Protein 9FVT (pdb70)

Secondary structure (DSSP, 8-state):
--SPEEEEEEESS--S----SSS-TT-----GGGT-TT---HHHHHHHHTSEEETTEE-SS-SHHHHHHHHHHSS-GGG---HHHHHHS-TTS---BSS-----TTS--HHHHHHHTT-EEEEEEE-SSS-HHHHHHHHHT-TTS----TT--TTSHHHHHHHHHHHHHHHHHHGGGS-SEEEEEESS-GGGG--STT-S--HHHHHHHHHHHHHTS-TTS-EEEEEE--TTSSSPTT--BTTB-TTTTTS-TTEETTEE-----TTS--HHHHHHHHHHTT--GGGTHHHHHHHHHHHHHHHHHHTT-GGGEEEEEEES---GGG-TTSSSHHHHB--EEEE-TTTS-TTEEE-S-EEGGGHHHHHHHHTT----SS---S---HHHHTT---S-S-S-EEEEEBTEEEEE-SSEEEEEE---HHHHHHHHHTPPBP-GGG--BSS--SSS-HHHHHHHHHT-TTTT-SEEEEETTT-TT-----TTT-HHHHHHHHHHHHHHHTTSTT--BTTTB--/--SPEEEEEEESS--S----SS--TT-----GGGT-TT---HHHHHHHHTSEEETTEE-SS-SHHHHHHHHHHSS-GGG---HHHHHHS-TTS---BSS-----TTS--HHHHHHHTT-EEEEEEE-SSS-HHHHHHHHHT-TTS----TT--TTSHHHHHHHHHHHHHHHHHHHTTT-SEEEEEESS-GGGG--STT-S--HHHHHHHHHHHHHHS-TTS-EEEEEE--TTSSSPTT--BTTB-TTTTTS-TTEETTEE-----TTS--HHHHHHHHHHTT--GGGTHHHHHHHHHHHHHHHHHHHT-GGGEEEEEEES---GGG-TTSSSHHHHB--EEEE-TTTS-TTEEE-S-EEGGGHHHHHHHHTT----SS---S---HHHHTT---S-S-S-EEEEEBTEEEEE-SSEEEEEE---HHHHHHHHHTPPBP-GGG--BSS--SSS-HHHHHHHHHT-TTTT-SEEEEETTT-TT-----TTT-HHHHHHHHHHHHHHHTTSTT--BTTTB--/--SPEEEEEEESS--S----SS--TT-----GGGT-TT---HHHHHHHHTSEEETTEE-SS-SHHHHHHHHHHSS-GGG---HHHHHHS-TTS---BSTT----TTS--HHHHHHHTT-EEEEEEE-SSS-HHHHHHHHHT-TTSPP--TT--TTSHHHHHHHHHHHHHHHHHHHTTT-SEEEEEESS-GGGG--GGG-S--HHHHHHHHHHHHHHS-TTS-EEEEEE--TTSSSPTT--BTTB-TTTTTS-TTEETTEE-----TTS--HHHHHHHHHHTT--GGGTHHHHHHHHHHHHHHHHHHHT-GGGEEEEEEES---GGG-TTSSSHHHHB--EEEE-TTTS-TTEEE-S-EEGGGHHHHHHHHTT----SS---S---HHHHTTS--S-S-S-EEEEEBTEEEEE-SSEEEEEE---HHHHHHHHHTPPBP-GGG--BSS--SSS-HHHHHHHHHT-TTTT-SEEEEETTT-TT-----TTT-HHHHHHHHHHHHHHHTTSTT--BTTTB--/--S-EEEEEEESS--S----SSS-TT-----GGGT-TT---HHHHHHHHTSEEETTEE-SS-SHHHHHHHHHHSS-GGG---HHHHHHS-TTS---BSS-----TTS--HHHHHHHTT-EEEEEEE-SSS-HHHHHHHHHT-TTS----TT--TTSHHHHHHHHHHHHHHHHHHGGGS-SEEEEEESS-GGGG--STT-S--HHHHHHHHHHHHHT--TTS-EEEEEE--TTSSSPTT--BTTB-TTTTTS-TTEETTEE-----TTS--HHHHHHHHHHTT--GGGTHHHHHHHHHHHHHHHHHHTT-STTEEEEEEES---GGG-TTSSSHHHHB--EEEE-TTTS-TTEEE-S-EEGGGHHHHHHHHTT----SS---S---HHHHTT---S-S-S-EEEEEBTEEEEE-SSEEEEEE---HHHHHHHHHTPPB--GGG--BSS--SSS-HHHHHHHHHT-TTTT-SEEEEETTT-TT-----TTTSHHHHHHHHHHHHHHHTTSTT--BTTTB--

Foldseek 3Di:
DQFFAEEEAAEAAAFLDAQPDQDNPPFHHADVCSPHPFDDQVLVNVLQQQFEWENFEWAQFLAPQQLLQLLFALDGQQQAPDPQQCVVAPFQFAGFDHLRAADDLPFDTLLQLLVVLFAAEEEAEEDSHFDVVVLVCLLVQHPVAHDDAQADALVPVVNLVRLLVSQVVVQVRVVSRRHPGYHLYDDHALVSNSHDLLQAFALQRRLVSVLVVLVPDDLPTHYYYHRYGNPCPPVGQLDDDPNDRCRYLPHDNQRGSSGGDDDDSVQFDRSVVLLVVSVVVVHRSSNSNSVVNSRSVVVVLVSCVVSVNNQRYKYKYKYSFHCPQLCRLHPASRGIHMTIGIGHNNQAGGSHYAHAHAYSSQNSVQSCVSSVNDDGDDDRDHDHCSCVRNVNDRDHPDQWRWHHHAQKIWIDGPWKIKIAGDDGPVQVVCLVVQHWDQADPRPTHNHDQSHPPRVSRCSNPVPQVCRRPRMFMDTCVVCVNRNDGCCVVCVVVSVVRLVVRLVVQVVRRSHAHPPSRDD/DLFFAEEEAAEAAAFLDADADQDNPPFHHDDVCSPHPQDDQVLVNVLQQQFEWANFEWAQFQAPQQLVQLLFALDHQQQAPDPQQCVVAPFQFAGFDHLRGADDLPFDTLLQLLVVLFAAEEEAEEDSHFPVVVLVCLLVQHPVAHDDAQADALVPVVNLVRLLSSQVVVQVRVVSRRHPGYANYDDHALVSNSHPQLLAFALQRRLVSQLVSVVVDQLVGHYYYHRYGNPCPPVGQLDADPNDRCRYLPHDNQHGSSTGDDDDRVQFDRSVVLLVVSVVVVHRSSNSRSVVNSRSVVVVLVSCVVSVNNQRYKYKYKYSFHCPQLCRLHPASRGIHMTIGIGHNVQAGGSHYAHAHAYSSQNSVQSCVSSVHDDGDDDRPHDHCRCVRNVNDRDHPDQWRWHDHAQKIWIDGPFKIKIAGFDGPVQVVQLVVQHWDQADVRPTHNHDASHPPRVSRCSNPVPQVCRRPRMFMDGCVVCVVRNDGCCVVCVPVVVVRLVVRLVVVVVRRSHAHPPSRDD/DLFFAEEEAAEAAAFLDADPDADNPPFHHDDVCSPHPQDDQVLVNQLQQQFEWANFEWAQALAPQQLLQLLFALDHQQQAPDPQQCVVPPFQFAGFDHLRGADDLPFDTLLQLLVVLQAAEEEFEEDSHFDVVVLVCLLVQHPPAHDDAQADALVPVVNLVRLLVSQVVVQVRVVSRRHPGYDLYDDHALVSNSHDQQLAFALLRRLVSQLVSVVVDQLPGYYYYHRYGNPCPPVGQLDADPNDRCRYLPHDNQHGSSGGDDDDSVQFDRSVVLLVVSVVVVHRSSNSSSVVNSRSVVVVLVSCVVSVSNQRYKYKYKYSFHCPQLCRLHPASRRIHMTIGIGHNNQAGRSHYAHAHAYSSQNSVQSCVSSVHDDGDDDRNHHHCSCVRNVNDRDHPDQWDWHHHAQKIWIDGPFKIKIAGFDGPVQVVCLVVQHWDQADPRPTHNHDASHPPRVSRCSNPVPPVCRPPRMFMDGCVVCVVRNDGCCVPCVPVNVVRLVVRLVVQVVRRSHAHPPSRHD/DLFFAEEEAAEAAAFLDAQADQDNPPFHHDDVCSPHPQDDQVLVNVLQQQFAWANFEWAQFLAPLQLVQLLFALDHQQQAPDPQQCVVPPFQFAGFDHLRGADDLPFDTLLQLLVVLQAAEEEFEEDSHFPVVVLVCLLVQHPVAHDDAQADALVPVVNLVRLLVVQVVVQVRVVSRRHPGYALYDDHALVSNSHPLQSAFALQRRLVSQLVVLVPDDLVTHYYYYRYGNPCPPVGQLDDDPNDRCRYLPRDNQHGSSGGDDDDSVQADRSVVLLVVSVVVVHRSSNSRSVVNSRSVVVVLVSCVVNVNNQSYKYKYKYSFHCPQLQRLHPASRGIHMTIGIGHNNQAGGSHYAHANAYSSQNSVQSCVSSVHPDGDDDRDHHHCSCVRNVNDRDHPDQWRWHHHAQKIWIDGPWKIKIAGFDGPVQVVCLVVQHWDQADPRDTHNHDFSHPPRVSRCSNPVPQPCRRPRIFMDTCVVCVNRNDGCCVVCVVVSVVRLVVRLVVQVVRRSHAHPPSRDD

Solvent-accessible surface area: 79825 Å² total; per-residue (Å²): 160,200,72,6,10,0,0,2,0,0,0,0,10,0,7,23,39,44,8,113,56,10,21,4,35,39,17,12,0,0,0,20,31,32,23,6,133,29,12,39,2,62,64,0,42,96,4,1,127,56,0,7,36,4,70,44,4,3,1,0,0,0,0,0,0,0,0,0,0,0,2,2,4,0,9,6,0,4,58,3,131,3,64,26,0,63,148,80,4,67,155,33,92,24,7,24,2,16,49,9,0,10,5,11,91,132,24,24,3,1,1,58,17,0,62,182,22,47,6,48,0,0,2,0,0,0,0,12,1,4,25,13,66,19,15,101,79,5,50,130,29,79,107,70,10,99,77,25,97,117,174,16,85,1,105,65,97,138,22,27,132,5,0,50,58,3,10,118,33,4,16,150,50,0,63,70,5,7,9,72,35,10,49,0,4,5,12,1,16,4,138,19,19,51,4,72,37,0,42,13,1,0,0,7,10,0,0,77,5,0,13,46,1,0,79,110,6,95,138,151,53,18,1,0,0,1,0,0,0,2,0,3,24,41,26,10,3,41,55,38,121,61,36,111,6,43,39,0,8,44,12,56,55,13,30,1,3,30,0,52,27,112,68,106,24,96,90,16,22,65,19,90,119,2,34,110,30,2,110,170,68,56,61,17,16,29,3,0,4,0,1,8,0,2,75,0,0,14,14,0,12,127,41,0,114,112,38,52,14,35,106,40,0,0,2,0,4,1,2,0,0,0,46,54,48,56,17,20,4,1,2,5,21,0,0,0,35,6,0,1,4,0,6,26,51,100,24,3,140,68,101,21,94,8,89,6,4,1,4,2,1,0,7,0,17,0,0,6,90,35,1,52,27,138,173,58,178,26,88,48,35,9,67,41,0,17,93,2,4,55,28,164,48,162,161,57,47,36,122,22,2,1,1,4,0,1,0,0,10,0,0,3,24,124,68,21,2,0,1,0,4,19,31,27,70,68,5,65,179,67,41,111,65,66,144,95,24,164,5,59,141,36,72,49,29,132,65,6,14,3,3,98,60,27,86,22,1,36,56,1,16,93,86,23,127,34,2,61,49,79,29,0,0,0,5,62,94,32,13,87,131,21,99,55,18,6,45,34,5,6,18,122,52,1,80,66,2,46,154,58,0,67,106,51,8,92,66,17,108,74,29,10,3,36,102,31,41,117,174,94,203,76,6,4,0,0,2,1,0,0,0,10,0,7,23,39,44,12,98,106,78,138,5,81,57,31,12,0,0,0,20,32,30,40,5,135,54,11,36,2,59,52,0,42,105,10,1,129,58,0,7,36,4,77,44,5,2,1,0,0,0,0,1,0,0,0,0,0,0,2,3,3,0,8,6,0,4,55,3,122,2,65,23,0,48,141,73,4,67,141,36,84,10,6,25,2,15,49,9,0,9,7,10,120,134,23,26,3,1,1,50,10,0,60,117,17,46,5,38,0,0,2,0,0,0,1,12,2,4,24,15,70,18,14,95,78,4,46,122,28,80,108,67,11,102,79,26,88,107,172,19,62,0,102,39,93,115,22,26,123,5,1,54,58,3,8,52,36,5,0,89,48,0,20,78,3,4,6,15,2,0,3,0,3,6,12,1,17,2,140,18,19,52,3,73,36,0,41,13,0,0,0,6,8,0,0,62,4,0,13,14,0,0,52,29,6,81,116,140,48,16,0,1,0,1,0,0,0,2,0,3,24,41,28,10,3,41,47,131,136,84,36,90,7,45,39,0,10,49,12,58,54,9,29,0,2,17,0,37,29,78,61,69,24,80,91,15,40,45,18,69,130,2,24,43,33,2,103,166,64,139,66,17,42,39,3,2,3,0,1,8,0,2,73,0,0,14,14,0,12,127,42,0,117,114,35,51,13,42,111,36,0,0,2,0,3,1,2,0,0,0,51,51,52,99,17,19,3,1,2,5,19,0,0,0,34,7,0,2,3,1,7,28,52,95,24,4,142,75,104,22,101,9,97,1,4,1,3,3,1,0,7,1,17,0,1,5,90,31,2,56,22,136,148,57,185,30,88,50,31,9,70,42,1,19,80,3,3,50,26,161,51,157,158,58,45,33,119,21,2,1,1,4,0,1,0,0,10,0,0,2,25,120,64,36,2,0,0,0,4,21,35,23,84,53,7,66,147,45,39,106,67,66,108,86,32,174,16,67,163,65,94,62,29,137,45,5,14,3,3,101,61,26,86,25,1,45,62,1,15,87,90,24,127,33,3,62,50,80,31,0,0,0,28,53,102,105,16,82,133,22,98,111,32,28,36,136,117,47,78,157,46,4,89,66,0,49,157,54,0,68,104,47,7,92,66,17,106,86,30,8,3,33,102,30,45,121,126,94,51,78,4,4,0,0,2,1,0,0,0,9,0,7,24,39,42,11,123,106,78,143,6,80,56,34,12,0,1,0,19,32,30,24,4,143,62,11,36,2,61,54,0,41,102,10,1,128,57,0,7,37,4,70,44,5,2,1,0,0,0,0,1,0,0,0,0,0,0,3,2,3,0,9,6,0,3,56,2,95,3,57,40,0,52,175,82,4,68,111,36,92,26,6,26,3,16,51,9,0,11,5,8,123,87,16,17,3,1,0,41,18,0,62,129,15,47,7,43,0,0,2,0,0,0,0,12,1,3,25,13,76,20,14,99,80,5,48,129,27,78,107,69,11,99,77,26,95,114,168,15,81,0,104,68,101,118,20,23,122,4,1,49,50,3,10,71,34,4,0,87,50,0,20,77,2,6,5,28,1,0,3,0,3,5,12,2,18,4,139,17,20,54,4,69,37,0,39,14,0,0,0,7,8,0,0,62,4,0,14,25,0,0,51,26,4,82,111,85,59,17,1,1,0,1,0,0,0,3,0,3,26,41,27,10,2,41,49,147,138,83,36,115,9,46,40,0,9,45,10,60,55,11,29,0,2,15,0,64,27,127,55,93,24,98,91,16,42,62,17,86,128,2,36,95,35,2,109,176,62,129,65,19,38,46,3,1,3,0,1,8,0,2,76,0,0,14,13,0,13,128,43,0,115,115,37,52,14,40,60,31,0,0,2,0,4,0,2,0,0,0,50,53,52,96,17,21,3,1,1,4,19,0,0,0,33,6,0,1,4,0,7,8,27,50,10,3,47,59,103,24,94,8,91,5,4,1,4,3,1,0,7,1,16,0,1,7,44,11,1,42,28,140,94,47,116,27,93,46,34,10,67,41,1,2,60,3,1,22,19,70,52,134,156,55,48,36,119,21,2,1,1,3,0,0,0,0,9,1,0,2,25,119,66,39,3,0,1,0,4,23,32,25,75,63,5,65,183,63,40,110,63,64,143,98,27,180,14,62,165,63,92,65,28,149,51,5,14,2,3,100,63,26,85,24,1,48,55,0,15,94,87,23,127,34,2,63,49,80,29,0,0,0,27,56,105,107,15,85,135,24,97,108,32,30,39,137,115,48,78,159,47,2,79,63,2,46,149,58,0,66,109,49,8,91,65,16,102,76,29,15,2,34,99,33,44,124,178,78,168,40,5,8,0,0,2,0,0,0,0,11,0,6,23,43,57,12,117,99,92,113,3,63,54,32,12,0,0,0,20,32,31,43,6,133,53,11,36,2,62,67,0,42,100,12,0,113,55,0,6,38,4,69,42,5,2,1,0,0,0,0,0,0,0,0,0,0,0,2,2,3,0,8,5,0,4,56,2,123,2,68,40,0,48,180,82,4,65,148,36,95,24,6,25,3,16,48,9,0,10,6,10,120,109,14,22,3,1,1,52,18,0,62,179,17,44,6,47,0,0,2,0,0,0,0,14,1,3,24,14,76,18,15,98,80,4,46,129,28,75,107,68,11,67,77,27,93,110,164,17,81,0,99,68,110,117,19,26,130,4,1,49,67,3,10,118,35,5,17,148,48,0,64,77,2,8,9,72,47,10,46,0,4,4,12,1,18,4,138,17,20,51,4,70,37,0,40,12,1,0,0,7,8,0,0,54,4,0,15,65,2,0,49,128,10,74,129,137,60,12,0,0,0,1,0,0,0,2,0,3,24,43,26,10,3,45,44,123,160,83,38,115,7,48,63,0,11,46,12,57,58,13,29,0,3,30,0,52,27,113,58,96,24,99,95,16,41,66,16,94,119,2,36,72,28,2,146,159,72,133,64,16,43,27,3,1,3,0,1,5,0,1,74,0,0,14,13,0,13,151,31,0,117,116,61,40,10,34,95,33,0,0,2,0,4,1,2,0,0,0,44,54,50,111,19,21,2,1,2,5,19,0,0,0,34,7,0,2,2,0,8,30,50,96,22,4,150,73,97,23,93,9,89,5,4,1,4,3,1,0,8,1,16,0,1,7,95,32,1,56,29,140,165,60,156,23,92,46,33,9,69,40,1,21,79,2,4,64,27,158,48,164,105,60,44,32,119,24,2,0,1,4,0,1,0,0,10,0,0,3,23,126,65,23,2,0,1,0,4,22,34,27,70,52,4,68,158,64,38,108,60,65,146,96,26,186,14,65,160,65,91,65,27,131,42,4,14,2,3,99,61,26,83,21,1,45,55,2,16,114,91,23,127,34,2,60,47,81,29,0,0,1,5,59,91,41,14,88,132,22,98,57,37,8,47,34,12,5,10,124,44,1,66,78,2,47,127,53,0,66,106,48,8,90,67,16,106,91,29,16,3,36,100,30,44,116,183

Sequence (2076 aa):
NKKPNIVFILTDDQSSIPINKPHSAGESRPFGFNGDKYVHTPIIDELAKNGMIFSNATVSTPVCSASRYSILTGRYAGRSKGSVFMKLHPKGKMTRVENNVELEEDQDNLAKLLQKAGYKTGFVGKSHIIDHNLLHKQEKQLPPFKSYDKKANPKDPEVNKAIHHNHEIWCKRIQDFGFDYANGVYAANLRELFNDSINVHNVEWKNKAALDFIDQVDKEEPFFLYYSETIPHGPAPWIRRGGKYPYGLDSNPSFNGEGYDNNDYSYLPSRDKIKEEVKRLNKDVDHAWLTWFDYAVGAVVKKLKEKGVYENTLIVITSDHGNFDYEKATLYEGGLEVPLAMHWPNGIKPNSTYDGMVQNIDFTPTFLELAGVTKVKDSIDGLSLTNVLAGKEKKEIRDYLFFEIGLARGVRTKDWKYIAVRYDEASQRIVDSGKMFKGYKGHDHKLPHYVRNGHLGYYGAKDHPLYFDKNQLFNRVTDPEETKNLYNINSKKADEMKKKLLEKLVTFPDRPFGEFINKNKKPNIVFILTDDQSSIPINKPHSAGESRPFGFNGDKYVHTPIIDELAKNGMIFSNATVSTPVCSASRYSILTGRYAGRSKGSVFMKLHPKGKMTRVENNVELEEDQDNLAKLLQKAGYKTGFVGKSHIIDHNLLHKQEKQLPPFKSYDKKANPKDPEVNKAIHHNHEIWCKRIQDFGFDYANGVYAANLRELFNDSINVHNVEWKNKAALDFIDQVDKEEPFFLYYSETIPHGPAPWIRRGGKYPYGLDSNPSFNGEGYDNNDYSYLPSRDKIKEEVKRLNKDVDHAWLTWFDYAVGAVVKKLKEKGVYENTLIVITSDHGNFDYEKATLYEGGLEVPLAMHWPNGIKPNSTYDGMVQNIDFTPTFLELAGVTKVKDSIDGLSLTNVLAGKEKKEIRDYLFFEIGLARGVRTKDWKYIAVRYDEASQRIVDSGKMFKGYKGHDHKLPHYVRNGHLGYYGAKDHPLYFDKNQLFNRVTDPEETKNLYNINSKKADEMKKKLLEKLVTFPDRPFGEFINKNKKPNIVFILTDDQSSIPINKPHSAGESRPFGFNGDKYVHTPIIDELAKNGMIFSNATVSTPVCSASRYSILTGRYAGRSKGSVFMKLHPKGKMTRVENNVELEEDQDNLAKLLQKAGYKTGFVGKSHIIDHNLLHKQEKQLPPFKSYDKKANPKDPEVNKAIHHNHEIWCKRIQDFGFDYANGVYAANLRELFNDSINVHNVEWKNKAALDFIDQVDKEEPFFLYYSETIPHGPAPWIRRGGKYPYGLDSNPSFNGEGYDNNDYSYLPSRDKIKEEVKRLNKDVDHAWLTWFDYAVGAVVKKLKEKGVYENTLIVITSDHGNFDYEKATLYEGGLEVPLAMHWPNGIKPNSTYDGMVQNIDFTPTFLELAGVTKVKDSIDGLSLTNVLAGKEKKEIRDYLFFEIGLARGVRTKDWKYIAVRYDEASQRIVDSGKMFKGYKGHDHKLPHYVRNGHLGYYGAKDHPLYFDKNQLFNRVTDPEETKNLYNINSKKADEMKKKLLEKLVTFPDRPFGEFINKNKKPNIVFILTDDQSSIPINKPHSAGESRPFGFNGDKYVHTPIIDELAKNGMIFSNATVSTPVCSASRYSILTGRYAGRSKGSVFMKLHPKGKMTRVENNVELEEDQDNLAKLLQKAGYKTGFVGKSHIIDHNLLHKQEKQLPPFKSYDKKANPKDPEVNKAIHHNHEIWCKRIQDFGFDYANGVYAANLRELFNDSINVHNVEWKNKAALDFIDQVDKEEPFFLYYSETIPHGPAPWIRRGGKYPYGLDSNPSFNGEGYDNNDYSYLPSRDKIKEEVKRLNKDVDHAWLTWFDYAVGAVVKKLKEKGVYENTLIVITSDHGNFDYEKATLYEGGLEVPLAMHWPNGIKPNSTYDGMVQNIDFTPTFLELAGVTKVKDSIDGLSLTNVLAGKEKKEIRDYLFFEIGLARGVRTKDWKYIAVRYDEASQRIVDSGKMFKGYKGHDHKLPHYVRNGHLGYYGAKDHPLYFDKNQLFNRVTDPEETKNLYNINSKKADEMKKKLLEKLVTFPDRPFGEFINK

Nearest PDB structures (foldseek):
  9fvt-assembly1_D  TM=1.001E+00  e=0.000E+00  Ochrovirga pacifica
  6psm-assembly3_D  TM=7.420E-01  e=3.297E-29  Pseudoalteromonas fuliginea
  7stt-assembly1_A  TM=7.288E-01  e=2.153E-28  Pedobacter yulinensis
  6psm-assembly2_E  TM=7.320E-01  e=2.159E-29  Pseudoalteromonas fuliginea
  6prm-assembly1_B  TM=7.274E-01  e=9.226E-29  Pseudoalteromonas fuliginea

B-factor: mean 23.72, std 10.66, range [8.79, 94.72]

Radius of gyration: 42.55 Å; Cα contacts (8 Å, |Δi|>4): 4707; chains: 4; bounding box: 120×120×98 Å

Structure (mmCIF, N/CA/C/O backbone):
data_9FVT
#
_entry.id   9FVT
#
_cell.length_a   115.268
_cell.length_b   115.268
_cell.length_c   169.831
_cell.angle_alpha   90.00
_cell.angle_beta   90.00
_cell.angle_gamma   90.00
#
_symmetry.space_group_name_H-M   'P 43'
#
loop_
_entity.id
_entity.type
_entity.pdbx_description
1 polymer Sulfatase
2 non-polymer 'MAGNESIUM ION'
3 water water
#
loop_
_atom_site.group_PDB
_atom_site.id
_atom_site.type_symbol
_atom_site.label_atom_id
_atom_site.label_alt_id
_atom_site.label_comp_id
_atom_site.label_asym_id
_atom_site.label_entity_id
_atom_site.label_seq_id
_atom_site.pdbx_PDB_ins_code
_atom_site.Cartn_x
_atom_site.Cartn_y
_atom_site.Cartn_z
_atom_site.occupancy
_atom_site.B_iso_or_equiv
_atom_site.auth_seq_id
_atom_site.auth_comp_id
_atom_site.auth_asym_id
_atom_site.auth_atom_id
_atom_site.pdbx_PDB_model_num
ATOM 1 N N . ASN A 1 1 ? 78.271 4.680 60.732 1.00 62.61 16 ASN A N 1
ATOM 2 C CA . ASN A 1 1 ? 77.848 3.408 61.390 1.00 57.67 16 ASN A CA 1
ATOM 3 C C . ASN A 1 1 ? 76.508 3.642 62.105 1.00 45.01 16 ASN A C 1
ATOM 4 O O . ASN A 1 1 ? 75.531 2.970 61.784 1.00 48.78 16 ASN A O 1
ATOM 15 N N . LYS A 1 2 ? 76.441 4.621 63.031 1.00 32.34 17 LYS A N 1
ATOM 16 C CA . LYS A 1 2 ? 75.211 4.946 63.739 1.00 28.31 17 LYS A CA 1
ATOM 17 C C . LYS A 1 2 ? 74.218 5.811 62.963 1.00 30.88 17 LYS A C 1
ATOM 18 O O . LYS A 1 2 ? 73.006 5.683 63.149 1.00 40.88 17 LYS A O 1
ATOM 37 N N . LYS A 1 3 ? 74.732 6.713 62.134 1.00 22.52 18 LYS A N 1
ATOM 38 C CA . LYS A 1 3 ? 73.898 7.644 61.389 1.00 25.08 18 LYS A CA 1
ATOM 39 C C . LYS A 1 3 ? 73.830 7.125 59.943 1.00 21.97 18 LYS A C 1
ATOM 40 O O . LYS A 1 3 ? 74.853 6.864 59.332 1.00 24.42 18 LYS A O 1
ATOM 59 N N . PRO A 1 4 ? 72.626 6.982 59.365 1.00 19.72 19 PRO A N 1
ATOM 60 C CA . PRO A 1 4 ? 72.501 6.501 57.981 1.00 17.85 19 PRO A CA 1
ATOM 61 C C . PRO A 1 4 ? 72.884 7.571 56.969 1.00 16.57 19 PRO A C 1
ATOM 62 O O . PRO A 1 4 ? 72.713 8.769 57.189 1.00 17.25 19 PRO A O 1
ATOM 73 N N . ASN A 1 5 ? 73.433 7.130 55.837 1.00 15.09 20 ASN A N 1
ATOM 74 C CA . ASN A 1 5 ? 73.699 8.042 54.733 1.00 14.80 20 ASN A CA 1
ATOM 75 C C . ASN A 1 5 ? 72.360 8.350 54.048 1.00 14.13 20 ASN A C 1
ATOM 76 O O . ASN A 1 5 ? 71.413 7.573 54.143 1.00 15.40 20 ASN A O 1
ATOM 87 N N . ILE A 1 6 ? 72.308 9.499 53.356 1.00 14.30 21 ILE A N 1
ATOM 88 C CA . ILE A 1 6 ? 71.109 9.917 52.637 1.00 13.48 21 ILE A CA 1
ATOM 89 C C . ILE A 1 6 ? 71.514 10.351 51.230 1.00 13.80 21 ILE A C 1
ATOM 90 O O . ILE A 1 6 ? 72.355 11.227 51.064 1.00 15.32 21 ILE A O 1
ATOM 106 N N . VAL A 1 7 ? 70.883 9.706 50.217 1.00 13.20 22 VAL A N 1
ATOM 107 C CA . VAL A 1 7 ? 71.039 10.077 48.830 1.00 14.27 22 VAL A CA 1
ATOM 108 C C . VAL A 1 7 ? 69.656 10.465 48.316 1.00 12.82 22 VAL A C 1
ATOM 109 O O . VAL A 1 7 ? 68.802 9.603 48.207 1.00 14.26 22 VAL A O 1
ATOM 122 N N . PHE A 1 8 ? 69.528 11.758 48.006 1.00 12.54 23 PHE A N 1
ATOM 123 C CA . PHE A 1 8 ? 68.253 12.345 47.610 1.00 11.54 23 PHE A CA 1
ATOM 124 C C . PHE A 1 8 ? 68.340 12.628 46.134 1.00 11.84 23 PHE A C 1
ATOM 125 O O . PHE A 1 8 ? 69.059 13.524 45.725 1.00 13.40 23 PHE A O 1
ATOM 142 N N . ILE A 1 9 ? 67.552 11.885 45.331 1.00 12.38 24 ILE A N 1
ATOM 143 C CA . ILE A 1 9 ? 67.631 11.981 43.877 1.00 12.31 24 ILE A CA 1
ATOM 144 C C . ILE A 1 9 ? 66.320 12.554 43.358 1.00 12.55 24 ILE A C 1
ATOM 145 O O . ILE A 1 9 ? 65.218 12.024 43.653 1.00 14.68 24 ILE A O 1
ATOM 161 N N . LEU A 1 10 ? 66.416 13.711 42.706 1.00 12.88 25 LEU A N 1
ATOM 162 C CA . LEU A 1 10 ? 65.258 14.533 42.355 1.00 13.05 25 LEU A CA 1
ATOM 163 C C . LEU A 1 10 ? 65.254 14.765 40.850 1.00 13.77 25 LEU A C 1
ATOM 164 O O . LEU A 1 10 ? 66.224 15.350 40.315 1.00 14.09 25 LEU A O 1
ATOM 180 N N . THR A 1 11 ? 64.163 14.410 40.179 1.00 12.41 26 THR A N 1
ATOM 181 C CA . THR A 1 11 ? 63.906 14.852 38.814 1.00 13.41 26 THR A CA 1
ATOM 182 C C . THR A 1 11 ? 63.160 16.193 38.785 1.00 12.50 26 THR A C 1
ATOM 183 O O . THR A 1 11 ? 62.820 16.710 39.822 1.00 12.86 26 THR A O 1
ATOM 194 N N . ASP A 1 12 ? 62.934 16.735 37.573 1.00 13.13 27 ASP A N 1
ATOM 195 C CA . ASP A 1 12 ? 62.502 18.116 37.362 1.00 13.45 27 ASP A CA 1
ATOM 196 C C . ASP A 1 12 ? 61.273 18.129 36.451 1.00 14.42 27 ASP A C 1
ATOM 197 O O . ASP A 1 12 ? 61.374 17.785 35.285 1.00 14.15 27 ASP A O 1
ATOM 206 N N . ASP A 1 13 ? 60.107 18.478 36.997 1.00 12.15 28 ASP A N 1
ATOM 207 C CA . ASP A 1 13 ? 58.873 18.595 36.210 1.00 12.11 28 ASP A CA 1
ATOM 208 C C . ASP A 1 13 ? 58.322 17.224 35.794 1.00 13.58 28 ASP A C 1
ATOM 209 O O . ASP A 1 13 ? 57.732 17.116 34.707 1.00 15.29 28 ASP A O 1
ATOM 218 N N . GLN A 1 14 ? 58.367 16.244 36.688 1.00 12.05 29 GLN A N 1
ATOM 219 C CA . GLN A 1 14 ? 57.910 14.890 36.416 1.00 11.94 29 GLN A CA 1
ATOM 220 C C . GLN A 1 14 ? 56.754 14.538 37.352 1.00 12.89 29 GLN A C 1
ATOM 221 O O . GLN A 1 14 ? 56.925 14.181 38.511 1.00 13.12 29 GLN A O 1
ATOM 235 N N . SER A 1 15 ? 55.533 14.579 36.804 1.00 12.75 30 SER A N 1
ATOM 236 C CA . SER A 1 15 ? 54.337 14.083 37.486 1.00 12.77 30 SER A CA 1
ATOM 237 C C . SER A 1 15 ? 54.410 12.588 37.790 1.00 12.57 30 SER A C 1
ATOM 238 O O . SER A 1 15 ? 55.069 11.847 37.095 1.00 12.73 30 SER A O 1
ATOM 246 N N . SER A 1 16 ? 53.656 12.122 38.806 1.00 12.60 31 SER A N 1
ATOM 247 C CA . SER A 1 16 ? 53.411 10.706 39.057 1.00 13.28 31 SER A CA 1
ATOM 248 C C . SER A 1 16 ? 52.295 10.129 38.148 1.00 14.81 31 SER A C 1
ATOM 249 O O . SER A 1 16 ? 52.116 8.917 38.182 1.00 16.56 31 SER A O 1
ATOM 257 N N . ILE A 1 17 ? 51.604 10.948 37.368 1.00 15.07 32 ILE A N 1
ATOM 258 C CA . ILE A 1 17 ? 50.409 10.498 36.619 1.00 15.45 32 ILE A CA 1
ATOM 259 C C . ILE A 1 17 ? 50.823 9.680 35.399 1.00 16.07 32 ILE A C 1
ATOM 260 O O . ILE A 1 17 ? 51.532 10.174 34.524 1.00 17.32 32 ILE A O 1
ATOM 276 N N . PRO A 1 18 ? 50.445 8.389 35.319 1.00 15.90 33 PRO A N 1
ATOM 277 C CA . PRO A 1 18 ? 50.845 7.569 34.182 1.00 17.01 33 PRO A CA 1
ATOM 278 C C . PRO A 1 18 ? 50.029 7.923 32.951 1.00 15.96 33 PRO A C 1
ATOM 279 O O . PRO A 1 18 ? 48.962 8.537 33.035 1.00 18.61 33 PRO A O 1
ATOM 290 N N . ILE A 1 19 ? 50.653 7.677 31.781 1.00 17.97 34 ILE A N 1
ATOM 291 C CA . ILE A 1 19 ? 50.042 8.014 30.488 1.00 18.95 34 ILE A CA 1
ATOM 292 C C . ILE A 1 19 ? 49.603 6.702 29.868 1.00 18.88 34 ILE A C 1
ATOM 293 O O . ILE A 1 19 ? 50.426 5.876 29.515 1.00 19.39 34 ILE A O 1
ATOM 309 N N . ASN A 1 20 ? 48.286 6.476 29.806 1.00 18.84 35 ASN A N 1
ATOM 310 C CA . ASN A 1 20 ? 47.798 5.130 29.506 1.00 19.44 35 ASN A CA 1
ATOM 311 C C . ASN A 1 20 ? 47.537 4.952 27.999 1.00 21.27 35 ASN A C 1
ATOM 312 O O . ASN A 1 20 ? 46.428 4.647 27.563 1.00 23.91 35 ASN A O 1
ATOM 323 N N . LYS A 1 21 ? 48.548 5.233 27.190 1.00 20.80 36 LYS A N 1
ATOM 324 C CA . LYS A 1 21 ? 48.464 5.095 25.740 1.00 21.57 36 LYS A CA 1
ATOM 325 C C . LYS A 1 21 ? 49.895 5.056 25.228 1.00 20.34 36 LYS A C 1
ATOM 326 O O . LYS A 1 21 ? 50.829 5.526 25.872 1.00 18.07 36 LYS A O 1
ATOM 345 N N . PRO A 1 22 ? 50.187 4.463 24.053 1.00 18.68 37 PRO A N 1
ATOM 346 C CA . PRO A 1 22 ? 51.567 4.336 23.593 1.00 17.62 37 PRO A CA 1
ATOM 347 C C . PRO A 1 22 ? 52.254 5.612 23.138 1.00 18.00 37 PRO A C 1
ATOM 348 O O . PRO A 1 22 ? 53.476 5.599 23.044 1.00 21.49 37 PRO A O 1
ATOM 359 N N . HIS A 1 23 ? 51.487 6.627 22.694 1.00 18.17 38 HIS A N 1
ATOM 360 C CA . HIS A 1 23 ? 52.046 7.918 22.304 1.00 17.77 38 HIS A CA 1
ATOM 361 C C . HIS A 1 23 ? 51.699 8.899 23.420 1.00 16.51 38 HIS A C 1
ATOM 362 O O . HIS A 1 23 ? 50.534 9.189 23.660 1.00 19.30 38 HIS A O 1
ATOM 377 N N . SER A 1 24 ? 52.724 9.448 24.074 1.00 18.49 39 SER A N 1
ATOM 378 C CA . SER A 1 24 ? 52.448 10.246 25.265 1.00 17.05 39 SER A CA 1
ATOM 379 C C . SER A 1 24 ? 51.941 11.647 24.956 1.00 18.04 39 SER A C 1
ATOM 380 O O . SER A 1 24 ? 51.504 12.365 25.851 1.00 19.08 39 SER A O 1
ATOM 388 N N . ALA A 1 25 ? 51.988 12.067 23.676 1.00 17.07 40 ALA A N 1
ATOM 389 C CA . ALA A 1 25 ? 51.389 13.294 23.198 1.00 17.27 40 ALA A CA 1
ATOM 390 C C . ALA A 1 25 ? 51.851 14.507 24.015 1.00 17.12 40 ALA A C 1
ATOM 391 O O . ALA A 1 25 ? 51.044 15.317 24.458 1.00 18.36 40 ALA A O 1
ATOM 398 N N . GLY A 1 26 ? 53.171 14.588 24.175 1.00 17.46 41 GLY A N 1
ATOM 399 C CA . GLY A 1 26 ? 53.810 15.790 24.686 1.00 18.44 41 GLY A CA 1
ATOM 400 C C . GLY A 1 26 ? 53.881 15.845 26.216 1.00 18.42 41 GLY A C 1
ATOM 401 O O . GLY A 1 26 ? 54.105 16.918 26.750 1.00 21.58 41 GLY A O 1
ATOM 405 N N . GLU A 1 27 ? 53.607 14.724 26.864 1.00 15.74 42 GLU A N 1
ATOM 406 C CA . GLU A 1 27 ? 53.668 14.596 28.320 1.00 16.21 42 GLU A CA 1
ATOM 407 C C . GLU A 1 27 ? 54.863 13.748 28.747 1.00 15.93 42 GLU A C 1
ATOM 408 O O . GLU A 1 27 ? 55.298 12.808 28.075 1.00 16.23 42 GLU A O 1
ATOM 420 N N . SER A 1 28 ? 55.408 14.099 29.929 1.00 14.67 43 SER A N 1
ATOM 421 C CA . SER A 1 28 ? 56.329 13.257 30.670 1.00 14.15 43 SER A CA 1
ATOM 422 C C . SER A 1 28 ? 55.664 11.941 31.009 1.00 14.69 43 SER A C 1
ATOM 423 O O . SER A 1 28 ? 54.428 11.866 31.087 1.00 15.89 43 SER A O 1
ATOM 431 N N . ARG A 1 29 ? 56.468 10.921 31.271 1.00 15.43 44 ARG A N 1
ATOM 432 C CA . ARG A 1 29 ? 55.996 9.689 31.857 1.00 14.41 44 ARG A CA 1
ATOM 433 C C . ARG A 1 29 ? 56.652 9.520 33.232 1.00 13.69 44 ARG A C 1
ATOM 434 O O . ARG A 1 29 ? 57.820 9.917 33.410 1.00 14.89 44 ARG A O 1
ATOM 455 N N . PRO A 1 30 ? 55.953 8.865 34.189 1.00 14.36 45 PRO A N 1
ATOM 456 C CA . PRO A 1 30 ? 56.541 8.579 35.504 1.00 14.61 45 PRO A CA 1
ATOM 457 C C . PRO A 1 30 ? 57.323 7.282 35.463 1.00 15.75 45 PRO A C 1
ATOM 458 O O . PRO A 1 30 ? 57.527 6.710 34.391 1.00 17.57 45 PRO A O 1
ATOM 469 N N . PHE A 1 31 ? 57.806 6.809 36.594 1.00 15.37 46 PHE A N 1
ATOM 470 C CA . PHE A 1 31 ? 58.543 5.556 36.630 1.00 16.99 46 PHE A CA 1
ATOM 471 C C . PHE A 1 31 ? 57.597 4.360 36.534 1.00 15.90 46 PHE A C 1
ATOM 472 O O . PHE A 1 31 ? 56.362 4.425 36.720 1.00 16.68 46 PHE A O 1
ATOM 489 N N . GLY A 1 32 ? 58.214 3.197 36.331 1.00 17.06 47 GLY A N 1
ATOM 490 C CA . GLY A 1 32 ? 57.441 1.971 36.257 1.00 19.69 47 GLY A CA 1
ATOM 491 C C . GLY A 1 32 ? 56.670 1.699 37.542 1.00 19.05 47 GLY A C 1
ATOM 492 O O . GLY A 1 32 ? 55.495 1.297 37.495 1.00 20.47 47 GLY A O 1
ATOM 496 N N . PHE A 1 33 ? 57.274 2.049 38.679 1.00 17.82 48 PHE A N 1
ATOM 497 C CA . PHE A 1 33 ? 56.616 1.797 39.953 1.00 17.22 48 PHE A CA 1
ATOM 498 C C . PHE A 1 33 ? 55.404 2.694 40.212 1.00 18.27 48 PHE A C 1
ATOM 499 O O . PHE A 1 33 ? 54.601 2.391 41.116 1.00 18.46 48 PHE A O 1
ATOM 516 N N . ASN A 1 34 ? 55.223 3.748 39.405 1.00 16.40 49 ASN A N 1
ATOM 517 C CA . ASN A 1 34 ? 54.068 4.610 39.443 1.00 16.10 49 ASN A CA 1
ATOM 518 C C . ASN A 1 34 ? 52.919 4.113 38.571 1.00 17.54 49 ASN A C 1
ATOM 519 O O . ASN A 1 34 ? 51.871 4.743 38.545 1.00 19.27 49 ASN A O 1
ATOM 530 N N . GLY A 1 35 ? 53.167 3.012 37.835 1.00 17.21 50 GLY A N 1
ATOM 531 C CA . GLY A 1 35 ? 52.106 2.384 37.058 1.00 18.62 50 GLY A CA 1
ATOM 532 C C . GLY A 1 35 ? 52.174 2.701 35.575 1.00 21.23 50 GLY A C 1
ATOM 533 O O . GLY A 1 35 ? 51.194 2.379 34.871 1.00 21.45 50 GLY A O 1
ATOM 537 N N . ASP A 1 36 ? 53.272 3.296 35.094 1.00 21.02 51 ASP A N 1
ATOM 538 C CA . ASP A 1 36 ? 53.390 3.497 33.648 1.00 20.12 51 ASP A CA 1
ATOM 539 C C . ASP A 1 36 ? 53.901 2.213 33.022 1.00 21.54 51 ASP A C 1
ATOM 540 O O . ASP A 1 36 ? 54.997 1.766 33.304 1.00 22.09 51 ASP A O 1
ATOM 549 N N . LYS A 1 37 ? 53.105 1.675 32.077 1.00 21.18 52 LYS A N 1
ATOM 550 C CA . LYS A 1 37 ? 53.411 0.401 31.442 1.00 22.15 52 LYS A CA 1
ATOM 551 C C . LYS A 1 37 ? 54.336 0.567 30.226 1.00 23.66 52 LYS A C 1
ATOM 552 O O . LYS A 1 37 ? 54.671 -0.422 29.557 1.00 26.73 52 LYS A O 1
ATOM 571 N N . TYR A 1 38 ? 54.756 1.786 29.896 1.00 17.61 53 TYR A N 1
ATOM 572 C CA . TYR A 1 38 ? 55.468 2.017 28.643 1.00 18.08 53 TYR A CA 1
ATOM 573 C C . TYR A 1 38 ? 56.940 2.361 28.873 1.00 18.18 53 TYR A C 1
ATOM 574 O O . TYR A 1 38 ? 57.659 2.704 27.944 1.00 19.36 53 TYR A O 1
ATOM 592 N N . VAL A 1 39 ? 57.418 2.243 30.110 1.00 18.96 54 VAL A N 1
ATOM 593 C CA . VAL A 1 39 ? 58.768 2.659 30.437 1.00 18.29 54 VAL A CA 1
ATOM 594 C C . VAL A 1 39 ? 59.579 1.464 30.903 1.00 18.89 54 VAL A C 1
ATOM 595 O O . VAL A 1 39 ? 59.052 0.423 31.301 1.00 19.46 54 VAL A O 1
ATOM 608 N N . HIS A 1 40 ? 60.899 1.641 30.869 1.00 17.35 55 HIS A N 1
ATOM 609 C CA . HIS A 1 40 ? 61.829 0.640 31.344 1.00 19.16 55 HIS A CA 1
ATOM 610 C C . HIS A 1 40 ? 62.781 1.263 32.371 1.00 16.18 55 HIS A C 1
ATOM 611 O O . HIS A 1 40 ? 63.797 1.842 32.052 1.00 17.20 55 HIS A O 1
ATOM 626 N N . THR A 1 41 ? 62.404 1.090 33.661 1.00 17.78 56 THR A N 1
ATOM 627 C CA . THR A 1 41 ? 63.149 1.653 34.777 1.00 16.55 56 THR A CA 1
ATOM 628 C C . THR A 1 41 ? 63.362 0.555 35.801 1.00 17.65 56 THR A C 1
ATOM 629 O O . THR A 1 41 ? 62.945 0.648 36.960 1.00 15.85 56 THR A O 1
ATOM 640 N N . PRO A 1 42 ? 64.089 -0.532 35.446 1.00 18.50 57 PRO A N 1
ATOM 641 C CA . PRO A 1 42 ? 64.193 -1.650 36.360 1.00 18.62 57 PRO A CA 1
ATOM 642 C C . PRO A 1 42 ? 64.936 -1.422 37.675 1.00 18.25 57 PRO A C 1
ATOM 643 O O . PRO A 1 42 ? 64.528 -1.992 38.693 1.00 18.24 57 PRO A O 1
ATOM 654 N N . ILE A 1 43 ? 66.043 -0.662 37.662 1.00 17.42 58 ILE A N 1
ATOM 655 C CA . ILE A 1 43 ? 66.776 -0.418 38.891 1.00 18.63 58 ILE A CA 1
ATOM 656 C C . ILE A 1 43 ? 65.883 0.369 39.852 1.00 18.11 58 ILE A C 1
ATOM 657 O O . ILE A 1 43 ? 65.718 0.029 41.031 1.00 17.39 58 ILE A O 1
ATOM 673 N N . ILE A 1 44 ? 65.285 1.416 39.322 1.00 17.25 59 ILE A N 1
ATOM 674 C CA . ILE A 1 44 ? 64.487 2.289 40.181 1.00 16.06 59 ILE A CA 1
ATOM 675 C C . ILE A 1 44 ? 63.248 1.536 40.653 1.00 16.43 59 ILE A C 1
ATOM 676 O O . ILE A 1 44 ? 62.837 1.602 41.818 1.00 15.84 59 ILE A O 1
ATOM 692 N N . ASP A 1 45 ? 62.640 0.721 39.799 1.00 16.14 60 ASP A N 1
ATOM 693 C CA . ASP A 1 45 ? 61.490 -0.061 40.216 1.00 17.57 60 A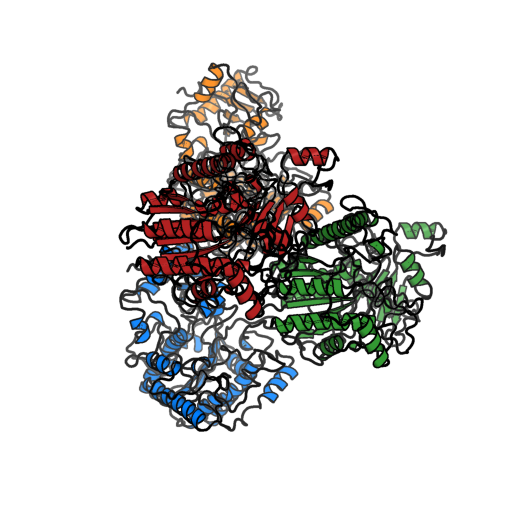SP A CA 1
ATOM 694 C C . ASP A 1 45 ? 61.817 -1.069 41.317 1.00 16.88 60 ASP A C 1
ATOM 695 O O . ASP A 1 45 ? 61.012 -1.303 42.227 1.00 17.92 60 ASP A O 1
ATOM 704 N N . GLU A 1 46 ? 62.993 -1.677 41.220 1.00 16.76 61 GLU A N 1
ATOM 705 C CA . GLU A 1 46 ? 63.405 -2.656 42.221 1.00 19.50 61 GLU A CA 1
ATOM 706 C C . GLU A 1 46 ? 63.702 -1.956 43.562 1.00 19.89 61 GLU A C 1
ATOM 707 O O . GLU A 1 46 ? 63.339 -2.466 44.652 1.00 17.98 61 GLU A O 1
ATOM 719 N N . LEU A 1 47 ? 64.303 -0.746 43.511 1.00 17.34 62 LEU A N 1
ATOM 720 C CA . LEU A 1 47 ? 64.542 0.004 44.743 1.00 16.74 62 LEU A CA 1
ATOM 721 C C . LEU A 1 47 ? 63.183 0.293 45.388 1.00 16.39 62 LEU A C 1
ATOM 722 O O . LEU A 1 47 ? 63.025 0.181 46.607 1.00 15.79 62 LEU A O 1
ATOM 738 N N . ALA A 1 48 ? 62.203 0.689 44.576 1.00 14.42 63 ALA A N 1
ATOM 739 C CA . ALA A 1 48 ? 60.903 1.024 45.106 1.00 14.77 63 ALA A CA 1
ATOM 740 C C . ALA A 1 48 ? 60.220 -0.206 45.704 1.00 15.64 63 ALA A C 1
ATOM 741 O O . ALA A 1 48 ? 59.633 -0.157 46.785 1.00 16.41 63 ALA A O 1
ATOM 748 N N . LYS A 1 49 ? 60.196 -1.296 44.948 1.00 17.03 64 LYS A N 1
ATOM 749 C CA . LYS A 1 49 ? 59.567 -2.519 45.394 1.00 18.18 64 LYS A CA 1
ATOM 750 C C . LYS A 1 49 ? 60.206 -3.045 46.678 1.00 18.76 64 LYS A C 1
ATOM 751 O O . LYS A 1 49 ? 59.496 -3.595 47.516 1.00 18.87 64 LYS A O 1
ATOM 770 N N . ASN A 1 50 ? 61.515 -2.863 46.844 1.00 16.16 65 ASN A N 1
ATOM 771 C CA . ASN A 1 50 ? 62.234 -3.322 48.038 1.00 18.18 65 ASN A CA 1
ATOM 772 C C . ASN A 1 50 ? 62.337 -2.240 49.124 1.00 16.73 65 ASN A C 1
ATOM 773 O O . ASN A 1 50 ? 63.176 -2.309 50.025 1.00 17.05 65 ASN A O 1
ATOM 784 N N . GLY A 1 51 ? 61.423 -1.276 49.024 1.00 15.14 66 GLY A N 1
ATOM 785 C CA . GLY A 1 51 ? 61.327 -0.189 50.005 1.00 14.82 66 GLY A CA 1
ATOM 786 C C . GLY A 1 51 ? 59.895 0.266 50.150 1.00 15.62 66 GLY A C 1
ATOM 787 O O . GLY A 1 51 ? 59.030 -0.568 50.104 1.00 16.19 66 GLY A O 1
ATOM 791 N N . MET A 1 52 ? 59.677 1.569 50.245 1.00 13.86 67 MET A N 1
ATOM 792 C CA . MET A 1 52 ? 58.339 2.132 50.495 1.00 14.66 67 MET A CA 1
ATOM 793 C C . MET A 1 52 ? 57.909 3.055 49.349 1.00 14.85 67 MET A C 1
ATOM 794 O O . MET A 1 52 ? 58.605 3.992 49.064 1.00 16.08 67 MET A O 1
ATOM 808 N N . ILE A 1 53 ? 56.750 2.793 48.772 1.00 14.01 68 ILE A N 1
ATOM 809 C CA . ILE A 1 53 ? 56.184 3.678 47.722 1.00 14.27 68 ILE A CA 1
ATOM 810 C C . ILE A 1 53 ? 55.105 4.549 48.365 1.00 14.67 68 ILE A C 1
ATOM 811 O O . ILE A 1 53 ? 54.241 4.006 49.000 1.00 14.78 68 ILE A O 1
ATOM 827 N N . PHE A 1 54 ? 55.210 5.857 48.203 1.00 13.58 69 PHE A N 1
ATOM 828 C CA . PHE A 1 54 ? 54.217 6.785 48.673 1.00 14.44 69 PHE A CA 1
ATOM 829 C C . PHE A 1 54 ? 53.297 7.176 47.544 1.00 14.95 69 PHE A C 1
ATOM 830 O O . PHE A 1 54 ? 53.767 7.811 46.599 1.00 14.95 69 PHE A O 1
ATOM 847 N N . SER A 1 55 ? 52.005 6.852 47.655 1.00 14.96 70 SER A N 1
ATOM 848 C CA . SER A 1 55 ? 51.072 7.084 46.563 1.00 15.88 70 SER A CA 1
ATOM 849 C C . SER A 1 55 ? 50.372 8.438 46.580 1.00 15.89 70 SER A C 1
ATOM 850 O O . SER A 1 55 ? 49.630 8.776 45.639 1.00 15.54 70 SER A O 1
ATOM 858 N N . ASN A 1 56 ? 50.540 9.233 47.663 1.00 14.07 71 ASN A N 1
ATOM 859 C CA . ASN A 1 56 ? 49.918 10.538 47.772 1.00 14.35 71 ASN A CA 1
ATOM 860 C C . ASN A 1 56 ? 50.957 11.558 48.275 1.00 13.40 71 ASN A C 1
ATOM 861 O O . ASN A 1 56 ? 50.720 12.313 49.229 1.00 14.52 71 ASN A O 1
ATOM 872 N N . ALA A 1 57 ? 52.090 11.625 47.566 1.00 12.52 72 ALA A N 1
ATOM 873 C CA . ALA A 1 57 ? 53.117 12.634 47.768 1.00 12.08 72 ALA A CA 1
ATOM 874 C C . ALA A 1 57 ? 52.803 13.869 46.941 1.00 12.84 72 ALA A C 1
ATOM 875 O O . ALA A 1 57 ? 52.533 13.785 45.730 1.00 13.54 72 ALA A O 1
ATOM 882 N N . THR A 1 58 ? 52.897 15.012 47.610 1.00 12.44 73 THR A N 1
ATOM 883 C CA . THR A 1 58 ? 52.598 16.309 47.021 1.00 12.59 73 THR A CA 1
ATOM 884 C C . THR A 1 58 ? 53.715 17.302 47.338 1.00 12.83 73 THR A C 1
ATOM 885 O O . THR A 1 58 ? 54.606 17.027 48.147 1.00 11.87 73 THR A O 1
ATOM 896 N N . VAL A 1 59 ? 53.597 18.490 46.741 1.00 12.82 74 VAL A N 1
ATOM 897 C CA . VAL A 1 59 ? 54.478 19.602 47.041 1.00 13.07 74 VAL A CA 1
ATOM 898 C C . VAL A 1 59 ? 53.635 20.778 47.479 1.00 14.18 74 VAL A C 1
ATOM 899 O O . VAL A 1 59 ? 52.555 21.006 46.926 1.00 14.98 74 VAL A O 1
ATOM 912 N N . SER A 1 60 ? 54.181 21.626 48.328 1.00 13.34 75 SER A N 1
ATOM 913 C CA . SER A 1 60 ? 53.421 22.794 48.769 1.00 12.19 75 SER A CA 1
ATOM 914 C C . SER A 1 60 ? 53.347 23.886 47.720 1.00 12.32 75 SER A C 1
ATOM 915 O O . SER A 1 60 ? 52.367 24.620 47.698 1.00 14.67 75 SER A O 1
ATOM 923 N N . THR A 1 61 ? 54.367 24.040 46.872 1.00 11.99 76 THR A N 1
ATOM 924 C CA . THR A 1 61 ? 54.341 24.991 45.781 1.00 11.60 76 THR A CA 1
ATOM 925 C C . THR A 1 61 ? 54.842 24.307 44.535 1.00 13.21 76 THR A C 1
ATOM 926 O O . THR A 1 61 ? 56.031 23.905 44.478 1.00 13.53 76 THR A O 1
ATOM 937 N N . PRO A 1 62 ? 53.997 24.141 43.499 1.00 11.55 77 PRO A N 1
ATOM 938 C CA . PRO A 1 62 ? 54.380 23.387 42.292 1.00 13.09 77 PRO A CA 1
ATOM 939 C C . PRO A 1 62 ? 55.138 24.179 41.251 1.00 12.37 77 PRO A C 1
ATOM 940 O O . PRO A 1 62 ? 54.763 24.257 40.076 1.00 13.05 77 PRO A O 1
ATOM 951 N N . VAL A 1 63 ? 56.260 24.745 41.683 1.00 11.74 78 VAL A N 1
ATOM 952 C CA . VAL A 1 63 ? 57.160 25.419 40.723 1.00 12.67 78 VAL A CA 1
ATOM 953 C C . VAL A 1 63 ? 58.562 25.244 41.297 1.00 12.07 78 VAL A C 1
ATOM 954 O O . VAL A 1 63 ? 58.721 25.314 42.471 1.00 13.26 78 VAL A O 1
ATOM 967 N N . CYS A 1 64 ? 59.506 25.044 40.425 1.00 12.91 79 CYS A N 1
ATOM 968 C CA . CYS A 1 64 ? 60.878 24.696 40.798 1.00 13.02 79 CYS A CA 1
ATOM 969 C C . CYS A 1 64 ? 61.538 25.370 42.018 1.00 13.67 79 CYS A C 1
ATOM 970 O O . CYS A 1 64 ? 61.832 24.641 42.926 1.00 13.09 79 CYS A O 1
ATOM 978 N N . SER A 1 65 ? 61.811 26.670 42.016 1.00 13.65 80 SER A N 1
ATOM 979 C CA . SER A 1 65 ? 62.577 27.271 43.144 1.00 12.82 80 SER A CA 1
ATOM 980 C C . SER A 1 65 ? 61.836 27.023 44.459 1.00 11.46 80 SER A C 1
ATOM 981 O O . SER A 1 65 ? 62.476 26.789 45.434 1.00 12.93 80 SER A O 1
ATOM 989 N N . ALA A 1 66 ? 60.525 27.180 44.455 1.00 12.37 81 ALA A N 1
ATOM 990 C CA . ALA A 1 66 ? 59.743 27.080 45.680 1.00 11.86 81 ALA A CA 1
ATOM 991 C C . ALA A 1 66 ? 59.689 25.652 46.220 1.00 11.11 81 ALA A C 1
ATOM 992 O O . ALA A 1 66 ? 59.753 25.443 47.425 1.00 13.06 81 ALA A O 1
ATOM 999 N N . SER A 1 67 ? 59.549 24.681 45.333 1.00 11.54 82 SER A N 1
ATOM 1000 C CA . SER A 1 67 ? 59.570 23.292 45.764 1.00 11.10 82 SER A CA 1
ATOM 1001 C C . SER A 1 67 ? 60.928 22.917 46.372 1.00 11.20 82 SER A C 1
ATOM 1002 O O . SER A 1 67 ? 60.987 22.309 47.427 1.00 10.80 82 SER A O 1
ATOM 1010 N N . ARG A 1 68 ? 61.984 23.284 45.676 1.00 12.04 83 ARG A N 1
ATOM 1011 C CA . ARG A 1 68 ? 63.354 22.997 46.109 1.00 11.63 83 ARG A CA 1
ATOM 1012 C C . ARG A 1 68 ? 63.663 23.665 47.433 1.00 11.44 83 ARG A C 1
ATOM 1013 O O . ARG A 1 68 ? 64.297 23.052 48.296 1.00 12.84 83 ARG A O 1
ATOM 1034 N N . TYR A 1 69 ? 63.207 24.892 47.568 1.00 11.11 84 TYR A N 1
ATOM 1035 C CA . TYR A 1 69 ? 63.367 25.592 48.843 1.00 12.28 84 TYR A CA 1
ATOM 1036 C C . TYR A 1 69 ? 62.766 24.778 49.990 1.00 11.78 84 TYR A C 1
ATOM 1037 O O . TYR A 1 69 ? 63.357 24.519 51.025 1.00 12.43 84 TYR A O 1
ATOM 1055 N N . SER A 1 70 ? 61.514 24.348 49.816 1.00 11.41 85 SER A N 1
ATOM 1056 C CA . SER A 1 70 ? 60.838 23.586 50.846 1.00 12.07 85 SER A CA 1
ATOM 1057 C C . SER A 1 70 ? 61.525 22.249 51.108 1.00 10.93 85 SER A C 1
ATOM 1058 O O . SER A 1 70 ? 61.646 21.804 52.247 1.00 11.38 85 SER A O 1
ATOM 1066 N N . ILE A 1 71 ? 61.944 21.586 50.044 1.00 11.19 86 ILE A N 1
ATOM 1067 C CA . ILE A 1 71 ? 62.637 20.300 50.214 1.00 11.32 86 ILE A CA 1
ATOM 1068 C C . ILE A 1 71 ? 63.827 20.469 51.174 1.00 11.92 86 ILE A C 1
ATOM 1069 O O . ILE A 1 71 ? 63.984 19.677 52.079 1.00 11.99 86 ILE A O 1
ATOM 1085 N N . LEU A 1 72 ? 64.618 21.508 50.936 1.00 12.10 87 LEU A N 1
ATOM 1086 C CA . LEU A 1 72 ? 65.904 21.648 51.643 1.00 12.38 87 LEU A CA 1
ATOM 1087 C C . LEU A 1 72 ? 65.754 22.439 52.937 1.00 13.14 87 LEU A C 1
ATOM 1088 O O . LEU A 1 72 ? 66.733 22.676 53.630 1.00 13.74 87 LEU A O 1
ATOM 1104 N N . THR A 1 73 ? 64.539 22.796 53.358 1.00 11.95 88 THR A N 1
ATOM 1105 C CA . THR A 1 73 ? 64.353 23.511 54.615 1.00 12.21 88 THR A CA 1
ATOM 1106 C C . THR A 1 73 ? 63.293 22.966 55.547 1.00 13.60 88 THR A C 1
ATOM 1107 O O . THR A 1 73 ? 63.368 23.216 56.765 1.00 14.61 88 THR A O 1
ATOM 1118 N N . GLY A 1 74 ? 62.251 22.284 55.038 1.00 11.60 89 GLY A N 1
ATOM 1119 C CA . GLY A 1 74 ? 61.138 21.878 55.865 1.00 12.10 89 GLY A CA 1
ATOM 1120 C C . GLY A 1 74 ? 60.133 22.987 56.079 1.00 12.89 89 GLY A C 1
ATOM 1121 O O . GLY A 1 74 ? 59.214 22.779 56.898 1.00 13.76 89 GLY A O 1
ATOM 1125 N N . ARG A 1 75 ? 60.326 24.100 55.388 1.00 13.16 90 ARG A N 1
ATOM 1126 C CA . ARG A 1 75 ? 59.397 25.198 55.565 1.00 14.67 90 ARG A CA 1
ATOM 1127 C C . ARG A 1 75 ? 58.684 25.542 54.258 1.00 12.64 90 ARG A C 1
ATOM 1128 O O . ARG A 1 75 ? 59.199 25.413 53.175 1.00 13.17 90 ARG A O 1
ATOM 1149 N N . TYR A 1 76 ? 57.456 26.045 54.386 1.00 13.32 91 TYR A N 1
ATOM 1150 C CA . TYR A 1 76 ? 56.733 26.597 53.256 1.00 12.95 91 TYR A CA 1
ATOM 1151 C C . TYR A 1 76 ? 57.522 27.723 52.590 1.00 13.27 91 TYR A C 1
ATOM 1152 O O . TYR A 1 76 ? 58.143 28.566 53.248 1.00 14.32 91 TYR A O 1
ATOM 1170 N N . ALA A 1 77 ? 57.532 27.724 51.270 1.00 12.04 92 ALA A N 1
ATOM 1171 C CA . ALA A 1 77 ? 58.236 28.690 50.452 1.00 12.85 92 ALA A CA 1
ATOM 1172 C C . ALA A 1 77 ? 57.788 30.120 50.749 1.00 14.64 92 ALA A C 1
ATOM 1173 O O . ALA A 1 77 ? 58.587 31.043 50.649 1.00 15.68 92 ALA A O 1
ATOM 1180 N N . GLY A 1 78 ? 56.538 30.300 51.166 1.00 14.33 93 GLY A N 1
ATOM 1181 C CA . GLY A 1 78 ? 56.020 31.613 51.514 1.00 15.65 93 GLY A CA 1
ATOM 1182 C C . GLY A 1 78 ? 56.673 32.225 52.741 1.00 17.25 93 GLY A C 1
ATOM 1183 O O . GLY A 1 78 ? 56.333 33.372 53.058 1.00 17.65 93 GLY A O 1
ATOM 1187 N N . ARG A 1 79 ? 57.521 31.465 53.453 1.00 15.00 94 ARG A N 1
ATOM 1188 C CA . ARG A 1 79 ? 58.287 31.984 54.584 1.00 14.92 94 ARG A CA 1
ATOM 1189 C C . ARG A 1 79 ? 59.664 32.517 54.190 1.00 16.48 94 ARG A C 1
ATOM 1190 O O . ARG A 1 79 ? 60.401 33.015 55.079 1.00 16.86 94 ARG A O 1
ATOM 1211 N N . SER A 1 80 ? 60.048 32.410 52.926 1.00 15.12 95 SER A N 1
ATOM 1212 C CA . SER A 1 80 ? 61.403 32.787 52.531 1.00 16.26 95 SER A CA 1
ATOM 1213 C C . SER A 1 80 ? 61.678 34.237 52.926 1.00 16.16 95 SER A C 1
ATOM 1214 O O . SER A 1 80 ? 60.823 35.094 52.784 1.00 17.09 95 SER A O 1
ATOM 1222 N N . LYS A 1 81 ? 62.916 34.467 53.377 1.00 16.60 96 LYS A N 1
ATOM 1223 C CA . LYS A 1 81 ? 63.428 35.824 53.581 1.00 18.46 96 LYS A CA 1
ATOM 1224 C C . LYS A 1 81 ? 64.552 36.099 52.590 1.00 18.53 96 LYS A C 1
ATOM 1225 O O . LYS A 1 81 ? 65.455 36.930 52.831 1.00 20.99 96 LYS A O 1
ATOM 1244 N N . GLY A 1 82 ? 64.538 35.420 51.449 1.00 17.71 97 GLY A N 1
ATOM 1245 C CA . GLY A 1 82 ? 65.509 35.665 50.400 1.00 17.66 97 GLY A CA 1
ATOM 1246 C C . GLY A 1 82 ? 65.532 37.111 49.921 1.00 17.66 97 GLY A C 1
ATOM 1247 O O . GLY A 1 82 ? 64.515 37.802 49.966 1.00 18.70 97 GLY A O 1
ATOM 1251 N N . SER A 1 83 ? 66.716 37.566 49.455 1.00 20.14 98 SER A N 1
ATOM 1252 C CA . SER A 1 83 ? 66.889 38.962 49.097 1.00 22.61 98 SER A CA 1
ATOM 1253 C C . SER A 1 83 ? 65.902 39.399 48.014 1.00 21.03 98 SER A C 1
ATOM 1254 O O . SER A 1 83 ? 65.246 40.432 48.115 1.00 21.17 98 SER A O 1
ATOM 1262 N N . VAL A 1 84 ? 65.790 38.615 46.941 1.00 19.06 99 VAL A N 1
ATOM 1263 C CA . VAL A 1 84 ? 64.903 38.973 45.850 1.00 19.29 99 VAL A CA 1
ATOM 1264 C C . VAL A 1 84 ? 63.456 38.939 46.317 1.00 20.41 99 VAL A C 1
ATOM 1265 O O . VAL A 1 84 ? 62.632 39.791 45.967 1.00 21.78 99 VAL A O 1
ATOM 1278 N N . PHE A 1 85 ? 63.119 37.894 47.055 1.00 18.87 100 PHE A N 1
ATOM 1279 C CA . PHE A 1 85 ? 61.762 37.690 47.526 1.00 17.80 100 PHE A CA 1
ATOM 1280 C C . PHE A 1 85 ? 61.293 38.855 48.406 1.00 20.04 100 PHE A C 1
ATOM 1281 O O . PHE A 1 85 ? 60.149 39.270 48.330 1.00 19.07 100 PHE A O 1
ATOM 1298 N N . MET A 1 86 ? 62.166 39.355 49.276 1.00 19.81 101 MET A N 1
ATOM 1299 C CA . MET A 1 86 ? 61.768 40.411 50.201 1.00 19.18 101 MET A CA 1
ATOM 1300 C C . MET A 1 86 ? 61.675 41.738 49.453 1.00 21.62 101 MET A C 1
ATOM 1301 O O . MET A 1 86 ? 60.889 42.591 49.852 1.00 24.65 101 MET A O 1
ATOM 1315 N N . LYS A 1 87 ? 62.461 41.904 48.389 1.00 22.33 102 LYS A N 1
ATOM 1316 C CA . LYS A 1 87 ? 62.348 43.106 47.575 1.00 23.87 102 LYS A CA 1
ATOM 1317 C C . LYS A 1 87 ? 61.018 43.112 46.832 1.00 26.65 102 LYS A C 1
ATOM 1318 O O . LYS A 1 87 ? 60.343 44.153 46.751 1.00 26.67 102 LYS A O 1
ATOM 1337 N N . LEU A 1 88 ? 60.592 41.937 46.337 1.00 21.84 103 LEU A N 1
ATOM 1338 C CA . LEU A 1 88 ? 59.278 41.839 45.701 1.00 22.03 103 LEU A CA 1
ATOM 1339 C C . LEU A 1 88 ? 58.120 41.943 46.686 1.00 20.26 103 LEU A C 1
ATOM 1340 O O . LEU A 1 88 ? 57.039 42.347 46.285 1.00 23.68 103 LEU A O 1
ATOM 1356 N N . HIS A 1 89 ? 58.300 41.492 47.936 1.00 21.42 104 HIS A N 1
ATOM 1357 C CA . HIS A 1 89 ? 57.228 41.331 48.901 1.00 20.70 104 HIS A CA 1
ATOM 1358 C C . HIS A 1 89 ? 57.662 41.889 50.262 1.00 20.91 104 HIS A C 1
ATOM 1359 O O . HIS A 1 89 ? 57.960 41.203 51.227 1.00 19.27 104 HIS A O 1
ATOM 1374 N N . PRO A 1 90 ? 57.693 43.235 50.398 1.00 22.08 105 PRO A N 1
ATOM 1375 C CA . PRO A 1 90 ? 57.972 43.858 51.693 1.00 23.80 105 PRO A CA 1
ATOM 1376 C C . PRO A 1 90 ? 56.965 43.430 52.746 1.00 24.88 105 PRO A C 1
ATOM 1377 O O . PRO A 1 90 ? 55.848 43.040 52.423 1.00 22.30 105 PRO A O 1
ATOM 1388 N N . LYS A 1 91 ? 57.362 43.493 54.013 1.00 25.00 106 LYS A N 1
ATOM 1389 C CA . LYS A 1 91 ? 56.470 43.154 55.101 1.00 28.69 106 LYS A CA 1
ATOM 1390 C C . LYS A 1 91 ? 55.169 43.931 54.934 1.00 30.49 106 LYS A C 1
ATOM 1391 O O . LYS A 1 91 ? 55.175 45.115 54.591 1.00 27.60 106 LYS A O 1
ATOM 1410 N N . GLY A 1 92 ? 54.056 43.232 55.133 1.00 24.04 107 GLY A N 1
ATOM 1411 C CA . GLY A 1 92 ? 52.728 43.814 55.093 1.00 25.66 107 GLY A CA 1
ATOM 1412 C C . GLY A 1 92 ? 52.060 43.622 53.734 1.00 23.81 107 GLY A C 1
ATOM 1413 O O . GLY A 1 92 ? 50.878 43.919 53.615 1.00 23.20 107 GLY A O 1
ATOM 1417 N N . LYS A 1 93 ? 52.789 43.092 52.735 1.00 22.51 108 LYS A N 1
ATOM 1418 C CA . LYS A 1 93 ? 52.185 42.856 51.418 1.00 24.44 108 LYS A CA 1
ATOM 1419 C C . LYS A 1 93 ? 52.031 41.351 51.185 1.00 22.08 108 LYS A C 1
ATOM 1420 O O . LYS A 1 93 ? 52.803 40.567 51.750 1.00 18.98 108 LYS A O 1
ATOM 1439 N N . MET A 1 94 ? 51.018 40.953 50.399 1.00 20.22 109 MET A N 1
ATOM 1440 C CA . MET A 1 94 ? 50.796 39.525 50.146 1.00 19.02 109 MET A CA 1
ATOM 1441 C C . MET A 1 94 ? 51.994 38.979 49.345 1.00 17.23 109 MET A C 1
ATOM 1442 O O . MET A 1 94 ? 52.630 39.672 48.554 1.00 19.42 109 MET A O 1
ATOM 1456 N N . THR A 1 95 ? 52.245 37.680 49.523 1.00 17.01 110 THR A N 1
ATOM 1457 C CA . THR A 1 95 ? 53.295 37.026 48.746 1.00 17.27 110 THR A CA 1
ATOM 1458 C C . THR A 1 95 ? 52.740 36.442 47.446 1.00 17.35 110 THR A C 1
ATOM 1459 O O . THR A 1 95 ? 51.580 36.031 47.383 1.00 17.55 110 THR A O 1
ATOM 1470 N N . ARG A 1 96 ? 53.598 36.408 46.435 1.00 16.05 111 ARG A N 1
ATOM 1471 C CA . ARG A 1 96 ? 53.338 35.811 45.131 1.00 16.20 111 ARG A CA 1
ATOM 1472 C C . ARG A 1 96 ? 54.521 34.905 44.784 1.00 14.44 111 ARG A C 1
ATOM 1473 O O . ARG A 1 96 ? 55.449 35.303 44.086 1.00 15.87 111 ARG A O 1
ATOM 1494 N N . VAL A 1 97 ? 54.516 33.683 45.376 1.00 15.19 112 VAL A N 1
ATOM 1495 C CA . VAL A 1 97 ? 55.651 32.765 45.282 1.00 15.62 112 VAL A CA 1
ATOM 1496 C C . VAL A 1 97 ? 55.722 32.139 43.904 1.00 14.39 112 VAL A C 1
ATOM 1497 O O . VAL A 1 97 ? 54.715 31.647 43.371 1.00 15.86 112 VAL A O 1
ATOM 1510 N N . GLU A 1 98 ? 56.898 32.184 43.286 1.00 14.30 113 GLU A N 1
ATOM 1511 C CA . GLU A 1 98 ? 57.159 31.490 42.053 1.00 15.19 113 GLU A CA 1
ATOM 1512 C C . GLU A 1 98 ? 58.633 31.107 42.062 1.00 14.38 113 GLU A C 1
ATOM 1513 O O . GLU A 1 98 ? 59.105 30.631 43.080 1.00 14.73 113 GLU A O 1
ATOM 1525 N N . ASN A 1 99 ? 59.335 31.342 40.957 1.00 14.83 114 ASN A N 1
ATOM 1526 C CA . ASN A 1 99 ? 60.767 31.018 40.943 1.00 13.97 114 ASN A CA 1
ATOM 1527 C C . ASN A 1 99 ? 61.557 32.197 41.515 1.00 16.39 114 ASN A C 1
ATOM 1528 O O . ASN A 1 99 ? 62.410 32.751 40.838 1.00 19.24 114 ASN A O 1
ATOM 1539 N N . ASN A 1 100 ? 61.303 32.529 42.768 1.00 16.22 115 ASN A N 1
ATOM 1540 C CA . ASN A 1 100 ? 61.805 33.788 43.283 1.00 16.35 115 ASN A CA 1
ATOM 1541 C C . ASN A 1 100 ? 62.188 33.652 44.747 1.00 17.76 115 ASN A C 1
ATOM 1542 O O . ASN A 1 100 ? 62.324 34.669 45.440 1.00 16.70 115 ASN A O 1
ATOM 1553 N N . VAL A 1 101 ? 62.273 32.392 45.227 1.00 15.88 116 VAL A N 1
ATOM 1554 C CA . VAL A 1 101 ? 62.698 32.113 46.587 1.00 14.47 116 VAL A CA 1
ATOM 1555 C C . VAL A 1 101 ? 64.067 31.458 46.551 1.00 14.93 116 VAL A C 1
ATOM 1556 O O . VAL A 1 101 ? 64.495 30.891 45.540 1.00 15.88 116 VAL A O 1
ATOM 1569 N N . GLU A 1 102 ? 64.796 31.668 47.647 1.00 15.89 117 GLU A N 1
ATOM 1570 C CA . GLU A 1 102 ? 66.161 31.138 47.752 1.00 16.76 117 GLU A CA 1
ATOM 1571 C C . GLU A 1 102 ? 66.484 30.842 49.207 1.00 16.15 117 GLU A C 1
ATOM 1572 O O . GLU A 1 102 ? 65.929 31.453 50.096 1.00 16.32 117 GLU A O 1
ATOM 1584 N N . LEU A 1 103 ? 67.489 29.999 49.409 1.00 15.76 118 LEU A N 1
ATOM 1585 C CA . LEU A 1 103 ? 68.044 29.690 50.712 1.00 16.29 118 LEU A CA 1
ATOM 1586 C C . LEU A 1 103 ? 68.692 30.955 51.253 1.00 18.70 118 LEU A C 1
ATOM 1587 O O . LEU A 1 103 ? 69.369 31.642 50.525 1.00 19.07 118 LEU A O 1
ATOM 1603 N N . GLU A 1 104 ? 68.493 31.188 52.541 1.00 17.76 119 GLU A N 1
ATOM 1604 C CA . GLU A 1 104 ? 68.998 32.389 53.185 1.00 19.24 119 GLU A CA 1
ATOM 1605 C C . GLU A 1 104 ? 70.344 32.039 53.828 1.00 20.30 119 GLU A C 1
ATOM 1606 O O . GLU A 1 104 ? 70.506 30.986 54.485 1.00 20.13 119 GLU A O 1
ATOM 1618 N N . GLU A 1 105 ? 71.306 32.954 53.670 1.00 22.14 120 GLU A N 1
ATOM 1619 C CA . GLU A 1 105 ? 72.666 32.587 54.059 1.00 23.34 120 GLU A CA 1
ATOM 1620 C C . GLU A 1 105 ? 72.823 32.497 55.580 1.00 23.59 120 GLU A C 1
ATOM 1621 O O . GLU A 1 105 ? 73.658 31.725 56.039 1.00 26.18 120 GLU A O 1
ATOM 1633 N N . ASP A 1 106 ? 71.960 33.161 56.354 1.00 21.89 121 ASP A N 1
ATOM 1634 C CA . ASP A 1 106 ? 72.064 33.076 57.808 1.00 23.70 121 ASP A CA 1
ATOM 1635 C C . ASP A 1 106 ? 70.922 32.326 58.472 1.00 23.30 121 ASP A C 1
ATOM 1636 O O . ASP A 1 106 ? 70.635 32.584 59.650 1.00 24.98 121 ASP A O 1
ATOM 1645 N N . GLN A 1 107 ? 70.200 31.461 57.721 1.00 19.44 122 GLN A N 1
ATOM 1646 C CA . GLN A 1 107 ? 69.153 30.640 58.309 1.00 19.86 122 GLN A CA 1
ATOM 1647 C C . GLN A 1 107 ? 69.463 29.170 58.076 1.00 17.74 122 GLN A C 1
ATOM 1648 O O . GLN A 1 107 ? 70.311 28.832 57.253 1.00 18.87 122 GLN A O 1
ATOM 1662 N N . ASP A 1 108 ? 68.798 28.344 58.879 1.00 18.02 123 ASP A N 1
ATOM 1663 C CA . ASP A 1 108 ? 68.947 26.898 58.779 1.00 16.80 123 ASP A CA 1
ATOM 1664 C C . ASP A 1 108 ? 68.580 26.433 57.375 1.00 15.70 123 ASP A C 1
ATOM 1665 O O . ASP A 1 108 ? 67.695 26.993 56.708 1.00 16.70 123 ASP A O 1
ATOM 1674 N N . ASN A 1 109 ? 69.255 25.365 56.949 1.00 15.65 124 ASN A N 1
ATOM 1675 C CA . ASN A 1 109 ? 68.707 24.481 55.910 1.00 13.32 124 ASN A CA 1
ATOM 1676 C C . ASN A 1 109 ? 69.180 23.066 56.248 1.00 15.04 124 ASN A C 1
ATOM 1677 O O . ASN A 1 109 ? 70.021 22.861 57.122 1.00 13.95 124 ASN A O 1
ATOM 1688 N N . LEU A 1 110 ? 68.657 22.036 55.552 1.00 13.51 125 LEU A N 1
ATOM 1689 C CA . LEU A 1 110 ? 69.005 20.658 55.834 1.00 14.94 125 LEU A CA 1
ATOM 1690 C C . LEU A 1 110 ? 70.509 20.389 55.764 1.00 14.89 125 LEU A C 1
ATOM 1691 O O . LEU A 1 110 ? 71.004 19.639 56.612 1.00 15.44 125 LEU A O 1
ATOM 1707 N N . ALA A 1 111 ? 71.164 20.938 54.752 1.00 13.85 126 ALA A N 1
ATOM 1708 C CA . ALA A 1 111 ? 72.595 20.685 54.580 1.00 14.01 126 ALA A CA 1
ATOM 1709 C C . ALA A 1 111 ? 73.414 21.267 55.733 1.00 14.94 126 ALA A C 1
ATOM 1710 O O . ALA A 1 111 ? 74.237 20.561 56.321 1.00 15.30 126 ALA A O 1
ATOM 1717 N N . LYS A 1 112 ? 73.124 22.502 56.098 1.00 15.09 127 LYS A N 1
ATOM 1718 C CA . LYS A 1 112 ? 73.823 23.108 57.231 1.00 15.59 127 LYS A CA 1
ATOM 1719 C C . LYS A 1 112 ? 73.613 22.301 58.495 1.00 15.94 127 LYS A C 1
ATOM 1720 O O . LYS A 1 112 ? 74.534 22.113 59.315 1.00 16.53 127 LYS A O 1
ATOM 1739 N N . LEU A 1 113 ? 72.383 21.872 58.734 1.00 14.74 128 LEU A N 1
ATOM 1740 C CA . LEU A 1 113 ? 72.079 21.110 59.944 1.00 14.50 128 LEU A CA 1
ATOM 1741 C C . LEU A 1 113 ? 72.744 19.741 59.951 1.00 17.04 128 LEU A C 1
ATOM 1742 O O . LEU A 1 113 ? 73.207 19.284 61.005 1.00 17.17 128 LEU A O 1
ATOM 1758 N N . LEU A 1 114 ? 72.778 19.084 58.804 1.00 14.80 129 LEU A N 1
ATOM 1759 C CA . LEU A 1 114 ? 73.411 17.787 58.744 1.00 14.76 129 LEU A CA 1
ATOM 1760 C C . LEU A 1 114 ? 74.926 17.951 58.934 1.00 15.86 129 LEU A C 1
ATOM 1761 O O . LEU A 1 114 ? 75.511 17.083 59.570 1.00 18.25 129 LEU A O 1
ATOM 1777 N N . GLN A 1 115 ? 75.537 19.022 58.454 1.00 16.26 130 GLN A N 1
ATOM 1778 C CA . GLN A 1 115 ? 76.976 19.257 58.667 1.00 18.45 130 GLN A CA 1
ATOM 1779 C C . GLN A 1 115 ? 77.259 19.379 60.149 1.00 20.68 130 GLN A C 1
ATOM 1780 O O . GLN A 1 115 ? 78.235 18.789 60.634 1.00 20.59 130 GLN A O 1
ATOM 1794 N N . LYS A 1 116 ? 76.385 20.078 60.873 1.00 20.07 131 LYS A N 1
ATOM 1795 C CA . LYS A 1 116 ? 76.560 20.214 62.319 1.00 23.32 131 LYS A CA 1
ATOM 1796 C C . LYS A 1 116 ? 76.397 18.882 63.037 1.00 24.62 131 LYS A C 1
ATOM 1797 O O . LYS A 1 116 ? 76.963 18.653 64.108 1.00 24.43 131 LYS A O 1
ATOM 1816 N N . ALA A 1 117 ? 75.654 17.953 62.449 1.00 21.24 132 ALA A N 1
ATOM 1817 C CA . ALA A 1 117 ? 75.495 16.618 62.997 1.00 21.36 132 ALA A CA 1
ATOM 1818 C C . ALA A 1 117 ? 76.643 15.685 62.594 1.00 22.85 132 ALA A C 1
ATOM 1819 O O . ALA A 1 117 ? 76.551 14.499 62.880 1.00 25.53 132 ALA A O 1
ATOM 1826 N N . GLY A 1 118 ? 77.621 16.159 61.816 1.00 21.44 133 GLY A N 1
ATOM 1827 C CA . GLY A 1 118 ? 78.772 15.353 61.437 1.00 22.22 133 GLY A CA 1
ATOM 1828 C C . GLY A 1 118 ? 78.715 14.736 60.042 1.00 20.88 133 GLY A C 1
ATOM 1829 O O . GLY A 1 118 ? 79.569 13.929 59.681 1.00 21.77 133 GLY A O 1
ATOM 1833 N N . TYR A 1 119 ? 77.733 15.130 59.219 1.00 16.99 134 TYR A N 1
ATOM 1834 C CA . TYR A 1 119 ? 77.672 14.624 57.868 1.00 15.55 134 TYR A CA 1
ATOM 1835 C C . TYR A 1 119 ? 78.554 15.405 56.918 1.00 16.37 134 TYR A C 1
ATOM 1836 O O . TYR A 1 119 ? 78.600 16.621 56.945 1.00 19.11 134 TYR A O 1
ATOM 1854 N N . LYS A 1 120 ? 79.167 14.669 55.980 1.00 15.89 135 LYS A N 1
ATOM 1855 C CA . LYS A 1 120 ? 79.739 15.290 54.810 1.00 16.82 135 LYS A CA 1
ATOM 1856 C C . LYS A 1 120 ? 78.615 15.520 53.792 1.00 16.28 135 LYS A C 1
ATOM 1857 O O . LYS A 1 120 ? 77.870 14.588 53.523 1.00 18.05 135 LYS A O 1
ATOM 1876 N N . THR A 1 121 ? 78.518 16.723 53.287 1.00 15.78 136 THR A N 1
ATOM 1877 C CA . THR A 1 121 ? 77.400 17.073 52.410 1.00 15.57 136 THR A CA 1
ATOM 1878 C C . THR A 1 121 ? 77.888 17.391 50.991 1.00 16.91 136 THR A C 1
ATOM 1879 O O . THR A 1 121 ? 78.855 18.148 50.788 1.00 16.57 136 THR A O 1
ATOM 1890 N N . GLY A 1 122 ? 77.141 16.905 49.983 1.00 14.64 137 GLY A N 1
ATOM 1891 C CA . GLY A 1 122 ? 77.453 17.070 48.573 1.00 14.76 137 GLY A CA 1
ATOM 1892 C C . GLY A 1 122 ? 76.228 17.489 47.759 1.00 14.29 137 GLY A C 1
ATOM 1893 O O . GLY A 1 122 ? 75.129 17.012 48.049 1.00 15.15 137 GLY A O 1
ATOM 1897 N N . PHE A 1 123 ? 76.499 18.306 46.761 1.00 15.39 138 PHE A N 1
ATOM 1898 C CA . PHE A 1 123 ? 75.498 18.909 45.875 1.00 14.21 138 PHE A CA 1
ATOM 1899 C C . PHE A 1 123 ? 75.895 18.605 44.442 1.00 15.36 138 PHE A C 1
ATOM 1900 O O . PHE A 1 123 ? 77.030 18.884 44.022 1.00 16.92 138 PHE A O 1
ATOM 1917 N N . VAL A 1 124 ? 75.011 18.022 43.651 1.00 15.18 139 VAL A N 1
ATOM 1918 C CA . VAL A 1 124 ? 75.229 17.872 42.226 1.00 13.81 139 VAL A CA 1
ATOM 1919 C C . VAL A 1 124 ? 73.960 18.333 41.503 1.00 15.53 139 VAL A C 1
ATOM 1920 O O . VAL A 1 124 ? 72.848 18.036 41.977 1.00 15.01 139 VAL A O 1
ATOM 1933 N N . GLY A 1 125 ? 74.122 19.042 40.377 1.00 15.07 140 GLY A N 1
ATOM 1934 C CA . GLY A 1 125 ? 73.009 19.261 39.443 1.00 14.94 140 GLY A CA 1
ATOM 1935 C C . GLY A 1 125 ? 72.368 20.643 39.571 1.00 13.98 140 GLY A C 1
ATOM 1936 O O . GLY A 1 125 ? 72.965 21.669 39.908 1.00 15.88 140 GLY A O 1
ATOM 1940 N N . LYS A 1 126 ? 71.028 20.656 39.341 1.00 13.92 141 LYS A N 1
ATOM 1941 C CA . LYS A 1 126 ? 70.320 21.910 39.262 1.00 14.36 141 LYS A CA 1
ATOM 1942 C C . LYS A 1 126 ? 70.067 22.515 40.635 1.00 13.36 141 LYS A C 1
ATOM 1943 O O . LYS A 1 126 ? 69.614 21.846 41.576 1.00 13.76 141 LYS A O 1
ATOM 1962 N N . SER A 1 127 ? 70.378 23.807 40.771 1.00 13.79 142 SER A N 1
ATOM 1963 C CA . SER A 1 127 ? 70.133 24.579 41.993 1.00 14.53 142 SER A CA 1
ATOM 1964 C C . SER A 1 127 ? 68.792 25.321 41.977 1.00 15.17 142 SER A C 1
ATOM 1965 O O . SER A 1 127 ? 67.805 24.851 42.538 1.00 15.78 142 SER A O 1
ATOM 1973 N N . HIS A 1 128 ? 68.740 26.476 41.333 1.00 14.76 143 HIS A N 1
ATOM 1974 C CA . HIS A 1 128 ? 67.572 27.354 41.265 1.00 14.33 143 HIS A CA 1
ATOM 1975 C C . HIS A 1 128 ? 67.179 27.985 42.600 1.00 16.56 143 HIS A C 1
ATOM 1976 O O . HIS A 1 128 ? 66.160 28.666 42.682 1.00 16.25 143 HIS A O 1
ATOM 1991 N N . ILE A 1 129 ? 67.960 27.766 43.681 1.00 14.58 144 ILE A N 1
ATOM 1992 C CA . ILE A 1 129 ? 67.602 28.216 45.010 1.00 15.58 144 ILE A CA 1
ATOM 1993 C C . ILE A 1 129 ? 68.767 28.928 45.699 1.00 16.86 144 ILE A C 1
ATOM 1994 O O . ILE A 1 129 ? 68.677 29.161 46.903 1.00 16.02 144 ILE A O 1
ATOM 2010 N N . ILE A 1 130 ? 69.838 29.233 44.945 1.00 15.46 145 ILE A N 1
ATOM 2011 C CA . ILE A 1 130 ? 70.979 29.911 45.553 1.00 17.53 145 ILE A CA 1
ATOM 2012 C C . ILE A 1 130 ? 71.224 31.226 44.836 1.00 16.82 145 ILE A C 1
ATOM 2013 O O . ILE A 1 130 ? 71.384 31.231 43.618 1.00 17.03 145 ILE A O 1
ATOM 2029 N N . ASP A 1 131 ? 71.262 32.297 45.635 1.00 16.98 146 ASP A N 1
ATOM 2030 C CA . ASP A 1 131 ? 71.740 33.631 45.236 1.00 17.93 146 ASP A CA 1
ATOM 2031 C C . ASP A 1 131 ? 71.114 34.146 43.944 1.00 17.90 146 ASP A C 1
ATOM 2032 O O . ASP A 1 131 ? 71.712 34.211 42.895 1.00 18.14 146 ASP A O 1
ATOM 2041 N N . HIS A 1 132 ? 69.822 34.477 44.032 1.00 17.17 147 HIS A N 1
ATOM 2042 C CA . HIS A 1 132 ? 69.089 34.970 42.891 1.00 17.69 147 HIS A CA 1
ATOM 2043 C C . HIS A 1 132 ? 69.633 36.295 42.362 1.00 19.25 147 HIS A C 1
ATOM 2044 O O . HIS A 1 132 ? 69.526 36.508 41.161 1.00 20.25 147 HIS A O 1
ATOM 2059 N N . ASN A 1 133 ? 70.256 37.121 43.228 1.00 20.18 148 ASN A N 1
ATOM 2060 C CA . ASN A 1 133 ? 70.918 38.312 42.693 1.00 22.92 148 ASN A CA 1
ATOM 2061 C C . ASN A 1 133 ? 72.069 37.919 41.755 1.00 21.65 148 ASN A C 1
ATOM 2062 O O . ASN A 1 133 ? 72.208 38.484 40.673 1.00 22.88 148 ASN A O 1
ATOM 2073 N N . LEU A 1 134 ? 72.838 36.881 42.127 1.00 18.65 149 LEU A N 1
ATOM 2074 C CA . LEU A 1 134 ? 73.918 36.372 41.306 1.00 17.66 149 LEU A CA 1
ATOM 2075 C C . LEU A 1 134 ? 73.379 35.682 40.052 1.00 19.41 149 LEU A C 1
ATOM 2076 O O . LEU A 1 134 ? 73.982 35.743 39.003 1.00 19.96 149 LEU A O 1
ATOM 2092 N N . LEU A 1 135 ? 72.229 35.008 40.173 1.00 17.84 150 LEU A N 1
ATOM 2093 C CA . LEU A 1 135 ? 71.562 34.445 39.004 1.00 17.45 150 LEU A CA 1
ATOM 2094 C C . LEU A 1 135 ? 71.278 35.506 37.927 1.00 18.56 150 LEU A C 1
ATOM 2095 O O . LEU A 1 135 ? 71.461 35.229 36.765 1.00 19.09 150 LEU A O 1
ATOM 2111 N N . HIS A 1 136 ? 70.799 36.683 38.347 1.00 19.60 151 HIS A N 1
ATOM 2112 C CA . HIS A 1 136 ? 70.560 37.798 37.423 1.00 22.37 151 HIS A CA 1
ATOM 2113 C C . HIS A 1 136 ? 71.856 38.156 36.687 1.00 23.58 151 HIS A C 1
ATOM 2114 O O . HIS A 1 136 ? 71.880 38.227 35.463 1.00 23.45 151 HIS A O 1
ATOM 2129 N N . LYS A 1 137 ? 72.961 38.205 37.419 1.00 21.20 152 LYS A N 1
ATOM 2130 C CA . LYS A 1 137 ? 74.257 38.492 36.791 1.00 23.23 152 LYS A CA 1
ATOM 2131 C C . LYS A 1 137 ? 74.666 37.359 35.847 1.00 21.93 152 LYS A C 1
ATOM 2132 O O . LYS A 1 137 ? 75.241 37.586 34.782 1.00 25.30 152 LYS A O 1
ATOM 2151 N N . GLN A 1 138 ? 74.352 36.087 36.189 1.00 19.59 153 GLN A N 1
ATOM 2152 C CA . GLN A 1 138 ? 74.598 34.994 35.250 1.00 18.15 153 GLN A CA 1
ATOM 2153 C C . GLN A 1 138 ? 73.809 35.190 33.954 1.00 21.74 153 GLN A C 1
ATOM 2154 O O . GLN A 1 138 ? 74.317 34.950 32.861 1.00 21.05 153 GLN A O 1
ATOM 2168 N N . GLU A 1 139 ? 72.505 35.500 34.068 1.00 20.96 154 GLU A N 1
ATOM 2169 C CA . GLU A 1 139 ? 71.638 35.574 32.907 1.00 23.00 154 GLU A CA 1
ATOM 2170 C C . GLU A 1 139 ? 72.131 36.660 31.958 1.00 24.54 154 GLU A C 1
ATOM 2171 O O . GLU A 1 139 ? 72.069 36.478 30.740 1.00 24.95 154 GLU A O 1
ATOM 2183 N N . LYS A 1 140 ? 72.575 37.769 32.555 1.00 23.83 155 LYS A N 1
ATOM 2184 C CA . LYS A 1 140 ? 73.069 38.927 31.814 1.00 26.96 155 LYS A CA 1
ATOM 2185 C C . LYS A 1 140 ? 74.574 38.847 31.527 1.00 28.18 155 LYS A C 1
ATOM 2186 O O . LYS A 1 140 ? 75.125 39.733 30.865 1.00 28.30 155 LYS A O 1
ATOM 2205 N N . GLN A 1 141 ? 75.246 37.795 32.002 1.00 23.76 156 GLN A N 1
ATOM 2206 C CA . GLN A 1 141 ? 76.675 37.569 31.821 1.00 24.21 156 GLN A CA 1
ATOM 2207 C C . GLN A 1 141 ? 77.448 38.823 32.228 1.00 26.85 156 GLN A C 1
ATOM 2208 O O . GLN A 1 141 ? 78.326 39.278 31.483 1.00 28.91 156 GLN A O 1
ATOM 2222 N N . LEU A 1 142 ? 77.133 39.314 33.435 1.00 26.87 157 LEU A N 1
ATOM 2223 C CA . LEU A 1 142 ? 77.792 40.461 34.044 1.00 25.01 157 LEU A CA 1
ATOM 2224 C C . LEU A 1 142 ? 78.848 39.954 35.010 1.00 27.07 157 LEU A C 1
ATOM 2225 O O . LEU A 1 142 ? 78.770 38.839 35.539 1.00 22.12 157 LEU A O 1
ATOM 2241 N N . PRO A 1 143 ? 79.905 40.744 35.294 1.00 27.79 158 PRO A N 1
ATOM 2242 C CA . PRO A 1 143 ? 80.867 40.333 36.314 1.00 27.59 158 PRO A CA 1
ATOM 2243 C C . PRO A 1 143 ? 80.139 39.853 37.575 1.00 27.18 158 PRO A C 1
ATOM 2244 O O . PRO A 1 143 ? 79.171 40.490 38.007 1.00 28.28 158 PRO A O 1
ATOM 2255 N N . PRO A 1 144 ? 80.593 38.781 38.253 1.00 25.56 159 PRO A N 1
ATOM 2256 C CA . PRO A 1 144 ? 81.871 38.134 37.980 1.00 25.75 159 PRO A CA 1
ATOM 2257 C C . PRO A 1 144 ? 81.957 37.135 36.831 1.00 24.61 159 PRO A C 1
ATOM 2258 O O . PRO A 1 144 ? 82.999 36.527 36.626 1.00 24.86 159 PRO A O 1
ATOM 2269 N N . PHE A 1 145 ? 80.852 36.965 36.098 1.00 24.49 160 PHE A N 1
ATOM 2270 C CA . PHE A 1 145 ? 80.770 35.993 35.017 1.00 21.66 160 PHE A CA 1
ATOM 2271 C C . PHE A 1 145 ? 81.469 36.519 33.772 1.00 24.95 160 PHE A C 1
ATOM 2272 O O . PHE A 1 145 ? 81.654 37.732 33.695 1.00 26.63 160 PHE A O 1
ATOM 2289 N N . LYS A 1 146 ? 81.849 35.593 32.880 1.00 24.19 161 LYS A N 1
ATOM 2290 C CA . LYS A 1 146 ? 82.367 35.867 31.551 1.00 26.03 161 LYS A CA 1
ATOM 2291 C C . LYS A 1 146 ? 81.292 35.580 30.505 1.00 27.59 161 LYS A C 1
ATOM 2292 O O . LYS A 1 146 ? 80.501 34.638 30.644 1.00 27.15 161 LYS A O 1
ATOM 2311 N N . SER A 1 147 ? 81.308 36.354 29.424 1.00 25.29 162 SER A N 1
ATOM 2312 C CA . SER A 1 147 ? 80.266 36.329 28.412 1.00 27.69 162 SER A CA 1
ATOM 2313 C C . SER A 1 147 ? 80.697 35.539 27.173 1.00 25.43 162 SER A C 1
ATOM 2314 O O . SER A 1 147 ? 81.878 35.316 26.923 1.00 28.19 162 SER A O 1
ATOM 2322 N N . TYR A 1 148 ? 79.711 35.086 26.402 1.00 23.40 163 TYR A N 1
ATOM 2323 C CA . TYR A 1 148 ? 79.855 34.398 25.124 1.00 24.08 163 TYR A CA 1
ATOM 2324 C C . TYR A 1 148 ? 78.549 34.556 24.355 1.00 26.72 163 TYR A C 1
ATOM 2325 O O . TYR A 1 148 ? 77.479 34.817 24.924 1.00 23.84 163 TYR A O 1
ATOM 2343 N N . ASP A 1 149 ? 78.639 34.412 23.028 1.00 27.04 164 ASP A N 1
ATOM 2344 C CA . ASP A 1 149 ? 77.469 34.514 22.181 1.00 27.11 164 ASP A CA 1
ATOM 2345 C C . ASP A 1 149 ? 76.589 33.266 22.347 1.00 23.56 164 ASP A C 1
ATOM 2346 O O . ASP A 1 149 ? 77.115 32.172 22.552 1.00 24.63 164 ASP A O 1
ATOM 2355 N N . LYS A 1 150 ? 75.275 33.433 22.175 1.00 24.70 165 LYS A N 1
ATOM 2356 C CA . LYS A 1 150 ? 74.322 32.337 22.239 1.00 25.66 165 LYS A CA 1
ATOM 2357 C C . LYS A 1 150 ? 74.634 31.287 21.182 1.00 25.39 165 LYS A C 1
ATOM 2358 O O . LYS A 1 150 ? 74.428 30.095 21.409 1.00 24.36 165 LYS A O 1
ATOM 2377 N N . LYS A 1 151 ? 75.191 31.689 20.018 1.00 26.14 166 LYS A N 1
ATOM 2378 C CA . LYS A 1 151 ? 75.510 30.712 18.979 1.00 27.29 166 LYS A CA 1
ATOM 2379 C C . LYS A 1 151 ? 76.978 30.280 19.027 1.00 25.69 166 LYS A C 1
ATOM 2380 O O . LYS A 1 151 ? 77.431 29.554 18.149 1.00 29.93 166 LYS A O 1
ATOM 2399 N N . ALA A 1 152 ? 77.705 30.685 20.074 1.00 24.68 167 ALA A N 1
ATOM 2400 C CA . ALA A 1 152 ? 79.124 30.360 20.213 1.00 27.38 167 ALA A CA 1
ATOM 2401 C C . ALA A 1 152 ? 79.324 28.843 20.264 1.00 30.97 167 ALA A C 1
ATOM 2402 O O . ALA A 1 152 ? 78.519 28.046 20.791 1.00 27.83 167 ALA A O 1
ATOM 2409 N N . ASN A 1 153 ? 80.463 28.424 19.738 1.00 31.74 168 ASN A N 1
ATOM 2410 C CA . ASN A 1 153 ? 80.843 27.027 19.762 1.00 26.51 168 ASN A CA 1
ATOM 2411 C C . ASN A 1 153 ? 81.636 26.780 21.039 1.00 29.23 168 ASN A C 1
ATOM 2412 O O . ASN A 1 153 ? 82.670 27.411 21.254 1.00 28.62 168 ASN A O 1
ATOM 2423 N N . PRO A 1 154 ? 81.168 25.898 21.961 1.00 26.17 169 PRO A N 1
ATOM 2424 C CA . PRO A 1 154 ? 81.877 25.640 23.212 1.00 26.14 169 PRO A CA 1
ATOM 2425 C C . PRO A 1 154 ? 83.209 24.912 23.101 1.00 26.86 169 PRO A C 1
ATOM 2426 O O . PRO A 1 154 ? 83.980 24.931 24.056 1.00 27.84 169 PRO A O 1
ATOM 2437 N N . LYS A 1 155 ? 83.535 24.340 21.937 1.00 25.06 170 LYS A N 1
ATOM 2438 C CA . LYS A 1 155 ? 84.883 23.828 21.724 1.00 28.82 170 LYS A CA 1
ATOM 2439 C C . LYS A 1 155 ? 85.907 24.949 21.546 1.00 28.28 170 LYS A C 1
ATOM 2440 O O . LYS A 1 155 ? 87.077 24.713 21.784 1.00 30.69 170 LYS A O 1
ATOM 2459 N N . ASP A 1 156 ? 85.476 26.144 21.143 1.00 27.86 171 ASP A N 1
ATOM 2460 C CA . ASP A 1 156 ? 86.349 27.303 20.994 1.00 31.27 171 ASP A CA 1
ATOM 2461 C C . ASP A 1 156 ? 87.031 27.587 22.323 1.00 33.96 171 ASP A C 1
ATOM 2462 O O . ASP A 1 156 ? 86.352 27.760 23.345 1.00 27.91 171 ASP A O 1
ATOM 2471 N N . PRO A 1 157 ? 88.385 27.599 22.390 1.00 30.25 172 PRO A N 1
ATOM 2472 C CA . PRO A 1 157 ? 89.063 27.692 23.677 1.00 29.32 172 PRO A CA 1
ATOM 2473 C C . PRO A 1 157 ? 88.609 28.832 24.577 1.00 30.66 172 PRO A C 1
ATOM 2474 O O . PRO A 1 157 ? 88.488 28.623 25.793 1.00 27.77 172 PRO A O 1
ATOM 2485 N N . GLU A 1 158 ? 88.376 30.027 24.014 1.00 27.64 173 GLU A N 1
ATOM 2486 C CA . GLU A 1 158 ? 88.045 31.169 24.843 1.00 33.21 173 GLU A CA 1
ATOM 2487 C C . GLU A 1 158 ? 86.597 31.031 25.345 1.00 31.47 173 GLU A C 1
ATOM 2488 O O . GLU A 1 158 ? 86.280 31.460 26.464 1.00 29.73 173 GLU A O 1
ATOM 2500 N N . VAL A 1 159 ? 85.738 30.415 24.521 1.00 30.54 174 VAL A N 1
ATOM 2501 C CA . VAL A 1 159 ? 84.347 30.187 24.914 1.00 26.06 174 VAL A CA 1
ATOM 2502 C C . VAL A 1 159 ? 84.312 29.105 25.994 1.00 25.01 174 VAL A C 1
ATOM 2503 O O . VAL A 1 159 ? 83.678 29.305 27.027 1.00 21.30 174 VAL A O 1
ATOM 2516 N N . ASN A 1 160 ? 84.989 27.976 25.777 1.00 22.60 175 ASN A N 1
ATOM 2517 C CA . ASN A 1 160 ? 85.056 26.910 26.770 1.00 22.27 175 ASN A CA 1
ATOM 2518 C C . ASN A 1 160 ? 85.537 27.439 28.121 1.00 27.29 175 ASN A C 1
ATOM 2519 O O . ASN A 1 160 ? 85.015 27.072 29.177 1.00 23.48 175 ASN A O 1
ATOM 2530 N N . LYS A 1 161 ? 86.575 28.288 28.123 1.00 24.74 176 LYS A N 1
ATOM 2531 C CA . LYS A 1 161 ? 87.052 28.892 29.362 1.00 27.68 176 LYS A CA 1
ATOM 2532 C C . LYS A 1 161 ? 85.993 29.719 30.088 1.00 23.85 176 LYS A C 1
ATOM 2533 O O . LYS A 1 161 ? 85.935 29.682 31.330 1.00 25.08 176 LYS A O 1
ATOM 2552 N N . ALA A 1 162 ? 85.220 30.513 29.335 1.00 22.63 177 ALA A N 1
ATOM 2553 C CA . ALA A 1 162 ? 84.189 31.368 29.905 1.00 22.86 177 ALA A CA 1
ATOM 2554 C C . ALA A 1 162 ? 83.116 30.500 30.585 1.00 20.87 177 ALA A C 1
ATOM 2555 O O . ALA A 1 162 ? 82.713 30.794 31.720 1.00 20.30 177 ALA A O 1
ATOM 2562 N N . ILE A 1 163 ? 82.714 29.446 29.898 1.00 22.06 178 ILE A N 1
ATOM 2563 C CA . ILE A 1 163 ? 81.592 28.653 30.425 1.00 20.63 178 ILE A CA 1
ATOM 2564 C C . ILE A 1 163 ? 82.096 27.883 31.648 1.00 22.79 178 ILE A C 1
ATOM 2565 O O . ILE A 1 163 ? 81.386 27.766 32.647 1.00 21.50 178 ILE A O 1
ATOM 2581 N N . HIS A 1 164 ? 83.327 27.351 31.594 1.00 20.90 179 HIS A N 1
ATOM 2582 C CA . HIS A 1 164 ? 83.911 26.661 32.744 1.00 21.23 179 HIS A CA 1
ATOM 2583 C C . HIS A 1 164 ? 84.031 27.610 33.943 1.00 22.64 179 HIS A C 1
ATOM 2584 O O . HIS A 1 164 ? 83.759 27.236 35.086 1.00 20.68 179 HIS A O 1
ATOM 2599 N N . HIS A 1 165 ? 84.532 28.833 33.699 1.00 21.33 180 HIS A N 1
ATOM 2600 C CA . HIS A 1 165 ? 84.712 29.834 34.732 1.00 22.14 180 HIS A CA 1
ATOM 2601 C C . HIS A 1 165 ? 83.370 30.066 35.441 1.00 19.02 180 HIS A C 1
ATOM 2602 O O . HIS A 1 165 ? 83.302 30.125 36.674 1.00 20.18 180 HIS A O 1
ATOM 2617 N N . ASN A 1 166 ? 82.294 30.211 34.645 1.00 20.42 181 ASN A N 1
ATOM 2618 C CA . ASN A 1 166 ? 80.938 30.534 35.196 1.00 21.71 181 ASN A CA 1
ATOM 2619 C C . ASN A 1 166 ? 80.443 29.364 36.044 1.00 17.07 181 ASN A C 1
ATOM 2620 O O . ASN A 1 166 ? 79.863 29.614 37.084 1.00 18.35 181 ASN A O 1
ATOM 2631 N N . HIS A 1 167 ? 80.666 28.149 35.584 1.00 18.10 182 HIS A N 1
ATOM 2632 C CA . HIS A 1 167 ? 80.325 26.925 36.348 1.00 17.58 182 HIS A CA 1
ATOM 2633 C C . HIS A 1 167 ? 81.083 26.856 37.677 1.00 19.46 182 HIS A C 1
ATOM 2634 O O . HIS A 1 167 ? 80.444 26.470 38.645 1.00 19.78 182 HIS A O 1
ATOM 2649 N N . GLU A 1 168 ? 82.376 27.210 37.714 1.00 19.89 183 GLU A N 1
ATOM 2650 C CA . GLU A 1 168 ? 83.190 27.183 38.965 1.00 20.23 183 GLU A CA 1
ATOM 2651 C C . GLU A 1 168 ? 82.651 28.222 39.985 1.00 18.60 183 GLU A C 1
ATOM 2652 O O . GLU A 1 168 ? 82.740 27.946 41.162 1.00 18.62 183 GLU A O 1
ATOM 2664 N N . ILE A 1 169 ? 82.180 29.384 39.550 1.00 18.35 184 ILE A N 1
ATOM 2665 C CA . ILE A 1 169 ? 81.598 30.372 40.435 1.00 19.37 184 ILE A CA 1
ATOM 2666 C C . ILE A 1 169 ? 80.398 29.772 41.206 1.00 17.18 184 ILE A C 1
ATOM 2667 O O . ILE A 1 169 ? 80.254 30.014 42.404 1.00 18.27 184 ILE A O 1
ATOM 2683 N N . TRP A 1 170 ? 79.534 29.045 40.472 1.00 17.90 185 TRP A N 1
ATOM 2684 C CA . TRP A 1 170 ? 78.379 28.442 41.134 1.00 16.84 185 TRP A CA 1
ATOM 2685 C C . TRP A 1 170 ? 78.760 27.315 42.063 1.00 16.93 185 TRP A C 1
ATOM 2686 O O . TRP A 1 170 ? 78.239 27.261 43.162 1.00 16.92 185 TRP A O 1
ATOM 2707 N N . CYS A 1 171 ? 79.741 26.496 41.685 1.00 16.33 186 CYS A N 1
ATOM 2708 C CA . CYS A 1 171 ? 80.205 25.461 42.588 1.00 16.42 186 CYS A CA 1
ATOM 2709 C C . CYS A 1 171 ? 80.617 26.085 43.920 1.00 18.06 186 CYS A C 1
ATOM 2710 O O . CYS A 1 171 ? 80.306 25.574 45.017 1.00 18.18 186 CYS A O 1
ATOM 2718 N N . LYS A 1 172 ? 81.336 27.196 43.838 1.00 17.84 187 LYS A N 1
ATOM 2719 C CA . LYS A 1 172 ? 81.862 27.847 45.057 1.00 19.64 187 LYS A CA 1
ATOM 2720 C C . LYS A 1 172 ? 80.712 28.477 45.848 1.00 16.59 187 LYS A C 1
ATOM 2721 O O . LYS A 1 172 ? 80.702 28.362 47.064 1.00 18.62 187 LYS A O 1
ATOM 2740 N N . ARG A 1 173 ? 79.785 29.113 45.149 1.00 17.51 188 ARG A N 1
ATOM 2741 C CA . ARG A 1 173 ? 78.718 29.804 45.840 1.00 16.37 188 ARG A CA 1
ATOM 2742 C C . ARG A 1 173 ? 77.753 28.820 46.533 1.00 15.65 188 ARG A C 1
ATOM 2743 O O . ARG A 1 173 ? 77.326 29.077 47.651 1.00 16.86 188 ARG A O 1
ATOM 2764 N N . ILE A 1 174 ? 77.470 27.683 45.876 1.00 15.84 189 ILE A N 1
ATOM 2765 C CA . ILE A 1 174 ? 76.579 26.710 46.485 1.00 16.45 189 ILE A CA 1
ATOM 2766 C C . ILE A 1 174 ? 77.153 26.219 47.811 1.00 15.20 189 ILE A C 1
ATOM 2767 O O . ILE A 1 174 ? 76.451 25.975 48.766 1.00 16.14 189 ILE A O 1
ATOM 2783 N N . GLN A 1 175 ? 78.497 26.102 47.907 1.00 15.50 190 GLN A N 1
ATOM 2784 C CA . GLN A 1 175 ? 79.116 25.615 49.128 1.00 17.94 190 GLN A CA 1
ATOM 2785 C C . GLN A 1 175 ? 79.165 26.646 50.258 1.00 17.97 190 GLN A C 1
ATOM 2786 O O . GLN A 1 175 ? 79.542 26.290 51.381 1.00 21.79 190 GLN A O 1
ATOM 2800 N N . ASP A 1 176 ? 78.694 27.871 50.048 1.00 16.96 191 ASP A N 1
ATOM 2801 C CA . ASP A 1 176 ? 78.455 28.832 51.109 1.00 17.97 191 ASP A CA 1
ATOM 2802 C C . ASP A 1 176 ? 77.155 28.559 51.902 1.00 16.51 191 ASP A C 1
ATOM 2803 O O . ASP A 1 176 ? 76.917 29.174 52.939 1.00 18.84 191 ASP A O 1
ATOM 2812 N N . PHE A 1 177 ? 76.393 27.515 51.456 1.00 15.64 192 PHE A N 1
ATOM 2813 C CA . PHE A 1 177 ? 75.079 27.254 52.039 1.00 17.16 192 PHE A CA 1
ATOM 2814 C C . PHE A 1 177 ? 75.005 25.849 52.633 1.00 19.48 192 PHE A C 1
ATOM 2815 O O . PHE A 1 177 ? 73.916 25.286 52.769 1.00 18.84 192 PHE A O 1
ATOM 2832 N N . GLY A 1 178 ? 76.144 25.275 53.077 1.00 16.18 193 GLY A N 1
ATOM 2833 C CA . GLY A 1 178 ? 76.126 24.050 53.843 1.00 16.00 193 GLY A CA 1
ATOM 2834 C C . GLY A 1 178 ? 76.627 22.820 53.113 1.00 14.85 193 GLY A C 1
ATOM 2835 O O . GLY A 1 178 ? 76.376 21.727 53.608 1.00 15.91 193 GLY A O 1
ATOM 2839 N N . PHE A 1 179 ? 77.362 22.962 52.000 1.00 15.52 194 PHE A N 1
ATOM 2840 C CA . PHE A 1 179 ? 77.864 21.837 51.232 1.00 16.10 194 PHE A CA 1
ATOM 2841 C C . PHE A 1 179 ? 79.399 21.833 51.293 1.00 15.96 194 PHE A C 1
ATOM 2842 O O . PHE A 1 179 ? 79.992 22.909 51.236 1.00 18.22 194 PHE A O 1
ATOM 2859 N N . ASP A 1 180 ? 79.921 20.621 51.426 1.00 16.46 195 ASP A N 1
ATOM 2860 C CA . ASP A 1 180 ? 81.365 20.378 51.394 1.00 15.62 195 ASP A CA 1
ATOM 2861 C C . ASP A 1 180 ? 81.889 20.148 49.986 1.00 19.24 195 ASP A C 1
ATOM 2862 O O . ASP A 1 180 ? 83.110 20.096 49.771 1.00 17.19 195 ASP A O 1
ATOM 2871 N N . TYR A 1 181 ? 80.999 19.927 49.004 1.00 15.60 196 TYR A N 1
ATOM 2872 C CA . TYR A 1 181 ? 81.337 19.578 47.642 1.00 16.04 196 TYR A CA 1
ATOM 2873 C C . TYR A 1 181 ? 80.208 20.065 46.744 1.00 15.86 196 TYR A C 1
ATOM 2874 O O . TYR A 1 181 ? 79.049 19.860 47.125 1.00 15.86 196 TYR A O 1
ATOM 2892 N N . ALA A 1 182 ? 80.537 20.565 45.576 1.00 15.86 197 ALA A N 1
ATOM 2893 C CA . ALA A 1 182 ? 79.493 20.888 44.576 1.00 15.98 197 ALA A CA 1
ATOM 2894 C C . ALA A 1 182 ? 80.117 20.755 43.203 1.00 16.78 197 ALA A C 1
ATOM 2895 O O . ALA A 1 182 ? 81.221 21.264 42.946 1.00 16.04 197 ALA A O 1
ATOM 2902 N N . ASN A 1 183 ? 79.456 20.054 42.297 1.00 16.87 198 ASN A N 1
ATOM 2903 C CA . ASN A 1 183 ? 80.002 19.841 40.934 1.00 16.37 198 ASN A CA 1
ATOM 2904 C C . ASN A 1 183 ? 78.846 19.391 40.042 1.00 17.74 198 ASN A C 1
ATOM 2905 O O . ASN A 1 183 ? 77.832 18.969 40.591 1.00 16.50 198 ASN A O 1
ATOM 2916 N N . GLY A 1 184 ? 78.997 19.498 38.718 1.00 16.39 199 GLY A N 1
ATOM 2917 C CA . GLY A 1 184 ? 77.913 19.175 37.781 1.00 16.06 199 GLY A CA 1
ATOM 2918 C C . GLY A 1 184 ? 76.731 20.088 38.043 1.00 15.51 199 GLY A C 1
ATOM 2919 O O . GLY A 1 184 ? 75.603 19.611 37.928 1.00 15.83 199 GLY A O 1
ATOM 2923 N N . VAL A 1 185 ? 76.968 21.350 38.371 1.00 13.94 200 VAL A N 1
ATOM 2924 C CA . VAL A 1 185 ? 75.895 22.290 38.777 1.00 14.91 200 VAL A CA 1
ATOM 2925 C C . VAL A 1 185 ? 75.235 23.074 37.632 1.00 16.34 200 VAL A C 1
ATOM 2926 O O . VAL A 1 185 ? 75.861 23.245 36.585 1.00 15.40 200 VAL A O 1
ATOM 2939 N N . TYR A 1 186 ? 73.989 23.476 37.835 1.00 15.00 201 TYR A N 1
ATOM 2940 C CA . TYR A 1 186 ? 73.261 24.384 36.921 1.00 15.29 201 TYR A CA 1
ATOM 2941 C C . TYR A 1 186 ? 72.683 25.444 37.862 1.00 16.45 201 TYR A C 1
ATOM 2942 O O . TYR A 1 186 ? 72.097 25.122 38.827 1.00 15.69 201 TYR A O 1
ATOM 2960 N N . ALA A 1 187 ? 72.970 26.700 37.631 1.00 16.36 202 ALA A N 1
ATOM 2961 C CA . ALA A 1 187 ? 72.457 27.806 38.423 1.00 17.08 202 ALA A CA 1
ATOM 2962 C C . ALA A 1 187 ? 70.916 27.752 38.497 1.00 13.43 202 ALA A C 1
ATOM 2963 O O . ALA A 1 187 ? 70.326 28.045 39.562 1.00 14.74 202 ALA A O 1
ATOM 2970 N N . ALA A 1 188 ? 70.341 27.446 37.336 1.00 15.88 203 ALA A N 1
ATOM 2971 C CA . ALA A 1 188 ? 68.893 27.331 37.174 1.00 16.38 203 ALA A CA 1
ATOM 2972 C C . ALA A 1 188 ? 68.593 26.231 36.170 1.00 15.44 203 ALA A C 1
ATOM 2973 O O . ALA A 1 188 ? 68.863 25.061 36.466 1.00 17.14 203 ALA A O 1
ATOM 2980 N N . ASN A 1 189 ? 68.049 26.579 35.003 1.00 16.20 204 ASN A N 1
ATOM 2981 C CA . ASN A 1 189 ? 67.709 25.639 33.960 1.00 15.57 204 ASN A CA 1
ATOM 2982 C C . ASN A 1 189 ? 68.730 25.713 32.817 1.00 18.41 204 ASN A C 1
ATOM 2983 O O . ASN A 1 189 ? 69.615 26.576 32.821 1.00 18.00 204 ASN A O 1
ATOM 2994 N N . LEU A 1 190 ? 68.567 24.858 31.826 1.00 16.39 205 LEU A N 1
ATOM 2995 C CA . LEU A 1 190 ? 69.444 24.951 30.662 1.00 16.76 205 LEU A CA 1
ATOM 2996 C C . LEU A 1 190 ? 69.320 26.298 29.965 1.00 17.64 205 LEU A C 1
ATOM 2997 O O . LEU A 1 190 ? 70.311 26.833 29.440 1.00 18.40 205 LEU A O 1
ATOM 3013 N N . ARG A 1 191 ? 68.127 26.888 29.972 1.00 18.02 206 ARG A N 1
ATOM 3014 C CA . ARG A 1 191 ? 67.909 28.195 29.375 1.00 17.36 206 ARG A CA 1
ATOM 3015 C C . ARG A 1 191 ? 68.951 29.227 29.794 1.00 19.15 206 ARG A C 1
ATOM 3016 O O . ARG A 1 191 ? 69.427 29.996 28.935 1.00 20.09 206 ARG A O 1
ATOM 3037 N N . GLU A 1 192 ? 69.285 29.294 31.083 1.00 17.29 207 GLU A N 1
ATOM 3038 C CA . GLU A 1 192 ? 70.041 30.388 31.653 1.00 16.80 207 GLU A CA 1
ATOM 3039 C C . GLU A 1 192 ? 71.531 30.323 31.278 1.00 18.86 207 GLU A C 1
ATOM 3040 O O . GLU A 1 192 ? 72.257 31.283 31.610 1.00 20.75 207 GLU A O 1
ATOM 3052 N N . LEU A 1 193 ? 71.952 29.272 30.594 1.00 16.67 208 LEU A N 1
ATOM 3053 C CA . LEU A 1 193 ? 73.304 29.230 30.018 1.00 17.09 208 LEU A CA 1
ATOM 3054 C C . LEU A 1 193 ? 73.353 30.091 28.755 1.00 22.25 208 LEU A C 1
ATOM 3055 O O . LEU A 1 193 ? 74.442 30.432 28.300 1.00 21.60 208 LEU A O 1
ATOM 3071 N N . PHE A 1 194 ? 72.204 30.395 28.147 1.00 19.46 209 PHE A N 1
ATOM 3072 C CA . PHE A 1 194 ? 72.133 31.121 26.866 1.00 19.84 209 PHE A CA 1
ATOM 3073 C C . PHE A 1 194 ? 73.183 30.642 25.858 1.00 21.65 209 PHE A C 1
ATOM 3074 O O . PHE A 1 194 ? 73.927 31.463 25.288 1.00 21.81 209 PHE A O 1
ATOM 3091 N N . ASN A 1 195 ? 73.208 29.346 25.571 1.00 19.87 210 ASN A N 1
ATOM 3092 C CA . ASN A 1 195 ? 74.082 28.797 24.545 1.00 20.16 210 ASN A CA 1
ATOM 3093 C C . ASN A 1 195 ? 73.418 27.590 23.912 1.00 22.79 210 ASN A C 1
ATOM 3094 O O . ASN A 1 195 ? 73.082 26.620 24.583 1.00 20.91 210 ASN A O 1
ATOM 3105 N N . ASP A 1 196 ? 73.245 27.620 22.592 1.00 22.94 211 ASP A N 1
ATOM 3106 C CA . ASP A 1 196 ? 72.467 26.631 21.878 1.00 23.62 211 ASP A CA 1
ATOM 3107 C C . ASP A 1 196 ? 73.104 25.256 21.972 1.00 23.18 211 ASP A C 1
ATOM 3108 O O . ASP A 1 196 ? 72.406 24.271 22.183 1.00 24.37 211 ASP A O 1
ATOM 3117 N N . SER A 1 197 ? 74.440 25.165 21.842 1.00 22.86 212 SER A N 1
ATOM 3118 C CA . SER A 1 197 ? 75.103 23.870 21.808 1.00 21.46 212 SER A CA 1
ATOM 3119 C C . SER A 1 197 ? 74.964 23.139 23.152 1.00 19.08 212 SER A C 1
ATOM 3120 O O . SER A 1 197 ? 74.862 21.922 23.198 1.00 21.64 212 SER A O 1
ATOM 3128 N N . ILE A 1 198 ? 74.984 23.890 24.253 1.00 18.65 213 ILE A N 1
ATOM 3129 C CA . ILE A 1 198 ? 74.947 23.241 25.563 1.00 18.36 213 ILE A CA 1
ATOM 3130 C C . ILE A 1 198 ? 73.527 23.247 26.151 1.00 19.52 213 ILE A C 1
ATOM 3131 O O . ILE A 1 198 ? 73.339 22.949 27.342 1.00 19.45 213 ILE A O 1
ATOM 3147 N N . ASN A 1 199 ? 72.544 23.543 25.326 1.00 18.89 214 ASN A N 1
ATOM 3148 C CA . ASN A 1 199 ? 71.130 23.527 25.711 1.00 18.50 214 ASN A CA 1
ATOM 3149 C C . ASN A 1 199 ? 70.604 22.108 25.538 1.00 16.83 214 ASN A C 1
ATOM 3150 O O . ASN A 1 199 ? 69.695 21.870 24.741 1.00 20.32 214 ASN A O 1
ATOM 3161 N N . VAL A 1 200 ? 71.224 21.143 26.239 1.00 17.18 215 VAL A N 1
ATOM 3162 C CA . VAL A 1 200 ? 70.982 19.726 26.117 1.00 16.25 215 VAL A CA 1
ATOM 3163 C C . VAL A 1 200 ? 71.129 19.134 27.522 1.00 17.20 215 VAL A C 1
ATOM 3164 O O . VAL A 1 200 ? 71.932 19.607 28.318 1.00 17.31 215 VAL A O 1
ATOM 3177 N N . HIS A 1 201 ? 70.362 18.076 27.808 1.00 16.35 216 HIS A N 1
ATOM 3178 C CA . HIS A 1 201 ? 70.499 17.389 29.098 1.00 14.59 216 HIS A CA 1
ATOM 3179 C C . HIS A 1 201 ? 71.724 16.470 29.033 1.00 16.80 216 HIS A C 1
ATOM 3180 O O . HIS A 1 201 ? 72.019 15.889 27.992 1.00 17.27 216 HIS A O 1
ATOM 3195 N N . ASN A 1 202 ? 72.394 16.283 30.181 1.00 15.92 217 ASN A N 1
ATOM 3196 C CA . ASN A 1 202 ? 73.534 15.381 30.244 1.00 16.97 217 ASN A CA 1
ATOM 3197 C C . ASN A 1 202 ? 73.519 14.590 31.549 1.00 14.69 217 ASN A C 1
ATOM 3198 O O . ASN A 1 202 ? 73.934 15.091 32.593 1.00 16.50 217 ASN A O 1
ATOM 3209 N N . VAL A 1 203 ? 72.941 13.394 31.512 1.00 15.60 218 VAL A N 1
ATOM 3210 C CA . VAL A 1 203 ? 72.810 12.539 32.682 1.00 15.07 218 VAL A CA 1
ATOM 3211 C C . VAL A 1 203 ? 74.179 12.129 33.222 1.00 15.81 218 VAL A C 1
ATOM 3212 O O . VAL A 1 203 ? 74.414 12.163 34.424 1.00 16.08 218 VAL A O 1
ATOM 3225 N N . GLU A 1 204 ? 75.053 11.745 32.297 1.00 16.25 219 GLU A N 1
ATOM 3226 C CA . GLU A 1 204 ? 76.356 11.172 32.618 1.00 16.63 219 GLU A CA 1
ATOM 3227 C C . GLU A 1 204 ? 77.199 12.184 33.361 1.00 15.88 219 GLU A C 1
ATOM 3228 O O . GLU A 1 204 ? 77.893 11.823 34.319 1.00 15.98 219 GLU A O 1
ATOM 3240 N N . TRP A 1 205 ? 77.199 13.433 32.925 1.00 16.39 220 TRP A N 1
ATOM 3241 C CA . TRP A 1 205 ? 78.068 14.431 33.532 1.00 15.85 220 TRP A CA 1
ATOM 3242 C C . TRP A 1 205 ? 77.799 14.601 35.020 1.00 16.98 220 TRP A C 1
ATOM 3243 O O . TRP A 1 205 ? 78.692 14.640 35.846 1.00 17.34 220 TRP A O 1
ATOM 3264 N N . LYS A 1 206 ? 76.504 14.691 35.378 1.00 15.87 221 LYS A N 1
ATOM 3265 C CA . LYS A 1 206 ? 76.152 14.853 36.763 1.00 15.54 221 LYS A CA 1
ATOM 3266 C C . LYS A 1 206 ? 76.340 13.562 37.511 1.00 14.39 221 LYS A C 1
ATOM 3267 O O . LYS A 1 206 ? 76.676 13.606 38.687 1.00 16.09 221 LYS A O 1
ATOM 3286 N N . ASN A 1 207 ? 76.109 12.422 36.879 1.00 14.32 222 ASN A N 1
ATOM 3287 C CA . ASN A 1 207 ? 76.272 11.142 37.565 1.00 14.14 222 ASN A CA 1
ATOM 3288 C C . ASN A 1 207 ? 77.738 10.928 37.988 1.00 15.14 222 ASN A C 1
ATOM 3289 O O . ASN A 1 207 ? 77.989 10.475 39.107 1.00 16.15 222 ASN A O 1
ATOM 3300 N N . LYS A 1 208 ? 78.662 11.321 37.109 1.00 16.95 223 LYS A N 1
ATOM 3301 C CA . LYS A 1 208 ? 80.084 11.153 37.424 1.00 17.81 223 LYS A CA 1
ATOM 3302 C C . LYS A 1 208 ? 80.439 12.086 38.581 1.00 18.11 223 LYS A C 1
ATOM 3303 O O . LYS A 1 208 ? 81.158 11.628 39.463 1.00 18.95 223 LYS A O 1
ATOM 3322 N N . ALA A 1 209 ? 79.859 13.290 38.630 1.00 16.35 224 ALA A N 1
ATOM 3323 C CA . ALA A 1 209 ? 80.043 14.204 39.729 1.00 16.71 224 ALA A CA 1
ATOM 3324 C C . ALA A 1 209 ? 79.544 13.605 41.046 1.00 16.52 224 ALA A C 1
ATOM 3325 O O . ALA A 1 209 ? 80.220 13.713 42.085 1.00 18.06 224 ALA A O 1
ATOM 3332 N N . ALA A 1 210 ? 78.412 12.891 40.999 1.00 14.95 225 ALA A N 1
ATOM 3333 C CA . ALA A 1 210 ? 77.848 12.217 42.173 1.00 15.52 225 ALA A CA 1
ATOM 3334 C C . ALA A 1 210 ? 78.771 11.101 42.646 1.00 17.18 225 ALA A C 1
ATOM 3335 O O . ALA A 1 210 ? 78.999 10.923 43.839 1.00 16.37 225 ALA A O 1
ATOM 3342 N N . LEU A 1 211 ? 79.257 10.288 41.697 1.00 17.64 226 LEU A N 1
ATOM 3343 C CA . LEU A 1 211 ? 80.087 9.142 42.061 1.00 17.73 226 LEU A CA 1
ATOM 3344 C C . LEU A 1 211 ? 81.422 9.611 42.653 1.00 17.42 226 LEU A C 1
ATOM 3345 O O . LEU A 1 211 ? 81.902 8.980 43.603 1.00 18.78 226 LEU A O 1
ATOM 3361 N N . ASP A 1 212 ? 81.953 10.699 42.108 1.00 16.97 227 ASP A N 1
ATOM 3362 C CA . ASP A 1 212 ? 83.184 11.287 42.630 1.00 18.73 227 ASP A CA 1
ATOM 3363 C C . ASP A 1 212 ? 82.988 11.767 44.068 1.00 21.58 227 ASP A C 1
ATOM 3364 O O . ASP A 1 212 ? 83.883 11.623 44.890 1.00 20.94 227 ASP A O 1
ATOM 3373 N N . PHE A 1 213 ? 81.807 12.341 44.403 1.00 18.24 228 PHE A N 1
ATOM 3374 C CA . PHE A 1 213 ? 81.539 12.681 45.790 1.00 17.59 228 PHE A CA 1
ATOM 3375 C C . PHE A 1 213 ? 81.578 11.462 46.690 1.00 16.18 228 PHE A C 1
ATOM 3376 O O . PHE A 1 213 ? 82.221 11.467 47.743 1.00 19.19 228 PHE A O 1
ATOM 3393 N N . ILE A 1 214 ? 80.856 10.418 46.334 1.00 17.81 229 ILE A N 1
ATOM 3394 C CA . ILE A 1 214 ? 80.765 9.225 47.133 1.00 18.67 229 ILE A CA 1
ATOM 3395 C C . ILE A 1 214 ? 82.158 8.610 47.338 1.00 21.14 229 ILE A C 1
ATOM 3396 O O . ILE A 1 214 ? 82.457 8.211 48.461 1.00 21.67 229 ILE A O 1
ATOM 3412 N N . ASP A 1 215 ? 82.988 8.652 46.292 1.00 21.89 230 ASP A N 1
ATOM 3413 C CA . ASP A 1 215 ? 84.341 8.103 46.385 1.00 23.06 230 ASP A CA 1
ATOM 3414 C C . ASP A 1 215 ? 85.159 8.812 47.467 1.00 24.96 230 ASP A C 1
ATOM 3415 O O . ASP A 1 215 ? 86.100 8.215 48.001 1.00 26.54 230 ASP A O 1
ATOM 3424 N N . GLN A 1 216 ? 84.923 10.093 47.679 1.00 23.16 231 GLN A N 1
ATOM 3425 C CA . GLN A 1 216 ? 85.792 10.884 48.578 1.00 25.15 231 GLN A CA 1
ATOM 3426 C C . GLN A 1 216 ? 85.256 10.912 50.003 1.00 23.76 231 GLN A C 1
ATOM 3427 O O . GLN A 1 216 ? 85.844 11.614 50.827 1.00 28.30 231 GLN A O 1
ATOM 3441 N N . VAL A 1 217 ? 84.193 10.183 50.270 1.00 23.43 232 VAL A N 1
ATOM 3442 C CA . VAL A 1 217 ? 83.702 10.089 51.635 1.00 26.89 232 VAL A CA 1
ATOM 3443 C C . VAL A 1 217 ? 84.531 9.022 52.346 1.00 27.62 232 VAL A C 1
ATOM 3444 O O . VAL A 1 217 ? 84.652 7.909 51.856 1.00 28.20 232 VAL A O 1
ATOM 3457 N N . ASP A 1 218 ? 84.962 9.308 53.576 1.00 30.76 233 ASP A N 1
ATOM 3458 C CA . ASP A 1 218 ? 85.593 8.274 54.403 1.00 34.67 233 ASP A CA 1
ATOM 3459 C C . ASP A 1 218 ? 84.548 7.237 54.825 1.00 38.27 233 ASP A C 1
ATOM 3460 O O . ASP A 1 218 ? 83.446 7.590 55.198 1.00 38.79 233 ASP A O 1
ATOM 3469 N N . LYS A 1 219 ? 84.907 5.948 54.878 1.00 49.25 234 LYS A N 1
ATOM 3470 C CA . LYS A 1 219 ? 83.888 4.906 54.965 1.00 53.20 234 LYS A CA 1
ATOM 3471 C C . LYS A 1 219 ? 83.103 4.999 56.282 1.00 52.30 234 LYS A C 1
ATOM 3472 O O . LYS A 1 219 ? 81.942 4.570 56.338 1.00 49.59 234 LYS A O 1
ATOM 3491 N N . GLU A 1 220 ? 83.713 5.559 57.339 1.00 37.15 235 GLU A N 1
ATOM 3492 C CA . GLU A 1 220 ? 83.013 5.622 58.612 1.00 40.08 235 GLU A CA 1
ATOM 3493 C C . GLU A 1 220 ? 82.317 6.972 58.804 1.00 35.78 235 GLU A C 1
ATOM 3494 O O . GLU A 1 220 ? 81.819 7.234 59.893 1.00 37.89 235 GLU A O 1
ATOM 3506 N N . GLU A 1 221 ? 82.327 7.860 57.804 1.00 31.42 236 GLU A N 1
ATOM 3507 C CA . GLU A 1 221 ? 81.648 9.125 58.008 1.00 30.49 236 GLU A CA 1
ATOM 3508 C C . GLU A 1 221 ? 80.323 9.104 57.242 1.00 24.73 236 GLU A C 1
ATOM 3509 O O . GLU A 1 221 ? 80.215 8.613 56.113 1.00 24.89 236 GLU A O 1
ATOM 3521 N N . PRO A 1 222 ? 79.271 9.614 57.894 1.00 21.51 237 PRO A N 1
ATOM 3522 C CA . PRO A 1 222 ? 77.966 9.696 57.245 1.00 18.96 237 PRO A CA 1
ATOM 3523 C C . PRO A 1 222 ? 78.018 10.790 56.183 1.00 17.92 237 PRO A C 1
ATOM 3524 O O . PRO A 1 222 ? 78.682 11.807 56.317 1.00 18.54 237 PRO A O 1
ATOM 3535 N N . PHE A 1 223 ? 77.173 10.620 55.139 1.00 15.17 238 PHE A N 1
ATOM 3536 C CA . PHE A 1 223 ? 77.101 11.621 54.102 1.00 15.16 238 PHE A CA 1
ATOM 3537 C C . PHE A 1 223 ? 75.643 11.821 53.641 1.00 13.48 238 PHE A C 1
ATOM 3538 O O . PHE A 1 223 ? 74.809 10.937 53.774 1.00 14.16 238 PHE A O 1
ATOM 3555 N N . PHE A 1 224 ? 75.465 13.015 53.088 1.00 15.05 239 PHE A N 1
ATOM 3556 C CA . PHE A 1 224 ? 74.229 13.417 52.435 1.00 13.16 239 PHE A CA 1
ATOM 3557 C C . PHE A 1 224 ? 74.594 13.918 51.046 1.00 14.08 239 PHE A C 1
ATOM 3558 O O . PHE A 1 224 ? 75.424 14.801 50.921 1.00 15.12 239 PHE A O 1
ATOM 3575 N N . LEU A 1 225 ? 73.944 13.366 50.021 1.00 13.52 240 LEU A N 1
ATOM 3576 C CA . LEU A 1 225 ? 74.113 13.798 48.652 1.00 14.74 240 LEU A CA 1
ATOM 3577 C C . LEU A 1 225 ? 72.755 14.255 48.123 1.00 13.21 240 LEU A C 1
ATOM 3578 O O . LEU A 1 225 ? 71.832 13.441 48.094 1.00 14.54 240 LEU A O 1
ATOM 3594 N N . TYR A 1 226 ? 72.743 15.493 47.669 1.00 12.64 241 TYR A N 1
ATOM 3595 C CA . TYR A 1 226 ? 71.596 16.081 46.965 1.00 12.47 241 TYR A CA 1
ATOM 3596 C C . TYR A 1 226 ? 71.904 15.990 45.477 1.00 13.24 241 TYR A C 1
ATOM 3597 O O . TYR A 1 226 ? 72.822 16.672 45.008 1.00 14.91 241 TYR A O 1
ATOM 3615 N N . TYR A 1 227 ? 71.202 15.115 44.758 1.00 13.33 242 TYR A N 1
ATOM 3616 C CA . TYR A 1 227 ? 71.493 14.785 43.373 1.00 13.18 242 TYR A CA 1
ATOM 3617 C C . TYR A 1 227 ? 70.304 15.269 42.541 1.00 13.36 242 TYR A C 1
ATOM 3618 O O . TYR A 1 227 ? 69.267 14.592 42.516 1.00 14.59 242 TYR A O 1
ATOM 3636 N N . SER A 1 228 ? 70.451 16.436 41.948 1.00 14.21 243 SER A N 1
ATOM 3637 C CA . SER A 1 228 ? 69.363 17.169 41.300 1.00 12.54 243 SER A CA 1
ATOM 3638 C C . SER A 1 228 ? 69.460 17.131 39.779 1.00 13.09 243 SER A C 1
ATOM 3639 O O . SER A 1 228 ? 70.277 17.838 39.175 1.00 13.88 243 SER A O 1
ATOM 3647 N N . GLU A 1 229 ? 68.593 16.377 39.116 1.00 14.73 244 GLU A N 1
ATOM 3648 C CA . GLU A 1 229 ? 68.582 16.289 37.650 1.00 14.03 244 GLU A CA 1
ATOM 3649 C C . GLU A 1 229 ? 67.994 17.536 37.003 1.00 15.28 244 GLU A C 1
ATOM 3650 O O . GLU A 1 229 ? 67.273 18.330 37.620 1.00 15.25 244 GLU A O 1
ATOM 3662 N N . THR A 1 230 ? 68.316 17.716 35.715 1.00 14.28 245 THR A N 1
ATOM 3663 C CA . THR A 1 230 ? 67.587 18.644 34.847 1.00 15.24 245 THR A CA 1
ATOM 3664 C C . THR A 1 230 ? 66.443 17.908 34.143 1.00 14.07 245 THR A C 1
ATOM 3665 O O . THR A 1 230 ? 65.480 18.561 33.720 1.00 15.18 245 THR A O 1
ATOM 3676 N N . ILE A 1 231 ? 66.544 16.600 33.951 1.00 13.49 246 ILE A N 1
ATOM 3677 C CA . ILE A 1 231 ? 65.545 15.867 33.174 1.00 15.28 246 ILE A CA 1
ATOM 3678 C C . ILE A 1 231 ? 64.268 15.763 33.988 1.00 13.64 246 ILE A C 1
ATOM 3679 O O . ILE A 1 231 ? 64.327 15.595 35.219 1.00 13.57 246 ILE A O 1
ATOM 3695 N N . PRO A 1 232 ? 63.063 15.720 33.363 1.00 12.86 247 PRO A N 1
ATOM 3696 C CA . PRO A 1 232 ? 62.802 15.993 31.934 1.00 13.67 247 PRO A CA 1
ATOM 3697 C C . PRO A 1 232 ? 62.343 17.416 31.629 1.00 14.45 247 PRO A C 1
ATOM 3698 O O . PRO A 1 232 ? 61.500 17.659 30.744 1.00 16.17 247 PRO A O 1
ATOM 3709 N N . HIS A 1 233 ? 62.861 18.401 32.337 1.00 14.43 248 HIS A N 1
ATOM 3710 C CA . HIS A 1 233 ? 62.498 19.800 32.138 1.00 14.51 248 HIS A CA 1
ATOM 3711 C C . HIS A 1 233 ? 62.786 20.251 30.714 1.00 15.51 248 HIS A C 1
ATOM 3712 O O . HIS A 1 233 ? 63.710 19.762 30.059 1.00 16.09 248 HIS A O 1
ATOM 3727 N N . GLY A 1 234 ? 62.042 21.281 30.302 1.00 15.46 249 GLY A N 1
ATOM 3728 C CA . GLY A 1 234 ? 62.282 21.889 28.994 1.00 16.90 249 GLY A CA 1
ATOM 3729 C C . GLY A 1 234 ? 63.734 22.306 28.832 1.00 18.64 249 GLY A C 1
ATOM 3730 O O . GLY A 1 234 ? 64.319 22.860 29.761 1.00 18.40 249 GLY A O 1
ATOM 3734 N N . PRO A 1 235 ? 64.377 22.103 27.666 1.00 19.31 250 PRO A N 1
ATOM 3735 C CA . PRO A 1 235 ? 63.794 21.432 26.520 1.00 17.89 250 PRO A CA 1
ATOM 3736 C C . PRO A 1 235 ? 63.689 19.941 26.719 1.00 15.23 250 PRO A C 1
ATOM 3737 O O . PRO A 1 235 ? 64.654 19.262 27.063 1.00 16.56 250 PRO A O 1
ATOM 3748 N N . ALA A 1 236 ? 62.476 19.401 26.614 1.00 14.27 251 ALA A N 1
ATOM 3749 C CA . ALA A 1 236 ? 62.235 18.075 27.143 1.00 14.68 251 ALA A CA 1
ATOM 3750 C C . ALA A 1 236 ? 63.017 17.026 26.374 1.00 15.48 251 ALA A C 1
ATOM 3751 O O . ALA A 1 236 ? 63.116 17.065 25.147 1.00 15.58 251 ALA A O 1
ATOM 3758 N N . PRO A 1 237 ? 63.597 16.030 27.049 1.00 15.43 252 PRO A N 1
ATOM 3759 C CA . PRO A 1 237 ? 64.461 15.063 26.363 1.00 15.81 252 PRO A CA 1
ATOM 3760 C C . PRO A 1 237 ? 63.694 14.160 25.396 1.00 17.75 252 PRO A C 1
ATOM 3761 O O . PRO A 1 237 ? 64.288 13.530 24.518 1.00 19.15 252 PRO A O 1
ATOM 3772 N N . TRP A 1 238 ? 62.367 14.077 25.562 1.00 15.92 253 TRP A N 1
ATOM 3773 C CA . TRP A 1 238 ? 61.560 13.172 24.742 1.00 17.45 253 TRP A CA 1
ATOM 3774 C C . TRP A 1 238 ? 61.235 13.789 23.385 1.00 17.60 253 TRP A C 1
ATOM 3775 O O . TRP A 1 238 ? 60.575 13.132 22.580 1.00 19.32 253 TRP A O 1
ATOM 3796 N N . ILE A 1 239 ? 61.602 15.027 23.123 1.00 17.59 254 ILE A N 1
ATOM 3797 C CA . ILE A 1 239 ? 61.219 15.677 21.869 1.00 17.69 254 ILE A CA 1
ATOM 3798 C C . ILE A 1 239 ? 61.921 15.010 20.690 1.00 18.21 254 ILE A C 1
ATOM 3799 O O . ILE A 1 239 ? 63.141 14.936 20.645 1.00 17.69 254 ILE A O 1
ATOM 3815 N N . ARG A 1 240 ? 61.137 14.479 19.752 1.00 20.40 255 ARG A N 1
ATOM 3816 C CA . ARG A 1 240 ? 61.666 13.851 18.560 1.00 19.94 255 ARG A CA 1
ATOM 3817 C C . ARG A 1 240 ? 61.641 14.864 17.422 1.00 21.41 255 ARG A C 1
ATOM 3818 O O . ARG A 1 240 ? 60.636 15.499 17.156 1.00 22.74 255 ARG A O 1
ATOM 3839 N N . ARG A 1 241 ? 62.789 14.995 16.763 1.00 21.25 256 ARG A N 1
ATOM 3840 C CA . ARG A 1 241 ? 62.972 15.939 15.670 1.00 24.35 256 ARG A CA 1
ATOM 3841 C C . ARG A 1 241 ? 63.890 15.282 14.651 1.00 23.88 256 ARG A C 1
ATOM 3842 O O . ARG A 1 241 ? 65.000 14.881 14.957 1.00 22.39 256 ARG A O 1
ATOM 3863 N N . GLY A 1 242 ? 63.397 15.098 13.405 1.00 25.58 257 GLY A N 1
ATOM 3864 C CA . GLY A 1 242 ? 64.200 14.451 12.374 1.00 25.65 257 GLY A CA 1
ATOM 3865 C C . GLY A 1 242 ? 64.712 13.057 12.746 1.00 25.11 257 GLY A C 1
ATOM 3866 O O . GLY A 1 242 ? 65.854 12.694 12.432 1.00 27.72 257 GLY A O 1
ATOM 3870 N N . GLY A 1 243 ? 63.883 12.266 13.450 1.00 22.61 258 GLY A N 1
ATOM 3871 C CA . GLY A 1 243 ? 64.156 10.892 13.797 1.00 24.19 258 GLY A CA 1
ATOM 3872 C C . GLY A 1 243 ? 65.105 10.766 14.986 1.00 23.47 258 GLY A C 1
ATOM 3873 O O . GLY A 1 243 ? 65.490 9.646 15.329 1.00 25.28 258 GLY A O 1
ATOM 3877 N N . LYS A 1 244 ? 65.396 11.900 15.651 1.00 22.80 259 LYS A N 1
ATOM 3878 C CA . LYS A 1 244 ? 66.385 11.954 16.718 1.00 23.50 259 LYS A CA 1
ATOM 3879 C C . LYS A 1 244 ? 65.805 12.715 17.926 1.00 20.57 259 LYS A C 1
ATOM 3880 O O . LYS A 1 244 ? 64.786 13.389 17.823 1.00 20.30 259 LYS A O 1
ATOM 3899 N N . TYR A 1 245 ? 66.537 12.641 19.039 1.00 18.23 260 TYR A N 1
ATOM 3900 C CA . TYR A 1 245 ? 66.164 13.258 20.293 1.00 18.45 260 TYR A CA 1
ATOM 3901 C C . TYR A 1 245 ? 67.253 14.247 20.680 1.00 18.63 260 TYR A C 1
ATOM 3902 O O . TYR A 1 245 ? 68.131 13.973 21.511 1.00 18.87 260 TYR A O 1
ATOM 3920 N N . PRO A 1 246 ? 67.264 15.440 20.072 1.00 18.35 261 PRO A N 1
ATOM 3921 C CA . PRO A 1 246 ? 68.430 16.309 20.151 1.00 20.77 261 PRO A CA 1
ATOM 3922 C C . PRO A 1 246 ? 68.691 16.912 21.519 1.00 22.22 261 PRO A C 1
ATOM 3923 O O . PRO A 1 246 ? 69.750 17.469 21.764 1.00 20.38 261 PRO A O 1
ATOM 3934 N N . TYR A 1 247 ? 67.692 16.882 22.417 1.00 17.98 262 TYR A N 1
ATOM 3935 C CA . TYR A 1 247 ? 67.834 17.488 23.768 1.00 17.38 262 TYR A CA 1
ATOM 3936 C C . TYR A 1 247 ? 68.202 16.430 24.800 1.00 18.06 262 TYR A C 1
ATOM 3937 O O . TYR A 1 247 ? 68.381 16.763 25.948 1.00 18.06 262 TYR A O 1
ATOM 3955 N N . GLY A 1 248 ? 68.317 15.183 24.382 1.00 17.08 263 GLY A N 1
ATOM 3956 C CA . GLY A 1 248 ? 68.565 14.065 25.266 1.00 18.93 263 GLY A CA 1
ATOM 3957 C C . GLY A 1 248 ? 69.535 13.083 24.630 1.00 20.03 263 GLY A C 1
ATOM 3958 O O . GLY A 1 248 ? 70.695 13.415 24.454 1.00 19.82 263 GLY A O 1
ATOM 3962 N N . LEU A 1 249 ? 69.035 11.885 24.363 1.00 18.08 264 LEU A N 1
ATOM 3963 C CA . LEU A 1 249 ? 69.881 10.768 23.995 1.00 19.45 264 LEU A CA 1
ATOM 3964 C C . LEU A 1 249 ? 70.690 11.014 22.724 1.00 20.60 264 LEU A C 1
ATOM 3965 O O . LEU A 1 249 ? 71.783 10.467 22.640 1.00 21.36 264 LEU A O 1
ATOM 3981 N N . ASP A 1 250 ? 70.233 11.851 21.794 1.00 19.58 265 ASP A N 1
ATOM 3982 C CA . ASP A 1 250 ? 71.041 12.075 20.585 1.00 20.38 265 ASP A CA 1
ATOM 3983 C C . ASP A 1 250 ? 71.896 13.344 20.670 1.00 21.21 265 ASP A C 1
ATOM 3984 O O . ASP A 1 250 ? 72.527 13.735 19.677 1.00 22.49 265 ASP A O 1
ATOM 3993 N N . SER A 1 251 ? 71.985 13.995 21.833 1.00 18.84 266 SER A N 1
ATOM 3994 C CA . SER A 1 251 ? 72.879 15.118 22.015 1.00 18.94 266 SER A CA 1
ATOM 3995 C C . SER A 1 251 ? 74.300 14.576 22.181 1.00 19.43 266 SER A C 1
ATOM 3996 O O . SER A 1 251 ? 74.485 13.389 22.469 1.00 19.10 266 SER A O 1
ATOM 4004 N N . ASN A 1 252 ? 75.255 15.492 22.073 1.00 21.73 267 ASN A N 1
ATOM 4005 C CA . ASN A 1 252 ? 76.672 15.189 22.224 1.00 22.42 267 ASN A CA 1
ATOM 4006 C C . ASN A 1 252 ? 76.973 15.092 23.718 1.00 18.80 267 ASN A C 1
ATOM 4007 O O . ASN A 1 252 ? 76.794 16.086 24.417 1.00 21.29 267 ASN A O 1
ATOM 4018 N N . PRO A 1 253 ? 77.443 13.921 24.208 1.00 21.25 268 PRO A N 1
ATOM 4019 C CA . PRO A 1 253 ? 77.824 13.775 25.615 1.00 20.56 268 PRO A CA 1
ATOM 4020 C C . PRO A 1 253 ? 78.985 14.633 26.096 1.00 19.57 268 PRO A C 1
ATOM 4021 O O . PRO A 1 253 ? 79.171 14.755 27.291 1.00 21.78 268 PRO A O 1
ATOM 4032 N N . SER A 1 254 ? 79.719 15.278 25.160 1.00 20.81 269 SER A N 1
ATOM 4033 C CA . SER A 1 254 ? 80.752 16.245 25.465 1.00 21.60 269 SER A CA 1
ATOM 4034 C C . SER A 1 254 ? 80.246 17.608 25.847 1.00 21.39 269 SER A C 1
ATOM 4035 O O . SER A 1 254 ? 81.012 18.369 26.387 1.00 23.32 269 SER A O 1
ATOM 4043 N N . PHE A 1 255 ? 78.956 17.917 25.581 1.00 18.52 270 PHE A N 1
ATOM 4044 C CA . PHE A 1 255 ? 78.378 19.185 25.965 1.00 19.19 270 PHE A CA 1
ATOM 4045 C C . PHE A 1 255 ? 77.683 19.015 27.321 1.00 19.12 270 PHE A C 1
ATOM 4046 O O . PHE A 1 255 ? 76.910 18.075 27.507 1.00 19.74 270 PHE A O 1
ATOM 4063 N N . ASN A 1 256 ? 77.935 19.971 28.189 1.00 18.85 271 ASN A N 1
ATOM 4064 C CA . ASN A 1 256 ? 77.429 19.923 29.571 1.00 17.46 271 ASN A CA 1
ATOM 4065 C C . ASN A 1 256 ? 77.378 21.325 30.143 1.00 18.53 271 ASN A C 1
ATOM 4066 O O . ASN A 1 256 ? 77.609 22.333 29.472 1.00 18.22 271 ASN A O 1
ATOM 4077 N N . GLY A 1 257 ? 76.983 21.453 31.424 1.00 16.27 272 GLY A N 1
ATOM 4078 C CA . GLY A 1 257 ? 76.794 22.754 32.010 1.00 16.47 272 GLY A CA 1
ATOM 4079 C C . GLY A 1 257 ? 78.070 23.554 32.251 1.00 17.10 272 GLY A C 1
ATOM 4080 O O . GLY A 1 257 ? 77.986 24.677 32.726 1.00 17.77 272 GLY A O 1
ATOM 4084 N N . GLU A 1 258 ? 79.232 22.906 32.051 1.00 19.38 273 GLU A N 1
ATOM 4085 C CA . GLU A 1 258 ? 80.500 23.618 32.192 1.00 19.65 273 GLU A CA 1
ATOM 4086 C C . GLU A 1 258 ? 81.183 23.859 30.844 1.00 24.77 273 GLU A C 1
ATOM 4087 O O . GLU A 1 258 ? 82.253 24.478 30.813 1.00 23.74 273 GLU A O 1
ATOM 4099 N N . GLY A 1 259 ? 80.536 23.438 29.755 1.00 20.35 274 GLY A N 1
ATOM 4100 C CA . GLY A 1 259 ? 80.987 23.709 28.399 1.00 21.24 274 GLY A CA 1
ATOM 4101 C C . GLY A 1 259 ? 81.199 22.415 27.629 1.00 23.32 274 GLY A C 1
ATOM 4102 O O . GLY A 1 259 ? 80.273 21.633 27.360 1.00 21.66 274 GLY A O 1
ATOM 4106 N N . TYR A 1 260 ? 82.460 22.203 27.242 1.00 21.19 275 TYR A N 1
ATOM 4107 C CA . TYR A 1 260 ? 82.835 21.032 26.427 1.00 21.19 275 TYR A CA 1
ATOM 4108 C C . TYR A 1 260 ? 83.925 20.219 27.097 1.00 24.50 275 TYR A C 1
ATOM 4109 O O . TYR A 1 260 ? 84.906 20.782 27.555 1.00 26.36 275 TYR A O 1
ATOM 4127 N N . ASP A 1 261 ? 83.735 18.913 27.191 1.00 26.30 276 ASP A N 1
ATOM 4128 C CA . ASP A 1 261 ? 84.817 18.031 27.693 1.00 31.59 276 ASP A CA 1
ATOM 4129 C C . ASP A 1 261 ? 84.542 16.581 27.311 1.00 39.95 276 ASP A C 1
ATOM 4130 O O . ASP A 1 261 ? 83.424 16.106 27.574 1.00 39.65 276 ASP A O 1
ATOM 4139 N N . ASN A 1 262 ? 85.553 15.895 26.785 1.00 38.78 277 ASN A N 1
ATOM 4140 C CA . ASN A 1 262 ? 85.440 14.459 26.438 1.00 43.73 277 ASN A CA 1
ATOM 4141 C C . ASN A 1 262 ? 85.750 13.665 27.701 1.00 43.48 277 ASN A C 1
ATOM 4142 O O . ASN A 1 262 ? 86.915 13.334 27.917 1.00 54.47 277 ASN A O 1
ATOM 4153 N N . ASN A 1 263 ? 84.743 13.424 28.521 1.00 37.08 278 ASN A N 1
ATOM 4154 C CA . ASN A 1 263 ? 84.914 12.659 29.769 1.00 32.67 278 ASN A CA 1
ATOM 4155 C C . ASN A 1 263 ? 84.614 11.205 29.431 1.00 32.59 278 ASN A C 1
ATOM 4156 O O . ASN A 1 263 ? 83.939 10.962 28.431 1.00 32.27 278 ASN A O 1
ATOM 4167 N N . ASP A 1 264 ? 85.149 10.286 30.218 1.00 33.21 279 ASP A N 1
ATOM 4168 C CA . ASP A 1 264 ? 84.922 8.842 29.993 1.00 33.24 279 ASP A CA 1
ATOM 4169 C C . ASP A 1 264 ? 83.661 8.425 30.734 1.00 29.78 279 ASP A C 1
ATOM 4170 O O . ASP A 1 264 ? 83.696 8.425 31.967 1.00 29.82 279 ASP A O 1
ATOM 4179 N N . TYR A 1 265 ? 82.587 8.134 30.000 1.00 27.02 280 TYR A N 1
ATOM 4180 C CA . TYR A 1 265 ? 81.405 7.588 30.657 1.00 25.77 280 TYR A CA 1
ATOM 4181 C C . TYR A 1 265 ? 81.162 6.119 30.301 1.00 24.27 280 TYR A C 1
ATOM 4182 O O . TYR A 1 265 ? 80.014 5.646 30.280 1.00 22.59 280 TYR A O 1
ATOM 4200 N N . SER A 1 266 ? 82.249 5.335 30.081 1.00 26.69 281 SER A N 1
ATOM 4201 C CA . SER A 1 266 ? 82.100 3.981 29.566 1.00 25.08 281 SER A CA 1
ATOM 4202 C C . SER A 1 266 ? 81.549 2.999 30.606 1.00 21.26 281 SER A C 1
ATOM 4203 O O . SER A 1 266 ? 81.166 1.868 30.275 1.00 25.09 281 SER A O 1
ATOM 4211 N N . TYR A 1 267 ? 81.404 3.442 31.871 1.00 21.74 282 TYR A N 1
ATOM 4212 C CA . TYR A 1 267 ? 80.781 2.626 32.903 1.00 20.71 282 TYR A CA 1
ATOM 4213 C C . TYR A 1 267 ? 79.251 2.641 32.832 1.00 21.44 282 TYR A C 1
ATOM 4214 O O . TYR A 1 267 ? 78.643 1.842 33.525 1.00 23.01 282 TYR A O 1
ATOM 4232 N N . LEU A 1 268 ? 78.702 3.493 31.953 1.00 20.76 283 LEU A N 1
ATOM 4233 C CA . LEU A 1 268 ? 77.304 3.475 31.579 1.00 21.92 283 LEU A CA 1
ATOM 4234 C C . LEU A 1 268 ? 77.171 2.988 30.129 1.00 21.21 283 LEU A C 1
ATOM 4235 O O . LEU A 1 268 ? 78.085 3.191 29.305 1.00 22.31 283 LEU A O 1
ATOM 4251 N N . PRO A 1 269 ? 76.006 2.427 29.728 1.00 22.58 284 PRO A N 1
ATOM 4252 C CA . PRO A 1 269 ? 75.775 2.115 28.313 1.00 21.53 284 PRO A CA 1
ATOM 4253 C C . PRO A 1 269 ? 75.959 3.367 27.475 1.00 20.64 284 PRO A C 1
ATOM 4254 O O . PRO A 1 269 ? 75.742 4.508 27.888 1.00 20.30 284 PRO A O 1
ATOM 4265 N N . SER A 1 270 ? 76.323 3.187 26.196 1.00 20.73 285 SER A N 1
ATOM 4266 C CA . SER A 1 270 ? 76.248 4.291 25.271 1.00 20.29 285 SER A CA 1
ATOM 4267 C C . SER A 1 270 ? 74.792 4.747 25.119 1.00 18.52 285 SER A C 1
ATOM 4268 O O . SER A 1 270 ? 73.867 3.980 25.320 1.00 20.19 285 SER A O 1
ATOM 4276 N N . ARG A 1 271 ? 74.629 5.980 24.683 1.00 17.69 286 ARG A N 1
ATOM 4277 C CA . ARG A 1 271 ? 73.311 6.525 24.410 1.00 17.52 286 ARG A CA 1
ATOM 4278 C C . ARG A 1 271 ? 72.576 5.721 23.353 1.00 19.78 286 ARG A C 1
ATOM 4279 O O . ARG A 1 271 ? 71.375 5.468 23.484 1.00 19.33 286 ARG A O 1
ATOM 4300 N N . ASP A 1 272 ? 73.282 5.270 22.288 1.00 20.75 287 ASP A N 1
ATOM 4301 C CA . ASP A 1 272 ? 72.667 4.409 21.295 1.00 23.08 287 ASP A CA 1
ATOM 4302 C C . ASP A 1 272 ? 72.178 3.108 21.881 1.00 20.77 287 ASP A C 1
ATOM 4303 O O . ASP A 1 272 ? 71.101 2.678 21.521 1.00 22.07 287 ASP A O 1
ATOM 4312 N N . LYS A 1 273 ? 72.954 2.458 22.751 1.00 21.36 288 LYS A N 1
ATOM 4313 C CA . LYS A 1 273 ? 72.562 1.202 23.376 1.00 22.00 288 LYS A CA 1
ATOM 4314 C C . LYS A 1 273 ? 71.316 1.378 24.249 1.00 20.09 288 LYS A C 1
ATOM 4315 O O . LYS A 1 273 ? 70.531 0.464 24.395 1.00 22.45 288 LYS A O 1
ATOM 4334 N N . ILE A 1 274 ? 71.198 2.527 24.911 1.00 22.18 289 ILE A N 1
ATOM 4335 C CA . ILE A 1 274 ? 70.010 2.799 25.726 1.00 20.84 289 ILE A CA 1
ATOM 4336 C C . ILE A 1 274 ? 68.775 2.755 24.817 1.00 20.40 289 ILE A C 1
ATOM 4337 O O . ILE A 1 274 ? 67.824 2.014 25.089 1.00 20.15 289 ILE A O 1
ATOM 4353 N N . LYS A 1 275 ? 68.799 3.526 23.725 1.00 21.75 290 LYS A N 1
ATOM 4354 C CA . LYS A 1 275 ? 67.687 3.561 22.783 1.00 20.26 290 LYS A CA 1
ATOM 4355 C C . LYS A 1 275 ? 67.413 2.161 22.218 1.00 20.58 290 LYS A C 1
ATOM 4356 O O . LYS A 1 275 ? 66.264 1.742 22.075 1.00 21.46 290 LYS A O 1
ATOM 4375 N N . GLU A 1 276 ? 68.483 1.407 21.933 1.00 23.41 291 GLU A N 1
ATOM 4376 C CA . GLU A 1 276 ? 68.336 0.082 21.337 1.00 23.62 291 GLU A CA 1
ATOM 4377 C C . GLU A 1 276 ? 67.632 -0.870 22.290 1.00 23.93 291 GLU A C 1
ATOM 4378 O O . GLU A 1 276 ? 66.780 -1.661 21.873 1.00 23.09 291 GLU A O 1
ATOM 4390 N N . GLU A 1 277 ? 67.990 -0.793 23.580 1.00 22.07 292 GLU A N 1
ATOM 4391 C CA . GLU A 1 277 ? 67.377 -1.632 24.580 1.00 21.71 292 GLU A CA 1
ATOM 4392 C C . GLU A 1 277 ? 65.889 -1.324 24.725 1.00 20.77 292 GLU A C 1
ATOM 4393 O O . GLU A 1 277 ? 65.062 -2.231 24.772 1.00 22.48 292 GLU A O 1
ATOM 4405 N N . VAL A 1 278 ? 65.517 -0.042 24.777 1.00 19.88 293 VAL A N 1
ATOM 4406 C CA . VAL A 1 278 ? 64.107 0.287 24.939 1.00 19.93 293 VAL A CA 1
ATOM 4407 C C . VAL A 1 278 ? 63.294 -0.230 23.738 1.00 20.64 293 VAL A C 1
ATOM 4408 O O . VAL A 1 278 ? 62.178 -0.736 23.915 1.00 22.34 293 VAL A O 1
ATOM 4421 N N . LYS A 1 279 ? 63.836 -0.098 22.535 1.00 23.66 294 LYS A N 1
ATOM 4422 C CA . LYS A 1 279 ? 63.132 -0.538 21.302 1.00 24.70 294 LYS A CA 1
ATOM 4423 C C . LYS A 1 279 ? 63.008 -2.066 21.296 1.00 24.38 294 LYS A C 1
ATOM 4424 O O . LYS A 1 279 ? 61.966 -2.558 20.875 1.00 26.92 294 LYS A O 1
ATOM 4443 N N . ARG A 1 280 ? 64.036 -2.769 21.751 1.00 22.74 295 ARG A N 1
ATOM 4444 C CA . ARG A 1 280 ? 64.021 -4.254 21.814 1.00 28.46 295 ARG A CA 1
ATOM 4445 C C . ARG A 1 280 ? 62.927 -4.736 22.775 1.00 31.97 295 ARG A C 1
ATOM 4446 O O . ARG A 1 280 ? 62.298 -5.746 22.458 1.00 26.08 295 ARG A O 1
ATOM 4467 N N . LEU A 1 281 ? 62.711 -4.027 23.889 1.00 23.78 296 LEU A N 1
ATOM 4468 C CA . LEU A 1 281 ? 61.699 -4.407 24.904 1.00 23.50 296 LEU A CA 1
ATOM 4469 C C . LEU A 1 281 ? 60.298 -3.894 24.515 1.00 23.55 296 LEU A C 1
ATOM 4470 O O . LEU A 1 281 ? 59.388 -4.020 25.320 1.00 27.57 296 LEU A O 1
ATOM 4486 N N . ASN A 1 282 ? 60.147 -3.322 23.330 1.00 23.00 297 ASN A N 1
ATOM 4487 C CA . ASN A 1 282 ? 58.858 -2.821 22.881 1.00 23.81 297 ASN A CA 1
ATOM 4488 C C . ASN A 1 282 ? 58.308 -1.819 23.887 1.00 24.20 297 ASN A C 1
ATOM 4489 O O . ASN A 1 282 ? 57.100 -1.757 24.109 1.00 28.07 297 ASN A O 1
ATOM 4500 N N . LYS A 1 283 ? 59.204 -0.956 24.385 1.00 21.63 298 LYS A N 1
ATOM 4501 C CA . LYS A 1 283 ? 58.805 0.166 25.224 1.00 20.45 298 LYS A CA 1
ATOM 4502 C C . LYS A 1 283 ? 58.890 1.449 24.423 1.00 21.22 298 LYS A C 1
ATOM 4503 O O . LYS A 1 283 ? 59.298 1.458 23.259 1.00 22.22 298 LYS A O 1
ATOM 4522 N N . ASP A 1 284 ? 58.462 2.562 25.036 1.00 18.75 299 ASP A N 1
ATOM 4523 C CA . ASP A 1 284 ? 58.269 3.790 24.318 1.00 18.48 299 ASP A CA 1
ATOM 4524 C C . ASP A 1 284 ? 59.607 4.455 24.056 1.00 18.96 299 ASP A C 1
ATOM 4525 O O . ASP A 1 284 ? 60.208 5.055 24.955 1.00 18.37 299 ASP A O 1
ATOM 4534 N N . VAL A 1 285 ? 60.048 4.494 22.787 1.00 21.67 300 VAL A N 1
ATOM 4535 C CA . VAL A 1 285 ? 61.338 5.099 22.515 1.00 21.47 300 VAL A CA 1
ATOM 4536 C C . VAL A 1 285 ? 61.413 6.602 22.842 1.00 18.23 300 VAL A C 1
ATOM 4537 O O . VAL A 1 285 ? 62.497 7.091 23.168 1.00 19.28 300 VAL A O 1
ATOM 4550 N N . ASP A 1 286 ? 60.290 7.352 22.819 1.00 16.57 301 ASP A N 1
ATOM 4551 C CA . ASP A 1 286 ? 60.299 8.759 23.176 1.00 16.38 301 ASP A CA 1
ATOM 4552 C C . ASP A 1 286 ? 60.795 8.920 24.613 1.00 15.71 301 ASP A C 1
ATOM 4553 O O . ASP A 1 286 ? 61.418 9.940 24.894 1.00 17.24 301 ASP A O 1
ATOM 4562 N N . HIS A 1 287 ? 60.564 7.892 25.455 1.00 15.94 302 HIS A N 1
ATOM 4563 C CA . HIS A 1 287 ? 60.879 8.051 26.871 1.00 15.19 302 HIS A CA 1
ATOM 4564 C C . HIS A 1 287 ? 62.039 7.157 27.292 1.00 16.86 302 HIS A C 1
ATOM 4565 O O . HIS A 1 287 ? 62.185 6.830 28.475 1.00 15.65 302 HIS A O 1
ATOM 4580 N N . ALA A 1 288 ? 62.948 6.858 26.348 1.00 16.65 303 ALA A N 1
ATOM 4581 C CA . ALA A 1 288 ? 64.163 6.140 26.647 1.00 16.79 303 ALA A CA 1
ATOM 4582 C C . ALA A 1 288 ? 65.048 6.942 27.615 1.00 16.78 303 ALA A C 1
ATOM 4583 O O . ALA A 1 288 ? 65.913 6.350 28.274 1.00 17.66 303 ALA A O 1
ATOM 4590 N N . TRP A 1 289 ? 64.833 8.276 27.728 1.00 16.68 304 TRP A N 1
ATOM 4591 C CA . TRP A 1 289 ? 65.563 9.095 28.695 1.00 15.75 304 TRP A CA 1
ATOM 4592 C C . TRP A 1 289 ? 65.374 8.534 30.110 1.00 15.76 304 TRP A C 1
ATOM 4593 O O . TRP A 1 289 ? 66.238 8.733 30.958 1.00 15.94 304 TRP A O 1
ATOM 4614 N N . LEU A 1 290 ? 64.262 7.847 30.401 1.00 15.27 305 LEU A N 1
ATOM 4615 C CA . LEU A 1 290 ? 64.065 7.240 31.713 1.00 14.61 305 LEU A CA 1
ATOM 4616 C C . LEU A 1 290 ? 64.973 6.048 31.970 1.00 15.76 305 LEU A C 1
ATOM 4617 O O . LEU A 1 290 ? 65.460 5.860 33.086 1.00 16.57 305 LEU A O 1
ATOM 4633 N N . THR A 1 291 ? 65.258 5.271 30.908 1.00 15.03 306 THR A N 1
ATOM 4634 C CA . THR A 1 291 ? 66.206 4.183 31.026 1.00 16.53 306 THR A CA 1
ATOM 4635 C C . THR A 1 291 ? 67.641 4.719 31.153 1.00 16.03 306 THR A C 1
ATOM 4636 O O . THR A 1 291 ? 68.446 4.160 31.913 1.00 16.05 306 THR A O 1
ATOM 4647 N N . TRP A 1 292 ? 67.971 5.806 30.421 1.00 16.74 307 TRP A N 1
ATOM 4648 C CA . TRP A 1 292 ? 69.228 6.545 30.550 1.00 15.85 307 TRP A CA 1
ATOM 4649 C C . TRP A 1 292 ? 69.480 6.911 32.022 1.00 16.93 307 TRP A C 1
ATOM 4650 O O . TRP A 1 292 ? 70.532 6.647 32.607 1.00 17.87 307 TRP A O 1
ATOM 4671 N N . PHE A 1 293 ? 68.456 7.473 32.650 1.00 15.20 308 PHE A N 1
ATOM 4672 C CA . PHE A 1 293 ? 68.513 7.797 34.062 1.00 15.83 308 PHE A CA 1
ATOM 4673 C C . PHE A 1 293 ? 68.604 6.553 34.947 1.00 15.30 308 PHE A C 1
ATOM 4674 O O . PHE A 1 293 ? 69.302 6.557 35.976 1.00 15.98 308 PHE A O 1
ATOM 4691 N N . ASP A 1 294 ? 67.822 5.510 34.659 1.00 15.86 309 ASP A N 1
ATOM 4692 C CA . ASP A 1 294 ? 67.818 4.281 35.442 1.00 14.75 309 ASP A CA 1
ATOM 4693 C C . ASP A 1 294 ? 69.250 3.742 35.593 1.00 15.02 309 ASP A C 1
ATOM 4694 O O . ASP A 1 294 ? 69.646 3.306 36.680 1.00 16.16 309 ASP A O 1
ATOM 4703 N N . TYR A 1 295 ? 70.000 3.757 34.484 1.00 16.76 310 TYR A N 1
ATOM 4704 C CA . TYR A 1 295 ? 71.362 3.231 34.523 1.00 16.77 310 TYR A CA 1
ATOM 4705 C C . TYR A 1 295 ? 72.259 4.078 35.407 1.00 16.79 310 TYR A C 1
ATOM 4706 O O . TYR A 1 295 ? 73.143 3.540 36.113 1.00 18.43 310 TYR A O 1
ATOM 4724 N N . ALA A 1 296 ? 72.035 5.397 35.411 1.00 15.64 311 ALA A N 1
ATOM 4725 C CA . ALA A 1 296 ? 72.785 6.301 36.251 1.00 15.39 311 ALA A CA 1
ATOM 4726 C C . ALA A 1 296 ? 72.485 5.986 37.713 1.00 15.79 311 ALA A C 1
ATOM 4727 O O . ALA A 1 296 ? 73.383 5.952 38.552 1.00 16.46 311 ALA A O 1
ATOM 4734 N N . VAL A 1 297 ? 71.212 5.760 38.065 1.00 15.42 312 VAL A N 1
ATOM 4735 C CA . VAL A 1 297 ? 70.895 5.371 39.441 1.00 15.30 312 VAL A CA 1
ATOM 4736 C C . VAL A 1 297 ? 71.555 4.023 39.771 1.00 15.89 312 VAL A C 1
ATOM 4737 O O . VAL A 1 297 ? 72.036 3.806 40.889 1.00 16.29 312 VAL A O 1
ATOM 4750 N N . GLY A 1 298 ? 71.551 3.084 38.808 1.00 16.39 313 GLY A N 1
ATOM 4751 C CA . GLY A 1 298 ? 72.212 1.802 38.978 1.00 16.98 313 GLY A CA 1
ATOM 4752 C C . GLY A 1 298 ? 73.699 1.961 39.314 1.00 16.93 313 GLY A C 1
ATOM 4753 O O . GLY A 1 298 ? 74.189 1.225 40.175 1.00 15.72 313 GLY A O 1
ATOM 4757 N N . ALA A 1 299 ? 74.372 2.946 38.733 1.00 16.20 314 ALA A N 1
ATOM 4758 C CA . ALA A 1 299 ? 75.789 3.137 39.016 1.00 16.45 314 ALA A CA 1
ATOM 4759 C C . ALA A 1 299 ? 76.002 3.644 40.444 1.00 18.95 314 ALA A C 1
ATOM 4760 O O . ALA A 1 299 ? 77.048 3.364 41.077 1.00 18.81 314 ALA A O 1
ATOM 4767 N N . VAL A 1 300 ? 75.052 4.483 40.932 1.00 16.96 315 VAL A N 1
ATOM 4768 C CA . VAL A 1 300 ? 75.099 4.954 42.300 1.00 17.16 315 VAL A CA 1
ATOM 4769 C C . VAL A 1 300 ? 74.985 3.745 43.226 1.00 16.10 315 VAL A C 1
ATOM 4770 O O . VAL A 1 300 ? 75.777 3.656 44.176 1.00 17.58 315 VAL A O 1
ATOM 4783 N N . VAL A 1 301 ? 74.007 2.882 43.000 1.00 16.43 316 VAL A N 1
ATOM 4784 C CA . VAL A 1 301 ? 73.777 1.713 43.884 1.00 16.02 316 VAL A CA 1
ATOM 4785 C C . VAL A 1 301 ? 75.023 0.814 43.846 1.00 18.14 316 VAL A C 1
ATOM 4786 O O . VAL A 1 301 ? 75.396 0.318 44.881 1.00 18.74 316 VAL A O 1
ATOM 4799 N N . LYS A 1 302 ? 75.625 0.650 42.683 1.00 18.47 317 LYS A N 1
ATOM 4800 C CA . LYS A 1 302 ? 76.830 -0.201 42.530 1.00 19.32 317 LYS A CA 1
ATOM 4801 C C . LYS A 1 302 ? 77.952 0.381 43.388 1.00 20.00 317 LYS A C 1
ATOM 4802 O O . LYS A 1 302 ? 78.602 -0.393 44.060 1.00 21.82 317 LYS A O 1
ATOM 4821 N N . LYS A 1 303 ? 78.146 1.688 43.339 1.00 18.02 318 LYS A N 1
ATOM 4822 C CA . LYS A 1 303 ? 79.203 2.368 44.122 1.00 18.05 318 LYS A CA 1
ATOM 4823 C C . LYS A 1 303 ? 78.933 2.231 45.626 1.00 20.51 318 LYS A C 1
ATOM 4824 O O . LYS A 1 303 ? 79.875 2.011 46.359 1.00 21.84 318 LYS A O 1
ATOM 4843 N N . LEU A 1 304 ? 77.685 2.395 46.052 1.00 18.38 319 LEU A N 1
ATOM 4844 C CA . LEU A 1 304 ? 77.325 2.277 47.485 1.00 18.75 319 LEU A CA 1
ATOM 4845 C C . LEU A 1 304 ? 77.661 0.850 47.950 1.00 19.78 319 LEU A C 1
ATOM 4846 O O . LEU A 1 304 ? 78.163 0.701 49.042 1.00 22.00 319 LEU A O 1
ATOM 4862 N N . LYS A 1 305 ? 77.388 -0.138 47.117 1.00 20.69 320 LYS A N 1
ATOM 4863 C CA . LYS A 1 305 ? 77.656 -1.523 47.483 1.00 21.92 320 LYS A CA 1
ATOM 4864 C C . LYS A 1 305 ? 79.152 -1.761 47.606 1.00 25.41 320 LYS A C 1
ATOM 4865 O O . LYS A 1 305 ? 79.572 -2.459 48.544 1.00 24.45 320 LYS A O 1
ATOM 4884 N N . GLU A 1 306 ? 79.908 -1.189 46.676 1.00 22.56 321 GLU A N 1
ATOM 4885 C CA . GLU A 1 306 ? 81.353 -1.411 46.614 1.00 28.56 321 GLU A CA 1
ATOM 4886 C C . GLU A 1 306 ? 82.018 -0.803 47.833 1.00 30.02 321 GLU A C 1
ATOM 4887 O O . GLU A 1 306 ? 82.990 -1.344 48.341 1.00 29.56 321 GLU A O 1
ATOM 4899 N N . LYS A 1 307 ? 81.477 0.314 48.309 1.00 24.93 322 LYS A N 1
ATOM 4900 C CA . LYS A 1 307 ? 81.991 1.002 49.469 1.00 27.73 322 LYS A CA 1
ATOM 4901 C C . LYS A 1 307 ? 81.520 0.365 50.774 1.00 24.32 322 LYS A C 1
ATOM 4902 O O . LYS A 1 307 ? 82.006 0.780 51.814 1.00 26.81 322 LYS A O 1
ATOM 4921 N N . GLY A 1 308 ? 80.581 -0.594 50.746 1.00 22.14 323 GLY A N 1
ATOM 4922 C CA . GLY A 1 308 ? 80.049 -1.274 51.919 1.00 24.55 323 GLY A CA 1
ATOM 4923 C C . GLY A 1 308 ? 79.113 -0.396 52.753 1.00 25.19 323 GLY A C 1
ATOM 4924 O O . GLY A 1 308 ? 78.955 -0.673 53.938 1.00 26.48 323 GLY A O 1
ATOM 4928 N N . VAL A 1 309 ? 78.429 0.580 52.107 1.00 21.61 324 VAL A N 1
ATOM 4929 C CA . VAL A 1 309 ? 77.546 1.492 52.834 1.00 21.17 324 VAL A CA 1
ATOM 4930 C C . VAL A 1 309 ? 76.097 1.394 52.353 1.00 19.60 324 VAL A C 1
ATOM 4931 O O . VAL A 1 309 ? 75.208 2.026 52.953 1.00 20.97 324 VAL A O 1
ATOM 4944 N N . TYR A 1 310 ? 75.798 0.536 51.360 1.00 20.14 325 TYR A N 1
ATOM 4945 C CA . TYR A 1 310 ? 74.477 0.459 50.741 1.00 19.68 325 TYR A CA 1
ATOM 4946 C C . TYR A 1 310 ? 73.375 0.120 51.732 1.00 18.53 325 TYR A C 1
ATOM 4947 O O . TYR A 1 310 ? 72.312 0.751 51.736 1.00 19.32 325 TYR A O 1
ATOM 4965 N N . GLU A 1 311 ? 73.610 -0.819 52.659 1.00 17.48 326 GLU A N 1
ATOM 4966 C CA . GLU A 1 311 ? 72.548 -1.264 53.535 1.00 17.40 326 GLU A CA 1
ATOM 4967 C C . GLU A 1 311 ? 72.164 -0.162 54.530 1.00 15.71 326 GLU A C 1
ATOM 4968 O O . GLU A 1 311 ? 71.005 -0.136 54.972 1.00 18.15 326 GLU A O 1
ATOM 4980 N N . ASN A 1 312 ? 73.128 0.700 54.853 1.00 16.48 327 ASN A N 1
ATOM 4981 C CA . ASN A 1 312 ? 72.844 1.796 55.754 1.00 18.93 327 ASN A CA 1
ATOM 4982 C C . ASN A 1 312 ? 72.713 3.136 55.037 1.00 17.97 327 ASN A C 1
ATOM 4983 O O . ASN A 1 312 ? 72.994 4.167 55.640 1.00 19.32 327 ASN A O 1
ATOM 4994 N N . THR A 1 313 ? 72.197 3.104 53.799 1.00 16.65 328 THR A N 1
ATOM 4995 C CA . THR A 1 313 ? 71.909 4.333 53.055 1.00 15.98 328 THR A CA 1
ATOM 4996 C C . THR A 1 313 ? 70.411 4.383 52.740 1.00 14.55 328 THR A C 1
ATOM 4997 O O . THR A 1 313 ? 69.805 3.424 52.286 1.00 15.48 328 THR A O 1
ATOM 5008 N N . LEU A 1 314 ? 69.843 5.562 53.015 1.00 14.61 329 LEU A N 1
ATOM 5009 C CA . LEU A 1 314 ? 68.469 5.868 52.597 1.00 14.18 329 LEU A CA 1
ATOM 5010 C C . LEU A 1 314 ? 68.518 6.598 51.248 1.00 12.79 329 LEU A C 1
ATOM 5011 O O . LEU A 1 314 ? 69.087 7.704 51.130 1.00 14.70 329 LEU A O 1
ATOM 5027 N N . ILE A 1 315 ? 67.978 5.951 50.211 1.00 13.66 330 ILE A N 1
ATOM 5028 C CA . ILE A 1 315 ? 67.862 6.513 48.861 1.00 12.86 330 ILE A CA 1
ATOM 5029 C C . ILE A 1 315 ? 66.418 6.960 48.691 1.00 13.40 330 ILE A C 1
ATOM 5030 O O . ILE A 1 315 ? 65.513 6.165 48.888 1.00 14.91 330 ILE A O 1
ATOM 5046 N N . VAL A 1 316 ? 66.275 8.214 48.281 1.00 13.20 331 VAL A N 1
ATOM 5047 C CA . VAL A 1 316 ? 64.974 8.801 48.000 1.00 13.47 331 VAL A CA 1
ATOM 5048 C C . VAL A 1 316 ? 64.951 9.105 46.509 1.00 13.15 331 VAL A C 1
ATOM 5049 O O . VAL A 1 316 ? 65.861 9.741 46.014 1.00 14.07 331 VAL A O 1
ATOM 5062 N N . ILE A 1 317 ? 63.842 8.753 45.809 1.00 12.79 332 ILE A N 1
ATOM 5063 C CA . ILE A 1 317 ? 63.612 9.134 44.415 1.00 13.38 332 ILE A CA 1
ATOM 5064 C C . ILE A 1 317 ? 62.296 9.866 44.299 1.00 11.99 332 ILE A C 1
ATOM 5065 O O . ILE A 1 317 ? 61.248 9.314 44.725 1.00 12.79 332 ILE A O 1
ATOM 5081 N N . THR A 1 318 ? 62.387 11.103 43.799 1.00 11.80 333 THR A N 1
ATOM 5082 C CA . THR A 1 318 ? 61.206 11.957 43.720 1.00 12.04 333 THR A CA 1
ATOM 5083 C C . THR A 1 318 ? 61.384 13.002 42.629 1.00 13.13 333 THR A C 1
ATOM 5084 O O . THR A 1 318 ? 62.366 12.941 41.895 1.00 13.10 333 THR A O 1
ATOM 5095 N N . SER A 1 319 ? 60.377 13.875 42.456 1.00 11.92 334 SER A N 1
ATOM 5096 C CA . SER A 1 319 ? 60.465 15.004 41.528 1.00 12.07 334 SER A CA 1
ATOM 5097 C C . SER A 1 319 ? 60.089 16.278 42.266 1.00 11.63 334 SER A C 1
ATOM 5098 O O . SER A 1 319 ? 59.416 16.225 43.307 1.00 12.29 334 SER A O 1
ATOM 5106 N N . ASP A 1 320 ? 60.454 17.451 41.727 1.00 11.16 335 ASP A N 1
ATOM 5107 C CA . ASP A 1 320 ? 60.185 18.699 42.407 1.00 11.88 335 ASP A CA 1
ATOM 5108 C C . ASP A 1 320 ? 58.704 19.076 42.314 1.00 11.35 335 ASP A C 1
ATOM 5109 O O . ASP A 1 320 ? 58.180 19.690 43.236 1.00 12.93 335 ASP A O 1
ATOM 5118 N N . HIS A 1 321 ? 58.010 18.715 41.223 1.00 10.85 336 HIS A N 1
ATOM 5119 C CA . HIS A 1 321 ? 56.575 18.953 41.050 1.00 11.22 336 HIS A CA 1
ATOM 5120 C C . HIS A 1 321 ? 56.206 18.359 39.695 1.00 11.64 336 HIS A C 1
ATOM 5121 O O . HIS A 1 321 ? 57.050 17.994 38.888 1.00 12.45 336 HIS A O 1
ATOM 5136 N N . GLY A 1 322 ? 54.909 18.275 39.448 1.00 11.19 337 GLY A N 1
ATOM 5137 C CA . GLY A 1 322 ? 54.421 17.807 38.171 1.00 12.33 337 GLY A CA 1
ATOM 5138 C C . GLY A 1 322 ? 54.307 18.897 37.120 1.00 12.16 337 GLY A C 1
ATOM 5139 O O . GLY A 1 322 ? 54.320 20.100 37.365 1.00 12.16 337 GLY A O 1
ATOM 5143 N N . ASN A 1 323 ? 54.185 18.413 35.882 1.00 12.25 338 ASN A N 1
ATOM 5144 C CA . ASN A 1 323 ? 53.801 19.249 34.760 1.00 13.67 338 ASN A CA 1
ATOM 5145 C C . ASN A 1 323 ? 52.930 18.426 33.807 1.00 14.11 338 ASN A C 1
ATOM 5146 O O . ASN A 1 323 ? 53.144 18.420 32.607 1.00 16.09 338 ASN A O 1
ATOM 5157 N N . PHE A 1 324 ? 51.901 17.795 34.335 1.00 14.07 339 PHE A N 1
ATOM 5158 C CA . PHE A 1 324 ? 50.955 17.064 33.498 1.00 14.88 339 PHE A CA 1
ATOM 5159 C C . PHE A 1 324 ? 49.848 18.027 33.080 1.00 14.42 339 PHE A C 1
ATOM 5160 O O . PHE A 1 324 ? 49.364 18.843 33.858 1.00 14.06 339 PHE A O 1
ATOM 5177 N N . ASP A 1 325 ? 49.532 18.034 31.775 1.00 16.57 340 ASP A N 1
ATOM 5178 C CA . ASP A 1 325 ? 48.479 18.886 31.213 1.00 17.58 340 ASP A CA 1
ATOM 5179 C C . ASP A 1 325 ? 48.749 20.365 31.470 1.00 15.44 340 ASP A C 1
ATOM 5180 O O . ASP A 1 325 ? 47.864 21.156 31.796 1.00 17.90 340 ASP A O 1
ATOM 5189 N N . TYR A 1 326 ? 50.041 20.739 31.453 1.00 15.69 341 TYR A N 1
ATOM 5190 C CA . TYR A 1 326 ? 50.479 22.111 31.686 1.00 17.39 341 TYR A CA 1
ATOM 5191 C C . TYR A 1 326 ? 50.059 22.615 33.076 1.00 16.48 341 TYR A C 1
ATOM 5192 O O . TYR A 1 326 ? 49.908 23.807 33.261 1.00 18.18 341 TYR A O 1
ATOM 5210 N N . GLU A 1 327 ? 49.932 21.734 34.067 1.00 14.24 342 GLU A N 1
ATOM 5211 C CA . GLU A 1 327 ? 49.484 22.125 35.390 1.00 14.22 342 GLU A CA 1
ATOM 5212 C C . GLU A 1 327 ? 50.606 22.518 36.350 1.00 13.60 342 GLU A C 1
ATOM 5213 O O . GLU A 1 327 ? 50.322 22.823 37.506 1.00 12.36 342 GLU A O 1
ATOM 5225 N N . LYS A 1 328 ? 51.842 22.575 35.848 1.00 14.29 343 LYS A N 1
ATOM 5226 C CA . LYS A 1 328 ? 52.874 23.267 36.582 1.00 14.08 343 LYS A CA 1
ATOM 5227 C C . LYS A 1 328 ? 52.417 24.687 36.958 1.00 12.91 343 LYS A C 1
ATOM 5228 O O . LYS A 1 328 ? 51.756 25.366 36.175 1.00 14.42 343 LYS A O 1
ATOM 5247 N N . ALA A 1 329 ? 52.757 25.127 38.172 1.00 12.50 344 ALA A N 1
ATOM 5248 C CA . ALA A 1 329 ? 52.407 26.459 38.680 1.00 13.20 344 ALA A CA 1
ATOM 5249 C C . ALA A 1 329 ? 50.892 26.681 38.725 1.00 14.60 344 ALA A C 1
ATOM 5250 O O . ALA A 1 329 ? 50.408 27.802 38.685 1.00 14.82 344 ALA A O 1
ATOM 5257 N N . THR A 1 330 ? 50.170 25.586 38.923 1.00 14.37 345 THR A N 1
ATOM 5258 C CA . THR A 1 330 ? 48.764 25.645 39.293 1.00 13.11 345 THR A CA 1
ATOM 5259 C C . THR A 1 330 ? 48.557 24.782 40.511 1.00 15.13 345 THR A C 1
ATOM 5260 O O . THR A 1 330 ? 49.392 23.934 40.846 1.00 14.78 345 THR A O 1
ATOM 5271 N N . LEU A 1 331 ? 47.342 24.838 41.075 1.00 14.01 346 LEU A N 1
ATOM 5272 C CA . LEU A 1 331 ? 47.036 23.991 42.218 1.00 13.78 346 LEU A CA 1
ATOM 5273 C C . LEU A 1 331 ? 46.188 22.785 41.785 1.00 13.48 346 LEU A C 1
ATOM 5274 O O . LEU A 1 331 ? 45.535 22.115 42.599 1.00 14.84 346 LEU A O 1
ATOM 5290 N N . TYR A 1 332 ? 46.272 22.446 40.515 1.00 13.04 347 TYR A N 1
ATOM 5291 C CA . TYR A 1 332 ? 45.642 21.237 40.016 1.00 13.55 347 TYR A CA 1
ATOM 5292 C C . TYR A 1 332 ? 46.559 20.037 40.193 1.00 14.83 347 TYR A C 1
ATOM 5293 O O . TYR A 1 332 ? 47.773 20.197 40.434 1.00 13.01 347 TYR A O 1
ATOM 5311 N N . GLU A 1 333 ? 46.041 18.829 40.044 1.00 13.53 348 GLU A N 1
ATOM 5312 C CA . GLU A 1 333 ? 46.757 17.619 40.406 1.00 14.66 348 GLU A CA 1
ATOM 5313 C C . GLU A 1 333 ? 47.990 17.356 39.538 1.00 13.49 348 GLU A C 1
ATOM 5314 O O . GLU A 1 333 ? 48.963 16.764 40.047 1.00 14.41 348 GLU A O 1
ATOM 5326 N N . GLY A 1 334 ? 48.014 17.866 38.314 1.00 13.22 349 GLY A N 1
ATOM 5327 C CA . GLY A 1 334 ? 49.125 17.704 37.408 1.00 13.81 349 GLY A CA 1
ATOM 5328 C C . GLY A 1 334 ? 50.313 18.570 37.758 1.00 14.12 349 GLY A C 1
ATOM 5329 O O . GLY A 1 334 ? 51.360 18.440 37.118 1.00 13.92 349 GLY A O 1
ATOM 5333 N N . GLY A 1 335 ? 50.126 19.464 38.741 1.00 12.52 350 GLY A N 1
ATOM 5334 C CA . GLY A 1 335 ? 51.245 20.176 39.342 1.00 12.97 350 GLY A CA 1
ATOM 5335 C C . GLY A 1 335 ? 51.624 19.617 40.703 1.00 12.58 350 GLY A C 1
ATOM 5336 O O . GLY A 1 335 ? 52.817 19.496 41.047 1.00 12.21 350 GLY A O 1
ATOM 5340 N N . LEU A 1 336 ? 50.667 19.264 41.530 1.00 12.89 351 LEU A N 1
ATOM 5341 C CA . LEU A 1 336 ? 50.903 18.939 42.931 1.00 12.99 351 LEU A CA 1
ATOM 5342 C C . LEU A 1 336 ? 51.507 17.556 43.123 1.00 13.38 351 LEU A C 1
ATOM 5343 O O . LEU A 1 336 ? 52.209 17.373 44.134 1.00 15.00 351 LEU A O 1
ATOM 5359 N N . GLU A 1 337 ? 51.111 16.557 42.337 1.00 12.53 352 GLU A N 1
ATOM 5360 C CA . GLU A 1 337 ? 51.410 15.158 42.626 1.00 13.09 352 GLU A CA 1
ATOM 5361 C C . GLU A 1 337 ? 52.738 14.703 42.060 1.00 12.50 352 GLU A C 1
ATOM 5362 O O . GLU A 1 337 ? 53.036 14.936 40.885 1.00 14.46 352 GLU A O 1
ATOM 5374 N N . VAL A 1 338 ? 53.600 14.083 42.910 1.00 12.28 353 VAL A N 1
ATOM 5375 C CA . VAL A 1 338 ? 54.926 13.650 42.467 1.00 12.54 353 VAL A CA 1
ATOM 5376 C C . VAL A 1 338 ? 55.186 12.203 42.841 1.00 11.74 353 VAL A C 1
ATOM 5377 O O . VAL A 1 338 ? 54.628 11.662 43.803 1.00 12.73 353 VAL A O 1
ATOM 5390 N N . PRO A 1 339 ? 56.073 11.530 42.094 1.00 12.60 354 PRO A N 1
ATOM 5391 C CA . PRO A 1 339 ? 56.521 10.188 42.446 1.00 11.89 354 PRO A CA 1
ATOM 5392 C C . PRO A 1 339 ? 57.278 10.313 43.757 1.00 13.39 354 PRO A C 1
ATOM 5393 O O . PRO A 1 339 ? 57.965 11.332 43.944 1.00 13.62 354 PRO A O 1
ATOM 5404 N N . LEU A 1 340 ? 57.225 9.280 44.597 1.00 12.81 355 LEU A N 1
ATOM 5405 C CA . LEU A 1 340 ? 58.068 9.225 45.782 1.00 11.43 355 LEU A CA 1
ATOM 5406 C C . LEU A 1 340 ? 58.273 7.770 46.190 1.00 11.65 355 LEU A C 1
ATOM 5407 O O . LEU A 1 340 ? 57.296 7.083 46.518 1.00 12.69 355 LEU A O 1
ATOM 5423 N N . ALA A 1 341 ? 59.535 7.339 46.182 1.00 12.11 356 ALA A N 1
ATOM 5424 C CA . ALA A 1 341 ? 59.901 6.087 46.810 1.00 12.20 356 ALA A CA 1
ATOM 5425 C C . ALA A 1 341 ? 61.127 6.265 47.699 1.00 12.21 356 ALA A C 1
ATOM 5426 O O . ALA A 1 341 ? 61.965 7.094 47.386 1.00 12.44 356 ALA A O 1
ATOM 5433 N N . MET A 1 342 ? 61.196 5.441 48.752 1.00 13.15 357 MET A N 1
ATOM 5434 C CA . MET A 1 342 ? 62.330 5.469 49.666 1.00 13.81 357 MET A CA 1
ATOM 5435 C C . MET A 1 342 ? 62.824 4.037 49.876 1.00 14.02 357 MET A C 1
ATOM 5436 O O . MET A 1 342 ? 62.021 3.126 50.065 1.00 17.18 357 MET A O 1
ATOM 5450 N N . HIS A 1 343 ? 64.137 3.884 49.815 1.00 12.88 358 HIS A N 1
ATOM 5451 C CA . HIS A 1 343 ? 64.773 2.569 49.915 1.00 13.77 358 HIS A CA 1
ATOM 5452 C C . HIS A 1 343 ? 65.905 2.627 50.940 1.00 13.15 358 HIS A C 1
ATOM 5453 O O . HIS A 1 343 ? 66.769 3.503 50.866 1.00 15.11 358 HIS A O 1
ATOM 5468 N N . TRP A 1 344 ? 65.900 1.712 51.922 1.00 14.80 359 TRP A N 1
ATOM 5469 C CA . TRP A 1 344 ? 66.884 1.765 53.004 1.00 14.52 359 TRP A CA 1
ATOM 5470 C C . TRP A 1 344 ? 66.890 0.390 53.689 1.00 15.24 359 TRP A C 1
ATOM 5471 O O . TRP A 1 344 ? 65.977 0.092 54.449 1.00 15.92 359 TRP A O 1
ATOM 5492 N N . PRO A 1 345 ? 67.787 -0.530 53.277 1.00 16.65 360 PRO A N 1
ATOM 5493 C CA . PRO A 1 345 ? 67.614 -1.924 53.706 1.00 17.69 360 PRO A CA 1
ATOM 5494 C C . PRO A 1 345 ? 67.534 -2.103 55.216 1.00 17.28 360 PRO A C 1
ATOM 5495 O O . PRO A 1 345 ? 66.752 -2.907 55.690 1.00 19.03 360 PRO A O 1
ATOM 5506 N N . ASN A 1 346 ? 68.278 -1.291 55.963 1.00 17.55 361 ASN A N 1
ATOM 5507 C CA . ASN A 1 346 ? 68.299 -1.444 57.411 1.00 16.49 361 ASN A CA 1
ATOM 5508 C C . ASN A 1 346 ? 67.267 -0.572 58.143 1.00 18.89 361 ASN A C 1
ATOM 5509 O O . ASN A 1 346 ? 67.264 -0.554 59.376 1.00 20.73 361 ASN A O 1
ATOM 5520 N N . GLY A 1 347 ? 66.411 0.144 57.423 1.00 16.76 362 GLY A N 1
ATOM 5521 C CA . GLY A 1 347 ? 65.395 0.928 58.087 1.00 14.89 362 GLY A CA 1
ATOM 5522 C C . GLY A 1 347 ? 63.974 0.875 57.534 1.00 15.11 362 GLY A C 1
ATOM 5523 O O . GLY A 1 347 ? 63.040 1.334 58.214 1.00 16.84 362 GLY A O 1
ATOM 5527 N N . ILE A 1 348 ? 63.763 0.362 56.302 1.00 14.99 363 ILE A N 1
ATOM 5528 C CA . ILE A 1 348 ? 62.457 0.261 55.662 1.00 13.88 363 ILE A CA 1
ATOM 5529 C C . ILE A 1 348 ? 62.266 -1.192 55.200 1.00 15.88 363 ILE A C 1
ATOM 5530 O O . ILE A 1 348 ? 63.100 -1.669 54.394 1.00 16.84 363 ILE A O 1
ATOM 5546 N N . LYS A 1 349 ? 61.162 -1.817 55.624 1.00 16.31 364 LYS A N 1
ATOM 5547 C CA . LYS A 1 349 ? 60.849 -3.160 55.155 1.00 19.52 364 LYS A CA 1
ATOM 5548 C C . LYS A 1 349 ? 60.462 -3.120 53.677 1.00 18.51 364 LYS A C 1
ATOM 5549 O O . LYS A 1 349 ? 59.813 -2.179 53.192 1.00 18.37 364 LYS A O 1
ATOM 5568 N N . PRO A 1 350 ? 60.800 -4.175 52.903 1.00 18.98 365 PRO A N 1
ATOM 5569 C CA . PRO A 1 350 ? 60.418 -4.192 51.495 1.00 17.40 365 PRO A CA 1
ATOM 5570 C C . PRO A 1 350 ? 58.938 -4.418 51.264 1.00 16.08 365 PRO A C 1
ATOM 5571 O O . PRO A 1 350 ? 58.202 -4.771 52.184 1.00 18.13 365 PRO A O 1
ATOM 5582 N N . ASN A 1 351 ? 58.492 -4.114 50.032 1.00 16.91 366 ASN A N 1
ATOM 5583 C CA . ASN A 1 351 ? 57.128 -4.320 49.585 1.00 17.77 366 ASN A CA 1
ATOM 5584 C C . ASN A 1 351 ? 56.162 -3.453 50.394 1.00 17.81 366 ASN A C 1
ATOM 5585 O O . ASN A 1 351 ? 54.972 -3.799 50.617 1.00 20.44 366 ASN A O 1
ATOM 5596 N N . SER A 1 352 ? 56.666 -2.275 50.840 1.00 15.93 367 SER A N 1
ATOM 5597 C CA . SER A 1 352 ? 55.840 -1.393 51.677 1.00 17.04 367 SER A CA 1
ATOM 5598 C C . SER A 1 352 ? 55.177 -0.278 50.865 1.00 15.03 367 SER A C 1
ATOM 5599 O O . SER A 1 352 ? 55.740 0.167 49.847 1.00 15.20 367 SER A O 1
ATOM 5607 N N . THR A 1 353 ? 54.011 0.156 51.342 1.00 16.29 368 THR A N 1
ATOM 5608 C CA . THR A 1 353 ? 53.323 1.261 50.717 1.00 15.08 368 THR A CA 1
ATOM 5609 C C . THR A 1 353 ? 52.701 2.155 51.786 1.00 17.16 368 THR A C 1
ATOM 5610 O O . THR A 1 353 ? 52.405 1.708 52.883 1.00 18.86 368 THR A O 1
ATOM 5621 N N . TYR A 1 354 ? 52.540 3.428 51.460 1.00 15.51 369 TYR A N 1
ATOM 5622 C CA . TYR A 1 354 ? 51.853 4.365 52.333 1.00 15.49 369 TYR A CA 1
ATOM 5623 C C . TYR A 1 354 ? 51.026 5.292 51.454 1.00 16.22 369 TYR A C 1
ATOM 5624 O O . TYR A 1 354 ? 51.544 5.934 50.520 1.00 15.67 369 TYR A O 1
ATOM 5642 N N . ASP A 1 355 ? 49.727 5.358 51.748 1.00 15.80 370 ASP A N 1
ATOM 5643 C CA . ASP A 1 355 ? 48.783 6.161 50.930 1.00 18.10 370 ASP A CA 1
ATOM 5644 C C . ASP A 1 355 ? 48.317 7.429 51.646 1.00 16.16 370 ASP A C 1
ATOM 5645 O O . ASP A 1 355 ? 47.471 8.101 51.127 1.00 17.01 370 ASP A O 1
ATOM 5654 N N . GLY A 1 356 ? 48.847 7.741 52.816 1.00 15.50 371 GLY A N 1
ATOM 5655 C CA . GLY A 1 356 ? 48.487 8.988 53.440 1.00 15.13 371 GLY A CA 1
ATOM 5656 C C . GLY A 1 356 ? 49.110 10.190 52.744 1.00 13.94 371 GLY A C 1
ATOM 5657 O O . GLY A 1 356 ? 50.089 10.036 52.031 1.00 15.13 371 GLY A O 1
ATOM 5661 N N . MET A 1 357 ? 48.591 11.349 53.026 1.00 12.75 372 MET A N 1
ATOM 5662 C CA . MET A 1 357 ? 49.049 12.615 52.472 1.00 13.31 372 MET A CA 1
ATOM 5663 C C . MET A 1 357 ? 50.414 12.941 53.059 1.00 12.58 372 MET A C 1
ATOM 5664 O O . MET A 1 357 ? 50.578 13.091 54.270 1.00 13.39 372 MET A O 1
ATOM 5678 N N . VAL A 1 358 ? 51.398 13.049 52.175 1.00 11.61 373 VAL A N 1
ATOM 5679 C CA . VAL A 1 358 ? 52.737 13.488 52.551 1.00 12.96 373 VAL A CA 1
ATOM 5680 C C . VAL A 1 358 ? 53.109 14.643 51.642 1.00 12.19 373 VAL A C 1
ATOM 5681 O O . VAL A 1 358 ? 52.499 14.870 50.582 1.00 12.32 373 VAL A O 1
ATOM 5694 N N . GLN A 1 359 ? 54.129 15.408 52.034 1.00 12.63 374 GLN A N 1
ATOM 5695 C CA . GLN A 1 359 ? 54.473 16.642 51.329 1.00 11.53 374 GLN A CA 1
ATOM 5696 C C . GLN A 1 359 ? 55.989 16.867 51.365 1.00 10.73 374 GLN A C 1
ATOM 5697 O O . GLN A 1 359 ? 56.658 16.396 52.272 1.00 12.06 374 GLN A O 1
ATOM 5711 N N . ASN A 1 360 ? 56.469 17.699 50.449 1.00 12.06 375 ASN A N 1
ATOM 5712 C CA . ASN A 1 360 ? 57.901 17.918 50.332 1.00 11.76 375 ASN A CA 1
ATOM 5713 C C . ASN A 1 360 ? 58.472 18.538 51.615 1.00 12.84 375 ASN A C 1
ATOM 5714 O O . ASN A 1 360 ? 59.659 18.375 51.870 1.00 12.88 375 ASN A O 1
ATOM 5725 N N . ILE A 1 361 ? 57.681 19.319 52.357 1.00 11.02 376 ILE A N 1
ATOM 5726 C CA . ILE A 1 361 ? 58.095 19.857 53.642 1.00 11.10 376 ILE A CA 1
ATOM 5727 C C . ILE A 1 361 ? 58.477 18.781 54.650 1.00 11.56 376 ILE A C 1
ATOM 5728 O O . ILE A 1 361 ? 59.104 19.099 55.681 1.00 13.03 376 ILE A O 1
ATOM 5744 N N . ASP A 1 362 ? 58.114 17.522 54.435 1.00 11.03 377 ASP A N 1
ATOM 5745 C CA . ASP A 1 362 ? 58.358 16.429 55.361 1.00 12.04 377 ASP A CA 1
ATOM 5746 C C . ASP A 1 362 ? 59.770 15.858 55.256 1.00 12.78 377 ASP A C 1
ATOM 5747 O O . ASP A 1 362 ? 60.224 15.139 56.173 1.00 12.52 377 ASP A O 1
ATOM 5756 N N . PHE A 1 363 ? 60.495 16.119 54.163 1.00 12.03 378 PHE A N 1
ATOM 5757 C CA . PHE A 1 363 ? 61.781 15.465 53.984 1.00 13.05 378 PHE A CA 1
ATOM 5758 C C . PHE A 1 363 ? 62.798 15.903 55.035 1.00 12.57 378 PHE A C 1
ATOM 5759 O O . PHE A 1 363 ? 63.380 15.048 55.699 1.00 12.90 378 PHE A O 1
ATOM 5776 N N . THR A 1 364 ? 62.894 17.184 55.320 1.00 12.44 379 THR A N 1
ATOM 5777 C CA . THR A 1 364 ? 63.896 17.727 56.261 1.00 12.19 379 THR A CA 1
ATOM 5778 C C . THR A 1 364 ? 63.641 17.219 57.665 1.00 11.90 379 THR A C 1
ATOM 5779 O O . THR A 1 364 ? 64.565 16.710 58.183 1.00 12.64 379 THR A O 1
ATOM 5790 N N . PRO A 1 365 ? 62.462 17.337 58.316 1.00 11.40 380 PRO A N 1
ATOM 5791 C CA . PRO A 1 365 ? 62.294 16.774 59.648 1.00 12.25 380 PRO A CA 1
ATOM 5792 C C . PRO A 1 365 ? 62.547 15.265 59.711 1.00 14.16 380 PRO A C 1
ATOM 5793 O O . PRO A 1 365 ? 63.033 14.801 60.728 1.00 14.73 380 PRO A O 1
ATOM 5804 N N . THR A 1 366 ? 62.281 14.529 58.640 1.00 12.62 381 THR A N 1
ATOM 5805 C CA . THR A 1 366 ? 62.541 13.084 58.604 1.00 12.54 381 THR A CA 1
ATOM 5806 C C . THR A 1 366 ? 64.044 12.863 58.690 1.00 12.29 381 THR A C 1
ATOM 5807 O O . THR A 1 366 ? 64.477 12.131 59.554 1.00 12.94 381 THR A O 1
ATOM 5818 N N . PHE A 1 367 ? 64.811 13.488 57.823 1.00 12.87 382 PHE A N 1
ATOM 5819 C CA . PHE A 1 367 ? 66.269 13.250 57.757 1.00 12.82 382 PHE A CA 1
ATOM 5820 C C . PHE A 1 367 ? 66.929 13.766 59.015 1.00 14.07 382 PHE A C 1
ATOM 5821 O O . PHE A 1 367 ? 67.933 13.204 59.425 1.00 14.49 382 PHE A O 1
ATOM 5838 N N . LEU A 1 368 ? 66.422 14.884 59.533 1.00 13.43 383 LEU A N 1
ATOM 5839 C CA . LEU A 1 368 ? 66.997 15.399 60.780 1.00 14.07 383 LEU A CA 1
ATOM 5840 C C . LEU A 1 368 ? 66.853 14.376 61.906 1.00 14.32 383 LEU A C 1
ATOM 5841 O O . LEU A 1 368 ? 67.791 14.138 62.664 1.00 15.91 383 LEU A O 1
ATOM 5857 N N . GLU A 1 369 ? 65.696 13.741 62.017 1.00 14.04 384 GLU A N 1
ATOM 5858 C CA . GLU A 1 369 ? 65.486 12.731 63.027 1.00 15.33 384 GLU A CA 1
ATOM 5859 C C . GLU A 1 369 ? 66.436 11.562 62.843 1.00 16.01 384 GLU A C 1
ATOM 5860 O O . GLU A 1 369 ? 67.046 11.110 63.811 1.00 16.59 384 GLU A O 1
ATOM 5872 N N . LEU A 1 370 ? 66.598 11.095 61.599 1.00 14.47 385 LEU A N 1
ATOM 5873 C CA . LEU A 1 370 ? 67.472 9.968 61.332 1.00 15.21 385 LEU A CA 1
ATOM 5874 C C . LEU A 1 370 ? 68.921 10.335 61.642 1.00 14.86 385 LEU A C 1
ATOM 5875 O O . LEU A 1 370 ? 69.677 9.437 62.024 1.00 17.62 385 LEU A O 1
ATOM 5891 N N . ALA A 1 371 ? 69.297 11.614 61.541 1.00 14.90 386 ALA A N 1
ATOM 5892 C CA . ALA A 1 371 ? 70.650 12.067 61.810 1.00 16.79 386 ALA A CA 1
ATOM 5893 C C . ALA A 1 371 ? 70.861 12.403 63.286 1.00 18.15 386 ALA A C 1
ATOM 5894 O O . ALA A 1 371 ? 71.956 12.874 63.616 1.00 20.51 386 ALA A O 1
ATOM 5901 N N . GLY A 1 372 ? 69.825 12.293 64.108 1.00 17.13 387 GLY A N 1
ATOM 5902 C CA . GLY A 1 372 ? 69.874 12.580 65.536 1.00 18.41 387 GLY A CA 1
ATOM 5903 C C . GLY A 1 372 ? 69.920 14.060 65.884 1.00 20.54 387 GLY A C 1
ATOM 5904 O O . GLY A 1 372 ? 70.322 14.426 67.008 1.00 23.84 387 GLY A O 1
ATOM 5908 N N . VAL A 1 373 ? 69.447 14.925 64.976 1.00 18.96 388 VAL A N 1
ATOM 5909 C CA . VAL A 1 373 ? 69.373 16.340 65.239 1.00 18.59 388 VAL A CA 1
ATOM 5910 C C . VAL A 1 373 ? 68.114 16.651 66.026 1.00 22.63 388 VAL A C 1
ATOM 5911 O O . VAL A 1 373 ? 67.013 16.315 65.594 1.00 23.86 388 VAL A O 1
ATOM 5924 N N . THR A 1 374 ? 68.249 17.339 67.166 1.00 21.52 389 THR A N 1
ATOM 5925 C CA . THR A 1 374 ? 67.076 17.619 67.983 1.00 27.33 389 THR A CA 1
ATOM 5926 C C . THR A 1 374 ? 66.947 19.121 68.202 1.00 27.95 389 THR A C 1
ATOM 5927 O O . THR A 1 374 ? 65.978 19.551 68.813 1.00 37.06 389 THR A O 1
ATOM 5938 N N . LYS A 1 375 ? 67.918 19.907 67.771 1.00 28.56 390 LYS A N 1
ATOM 5939 C CA . LYS A 1 375 ? 67.891 21.340 68.027 1.00 32.92 390 LYS A CA 1
ATOM 5940 C C . LYS A 1 375 ? 67.953 22.068 66.694 1.00 28.18 390 LYS A C 1
ATOM 5941 O O . LYS A 1 375 ? 68.928 21.902 65.964 1.00 28.70 390 LYS A O 1
ATOM 5960 N N . VAL A 1 376 ? 66.932 22.870 66.402 1.00 26.11 391 VAL A N 1
ATOM 5961 C CA . VAL A 1 376 ? 66.926 23.704 65.206 1.00 24.64 391 VAL A CA 1
ATOM 5962 C C . VAL A 1 376 ? 66.536 25.119 65.606 1.00 23.31 391 VAL A C 1
ATOM 5963 O O . VAL A 1 376 ? 65.876 25.302 66.615 1.00 26.97 391 VAL A O 1
ATOM 5976 N N . LYS A 1 377 ? 66.948 26.093 64.798 1.00 21.27 392 LYS A N 1
ATOM 5977 C CA . LYS A 1 377 ? 66.601 27.479 64.989 1.00 24.20 392 LYS A CA 1
ATOM 5978 C C . LYS A 1 377 ? 65.277 27.770 64.295 1.00 24.35 392 LYS A C 1
ATOM 5979 O O . LYS A 1 377 ? 64.315 28.193 64.948 1.00 25.27 392 LYS A O 1
ATOM 5998 N N . ASP A 1 378 ? 65.225 27.548 62.978 1.00 21.31 393 ASP A N 1
ATOM 5999 C CA . ASP A 1 378 ? 64.073 27.950 62.173 1.00 20.92 393 ASP A CA 1
ATOM 6000 C C . ASP A 1 378 ? 62.972 26.900 62.346 1.00 23.22 393 ASP A C 1
ATOM 6001 O O . ASP A 1 378 ? 63.240 25.712 62.220 1.00 22.04 393 ASP A O 1
ATOM 6010 N N . SER A 1 379 ? 61.732 27.331 62.588 1.00 18.69 394 SER A N 1
ATOM 6011 C CA . SER A 1 379 ? 60.646 26.387 62.748 1.00 21.57 394 SER A CA 1
ATOM 6012 C C . SER A 1 379 ? 60.423 25.583 61.454 1.00 18.88 394 SER A C 1
ATOM 6013 O O . SER A 1 379 ? 60.676 26.060 60.368 1.00 19.02 394 SER A O 1
ATOM 6021 N N . ILE A 1 380 ? 60.047 24.338 61.639 1.00 16.41 395 ILE A N 1
ATOM 6022 C CA . ILE A 1 380 ? 59.794 23.412 60.534 1.00 15.51 395 ILE A CA 1
ATOM 6023 C C . ILE A 1 380 ? 58.273 23.198 60.443 1.00 15.60 395 ILE A C 1
ATOM 6024 O O . ILE A 1 380 ? 57.602 22.956 61.452 1.00 16.53 395 ILE A O 1
ATOM 6040 N N . ASP A 1 381 ? 57.775 23.238 59.205 1.00 14.38 396 ASP A N 1
ATOM 6041 C CA . ASP A 1 381 ? 56.359 23.044 58.923 1.00 14.20 396 ASP A CA 1
ATOM 6042 C C . ASP A 1 381 ? 56.024 21.575 58.703 1.00 14.62 396 ASP A C 1
ATOM 6043 O O . ASP A 1 381 ? 54.927 21.155 58.986 1.00 15.35 396 ASP A O 1
ATOM 6052 N N . GLY A 1 382 ? 56.953 20.813 58.152 1.00 13.71 397 GLY A N 1
ATOM 6053 C CA . GLY A 1 382 ? 56.699 19.422 57.859 1.00 13.49 397 GLY A CA 1
ATOM 6054 C C . GLY A 1 382 ? 56.735 18.509 59.076 1.00 13.58 397 GLY A C 1
ATOM 6055 O O . GLY A 1 382 ? 57.013 18.923 60.214 1.00 14.98 397 GLY A O 1
ATOM 6059 N N . LEU A 1 383 ? 56.456 17.247 58.823 1.00 13.78 398 LEU A N 1
ATOM 6060 C CA . LEU A 1 383 ? 56.331 16.205 59.821 1.00 13.78 398 LEU A CA 1
ATOM 6061 C C . LEU A 1 383 ? 57.354 15.126 59.528 1.00 16.00 398 LEU A C 1
ATOM 6062 O O . LEU A 1 383 ? 57.578 14.755 58.380 1.00 15.56 398 LEU A O 1
ATOM 6078 N N . SER A 1 384 ? 57.961 14.550 60.566 1.00 14.82 399 SER A N 1
ATOM 6079 C CA . SER A 1 384 ? 58.833 13.418 60.371 1.00 16.16 399 SER A CA 1
ATOM 6080 C C . SER A 1 384 ? 58.029 12.215 59.908 1.00 15.34 399 SER A C 1
ATOM 6081 O O . SER A 1 384 ? 57.028 11.866 60.522 1.00 16.64 399 SER A O 1
ATOM 6089 N N . LEU A 1 385 ? 58.502 11.558 58.870 1.00 13.54 400 LEU A N 1
ATOM 6090 C CA . LEU A 1 385 ? 57.923 10.356 58.328 1.00 13.69 400 LEU A CA 1
ATOM 6091 C C . LEU A 1 385 ? 58.504 9.082 58.936 1.00 13.98 400 LEU A C 1
ATOM 6092 O O . LEU A 1 385 ? 58.219 7.975 58.438 1.00 14.49 400 LEU A O 1
ATOM 6108 N N . THR A 1 386 ? 59.358 9.189 59.970 1.00 14.57 401 THR A N 1
ATOM 6109 C CA . THR A 1 386 ? 60.025 7.956 60.417 1.00 15.65 401 THR A CA 1
ATOM 6110 C C . THR A 1 386 ? 59.067 6.875 60.950 1.00 14.95 401 THR A C 1
ATOM 6111 O O . THR A 1 386 ? 59.359 5.705 60.736 1.00 15.28 401 THR A O 1
ATOM 6122 N N . ASN A 1 387 ? 57.935 7.212 61.581 1.00 16.36 402 ASN A N 1
ATOM 6123 C CA . ASN A 1 387 ? 56.994 6.192 62.046 1.00 16.68 402 ASN A CA 1
ATOM 6124 C C . ASN A 1 387 ? 56.323 5.533 60.847 1.00 16.74 402 ASN A C 1
ATOM 6125 O O . ASN A 1 387 ? 56.121 4.316 60.856 1.00 17.89 402 ASN A O 1
ATOM 6136 N N . VAL A 1 388 ? 56.097 6.293 59.758 1.00 16.04 403 VAL A N 1
ATOM 6137 C CA . VAL A 1 388 ? 55.593 5.693 58.539 1.00 16.50 403 VAL A CA 1
ATOM 6138 C C . VAL A 1 388 ? 56.631 4.754 57.928 1.00 15.92 403 VAL A C 1
ATOM 6139 O O . VAL A 1 388 ? 56.347 3.593 57.609 1.00 16.41 403 VAL A O 1
ATOM 6152 N N . LEU A 1 389 ? 57.888 5.182 57.849 1.00 15.76 404 LEU A N 1
ATOM 6153 C CA . LEU A 1 389 ? 58.966 4.415 57.250 1.00 16.64 404 LEU A CA 1
ATOM 6154 C C . LEU A 1 389 ? 59.224 3.082 57.974 1.00 18.95 404 LEU A C 1
ATOM 6155 O O . LEU A 1 389 ? 59.551 2.069 57.361 1.00 20.93 404 LEU A O 1
ATOM 6171 N N . ALA A 1 390 ? 59.063 3.091 59.281 1.00 16.83 405 ALA A N 1
ATOM 6172 C CA . ALA A 1 390 ? 59.273 1.917 60.126 1.00 19.64 405 ALA A CA 1
ATOM 6173 C C . ALA A 1 390 ? 58.065 1.000 60.123 1.00 20.82 405 ALA A C 1
ATOM 6174 O O . ALA A 1 390 ? 58.106 -0.046 60.790 1.00 23.25 405 ALA A O 1
ATOM 6181 N N . GLY A 1 391 ? 56.963 1.409 59.471 1.00 19.15 406 GLY A N 1
ATOM 6182 C CA . GLY A 1 391 ? 55.773 0.580 59.421 1.00 23.00 406 GLY A CA 1
ATOM 6183 C C . GLY A 1 391 ? 54.936 0.615 60.699 1.00 24.11 406 GLY A C 1
ATOM 6184 O O . GLY A 1 391 ? 54.093 -0.270 60.890 1.00 28.37 406 GLY A O 1
ATOM 6188 N N . LYS A 1 392 ? 55.114 1.619 61.541 1.00 23.14 407 LYS A N 1
ATOM 6189 C CA . LYS A 1 392 ? 54.359 1.749 62.768 1.00 25.59 407 LYS A CA 1
ATOM 6190 C C . LYS A 1 392 ? 53.083 2.513 62.484 1.00 27.79 407 LYS A C 1
ATOM 6191 O O . LYS A 1 392 ? 52.039 2.217 63.039 1.00 32.94 407 LYS A O 1
ATOM 6210 N N . GLU A 1 393 ? 53.162 3.498 61.606 1.00 25.10 408 GLU A N 1
ATOM 6211 C CA . GLU A 1 393 ? 52.024 4.371 61.344 1.00 28.18 408 GLU A CA 1
ATOM 6212 C C . GLU A 1 393 ? 51.417 4.061 59.984 1.00 27.62 408 GLU A C 1
ATOM 6213 O O . GLU A 1 393 ? 52.075 4.183 58.958 1.00 28.77 408 GLU A O 1
ATOM 6225 N N . LYS A 1 394 ? 50.153 3.651 59.970 1.00 27.43 409 LYS A N 1
ATOM 6226 C CA . LYS A 1 394 ? 49.462 3.390 58.731 1.00 30.67 409 LYS A CA 1
ATOM 6227 C C . LYS A 1 394 ? 48.296 4.347 58.535 1.00 27.76 409 LYS A C 1
ATOM 6228 O O . LYS A 1 394 ? 47.667 4.270 57.485 1.00 31.91 409 LYS A O 1
ATOM 6247 N N . LYS A 1 395 ? 47.985 5.210 59.522 1.00 25.05 410 LYS A N 1
ATOM 6248 C CA . LYS A 1 395 ? 46.967 6.240 59.400 1.00 24.07 410 LYS A CA 1
ATOM 6249 C C . LYS A 1 395 ? 47.537 7.519 58.776 1.00 18.65 410 LYS A C 1
ATOM 6250 O O . LYS A 1 395 ? 48.757 7.645 58.687 1.00 19.14 410 LYS A O 1
ATOM 6269 N N . GLU A 1 396 ? 46.648 8.458 58.508 1.00 18.81 411 GLU A N 1
ATOM 6270 C CA . GLU A 1 396 ? 47.049 9.806 58.071 1.00 18.93 411 GLU A CA 1
ATOM 6271 C C . GLU A 1 396 ? 47.800 10.490 59.220 1.00 19.50 411 GLU A C 1
ATOM 6272 O O . GLU A 1 396 ? 47.438 10.262 60.368 1.00 20.08 411 GLU A O 1
ATOM 6284 N N . ILE A 1 397 ? 48.791 11.318 58.894 1.00 18.60 412 ILE A N 1
ATOM 6285 C CA . ILE A 1 397 ? 49.594 12.083 59.896 1.00 16.97 412 ILE A CA 1
ATOM 6286 C C . ILE A 1 397 ? 49.144 13.557 59.890 1.00 16.10 412 ILE A C 1
ATOM 6287 O O . ILE A 1 397 ? 49.605 14.302 60.738 1.00 17.09 412 ILE A O 1
ATOM 6303 N N . ARG A 1 398 ? 48.264 13.946 58.969 1.00 16.06 413 ARG A N 1
ATOM 6304 C CA . ARG A 1 398 ? 47.696 15.314 58.965 1.00 16.06 413 ARG A CA 1
ATOM 6305 C C . ARG A 1 398 ? 46.233 15.265 58.503 1.00 16.69 413 ARG A C 1
ATOM 6306 O O . ARG A 1 398 ? 45.867 14.309 57.837 1.00 19.15 413 ARG A O 1
ATOM 6327 N N . ASP A 1 399 ? 45.484 16.308 58.828 1.00 18.43 414 ASP A N 1
ATOM 6328 C CA . ASP A 1 399 ? 44.051 16.387 58.452 1.00 20.28 414 ASP A CA 1
ATOM 6329 C C . ASP A 1 399 ? 43.930 16.986 57.055 1.00 19.05 414 ASP A C 1
ATOM 6330 O O . ASP A 1 399 ? 42.986 16.671 56.345 1.00 19.73 414 ASP A O 1
ATOM 6339 N N . TYR A 1 400 ? 44.896 17.812 56.688 1.00 16.17 415 TYR A N 1
ATOM 6340 C CA . TYR A 1 400 ? 44.857 18.479 55.376 1.00 15.02 415 TYR A CA 1
ATOM 6341 C C . TYR A 1 400 ? 46.234 19.017 54.984 1.00 14.21 415 TYR A C 1
ATOM 6342 O O . TYR A 1 400 ? 47.082 19.206 55.837 1.00 16.23 415 TYR A O 1
ATOM 6360 N N . LEU A 1 401 ? 46.391 19.249 53.696 1.00 14.50 416 LEU A N 1
ATOM 6361 C CA . LEU A 1 401 ? 47.596 19.815 53.090 1.00 13.88 416 LEU A CA 1
ATOM 6362 C C . LEU A 1 401 ? 47.322 21.255 52.712 1.00 14.04 416 LEU A C 1
ATOM 6363 O O . LEU A 1 401 ? 46.216 21.629 52.276 1.00 14.77 416 LEU A O 1
ATOM 6379 N N . PHE A 1 402 ? 48.340 22.099 52.816 1.00 12.94 417 PHE A N 1
ATOM 6380 C CA . PHE A 1 402 ? 48.337 23.460 52.367 1.00 12.62 417 PHE A CA 1
ATOM 6381 C C . PHE A 1 402 ? 49.204 23.639 51.138 1.00 12.57 417 PHE A C 1
ATOM 6382 O O . PHE A 1 402 ? 50.294 23.018 51.033 1.00 12.35 417 PHE A O 1
ATOM 6399 N N . PHE A 1 403 ? 48.794 24.557 50.278 1.00 12.92 418 PHE A N 1
ATOM 6400 C CA . PHE A 1 403 ? 49.451 24.868 49.022 1.00 12.62 418 PHE A CA 1
ATOM 6401 C C . PHE A 1 403 ? 49.453 26.356 48.760 1.00 14.79 418 PHE A C 1
ATOM 6402 O O . PHE A 1 403 ? 48.522 27.067 49.166 1.00 14.13 418 PHE A O 1
ATOM 6419 N N . GLU A 1 404 ? 50.451 26.820 47.998 1.00 13.16 419 GLU A N 1
ATOM 6420 C CA . GLU A 1 404 ? 50.537 28.231 47.628 1.00 13.65 419 GLU A CA 1
ATOM 6421 C C . GLU A 1 404 ? 51.264 28.317 46.287 1.00 13.43 419 GLU A C 1
ATOM 6422 O O . GLU A 1 404 ? 52.298 27.655 46.107 1.00 14.85 419 GLU A O 1
ATOM 6434 N N . ILE A 1 405 ? 50.784 29.147 45.360 1.00 13.32 420 ILE A N 1
ATOM 6435 C CA . ILE A 1 405 ? 51.477 29.432 44.113 1.00 13.18 420 ILE A CA 1
ATOM 6436 C C . ILE A 1 405 ? 51.016 30.789 43.643 1.00 14.58 420 ILE A C 1
ATOM 6437 O O . ILE A 1 405 ? 49.827 30.988 43.424 1.00 14.34 420 ILE A O 1
ATOM 6453 N N . GLY A 1 406 ? 51.944 31.725 43.560 1.00 13.67 421 GLY A N 1
ATOM 6454 C CA . GLY A 1 406 ? 51.555 33.048 43.128 1.00 14.22 421 GLY A CA 1
ATOM 6455 C C . GLY A 1 406 ? 50.363 33.589 43.892 1.00 14.36 421 GLY A C 1
ATOM 6456 O O . GLY A 1 406 ? 50.371 33.630 45.113 1.00 15.28 421 GLY A O 1
ATOM 6460 N N . LEU A 1 407 ? 49.339 34.067 43.140 1.00 15.24 422 LEU A N 1
ATOM 6461 C CA . LEU A 1 407 ? 48.172 34.683 43.764 1.00 16.69 422 LEU A CA 1
ATOM 6462 C C . LEU A 1 407 ? 47.209 33.677 44.364 1.00 16.40 422 LEU A C 1
ATOM 6463 O O . LEU A 1 407 ? 46.219 34.090 44.978 1.00 16.61 422 LEU A O 1
ATOM 6479 N N . ALA A 1 408 ? 47.491 32.375 44.215 1.00 14.92 423 ALA A N 1
ATOM 6480 C CA . ALA A 1 408 ? 46.624 31.291 44.662 1.00 15.32 423 ALA A CA 1
ATOM 6481 C C . ALA A 1 408 ? 47.089 30.672 45.989 1.00 15.13 423 ALA A C 1
ATOM 6482 O O . ALA A 1 408 ? 48.301 30.594 46.260 1.00 14.58 423 ALA A O 1
ATOM 6489 N N . ARG A 1 409 ? 46.142 30.285 46.841 1.00 13.56 424 ARG A N 1
ATOM 6490 C CA . ARG A 1 409 ? 46.354 29.510 48.050 1.00 14.22 424 ARG A CA 1
ATOM 6491 C C . ARG A 1 409 ? 45.390 28.334 47.993 1.00 15.66 424 ARG A C 1
ATOM 6492 O O . ARG A 1 409 ? 44.307 28.453 47.384 1.00 16.39 424 ARG A O 1
ATOM 6513 N N . GLY A 1 410 ? 45.682 27.236 48.653 1.00 14.70 425 GLY A N 1
ATOM 6514 C CA . GLY A 1 410 ? 44.739 26.133 48.608 1.00 14.65 425 GLY A CA 1
ATOM 6515 C C . GLY A 1 410 ? 44.917 25.188 49.777 1.00 16.11 425 GLY A C 1
ATOM 6516 O O . GLY A 1 410 ? 45.964 25.197 50.443 1.00 13.78 425 GLY A O 1
ATOM 6520 N N . VAL A 1 411 ? 43.916 24.362 50.041 1.00 14.51 426 VAL A N 1
ATOM 6521 C CA . VAL A 1 411 ? 44.016 23.272 50.997 1.00 13.64 426 VAL A CA 1
ATOM 6522 C C . VAL A 1 411 ? 43.346 22.064 50.387 1.00 14.64 426 VAL A C 1
ATOM 6523 O O . VAL A 1 411 ? 42.399 22.214 49.602 1.00 14.87 426 VAL A O 1
ATOM 6536 N N . ARG A 1 412 ? 43.805 20.891 50.774 1.00 15.01 427 ARG A N 1
ATOM 6537 C CA . ARG A 1 412 ? 43.042 19.701 50.429 1.00 15.39 427 ARG A CA 1
ATOM 6538 C C . ARG A 1 412 ? 43.034 18.714 51.585 1.00 16.10 427 ARG A C 1
ATOM 6539 O O . ARG A 1 412 ? 44.016 18.536 52.328 1.00 14.78 427 ARG A O 1
ATOM 6560 N N . THR A 1 413 ? 41.878 18.034 51.679 1.00 16.49 428 THR A N 1
ATOM 6561 C CA . THR A 1 413 ? 41.712 16.828 52.455 1.00 17.46 428 THR A CA 1
ATOM 6562 C C . THR A 1 413 ? 41.771 15.619 51.539 1.00 17.97 428 THR A C 1
ATOM 6563 O O . THR A 1 413 ? 42.002 15.738 50.355 1.00 18.80 428 THR A O 1
ATOM 6574 N N . LYS A 1 414 ? 41.458 14.437 52.075 1.00 19.87 429 LYS A N 1
ATOM 6575 C CA . LYS A 1 414 ? 41.322 13.246 51.253 1.00 22.29 429 LYS A CA 1
ATOM 6576 C C . LYS A 1 414 ? 40.265 13.456 50.176 1.00 20.41 429 LYS A C 1
ATOM 6577 O O . LYS A 1 414 ? 40.488 13.061 49.049 1.00 25.39 429 LYS A O 1
ATOM 6596 N N . ASP A 1 415 ? 39.147 14.115 50.533 1.00 21.53 430 ASP A N 1
ATOM 6597 C CA . ASP A 1 415 ? 37.986 14.141 49.646 1.00 21.29 430 ASP A CA 1
ATOM 6598 C C . ASP A 1 415 ? 37.665 15.488 49.014 1.00 19.94 430 ASP A C 1
ATOM 6599 O O . ASP A 1 415 ? 36.826 15.529 48.111 1.00 20.45 430 ASP A O 1
ATOM 6608 N N . TRP A 1 416 ? 38.290 16.600 49.468 1.00 17.18 431 TRP A N 1
ATOM 6609 C CA . TRP A 1 416 ? 37.969 17.904 48.930 1.00 16.64 431 TRP A CA 1
ATOM 6610 C C . TRP A 1 416 ? 39.221 18.729 48.697 1.00 16.25 431 TRP A C 1
ATOM 6611 O O . TRP A 1 416 ? 40.142 18.582 49.499 1.00 18.62 431 TRP A O 1
ATOM 6632 N N . LYS A 1 417 ? 39.144 19.630 47.702 1.00 14.84 432 LYS A N 1
ATOM 6633 C CA . LYS A 1 417 ? 40.177 20.624 47.443 1.00 15.33 432 LYS A CA 1
ATOM 6634 C C . LYS A 1 417 ? 39.493 21.970 47.345 1.00 14.91 432 LYS A C 1
ATOM 6635 O O . LYS A 1 417 ? 38.506 22.114 46.613 1.00 15.13 432 LYS A O 1
ATOM 6654 N N . TYR A 1 418 ? 40.084 22.979 47.969 1.00 14.29 433 TYR A N 1
ATOM 6655 C CA . TYR A 1 418 ? 39.660 24.355 47.866 1.00 13.46 433 TYR A CA 1
ATOM 6656 C C . TYR A 1 418 ? 40.840 25.240 47.461 1.00 16.91 433 TYR A C 1
ATOM 6657 O O . TYR A 1 418 ? 41.896 25.159 48.080 1.00 15.29 433 TYR A O 1
ATOM 6675 N N . ILE A 1 419 ? 40.595 26.101 46.491 1.00 15.03 434 ILE A N 1
ATOM 6676 C CA . ILE A 1 419 ? 41.541 27.056 45.967 1.00 15.64 434 ILE A CA 1
ATOM 6677 C C . ILE A 1 419 ? 40.944 28.446 46.069 1.00 16.82 434 ILE A C 1
ATOM 6678 O O . ILE A 1 419 ? 39.824 28.672 45.557 1.00 16.54 434 ILE A O 1
ATOM 6694 N N . ALA A 1 420 ? 41.725 29.419 46.546 1.00 15.37 435 ALA A N 1
ATOM 6695 C CA . ALA A 1 420 ? 41.365 30.827 46.568 1.00 16.67 435 ALA A CA 1
ATOM 6696 C C . ALA A 1 420 ? 42.443 31.593 45.822 1.00 17.32 435 ALA A C 1
ATOM 6697 O O . ALA A 1 420 ? 43.634 31.360 46.042 1.00 16.86 435 ALA A O 1
ATOM 6704 N N . VAL A 1 421 ? 42.036 32.465 44.925 1.00 15.15 436 VAL A N 1
ATOM 6705 C CA . VAL A 1 421 ? 42.902 33.374 44.216 1.00 16.38 436 VAL A CA 1
ATOM 6706 C C . VAL A 1 421 ? 42.564 34.807 44.615 1.00 17.87 436 VAL A C 1
ATOM 6707 O O . VAL A 1 421 ? 41.400 35.207 44.479 1.00 18.95 436 VAL A O 1
ATOM 6720 N N . ARG A 1 422 ? 43.542 35.607 45.041 1.00 18.03 437 ARG A N 1
ATOM 6721 C CA . ARG A 1 422 ? 43.292 37.010 45.407 1.00 17.30 437 ARG A CA 1
ATOM 6722 C C . ARG A 1 422 ? 44.400 37.857 44.851 1.00 21.21 437 ARG A C 1
ATOM 6723 O O . ARG A 1 422 ? 45.559 37.428 44.773 1.00 20.30 437 ARG A O 1
ATOM 6744 N N . TYR A 1 423 ? 44.046 39.073 44.405 1.00 20.32 438 TYR A N 1
ATOM 6745 C CA . TYR A 1 423 ? 44.951 39.818 43.549 1.00 22.66 438 TYR A CA 1
ATOM 6746 C C . TYR A 1 423 ? 45.830 40.767 44.358 1.00 21.06 438 TYR A C 1
ATOM 6747 O O . TYR A 1 423 ? 45.425 41.314 45.378 1.00 23.12 438 TYR A O 1
ATOM 6765 N N . ASP A 1 424 ? 47.075 40.907 43.906 1.00 22.17 439 ASP A N 1
ATOM 6766 C CA . ASP A 1 424 ? 47.995 41.911 44.378 1.00 22.66 439 ASP A CA 1
ATOM 6767 C C . ASP A 1 424 ? 47.504 43.290 43.914 1.00 24.72 439 ASP A C 1
ATOM 6768 O O . ASP A 1 424 ? 46.776 43.414 42.942 1.00 25.58 439 ASP A O 1
ATOM 6777 N N . GLU A 1 425 ? 48.050 44.339 44.531 1.00 30.41 440 GLU A N 1
ATOM 6778 C CA . GLU A 1 425 ? 47.655 45.709 44.189 1.00 31.29 440 GLU A CA 1
ATOM 6779 C C . GLU A 1 425 ? 47.945 46.062 42.729 1.00 28.97 440 GLU A C 1
ATOM 6780 O O . GLU A 1 425 ? 47.097 46.666 42.081 1.00 32.33 440 GLU A O 1
ATOM 6792 N N . ALA A 1 426 ? 49.081 45.634 42.163 1.00 31.62 441 ALA A N 1
ATOM 6793 C CA . ALA A 1 426 ? 49.392 46.026 40.792 1.00 30.75 441 ALA A CA 1
ATOM 6794 C C . ALA A 1 426 ? 48.407 45.382 39.815 1.00 31.65 441 ALA A C 1
ATOM 6795 O O . ALA A 1 426 ? 47.856 46.077 38.969 1.00 33.02 441 ALA A O 1
ATOM 6802 N N . SER A 1 427 ? 48.134 44.085 39.970 1.00 28.13 442 SER A N 1
ATOM 6803 C CA . SER A 1 427 ? 47.179 43.364 39.094 1.00 27.69 442 SER A CA 1
ATOM 6804 C C . SER A 1 427 ? 45.791 43.995 39.205 1.00 27.98 442 SER A C 1
ATOM 6805 O O . SER A 1 427 ? 45.123 44.124 38.180 1.00 28.78 442 SER A O 1
ATOM 6813 N N . GLN A 1 428 ? 45.409 44.338 40.429 1.00 26.25 443 GLN A N 1
ATOM 6814 C CA . GLN A 1 428 ? 44.047 44.836 40.692 1.00 30.00 443 GLN A CA 1
ATOM 6815 C C . GLN A 1 428 ? 43.880 46.182 39.983 1.00 33.06 443 GLN A C 1
ATOM 6816 O O . GLN A 1 428 ? 42.794 46.429 39.510 1.00 33.76 443 GLN A O 1
ATOM 6830 N N . ARG A 1 429 ? 44.903 47.009 39.975 1.00 34.11 444 ARG A N 1
ATOM 6831 C CA . ARG A 1 429 ? 44.857 48.322 39.291 1.00 39.27 444 ARG A CA 1
ATOM 6832 C C . ARG A 1 429 ? 44.690 48.141 37.764 1.00 39.48 444 ARG A C 1
ATOM 6833 O O . ARG A 1 429 ? 43.985 48.966 37.162 1.00 38.61 444 ARG A O 1
ATOM 6854 N N . ILE A 1 430 ? 45.372 47.170 37.163 1.00 35.18 445 ILE A N 1
ATOM 6855 C CA . ILE A 1 430 ? 45.288 46.921 35.701 1.00 37.30 445 ILE A CA 1
ATOM 6856 C C . ILE A 1 430 ? 43.876 46.406 35.424 1.00 39.17 445 ILE A C 1
ATOM 6857 O O . ILE A 1 430 ? 43.302 46.793 34.388 1.00 39.16 445 ILE A O 1
ATOM 6873 N N . VAL A 1 431 ? 43.343 45.571 36.323 1.00 37.45 446 VAL A N 1
ATOM 6874 C CA . VAL A 1 431 ? 41.961 45.049 36.172 1.00 34.27 446 VAL A CA 1
ATOM 6875 C C . VAL A 1 431 ? 41.006 46.250 36.238 1.00 40.36 446 VAL A C 1
ATOM 6876 O O . VAL A 1 431 ? 40.073 46.280 35.441 1.00 41.03 446 VAL A O 1
ATOM 6889 N N . ASP A 1 432 ? 41.222 47.174 37.167 1.00 40.43 447 ASP A N 1
ATOM 6890 C CA . ASP A 1 432 ? 40.316 48.337 37.371 1.00 43.82 447 ASP A CA 1
ATOM 6891 C C . ASP A 1 432 ? 40.383 49.235 36.138 1.00 44.51 447 ASP A C 1
ATOM 6892 O O . ASP A 1 432 ? 39.366 49.862 35.821 1.00 49.83 447 ASP A O 1
ATOM 6901 N N . SER A 1 433 ? 41.519 49.258 35.455 1.00 46.64 448 SER A N 1
ATOM 6902 C CA . SER A 1 433 ? 41.726 50.129 34.313 1.00 44.97 448 SER A CA 1
ATOM 6903 C C . SER A 1 433 ? 40.952 49.638 33.092 1.00 47.49 448 SER A C 1
ATOM 6904 O O . SER A 1 433 ? 40.795 50.385 32.133 1.00 42.53 448 SER A O 1
ATOM 6912 N N . GLY A 1 434 ? 40.540 48.365 33.078 1.00 46.72 449 GLY A N 1
ATOM 6913 C CA . GLY A 1 434 ? 39.886 47.795 31.911 1.00 41.78 449 GLY A CA 1
ATOM 6914 C C . GLY A 1 434 ? 40.863 47.443 30.787 1.00 43.32 449 GLY A C 1
ATOM 6915 O O . GLY A 1 434 ? 40.460 46.866 29.786 1.00 49.87 449 GLY A O 1
ATOM 6919 N N . LYS A 1 435 ? 42.150 47.773 30.939 1.00 42.48 450 LYS A N 1
ATOM 6920 C CA . LYS A 1 435 ? 43.169 47.358 29.991 1.00 43.30 450 LYS A CA 1
ATOM 6921 C C . LYS A 1 435 ? 43.478 45.867 30.193 1.00 45.44 450 LYS A C 1
ATOM 6922 O O . LYS A 1 435 ? 43.401 45.367 31.316 1.00 42.28 450 LYS A O 1
ATOM 6941 N N . MET A 1 436 ? 43.835 45.174 29.104 1.00 43.12 451 MET A N 1
ATOM 6942 C CA . MET A 1 436 ? 44.247 43.778 29.187 1.00 43.39 451 MET A CA 1
ATOM 6943 C C . MET A 1 436 ? 45.703 43.683 29.625 1.00 39.97 451 MET A C 1
ATOM 6944 O O . MET A 1 436 ? 46.456 44.634 29.495 1.00 36.21 451 MET A O 1
ATOM 6958 N N . PHE A 1 437 ? 46.079 42.528 30.193 1.00 35.22 452 PHE A N 1
ATOM 6959 C CA . PHE A 1 437 ? 47.464 42.223 30.495 1.00 32.59 452 PHE A CA 1
ATOM 6960 C C . PHE A 1 437 ? 48.208 41.882 29.206 1.00 28.79 452 PHE A C 1
ATOM 6961 O O . PHE A 1 437 ? 47.724 41.101 28.381 1.00 29.73 452 PHE A O 1
ATOM 6978 N N . LYS A 1 438 ? 49.391 42.467 29.023 1.00 34.12 453 LYS A N 1
ATOM 6979 C CA . LYS A 1 438 ? 50.282 42.080 27.936 1.00 39.86 453 LYS A CA 1
ATOM 6980 C C . LYS A 1 438 ? 50.716 40.625 28.147 1.00 38.75 453 LYS A C 1
ATOM 6981 O O . LYS A 1 438 ? 51.316 40.318 29.163 1.00 39.89 453 LYS A O 1
ATOM 7000 N N . GLY A 1 439 ? 50.360 39.736 27.210 1.00 37.40 454 GLY A N 1
ATOM 7001 C CA . GLY A 1 439 ? 50.582 38.307 27.358 1.00 36.37 454 GLY A CA 1
ATOM 7002 C C . GLY A 1 439 ? 51.720 37.769 26.499 1.00 38.80 454 GLY A C 1
ATOM 7003 O O . GLY A 1 439 ? 52.269 38.465 25.638 1.00 39.98 454 GLY A O 1
ATOM 7007 N N . TYR A 1 440 ? 52.046 36.493 26.752 1.00 34.91 455 TYR A N 1
ATOM 7008 C CA . TYR A 1 440 ? 53.052 35.730 26.034 1.00 34.89 455 TYR A CA 1
ATOM 7009 C C . TYR A 1 440 ? 52.649 35.598 24.572 1.00 34.63 455 TYR A C 1
ATOM 7010 O O . TYR A 1 440 ? 51.503 35.282 24.288 1.00 37.21 455 TYR A O 1
ATOM 7028 N N . LYS A 1 441 ? 53.612 35.865 23.677 1.00 41.39 456 LYS A N 1
ATOM 7029 C CA . LYS A 1 441 ? 53.419 35.838 22.236 1.00 43.65 456 LYS A CA 1
ATOM 7030 C C . LYS A 1 441 ? 52.116 36.523 21.847 1.00 40.32 456 LYS A C 1
ATOM 7031 O O . LYS A 1 441 ? 51.367 36.004 21.025 1.00 42.22 456 LYS A O 1
ATOM 7050 N N . GLY A 1 442 ? 51.820 37.660 22.479 1.00 37.60 457 GLY A N 1
ATOM 7051 C CA . GLY A 1 442 ? 50.658 38.445 22.097 1.00 41.31 457 GLY A CA 1
ATOM 7052 C C . GLY A 1 442 ? 49.318 37.894 22.594 1.00 42.14 457 GLY A C 1
ATOM 7053 O O . GLY A 1 442 ? 48.279 38.450 22.262 1.00 40.54 457 GLY A O 1
ATOM 7057 N N . HIS A 1 443 ? 49.306 36.842 23.431 1.00 39.33 458 HIS A N 1
ATOM 7058 C CA . HIS A 1 443 ? 48.063 36.353 24.014 1.00 36.37 458 HIS A CA 1
ATOM 7059 C C . HIS A 1 443 ? 47.662 37.172 25.246 1.00 38.88 458 HIS A C 1
ATOM 7060 O O . HIS A 1 443 ? 47.776 36.730 26.392 1.00 32.42 458 HIS A O 1
ATOM 7075 N N . ASP A 1 444 ? 47.147 38.373 24.998 1.00 36.00 459 ASP A N 1
ATOM 7076 C CA . ASP A 1 444 ? 46.700 39.267 26.043 1.00 34.77 459 ASP A CA 1
ATOM 7077 C C . ASP A 1 444 ? 45.542 38.631 26.780 1.00 31.76 459 ASP A C 1
ATOM 7078 O O . ASP A 1 444 ? 44.842 37.811 26.221 1.00 35.05 459 ASP A O 1
ATOM 7087 N N . HIS A 1 445 ? 45.365 39.023 28.051 1.00 29.96 460 HIS A N 1
ATOM 7088 C CA . HIS A 1 445 ? 44.355 38.415 28.899 1.00 29.03 460 HIS A CA 1
ATOM 7089 C C . HIS A 1 445 ? 43.783 39.445 29.867 1.00 27.56 460 HIS A C 1
ATOM 7090 O O . HIS A 1 445 ? 44.480 40.377 30.273 1.00 30.43 460 HIS A O 1
ATOM 7105 N N . LYS A 1 446 ? 42.513 39.249 30.252 1.00 30.29 461 LYS A N 1
ATOM 7106 C CA . LYS A 1 446 ? 41.764 40.215 31.041 1.00 34.47 461 LYS A CA 1
ATOM 7107 C C . LYS A 1 446 ? 42.162 40.150 32.509 1.00 30.27 461 LYS A C 1
ATOM 7108 O O . LYS A 1 446 ? 42.250 41.157 33.192 1.00 28.78 461 LYS A O 1
ATOM 7127 N N . LEU A 1 447 ? 42.366 38.921 33.010 1.00 26.31 462 LEU A N 1
ATOM 7128 C CA . LEU A 1 447 ? 42.596 38.726 34.429 1.00 22.90 462 LEU A CA 1
ATOM 7129 C C . LEU A 1 447 ? 43.994 38.152 34.653 1.00 21.95 462 LEU A C 1
ATOM 7130 O O . LEU A 1 447 ? 44.546 37.582 33.739 1.00 22.55 462 LEU A O 1
ATOM 7146 N N . PRO A 1 448 ? 44.625 38.386 35.826 1.00 22.40 463 PRO A N 1
ATOM 7147 C CA . PRO A 1 448 ? 46.017 37.979 36.040 1.00 21.49 463 PRO A CA 1
ATOM 7148 C C . PRO A 1 448 ? 46.137 36.460 36.134 1.00 20.52 463 PRO A C 1
ATOM 7149 O O . PRO A 1 448 ? 45.191 35.788 36.550 1.00 20.07 463 PRO A O 1
ATOM 7160 N N . HIS A 1 449 ? 47.310 35.982 35.736 1.00 18.95 464 HIS A N 1
ATOM 7161 C CA . HIS A 1 449 ? 47.693 34.603 36.025 1.00 18.28 464 HIS A CA 1
ATOM 7162 C C . HIS A 1 449 ? 48.140 34.540 37.473 1.00 17.82 464 HIS A C 1
ATOM 7163 O O . HIS A 1 449 ? 48.392 35.551 38.145 1.00 19.73 464 HIS A O 1
ATOM 7178 N N . TYR A 1 450 ? 48.281 33.314 37.990 1.00 17.20 465 TYR A N 1
ATOM 7179 C CA . TYR A 1 450 ? 48.715 33.196 39.378 1.00 15.95 465 TYR A CA 1
ATOM 7180 C C . TYR A 1 450 ? 50.125 33.761 39.498 1.00 15.74 465 TYR A C 1
ATOM 7181 O O . TYR A 1 450 ? 50.467 34.360 40.520 1.00 16.09 465 TYR A O 1
ATOM 7199 N N . VAL A 1 451 ? 50.927 33.499 38.463 1.00 17.36 466 VAL A N 1
ATOM 7200 C CA . VAL A 1 451 ? 52.338 33.862 38.471 1.00 18.10 466 VAL A CA 1
ATOM 7201 C C . VAL A 1 451 ? 52.602 34.988 37.471 1.00 19.22 466 VAL A C 1
ATOM 7202 O O . VAL A 1 451 ? 51.899 35.166 36.461 1.00 19.71 466 VAL A O 1
ATOM 7215 N N . ARG A 1 452 ? 53.685 35.702 37.730 1.00 19.93 467 ARG A N 1
ATOM 7216 C CA . ARG A 1 452 ? 54.123 36.740 36.804 1.00 22.54 467 ARG A CA 1
ATOM 7217 C C . ARG A 1 452 ? 54.628 36.177 35.481 1.00 22.74 467 ARG A C 1
ATOM 7218 O O . ARG A 1 452 ? 54.573 36.866 34.466 1.00 25.10 467 ARG A O 1
ATOM 7239 N N . ASN A 1 453 ? 55.213 34.972 35.502 1.00 21.75 468 ASN A N 1
ATOM 7240 C CA . ASN A 1 453 ? 55.741 34.333 34.310 1.00 22.11 468 ASN A CA 1
ATOM 7241 C C . ASN A 1 453 ? 54.624 34.083 33.302 1.00 25.30 468 ASN A C 1
ATOM 7242 O O . ASN A 1 453 ? 53.747 33.219 33.482 1.00 22.42 468 ASN A O 1
ATOM 7253 N N . GLY A 1 454 ? 54.670 34.845 32.199 1.00 25.69 469 GLY A N 1
ATOM 7254 C CA . GLY A 1 454 ? 53.598 34.794 31.223 1.00 27.05 469 GLY A CA 1
ATOM 7255 C C . GLY A 1 454 ? 53.566 33.499 30.408 1.00 25.22 469 GLY A C 1
ATOM 7256 O O . GLY A 1 454 ? 52.507 33.151 29.896 1.00 25.08 469 GLY A O 1
ATOM 7260 N N . HIS A 1 455 ? 54.729 32.887 30.184 1.00 25.33 470 HIS A N 1
ATOM 7261 C CA . HIS A 1 455 ? 54.817 31.586 29.520 1.00 26.07 470 HIS A CA 1
ATOM 7262 C C . HIS A 1 455 ? 54.075 30.529 30.351 1.00 24.60 470 HIS A C 1
ATOM 7263 O O . HIS A 1 455 ? 53.197 29.830 29.844 1.00 24.77 470 HIS A O 1
ATOM 7278 N N . LEU A 1 456 ? 54.382 30.433 31.639 1.00 22.09 471 LEU A N 1
ATOM 7279 C CA . LEU A 1 456 ? 53.697 29.453 32.477 1.00 23.38 471 LEU A CA 1
ATOM 7280 C C . LEU A 1 456 ? 52.196 29.740 32.577 1.00 23.80 471 LEU A C 1
ATOM 7281 O O . LEU A 1 456 ? 51.376 28.829 32.528 1.00 23.22 471 LEU A O 1
ATOM 7297 N N . GLY A 1 457 ? 51.816 31.013 32.786 1.00 21.23 472 GLY A N 1
ATOM 7298 C CA . GLY A 1 457 ? 50.423 31.381 32.884 1.00 20.71 472 GLY A CA 1
ATOM 7299 C C . GLY A 1 457 ? 49.637 31.059 31.621 1.00 21.20 472 GLY A C 1
ATOM 7300 O O . GLY A 1 457 ? 48.545 30.509 31.667 1.00 22.04 472 GLY A O 1
ATOM 7304 N N . TYR A 1 458 ? 50.202 31.389 30.450 1.00 22.42 473 TYR A N 1
ATOM 7305 C CA . TYR A 1 458 ? 49.552 31.105 29.190 1.00 23.30 473 TYR A CA 1
ATOM 7306 C C . TYR A 1 458 ? 49.252 29.618 29.088 1.00 21.57 473 TYR A C 1
ATOM 7307 O O . TYR A 1 458 ? 48.149 29.227 28.708 1.00 23.40 473 TYR A O 1
ATOM 7325 N N . TYR A 1 459 ? 50.252 28.784 29.348 1.00 23.14 474 TYR A N 1
ATOM 7326 C CA . TYR A 1 459 ? 50.072 27.359 29.118 1.00 24.83 474 TYR A CA 1
ATOM 7327 C C . TYR A 1 459 ? 49.161 26.767 30.180 1.00 25.38 474 TYR A C 1
ATOM 7328 O O . TYR A 1 459 ? 48.422 25.861 29.868 1.00 24.02 474 TYR A O 1
ATOM 7346 N N . GLY A 1 460 ? 49.241 27.277 31.411 1.00 22.25 475 GLY A N 1
ATOM 7347 C CA . GLY A 1 460 ? 48.398 26.744 32.464 1.00 21.24 475 GLY A CA 1
ATOM 7348 C C . GLY A 1 460 ? 46.922 27.080 32.280 1.00 22.82 475 GLY A C 1
ATOM 7349 O O . GLY A 1 460 ? 46.071 26.296 32.684 1.00 21.61 475 GLY A O 1
ATOM 7353 N N . ALA A 1 461 ? 46.612 28.252 31.691 1.00 21.73 476 ALA A N 1
ATOM 7354 C CA . ALA A 1 461 ? 45.235 28.681 31.518 1.00 21.66 476 ALA A CA 1
ATOM 7355 C C . ALA A 1 461 ? 44.617 28.157 30.211 1.00 23.57 476 ALA A C 1
ATOM 7356 O O . ALA A 1 461 ? 43.409 28.012 30.145 1.00 27.64 476 ALA A O 1
ATOM 7363 N N . LYS A 1 462 ? 45.427 27.788 29.221 1.00 24.88 477 LYS A N 1
ATOM 7364 C CA . LYS A 1 462 ? 44.952 27.629 27.844 1.00 30.52 477 LYS A CA 1
ATOM 7365 C C . LYS A 1 462 ? 43.796 26.628 27.735 1.00 33.44 477 LYS A C 1
ATOM 7366 O O . LYS A 1 462 ? 42.803 26.879 27.043 1.00 32.28 477 LYS A O 1
ATOM 7385 N N . ASP A 1 463 ? 43.922 25.473 28.397 1.00 31.02 478 ASP A N 1
ATOM 7386 C CA . ASP A 1 463 ? 42.897 24.440 28.304 1.00 29.50 478 ASP A CA 1
ATOM 7387 C C . ASP A 1 463 ? 42.295 24.166 29.689 1.00 24.54 478 ASP A C 1
ATOM 7388 O O . ASP A 1 463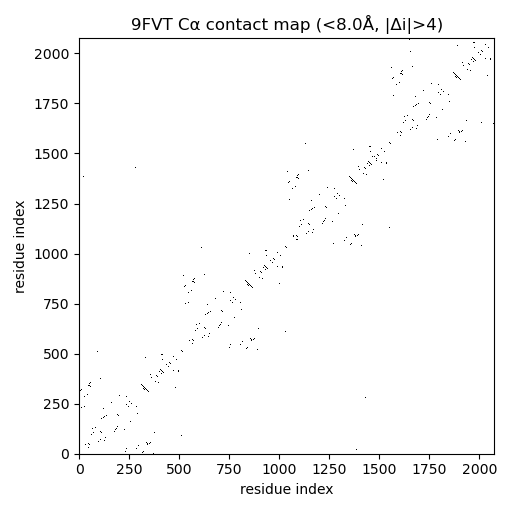 ? 41.888 23.049 29.970 1.00 27.86 478 ASP A O 1
ATOM 7397 N N . HIS A 1 464 ? 42.250 25.183 30.539 1.00 22.38 479 HIS A N 1
ATOM 7398 C CA . HIS A 1 464 ? 41.674 25.059 31.867 1.00 22.34 479 HIS A CA 1
ATOM 7399 C C . HIS A 1 464 ? 40.620 26.128 32.063 1.00 22.20 479 HIS A C 1
ATOM 7400 O O . HIS A 1 464 ? 40.902 27.215 32.538 1.00 20.57 479 HIS A O 1
ATOM 7415 N N . PRO A 1 465 ? 39.367 25.844 31.687 1.00 23.53 480 PRO A N 1
ATOM 7416 C CA . PRO A 1 465 ? 38.307 26.834 31.812 1.00 26.76 480 PRO A CA 1
ATOM 7417 C C . PRO A 1 465 ? 38.091 27.417 33.203 1.00 25.19 480 PRO A C 1
ATOM 7418 O O . PRO A 1 465 ? 37.549 28.512 33.299 1.00 25.87 480 PRO A O 1
ATOM 7429 N N . LEU A 1 466 ? 38.534 26.714 34.280 1.00 20.74 481 LEU A N 1
ATOM 7430 C CA . LEU A 1 466 ? 38.303 27.170 35.639 1.00 20.07 481 LEU A CA 1
ATOM 7431 C C . LEU A 1 466 ? 39.509 27.938 36.210 1.00 18.23 481 LEU A C 1
ATOM 7432 O O . LEU A 1 466 ? 39.445 28.403 37.332 1.00 18.74 481 LEU A O 1
ATOM 7448 N N . TYR A 1 467 ? 40.575 28.053 35.414 1.00 19.51 482 TYR A N 1
ATOM 7449 C CA . TYR A 1 467 ? 41.833 28.607 35.915 1.00 17.91 482 TYR A CA 1
ATOM 7450 C C . TYR A 1 467 ? 41.606 29.903 36.682 1.00 17.81 482 TYR A C 1
ATOM 7451 O O . TYR A 1 467 ? 42.190 30.123 37.734 1.00 18.00 482 TYR A O 1
ATOM 7469 N N . PHE A 1 468 ? 40.821 30.852 36.103 1.00 18.19 483 PHE A N 1
ATOM 7470 C CA . PHE A 1 468 ? 40.706 32.189 36.663 1.00 20.23 483 PHE A CA 1
ATOM 7471 C C . PHE A 1 468 ? 39.609 32.322 37.724 1.00 18.86 483 PHE A C 1
ATOM 7472 O O . PHE A 1 468 ? 39.468 33.372 38.332 1.00 20.25 483 PHE A O 1
ATOM 7489 N N . ASP A 1 469 ? 38.898 31.251 38.025 1.00 19.46 484 ASP A N 1
ATOM 7490 C CA . ASP A 1 469 ? 37.874 31.299 39.048 1.00 19.06 484 ASP A CA 1
ATOM 7491 C C . ASP A 1 469 ? 38.530 31.626 40.391 1.00 20.11 484 ASP A C 1
ATOM 7492 O O . ASP A 1 469 ? 39.483 30.940 40.822 1.00 20.30 484 ASP A O 1
ATOM 7501 N N . LYS A 1 470 ? 38.057 32.671 41.063 1.00 19.58 485 LYS A N 1
ATOM 7502 C CA . LYS A 1 470 ? 38.687 33.133 42.288 1.00 17.38 485 LYS A CA 1
ATOM 7503 C C . LYS A 1 470 ? 38.455 32.215 43.474 1.00 18.29 485 LYS A C 1
ATOM 7504 O O . LYS A 1 470 ? 39.176 32.337 44.471 1.00 17.42 485 LYS A O 1
ATOM 7523 N N . ASN A 1 471 ? 37.410 31.377 43.438 1.00 17.43 486 ASN A N 1
ATOM 7524 C CA . ASN A 1 471 ? 37.128 30.421 44.476 1.00 17.21 486 ASN A CA 1
ATOM 7525 C C . ASN A 1 471 ? 36.734 29.134 43.782 1.00 18.97 486 ASN A C 1
ATOM 7526 O O . ASN A 1 471 ? 35.796 29.134 42.964 1.00 18.41 486 ASN A O 1
ATOM 7537 N N . GLN A 1 472 ? 37.479 28.040 44.072 1.00 16.33 487 GLN A N 1
ATOM 7538 C CA . GLN A 1 472 ? 37.296 26.771 43.430 1.00 16.04 487 GLN A CA 1
ATOM 7539 C C . GLN A 1 472 ? 37.189 25.692 44.494 1.00 15.82 487 GLN A C 1
ATOM 7540 O O . GLN A 1 472 ? 37.999 25.603 45.426 1.00 16.56 487 GLN A O 1
ATOM 7554 N N . LEU A 1 473 ? 36.145 24.825 44.370 1.00 15.28 488 LEU A N 1
ATOM 7555 C CA . LEU A 1 473 ? 35.942 23.761 45.286 1.00 15.49 488 LEU A CA 1
ATOM 7556 C C . LEU A 1 473 ? 35.710 22.504 44.460 1.00 17.15 488 LEU A C 1
ATOM 7557 O O . LEU A 1 473 ? 34.818 22.485 43.632 1.00 16.75 488 LEU A O 1
ATOM 7573 N N . PHE A 1 474 ? 36.463 21.450 44.708 1.00 14.33 489 PHE A N 1
ATOM 7574 C CA . PHE A 1 474 ? 36.370 20.201 43.994 1.00 15.17 489 PHE A CA 1
ATOM 7575 C C . PHE A 1 474 ? 36.164 19.069 44.968 1.00 16.78 489 PHE A C 1
ATOM 7576 O O . PHE A 1 474 ? 36.786 18.949 46.027 1.00 17.21 489 PHE A O 1
ATOM 7593 N N . ASN A 1 475 ? 35.227 18.189 44.597 1.00 17.35 490 ASN A N 1
ATOM 7594 C CA . ASN A 1 475 ? 35.051 16.924 45.274 1.00 19.20 490 ASN A CA 1
ATOM 7595 C C . ASN A 1 475 ? 35.879 15.866 44.571 1.00 19.94 490 ASN A C 1
ATOM 7596 O O . ASN A 1 475 ? 35.690 15.632 43.378 1.00 18.88 490 ASN A O 1
ATOM 7607 N N . ARG A 1 476 ? 36.842 15.274 45.309 1.00 19.78 491 ARG A N 1
ATOM 7608 C CA . ARG A 1 476 ? 37.865 14.430 44.720 1.00 20.70 491 ARG A CA 1
ATOM 7609 C C . ARG A 1 476 ? 37.340 13.017 44.450 1.00 23.84 491 ARG A C 1
ATOM 7610 O O . ARG A 1 476 ? 38.025 12.266 43.778 1.00 27.78 491 ARG A O 1
ATOM 7631 N N . VAL A 1 477 ? 36.129 12.700 44.935 1.00 22.10 492 VAL A N 1
ATOM 7632 C CA . VAL A 1 477 ? 35.498 11.404 44.681 1.00 25.08 492 VAL A CA 1
ATOM 7633 C C . VAL A 1 477 ? 34.593 11.461 43.447 1.00 22.98 492 VAL A C 1
ATOM 7634 O O . VAL A 1 477 ? 34.699 10.589 42.589 1.00 29.24 492 VAL A O 1
ATOM 7647 N N . THR A 1 478 ? 33.787 12.517 43.294 1.00 22.01 493 THR A N 1
ATOM 7648 C CA . THR A 1 478 ? 32.883 12.643 42.161 1.00 23.25 493 THR A CA 1
ATOM 7649 C C . THR A 1 478 ? 33.556 13.330 40.964 1.00 25.70 493 THR A C 1
ATOM 7650 O O . THR A 1 478 ? 33.030 13.268 39.855 1.00 31.50 493 THR A O 1
ATOM 7661 N N . ASP A 1 479 ? 34.740 13.949 41.161 1.00 21.97 494 ASP A N 1
ATOM 7662 C CA . ASP A 1 479 ? 35.344 14.744 40.119 1.00 20.81 494 ASP A CA 1
ATOM 7663 C C . ASP A 1 479 ? 36.866 14.685 40.227 1.00 20.90 494 ASP A C 1
ATOM 7664 O O . ASP A 1 479 ? 37.494 15.732 40.423 1.00 20.27 494 ASP A O 1
ATOM 7673 N N . PRO A 1 480 ? 37.491 13.518 40.021 1.00 23.92 495 PRO A N 1
ATOM 7674 C CA . PRO A 1 480 ? 38.941 13.417 40.069 1.00 22.98 495 PRO A CA 1
ATOM 7675 C C . PRO A 1 480 ? 39.701 14.294 39.076 1.00 21.97 495 PRO A C 1
ATOM 7676 O O . PRO A 1 480 ? 40.829 14.664 39.385 1.00 22.52 495 PRO A O 1
ATOM 7687 N N . GLU A 1 481 ? 39.074 14.671 37.965 1.00 22.12 496 GLU A N 1
ATOM 7688 C CA . GLU A 1 481 ? 39.727 15.502 36.919 1.00 22.87 496 GLU A CA 1
ATOM 7689 C C . GLU A 1 481 ? 39.555 17.002 37.216 1.00 19.19 496 GLU A C 1
ATOM 7690 O O . GLU A 1 481 ? 40.066 17.795 36.445 1.00 20.30 496 GLU A O 1
ATOM 7702 N N . GLU A 1 482 ? 38.834 17.357 38.276 1.00 18.09 497 GLU A N 1
ATOM 7703 C CA . GLU A 1 482 ? 38.669 18.773 38.700 1.00 18.26 497 GLU A CA 1
ATOM 7704 C C . GLU A 1 482 ? 38.107 19.616 37.549 1.00 21.58 497 GLU A C 1
ATOM 7705 O O . GLU A 1 482 ? 38.708 20.629 37.207 1.00 22.15 497 GLU A O 1
ATOM 7717 N N . THR A 1 483 ? 36.939 19.237 37.038 1.00 20.02 498 THR A N 1
ATOM 7718 C CA . THR A 1 483 ? 36.281 19.945 35.936 1.00 20.55 498 THR A CA 1
ATOM 7719 C C . THR A 1 483 ? 35.012 20.627 36.397 1.00 20.35 498 THR A C 1
ATOM 7720 O O . THR A 1 483 ? 34.458 21.373 35.598 1.00 23.84 498 THR A O 1
ATOM 7731 N N . LYS A 1 484 ? 34.597 20.412 37.641 1.00 18.75 499 LYS A N 1
ATOM 7732 C CA . LYS A 1 484 ? 33.315 20.953 38.160 1.00 19.61 499 LYS A CA 1
ATOM 7733 C C . LYS A 1 484 ? 33.523 21.773 39.439 1.00 16.23 499 LYS A C 1
ATOM 7734 O O . LYS A 1 484 ? 33.728 21.191 40.485 1.00 17.48 499 LYS A O 1
ATOM 7753 N N . ASN A 1 485 ? 33.380 23.088 39.319 1.00 17.50 500 ASN A N 1
ATOM 7754 C CA . ASN A 1 485 ? 33.530 24.015 40.462 1.00 16.49 500 ASN A CA 1
ATOM 7755 C C . ASN A 1 485 ? 32.256 23.918 41.308 1.00 20.20 500 ASN A C 1
ATOM 7756 O O . ASN A 1 485 ? 31.193 24.282 40.819 1.00 20.41 500 ASN A O 1
ATOM 7767 N N . LEU A 1 486 ? 32.400 23.455 42.531 1.00 17.37 501 LEU A N 1
ATOM 7768 C CA . LEU A 1 486 ? 31.273 23.298 43.458 1.00 16.54 501 LEU A CA 1
ATOM 7769 C C . LEU A 1 486 ? 31.203 24.441 44.475 1.00 18.21 501 LEU A C 1
ATOM 7770 O O . LEU A 1 486 ? 30.460 24.376 45.442 1.00 17.39 501 LEU A O 1
ATOM 7786 N N . TYR A 1 487 ? 31.975 25.509 44.296 1.00 16.78 502 TYR A N 1
ATOM 7787 C CA . TYR A 1 487 ? 32.023 26.594 45.263 1.00 17.15 502 TYR A CA 1
ATOM 7788 C C . TYR A 1 487 ? 30.612 27.162 45.555 1.00 17.92 502 TYR A C 1
ATOM 7789 O O . TYR A 1 487 ? 30.284 27.395 46.704 1.00 19.90 502 TYR A O 1
ATOM 7807 N N . ASN A 1 488 ? 29.826 27.350 44.516 1.00 17.98 503 ASN A N 1
ATOM 7808 C CA . ASN A 1 488 ? 28.481 27.904 44.707 1.00 21.44 503 ASN A CA 1
ATOM 7809 C C . ASN A 1 488 ? 27.435 26.834 44.980 1.00 20.59 503 ASN A C 1
ATOM 7810 O O . ASN A 1 488 ? 26.294 27.204 45.309 1.00 21.59 503 ASN A O 1
ATOM 7821 N N . ILE A 1 489 ? 27.772 25.561 44.841 1.00 18.22 504 ILE A N 1
ATOM 7822 C CA . ILE A 1 489 ? 26.826 24.420 45.000 1.00 17.92 504 ILE A CA 1
ATOM 7823 C C . ILE A 1 489 ? 26.927 23.839 46.416 1.00 18.76 504 ILE A C 1
ATOM 7824 O O . ILE A 1 489 ? 25.964 23.269 46.885 1.00 19.05 504 ILE A O 1
ATOM 7840 N N . ASN A 1 490 ? 28.056 24.016 47.085 1.00 17.91 505 ASN A N 1
ATOM 7841 C CA . ASN A 1 490 ? 28.338 23.395 48.406 1.00 17.42 505 ASN A CA 1
ATOM 7842 C C . ASN A 1 490 ? 28.902 24.483 49.313 1.00 21.79 505 ASN A C 1
ATOM 7843 O O . ASN A 1 490 ? 30.054 24.394 49.645 1.00 18.80 505 ASN A O 1
ATOM 7854 N N . SER A 1 491 ? 28.147 25.538 49.586 1.00 20.75 506 SER A N 1
ATOM 7855 C CA . SER A 1 491 ? 28.655 26.705 50.350 1.00 23.11 506 SER A CA 1
ATOM 7856 C C . SER A 1 491 ? 29.104 26.343 51.776 1.00 19.41 506 SER A C 1
ATOM 7857 O O . SER A 1 491 ? 30.048 26.934 52.217 1.00 21.11 506 SER A O 1
ATOM 7865 N N . LYS A 1 492 ? 28.423 25.443 52.466 1.00 20.00 507 LYS A N 1
ATOM 7866 C CA . LYS A 1 492 ? 28.801 25.030 53.837 1.00 19.65 507 LYS A CA 1
ATOM 7867 C C . LYS A 1 492 ? 30.181 24.364 53.780 1.00 21.43 507 LYS A C 1
ATOM 7868 O O . LYS A 1 492 ? 30.997 24.617 54.654 1.00 20.97 507 LYS A O 1
ATOM 7887 N N . LYS A 1 493 ? 30.386 23.517 52.786 1.00 19.08 508 LYS A N 1
ATOM 7888 C CA . LYS A 1 493 ? 31.664 22.820 52.693 1.00 21.35 508 LYS A CA 1
ATOM 7889 C C . LYS A 1 493 ? 32.756 23.830 52.348 1.00 19.50 508 LYS A C 1
ATOM 7890 O O . LYS A 1 493 ? 33.887 23.742 52.895 1.00 18.53 508 LYS A O 1
ATOM 7909 N N . ALA A 1 494 ? 32.464 24.755 51.430 1.00 18.59 509 ALA A N 1
ATOM 7910 C CA . ALA A 1 494 ? 33.433 25.804 51.109 1.00 18.79 509 ALA A CA 1
ATOM 7911 C C . ALA A 1 494 ? 33.872 26.561 52.368 1.00 20.57 509 ALA A C 1
ATOM 7912 O O . ALA A 1 494 ? 35.077 26.827 52.587 1.00 17.79 509 ALA A O 1
ATOM 7919 N N . ASP A 1 495 ? 32.894 26.910 53.216 1.00 17.83 510 ASP A N 1
ATOM 7920 C CA . ASP A 1 495 ? 33.204 27.599 54.470 1.00 21.44 510 ASP A CA 1
ATOM 7921 C C . ASP A 1 495 ? 34.105 26.783 55.407 1.00 19.19 510 ASP A C 1
ATOM 7922 O O . ASP A 1 495 ? 34.972 27.359 56.069 1.00 20.45 510 ASP A O 1
ATOM 7931 N N . GLU A 1 496 ? 33.898 25.466 55.467 1.00 17.79 511 GLU A N 1
ATOM 7932 C CA . GLU A 1 496 ? 34.704 24.546 56.268 1.00 17.60 511 GLU A CA 1
ATOM 7933 C C . GLU A 1 496 ? 36.144 24.544 55.736 1.00 17.50 511 GLU A C 1
ATOM 7934 O O . GLU A 1 496 ? 37.082 24.586 56.522 1.00 18.62 511 GLU A O 1
ATOM 7946 N N . MET A 1 497 ? 36.286 24.515 54.414 1.00 16.92 512 MET A N 1
ATOM 7947 C CA . MET A 1 497 ? 37.614 24.508 53.809 1.00 16.85 512 MET A CA 1
ATOM 7948 C C . MET A 1 497 ? 38.305 25.849 54.009 1.00 17.58 512 MET A C 1
ATOM 7949 O O . MET A 1 497 ? 39.530 25.889 54.259 1.00 17.73 512 MET A O 1
ATOM 7963 N N . LYS A 1 498 ? 37.563 26.961 53.934 1.00 17.45 513 LYS A N 1
ATOM 7964 C CA . LYS A 1 498 ? 38.139 28.259 54.203 1.00 18.71 513 LYS A CA 1
ATOM 7965 C C . LYS A 1 498 ? 38.711 28.347 55.611 1.00 18.21 513 LYS A C 1
ATOM 7966 O O . LYS A 1 498 ? 39.729 29.008 55.801 1.00 18.71 513 LYS A O 1
ATOM 7985 N N . LYS A 1 499 ? 38.076 27.718 56.620 1.00 17.82 514 LYS A N 1
ATOM 7986 C CA . LYS A 1 499 ? 38.607 27.656 57.972 1.00 21.36 514 LYS A CA 1
ATOM 7987 C C . LYS A 1 499 ? 39.996 26.989 58.009 1.00 18.91 514 LYS A C 1
ATOM 7988 O O . LYS A 1 499 ? 40.863 27.442 58.762 1.00 19.34 514 LYS A O 1
ATOM 8007 N N . LYS A 1 500 ? 40.169 25.919 57.237 1.00 17.15 515 LYS A N 1
ATOM 8008 C CA . LYS A 1 500 ? 41.431 25.199 57.221 1.00 17.52 515 LYS A CA 1
ATOM 8009 C C . LYS A 1 500 ? 42.473 26.094 56.567 1.00 18.76 515 LYS A C 1
ATOM 8010 O O . LYS A 1 500 ? 43.611 26.201 57.058 1.00 16.35 515 LYS A O 1
ATOM 8029 N N . LEU A 1 501 ? 42.094 26.750 55.473 1.00 15.49 516 LEU A N 1
ATOM 8030 C CA . LEU A 1 501 ? 43.021 27.655 54.817 1.00 16.39 516 LEU A CA 1
ATOM 8031 C C . LEU A 1 501 ? 43.468 28.778 55.770 1.00 18.09 516 LEU A C 1
ATOM 8032 O O . LEU A 1 501 ? 44.652 29.087 55.844 1.00 16.48 516 LEU A O 1
ATOM 8048 N N . LEU A 1 502 ? 42.511 29.422 56.455 1.00 17.46 517 LEU A N 1
ATOM 8049 C CA . LEU A 1 502 ? 42.803 30.499 57.389 1.00 17.21 517 LEU A CA 1
ATOM 8050 C C . LEU A 1 502 ? 43.761 30.013 58.472 1.00 17.23 517 LEU A C 1
ATOM 8051 O O . LEU A 1 502 ? 44.670 30.739 58.813 1.00 17.95 517 LEU A O 1
ATOM 8067 N N . GLU A 1 503 ? 43.588 28.822 58.996 1.00 17.51 518 GLU A N 1
ATOM 8068 C CA . GLU A 1 503 ? 44.474 28.327 60.041 1.00 18.03 518 GLU A CA 1
ATOM 8069 C C . GLU A 1 503 ? 45.930 28.317 59.578 1.00 19.15 518 GLU A C 1
ATOM 8070 O O . GLU A 1 503 ? 46.815 28.679 60.360 1.00 20.53 518 GLU A O 1
ATOM 8082 N N . LYS A 1 504 ? 46.161 28.059 58.292 1.00 16.32 519 LYS A N 1
ATOM 8083 C CA . LYS A 1 504 ? 47.536 28.095 57.739 1.00 16.47 519 LYS A CA 1
ATOM 8084 C C . LYS A 1 504 ? 47.952 29.543 57.425 1.00 16.69 519 LYS A C 1
ATOM 8085 O O . LYS A 1 504 ? 49.036 29.878 57.658 1.00 17.25 519 LYS A O 1
ATOM 8104 N N . LEU A 1 505 ? 47.092 30.352 56.848 1.00 15.64 520 LEU A N 1
ATOM 8105 C CA . LEU A 1 505 ? 47.448 31.697 56.479 1.00 17.26 520 LEU A CA 1
ATOM 8106 C C . LEU A 1 505 ? 47.875 32.520 57.696 1.00 17.07 520 LEU A C 1
ATOM 8107 O O . LEU A 1 505 ? 48.806 33.319 57.572 1.00 18.97 520 LEU A O 1
ATOM 8123 N N . VAL A 1 506 ? 47.240 32.297 58.853 1.00 18.35 521 VAL A N 1
ATOM 8124 C CA . VAL A 1 506 ? 47.516 33.156 60.008 1.00 18.68 521 VAL A CA 1
ATOM 8125 C C . VAL A 1 506 ? 48.877 32.831 60.610 1.00 22.11 521 VAL A C 1
ATOM 8126 O O . VAL A 1 506 ? 49.338 33.577 61.484 1.00 23.78 521 VAL A O 1
ATOM 8139 N N . THR A 1 507 ? 49.553 31.762 60.147 1.00 18.91 522 THR A N 1
ATOM 8140 C CA . THR A 1 507 ? 50.881 31.423 60.653 1.00 18.66 522 THR A CA 1
ATOM 8141 C C . THR A 1 507 ? 52.005 32.144 59.916 1.00 18.85 522 THR A C 1
ATOM 8142 O O . THR A 1 507 ? 53.159 31.909 60.298 1.00 19.56 522 THR A O 1
ATOM 8153 N N . PHE A 1 508 ? 51.703 32.953 58.878 1.00 18.78 523 PHE A N 1
ATOM 8154 C CA . PHE A 1 508 ? 52.655 33.781 58.162 1.00 18.25 523 PHE A CA 1
ATOM 8155 C C . PHE A 1 508 ? 52.540 35.218 58.660 1.00 21.36 523 PHE A C 1
ATOM 8156 O O . PHE A 1 508 ? 51.700 35.986 58.195 1.00 21.70 523 PHE A O 1
ATOM 8173 N N . PRO A 1 509 ? 53.396 35.623 59.616 1.00 22.55 524 PRO A N 1
ATOM 8174 C CA . PRO A 1 509 ? 53.333 37.009 60.101 1.00 23.91 524 PRO A CA 1
ATOM 8175 C C . PRO A 1 509 ? 53.458 38.044 58.992 1.00 22.31 524 PRO A C 1
ATOM 8176 O O . PRO A 1 509 ? 54.282 37.914 58.100 1.00 22.36 524 PRO A O 1
ATOM 8187 N N . ASP A 1 510 ? 52.631 39.103 59.062 1.00 24.38 525 ASP A N 1
ATOM 8188 C CA . ASP A 1 510 ? 52.725 40.284 58.225 1.00 25.70 525 ASP A CA 1
ATOM 8189 C C . ASP A 1 510 ? 52.476 39.972 56.755 1.00 22.29 525 ASP A C 1
ATOM 8190 O O . ASP A 1 510 ? 52.918 40.706 55.867 1.00 22.65 525 ASP A O 1
ATOM 8199 N N . ARG A 1 511 ? 51.633 38.952 56.522 1.00 20.03 526 ARG A N 1
ATOM 8200 C CA . ARG A 1 511 ? 51.308 38.503 55.189 1.00 19.22 526 ARG A CA 1
ATOM 8201 C C . ARG A 1 511 ? 49.782 38.456 55.061 1.00 19.32 526 ARG A C 1
ATOM 8202 O O . ARG A 1 511 ? 49.127 37.488 55.412 1.00 18.95 526 ARG A O 1
ATOM 8223 N N . PRO A 1 512 ? 49.159 39.508 54.503 1.00 20.20 527 PRO A N 1
ATOM 8224 C CA . PRO A 1 512 ? 47.710 39.454 54.288 1.00 20.94 527 PRO A CA 1
ATOM 8225 C C . PRO A 1 512 ? 47.357 38.609 53.071 1.00 21.45 527 PRO A C 1
ATOM 8226 O O . PRO A 1 512 ? 48.224 38.288 52.243 1.00 20.25 527 PRO A O 1
ATOM 8237 N N . PHE A 1 513 ? 46.071 38.280 52.969 1.00 19.68 528 PHE A N 1
ATOM 8238 C CA . PHE A 1 513 ? 45.547 37.559 51.827 1.00 19.74 528 PHE A CA 1
ATOM 8239 C C . PHE A 1 513 ? 44.031 37.823 51.729 1.00 19.21 528 PHE A C 1
ATOM 8240 O O . PHE A 1 513 ? 43.291 37.262 52.533 1.00 21.59 528 PHE A O 1
ATOM 8257 N N . GLY A 1 514 ? 43.663 38.580 50.689 1.00 20.79 529 GLY A N 1
ATOM 8258 C CA . GLY A 1 514 ? 42.281 38.998 50.452 1.00 22.13 529 GLY A CA 1
ATOM 8259 C C . GLY A 1 514 ? 41.565 39.371 51.749 1.00 21.43 529 GLY A C 1
ATOM 8260 O O . GLY A 1 514 ? 42.098 40.122 52.554 1.00 24.43 529 GLY A O 1
ATOM 8264 N N . GLU A 1 515 ? 40.343 38.858 51.902 1.00 22.17 530 GLU A N 1
ATOM 8265 C CA . GLU A 1 515 ? 39.492 39.084 53.064 1.00 25.05 530 GLU A CA 1
ATOM 8266 C C . GLU A 1 515 ? 39.802 38.084 54.188 1.00 25.72 530 GLU A C 1
ATOM 8267 O O . GLU A 1 515 ? 39.274 38.189 55.279 1.00 24.79 530 GLU A O 1
ATOM 8279 N N . PHE A 1 516 ? 40.666 37.066 53.952 1.00 21.70 531 PHE A N 1
ATOM 8280 C CA . PHE A 1 516 ? 41.022 36.131 55.011 1.00 20.43 531 PHE A CA 1
ATOM 8281 C C . PHE A 1 516 ? 41.808 36.826 56.119 1.00 20.13 531 PHE A C 1
ATOM 8282 O O . PHE A 1 516 ? 41.595 36.594 57.303 1.00 23.38 531 PHE A O 1
ATOM 8299 N N . ILE A 1 517 ? 42.790 37.609 55.674 1.00 22.97 532 ILE A N 1
ATOM 8300 C CA . ILE A 1 517 ? 43.668 38.409 56.523 1.00 24.45 532 ILE A CA 1
ATOM 8301 C C . ILE A 1 517 ? 43.799 39.772 55.865 1.00 25.48 532 ILE A C 1
ATOM 8302 O O . ILE A 1 517 ? 44.407 39.890 54.821 1.00 22.84 532 ILE A O 1
ATOM 8318 N N . ASN A 1 518 ? 43.191 40.829 56.461 1.00 27.08 533 ASN A N 1
ATOM 8319 C CA . ASN A 1 518 ? 43.186 42.135 55.805 1.00 31.39 533 ASN A CA 1
ATOM 8320 C C . ASN A 1 518 ? 44.569 42.789 55.894 1.00 31.63 533 ASN A C 1
ATOM 8321 O O . ASN A 1 518 ? 45.253 42.621 56.886 1.00 33.94 533 ASN A O 1
ATOM 8332 N N . LYS A 1 519 ? 44.956 43.533 54.851 1.00 33.52 534 LYS A N 1
ATOM 8333 C CA . LYS A 1 519 ? 46.151 44.377 54.841 1.00 39.89 534 LYS A CA 1
ATOM 8334 C C . LYS A 1 519 ? 46.244 45.288 56.085 1.00 47.73 534 LYS A C 1
ATOM 8335 O O . LYS A 1 519 ? 45.204 45.879 56.430 1.00 55.97 534 LYS A O 1
ATOM 8354 N N . ASN B 1 1 ? 21.167 3.438 60.788 1.00 46.11 16 ASN B N 1
ATOM 8355 C CA . ASN B 1 1 ? 20.942 4.710 61.534 1.00 42.77 16 ASN B CA 1
ATOM 8356 C C . ASN B 1 1 ? 19.508 4.734 62.061 1.00 41.83 16 ASN B C 1
ATOM 8357 O O . ASN B 1 1 ? 18.594 4.200 61.428 1.00 42.12 16 ASN B O 1
ATOM 8368 N N . LYS B 1 2 ? 19.324 5.405 63.206 1.00 30.70 17 LYS B N 1
ATOM 8369 C CA . LYS B 1 2 ? 18.011 5.642 63.768 1.00 27.57 17 LYS B CA 1
ATOM 8370 C C . LYS B 1 2 ? 17.176 6.601 62.906 1.00 26.88 17 LYS B C 1
ATOM 8371 O O . LYS B 1 2 ? 15.957 6.569 62.977 1.00 31.11 17 LYS B O 1
ATOM 8390 N N . LYS B 1 3 ? 17.813 7.521 62.184 1.00 23.62 18 LYS B N 1
ATOM 8391 C CA . LYS B 1 3 ? 17.075 8.500 61.390 1.00 23.41 18 LYS B CA 1
ATOM 8392 C C . LYS B 1 3 ? 17.040 7.959 59.948 1.00 27.25 18 LYS B C 1
ATOM 8393 O O . LYS B 1 3 ? 18.098 7.786 59.349 1.00 24.38 18 LYS B O 1
ATOM 8412 N N . PRO B 1 4 ? 15.869 7.632 59.355 1.00 20.19 19 PRO B N 1
ATOM 8413 C CA . PRO B 1 4 ? 15.834 7.160 57.964 1.00 19.46 19 PRO B CA 1
ATOM 8414 C C . PRO B 1 4 ? 16.147 8.260 56.961 1.00 18.48 19 PRO B C 1
ATOM 8415 O O . PRO B 1 4 ? 15.822 9.412 57.180 1.00 17.53 19 PRO B O 1
ATOM 8426 N N . ASN B 1 5 ? 16.714 7.856 55.801 1.00 16.55 20 ASN B N 1
ATOM 8427 C CA . ASN B 1 5 ? 16.943 8.811 54.721 1.00 15.16 20 ASN B CA 1
ATOM 8428 C C . ASN B 1 5 ? 15.610 9.065 54.008 1.00 13.33 20 ASN B C 1
ATOM 8429 O O . ASN B 1 5 ? 14.726 8.215 54.059 1.00 15.32 20 ASN B O 1
ATOM 8440 N N . ILE B 1 6 ? 15.483 10.255 53.412 1.00 13.60 21 ILE B N 1
ATOM 8441 C CA . ILE B 1 6 ? 14.298 10.593 52.630 1.00 15.04 21 ILE B CA 1
ATOM 8442 C C . ILE B 1 6 ? 14.715 11.123 51.263 1.00 14.57 21 ILE B C 1
ATOM 8443 O O . ILE B 1 6 ? 15.450 12.093 51.149 1.00 14.31 21 ILE B O 1
ATOM 8459 N N . VAL B 1 7 ? 14.228 10.450 50.211 1.00 14.88 22 VAL B N 1
ATOM 8460 C CA . VAL B 1 7 ? 14.393 10.901 48.842 1.00 14.08 22 VAL B CA 1
ATOM 8461 C C . VAL B 1 7 ? 12.997 11.201 48.283 1.00 13.94 22 VAL B C 1
ATOM 8462 O O . VAL B 1 7 ? 12.198 10.268 48.126 1.00 14.56 22 VAL B O 1
ATOM 8475 N N . PHE B 1 8 ? 12.765 12.484 48.016 1.00 12.52 23 PHE B N 1
ATOM 8476 C CA . PHE B 1 8 ? 11.472 12.961 47.539 1.00 12.65 23 PHE B CA 1
ATOM 8477 C C . PHE B 1 8 ? 11.589 13.346 46.070 1.00 11.89 23 PHE B C 1
ATOM 8478 O O . PHE B 1 8 ? 12.241 14.333 45.727 1.00 13.10 23 PHE B O 1
ATOM 8495 N N . ILE B 1 9 ? 10.911 12.565 45.223 1.00 12.48 24 ILE B N 1
ATOM 8496 C CA . ILE B 1 9 ? 10.995 12.669 43.770 1.00 12.64 24 ILE B CA 1
ATOM 8497 C C . ILE B 1 9 ? 9.664 13.211 43.256 1.00 13.88 24 ILE B C 1
ATOM 8498 O O . ILE B 1 9 ? 8.623 12.598 43.460 1.00 14.72 24 ILE B O 1
ATOM 8514 N N . LEU B 1 10 ? 9.736 14.411 42.642 1.00 12.74 25 LEU B N 1
ATOM 8515 C CA . LEU B 1 10 ? 8.556 15.187 42.252 1.00 13.53 25 LEU B CA 1
ATOM 8516 C C . LEU B 1 10 ? 8.597 15.490 40.771 1.00 13.20 25 LEU B C 1
ATOM 8517 O O . LEU B 1 10 ? 9.513 16.141 40.304 1.00 14.96 25 LEU B O 1
ATOM 8533 N N . THR B 1 11 ? 7.551 15.058 40.059 1.00 12.41 26 THR B N 1
ATOM 8534 C CA . THR B 1 11 ? 7.332 15.524 38.681 1.00 13.84 26 THR B CA 1
ATOM 8535 C C . THR B 1 11 ? 6.479 16.789 38.665 1.00 12.60 26 THR B C 1
ATOM 8536 O O . THR B 1 11 ? 5.989 17.230 39.709 1.00 14.06 26 THR B O 1
ATOM 8547 N N . ASP B 1 12 ? 6.246 17.336 37.464 1.00 13.65 27 ASP B N 1
ATOM 8548 C CA . ASP B 1 12 ? 5.704 18.666 37.270 1.00 12.80 27 ASP B CA 1
ATOM 8549 C C . ASP B 1 12 ? 4.501 18.594 36.327 1.00 14.50 27 ASP B C 1
ATOM 8550 O O . ASP B 1 12 ? 4.696 18.332 35.142 1.00 15.97 27 ASP B O 1
ATOM 8559 N N . ASP B 1 13 ? 3.285 18.863 36.817 1.00 13.16 28 ASP B N 1
ATOM 8560 C CA . ASP B 1 13 ? 2.077 18.951 35.977 1.00 14.41 28 ASP B CA 1
ATOM 8561 C C . ASP B 1 13 ? 1.606 17.568 35.529 1.00 14.94 28 ASP B C 1
ATOM 8562 O O . ASP B 1 13 ? 1.082 17.402 34.404 1.00 15.79 28 ASP B O 1
ATOM 8571 N N . GLN B 1 14 ? 1.793 16.550 36.356 1.00 13.83 29 GLN B N 1
ATOM 8572 C CA . GLN B 1 14 ? 1.437 15.175 36.011 1.00 12.80 29 GLN B CA 1
ATOM 8573 C C . GLN B 1 14 ? 0.285 14.671 36.877 1.00 15.03 29 GLN B C 1
ATOM 8574 O O . GLN B 1 14 ? 0.443 14.326 38.057 1.00 14.65 29 GLN B O 1
ATOM 8588 N N . SER B 1 15 ? -0.925 14.661 36.324 1.00 13.62 30 SER B N 1
ATOM 8589 C CA . SER B 1 15 ? -2.097 14.070 36.932 1.00 12.42 30 SER B CA 1
ATOM 8590 C C . SER B 1 15 ? -1.951 12.562 37.162 1.00 13.41 30 SER B C 1
ATOM 8591 O O . SER B 1 15 ? -1.192 11.872 36.487 1.00 14.49 30 SER B O 1
ATOM 8599 N N . SER B 1 16 ? -2.706 12.056 38.167 1.00 13.90 31 SER B N 1
ATOM 8600 C CA . SER B 1 16 ? -2.827 10.604 38.329 1.00 13.27 31 SER B CA 1
ATOM 8601 C C . SER B 1 16 ? -3.855 9.946 37.393 1.00 14.38 31 SER B C 1
ATOM 8602 O O . SER B 1 16 ? -3.919 8.704 37.344 1.00 16.09 31 SER B O 1
ATOM 8610 N N . ILE B 1 17 ? -4.572 10.737 36.611 1.00 14.82 32 ILE B N 1
ATOM 8611 C CA . ILE B 1 17 ? -5.688 10.195 35.814 1.00 16.03 32 ILE B CA 1
ATOM 8612 C C . ILE B 1 17 ? -5.166 9.458 34.589 1.00 16.10 32 ILE B C 1
ATOM 8613 O O . ILE B 1 17 ? -4.486 10.023 33.753 1.00 16.30 32 ILE B O 1
ATOM 8629 N N . PRO B 1 18 ? -5.456 8.153 34.452 1.00 17.75 33 PRO B N 1
ATOM 8630 C CA . PRO B 1 18 ? -4.929 7.378 33.344 1.00 17.23 33 PRO B CA 1
ATOM 8631 C C . PRO B 1 18 ? -5.737 7.703 32.094 1.00 16.66 33 PRO B C 1
ATOM 8632 O O . PRO B 1 18 ? -6.853 8.170 32.140 1.00 18.87 33 PRO B O 1
ATOM 8643 N N . ILE B 1 19 ? -5.068 7.493 30.976 1.00 18.25 34 ILE B N 1
ATOM 8644 C CA . ILE B 1 19 ? -5.680 7.716 29.672 1.00 18.86 34 ILE B CA 1
ATOM 8645 C C . ILE B 1 19 ? -5.908 6.325 29.050 1.00 18.57 34 ILE B C 1
ATOM 8646 O O . ILE B 1 19 ? -4.962 5.612 28.712 1.00 17.88 34 ILE B O 1
ATOM 8662 N N . ASN B 1 20 ? -7.180 5.916 28.954 1.00 18.88 35 ASN B N 1
ATOM 8663 C CA . ASN B 1 20 ? -7.492 4.521 28.663 1.00 20.37 35 ASN B CA 1
ATOM 8664 C C . ASN B 1 20 ? -7.719 4.332 27.156 1.00 22.47 35 ASN B C 1
ATOM 8665 O O . ASN B 1 20 ? -8.771 3.854 26.720 1.00 23.95 35 ASN B O 1
ATOM 8676 N N . LYS B 1 21 ? -6.716 4.726 26.391 1.00 18.50 36 LYS B N 1
ATOM 8677 C CA . LYS B 1 21 ? -6.770 4.629 24.938 1.00 19.27 36 LYS B CA 1
ATOM 8678 C C . LYS B 1 21 ? -5.386 4.936 24.423 1.00 19.88 36 LYS B C 1
ATOM 8679 O O . LYS B 1 21 ? -4.553 5.508 25.129 1.00 16.62 36 LYS B O 1
ATOM 8698 N N . PRO B 1 22 ? -5.016 4.513 23.191 1.00 16.37 37 PRO B N 1
ATOM 8699 C CA . PRO B 1 22 ? -3.632 4.531 22.759 1.00 16.06 37 PRO B CA 1
ATOM 8700 C C . PRO B 1 22 ? -3.064 5.891 22.386 1.00 17.07 37 PRO B C 1
ATOM 8701 O O . PRO B 1 22 ? -1.849 6.045 22.329 1.00 20.41 37 PRO B O 1
ATOM 8712 N N . HIS B 1 23 ? -3.926 6.799 21.939 1.00 17.54 38 HIS B N 1
ATOM 8713 C CA . HIS B 1 23 ? -3.571 8.146 21.579 1.00 17.91 38 HIS B CA 1
ATOM 8714 C C . HIS B 1 23 ? -4.011 9.083 22.716 1.00 15.99 38 HIS B C 1
ATOM 8715 O O . HIS B 1 23 ? -5.203 9.253 23.032 1.00 17.16 38 HIS B O 1
ATOM 8730 N N . SER B 1 24 ? -2.992 9.672 23.375 1.00 18.13 39 SER B N 1
ATOM 8731 C CA . SER B 1 24 ? -3.273 10.445 24.571 1.00 18.14 39 SER B CA 1
ATOM 8732 C C . SER B 1 24 ? -3.868 11.807 24.275 1.00 18.57 39 SER B C 1
ATOM 8733 O O . SER B 1 24 ? -4.365 12.461 25.178 1.00 17.58 39 SER B O 1
ATOM 8741 N N . ALA B 1 25 ? -3.879 12.214 22.996 1.00 17.29 40 ALA B N 1
ATOM 8742 C CA . ALA B 1 25 ? -4.561 13.450 22.627 1.00 18.82 40 ALA B CA 1
ATOM 8743 C C . ALA B 1 25 ? -4.091 14.654 23.469 1.00 17.63 40 ALA B C 1
ATOM 8744 O O . ALA B 1 25 ? -4.929 15.387 23.972 1.00 19.46 40 ALA B O 1
ATOM 8751 N N . GLY B 1 26 ? -2.771 14.832 23.536 1.00 16.51 41 GLY B N 1
ATOM 8752 C CA . GLY B 1 26 ? -2.190 16.043 24.097 1.00 16.44 41 GLY B CA 1
ATOM 8753 C C . GLY B 1 26 ? -2.132 16.059 25.634 1.00 17.29 41 GLY B C 1
ATOM 8754 O O . GLY B 1 26 ? -1.945 17.140 26.186 1.00 21.67 41 GLY B O 1
ATOM 8758 N N . GLU B 1 27 ? -2.373 14.925 26.269 1.00 15.72 42 GLU B N 1
ATOM 8759 C CA . GLU B 1 27 ? -2.384 14.837 27.737 1.00 15.98 42 GLU B CA 1
ATOM 8760 C C . GLU B 1 27 ? -1.152 14.068 28.207 1.00 16.86 42 GLU B C 1
ATOM 8761 O O . GLU B 1 27 ? -0.653 13.142 27.558 1.00 16.90 42 GLU B O 1
ATOM 8773 N N . SER B 1 28 ? -0.676 14.385 29.423 1.00 15.58 43 SER B N 1
ATOM 8774 C CA . SER B 1 28 ? 0.246 13.545 30.171 1.00 15.36 43 SER B CA 1
ATOM 8775 C C . SER B 1 28 ? -0.337 12.175 30.461 1.00 15.23 43 SER B C 1
ATOM 8776 O O . SER B 1 28 ? -1.561 12.035 30.491 1.00 15.67 43 SER B O 1
ATOM 8784 N N . ARG B 1 29 ? 0.523 11.184 30.678 1.00 14.19 44 ARG B N 1
ATOM 8785 C CA . ARG B 1 29 ? 0.150 9.906 31.238 1.00 13.74 44 ARG B CA 1
ATOM 8786 C C . ARG B 1 29 ? 0.764 9.785 32.643 1.00 13.97 44 ARG B C 1
ATOM 8787 O O . ARG B 1 29 ? 1.875 10.277 32.873 1.00 16.02 44 ARG B O 1
ATOM 8808 N N . PRO B 1 30 ? 0.056 9.114 33.548 1.00 14.98 45 PRO B N 1
ATOM 8809 C CA . PRO B 1 30 ? 0.663 8.792 34.853 1.00 15.89 45 PRO B CA 1
ATOM 8810 C C . PRO B 1 30 ? 1.528 7.552 34.786 1.00 17.75 45 PRO B C 1
ATOM 8811 O O . PRO B 1 30 ? 1.796 7.013 33.737 1.00 18.72 45 PRO B O 1
ATOM 8822 N N . PHE B 1 31 ? 1.988 7.063 35.931 1.00 15.69 46 PHE B N 1
ATOM 8823 C CA . PHE B 1 31 ? 2.842 5.892 35.961 1.00 16.49 46 PHE B CA 1
ATOM 8824 C C . PHE B 1 31 ? 2.008 4.633 35.810 1.00 14.74 46 PHE B C 1
ATOM 8825 O O . PHE B 1 31 ? 0.785 4.609 35.953 1.00 17.06 46 PHE B O 1
ATOM 8842 N N . GLY B 1 32 ? 2.696 3.536 35.532 1.00 15.56 47 GLY B N 1
ATOM 8843 C CA . GLY B 1 32 ? 2.008 2.267 35.392 1.00 18.53 47 GLY B CA 1
ATOM 8844 C C . GLY B 1 32 ? 1.179 1.887 36.620 1.00 18.56 47 GLY B C 1
ATOM 8845 O O . GLY B 1 32 ? 0.061 1.352 36.563 1.00 20.38 47 GLY B O 1
ATOM 8849 N N . PHE B 1 33 ? 1.708 2.227 37.806 1.00 18.22 48 PHE B N 1
ATOM 8850 C CA . PHE B 1 33 ? 1.061 1.856 39.059 1.00 16.20 48 PHE B CA 1
ATOM 8851 C C . PHE B 1 33 ? -0.224 2.632 39.301 1.00 17.94 48 PHE B C 1
ATOM 8852 O O . PHE B 1 33 ? -1.046 2.261 40.133 1.00 18.77 48 PHE B O 1
ATOM 8869 N N . ASN B 1 34 ? -0.418 3.744 38.568 1.00 16.89 49 ASN B N 1
ATOM 8870 C CA . ASN B 1 34 ? -1.648 4.509 38.552 1.00 17.48 49 ASN B CA 1
ATOM 8871 C C . ASN B 1 34 ? -2.725 3.925 37.629 1.00 17.70 49 ASN B C 1
ATOM 8872 O O . ASN B 1 34 ? -3.815 4.487 37.569 1.00 19.24 49 ASN B O 1
ATOM 8883 N N . GLY B 1 35 ? -2.369 2.877 36.873 1.00 19.39 50 GLY B N 1
ATOM 8884 C CA . GLY B 1 35 ? -3.352 2.191 36.041 1.00 21.34 50 GLY B CA 1
ATOM 8885 C C . GLY B 1 35 ? -3.248 2.560 34.567 1.00 21.36 50 GLY B C 1
ATOM 8886 O O . GLY B 1 35 ? -4.126 2.175 33.808 1.00 24.02 50 GLY B O 1
ATOM 8890 N N . ASP B 1 36 ? -2.190 3.235 34.130 1.00 20.29 51 ASP B N 1
ATOM 8891 C CA . ASP B 1 36 ? -2.031 3.502 32.706 1.00 19.70 51 ASP B CA 1
ATOM 8892 C C . ASP B 1 36 ? -1.312 2.311 32.076 1.00 19.86 51 ASP B C 1
ATOM 8893 O O . ASP B 1 36 ? -0.170 2.009 32.383 1.00 21.21 51 ASP B O 1
ATOM 8902 N N . LYS B 1 37 ? -1.946 1.737 31.041 1.00 22.32 52 LYS B N 1
ATOM 8903 C CA . LYS B 1 37 ? -1.462 0.519 30.412 1.00 23.93 52 LYS B CA 1
ATOM 8904 C C . LYS B 1 37 ? -0.540 0.795 29.235 1.00 23.14 52 LYS B C 1
ATOM 8905 O O . LYS B 1 37 ? -0.079 -0.150 28.575 1.00 24.49 52 LYS B O 1
ATOM 8924 N N . TYR B 1 38 ? -0.259 2.069 28.931 1.00 18.48 53 TYR B N 1
ATOM 8925 C CA . TYR B 1 38 ? 0.484 2.424 27.734 1.00 18.76 53 TYR B CA 1
ATOM 8926 C C . TYR B 1 38 ? 1.905 2.910 28.005 1.00 18.66 53 TYR B C 1
ATOM 8927 O O . TYR B 1 38 ? 2.593 3.406 27.129 1.00 19.39 53 TYR B O 1
ATOM 8945 N N . VAL B 1 39 ? 2.304 2.817 29.273 1.00 18.67 54 VAL B N 1
ATOM 8946 C CA . VAL B 1 39 ? 3.595 3.309 29.685 1.00 18.92 54 VAL B CA 1
ATOM 8947 C C . VAL B 1 39 ? 4.467 2.155 30.156 1.00 18.52 54 VAL B C 1
ATOM 8948 O O . VAL B 1 39 ? 4.006 1.065 30.499 1.00 20.43 54 VAL B O 1
ATOM 8961 N N . HIS B 1 40 ? 5.777 2.467 30.226 1.00 17.90 55 HIS B N 1
ATOM 8962 C CA . HIS B 1 40 ? 6.766 1.522 30.701 1.00 19.53 55 HIS B CA 1
ATOM 8963 C C . HIS B 1 40 ? 7.622 2.176 31.788 1.00 18.39 55 HIS B C 1
ATOM 8964 O O . HIS B 1 40 ? 8.606 2.872 31.500 1.00 17.84 55 HIS B O 1
ATOM 8979 N N . THR B 1 41 ? 7.238 1.905 33.037 1.00 18.67 56 THR B N 1
ATOM 8980 C CA . THR B 1 41 ? 7.910 2.495 34.182 1.00 17.27 56 THR B CA 1
ATOM 8981 C C . THR B 1 41 ? 8.211 1.408 35.201 1.00 16.24 56 THR B C 1
ATOM 8982 O O . THR B 1 41 ? 7.647 1.414 36.300 1.00 16.67 56 THR B O 1
ATOM 8993 N N . PRO B 1 42 ? 9.027 0.400 34.850 1.00 18.14 57 PRO B N 1
ATOM 8994 C CA . PRO B 1 42 ? 9.193 -0.753 35.713 1.00 19.16 57 PRO B CA 1
ATOM 8995 C C . PRO B 1 42 ? 9.789 -0.482 37.089 1.00 17.50 57 PRO B C 1
ATOM 8996 O O . PRO B 1 42 ? 9.324 -1.112 38.022 1.00 19.36 57 PRO B O 1
ATOM 9007 N N . ILE B 1 43 ? 10.841 0.342 37.165 1.00 17.71 58 ILE B N 1
ATOM 9008 C CA . ILE B 1 43 ? 11.492 0.608 38.452 1.00 16.76 58 ILE B CA 1
ATOM 9009 C C . ILE B 1 43 ? 10.476 1.266 39.383 1.00 16.66 58 ILE B C 1
ATOM 9010 O O . ILE B 1 43 ? 10.309 0.900 40.546 1.00 16.70 58 ILE B O 1
ATOM 9026 N N . ILE B 1 44 ? 9.807 2.301 38.875 1.00 16.14 59 ILE B N 1
ATOM 9027 C CA . ILE B 1 44 ? 8.852 3.058 39.678 1.00 16.00 59 ILE B CA 1
ATOM 9028 C C . ILE B 1 44 ? 7.704 2.141 40.091 1.00 15.67 59 ILE B C 1
ATOM 9029 O O . ILE B 1 44 ? 7.266 2.157 41.248 1.00 16.29 59 ILE B O 1
ATOM 9045 N N . ASP B 1 45 ? 7.219 1.328 39.172 1.00 16.63 60 ASP B N 1
ATOM 9046 C CA . ASP B 1 45 ? 6.070 0.456 39.481 1.00 16.15 60 ASP B CA 1
ATOM 9047 C C . ASP B 1 45 ? 6.488 -0.573 40.528 1.00 15.74 60 ASP B C 1
ATOM 9048 O O . ASP B 1 45 ? 5.644 -0.969 41.257 1.00 15.93 60 ASP B O 1
ATOM 9057 N N . GLU B 1 46 ? 7.743 -0.998 40.503 1.00 17.36 61 GLU B N 1
ATOM 9058 C CA . GLU B 1 46 ? 8.251 -2.005 41.465 1.00 19.21 61 GLU B CA 1
ATOM 9059 C C . GLU B 1 46 ? 8.392 -1.352 42.855 1.00 17.06 61 GLU B C 1
ATOM 9060 O O . GLU B 1 46 ? 8.087 -2.009 43.822 1.00 19.00 61 GLU B O 1
ATOM 9072 N N . LEU B 1 47 ? 8.830 -0.102 42.919 1.00 15.89 62 LEU B N 1
ATOM 9073 C CA . LEU B 1 47 ? 8.910 0.621 44.210 1.00 15.34 62 LEU B CA 1
ATOM 9074 C C . LEU B 1 47 ? 7.498 0.728 44.793 1.00 15.79 62 LEU B C 1
ATOM 9075 O O . LEU B 1 47 ? 7.322 0.521 45.984 1.00 17.34 62 LEU B O 1
ATOM 9091 N N . ALA B 1 48 ? 6.531 1.061 43.945 1.00 15.35 63 ALA B N 1
ATOM 9092 C CA . ALA B 1 48 ? 5.162 1.229 44.395 1.00 14.49 63 ALA B CA 1
ATOM 9093 C C . ALA B 1 48 ? 4.578 -0.105 44.855 1.00 16.65 63 ALA B C 1
ATOM 9094 O O . ALA B 1 48 ? 3.971 -0.183 45.918 1.00 15.97 63 ALA B O 1
ATOM 9101 N N . LYS B 1 49 ? 4.816 -1.149 44.056 1.00 18.08 64 LYS B N 1
ATOM 9102 C CA . LYS B 1 49 ? 4.279 -2.446 44.409 1.00 19.17 64 LYS B CA 1
ATOM 9103 C C . LYS B 1 49 ? 4.851 -2.892 45.743 1.00 17.48 64 LYS B C 1
ATOM 9104 O O . LYS B 1 49 ? 4.136 -3.528 46.509 1.00 17.61 64 LYS B O 1
ATOM 9123 N N . ASN B 1 50 ? 6.124 -2.571 45.989 1.00 16.17 65 ASN B N 1
ATOM 9124 C CA . ASN B 1 50 ? 6.841 -3.025 47.199 1.00 16.82 65 ASN B CA 1
ATOM 9125 C C . ASN B 1 50 ? 6.768 -1.999 48.320 1.00 17.92 65 ASN B C 1
ATOM 9126 O O . ASN B 1 50 ? 7.423 -2.137 49.365 1.00 20.53 65 ASN B O 1
ATOM 9137 N N . GLY B 1 51 ? 5.836 -1.053 48.184 1.00 16.02 66 GLY B N 1
ATOM 9138 C CA . GLY B 1 51 ? 5.567 -0.058 49.198 1.00 14.27 66 GLY B CA 1
ATOM 9139 C C . GLY B 1 51 ? 4.067 0.188 49.286 1.00 15.35 66 GLY B C 1
ATOM 9140 O O . GLY B 1 51 ? 3.276 -0.755 49.256 1.00 15.91 66 GLY B O 1
ATOM 9144 N N . MET B 1 52 ? 3.700 1.459 49.438 1.00 14.72 67 MET B N 1
ATOM 9145 C CA . MET B 1 52 ? 2.321 1.882 49.632 1.00 15.30 67 MET B CA 1
ATOM 9146 C C . MET B 1 52 ? 1.890 2.859 48.530 1.00 15.23 67 MET B C 1
ATOM 9147 O O . MET B 1 52 ? 2.523 3.894 48.316 1.00 15.18 67 MET B O 1
ATOM 9161 N N . ILE B 1 53 ? 0.746 2.552 47.888 1.00 14.55 68 ILE B N 1
ATOM 9162 C CA . ILE B 1 53 ? 0.162 3.403 46.858 1.00 14.66 68 ILE B CA 1
ATOM 9163 C C . ILE B 1 53 ? -1.003 4.150 47.472 1.00 15.95 68 ILE B C 1
ATOM 9164 O O . ILE B 1 53 ? -1.866 3.529 48.097 1.00 16.22 68 ILE B O 1
ATOM 9180 N N . PHE B 1 54 ? -1.018 5.464 47.342 1.00 14.50 69 PHE B N 1
ATOM 9181 C CA . PHE B 1 54 ? -2.103 6.322 47.811 1.00 14.18 69 PHE B CA 1
ATOM 9182 C C . PHE B 1 54 ? -3.013 6.663 46.624 1.00 15.75 69 PHE B C 1
ATOM 9183 O O . PHE B 1 54 ? -2.548 7.387 45.732 1.00 15.40 69 PHE B O 1
ATOM 9200 N N . SER B 1 55 ? -4.284 6.241 46.668 1.00 14.49 70 SER B N 1
ATOM 9201 C CA . SER B 1 55 ? -5.158 6.398 45.503 1.00 15.70 70 SER B CA 1
ATOM 9202 C C . SER B 1 55 ? -5.969 7.691 45.578 1.00 15.24 70 SER B C 1
ATOM 9203 O O . SER B 1 55 ? -6.644 8.029 44.577 1.00 16.12 70 SER B O 1
ATOM 9211 N N . ASN B 1 56 ? -5.917 8.462 46.688 1.00 14.16 71 ASN B N 1
ATOM 9212 C CA . ASN B 1 56 ? -6.635 9.709 46.813 1.00 14.53 71 ASN B CA 1
ATOM 9213 C C . ASN B 1 56 ? -5.725 10.789 47.402 1.00 14.11 71 ASN B C 1
ATOM 9214 O O . ASN B 1 56 ? -6.082 11.519 48.336 1.00 14.46 71 ASN B O 1
ATOM 9225 N N . ALA B 1 57 ? -4.551 10.923 46.741 1.00 12.76 72 ALA B N 1
ATOM 9226 C CA . ALA B 1 57 ? -3.645 12.006 47.056 1.00 12.37 72 ALA B CA 1
ATOM 9227 C C . ALA B 1 57 ? -3.996 13.270 46.297 1.00 13.71 72 ALA B C 1
ATOM 9228 O O . ALA B 1 57 ? -4.214 13.230 45.083 1.00 13.65 72 ALA B O 1
ATOM 9235 N N . THR B 1 58 ? -3.998 14.394 47.002 1.00 13.09 73 THR B N 1
ATOM 9236 C CA . THR B 1 58 ? -4.408 15.653 46.430 1.00 13.30 73 THR B CA 1
ATOM 9237 C C . THR B 1 58 ? -3.436 16.768 46.788 1.00 13.40 73 THR B C 1
ATOM 9238 O O . THR B 1 58 ? -2.525 16.563 47.607 1.00 12.71 73 THR B O 1
ATOM 9249 N N . VAL B 1 59 ? -3.634 17.942 46.218 1.00 12.84 74 VAL B N 1
ATOM 9250 C CA . VAL B 1 59 ? -2.881 19.113 46.611 1.00 13.31 74 VAL B CA 1
ATOM 9251 C C . VAL B 1 59 ? -3.802 20.256 46.975 1.00 14.52 74 VAL B C 1
ATOM 9252 O O . VAL B 1 59 ? -4.920 20.369 46.437 1.00 15.79 74 VAL B O 1
ATOM 9265 N N . SER B 1 60 ? -3.380 21.094 47.925 1.00 12.75 75 SER B N 1
ATOM 9266 C CA . SER B 1 60 ? -4.245 22.155 48.410 1.00 12.32 75 SER B CA 1
ATOM 9267 C C . SER B 1 60 ? -4.369 23.316 47.430 1.00 13.18 75 SER B C 1
ATOM 9268 O O . SER B 1 60 ? -5.404 23.929 47.323 1.00 13.74 75 SER B O 1
ATOM 9276 N N . THR B 1 61 ? -3.342 23.567 46.598 1.00 12.92 76 THR B N 1
ATOM 9277 C CA . THR B 1 61 ? -3.417 24.548 45.546 1.00 11.90 76 THR B CA 1
ATOM 9278 C C . THR B 1 61 ? -2.819 23.937 44.296 1.00 13.68 76 THR B C 1
ATOM 9279 O O . THR B 1 61 ? -1.605 23.662 44.273 1.00 13.13 76 THR B O 1
ATOM 9290 N N . PRO B 1 62 ? -3.577 23.788 43.193 1.00 12.74 77 PRO B N 1
ATOM 9291 C CA . PRO B 1 62 ? -3.084 23.107 41.982 1.00 13.30 77 PRO B CA 1
ATOM 9292 C C . PRO B 1 62 ? -2.339 24.024 41.020 1.00 13.18 77 PRO B C 1
ATOM 9293 O O . PRO B 1 62 ? -2.660 24.125 39.841 1.00 14.42 77 PRO B O 1
ATOM 9304 N N . VAL B 1 63 ? -1.288 24.651 41.517 1.00 13.35 78 VAL B N 1
ATOM 9305 C CA . VAL B 1 63 ? -0.395 25.394 40.599 1.00 13.69 78 VAL B CA 1
ATOM 9306 C C . VAL B 1 63 ? 0.998 25.314 41.222 1.00 13.03 78 VAL B C 1
ATOM 9307 O O . VAL B 1 63 ? 1.103 25.354 42.414 1.00 14.92 78 VAL B O 1
ATOM 9320 N N . CYS B 1 64 ? 2.000 25.243 40.389 1.00 13.12 79 CYS B N 1
ATOM 9321 C CA . CYS B 1 64 ? 3.390 25.006 40.804 1.00 13.61 79 CYS B CA 1
ATOM 9322 C C . CYS B 1 64 ? 3.903 25.662 42.098 1.00 12.95 79 CYS B C 1
ATOM 9323 O O . CYS B 1 64 ? 4.206 24.922 42.993 1.00 14.18 79 CYS B O 1
ATOM 9331 N N . SER B 1 65 ? 4.075 26.971 42.151 1.00 14.27 80 SER B N 1
ATOM 9332 C CA . SER B 1 65 ? 4.726 27.596 43.336 1.00 13.85 80 SER B CA 1
ATOM 9333 C C . SER B 1 65 ? 3.947 27.266 44.612 1.00 13.70 80 SER B C 1
ATOM 9334 O O . SER B 1 65 ? 4.557 27.024 45.607 1.00 13.32 80 SER B O 1
ATOM 9342 N N . ALA B 1 66 ? 2.626 27.341 44.551 1.00 13.84 81 ALA B N 1
ATOM 9343 C CA . ALA B 1 66 ? 1.804 27.134 45.723 1.00 13.45 81 ALA B CA 1
ATOM 9344 C C . ALA B 1 66 ? 1.875 25.690 46.219 1.00 13.60 81 ALA B C 1
ATOM 9345 O O . ALA B 1 66 ? 1.915 25.436 47.429 1.00 13.63 81 ALA B O 1
ATOM 9352 N N . SER B 1 67 ? 1.864 24.715 45.289 1.00 12.15 82 SER B N 1
ATOM 9353 C CA . SER B 1 67 ? 1.930 23.328 45.706 1.00 11.79 82 SER B CA 1
ATOM 9354 C C . SER B 1 67 ? 3.282 23.015 46.363 1.00 12.35 82 SER B C 1
ATOM 9355 O O . SER B 1 67 ? 3.367 22.369 47.407 1.00 13.13 82 SER B O 1
ATOM 9363 N N . ARG B 1 68 ? 4.361 23.508 45.711 1.00 12.40 83 ARG B N 1
ATOM 9364 C CA . ARG B 1 68 ? 5.699 23.246 46.206 1.00 11.77 83 ARG B CA 1
ATOM 9365 C C . ARG B 1 68 ? 5.906 23.925 47.585 1.00 11.82 83 ARG B C 1
ATOM 9366 O O . ARG B 1 68 ? 6.591 23.373 48.433 1.00 13.16 83 ARG B O 1
ATOM 9387 N N . TYR B 1 69 ? 5.370 25.128 47.779 1.00 12.07 84 TYR B N 1
ATOM 9388 C CA . TYR B 1 69 ? 5.390 25.795 49.090 1.00 12.76 84 TYR B CA 1
ATOM 9389 C C . TYR B 1 69 ? 4.796 24.879 50.140 1.00 13.29 84 TYR B C 1
ATOM 9390 O O . TYR B 1 69 ? 5.390 24.592 51.184 1.00 13.07 84 TYR B O 1
ATOM 9408 N N . SER B 1 70 ? 3.608 24.346 49.864 1.00 12.12 85 SER B N 1
ATOM 9409 C CA . SER B 1 70 ? 2.954 23.485 50.831 1.00 12.74 85 SER B CA 1
ATOM 9410 C C . SER B 1 70 ? 3.737 22.200 51.078 1.00 12.26 85 SER B C 1
ATOM 9411 O O . SER B 1 70 ? 3.876 21.714 52.209 1.00 13.27 85 SER B O 1
ATOM 9419 N N . ILE B 1 71 ? 4.265 21.572 49.993 1.00 12.28 86 ILE B N 1
ATOM 9420 C CA . ILE B 1 71 ? 5.090 20.393 50.179 1.00 11.72 86 ILE B CA 1
ATOM 9421 C C . ILE B 1 71 ? 6.215 20.669 51.193 1.00 12.81 86 ILE B C 1
ATOM 9422 O O . ILE B 1 71 ? 6.458 19.834 52.054 1.00 13.76 86 ILE B O 1
ATOM 9438 N N . LEU B 1 72 ? 6.925 21.778 50.976 1.00 12.75 87 LEU B N 1
ATOM 9439 C CA . LEU B 1 72 ? 8.145 21.993 51.773 1.00 14.99 87 LEU B CA 1
ATOM 9440 C C . LEU B 1 72 ? 7.850 22.648 53.113 1.00 14.92 87 LEU B C 1
ATOM 9441 O O . LEU B 1 72 ? 8.802 22.889 53.862 1.00 14.76 87 LEU B O 1
ATOM 9457 N N . THR B 1 73 ? 6.585 22.951 53.443 1.00 13.61 88 THR B N 1
ATOM 9458 C CA . THR B 1 73 ? 6.302 23.605 54.721 1.00 14.06 88 THR B CA 1
ATOM 9459 C C . THR B 1 73 ? 5.296 22.870 55.587 1.00 14.93 88 THR B C 1
ATOM 9460 O O . THR B 1 73 ? 5.247 23.122 56.807 1.00 14.81 88 THR B O 1
ATOM 9471 N N . GLY B 1 74 ? 4.349 22.144 54.982 1.00 12.83 89 GLY B N 1
ATOM 9472 C CA . GLY B 1 74 ? 3.220 21.603 55.718 1.00 13.39 89 GLY B CA 1
ATOM 9473 C C . GLY B 1 74 ? 2.100 22.626 55.913 1.00 12.90 89 GLY B C 1
ATOM 9474 O O . GLY B 1 74 ? 1.160 22.314 56.668 1.00 14.02 89 GLY B O 1
ATOM 9478 N N . ARG B 1 75 ? 2.207 23.814 55.333 1.00 13.00 90 ARG B N 1
ATOM 9479 C CA . ARG B 1 75 ? 1.227 24.885 55.491 1.00 14.34 90 ARG B CA 1
ATOM 9480 C C . ARG B 1 75 ? 0.510 25.144 54.172 1.00 13.55 90 ARG B C 1
ATOM 9481 O O . ARG B 1 75 ? 1.026 25.038 53.072 1.00 13.39 90 ARG B O 1
ATOM 9502 N N . TYR B 1 76 ? -0.785 25.500 54.284 1.00 12.92 91 TYR B N 1
ATOM 9503 C CA . TYR B 1 76 ? -1.517 25.978 53.131 1.00 13.70 91 TYR B CA 1
ATOM 9504 C C . TYR B 1 76 ? -0.823 27.189 52.516 1.00 12.95 91 TYR B C 1
ATOM 9505 O O . TYR B 1 76 ? -0.308 28.073 53.233 1.00 13.90 91 TYR B O 1
ATOM 9523 N N . ALA B 1 77 ? -0.815 27.270 51.201 1.00 12.10 92 ALA B N 1
ATOM 9524 C CA . ALA B 1 77 ? -0.133 28.346 50.512 1.00 13.04 92 ALA B CA 1
ATOM 9525 C C . ALA B 1 77 ? -0.701 29.727 50.831 1.00 14.71 92 ALA B C 1
ATOM 9526 O O . ALA B 1 77 ? 0.001 30.718 50.752 1.00 15.90 92 ALA B O 1
ATOM 9533 N N . GLY B 1 78 ? -2.006 29.823 51.126 1.00 15.50 93 GLY B N 1
ATOM 9534 C CA . GLY B 1 78 ? -2.592 31.076 51.557 1.00 16.54 93 GLY B CA 1
ATOM 9535 C C . GLY B 1 78 ? -2.035 31.661 52.865 1.00 16.59 93 GLY B C 1
ATOM 9536 O O . GLY B 1 78 ? -2.478 32.778 53.218 1.00 18.50 93 GLY B O 1
ATOM 9540 N N . ARG B 1 79 ? -1.163 30.922 53.552 1.00 15.63 94 ARG B N 1
ATOM 9541 C CA . ARG B 1 79 ? -0.470 31.412 54.739 1.00 15.38 94 ARG B CA 1
ATOM 9542 C C . ARG B 1 79 ? 0.841 32.128 54.382 1.00 17.50 94 ARG B C 1
ATOM 9543 O O . ARG B 1 79 ? 1.505 32.638 55.296 1.00 19.10 94 ARG B O 1
ATOM 9564 N N . SER B 1 80 ? 1.291 32.058 53.129 1.00 17.23 95 SER B N 1
ATOM 9565 C CA . SER B 1 80 ? 2.614 32.561 52.757 1.00 16.34 95 SER B CA 1
ATOM 9566 C C . SER B 1 80 ? 2.731 34.044 53.143 1.00 18.81 95 SER B C 1
ATOM 9567 O O . SER B 1 80 ? 1.775 34.782 53.057 1.00 19.03 95 SER B O 1
ATOM 9575 N N . LYS B 1 81 ? 3.950 34.408 53.598 1.00 22.28 96 LYS B N 1
ATOM 9576 C CA . LYS B 1 81 ? 4.315 35.781 53.951 1.00 23.79 96 LYS B CA 1
ATOM 9577 C C . LYS B 1 81 ? 5.432 36.243 53.025 1.00 24.73 96 LYS B C 1
ATOM 9578 O O . LYS B 1 81 ? 6.178 37.177 53.332 1.00 25.07 96 LYS B O 1
ATOM 9597 N N . GLY B 1 82 ? 5.569 35.568 51.892 1.00 25.32 97 GLY B N 1
ATOM 9598 C CA . GLY B 1 82 ? 6.543 35.937 50.888 1.00 26.25 97 GLY B CA 1
ATOM 9599 C C . GLY B 1 82 ? 6.423 37.408 50.523 1.00 24.80 97 GLY B C 1
ATOM 9600 O O . GLY B 1 82 ? 5.374 38.052 50.558 1.00 24.10 97 GLY B O 1
ATOM 9604 N N . SER B 1 83 ? 7.560 37.958 50.136 1.00 25.38 98 SER B N 1
ATOM 9605 C CA . SER B 1 83 ? 7.643 39.363 49.858 1.00 24.33 98 SER B CA 1
ATOM 9606 C C . SER B 1 83 ? 6.711 39.809 48.732 1.00 27.59 98 SER B C 1
ATOM 9607 O O . SER B 1 83 ? 6.006 40.809 48.855 1.00 27.21 98 SER B O 1
ATOM 9615 N N . VAL B 1 84 ? 6.705 39.050 47.628 1.00 26.36 99 VAL B N 1
ATOM 9616 C CA . VAL B 1 84 ? 5.810 39.340 46.506 1.00 25.72 99 VAL B CA 1
ATOM 9617 C C . VAL B 1 84 ? 4.345 39.148 46.927 1.00 23.40 99 VAL B C 1
ATOM 9618 O O . VAL B 1 84 ? 3.477 39.962 46.623 1.00 23.78 99 VAL B O 1
ATOM 9631 N N . PHE B 1 85 ? 4.086 38.079 47.655 1.00 21.87 100 PHE B N 1
ATOM 9632 C CA . PHE B 1 85 ? 2.708 37.792 48.025 1.00 20.71 100 PHE B CA 1
ATOM 9633 C C . PHE B 1 85 ? 2.102 38.894 48.898 1.00 20.81 100 PHE B C 1
ATOM 9634 O O . PHE B 1 85 ? 0.935 39.252 48.719 1.00 21.93 100 PHE B O 1
ATOM 9651 N N . MET B 1 86 ? 2.892 39.410 49.854 1.00 22.68 101 MET B N 1
ATOM 9652 C CA . MET B 1 86 ? 2.369 40.407 50.790 1.00 24.07 101 MET B CA 1
ATOM 9653 C C . MET B 1 86 ? 2.168 41.745 50.087 1.00 24.79 101 MET B C 1
ATOM 9654 O O . MET B 1 86 ? 1.226 42.474 50.405 1.00 25.87 101 MET B O 1
ATOM 9668 N N . LYS B 1 87 ? 3.001 42.061 49.094 1.00 27.35 102 LYS B N 1
ATOM 9669 C CA . LYS B 1 87 ? 2.797 43.256 48.285 1.00 30.35 102 LYS B CA 1
ATOM 9670 C C . LYS B 1 87 ? 1.486 43.185 47.495 1.00 30.72 102 LYS B C 1
ATOM 9671 O O . LYS B 1 87 ? 0.710 44.128 47.456 1.00 31.02 102 LYS B O 1
ATOM 9690 N N . LEU B 1 88 ? 1.160 41.998 46.946 1.00 25.25 103 LEU B N 1
ATOM 9691 C CA . LEU B 1 88 ? -0.110 41.809 46.268 1.00 24.82 103 LEU B CA 1
ATOM 9692 C C . LEU B 1 88 ? -1.315 41.742 47.201 1.00 23.63 103 LEU B C 1
ATOM 9693 O O . LEU B 1 88 ? -2.414 42.112 46.772 1.00 25.87 103 LEU B O 1
ATOM 9709 N N . HIS B 1 89 ? -1.143 41.195 48.414 1.00 21.22 104 HIS B N 1
ATOM 9710 C CA . HIS B 1 89 ? -2.248 40.920 49.315 1.00 21.79 104 HIS B CA 1
ATOM 9711 C C . HIS B 1 89 ? -1.954 41.449 50.712 1.00 21.91 104 HIS B C 1
ATOM 9712 O O . HIS B 1 89 ? -1.635 40.694 51.620 1.00 21.71 104 HIS B O 1
ATOM 9727 N N . PRO B 1 90 ? -2.046 42.789 50.929 1.00 22.99 105 PRO B N 1
ATOM 9728 C CA . PRO B 1 90 ? -1.845 43.328 52.275 1.00 24.41 105 PRO B CA 1
ATOM 9729 C C . PRO B 1 90 ? -2.853 42.733 53.246 1.00 25.73 105 PRO B C 1
ATOM 9730 O O . PRO B 1 90 ? -3.941 42.298 52.848 1.00 23.96 105 PRO B O 1
ATOM 9741 N N . LYS B 1 91 ? -2.490 42.703 54.530 1.00 23.11 106 LYS B N 1
ATOM 9742 C CA . LYS B 1 91 ? -3.425 42.244 55.538 1.00 23.43 106 LYS B CA 1
ATOM 9743 C C . LYS B 1 91 ? -4.735 43.012 55.371 1.00 23.30 106 LYS B C 1
ATOM 9744 O O . LYS B 1 91 ? -4.765 44.207 55.106 1.00 25.58 106 LYS B O 1
ATOM 9763 N N . GLY B 1 92 ? -5.806 42.243 55.528 1.00 23.92 107 GLY B N 1
ATOM 9764 C CA . GLY B 1 92 ? -7.173 42.719 55.470 1.00 23.14 107 GLY B CA 1
ATOM 9765 C C . GLY B 1 92 ? -7.760 42.523 54.068 1.00 25.00 107 GLY B C 1
ATOM 9766 O O . GLY B 1 92 ? -8.904 42.861 53.847 1.00 23.70 107 GLY B O 1
ATOM 9770 N N . LYS B 1 93 ? -6.954 42.084 53.090 1.00 24.67 108 LYS B N 1
ATOM 9771 C CA . LYS B 1 93 ? -7.475 41.828 51.762 1.00 26.08 108 LYS B CA 1
ATOM 9772 C C . LYS B 1 93 ? -7.489 40.323 51.489 1.00 22.57 108 LYS B C 1
ATOM 9773 O O . LYS B 1 93 ? -6.678 39.587 52.021 1.00 20.79 108 LYS B O 1
ATOM 9792 N N . MET B 1 94 ? -8.434 39.864 50.663 1.00 21.73 109 MET B N 1
ATOM 9793 C CA . MET B 1 94 ? -8.427 38.454 50.283 1.00 19.25 109 MET B CA 1
ATOM 9794 C C . MET B 1 94 ? -7.151 38.106 49.522 1.00 19.46 109 MET B C 1
ATOM 9795 O O . MET B 1 94 ? -6.580 38.898 48.760 1.00 21.00 109 MET B O 1
ATOM 9809 N N . THR B 1 95 ? -6.812 36.814 49.636 1.00 17.12 110 THR B N 1
ATOM 9810 C CA . THR B 1 95 ? -5.703 36.268 48.875 1.00 16.12 110 THR B CA 1
ATOM 9811 C C . THR B 1 95 ? -6.172 35.695 47.535 1.00 16.32 110 THR B C 1
ATOM 9812 O O . THR B 1 95 ? -7.291 35.240 47.345 1.00 18.33 110 THR B O 1
ATOM 9823 N N . ARG B 1 96 ? -5.248 35.755 46.581 1.00 16.30 111 ARG B N 1
ATOM 9824 C CA . ARG B 1 96 ? -5.382 35.235 45.237 1.00 16.37 111 ARG B CA 1
ATOM 9825 C C . ARG B 1 96 ? -4.077 34.506 44.921 1.00 15.08 111 ARG B C 1
ATOM 9826 O O . ARG B 1 96 ? -3.201 35.044 44.261 1.00 16.93 111 ARG B O 1
ATOM 9847 N N . VAL B 1 97 ? -4.011 33.283 45.411 1.00 15.25 112 VAL B N 1
ATOM 9848 C CA . VAL B 1 97 ? -2.814 32.431 45.334 1.00 14.19 112 VAL B CA 1
ATOM 9849 C C . VAL B 1 97 ? -2.629 31.919 43.906 1.00 14.65 112 VAL B C 1
ATOM 9850 O O . VAL B 1 97 ? -3.543 31.323 43.324 1.00 16.55 112 VAL B O 1
ATOM 9863 N N . GLU B 1 98 ? -1.409 32.021 43.393 1.00 14.42 113 GLU B N 1
ATOM 9864 C CA . GLU B 1 98 ? -1.026 31.407 42.133 1.00 15.96 113 GLU B CA 1
ATOM 9865 C C . GLU B 1 98 ? 0.476 31.163 42.196 1.00 15.93 113 GLU B C 1
ATOM 9866 O O . GLU B 1 98 ? 0.909 30.664 43.217 1.00 15.47 113 GLU B O 1
ATOM 9878 N N . ASN B 1 99 ? 1.205 31.481 41.126 1.00 15.37 114 ASN B N 1
ATOM 9879 C CA . ASN B 1 99 ? 2.654 31.264 41.164 1.00 15.12 114 ASN B CA 1
ATOM 9880 C C . ASN B 1 99 ? 3.315 32.495 41.792 1.00 19.24 114 ASN B C 1
ATOM 9881 O O . ASN B 1 99 ? 4.210 33.095 41.196 1.00 20.50 114 ASN B O 1
ATOM 9892 N N . ASN B 1 100 ? 2.902 32.832 43.019 1.00 18.37 115 ASN B N 1
ATOM 9893 C CA . ASN B 1 100 ? 3.275 34.080 43.653 1.00 16.93 115 ASN B CA 1
ATOM 9894 C C . ASN B 1 100 ? 3.628 33.847 45.111 1.00 16.89 115 ASN B C 1
ATOM 9895 O O . ASN B 1 100 ? 3.705 34.801 45.881 1.00 17.57 115 ASN B O 1
ATOM 9906 N N . VAL B 1 101 ? 3.826 32.588 45.521 1.00 15.58 116 VAL B N 1
ATOM 9907 C CA . VAL B 1 101 ? 4.209 32.310 46.888 1.00 17.44 116 VAL B CA 1
ATOM 9908 C C . VAL B 1 101 ? 5.617 31.738 46.885 1.00 17.61 116 VAL B C 1
ATOM 9909 O O . VAL B 1 101 ? 6.086 31.136 45.931 1.00 17.78 116 VAL B O 1
ATOM 9922 N N . GLU B 1 102 ? 6.263 31.933 48.021 1.00 17.41 117 GLU B N 1
ATOM 9923 C CA . GLU B 1 102 ? 7.666 31.654 48.161 1.00 17.40 117 GLU B CA 1
ATOM 9924 C C . GLU B 1 102 ? 7.959 31.332 49.608 1.00 16.46 117 GLU B C 1
ATOM 9925 O O . GLU B 1 102 ? 7.268 31.809 50.518 1.00 17.81 117 GLU B O 1
ATOM 9937 N N . LEU B 1 103 ? 9.037 30.569 49.820 1.00 16.93 118 LEU B N 1
ATOM 9938 C CA . LEU B 1 103 ? 9.523 30.321 51.160 1.00 17.22 118 LEU B CA 1
ATOM 9939 C C . LEU B 1 103 ? 10.023 31.615 51.799 1.00 19.05 118 LEU B C 1
ATOM 9940 O O . LEU B 1 103 ? 10.683 32.411 51.170 1.00 19.46 118 LEU B O 1
ATOM 9956 N N . GLU B 1 104 ? 9.751 31.735 53.084 1.00 21.03 119 GLU B N 1
ATOM 9957 C CA . GLU B 1 104 ? 10.162 32.928 53.850 1.00 23.51 119 GLU B CA 1
ATOM 9958 C C . GLU B 1 104 ? 11.536 32.650 54.467 1.00 23.73 119 GLU B C 1
ATOM 9959 O O . GLU B 1 104 ? 11.784 31.538 54.931 1.00 24.47 119 GLU B O 1
ATOM 9971 N N . GLU B 1 105 ? 12.388 33.656 54.454 1.00 30.68 120 GLU B N 1
ATOM 9972 C CA . GLU B 1 105 ? 13.746 33.545 55.036 1.00 35.47 120 GLU B CA 1
ATOM 9973 C C . GLU B 1 105 ? 13.693 33.338 56.553 1.00 30.77 120 GLU B C 1
ATOM 9974 O O . GLU B 1 105 ? 14.574 32.679 57.076 1.00 33.37 120 GLU B O 1
ATOM 9986 N N . ASP B 1 106 ? 12.655 33.841 57.209 1.00 34.54 121 ASP B N 1
ATOM 9987 C CA . ASP B 1 106 ? 12.577 33.846 58.692 1.00 39.41 121 ASP B CA 1
ATOM 9988 C C . ASP B 1 106 ? 11.548 32.850 59.243 1.00 37.26 121 ASP B C 1
ATOM 9989 O O . ASP B 1 106 ? 11.145 33.021 60.410 1.00 34.88 121 ASP B O 1
ATOM 9998 N N . GLN B 1 107 ? 11.119 31.863 58.449 1.00 28.63 122 GLN B N 1
ATOM 9999 C CA . GLN B 1 107 ? 10.202 30.844 58.944 1.00 23.83 122 GLN B CA 1
ATOM 10000 C C . GLN B 1 107 ? 10.745 29.435 58.671 1.00 21.82 122 GLN B C 1
ATOM 10001 O O . GLN B 1 107 ? 11.608 29.199 57.825 1.00 22.83 122 GLN B O 1
ATOM 10015 N N . ASP B 1 108 ? 10.235 28.481 59.440 1.00 22.35 123 ASP B N 1
ATOM 10016 C CA . ASP B 1 108 ? 10.530 27.075 59.278 1.00 20.17 123 ASP B CA 1
ATOM 10017 C C . ASP B 1 108 ? 10.206 26.630 57.848 1.00 18.86 123 ASP B C 1
ATOM 10018 O O . ASP B 1 108 ? 9.245 27.110 57.226 1.00 19.57 123 ASP B O 1
ATOM 10027 N N . ASN B 1 109 ? 10.956 25.629 57.406 1.00 17.05 124 ASN B N 1
ATOM 10028 C CA . ASN B 1 109 ? 10.535 24.756 56.322 1.00 16.28 124 ASN B CA 1
ATOM 10029 C C . ASN B 1 109 ? 11.123 23.385 56.601 1.00 16.90 124 ASN B C 1
ATOM 10030 O O . ASN B 1 109 ? 11.943 23.238 57.494 1.00 16.23 124 ASN B O 1
ATOM 10041 N N . LEU B 1 110 ? 10.738 22.346 55.860 1.00 14.54 125 LEU B N 1
ATOM 10042 C CA . LEU B 1 110 ? 11.188 20.996 56.088 1.00 15.65 125 LEU B CA 1
ATOM 10043 C C . LEU B 1 110 ? 12.719 20.954 56.085 1.00 15.30 125 LEU B C 1
ATOM 10044 O O . LEU B 1 110 ? 13.228 20.164 56.863 1.00 16.67 125 LEU B O 1
ATOM 10060 N N . ALA B 1 111 ? 13.341 21.554 55.058 1.00 15.12 126 ALA B N 1
ATOM 10061 C CA . ALA B 1 111 ? 14.804 21.452 54.890 1.00 14.10 126 ALA B CA 1
ATOM 10062 C C . ALA B 1 111 ? 15.542 22.026 56.086 1.00 14.60 126 ALA B C 1
ATOM 10063 O O . ALA B 1 111 ? 16.363 21.296 56.685 1.00 15.92 126 ALA B O 1
ATOM 10070 N N . LYS B 1 112 ? 15.116 23.196 56.507 1.00 14.76 127 LYS B N 1
ATOM 10071 C CA . LYS B 1 112 ? 15.744 23.813 57.670 1.00 16.13 127 LYS B CA 1
ATOM 10072 C C . LYS B 1 112 ? 15.567 22.942 58.904 1.00 19.26 127 LYS B C 1
ATOM 10073 O O . LYS B 1 112 ? 16.493 22.783 59.720 1.00 18.36 127 LYS B O 1
ATOM 10092 N N . LEU B 1 113 ? 14.367 22.376 59.124 1.00 16.50 128 LEU B N 1
ATOM 10093 C CA . LEU B 1 113 ? 14.133 21.545 60.270 1.00 15.95 128 LEU B CA 1
ATOM 10094 C C . LEU B 1 113 ? 14.908 20.242 60.250 1.00 18.50 128 LEU B C 1
ATOM 10095 O O . LEU B 1 113 ? 15.373 19.773 61.282 1.00 18.84 128 LEU B O 1
ATOM 10111 N N . LEU B 1 114 ? 15.060 19.625 59.080 1.00 16.97 129 LEU B N 1
ATOM 10112 C CA . LEU B 1 114 ? 15.811 18.407 58.994 1.00 15.57 129 LEU B CA 1
ATOM 10113 C C . LEU B 1 114 ? 17.299 18.711 59.193 1.00 15.81 129 LEU B C 1
ATOM 10114 O O . LEU B 1 114 ? 17.976 17.856 59.785 1.00 17.70 129 LEU B O 1
ATOM 10130 N N . GLN B 1 115 ? 17.749 19.871 58.728 1.00 18.16 130 GLN B N 1
ATOM 10131 C CA . GLN B 1 115 ? 19.164 20.205 58.909 1.00 18.66 130 GLN B CA 1
ATOM 10132 C C . GLN B 1 115 ? 19.440 20.280 60.410 1.00 21.22 130 GLN B C 1
ATOM 10133 O O . GLN B 1 115 ? 20.437 19.740 60.911 1.00 21.98 130 GLN B O 1
ATOM 10147 N N . LYS B 1 116 ? 18.502 20.865 61.164 1.00 20.05 131 LYS B N 1
ATOM 10148 C CA . LYS B 1 116 ? 18.675 20.998 62.618 1.00 21.84 131 LYS B CA 1
ATOM 10149 C C . LYS B 1 116 ? 18.614 19.641 63.309 1.00 21.13 131 LYS B C 1
ATOM 10150 O O . LYS B 1 116 ? 19.297 19.426 64.321 1.00 25.77 131 LYS B O 1
ATOM 10169 N N . ALA B 1 117 ? 17.908 18.660 62.739 1.00 19.46 132 ALA B N 1
ATOM 10170 C CA . ALA B 1 117 ? 17.873 17.294 63.235 1.00 21.06 132 ALA B CA 1
ATOM 10171 C C . ALA B 1 117 ? 19.098 16.484 62.799 1.00 18.71 132 ALA B C 1
ATOM 10172 O O . ALA B 1 117 ? 19.106 15.274 62.958 1.00 24.77 132 ALA B O 1
ATOM 10179 N N . GLY B 1 118 ? 20.040 17.115 62.077 1.00 20.14 133 GLY B N 1
ATOM 10180 C CA . GLY B 1 118 ? 21.307 16.478 61.744 1.00 19.61 133 GLY B CA 1
ATOM 10181 C C . GLY B 1 118 ? 21.363 15.868 60.342 1.00 20.27 133 GLY B C 1
ATOM 10182 O O . GLY B 1 118 ? 22.284 15.134 60.022 1.00 21.37 133 GLY B O 1
ATOM 10186 N N . TYR B 1 119 ? 20.325 16.101 59.517 1.00 17.82 134 TYR B N 1
ATOM 10187 C CA . TYR B 1 119 ? 20.335 15.611 58.145 1.00 17.40 134 TYR B CA 1
ATOM 10188 C C . TYR B 1 119 ? 21.171 16.500 57.249 1.00 15.89 134 TYR B C 1
ATOM 10189 O O . TYR B 1 119 ? 21.156 17.709 57.332 1.00 17.00 134 TYR B O 1
ATOM 10207 N N . LYS B 1 120 ? 21.892 15.862 56.336 1.00 16.23 135 LYS B N 1
ATOM 10208 C CA . LYS B 1 120 ? 22.477 16.544 55.209 1.00 16.92 135 LYS B CA 1
ATOM 10209 C C . LYS B 1 120 ? 21.356 16.705 54.167 1.00 15.44 135 LYS B C 1
ATOM 10210 O O . LYS B 1 120 ? 20.701 15.701 53.849 1.00 17.32 135 LYS B O 1
ATOM 10229 N N . THR B 1 121 ? 21.167 17.940 53.759 1.00 15.96 136 THR B N 1
ATOM 10230 C CA . THR B 1 121 ? 20.054 18.267 52.870 1.00 15.74 136 THR B CA 1
ATOM 10231 C C . THR B 1 121 ? 20.543 18.691 51.503 1.00 16.20 136 THR B C 1
ATOM 10232 O O . THR B 1 121 ? 21.449 19.514 51.339 1.00 15.98 136 THR B O 1
ATOM 10243 N N . GLY B 1 122 ? 19.865 18.173 50.470 1.00 14.81 137 GLY B N 1
ATOM 10244 C CA . GLY B 1 122 ? 20.243 18.426 49.114 1.00 14.60 137 GLY B CA 1
ATOM 10245 C C . GLY B 1 122 ? 19.039 18.754 48.244 1.00 15.44 137 GLY B C 1
ATOM 10246 O O . GLY B 1 122 ? 17.951 18.167 48.419 1.00 16.13 137 GLY B O 1
ATOM 10250 N N . PHE B 1 123 ? 19.256 19.666 47.331 1.00 14.70 138 PHE B N 1
ATOM 10251 C CA . PHE B 1 123 ? 18.227 20.131 46.390 1.00 14.84 138 PHE B CA 1
ATOM 10252 C C . PHE B 1 123 ? 18.732 19.951 44.968 1.00 15.92 138 PHE B C 1
ATOM 10253 O O . PHE B 1 123 ? 19.815 20.462 44.625 1.00 15.89 138 PHE B O 1
ATOM 10270 N N . VAL B 1 124 ? 17.867 19.399 44.097 1.00 14.49 139 VAL B N 1
ATOM 10271 C CA . VAL B 1 124 ? 18.139 19.339 42.674 1.00 14.64 139 VAL B CA 1
ATOM 10272 C C . VAL B 1 124 ? 16.888 19.724 41.911 1.00 15.01 139 VAL B C 1
ATOM 10273 O O . VAL B 1 124 ? 15.792 19.312 42.321 1.00 14.93 139 VAL B O 1
ATOM 10286 N N . GLY B 1 125 ? 17.039 20.470 40.833 1.00 14.84 140 GLY B N 1
ATOM 10287 C CA . GLY B 1 125 ? 15.972 20.670 39.860 1.00 14.54 140 GLY B CA 1
ATOM 10288 C C . GLY B 1 125 ? 15.188 21.950 40.042 1.00 14.41 140 GLY B C 1
ATOM 10289 O O . GLY B 1 125 ? 15.713 23.004 40.409 1.00 15.12 140 GLY B O 1
ATOM 10293 N N . LYS B 1 126 ? 13.857 21.868 39.765 1.00 14.15 141 LYS B N 1
ATOM 10294 C CA . LYS B 1 126 ? 13.031 23.037 39.682 1.00 13.77 141 LYS B CA 1
ATOM 10295 C C . LYS B 1 126 ? 12.680 23.588 41.062 1.00 14.05 141 LYS B C 1
ATOM 10296 O O . LYS B 1 126 ? 12.255 22.831 41.921 1.00 13.97 141 LYS B O 1
ATOM 10315 N N . SER B 1 127 ? 12.905 24.874 41.249 1.00 15.35 142 SER B N 1
ATOM 10316 C CA . SER B 1 127 ? 12.545 25.594 42.464 1.00 16.15 142 SER B CA 1
ATOM 10317 C C . SER B 1 127 ? 11.143 26.216 42.393 1.00 18.10 142 SER B C 1
ATOM 10318 O O . SER B 1 127 ? 10.185 25.622 42.902 1.00 16.53 142 SER B O 1
ATOM 10326 N N . HIS B 1 128 ? 11.038 27.401 41.803 1.00 15.60 143 HIS B N 1
ATOM 10327 C CA . HIS B 1 128 ? 9.790 28.142 41.707 1.00 15.09 143 HIS B CA 1
ATOM 10328 C C . HIS B 1 128 ? 9.284 28.691 43.037 1.00 15.74 143 HIS B C 1
ATOM 10329 O O . HIS B 1 128 ? 8.217 29.305 43.022 1.00 18.09 143 HIS B O 1
ATOM 10344 N N . ILE B 1 129 ? 9.969 28.442 44.149 1.00 14.66 144 ILE B N 1
ATOM 10345 C CA . ILE B 1 129 ? 9.486 28.891 45.487 1.00 15.96 144 ILE B CA 1
ATOM 10346 C C . ILE B 1 129 ? 10.592 29.654 46.232 1.00 16.05 144 ILE B C 1
ATOM 10347 O O . ILE B 1 129 ? 10.476 29.805 47.392 1.00 17.04 144 ILE B O 1
ATOM 10363 N N . ILE B 1 130 ? 11.644 30.079 45.555 1.00 16.63 145 ILE B N 1
ATOM 10364 C CA . ILE B 1 130 ? 12.770 30.776 46.235 1.00 20.13 145 ILE B CA 1
ATOM 10365 C C . ILE B 1 130 ? 12.968 32.167 45.627 1.00 31.25 145 ILE B C 1
ATOM 10366 O O . ILE B 1 130 ? 13.141 32.247 44.417 1.00 55.91 145 ILE B O 1
ATOM 10382 N N . ASP B 1 131 ? 12.919 33.197 46.454 1.00 35.35 146 ASP B N 1
ATOM 10383 C CA . ASP B 1 131 ? 13.246 34.592 46.056 1.00 22.16 146 ASP B CA 1
ATOM 10384 C C . ASP B 1 131 ? 12.581 35.009 44.747 1.00 18.71 146 ASP B C 1
ATOM 10385 O O . ASP B 1 131 ? 13.249 35.054 43.761 1.00 19.56 146 ASP B O 1
ATOM 10394 N N . HIS B 1 132 ? 11.304 35.369 44.809 1.00 18.71 147 HIS B N 1
ATOM 10395 C CA . HIS B 1 132 ? 10.624 35.792 43.591 1.00 19.25 147 HIS B CA 1
ATOM 10396 C C . HIS B 1 132 ? 11.063 37.182 43.132 1.00 18.25 147 HIS B C 1
ATOM 10397 O O . HIS B 1 132 ? 10.922 37.480 41.959 1.00 22.20 147 HIS B O 1
ATOM 10412 N N . ASN B 1 133 ? 11.614 37.985 44.057 1.00 21.07 148 ASN B N 1
ATOM 10413 C CA . ASN B 1 133 ? 12.189 39.266 43.655 1.00 23.34 148 ASN B CA 1
ATOM 10414 C C . ASN B 1 133 ? 13.402 38.979 42.771 1.00 22.55 148 ASN B C 1
ATOM 10415 O O . ASN B 1 133 ? 13.585 39.636 41.748 1.00 25.04 148 ASN B O 1
ATOM 10426 N N . LEU B 1 134 ? 14.222 37.989 43.182 1.00 21.12 149 LEU B N 1
ATOM 10427 C CA . LEU B 1 134 ? 15.363 37.566 42.393 1.00 22.45 149 LEU B CA 1
ATOM 10428 C C . LEU B 1 134 ? 14.919 36.920 41.081 1.00 21.63 149 LEU B C 1
ATOM 10429 O O . LEU B 1 134 ? 15.506 37.169 40.028 1.00 21.59 149 LEU B O 1
ATOM 10445 N N . LEU B 1 135 ? 13.794 36.185 41.105 1.00 19.99 150 LEU B N 1
ATOM 10446 C CA . LEU B 1 135 ? 13.275 35.607 39.872 1.00 21.36 150 LEU B CA 1
ATOM 10447 C C . LEU B 1 135 ? 12.911 36.665 38.821 1.00 20.81 150 LEU B C 1
ATOM 10448 O O . LEU B 1 135 ? 13.141 36.487 37.645 1.00 21.57 150 LEU B O 1
ATOM 10464 N N . HIS B 1 136 ? 12.363 37.798 39.252 1.00 22.14 151 HIS B N 1
ATOM 10465 C CA . HIS B 1 136 ? 12.076 38.889 38.345 1.00 24.59 151 HIS B CA 1
ATOM 10466 C C . HIS B 1 136 ? 13.369 39.382 37.678 1.00 21.54 151 HIS B C 1
ATOM 10467 O O . HIS B 1 136 ? 13.374 39.638 36.478 1.00 24.65 151 HIS B O 1
ATOM 10482 N N . LYS B 1 137 ? 14.449 39.496 38.467 1.00 23.51 152 LYS B N 1
ATOM 10483 C CA . LYS B 1 137 ? 15.741 39.878 37.906 1.00 24.73 152 LYS B CA 1
ATOM 10484 C C . LYS B 1 137 ? 16.241 38.867 36.893 1.00 24.86 152 LYS B C 1
ATOM 10485 O O . LYS B 1 137 ? 16.831 39.228 35.876 1.00 25.49 152 LYS B O 1
ATOM 10504 N N . GLN B 1 138 ? 16.062 37.580 37.177 1.00 23.22 153 GLN B N 1
ATOM 10505 C CA . GLN B 1 138 ? 16.438 36.546 36.232 1.00 20.97 153 GLN B CA 1
ATOM 10506 C C . GLN B 1 138 ? 15.642 36.716 34.938 1.00 23.61 153 GLN B C 1
ATOM 10507 O O . GLN B 1 138 ? 16.216 36.639 33.849 1.00 24.66 153 GLN B O 1
ATOM 10521 N N . GLU B 1 139 ? 14.310 36.866 35.023 1.00 24.31 154 GLU B N 1
ATOM 10522 C CA . GLU B 1 139 ? 13.500 36.932 33.814 1.00 28.80 154 GLU B CA 1
ATOM 10523 C C . GLU B 1 139 ? 13.914 38.130 32.953 1.00 30.52 154 GLU B C 1
ATOM 10524 O O . GLU B 1 139 ? 13.892 38.040 31.728 1.00 29.56 154 GLU B O 1
ATOM 10536 N N . LYS B 1 140 ? 14.299 39.239 33.593 1.00 31.48 155 LYS B N 1
ATOM 10537 C CA . LYS B 1 140 ? 14.588 40.456 32.836 1.00 34.17 155 LYS B CA 1
ATOM 10538 C C . LYS B 1 140 ? 16.086 40.572 32.574 1.00 34.80 155 LYS B C 1
ATOM 10539 O O . LYS B 1 140 ? 16.526 41.565 31.980 1.00 34.56 155 LYS B O 1
ATOM 10558 N N . GLN B 1 141 ? 16.852 39.583 33.066 1.00 30.72 156 GLN B N 1
ATOM 10559 C CA . GLN B 1 141 ? 18.308 39.503 32.959 1.00 30.43 156 GLN B CA 1
ATOM 10560 C C . GLN B 1 141 ? 18.981 40.789 33.437 1.00 31.71 156 GLN B C 1
ATOM 10561 O O . GLN B 1 141 ? 19.853 41.340 32.749 1.00 33.84 156 GLN B O 1
ATOM 10575 N N . LEU B 1 142 ? 18.614 41.197 34.647 1.00 26.47 157 LEU B N 1
ATOM 10576 C CA . LEU B 1 142 ? 19.202 42.349 35.316 1.00 27.40 157 LEU B CA 1
ATOM 10577 C C . LEU B 1 142 ? 20.262 41.880 36.305 1.00 32.16 157 LEU B C 1
ATOM 10578 O O . LEU B 1 142 ? 20.259 40.753 36.824 1.00 29.25 157 LEU B O 1
ATOM 10594 N N . PRO B 1 143 ? 21.216 42.752 36.671 1.00 33.33 158 PRO B N 1
ATOM 10595 C CA . PRO B 1 143 ? 22.136 42.420 37.761 1.00 32.05 158 PRO B CA 1
ATOM 10596 C C . PRO B 1 143 ? 21.423 41.850 38.994 1.00 31.36 158 PRO B C 1
ATOM 10597 O O . PRO B 1 143 ? 20.409 42.402 39.443 1.00 32.09 158 PRO B O 1
ATOM 10608 N N . PRO B 1 144 ? 21.922 40.766 39.642 1.00 28.68 159 PRO B N 1
ATOM 10609 C CA . PRO B 1 144 ? 23.260 40.212 39.396 1.00 27.18 159 PRO B CA 1
ATOM 10610 C C . PRO B 1 144 ? 23.456 39.248 38.217 1.00 26.84 159 PRO B C 1
ATOM 10611 O O . PRO B 1 144 ? 24.542 38.750 38.008 1.00 28.33 159 PRO B O 1
ATOM 10622 N N . PHE B 1 145 ? 22.424 39.037 37.406 1.00 25.00 160 PHE B N 1
ATOM 10623 C CA . PHE B 1 145 ? 22.479 38.098 36.304 1.00 25.19 160 PHE B CA 1
ATOM 10624 C C . PHE B 1 145 ? 23.158 38.757 35.102 1.00 28.62 160 PHE B C 1
ATOM 10625 O O . PHE B 1 145 ? 23.226 39.993 35.033 1.00 29.61 160 PHE B O 1
ATOM 10642 N N . LYS B 1 146 ? 23.575 37.900 34.173 1.00 27.08 161 LYS B N 1
ATOM 10643 C CA . LYS B 1 146 ? 24.152 38.248 32.877 1.00 29.18 161 LYS B CA 1
ATOM 10644 C C . LYS B 1 146 ? 23.165 37.943 31.763 1.00 31.33 161 LYS B C 1
ATOM 10645 O O . LYS B 1 146 ? 22.396 36.975 31.855 1.00 30.38 161 LYS B O 1
ATOM 10664 N N . SER B 1 147 ? 23.198 38.745 30.694 1.00 29.46 162 SER B N 1
ATOM 10665 C CA . SER B 1 147 ? 22.202 38.655 29.631 1.00 29.20 162 SER B CA 1
ATOM 10666 C C . SER B 1 147 ? 22.724 37.903 28.407 1.00 29.48 162 SER B C 1
ATOM 10667 O O . SER B 1 147 ? 23.936 37.720 28.238 1.00 32.38 162 SER B O 1
ATOM 10675 N N . TYR B 1 148 ? 21.768 37.492 27.557 1.00 28.92 163 TYR B N 1
ATOM 10676 C CA . TYR B 1 148 ? 22.030 36.818 26.295 1.00 29.27 163 TYR B CA 1
ATOM 10677 C C . TYR B 1 148 ? 20.759 36.862 25.460 1.00 30.41 163 TYR B C 1
ATOM 10678 O O . TYR B 1 148 ? 19.677 37.108 25.969 1.00 29.42 163 TYR B O 1
ATOM 10696 N N . ASP B 1 149 ? 20.896 36.641 24.152 1.00 32.47 164 ASP B N 1
ATOM 10697 C CA . ASP B 1 149 ? 19.755 36.747 23.263 1.00 36.53 164 ASP B CA 1
ATOM 10698 C C . ASP B 1 149 ? 18.951 35.450 23.341 1.00 29.85 164 ASP B C 1
ATOM 10699 O O . ASP B 1 149 ? 19.519 34.397 23.500 1.00 29.98 164 ASP B O 1
ATOM 10708 N N . LYS B 1 150 ? 17.643 35.522 23.120 1.00 33.52 165 LYS B N 1
ATOM 10709 C CA . LYS B 1 150 ? 16.827 34.323 23.013 1.00 33.31 165 LYS B CA 1
ATOM 10710 C C . LYS B 1 150 ? 17.355 33.354 21.952 1.00 34.82 165 LYS B C 1
ATOM 10711 O O . LYS B 1 150 ? 17.261 32.149 22.105 1.00 30.86 165 LYS B O 1
ATOM 10730 N N . LYS B 1 151 ? 17.952 33.849 20.857 1.00 33.58 166 LYS B N 1
ATOM 10731 C CA . LYS B 1 151 ? 18.385 32.969 19.779 1.00 37.97 166 LYS B CA 1
ATOM 10732 C C . LYS B 1 151 ? 19.844 32.536 19.917 1.00 35.30 166 LYS B C 1
ATOM 10733 O O . LYS B 1 151 ? 20.371 31.780 19.095 1.00 36.58 166 LYS B O 1
ATOM 10752 N N . ALA B 1 152 ? 20.512 33.046 20.946 1.00 34.85 167 ALA B N 1
ATOM 10753 C CA . ALA B 1 152 ? 21.937 32.830 21.114 1.00 32.29 167 ALA B CA 1
ATOM 10754 C C . ALA B 1 152 ? 22.251 31.347 21.245 1.00 36.94 167 ALA B C 1
ATOM 10755 O O . ALA B 1 152 ? 21.519 30.582 21.856 1.00 36.07 167 ALA B O 1
ATOM 10762 N N . ASN B 1 153 ? 23.375 30.953 20.662 1.00 31.45 168 ASN B N 1
ATOM 10763 C CA . ASN B 1 153 ? 23.884 29.608 20.735 1.00 31.89 168 ASN B CA 1
ATOM 10764 C C . ASN B 1 153 ? 24.661 29.432 22.036 1.00 33.77 168 ASN B C 1
ATOM 10765 O O . ASN B 1 153 ? 25.652 30.122 22.266 1.00 31.73 168 ASN B O 1
ATOM 10776 N N . PRO B 1 154 ? 24.213 28.539 22.951 1.00 34.19 169 PRO B N 1
ATOM 10777 C CA . PRO B 1 154 ? 24.879 28.365 24.247 1.00 32.70 169 PRO B CA 1
ATOM 10778 C C . PRO B 1 154 ? 26.295 27.809 24.233 1.00 34.34 169 PRO B C 1
ATOM 10779 O O . PRO B 1 154 ? 26.982 27.917 25.232 1.00 33.39 169 PRO B O 1
ATOM 10790 N N . LYS B 1 155 ? 26.743 27.229 23.105 1.00 35.72 170 LYS B N 1
ATOM 10791 C CA . LYS B 1 155 ? 28.143 26.836 22.952 1.00 39.62 170 LYS B CA 1
ATOM 10792 C C . LYS B 1 155 ? 29.053 28.059 22.793 1.00 34.62 170 LYS B C 1
ATOM 10793 O O . LYS B 1 155 ? 30.209 27.983 23.188 1.00 40.02 170 LYS B O 1
ATOM 10812 N N . ASP B 1 156 ? 28.539 29.190 22.291 1.00 36.91 171 ASP B N 1
ATOM 10813 C CA . ASP B 1 156 ? 29.364 30.393 22.178 1.00 38.90 171 ASP B CA 1
ATOM 10814 C C . ASP B 1 156 ? 29.869 30.755 23.572 1.00 46.98 171 ASP B C 1
ATOM 10815 O O . ASP B 1 156 ? 29.067 30.868 24.500 1.00 41.73 171 ASP B O 1
ATOM 10824 N N . PRO B 1 157 ? 31.196 30.928 23.771 1.00 42.70 172 PRO B N 1
ATOM 10825 C CA . PRO B 1 157 ? 31.769 30.961 25.121 1.00 39.80 172 PRO B CA 1
ATOM 10826 C C . PRO B 1 157 ? 31.267 32.070 26.035 1.00 39.36 172 PRO B C 1
ATOM 10827 O O . PRO B 1 157 ? 31.116 31.830 27.230 1.00 39.29 172 PRO B O 1
ATOM 10838 N N . GLU B 1 158 ? 30.976 33.258 25.493 1.00 35.36 173 GLU B N 1
ATOM 10839 C CA . GLU B 1 158 ? 30.457 34.336 26.315 1.00 40.74 173 GLU B CA 1
ATOM 10840 C C . GLU B 1 158 ? 29.001 34.052 26.703 1.00 37.92 173 GLU B C 1
ATOM 10841 O O . GLU B 1 158 ? 28.528 34.534 27.735 1.00 35.61 173 GLU B O 1
ATOM 10853 N N . VAL B 1 159 ? 28.290 33.319 25.845 1.00 32.46 174 VAL B N 1
ATOM 10854 C CA . VAL B 1 159 ? 26.908 32.966 26.141 1.00 33.34 174 VAL B CA 1
ATOM 10855 C C . VAL B 1 159 ? 26.900 31.897 27.245 1.00 32.24 174 VAL B C 1
ATOM 10856 O O . VAL B 1 159 ? 26.183 32.026 28.258 1.00 27.50 174 VAL B O 1
ATOM 10869 N N . ASN B 1 160 ? 27.728 30.873 27.080 1.00 28.45 175 ASN B N 1
ATOM 10870 C CA . ASN B 1 160 ? 27.792 29.762 28.020 1.00 30.63 175 ASN B CA 1
ATOM 10871 C C . ASN B 1 160 ? 28.197 30.291 29.390 1.00 35.33 175 ASN B C 1
ATOM 10872 O O . ASN B 1 160 ? 27.679 29.863 30.421 1.00 27.77 175 ASN B O 1
ATOM 10883 N N . LYS B 1 161 ? 29.144 31.233 29.408 1.00 31.08 176 LYS B N 1
ATOM 10884 C CA . LYS B 1 161 ? 29.588 31.777 30.671 1.00 30.08 176 LYS B CA 1
ATOM 10885 C C . LYS B 1 161 ? 28.441 32.490 31.390 1.00 27.99 176 LYS B C 1
ATOM 10886 O O . LYS B 1 161 ? 28.378 32.405 32.603 1.00 25.44 176 LYS B O 1
ATOM 10905 N N . ALA B 1 162 ? 27.567 33.182 30.648 1.00 24.65 177 ALA B N 1
ATOM 10906 C CA . ALA B 1 162 ? 26.444 33.928 31.192 1.00 26.16 177 ALA B CA 1
ATOM 10907 C C . ALA B 1 162 ? 25.417 32.955 31.811 1.00 24.72 177 ALA B C 1
ATOM 10908 O O . ALA B 1 162 ? 24.937 33.172 32.923 1.00 24.05 177 ALA B O 1
ATOM 10915 N N . ILE B 1 163 ? 25.116 31.884 31.082 1.00 27.52 178 ILE B N 1
ATOM 10916 C CA . ILE B 1 163 ? 24.098 30.934 31.527 1.00 24.53 178 ILE B CA 1
ATOM 10917 C C . ILE B 1 163 ? 24.605 30.230 32.774 1.00 25.66 178 ILE B C 1
ATOM 10918 O O . ILE B 1 163 ? 23.851 30.045 33.745 1.00 23.13 178 ILE B O 1
ATOM 10934 N N . HIS B 1 164 ? 25.890 29.875 32.800 1.00 23.25 179 HIS B N 1
ATOM 10935 C CA . HIS B 1 164 ? 26.484 29.192 33.936 1.00 24.30 179 HIS B CA 1
ATOM 10936 C C . HIS B 1 164 ? 26.437 30.096 35.162 1.00 24.40 179 HIS B C 1
ATOM 10937 O O . HIS B 1 164 ? 26.172 29.655 36.270 1.00 23.38 179 HIS B O 1
ATOM 10952 N N . HIS B 1 165 ? 26.816 31.379 34.967 1.00 23.13 180 HIS B N 1
ATOM 10953 C CA . HIS B 1 165 ? 26.860 32.378 36.023 1.00 23.57 180 HIS B CA 1
ATOM 10954 C C . HIS B 1 165 ? 25.496 32.479 36.702 1.00 20.33 180 HIS B C 1
ATOM 10955 O O . HIS B 1 165 ? 25.416 32.464 37.920 1.00 22.08 180 HIS B O 1
ATOM 10970 N N . ASN B 1 166 ? 24.465 32.559 35.876 1.00 23.61 181 ASN B N 1
ATOM 10971 C CA . ASN B 1 166 ? 23.114 32.742 36.387 1.00 20.76 181 ASN B CA 1
ATOM 10972 C C . ASN B 1 166 ? 22.681 31.498 37.203 1.00 21.95 181 ASN B C 1
ATOM 10973 O O . ASN B 1 166 ? 22.156 31.640 38.306 1.00 20.21 181 ASN B O 1
ATOM 10984 N N . HIS B 1 167 ? 22.996 30.295 36.712 1.00 20.61 182 HIS B N 1
ATOM 10985 C CA . HIS B 1 167 ? 22.685 29.051 37.428 1.00 20.23 182 HIS B CA 1
ATOM 10986 C C . HIS B 1 167 ? 23.385 28.989 38.785 1.00 21.18 182 HIS B C 1
ATOM 10987 O O . HIS B 1 167 ? 22.777 28.617 39.794 1.00 20.67 182 HIS B O 1
ATOM 11002 N N . GLU B 1 168 ? 24.662 29.414 38.863 1.00 21.56 183 GLU B N 1
ATOM 11003 C CA . GLU B 1 168 ? 25.374 29.446 40.136 1.00 22.28 183 GLU B CA 1
ATOM 11004 C C . GLU B 1 168 ? 24.748 30.392 41.169 1.00 18.33 183 GLU B C 1
ATOM 11005 O O . GLU B 1 168 ? 24.774 30.093 42.362 1.00 19.97 183 GLU B O 1
ATOM 11017 N N . ILE B 1 169 ? 24.176 31.507 40.722 1.00 18.24 184 ILE B N 1
ATOM 11018 C CA . ILE B 1 169 ? 23.487 32.435 41.601 1.00 20.90 184 ILE B CA 1
ATOM 11019 C C . ILE B 1 169 ? 22.318 31.711 42.290 1.00 19.01 184 ILE B C 1
ATOM 11020 O O . ILE B 1 169 ? 22.142 31.850 43.497 1.00 18.59 184 ILE B O 1
ATOM 11036 N N . TRP B 1 170 ? 21.577 30.915 41.513 1.00 19.56 185 TRP B N 1
ATOM 11037 C CA . TRP B 1 170 ? 20.464 30.168 42.080 1.00 18.60 185 TRP B CA 1
ATOM 11038 C C . TRP B 1 170 ? 20.920 29.071 43.015 1.00 18.05 185 TRP B C 1
ATOM 11039 O O . TRP B 1 170 ? 20.284 28.852 44.058 1.00 18.00 185 TRP B O 1
ATOM 11060 N N . CYS B 1 171 ? 21.976 28.306 42.646 1.00 17.89 186 CYS B N 1
ATOM 11061 C CA . CYS B 1 171 ? 22.510 27.297 43.528 1.00 18.19 186 CYS B CA 1
ATOM 11062 C C . CYS B 1 171 ? 22.867 27.882 44.899 1.00 18.32 186 CYS B C 1
ATOM 11063 O O . CYS B 1 171 ? 22.557 27.312 45.961 1.00 18.29 186 CYS B O 1
ATOM 11071 N N . LYS B 1 172 ? 23.508 29.052 44.884 1.00 18.79 187 LYS B N 1
ATOM 11072 C CA . LYS B 1 172 ? 23.881 29.718 46.129 1.00 19.02 187 LYS B CA 1
ATOM 11073 C C . LYS B 1 172 ? 22.655 30.169 46.930 1.00 15.38 187 LYS B C 1
ATOM 11074 O O . LYS B 1 172 ? 22.600 29.966 48.138 1.00 19.09 187 LYS B O 1
ATOM 11093 N N . ARG B 1 173 ? 21.699 30.768 46.226 1.00 18.57 188 ARG B N 1
ATOM 11094 C CA . ARG B 1 173 ? 20.548 31.329 46.942 1.00 18.49 188 ARG B CA 1
ATOM 11095 C C . ARG B 1 173 ? 19.708 30.212 47.554 1.00 18.26 188 ARG B C 1
ATOM 11096 O O . ARG B 1 173 ? 19.158 30.380 48.637 1.00 18.90 188 ARG B O 1
ATOM 11117 N N . ILE B 1 174 ? 19.550 29.096 46.842 1.00 16.46 189 ILE B N 1
ATOM 11118 C CA . ILE B 1 174 ? 18.655 28.070 47.349 1.00 16.61 189 ILE B CA 1
ATOM 11119 C C . ILE B 1 174 ? 19.190 27.516 48.663 1.00 17.17 189 ILE B C 1
ATOM 11120 O O . ILE B 1 174 ? 18.465 27.130 49.582 1.00 17.25 189 ILE B O 1
ATOM 11136 N N . GLN B 1 175 ? 20.509 27.475 48.806 1.00 16.53 190 GLN B N 1
ATOM 11137 C CA . GLN B 1 175 ? 21.122 26.944 50.049 1.00 16.66 190 GLN B CA 1
ATOM 11138 C C . GLN B 1 175 ? 20.777 27.813 51.275 1.00 18.55 190 GLN B C 1
ATOM 11139 O O . GLN B 1 175 ? 20.820 27.274 52.368 1.00 22.49 190 GLN B O 1
ATOM 11153 N N . ASP B 1 176 ? 20.421 29.082 51.094 1.00 18.04 191 ASP B N 1
ATOM 11154 C CA . ASP B 1 176 ? 20.013 29.933 52.215 1.00 18.28 191 ASP B CA 1
ATOM 11155 C C . ASP B 1 176 ? 18.700 29.462 52.853 1.00 19.80 191 ASP B C 1
ATOM 11156 O O . ASP B 1 176 ? 18.377 29.930 53.943 1.00 21.08 191 ASP B O 1
ATOM 11165 N N . PHE B 1 177 ? 17.952 28.579 52.157 1.00 17.93 192 PHE B N 1
ATOM 11166 C CA . PHE B 1 177 ? 16.628 28.131 52.628 1.00 18.05 192 PHE B CA 1
ATOM 11167 C C . PHE B 1 177 ? 16.691 26.752 53.257 1.00 19.52 192 PHE B C 1
ATOM 11168 O O . PHE B 1 177 ? 15.668 26.110 53.434 1.00 19.03 192 PHE B O 1
ATOM 11185 N N . GLY B 1 178 ? 17.888 26.240 53.616 1.00 16.61 193 GLY B N 1
ATOM 11186 C CA . GLY B 1 178 ? 17.996 25.037 54.394 1.00 16.19 193 GLY B CA 1
ATOM 11187 C C . GLY B 1 178 ? 18.648 23.850 53.686 1.00 15.53 193 GLY B C 1
ATOM 11188 O O . GLY B 1 178 ? 18.495 22.728 54.165 1.00 16.87 193 GLY B O 1
ATOM 11192 N N . PHE B 1 179 ? 19.340 24.111 52.564 1.00 16.71 194 PHE B N 1
ATOM 11193 C CA . PHE B 1 179 ? 20.009 23.073 51.799 1.00 16.50 194 PHE B CA 1
ATOM 11194 C C . PHE B 1 179 ? 21.539 23.209 51.934 1.00 16.79 194 PHE B C 1
ATOM 11195 O O . PHE B 1 179 ? 22.056 24.289 51.712 1.00 17.45 194 PHE B O 1
ATOM 11212 N N . ASP B 1 180 ? 22.178 22.087 52.195 1.00 17.22 195 ASP B N 1
ATOM 11213 C CA . ASP B 1 180 ? 23.647 22.004 52.243 1.00 17.81 195 ASP B CA 1
ATOM 11214 C C . ASP B 1 180 ? 24.234 22.009 50.825 1.00 21.38 195 ASP B C 1
ATOM 11215 O O . ASP B 1 180 ? 25.413 22.323 50.580 1.00 21.10 195 ASP B O 1
ATOM 11224 N N . TYR B 1 181 ? 23.417 21.604 49.858 1.00 16.41 196 TYR B N 1
ATOM 11225 C CA . TYR B 1 181 ? 23.832 21.378 48.485 1.00 16.73 196 TYR B CA 1
ATOM 11226 C C . TYR B 1 181 ? 22.678 21.739 47.587 1.00 15.97 196 TYR B C 1
ATOM 11227 O O . TYR B 1 181 ? 21.533 21.324 47.893 1.00 16.17 196 TYR B O 1
ATOM 11245 N N . ALA B 1 182 ? 22.960 22.410 46.495 1.00 14.90 197 ALA B N 1
ATOM 11246 C CA . ALA B 1 182 ? 21.960 22.681 45.468 1.00 16.39 197 ALA B CA 1
ATOM 11247 C C . ALA B 1 182 ? 22.660 22.692 44.115 1.00 16.89 197 ALA B C 1
ATOM 11248 O O . ALA B 1 182 ? 23.661 23.435 43.931 1.00 16.46 197 ALA B O 1
ATOM 11255 N N . ASN B 1 183 ? 22.141 21.874 43.193 1.00 16.96 198 ASN B N 1
ATOM 11256 C CA . ASN B 1 183 ? 22.764 21.753 41.883 1.00 16.96 198 ASN B CA 1
ATOM 11257 C C . ASN B 1 183 ? 21.745 21.231 40.872 1.00 18.51 198 ASN B C 1
ATOM 11258 O O . ASN B 1 183 ? 20.736 20.667 41.265 1.00 17.00 198 ASN B O 1
ATOM 11269 N N . GLY B 1 184 ? 21.984 21.456 39.581 1.00 17.58 199 GLY B N 1
ATOM 11270 C CA . GLY B 1 184 ? 21.045 21.008 38.572 1.00 17.78 199 GLY B CA 1
ATOM 11271 C C . GLY B 1 184 ? 19.698 21.716 38.698 1.00 16.71 199 GLY B C 1
ATOM 11272 O O . GLY B 1 184 ? 18.652 21.080 38.563 1.00 15.48 199 GLY B O 1
ATOM 11276 N N . VAL B 1 185 ? 19.750 23.015 38.902 1.00 16.62 200 VAL B N 1
ATOM 11277 C CA . VAL B 1 185 ? 18.585 23.794 39.305 1.00 16.90 200 VAL B CA 1
ATOM 11278 C C . VAL B 1 185 ? 18.007 24.595 38.153 1.00 16.71 200 VAL B C 1
ATOM 11279 O O . VAL B 1 185 ? 18.642 25.021 37.170 1.00 18.37 200 VAL B O 1
ATOM 11292 N N . TYR B 1 186 ? 16.705 24.867 38.339 1.00 16.43 201 TYR B N 1
ATOM 11293 C CA . TYR B 1 186 ? 15.989 25.859 37.570 1.00 15.27 201 TYR B CA 1
ATOM 11294 C C . TYR B 1 186 ? 15.250 26.798 38.526 1.00 16.45 201 TYR B C 1
ATOM 11295 O O . TYR B 1 186 ? 14.613 26.361 39.504 1.00 16.63 201 TYR B O 1
ATOM 11313 N N . ALA B 1 187 ? 15.375 28.102 38.310 1.00 16.43 202 ALA B N 1
ATOM 11314 C CA . ALA B 1 187 ? 14.714 29.093 39.125 1.00 19.78 202 ALA B CA 1
ATOM 11315 C C . ALA B 1 187 ? 13.202 28.910 39.102 1.00 17.58 202 ALA B C 1
ATOM 11316 O O . ALA B 1 187 ? 12.554 29.118 40.122 1.00 17.62 202 ALA B O 1
ATOM 11323 N N . ALA B 1 188 ? 12.683 28.598 37.916 1.00 15.78 203 ALA B N 1
ATOM 11324 C CA . ALA B 1 188 ? 11.249 28.411 37.686 1.00 16.03 203 ALA B CA 1
ATOM 11325 C C . ALA B 1 188 ? 11.100 27.332 36.620 1.00 15.20 203 ALA B C 1
ATOM 11326 O O . ALA B 1 188 ? 11.432 26.173 36.886 1.00 18.07 203 ALA B O 1
ATOM 11333 N N . ASN B 1 189 ? 10.589 27.675 35.417 1.00 16.50 204 ASN B N 1
ATOM 11334 C CA . ASN B 1 189 ? 10.391 26.721 34.345 1.00 16.94 204 ASN B CA 1
ATOM 11335 C C . ASN B 1 189 ? 11.483 26.903 33.282 1.00 20.40 204 ASN B C 1
ATOM 11336 O O . ASN B 1 189 ? 12.256 27.854 33.359 1.00 20.03 204 ASN B O 1
ATOM 11347 N N . LEU B 1 190 ? 11.431 26.086 32.249 1.00 18.00 205 LEU B N 1
ATOM 11348 C CA . LEU B 1 190 ? 12.296 26.298 31.088 1.00 18.76 205 LEU B CA 1
ATOM 11349 C C . LEU B 1 190 ? 12.098 27.675 30.457 1.00 20.07 205 LEU B C 1
ATOM 11350 O O . LEU B 1 190 ? 13.078 28.301 29.986 1.00 21.00 205 LEU B O 1
ATOM 11366 N N . ARG B 1 191 ? 10.864 28.186 30.472 1.00 19.21 206 ARG B N 1
ATOM 11367 C CA . ARG B 1 191 ? 10.531 29.467 29.876 1.00 20.35 206 ARG B CA 1
ATOM 11368 C C . ARG B 1 191 ? 11.429 30.593 30.393 1.00 23.84 206 ARG B C 1
ATOM 11369 O O . ARG B 1 191 ? 11.833 31.485 29.632 1.00 23.09 206 ARG B O 1
ATOM 11390 N N . GLU B 1 192 ? 11.777 30.561 31.677 1.00 19.00 207 GLU B N 1
ATOM 11391 C CA . GLU B 1 192 ? 12.373 31.725 32.300 1.00 20.86 207 GLU B CA 1
ATOM 11392 C C . GLU B 1 192 ? 13.873 31.820 32.006 1.00 21.53 207 GLU B C 1
ATOM 11393 O O . GLU B 1 192 ? 14.469 32.818 32.384 1.00 26.24 207 GLU B O 1
ATOM 11405 N N . LEU B 1 193 ? 14.441 30.844 31.312 1.00 20.80 208 LEU B N 1
ATOM 11406 C CA . LEU B 1 193 ? 15.801 30.974 30.778 1.00 21.13 208 LEU B CA 1
ATOM 11407 C C . LEU B 1 193 ? 15.813 31.866 29.513 1.00 22.07 208 LEU B C 1
ATOM 11408 O O . LEU B 1 193 ? 16.899 32.321 29.172 1.00 24.67 208 LEU B O 1
ATOM 11424 N N . PHE B 1 194 ? 14.666 32.076 28.835 1.00 22.26 209 PHE B N 1
ATOM 11425 C CA . PHE B 1 194 ? 14.577 32.836 27.581 1.00 21.21 209 PHE B CA 1
ATOM 11426 C C . PHE B 1 194 ? 15.738 32.488 26.652 1.00 25.55 209 PHE B C 1
ATOM 11427 O O . PHE B 1 194 ? 16.469 33.352 26.169 1.00 25.70 209 PHE B O 1
ATOM 11444 N N . ASN B 1 195 ? 15.891 31.219 26.349 1.00 24.62 210 ASN B N 1
ATOM 11445 C CA . ASN B 1 195 ? 16.838 30.797 25.335 1.00 24.85 210 ASN B CA 1
ATOM 11446 C C . ASN B 1 195 ? 16.315 29.553 24.648 1.00 27.28 210 ASN B C 1
ATOM 11447 O O . ASN B 1 195 ? 16.019 28.539 25.285 1.00 27.11 210 ASN B O 1
ATOM 11458 N N . ASP B 1 196 ? 16.202 29.638 23.319 1.00 27.62 211 ASP B N 1
ATOM 11459 C CA . ASP B 1 196 ? 15.530 28.595 22.547 1.00 29.31 211 ASP B CA 1
ATOM 11460 C C . ASP B 1 196 ? 16.287 27.276 22.652 1.00 30.24 211 ASP B C 1
ATOM 11461 O O . ASP B 1 196 ? 15.672 26.228 22.794 1.00 28.67 211 ASP B O 1
ATOM 11470 N N . SER B 1 197 ? 17.631 27.304 22.594 1.00 26.85 212 SER B N 1
ATOM 11471 C CA . SER B 1 197 ? 18.424 26.090 22.581 1.00 26.83 212 SER B CA 1
ATOM 11472 C C . SER B 1 197 ? 18.287 25.290 23.885 1.00 23.10 212 SER B C 1
ATOM 11473 O O . SER B 1 197 ? 18.305 24.064 23.852 1.00 26.61 212 SER B O 1
ATOM 11481 N N . ILE B 1 198 ? 18.179 25.974 25.032 1.00 22.45 213 ILE B N 1
ATOM 11482 C CA . ILE B 1 198 ? 18.119 25.238 26.301 1.00 24.07 213 ILE B CA 1
ATOM 11483 C C . ILE B 1 198 ? 16.675 25.133 26.803 1.00 22.28 213 ILE B C 1
ATOM 11484 O O . ILE B 1 198 ? 16.444 24.721 27.949 1.00 22.77 213 ILE B O 1
ATOM 11500 N N . ASN B 1 199 ? 15.730 25.504 25.964 1.00 23.01 214 ASN B N 1
ATOM 11501 C CA . ASN B 1 199 ? 14.303 25.263 26.194 1.00 22.72 214 ASN B CA 1
ATOM 11502 C C . ASN B 1 199 ? 13.956 23.798 25.912 1.00 20.86 214 ASN B C 1
ATOM 11503 O O . ASN B 1 199 ? 13.056 23.451 25.145 1.00 23.40 214 ASN B O 1
ATOM 11514 N N . VAL B 1 200 ? 14.628 22.914 26.632 1.00 18.46 215 VAL B N 1
ATOM 11515 C CA . VAL B 1 200 ? 14.482 21.472 26.482 1.00 19.17 215 VAL B CA 1
ATOM 11516 C C . VAL B 1 200 ? 14.643 20.814 27.864 1.00 20.14 215 VAL B C 1
ATOM 11517 O O . VAL B 1 200 ? 15.467 21.247 28.706 1.00 18.93 215 VAL B O 1
ATOM 11530 N N . HIS B 1 201 ? 13.932 19.704 28.063 1.00 18.15 216 HIS B N 1
ATOM 11531 C CA . HIS B 1 201 ? 14.075 18.943 29.302 1.00 18.32 216 HIS B CA 1
ATOM 11532 C C . HIS B 1 201 ? 15.369 18.162 29.261 1.00 20.02 216 HIS B C 1
ATOM 11533 O O . HIS B 1 201 ? 15.767 17.666 28.211 1.00 20.28 216 HIS B O 1
ATOM 11548 N N . ASN B 1 202 ? 16.016 17.980 30.419 1.00 18.13 217 ASN B N 1
ATOM 11549 C CA . ASN B 1 202 ? 17.207 17.159 30.539 1.00 17.08 217 ASN B CA 1
ATOM 11550 C C . ASN B 1 202 ? 17.119 16.332 31.811 1.00 17.53 217 ASN B C 1
ATOM 11551 O O . ASN B 1 202 ? 17.485 16.808 32.880 1.00 17.50 217 ASN B O 1
ATOM 11562 N N . VAL B 1 203 ? 16.644 15.096 31.713 1.00 15.87 218 VAL B N 1
ATOM 11563 C CA . VAL B 1 203 ? 16.569 14.206 32.863 1.00 16.65 218 VAL B CA 1
ATOM 11564 C C . VAL B 1 203 ? 17.978 13.938 33.399 1.00 17.14 218 VAL B C 1
ATOM 11565 O O . VAL B 1 203 ? 18.210 13.915 34.594 1.00 16.59 218 VAL B O 1
ATOM 11578 N N . GLU B 1 204 ? 18.925 13.633 32.510 1.00 17.74 219 GLU B N 1
ATOM 11579 C CA . GLU B 1 204 ? 20.221 13.149 32.939 1.00 18.33 219 GLU B CA 1
ATOM 11580 C C . GLU B 1 204 ? 20.995 14.186 33.765 1.00 16.35 219 GLU B C 1
ATOM 11581 O O . GLU B 1 204 ? 21.660 13.809 34.725 1.00 17.92 219 GLU B O 1
ATOM 11593 N N . TRP B 1 205 ? 20.952 15.440 33.359 1.00 16.61 220 TRP B N 1
ATOM 11594 C CA . TRP B 1 205 ? 21.660 16.511 34.025 1.00 16.54 220 TRP B CA 1
ATOM 11595 C C . TRP B 1 205 ? 21.246 16.559 35.485 1.00 17.61 220 TRP B C 1
ATOM 11596 O O . TRP B 1 205 ? 22.080 16.591 36.358 1.00 17.00 220 TRP B O 1
ATOM 11617 N N . LYS B 1 206 ? 19.929 16.514 35.738 1.00 17.77 221 LYS B N 1
ATOM 11618 C CA . LYS B 1 206 ? 19.514 16.594 37.132 1.00 16.75 221 LYS B CA 1
ATOM 11619 C C . LYS B 1 206 ? 19.807 15.306 37.892 1.00 16.60 221 LYS B C 1
ATOM 11620 O O . LYS B 1 206 ? 20.095 15.298 39.105 1.00 16.12 221 LYS B O 1
ATOM 11639 N N . ASN B 1 207 ? 19.703 14.166 37.216 1.00 16.31 222 ASN B N 1
ATOM 11640 C CA . ASN B 1 207 ? 19.964 12.885 37.833 1.00 16.22 222 ASN B CA 1
ATOM 11641 C C . ASN B 1 207 ? 21.433 12.849 38.307 1.00 16.42 222 ASN B C 1
ATOM 11642 O O . ASN B 1 207 ? 21.721 12.367 39.391 1.00 16.35 222 ASN B O 1
ATOM 11653 N N . LYS B 1 208 ? 22.361 13.300 37.437 1.00 17.03 223 LYS B N 1
ATOM 11654 C CA . LYS B 1 208 ? 23.755 13.325 37.853 1.00 17.13 223 LYS B CA 1
ATOM 11655 C C . LYS B 1 208 ? 23.963 14.205 39.096 1.00 17.23 223 LYS B C 1
ATOM 11656 O O . LYS B 1 208 ? 24.704 13.824 40.011 1.00 17.60 223 LYS B O 1
ATOM 11675 N N . ALA B 1 209 ? 23.280 15.339 39.137 1.00 16.80 224 ALA B N 1
ATOM 11676 C CA . ALA B 1 209 ? 23.350 16.202 40.298 1.00 17.61 224 ALA B CA 1
ATOM 11677 C C . ALA B 1 209 ? 22.851 15.465 41.547 1.00 18.71 224 ALA B C 1
ATOM 11678 O O . ALA B 1 209 ? 23.386 15.655 42.635 1.00 16.29 224 ALA B O 1
ATOM 11685 N N . ALA B 1 210 ? 21.797 14.652 41.415 1.00 16.02 225 ALA B N 1
ATOM 11686 C CA . ALA B 1 210 ? 21.242 13.939 42.550 1.00 16.75 225 ALA B CA 1
ATOM 11687 C C . ALA B 1 210 ? 22.228 12.885 43.018 1.00 16.73 225 ALA B C 1
ATOM 11688 O O . ALA B 1 210 ? 22.452 12.717 44.208 1.00 16.58 225 ALA B O 1
ATOM 11695 N N . LEU B 1 211 ? 22.811 12.122 42.085 1.00 16.84 226 LEU B N 1
ATOM 11696 C CA . LEU B 1 211 ? 23.765 11.077 42.452 1.00 16.98 226 LEU B CA 1
ATOM 11697 C C . LEU B 1 211 ? 25.029 11.647 43.080 1.00 17.23 226 LEU B C 1
ATOM 11698 O O . LEU B 1 211 ? 25.489 11.078 44.067 1.00 17.85 226 LEU B O 1
ATOM 11714 N N . ASP B 1 212 ? 25.474 12.785 42.590 1.00 16.84 227 ASP B N 1
ATOM 11715 C CA . ASP B 1 212 ? 26.630 13.498 43.135 1.00 18.41 227 ASP B CA 1
ATOM 11716 C C . ASP B 1 212 ? 26.380 13.921 44.581 1.00 19.70 227 ASP B C 1
ATOM 11717 O O . ASP B 1 212 ? 27.305 13.857 45.410 1.00 20.66 227 ASP B O 1
ATOM 11726 N N . PHE B 1 213 ? 25.122 14.268 44.921 1.00 16.70 228 PHE B N 1
ATOM 11727 C CA . PHE B 1 213 ? 24.816 14.627 46.285 1.00 17.83 228 PHE B CA 1
ATOM 11728 C C . PHE B 1 213 ? 24.937 13.387 47.161 1.00 18.16 228 PHE B C 1
ATOM 11729 O O . PHE B 1 213 ? 25.480 13.424 48.268 1.00 19.46 228 PHE B O 1
ATOM 11746 N N . ILE B 1 214 ? 24.301 12.302 46.758 1.00 17.58 229 ILE B N 1
ATOM 11747 C CA . ILE B 1 214 ? 24.285 11.091 47.552 1.00 18.77 229 ILE B CA 1
ATOM 11748 C C . ILE B 1 214 ? 25.708 10.573 47.817 1.00 21.39 229 ILE B C 1
ATOM 11749 O O . ILE B 1 214 ? 26.020 10.138 48.932 1.00 21.78 229 ILE B O 1
ATOM 11765 N N . ASP B 1 215 ? 26.602 10.787 46.857 1.00 18.99 230 ASP B N 1
ATOM 11766 C CA . ASP B 1 215 ? 28.005 10.419 47.065 1.00 21.55 230 ASP B CA 1
ATOM 11767 C C . ASP B 1 215 ? 28.687 11.286 48.115 1.00 22.73 230 ASP B C 1
ATOM 11768 O O . ASP B 1 215 ? 29.738 10.873 48.650 1.00 25.12 230 ASP B O 1
ATOM 11777 N N . GLN B 1 216 ? 28.182 12.488 48.390 1.00 22.31 231 GLN B N 1
ATOM 11778 C CA . GLN B 1 216 ? 28.802 13.338 49.394 1.00 20.70 231 GLN B CA 1
ATOM 11779 C C . GLN B 1 216 ? 28.410 12.962 50.815 1.00 23.03 231 GLN B C 1
ATOM 11780 O O . GLN B 1 216 ? 28.997 13.491 51.763 1.00 25.68 231 GLN B O 1
ATOM 11794 N N . VAL B 1 217 ? 27.396 12.094 50.967 1.00 20.18 232 VAL B N 1
ATOM 11795 C CA . VAL B 1 217 ? 26.876 11.760 52.273 1.00 21.97 232 VAL B CA 1
ATOM 11796 C C . VAL B 1 217 ? 27.687 10.618 52.864 1.00 23.71 232 VAL B C 1
ATOM 11797 O O . VAL B 1 217 ? 27.897 9.620 52.185 1.00 25.24 232 VAL B O 1
ATOM 11810 N N . ASP B 1 218 ? 28.061 10.746 54.141 1.00 25.49 233 ASP B N 1
ATOM 11811 C CA . ASP B 1 218 ? 28.604 9.604 54.870 1.00 30.27 233 ASP B CA 1
ATOM 11812 C C . ASP B 1 218 ? 27.503 8.558 55.100 1.00 28.09 233 ASP B C 1
ATOM 11813 O O . ASP B 1 218 ? 26.409 8.908 55.489 1.00 31.19 233 ASP B O 1
ATOM 11822 N N . LYS B 1 219 ? 27.792 7.268 54.888 1.00 34.28 234 LYS B N 1
ATOM 11823 C CA . LYS B 1 219 ? 26.901 6.135 55.148 1.00 37.66 234 LYS B CA 1
ATOM 11824 C C . LYS B 1 219 ? 26.151 6.216 56.487 1.00 38.33 234 LYS B C 1
ATOM 11825 O O . LYS B 1 219 ? 24.980 5.840 56.574 1.00 37.25 234 LYS B O 1
ATOM 11844 N N . GLU B 1 220 ? 26.819 6.713 57.534 1.00 34.27 235 GLU B N 1
ATOM 11845 C CA . GLU B 1 220 ? 26.232 6.748 58.867 1.00 37.30 235 GLU B CA 1
ATOM 11846 C C . GLU B 1 220 ? 25.437 8.036 59.091 1.00 32.89 235 GLU B C 1
ATOM 11847 O O . GLU B 1 220 ? 25.014 8.330 60.205 1.00 31.57 235 GLU B O 1
ATOM 11859 N N . GLU B 1 221 ? 25.341 8.878 58.068 1.00 26.68 236 GLU B N 1
ATOM 11860 C CA . GLU B 1 221 ? 24.755 10.191 58.234 1.00 25.49 236 GLU B CA 1
ATOM 11861 C C . GLU B 1 221 ? 23.400 10.215 57.521 1.00 19.81 236 GLU B C 1
ATOM 11862 O O . GLU B 1 221 ? 23.310 9.767 56.387 1.00 21.45 236 GLU B O 1
ATOM 11874 N N . PRO B 1 222 ? 22.320 10.715 58.163 1.00 19.43 237 PRO B N 1
ATOM 11875 C CA . PRO B 1 222 ? 21.032 10.797 57.483 1.00 17.92 237 PRO B CA 1
ATOM 11876 C C . PRO B 1 222 ? 21.020 11.892 56.466 1.00 15.77 237 PRO B C 1
ATOM 11877 O O . PRO B 1 222 ? 21.643 12.933 56.632 1.00 16.75 237 PRO B O 1
ATOM 11888 N N . PHE B 1 223 ? 20.232 11.698 55.387 1.00 15.08 238 PHE B N 1
ATOM 11889 C CA . PHE B 1 223 ? 20.093 12.720 54.382 1.00 15.37 238 PHE B CA 1
ATOM 11890 C C . PHE B 1 223 ? 18.649 12.824 53.872 1.00 13.94 238 PHE B C 1
ATOM 11891 O O . PHE B 1 223 ? 17.910 11.842 53.903 1.00 15.48 238 PHE B O 1
ATOM 11908 N N . PHE B 1 224 ? 18.405 14.010 53.330 1.00 14.22 239 PHE B N 1
ATOM 11909 C CA . PHE B 1 224 ? 17.179 14.332 52.632 1.00 14.88 239 PHE B CA 1
ATOM 11910 C C . PHE B 1 224 ? 17.581 14.911 51.298 1.00 14.34 239 PHE B C 1
ATOM 11911 O O . PHE B 1 224 ? 18.273 15.929 51.231 1.00 15.08 239 PHE B O 1
ATOM 11928 N N . LEU B 1 225 ? 16.995 14.336 50.227 1.00 13.80 240 LEU B N 1
ATOM 11929 C CA . LEU B 1 225 ? 17.152 14.862 48.870 1.00 13.50 240 LEU B CA 1
ATOM 11930 C C . LEU B 1 225 ? 15.768 15.223 48.304 1.00 13.16 240 LEU B C 1
ATOM 11931 O O . LEU B 1 225 ? 14.908 14.352 48.220 1.00 14.50 240 LEU B O 1
ATOM 11947 N N . TYR B 1 226 ? 15.642 16.479 47.896 1.00 12.49 241 TYR B N 1
ATOM 11948 C CA . TYR B 1 226 ? 14.447 16.984 47.181 1.00 12.21 241 TYR B CA 1
ATOM 11949 C C . TYR B 1 226 ? 14.834 16.976 45.709 1.00 13.97 241 TYR B C 1
ATOM 11950 O O . TYR B 1 226 ? 15.643 17.777 45.357 1.00 13.95 241 TYR B O 1
ATOM 11968 N N . TYR B 1 227 ? 14.277 16.062 44.933 1.00 12.76 242 TYR B N 1
ATOM 11969 C CA . TYR B 1 227 ? 14.641 15.873 43.510 1.00 13.40 242 TYR B CA 1
ATOM 11970 C C . TYR B 1 227 ? 13.458 16.339 42.690 1.00 13.09 242 TYR B C 1
ATOM 11971 O O . TYR B 1 227 ? 12.525 15.585 42.546 1.00 13.97 242 TYR B O 1
ATOM 11989 N N . SER B 1 228 ? 13.553 17.519 42.113 1.00 12.90 243 SER B N 1
ATOM 11990 C CA . SER B 1 228 ? 12.399 18.163 41.458 1.00 13.56 243 SER B CA 1
ATOM 11991 C C . SER B 1 228 ? 12.582 18.197 39.936 1.00 13.92 243 SER B C 1
ATOM 11992 O O . SER B 1 228 ? 13.408 18.909 39.434 1.00 15.52 243 SER B O 1
ATOM 12000 N N . GLU B 1 229 ? 11.778 17.429 39.242 1.00 13.89 244 GLU B N 1
ATOM 12001 C CA . GLU B 1 229 ? 11.902 17.393 37.776 1.00 14.76 244 GLU B CA 1
ATOM 12002 C C . GLU B 1 229 ? 11.182 18.555 37.083 1.00 15.62 244 GLU B C 1
ATOM 12003 O O . GLU B 1 229 ? 10.351 19.193 37.709 1.00 16.92 244 GLU B O 1
ATOM 12015 N N . THR B 1 230 ? 11.595 18.873 35.858 1.00 15.03 245 THR B N 1
ATOM 12016 C CA . THR B 1 230 ? 10.805 19.746 34.994 1.00 16.62 245 THR B CA 1
ATOM 12017 C C . THR B 1 230 ? 9.762 18.938 34.198 1.00 14.17 245 THR B C 1
ATOM 12018 O O . THR B 1 230 ? 8.744 19.504 33.797 1.00 14.99 245 THR B O 1
ATOM 12029 N N . ILE B 1 231 ? 9.994 17.665 33.963 1.00 15.12 246 ILE B N 1
ATOM 12030 C CA . ILE B 1 231 ? 9.055 16.905 33.141 1.00 15.88 246 ILE B CA 1
ATOM 12031 C C . ILE B 1 231 ? 7.766 16.626 33.904 1.00 16.32 246 ILE B C 1
ATOM 12032 O O . ILE B 1 231 ? 7.817 16.376 35.112 1.00 14.56 246 ILE B O 1
ATOM 12048 N N . PRO B 1 232 ? 6.602 16.486 33.234 1.00 15.36 247 PRO B N 1
ATOM 12049 C CA . PRO B 1 232 ? 6.401 16.821 31.809 1.00 16.52 247 PRO B CA 1
ATOM 12050 C C . PRO B 1 232 ? 5.813 18.193 31.532 1.00 16.07 247 PRO B C 1
ATOM 12051 O O . PRO B 1 232 ? 5.040 18.374 30.572 1.00 18.17 247 PRO B O 1
ATOM 12062 N N . HIS B 1 233 ? 6.222 19.233 32.267 1.00 16.33 248 HIS B N 1
ATOM 12063 C CA . HIS B 1 233 ? 5.696 20.574 32.113 1.00 16.25 248 HIS B CA 1
ATOM 12064 C C . HIS B 1 233 ? 6.024 21.110 30.722 1.00 17.91 248 HIS B C 1
ATOM 12065 O O . HIS B 1 233 ? 7.032 20.708 30.131 1.00 17.88 248 HIS B O 1
ATOM 12080 N N . GLY B 1 234 ? 5.220 22.080 30.293 1.00 18.23 249 GLY B N 1
ATOM 12081 C CA . GLY B 1 234 ? 5.474 22.765 29.032 1.00 19.09 249 GLY B CA 1
ATOM 12082 C C . GLY B 1 234 ? 6.891 23.320 28.989 1.00 20.03 249 GLY B C 1
ATOM 12083 O O . GLY B 1 234 ? 7.409 23.813 29.987 1.00 18.63 249 GLY B O 1
ATOM 12087 N N . PRO B 1 235 ? 7.604 23.230 27.850 1.00 21.09 250 PRO B N 1
ATOM 12088 C CA . PRO B 1 235 ? 7.126 22.542 26.657 1.00 19.49 250 PRO B CA 1
ATOM 12089 C C . PRO B 1 235 ? 7.166 21.032 26.804 1.00 17.74 250 PRO B C 1
ATOM 12090 O O . PRO B 1 235 ? 8.186 20.430 27.147 1.00 17.46 250 PRO B O 1
ATOM 12101 N N . ALA B 1 236 ? 6.004 20.429 26.584 1.00 17.26 251 ALA B N 1
ATOM 12102 C CA . ALA B 1 236 ? 5.779 19.072 27.012 1.00 17.60 251 ALA B CA 1
ATOM 12103 C C . ALA B 1 236 ? 6.703 18.129 26.252 1.00 19.94 251 ALA B C 1
ATOM 12104 O O . ALA B 1 236 ? 6.856 18.227 25.032 1.00 19.86 251 ALA B O 1
ATOM 12111 N N . PRO B 1 237 ? 7.307 17.118 26.891 1.00 16.75 252 PRO B N 1
ATOM 12112 C CA . PRO B 1 237 ? 8.249 16.256 26.203 1.00 18.45 252 PRO B CA 1
ATOM 12113 C C . PRO B 1 237 ? 7.599 15.364 25.141 1.00 19.64 252 PRO B C 1
ATOM 12114 O O . PRO B 1 237 ? 8.324 14.814 24.307 1.00 21.62 252 PRO B O 1
ATOM 12125 N N . TRP B 1 238 ? 6.277 15.157 25.213 1.00 19.51 253 TRP B N 1
ATOM 12126 C CA . TRP B 1 238 ? 5.599 14.271 24.279 1.00 21.67 253 TRP B CA 1
ATOM 12127 C C . TRP B 1 238 ? 5.266 14.979 22.963 1.00 23.35 253 TRP B C 1
ATOM 12128 O O . TRP B 1 238 ? 4.700 14.306 22.081 1.00 26.34 253 TRP B O 1
ATOM 12149 N N . ILE B 1 239 ? 5.575 16.273 22.834 1.00 21.73 254 ILE B N 1
ATOM 12150 C CA . ILE B 1 239 ? 5.223 17.029 21.626 1.00 24.75 254 ILE B CA 1
ATOM 12151 C C . ILE B 1 239 ? 6.013 16.465 20.439 1.00 25.98 254 ILE B C 1
ATOM 12152 O O . ILE B 1 239 ? 7.239 16.412 20.457 1.00 24.60 254 ILE B O 1
ATOM 12168 N N . ARG B 1 240 ? 5.265 16.086 19.395 1.00 33.42 255 ARG B N 1
ATOM 12169 C CA . ARG B 1 240 ? 5.814 15.387 18.247 1.00 35.26 255 ARG B CA 1
ATOM 12170 C C . ARG B 1 240 ? 5.784 16.370 17.078 1.00 37.73 255 ARG B C 1
ATOM 12171 O O . ARG B 1 240 ? 4.721 16.907 16.751 1.00 33.72 255 ARG B O 1
ATOM 12192 N N . ARG B 1 241 ? 6.971 16.686 16.534 1.00 35.20 256 ARG B N 1
ATOM 12193 C CA . ARG B 1 241 ? 7.089 17.551 15.372 1.00 38.47 256 ARG B CA 1
ATOM 12194 C C . ARG B 1 241 ? 8.059 16.937 14.367 1.00 36.49 256 ARG B C 1
ATOM 12195 O O . ARG B 1 241 ? 9.206 16.625 14.697 1.00 32.53 256 ARG B O 1
ATOM 12216 N N . GLY B 1 242 ? 7.562 16.727 13.139 1.00 37.80 257 GLY B N 1
ATOM 12217 C CA . GLY B 1 242 ? 8.351 16.090 12.099 1.00 36.84 257 GLY B CA 1
ATOM 12218 C C . GLY B 1 242 ? 8.862 14.717 12.526 1.00 33.53 257 GLY B C 1
ATOM 12219 O O . GLY B 1 242 ? 10.005 14.352 12.245 1.00 34.06 257 GLY B O 1
ATOM 12223 N N . GLY B 1 243 ? 8.031 13.961 13.245 1.00 30.92 258 GLY B N 1
ATOM 12224 C CA . GLY B 1 243 ? 8.397 12.632 13.691 1.00 31.08 258 GLY B CA 1
ATOM 12225 C C . GLY B 1 243 ? 9.418 12.617 14.840 1.00 30.31 258 GLY B C 1
ATOM 12226 O O . GLY B 1 243 ? 9.949 11.573 15.156 1.00 33.03 258 GLY B O 1
ATOM 12230 N N . LYS B 1 244 ? 9.692 13.767 15.445 1.00 29.53 259 LYS B N 1
ATOM 12231 C CA . LYS B 1 244 ? 10.693 13.856 16.505 1.00 29.31 259 LYS B CA 1
ATOM 12232 C C . LYS B 1 244 ? 10.074 14.522 17.740 1.00 25.07 259 LYS B C 1
ATOM 12233 O O . LYS B 1 244 ? 9.026 15.182 17.635 1.00 24.55 259 LYS B O 1
ATOM 12252 N N . TYR B 1 245 ? 10.772 14.349 18.882 1.00 25.49 260 TYR B N 1
ATOM 12253 C CA . TYR B 1 245 ? 10.340 14.877 20.185 1.00 23.51 260 TYR B CA 1
ATOM 12254 C C . TYR B 1 245 ? 11.344 15.948 20.601 1.00 22.73 260 TYR B C 1
ATOM 12255 O O . TYR B 1 245 ? 12.240 15.676 21.424 1.00 20.37 260 TYR B O 1
ATOM 12273 N N . PRO B 1 246 ? 11.273 17.161 20.036 1.00 23.45 261 PRO B N 1
ATOM 12274 C CA . PRO B 1 246 ? 12.359 18.126 20.203 1.00 26.32 261 PRO B CA 1
ATOM 12275 C C . PRO B 1 246 ? 12.536 18.683 21.613 1.00 24.06 261 PRO B C 1
ATOM 12276 O O . PRO B 1 246 ? 13.583 19.227 21.928 1.00 24.83 261 PRO B O 1
ATOM 12287 N N . TYR B 1 247 ? 11.532 18.506 22.487 1.00 19.75 262 TYR B N 1
ATOM 12288 C CA . TYR B 1 247 ? 11.654 19.083 23.832 1.00 20.27 262 TYR B CA 1
ATOM 12289 C C . TYR B 1 247 ? 12.033 18.017 24.847 1.00 20.43 262 TYR B C 1
ATOM 12290 O O . TYR B 1 247 ? 12.264 18.360 26.028 1.00 20.44 262 TYR B O 1
ATOM 12308 N N . GLY B 1 248 ? 12.122 16.755 24.416 1.00 18.88 263 GLY B N 1
ATOM 12309 C CA . GLY B 1 248 ? 12.473 15.641 25.284 1.00 19.98 263 GLY B CA 1
ATOM 12310 C C . GLY B 1 248 ? 13.535 14.757 24.664 1.00 19.24 263 GLY B C 1
ATOM 12311 O O . GLY B 1 248 ? 14.678 15.186 24.558 1.00 20.86 263 GLY B O 1
ATOM 12315 N N . LEU B 1 249 ? 13.144 13.573 24.228 1.00 20.36 264 LEU B N 1
ATOM 12316 C CA . LEU B 1 249 ? 14.119 12.558 23.904 1.00 20.70 264 LEU B CA 1
ATOM 12317 C C . LEU B 1 249 ? 14.950 12.888 22.652 1.00 21.19 264 LEU B C 1
ATOM 12318 O O . LEU B 1 249 ? 16.029 12.301 22.535 1.00 24.09 264 LEU B O 1
ATOM 12334 N N . ASP B 1 250 ? 14.465 13.755 21.766 1.00 21.72 265 ASP B N 1
ATOM 12335 C CA . ASP B 1 250 ? 15.264 14.066 20.580 1.00 22.65 265 ASP B CA 1
ATOM 12336 C C . ASP B 1 250 ? 16.038 15.350 20.817 1.00 26.35 265 ASP B C 1
ATOM 12337 O O . ASP B 1 250 ? 16.619 15.892 19.878 1.00 24.30 265 ASP B O 1
ATOM 12346 N N . SER B 1 251 ? 16.034 15.890 22.047 1.00 23.14 266 SER B N 1
ATOM 12347 C CA . SER B 1 251 ? 16.815 17.087 22.281 1.00 22.50 266 SER B CA 1
ATOM 12348 C C . SER B 1 251 ? 18.260 16.647 22.489 1.00 19.24 266 SER B C 1
ATOM 12349 O O . SER B 1 251 ? 18.577 15.492 22.713 1.00 21.46 266 SER B O 1
ATOM 12357 N N . ASN B 1 252 ? 19.122 17.647 22.414 1.00 23.29 267 ASN B N 1
ATOM 12358 C CA . ASN B 1 252 ? 20.542 17.461 22.635 1.00 22.21 267 ASN B CA 1
ATOM 12359 C C . ASN B 1 252 ? 20.835 17.393 24.142 1.00 21.50 267 ASN B C 1
ATOM 12360 O O . ASN B 1 252 ? 20.529 18.354 24.847 1.00 24.38 267 ASN B O 1
ATOM 12371 N N . PRO B 1 253 ? 21.399 16.270 24.626 1.00 22.06 268 PRO B N 1
ATOM 12372 C CA . PRO B 1 253 ? 21.774 16.090 26.032 1.00 23.10 268 PRO B CA 1
ATOM 12373 C C . PRO B 1 253 ? 22.814 17.090 26.536 1.00 27.34 268 PRO B C 1
ATOM 12374 O O . PRO B 1 253 ? 22.952 17.270 27.749 1.00 24.41 268 PRO B O 1
ATOM 12385 N N . SER B 1 254 ? 23.542 17.741 25.619 1.00 22.56 269 SER B N 1
ATOM 12386 C CA . SER B 1 254 ? 24.504 18.759 25.979 1.00 26.72 269 SER B CA 1
ATOM 12387 C C . SER B 1 254 ? 23.853 20.049 26.446 1.00 24.04 269 SER B C 1
ATOM 12388 O O . SER B 1 254 ? 24.562 20.892 26.970 1.00 25.94 269 SER B O 1
ATOM 12396 N N . PHE B 1 255 ? 22.536 20.240 26.250 1.00 24.44 270 PHE B N 1
ATOM 12397 C CA . PHE B 1 255 ? 21.890 21.490 26.597 1.00 21.26 270 PHE B CA 1
ATOM 12398 C C . PHE B 1 255 ? 21.123 21.285 27.912 1.00 21.11 270 PHE B C 1
ATOM 12399 O O . PHE B 1 255 ? 20.478 20.266 28.063 1.00 20.07 270 PHE B O 1
ATOM 12416 N N . ASN B 1 256 ? 21.276 22.223 28.854 1.00 22.36 271 ASN B N 1
ATOM 12417 C CA . ASN B 1 256 ? 20.686 22.057 30.197 1.00 19.48 271 ASN B CA 1
ATOM 12418 C C . ASN B 1 256 ? 20.514 23.434 30.823 1.00 19.84 271 ASN B C 1
ATOM 12419 O O . ASN B 1 256 ? 20.704 24.478 30.224 1.00 21.65 271 ASN B O 1
ATOM 12430 N N . GLY B 1 257 ? 20.125 23.465 32.112 1.00 19.00 272 GLY B N 1
ATOM 12431 C CA . GLY B 1 257 ? 19.801 24.699 32.779 1.00 19.09 272 GLY B CA 1
ATOM 12432 C C . GLY B 1 257 ? 20.998 25.584 33.111 1.00 19.72 272 GLY B C 1
ATOM 12433 O O . GLY B 1 257 ? 20.774 26.712 33.508 1.00 20.69 272 GLY B O 1
ATOM 12437 N N . GLU B 1 258 ? 22.234 25.073 32.930 1.00 20.92 273 GLU B N 1
ATOM 12438 C CA . GLU B 1 258 ? 23.422 25.882 33.132 1.00 21.45 273 GLU B CA 1
ATOM 12439 C C . GLU B 1 258 ? 24.119 26.160 31.799 1.00 24.39 273 GLU B C 1
ATOM 12440 O O . GLU B 1 258 ? 25.163 26.816 31.809 1.00 25.53 273 GLU B O 1
ATOM 12452 N N . GLY B 1 259 ? 23.496 25.750 30.686 1.00 22.36 274 GLY B N 1
ATOM 12453 C CA . GLY B 1 259 ? 24.030 26.057 29.358 1.00 23.59 274 GLY B CA 1
ATOM 12454 C C . GLY B 1 259 ? 24.358 24.815 28.535 1.00 24.53 274 GLY B C 1
ATOM 12455 O O . GLY B 1 259 ? 23.513 24.001 28.205 1.00 24.90 274 GLY B O 1
ATOM 12459 N N . TYR B 1 260 ? 25.642 24.683 28.142 1.00 25.03 275 TYR B N 1
ATOM 12460 C CA . TYR B 1 260 ? 26.108 23.613 27.291 1.00 24.19 275 TYR B CA 1
ATOM 12461 C C . TYR B 1 260 ? 27.288 22.924 27.945 1.00 25.44 275 TYR B C 1
ATOM 12462 O O . TYR B 1 260 ? 28.212 23.582 28.432 1.00 31.49 275 TYR B O 1
ATOM 12480 N N . ASP B 1 261 ? 27.282 21.599 27.936 1.00 29.57 276 ASP B N 1
ATOM 12481 C CA . ASP B 1 261 ? 28.456 20.820 28.299 1.00 32.22 276 ASP B CA 1
ATOM 12482 C C . ASP B 1 261 ? 28.387 19.477 27.576 1.00 36.78 276 ASP B C 1
ATOM 12483 O O . ASP B 1 261 ? 27.444 19.247 26.830 1.00 39.79 276 ASP B O 1
ATOM 12492 N N . ASN B 1 262 ? 29.354 18.613 27.825 1.00 32.29 277 ASN B N 1
ATOM 12493 C CA . ASN B 1 262 ? 29.402 17.253 27.241 1.00 33.86 277 ASN B CA 1
ATOM 12494 C C . ASN B 1 262 ? 29.595 16.265 28.398 1.00 35.63 277 ASN B C 1
ATOM 12495 O O . ASN B 1 262 ? 30.450 15.380 28.268 1.00 38.78 277 ASN B O 1
ATOM 12506 N N . ASN B 1 263 ? 28.851 16.415 29.507 1.00 33.22 278 ASN B N 1
ATOM 12507 C CA . ASN B 1 263 ? 28.895 15.441 30.632 1.00 33.51 278 ASN B CA 1
ATOM 12508 C C . ASN B 1 263 ? 28.730 14.005 30.113 1.00 31.80 278 ASN B C 1
ATOM 12509 O O . ASN B 1 263 ? 28.161 13.832 29.016 1.00 35.66 278 ASN B O 1
ATOM 12520 N N . ASP B 1 264 ? 29.136 13.006 30.897 1.00 32.21 279 ASP B N 1
ATOM 12521 C CA . ASP B 1 264 ? 29.052 11.576 30.488 1.00 33.91 279 ASP B CA 1
ATOM 12522 C C . ASP B 1 264 ? 27.869 10.911 31.196 1.00 30.57 279 ASP B C 1
ATOM 12523 O O . ASP B 1 264 ? 27.925 10.788 32.426 1.00 30.73 279 ASP B O 1
ATOM 12532 N N . TYR B 1 265 ? 26.862 10.483 30.435 1.00 28.83 280 TYR B N 1
ATOM 12533 C CA . TYR B 1 265 ? 25.663 9.898 31.074 1.00 25.58 280 TYR B CA 1
ATOM 12534 C C . TYR B 1 265 ? 25.516 8.511 30.593 1.00 25.66 280 TYR B C 1
ATOM 12535 O O . TYR B 1 265 ? 24.404 8.065 30.382 1.00 24.58 280 TYR B O 1
ATOM 12553 N N . SER B 1 266 ? 26.639 7.834 30.384 1.00 26.75 281 SER B N 1
ATOM 12554 C CA . SER B 1 266 ? 26.567 6.493 29.833 1.00 26.28 281 SER B CA 1
ATOM 12555 C C . SER B 1 266 ? 26.088 5.452 30.842 1.00 24.71 281 SER B C 1
ATOM 12556 O O . SER B 1 266 ? 25.879 4.317 30.474 1.00 25.09 281 SER B O 1
ATOM 12564 N N . TYR B 1 267 ? 25.939 5.821 32.141 1.00 22.04 282 TYR B N 1
ATOM 12565 C CA . TYR B 1 267 ? 25.346 4.953 33.139 1.00 22.48 282 TYR B CA 1
ATOM 12566 C C . TYR B 1 267 ? 23.817 4.829 32.968 1.00 18.06 282 TYR B C 1
ATOM 12567 O O . TYR B 1 267 ? 23.221 3.949 33.591 1.00 21.30 282 TYR B O 1
ATOM 12585 N N . LEU B 1 268 ? 23.259 5.660 32.111 1.00 21.10 283 LEU B N 1
ATOM 12586 C CA . LEU B 1 268 ? 21.868 5.550 31.677 1.00 20.00 283 LEU B CA 1
ATOM 12587 C C . LEU B 1 268 ? 21.855 5.120 30.210 1.00 21.05 283 LEU B C 1
ATOM 12588 O O . LEU B 1 268 ? 22.790 5.454 29.461 1.00 23.44 283 LEU B O 1
ATOM 12604 N N . PRO B 1 269 ? 20.746 4.539 29.716 1.00 21.80 284 PRO B N 1
ATOM 12605 C CA . PRO B 1 269 ? 20.620 4.276 28.282 1.00 22.85 284 PRO B CA 1
ATOM 12606 C C . PRO B 1 269 ? 20.713 5.577 27.506 1.00 20.97 284 PRO B C 1
ATOM 12607 O O . PRO B 1 269 ? 20.355 6.671 27.956 1.00 21.70 284 PRO B O 1
ATOM 12618 N N . SER B 1 270 ? 21.184 5.495 26.249 1.00 20.23 285 SER B N 1
ATOM 12619 C CA . SER B 1 270 ? 21.003 6.621 25.361 1.00 20.28 285 SER B CA 1
ATOM 12620 C C . SER B 1 270 ? 19.517 6.922 25.109 1.00 19.07 285 SER B C 1
ATOM 12621 O O . SER B 1 270 ? 18.680 6.033 25.256 1.00 21.22 285 SER B O 1
ATOM 12629 N N . ARG B 1 271 ? 19.250 8.169 24.725 1.00 19.49 286 ARG B N 1
ATOM 12630 C CA . ARG B 1 271 ? 17.900 8.631 24.448 1.00 20.27 286 ARG B CA 1
ATOM 12631 C C . ARG B 1 271 ? 17.326 7.774 23.314 1.00 23.95 286 ARG B C 1
ATOM 12632 O O . ARG B 1 271 ? 16.178 7.345 23.364 1.00 24.74 286 ARG B O 1
ATOM 12653 N N . ASP B 1 272 ? 18.162 7.481 22.305 1.00 23.60 287 ASP B N 1
ATOM 12654 C CA . ASP B 1 272 ? 17.687 6.601 21.238 1.00 26.32 287 ASP B CA 1
ATOM 12655 C C . ASP B 1 272 ? 17.268 5.226 21.771 1.00 21.90 287 ASP B C 1
ATOM 12656 O O . ASP B 1 272 ? 16.280 4.648 21.335 1.00 26.37 287 ASP B O 1
ATOM 12665 N N . LYS B 1 273 ? 18.035 4.635 22.680 1.00 23.88 288 LYS B N 1
ATOM 12666 C CA . LYS B 1 273 ? 17.729 3.326 23.217 1.00 23.32 288 LYS B CA 1
ATOM 12667 C C . LYS B 1 273 ? 16.469 3.311 24.088 1.00 21.87 288 LYS B C 1
ATOM 12668 O O . LYS B 1 273 ? 15.773 2.315 24.135 1.00 24.48 288 LYS B O 1
ATOM 12687 N N . ILE B 1 274 ? 16.190 4.419 24.792 1.00 22.67 289 ILE B N 1
ATOM 12688 C CA . ILE B 1 274 ? 14.915 4.567 25.489 1.00 22.83 289 ILE B CA 1
ATOM 12689 C C . ILE B 1 274 ? 13.754 4.453 24.491 1.00 21.77 289 ILE B C 1
ATOM 12690 O O . ILE B 1 274 ? 12.830 3.669 24.687 1.00 21.69 289 ILE B O 1
ATOM 12706 N N . LYS B 1 275 ? 13.783 5.264 23.428 1.00 23.20 290 LYS B N 1
ATOM 12707 C CA . LYS B 1 275 ? 12.724 5.245 22.413 1.00 22.27 290 LYS B CA 1
ATOM 12708 C C . LYS B 1 275 ? 12.576 3.820 21.845 1.00 24.54 290 LYS B C 1
ATOM 12709 O O . LYS B 1 275 ? 11.470 3.298 21.773 1.00 24.47 290 LYS B O 1
ATOM 12728 N N . GLU B 1 276 ? 13.707 3.183 21.506 1.00 25.11 291 GLU B N 1
ATOM 12729 C CA . GLU B 1 276 ? 13.708 1.846 20.915 1.00 27.53 291 GLU B CA 1
ATOM 12730 C C . GLU B 1 276 ? 13.044 0.835 21.844 1.00 27.12 291 GLU B C 1
ATOM 12731 O O . GLU B 1 276 ? 12.236 0.008 21.404 1.00 25.64 291 GLU B O 1
ATOM 12743 N N . GLU B 1 277 ? 13.312 0.953 23.166 1.00 24.21 292 GLU B N 1
ATOM 12744 C CA . GLU B 1 277 ? 12.788 -0.025 24.096 1.00 23.49 292 GLU B CA 1
ATOM 12745 C C . GLU B 1 277 ? 11.268 0.118 24.194 1.00 23.37 292 GLU B C 1
ATOM 12746 O O . GLU B 1 277 ? 10.550 -0.875 24.265 1.00 23.24 292 GLU B O 1
ATOM 12758 N N . VAL B 1 278 ? 10.780 1.366 24.199 1.00 21.21 293 VAL B N 1
ATOM 12759 C CA . VAL B 1 278 ? 9.357 1.601 24.332 1.00 20.93 293 VAL B CA 1
ATOM 12760 C C . VAL B 1 278 ? 8.632 1.082 23.084 1.00 23.02 293 VAL B C 1
ATOM 12761 O O . VAL B 1 278 ? 7.570 0.488 23.196 1.00 23.05 293 VAL B O 1
ATOM 12774 N N . LYS B 1 279 ? 9.216 1.317 21.917 1.00 25.05 294 LYS B N 1
ATOM 12775 C CA . LYS B 1 279 ? 8.609 0.809 20.686 1.00 31.31 294 LYS B CA 1
ATOM 12776 C C . LYS B 1 279 ? 8.596 -0.720 20.711 1.00 28.85 294 LYS B C 1
ATOM 12777 O O . LYS B 1 279 ? 7.588 -1.330 20.363 1.00 30.31 294 LYS B O 1
ATOM 12796 N N . ARG B 1 280 ? 9.696 -1.336 21.131 1.00 27.96 295 ARG B N 1
ATOM 12797 C CA . ARG B 1 280 ? 9.807 -2.790 21.117 1.00 28.90 295 ARG B CA 1
ATOM 12798 C C . ARG B 1 280 ? 8.770 -3.435 22.028 1.00 31.02 295 ARG B C 1
ATOM 12799 O O . ARG B 1 280 ? 8.206 -4.485 21.720 1.00 31.16 295 ARG B O 1
ATOM 12820 N N . LEU B 1 281 ? 8.479 -2.800 23.176 1.00 24.22 296 LEU B N 1
ATOM 12821 C CA . LEU B 1 281 ? 7.504 -3.322 24.102 1.00 24.32 296 LEU B CA 1
ATOM 12822 C C . LEU B 1 281 ? 6.071 -2.971 23.732 1.00 23.36 296 LEU B C 1
ATOM 12823 O O . LEU B 1 281 ? 5.157 -3.312 24.493 1.00 25.91 296 LEU B O 1
ATOM 12839 N N . ASN B 1 282 ? 5.874 -2.273 22.620 1.00 29.37 297 ASN B N 1
ATOM 12840 C CA . ASN B 1 282 ? 4.532 -2.009 22.115 1.00 32.44 297 ASN B CA 1
ATOM 12841 C C . ASN B 1 282 ? 3.805 -1.016 23.036 1.00 27.03 297 ASN B C 1
ATOM 12842 O O . ASN B 1 282 ? 2.646 -1.186 23.376 1.00 27.59 297 ASN B O 1
ATOM 12853 N N . LYS B 1 283 ? 4.553 -0.046 23.551 1.00 23.95 298 LYS B N 1
ATOM 12854 C CA . LYS B 1 283 ? 3.964 0.991 24.406 1.00 22.98 298 LYS B CA 1
ATOM 12855 C C . LYS B 1 283 ? 3.935 2.289 23.619 1.00 23.76 298 LYS B C 1
ATOM 12856 O O . LYS B 1 283 ? 4.411 2.377 22.472 1.00 24.66 298 LYS B O 1
ATOM 12875 N N . ASP B 1 284 ? 3.325 3.308 24.216 1.00 20.75 299 ASP B N 1
ATOM 12876 C CA . ASP B 1 284 ? 3.056 4.558 23.528 1.00 18.59 299 ASP B CA 1
ATOM 12877 C C . ASP B 1 284 ? 4.341 5.358 23.367 1.00 20.93 299 ASP B C 1
ATOM 12878 O O . ASP B 1 284 ? 4.874 5.892 24.344 1.00 19.89 299 ASP B O 1
ATOM 12887 N N . VAL B 1 285 ? 4.857 5.480 22.135 1.00 21.27 300 VAL B N 1
ATOM 12888 C CA . VAL B 1 285 ? 6.139 6.142 21.911 1.00 24.36 300 VAL B CA 1
ATOM 12889 C C . VAL B 1 285 ? 6.087 7.617 22.306 1.00 21.79 300 VAL B C 1
ATOM 12890 O O . VAL B 1 285 ? 7.125 8.192 22.652 1.00 22.51 300 VAL B O 1
ATOM 12903 N N . ASP B 1 286 ? 4.899 8.240 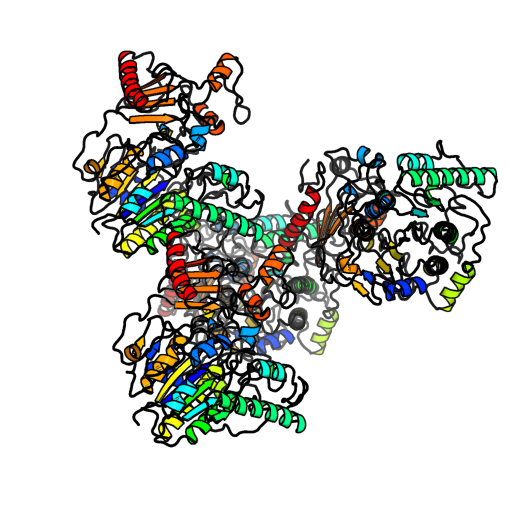22.287 1.00 20.28 301 ASP B N 1
ATOM 12904 C CA . ASP B 1 286 ? 4.766 9.643 22.653 1.00 19.28 301 ASP B CA 1
ATOM 12905 C C . ASP B 1 286 ? 5.204 9.839 24.117 1.00 17.26 301 ASP B C 1
ATOM 12906 O O . ASP B 1 286 ? 5.714 10.899 24.433 1.00 17.88 301 ASP B O 1
ATOM 12915 N N . HIS B 1 287 ? 5.078 8.795 24.934 1.00 18.35 302 HIS B N 1
ATOM 12916 C CA . HIS B 1 287 ? 5.326 8.938 26.376 1.00 16.87 302 HIS B CA 1
ATOM 12917 C C . HIS B 1 287 ? 6.557 8.155 26.798 1.00 18.48 302 HIS B C 1
ATOM 12918 O O . HIS B 1 287 ? 6.738 7.844 28.005 1.00 18.09 302 HIS B O 1
ATOM 12933 N N . ALA B 1 288 ? 7.488 7.942 25.863 1.00 19.21 303 ALA B N 1
ATOM 12934 C CA . ALA B 1 288 ? 8.766 7.329 26.189 1.00 18.38 303 ALA B CA 1
ATOM 12935 C C . ALA B 1 288 ? 9.534 8.153 27.243 1.00 18.23 303 ALA B C 1
ATOM 12936 O O . ALA B 1 288 ? 10.411 7.618 27.904 1.00 17.25 303 ALA B O 1
ATOM 12943 N N . TRP B 1 289 ? 9.200 9.445 27.398 1.00 17.30 304 TRP B N 1
ATOM 12944 C CA . TRP B 1 289 ? 9.823 10.285 28.431 1.00 17.14 304 TRP B CA 1
ATOM 12945 C C . TRP B 1 289 ? 9.627 9.683 29.820 1.00 18.66 304 TRP B C 1
ATOM 12946 O O . TRP B 1 289 ? 10.473 9.886 30.689 1.00 16.69 304 TRP B O 1
ATOM 12967 N N . LEU B 1 290 ? 8.571 8.902 30.039 1.00 15.50 305 LEU B N 1
ATOM 12968 C CA . LEU B 1 290 ? 8.405 8.234 31.329 1.00 15.33 305 LEU B CA 1
ATOM 12969 C C . LEU B 1 290 ? 9.427 7.136 31.571 1.00 17.00 305 LEU B C 1
ATOM 12970 O O . LEU B 1 290 ? 9.863 6.913 32.724 1.00 16.97 305 LEU B O 1
ATOM 12986 N N . THR B 1 291 ? 9.864 6.427 30.505 1.00 17.47 306 THR B N 1
ATOM 12987 C CA . THR B 1 291 ? 10.846 5.382 30.627 1.00 16.64 306 THR B CA 1
ATOM 12988 C C . THR B 1 291 ? 12.210 6.046 30.846 1.00 17.26 306 THR B C 1
ATOM 12989 O O . THR B 1 291 ? 13.028 5.553 31.613 1.00 18.72 306 THR B O 1
ATOM 13000 N N . TRP B 1 292 ? 12.439 7.159 30.175 1.00 17.58 307 TRP B N 1
ATOM 13001 C CA . TRP B 1 292 ? 13.602 8.016 30.380 1.00 18.26 307 TRP B CA 1
ATOM 13002 C C . TRP B 1 292 ? 13.778 8.346 31.869 1.00 17.13 307 TRP B C 1
ATOM 13003 O O . TRP B 1 292 ? 14.852 8.160 32.461 1.00 19.36 307 TRP B O 1
ATOM 13024 N N . PHE B 1 293 ? 12.698 8.838 32.471 1.00 16.79 308 PHE B N 1
ATOM 13025 C CA . PHE B 1 293 ? 12.698 9.113 33.906 1.00 15.70 308 PHE B CA 1
ATOM 13026 C C . PHE B 1 293 ? 12.861 7.863 34.751 1.00 18.34 308 PHE B C 1
ATOM 13027 O O . PHE B 1 293 ? 13.553 7.871 35.769 1.00 16.70 308 PHE B O 1
ATOM 13044 N N . ASP B 1 294 ? 12.180 6.769 34.385 1.00 16.56 309 ASP B N 1
ATOM 13045 C CA . ASP B 1 294 ? 12.272 5.516 35.097 1.00 17.76 309 ASP B CA 1
ATOM 13046 C C . ASP B 1 294 ? 13.724 5.043 35.269 1.00 17.13 309 ASP B C 1
ATOM 13047 O O . ASP B 1 294 ? 14.112 4.601 36.364 1.00 16.67 309 ASP B O 1
ATOM 13056 N N . TYR B 1 295 ? 14.537 5.159 34.211 1.00 17.04 310 TYR B N 1
ATOM 13057 C CA . TYR B 1 295 ? 15.931 4.734 34.363 1.00 17.54 310 TYR B CA 1
ATOM 13058 C C . TYR B 1 295 ? 16.703 5.647 35.316 1.00 18.55 310 TYR B C 1
ATOM 13059 O O . TYR B 1 295 ? 17.623 5.179 36.022 1.00 18.37 310 TYR B O 1
ATOM 13077 N N . ALA B 1 296 ? 16.354 6.925 35.333 1.00 16.55 311 ALA B N 1
ATOM 13078 C CA . ALA B 1 296 ? 16.957 7.856 36.282 1.00 15.84 311 ALA B CA 1
ATOM 13079 C C . ALA B 1 296 ? 16.655 7.428 37.706 1.00 17.37 311 ALA B C 1
ATOM 13080 O O . ALA B 1 296 ? 17.560 7.415 38.556 1.00 17.39 311 ALA B O 1
ATOM 13087 N N . VAL B 1 297 ? 15.390 7.121 37.987 1.00 15.45 312 VAL B N 1
ATOM 13088 C CA . VAL B 1 297 ? 15.052 6.631 39.318 1.00 16.61 312 VAL B CA 1
ATOM 13089 C C . VAL B 1 297 ? 15.829 5.346 39.624 1.00 17.53 312 VAL B C 1
ATOM 13090 O O . VAL B 1 297 ? 16.300 5.145 40.741 1.00 17.89 312 VAL B O 1
ATOM 13103 N N . GLY B 1 298 ? 15.947 4.461 38.636 1.00 17.89 313 GLY B N 1
ATOM 13104 C CA . GLY B 1 298 ? 16.707 3.246 38.796 1.00 16.16 313 GLY B CA 1
ATOM 13105 C C . GLY B 1 298 ? 18.151 3.477 39.215 1.00 17.54 313 GLY B C 1
ATOM 13106 O O . GLY B 1 298 ? 18.645 2.683 40.030 1.00 18.93 313 GLY B O 1
ATOM 13110 N N . ALA B 1 299 ? 18.761 4.535 38.681 1.00 17.54 314 ALA B N 1
ATOM 13111 C CA . ALA B 1 299 ? 20.141 4.858 39.039 1.00 16.55 314 ALA B CA 1
ATOM 13112 C C . ALA B 1 299 ? 20.238 5.293 40.503 1.00 20.70 314 ALA B C 1
ATOM 13113 O O . ALA B 1 299 ? 21.199 4.964 41.214 1.00 18.69 314 ALA B O 1
ATOM 13120 N N . VAL B 1 300 ? 19.232 6.031 40.985 1.00 17.30 315 VAL B N 1
ATOM 13121 C CA . VAL B 1 300 ? 19.207 6.387 42.396 1.00 16.62 315 VAL B CA 1
ATOM 13122 C C . VAL B 1 300 ? 19.122 5.138 43.260 1.00 17.92 315 VAL B C 1
ATOM 13123 O O . VAL B 1 300 ? 19.820 5.016 44.257 1.00 17.51 315 VAL B O 1
ATOM 13136 N N . VAL B 1 301 ? 18.204 4.239 42.930 1.00 17.50 316 VAL B N 1
ATOM 13137 C CA . VAL B 1 301 ? 17.999 3.003 43.726 1.00 18.26 316 VAL B CA 1
ATOM 13138 C C . VAL B 1 301 ? 19.304 2.196 43.716 1.00 19.36 316 VAL B C 1
ATOM 13139 O O . VAL B 1 301 ? 19.646 1.659 44.750 1.00 19.97 316 VAL B O 1
ATOM 13152 N N . LYS B 1 302 ? 19.954 2.115 42.568 1.00 17.78 317 LYS B N 1
ATOM 13153 C CA . LYS B 1 302 ? 21.217 1.354 42.452 1.00 19.94 317 LYS B CA 1
ATOM 13154 C C . LYS B 1 302 ? 22.254 1.942 43.420 1.00 20.67 317 LYS B C 1
ATOM 13155 O O . LYS B 1 302 ? 22.914 1.163 44.068 1.00 21.42 317 LYS B O 1
ATOM 13174 N N . LYS B 1 303 ? 22.358 3.261 43.495 1.00 18.90 318 LYS B N 1
ATOM 13175 C CA . LYS B 1 303 ? 23.350 3.939 44.361 1.00 19.49 318 LYS B CA 1
ATOM 13176 C C . LYS B 1 303 ? 22.975 3.715 45.829 1.00 20.06 318 LYS B C 1
ATOM 13177 O O . LYS B 1 303 ? 23.875 3.536 46.618 1.00 20.80 318 LYS B O 1
ATOM 13196 N N . LEU B 1 304 ? 21.687 3.779 46.156 1.00 17.75 319 LEU B N 1
ATOM 13197 C CA . LEU B 1 304 ? 21.281 3.520 47.530 1.00 19.44 319 LEU B CA 1
ATOM 13198 C C . LEU B 1 304 ? 21.652 2.114 47.988 1.00 20.74 319 LEU B C 1
ATOM 13199 O O . LEU B 1 304 ? 22.068 1.933 49.135 1.00 19.61 319 LEU B O 1
ATOM 13215 N N . LYS B 1 305 ? 21.477 1.113 47.125 1.00 21.20 320 LYS B N 1
ATOM 13216 C CA . LYS B 1 305 ? 21.856 -0.250 47.465 1.00 22.86 320 LYS B CA 1
ATOM 13217 C C . LYS B 1 305 ? 23.367 -0.377 47.635 1.00 23.21 320 LYS B C 1
ATOM 13218 O O . LYS B 1 305 ? 23.815 -0.990 48.602 1.00 23.46 320 LYS B O 1
ATOM 13237 N N . GLU B 1 306 ? 24.134 0.202 46.714 1.00 21.78 321 GLU B N 1
ATOM 13238 C CA . GLU B 1 306 ? 25.589 0.140 46.816 1.00 21.86 321 GLU B CA 1
ATOM 13239 C C . GLU B 1 306 ? 26.081 0.763 48.106 1.00 25.47 321 GLU B C 1
ATOM 13240 O O . GLU B 1 306 ? 27.083 0.337 48.655 1.00 25.51 321 GLU B O 1
ATOM 13252 N N . LYS B 1 307 ? 25.424 1.838 48.545 1.00 21.67 322 LYS B N 1
ATOM 13253 C CA . LYS B 1 307 ? 25.824 2.567 49.716 1.00 21.31 322 LYS B CA 1
ATOM 13254 C C . LYS B 1 307 ? 25.420 1.822 50.990 1.00 22.30 322 LYS B C 1
ATOM 13255 O O . LYS B 1 307 ? 25.899 2.190 52.054 1.00 23.78 322 LYS B O 1
ATOM 13274 N N . GLY B 1 308 ? 24.503 0.855 50.907 1.00 21.02 323 GLY B N 1
ATOM 13275 C CA . GLY B 1 308 ? 24.070 0.085 52.048 1.00 22.22 323 GLY B CA 1
ATOM 13276 C C . GLY B 1 308 ? 22.960 0.756 52.849 1.00 23.23 323 GLY B C 1
ATOM 13277 O O . GLY B 1 308 ? 22.763 0.385 53.994 1.00 25.71 323 GLY B O 1
ATOM 13281 N N . VAL B 1 309 ? 22.207 1.684 52.230 1.00 21.31 324 VAL B N 1
ATOM 13282 C CA . VAL B 1 309 ? 21.258 2.517 52.974 1.00 20.73 324 VAL B CA 1
ATOM 13283 C C . VAL B 1 309 ? 19.843 2.344 52.420 1.00 20.47 324 VAL B C 1
ATOM 13284 O O . VAL B 1 309 ? 18.921 2.948 52.934 1.00 19.43 324 VAL B O 1
ATOM 13297 N N . TYR B 1 310 ? 19.653 1.473 51.429 1.00 19.92 325 TYR B N 1
ATOM 13298 C CA . TYR B 1 310 ? 18.376 1.370 50.745 1.00 19.10 325 TYR B CA 1
ATOM 13299 C C . TYR B 1 310 ? 17.242 0.912 51.665 1.00 19.04 325 TYR B C 1
ATOM 13300 O O . TYR B 1 310 ? 16.130 1.446 51.602 1.00 17.80 325 TYR B O 1
ATOM 13318 N N . GLU B 1 311 ? 17.473 -0.057 52.546 1.00 18.12 326 GLU B N 1
ATOM 13319 C CA . GLU B 1 311 ? 16.391 -0.551 53.391 1.00 19.77 326 GLU B CA 1
ATOM 13320 C C . GLU B 1 311 ? 15.867 0.516 54.364 1.00 17.16 326 GLU B C 1
ATOM 13321 O O . GLU B 1 311 ? 14.679 0.448 54.729 1.00 18.10 326 GLU B O 1
ATOM 13333 N N . ASN B 1 312 ? 16.729 1.460 54.742 1.00 17.69 327 ASN B N 1
ATOM 13334 C CA . ASN B 1 312 ? 16.317 2.514 55.631 1.00 18.89 327 ASN B CA 1
ATOM 13335 C C . ASN B 1 312 ? 16.249 3.866 54.942 1.00 17.11 327 ASN B C 1
ATOM 13336 O O . ASN B 1 312 ? 16.454 4.893 55.586 1.00 17.61 327 ASN B O 1
ATOM 13347 N N . THR B 1 313 ? 15.855 3.859 53.653 1.00 16.14 328 THR B N 1
ATOM 13348 C CA . THR B 1 313 ? 15.539 5.077 52.919 1.00 16.42 328 THR B CA 1
ATOM 13349 C C . THR B 1 313 ? 14.064 5.018 52.515 1.00 16.09 328 THR B C 1
ATOM 13350 O O . THR B 1 313 ? 13.569 3.999 51.999 1.00 16.32 328 THR B O 1
ATOM 13361 N N . LEU B 1 314 ? 13.396 6.133 52.775 1.00 14.73 329 LEU B N 1
ATOM 13362 C CA . LEU B 1 314 ? 12.031 6.378 52.317 1.00 15.78 329 LEU B CA 1
ATOM 13363 C C . LEU B 1 314 ? 12.102 7.135 50.992 1.00 14.32 329 LEU B C 1
ATOM 13364 O O . LEU B 1 314 ? 12.603 8.265 50.937 1.00 15.22 329 LEU B O 1
ATOM 13380 N N . ILE B 1 315 ? 11.609 6.500 49.911 1.00 14.51 330 ILE B N 1
ATOM 13381 C CA . ILE B 1 315 ? 11.508 7.091 48.591 1.00 13.70 330 ILE B CA 1
ATOM 13382 C C . ILE B 1 315 ? 10.022 7.414 48.378 1.00 13.56 330 ILE B C 1
ATOM 13383 O O . ILE B 1 315 ? 9.178 6.536 48.525 1.00 14.89 330 ILE B O 1
ATOM 13399 N N . VAL B 1 316 ? 9.785 8.652 47.980 1.00 13.10 331 VAL B N 1
ATOM 13400 C CA . VAL B 1 316 ? 8.448 9.150 47.670 1.00 13.19 331 VAL B CA 1
ATOM 13401 C C . VAL B 1 316 ? 8.435 9.576 46.219 1.00 13.98 331 VAL B C 1
ATOM 13402 O O . VAL B 1 316 ? 9.334 10.288 45.781 1.00 14.81 331 VAL B O 1
ATOM 13415 N N . ILE B 1 317 ? 7.397 9.168 45.485 1.00 13.30 332 ILE B N 1
ATOM 13416 C CA . ILE B 1 317 ? 7.248 9.556 44.085 1.00 15.00 332 ILE B CA 1
ATOM 13417 C C . ILE B 1 317 ? 5.864 10.184 43.914 1.00 12.65 332 ILE B C 1
ATOM 13418 O O . ILE B 1 317 ? 4.863 9.563 44.286 1.00 13.80 332 ILE B O 1
ATOM 13434 N N . THR B 1 318 ? 5.840 11.441 43.454 1.00 13.18 333 THR B N 1
ATOM 13435 C CA . THR B 1 318 ? 4.579 12.196 43.360 1.00 12.83 333 THR B CA 1
ATOM 13436 C C . THR B 1 318 ? 4.738 13.322 42.343 1.00 13.58 333 THR B C 1
ATOM 13437 O O . THR B 1 318 ? 5.764 13.395 41.671 1.00 13.90 333 THR B O 1
ATOM 13448 N N . SER B 1 319 ? 3.710 14.139 42.172 1.00 12.58 334 SER B N 1
ATOM 13449 C CA . SER B 1 319 ? 3.730 15.280 41.245 1.00 11.79 334 SER B CA 1
ATOM 13450 C C . SER B 1 319 ? 3.199 16.481 42.005 1.00 12.09 334 SER B C 1
ATOM 13451 O O . SER B 1 319 ? 2.501 16.320 43.034 1.00 12.40 334 SER B O 1
ATOM 13459 N N . ASP B 1 320 ? 3.523 17.693 41.533 1.00 11.58 335 ASP B N 1
ATOM 13460 C CA . ASP B 1 320 ? 3.102 18.896 42.219 1.00 11.78 335 ASP B CA 1
ATOM 13461 C C . ASP B 1 320 ? 1.599 19.144 42.097 1.00 13.02 335 ASP B C 1
ATOM 13462 O O . ASP B 1 320 ? 0.985 19.715 42.991 1.00 13.79 335 ASP B O 1
ATOM 13471 N N . HIS B 1 321 ? 1.024 18.795 40.939 1.00 11.89 336 HIS B N 1
ATOM 13472 C CA . HIS B 1 321 ? -0.407 18.922 40.691 1.00 11.11 336 HIS B CA 1
ATOM 13473 C C . HIS B 1 321 ? -0.687 18.340 39.316 1.00 11.99 336 HIS B C 1
ATOM 13474 O O . HIS B 1 321 ? 0.223 18.066 38.573 1.00 13.12 336 HIS B O 1
ATOM 13489 N N . GLY B 1 322 ? -1.969 18.205 38.993 1.00 12.37 337 GLY B N 1
ATOM 13490 C CA . GLY B 1 322 ? -2.343 17.724 37.679 1.00 13.13 337 GLY B CA 1
ATOM 13491 C C . GLY B 1 322 ? -2.513 18.852 36.665 1.00 12.53 337 GLY B C 1
ATOM 13492 O O . GLY B 1 322 ? -2.659 20.028 37.013 1.00 12.61 337 GLY B O 1
ATOM 13496 N N . ASN B 1 323 ? -2.540 18.439 35.402 1.00 13.44 338 ASN B N 1
ATOM 13497 C CA . ASN B 1 323 ? -2.969 19.311 34.300 1.00 13.65 338 ASN B CA 1
ATOM 13498 C C . ASN B 1 323 ? -3.706 18.470 33.257 1.00 15.70 338 ASN B C 1
ATOM 13499 O O . ASN B 1 323 ? -3.354 18.506 32.079 1.00 17.65 338 ASN B O 1
ATOM 13510 N N . PHE B 1 324 ? -4.650 17.691 33.732 1.00 14.83 339 PHE B N 1
ATOM 13511 C CA . PHE B 1 324 ? -5.542 16.937 32.830 1.00 15.28 339 PHE B CA 1
ATOM 13512 C C . PHE B 1 324 ? -6.694 17.856 32.380 1.00 14.13 339 PHE B C 1
ATOM 13513 O O . PHE B 1 324 ? -7.305 18.541 33.183 1.00 13.92 339 PHE B O 1
ATOM 13530 N N . ASP B 1 325 ? -6.985 17.821 31.066 1.00 15.47 340 ASP B N 1
ATOM 13531 C CA . ASP B 1 325 ? -8.069 18.614 30.493 1.00 17.89 340 ASP B CA 1
ATOM 13532 C C . ASP B 1 325 ? -7.954 20.093 30.892 1.00 16.07 340 ASP B C 1
ATOM 13533 O O . ASP B 1 325 ? -8.953 20.749 31.133 1.00 16.93 340 ASP B O 1
ATOM 13542 N N . TYR B 1 326 ? -6.728 20.642 30.897 1.00 14.49 341 TYR B N 1
ATOM 13543 C CA . TYR B 1 326 ? -6.479 22.029 31.225 1.00 16.49 341 TYR B CA 1
ATOM 13544 C C . TYR B 1 326 ? -6.999 22.430 32.618 1.00 16.94 341 TYR B C 1
ATOM 13545 O O . TYR B 1 326 ? -7.294 23.597 32.861 1.00 18.61 341 TYR B O 1
ATOM 13563 N N . GLU B 1 327 ? -7.011 21.505 33.561 1.00 14.54 342 GLU B N 1
ATOM 13564 C CA . GLU B 1 327 ? -7.575 21.782 34.873 1.00 13.99 342 GLU B CA 1
ATOM 13565 C C . GLU B 1 327 ? -6.492 22.191 35.891 1.00 13.04 342 GLU B C 1
ATOM 13566 O O . GLU B 1 327 ? -6.840 22.451 37.030 1.00 13.88 342 GLU B O 1
ATOM 13578 N N . LYS B 1 328 ? -5.236 22.380 35.456 1.00 14.26 343 LYS B N 1
ATOM 13579 C CA . LYS B 1 328 ? -4.307 23.136 36.285 1.00 14.53 343 LYS B CA 1
ATOM 13580 C C . LYS B 1 328 ? -4.926 24.489 36.675 1.00 13.78 343 LYS B C 1
ATOM 13581 O O . LYS B 1 328 ? -5.603 25.118 35.857 1.00 14.04 343 LYS B O 1
ATOM 13600 N N . ALA B 1 329 ? -4.674 24.956 37.901 1.00 12.74 344 ALA B N 1
ATOM 13601 C CA . ALA B 1 329 ? -5.174 26.240 38.393 1.00 13.80 344 ALA B CA 1
ATOM 13602 C C . ALA B 1 329 ? -6.709 26.296 38.366 1.00 13.45 344 ALA B C 1
ATOM 13603 O O . ALA B 1 329 ? -7.268 27.367 38.348 1.00 15.11 344 ALA B O 1
ATOM 13610 N N . THR B 1 330 ? -7.346 25.142 38.518 1.00 14.18 345 THR B N 1
ATOM 13611 C CA . THR B 1 330 ? -8.769 25.022 38.823 1.00 13.07 345 THR B CA 1
ATOM 13612 C C . THR B 1 330 ? -8.927 24.079 40.003 1.00 15.34 345 THR B C 1
ATOM 13613 O O . THR B 1 330 ? -8.028 23.321 40.336 1.00 15.08 345 THR B O 1
ATOM 13624 N N . LEU B 1 331 ? -10.139 24.001 40.540 1.00 13.60 346 LEU B N 1
ATOM 13625 C CA . LEU B 1 331 ? -10.428 23.085 41.612 1.00 13.97 346 LEU B CA 1
ATOM 13626 C C . LEU B 1 331 ? -11.174 21.865 41.062 1.00 13.32 346 LEU B C 1
ATOM 13627 O O . LEU B 1 331 ? -11.766 21.127 41.845 1.00 14.28 346 LEU B O 1
ATOM 13643 N N . TYR B 1 332 ? -11.017 21.565 39.766 1.00 13.40 347 TYR B N 1
ATOM 13644 C CA . TYR B 1 332 ? -11.504 20.305 39.229 1.00 13.71 347 TYR B CA 1
ATOM 13645 C C . TYR B 1 332 ? -10.495 19.182 39.386 1.00 14.55 347 TYR B C 1
ATOM 13646 O O . TYR B 1 332 ? -9.313 19.441 39.693 1.00 14.30 347 TYR B O 1
ATOM 13664 N N . GLU B 1 333 ? -10.922 17.914 39.194 1.00 14.38 348 GLU B N 1
ATOM 13665 C CA . GLU B 1 333 ? -10.079 16.783 39.582 1.00 16.03 348 GLU B CA 1
ATOM 13666 C C . GLU B 1 333 ? -8.771 16.687 38.767 1.00 14.47 348 GLU B C 1
ATOM 13667 O O . GLU B 1 333 ? -7.745 16.174 39.251 1.00 14.27 348 GLU B O 1
ATOM 13679 N N . GLY B 1 334 ? -8.775 17.245 37.530 1.00 12.79 349 GLY B N 1
ATOM 13680 C CA . GLY B 1 334 ? -7.601 17.239 36.673 1.00 14.00 349 GLY B CA 1
ATOM 13681 C C . GLY B 1 334 ? -6.501 18.192 37.136 1.00 12.93 349 GLY B C 1
ATOM 13682 O O . GLY B 1 334 ? -5.420 18.198 36.509 1.00 13.67 349 GLY B O 1
ATOM 13686 N N . GLY B 1 335 ? -6.787 19.006 38.131 1.00 13.19 350 GLY B N 1
ATOM 13687 C CA . GLY B 1 335 ? -5.736 19.776 38.809 1.00 13.39 350 GLY B CA 1
ATOM 13688 C C . GLY B 1 335 ? -5.373 19.219 40.185 1.00 13.23 350 GLY B C 1
ATOM 13689 O O . GLY B 1 335 ? -4.186 19.225 40.570 1.00 12.76 350 GLY B O 1
ATOM 13693 N N . LEU B 1 336 ? -6.361 18.745 40.930 1.00 13.53 351 LEU B N 1
ATOM 13694 C CA . LEU B 1 336 ? -6.162 18.380 42.331 1.00 12.98 351 LEU B CA 1
ATOM 13695 C C . LEU B 1 336 ? -5.476 17.050 42.542 1.00 14.97 351 LEU B C 1
ATOM 13696 O O . LEU B 1 336 ? -4.826 16.888 43.580 1.00 15.29 351 LEU B O 1
ATOM 13712 N N . GLU B 1 337 ? -5.691 16.053 41.670 1.00 13.14 352 GLU B N 1
ATOM 13713 C CA . GLU B 1 337 ? -5.311 14.677 41.928 1.00 13.31 352 GLU B CA 1
ATOM 13714 C C . GLU B 1 337 ? -3.916 14.366 41.389 1.00 14.53 352 GLU B C 1
ATOM 13715 O O . GLU B 1 337 ? -3.611 14.615 40.222 1.00 13.75 352 GLU B O 1
ATOM 13727 N N . VAL B 1 338 ? -3.088 13.761 42.245 1.00 12.51 353 VAL B N 1
ATOM 13728 C CA . VAL B 1 338 ? -1.711 13.456 41.876 1.00 12.13 353 VAL B CA 1
ATOM 13729 C C . VAL B 1 338 ? -1.357 12.022 42.175 1.00 11.30 353 VAL B C 1
ATOM 13730 O O . VAL B 1 338 ? -1.908 11.411 43.103 1.00 12.99 353 VAL B O 1
ATOM 13743 N N . PRO B 1 339 ? -0.351 11.471 41.481 1.00 12.40 354 PRO B N 1
ATOM 13744 C CA . PRO B 1 339 ? 0.184 10.176 41.809 1.00 12.19 354 PRO B CA 1
ATOM 13745 C C . PRO B 1 339 ? 0.887 10.284 43.167 1.00 12.65 354 PRO B C 1
ATOM 13746 O O . PRO B 1 339 ? 1.457 11.344 43.478 1.00 13.48 354 PRO B O 1
ATOM 13757 N N . LEU B 1 340 ? 0.883 9.193 43.924 1.00 12.61 355 LEU B N 1
ATOM 13758 C CA . LEU B 1 340 ? 1.674 9.148 45.162 1.00 12.89 355 LEU B CA 1
ATOM 13759 C C . LEU B 1 340 ? 1.969 7.710 45.529 1.00 13.29 355 LEU B C 1
ATOM 13760 O O . LEU B 1 340 ? 1.037 6.955 45.802 1.00 13.36 355 LEU B O 1
ATOM 13776 N N . ALA B 1 341 ? 3.259 7.380 45.606 1.00 13.36 356 ALA B N 1
ATOM 13777 C CA . ALA B 1 341 ? 3.693 6.111 46.178 1.00 13.31 356 ALA B CA 1
ATOM 13778 C C . ALA B 1 341 ? 4.883 6.381 47.084 1.00 13.35 356 ALA B C 1
ATOM 13779 O O . ALA B 1 341 ? 5.671 7.317 46.901 1.00 12.62 356 ALA B O 1
ATOM 13786 N N . MET B 1 342 ? 4.989 5.539 48.123 1.00 14.44 357 MET B N 1
ATOM 13787 C CA . MET B 1 342 ? 6.076 5.614 49.090 1.00 13.52 357 MET B CA 1
ATOM 13788 C C . MET B 1 342 ? 6.634 4.214 49.325 1.00 15.19 357 MET B C 1
ATOM 13789 O O . MET B 1 342 ? 5.892 3.229 49.492 1.00 16.79 357 MET B O 1
ATOM 13803 N N . HIS B 1 343 ? 7.973 4.143 49.337 1.00 14.15 358 HIS B N 1
ATOM 13804 C CA . HIS B 1 343 ? 8.694 2.893 49.432 1.00 14.28 358 HIS B CA 1
ATOM 13805 C C . HIS B 1 343 ? 9.729 3.026 50.552 1.00 14.05 358 HIS B C 1
ATOM 13806 O O . HIS B 1 343 ? 10.530 3.951 50.523 1.00 15.52 358 HIS B O 1
ATOM 13821 N N . TRP B 1 344 ? 9.739 2.070 51.479 1.00 14.78 359 TRP B N 1
ATOM 13822 C CA . TRP B 1 344 ? 10.612 2.126 52.657 1.00 15.10 359 TRP B CA 1
ATOM 13823 C C . TRP B 1 344 ? 10.624 0.737 53.292 1.00 16.24 359 TRP B C 1
ATOM 13824 O O . TRP B 1 344 ? 9.724 0.401 54.050 1.00 15.88 359 TRP B O 1
ATOM 13845 N N . PRO B 1 345 ? 11.576 -0.130 52.911 1.00 16.99 360 PRO B N 1
ATOM 13846 C CA . PRO B 1 345 ? 11.537 -1.506 53.387 1.00 19.30 360 PRO B CA 1
ATOM 13847 C C . PRO B 1 345 ? 11.402 -1.684 54.889 1.00 18.41 360 PRO B C 1
ATOM 13848 O O . PRO B 1 345 ? 10.683 -2.573 55.317 1.00 19.77 360 PRO B O 1
ATOM 13859 N N . ASN B 1 346 ? 12.036 -0.814 55.650 1.00 19.84 361 ASN B N 1
ATOM 13860 C CA . ASN B 1 346 ? 12.055 -0.955 57.129 1.00 22.08 361 ASN B CA 1
ATOM 13861 C C . ASN B 1 346 ? 10.859 -0.258 57.796 1.00 19.79 361 ASN B C 1
ATOM 13862 O O . ASN B 1 346 ? 10.755 -0.371 59.011 1.00 20.96 361 ASN B O 1
ATOM 13873 N N . GLY B 1 347 ? 9.968 0.378 57.035 1.00 18.12 362 GLY B N 1
ATOM 13874 C CA . GLY B 1 347 ? 8.817 1.071 57.647 1.00 17.97 362 GLY B CA 1
ATOM 13875 C C . GLY B 1 347 ? 7.478 0.863 56.963 1.00 17.89 362 GLY B C 1
ATOM 13876 O O . GLY B 1 347 ? 6.475 1.220 57.577 1.00 17.99 362 GLY B O 1
ATOM 13880 N N . ILE B 1 348 ? 7.469 0.334 55.747 1.00 16.89 363 ILE B N 1
ATOM 13881 C CA . ILE B 1 348 ? 6.243 0.193 54.964 1.00 16.44 363 ILE B CA 1
ATOM 13882 C C . ILE B 1 348 ? 6.193 -1.233 54.415 1.00 15.43 363 ILE B C 1
ATOM 13883 O O . ILE B 1 348 ? 7.084 -1.663 53.728 1.00 16.85 363 ILE B O 1
ATOM 13899 N N . LYS B 1 349 ? 5.106 -1.952 54.704 1.00 16.87 364 LYS B N 1
ATOM 13900 C CA . LYS B 1 349 ? 4.966 -3.316 54.215 1.00 19.81 364 LYS B CA 1
ATOM 13901 C C . LYS B 1 349 ? 4.650 -3.285 52.728 1.00 19.50 364 LYS B C 1
ATOM 13902 O O . LYS B 1 349 ? 3.906 -2.410 52.258 1.00 19.66 364 LYS B O 1
ATOM 13921 N N . PRO B 1 350 ? 5.212 -4.231 51.952 1.00 18.47 365 PRO B N 1
ATOM 13922 C CA . PRO B 1 350 ? 4.938 -4.300 50.524 1.00 17.83 365 PRO B CA 1
ATOM 13923 C C . PRO B 1 350 ? 3.468 -4.619 50.242 1.00 17.96 365 PRO B C 1
ATOM 13924 O O . PRO B 1 350 ? 2.686 -5.088 51.072 1.00 20.07 365 PRO B O 1
ATOM 13935 N N . ASN B 1 351 ? 3.060 -4.233 49.030 1.00 16.84 366 ASN B N 1
ATOM 13936 C CA . ASN B 1 351 ? 1.749 -4.539 48.460 1.00 17.87 366 ASN B CA 1
ATOM 13937 C C . ASN B 1 351 ? 0.635 -3.797 49.186 1.00 20.13 366 ASN B C 1
ATOM 13938 O O . ASN B 1 351 ? -0.513 -4.237 49.212 1.00 22.63 366 ASN B O 1
ATOM 13949 N N . SER B 1 352 ? 0.969 -2.627 49.738 1.00 17.76 367 SER B N 1
ATOM 13950 C CA . SER B 1 352 ? 0.065 -1.854 50.548 1.00 18.03 367 SER B CA 1
ATOM 13951 C C . SER B 1 352 ? -0.622 -0.762 49.709 1.00 18.55 367 SER B C 1
ATOM 13952 O O . SER B 1 352 ? -0.096 -0.261 48.723 1.00 17.70 367 SER B O 1
ATOM 13960 N N . THR B 1 353 ? -1.835 -0.417 50.146 1.00 17.53 368 THR B N 1
ATOM 13961 C CA . THR B 1 353 ? -2.636 0.629 49.558 1.00 18.22 368 THR B CA 1
ATOM 13962 C C . THR B 1 353 ? -3.300 1.415 50.670 1.00 18.02 368 THR B C 1
ATOM 13963 O O . THR B 1 353 ? -3.622 0.859 51.709 1.00 20.84 368 THR B O 1
ATOM 13974 N N . TYR B 1 354 ? -3.600 2.691 50.382 1.00 16.83 369 TYR B N 1
ATOM 13975 C CA . TYR B 1 354 ? -4.424 3.515 51.251 1.00 16.46 369 TYR B CA 1
ATOM 13976 C C . TYR B 1 354 ? -5.288 4.391 50.346 1.00 16.68 369 TYR B C 1
ATOM 13977 O O . TYR B 1 354 ? -4.736 5.098 49.487 1.00 16.64 369 TYR B O 1
ATOM 13995 N N . ASP B 1 355 ? -6.613 4.324 50.562 1.00 17.83 370 ASP B N 1
ATOM 13996 C CA . ASP B 1 355 ? -7.551 5.072 49.740 1.00 17.97 370 ASP B CA 1
ATOM 13997 C C . ASP B 1 355 ? -8.133 6.281 50.453 1.00 15.95 370 ASP B C 1
ATOM 13998 O O . ASP B 1 355 ? -8.939 7.003 49.865 1.00 17.60 370 ASP B O 1
ATOM 14007 N N . GLY B 1 356 ? -7.693 6.603 51.680 1.00 14.56 371 GLY B N 1
ATOM 14008 C CA . GLY B 1 356 ? -8.135 7.787 52.358 1.00 13.95 371 GLY B CA 1
ATOM 14009 C C . GLY B 1 356 ? -7.610 9.080 51.744 1.00 14.62 371 GLY B C 1
ATOM 14010 O O . GLY B 1 356 ? -6.596 9.060 51.024 1.00 15.19 371 GLY B O 1
ATOM 14014 N N . MET B 1 357 ? -8.304 10.149 52.019 1.00 13.23 372 MET B N 1
ATOM 14015 C CA . MET B 1 357 ? -7.921 11.468 51.549 1.00 15.00 372 MET B CA 1
ATOM 14016 C C . MET B 1 357 ? -6.592 11.891 52.185 1.00 14.23 372 MET B C 1
ATOM 14017 O O . MET B 1 357 ? -6.501 11.992 53.409 1.00 14.88 372 MET B O 1
ATOM 14031 N N . VAL B 1 358 ? -5.562 12.113 51.344 1.00 13.58 373 VAL B N 1
ATOM 14032 C CA . VAL B 1 358 ? -4.319 12.742 51.818 1.00 13.74 373 VAL B CA 1
ATOM 14033 C C . VAL B 1 358 ? -3.960 13.919 50.932 1.00 14.55 373 VAL B C 1
ATOM 14034 O O . VAL B 1 358 ? -4.528 14.103 49.849 1.00 13.85 373 VAL B O 1
ATOM 14047 N N . GLN B 1 359 ? -3.032 14.758 51.402 1.00 13.45 374 GLN B N 1
ATOM 14048 C CA . GLN B 1 359 ? -2.761 16.009 50.738 1.00 11.87 374 GLN B CA 1
ATOM 14049 C C . GLN B 1 359 ? -1.282 16.373 50.891 1.00 12.25 374 GLN B C 1
ATOM 14050 O O . GLN B 1 359 ? -0.619 15.932 51.830 1.00 13.29 374 GLN B O 1
ATOM 14064 N N . ASN B 1 360 ? -0.835 17.245 50.018 1.00 11.64 375 ASN B N 1
ATOM 14065 C CA . ASN B 1 360 ? 0.580 17.642 49.982 1.00 12.27 375 ASN B CA 1
ATOM 14066 C C . ASN B 1 360 ? 1.044 18.282 51.295 1.00 13.25 375 ASN B C 1
ATOM 14067 O O . ASN B 1 360 ? 2.233 18.182 51.579 1.00 14.69 375 ASN B O 1
ATOM 14078 N N . ILE B 1 361 ? 0.160 18.908 52.078 1.00 12.86 376 ILE B N 1
ATOM 14079 C CA . ILE B 1 361 ? 0.484 19.455 53.397 1.00 12.46 376 ILE B CA 1
ATOM 14080 C C . ILE B 1 361 ? 0.887 18.394 54.384 1.00 12.88 376 ILE B C 1
ATOM 14081 O O . ILE B 1 361 ? 1.446 18.742 55.432 1.00 14.68 376 ILE B O 1
ATOM 14097 N N . ASP B 1 362 ? 0.652 17.130 54.082 1.00 11.84 377 ASP B N 1
ATOM 14098 C CA . ASP B 1 362 ? 0.944 16.031 54.979 1.00 12.20 377 ASP B CA 1
ATOM 14099 C C . ASP B 1 362 ? 2.400 15.538 54.896 1.00 14.15 377 ASP B C 1
ATOM 14100 O O . ASP B 1 362 ? 2.876 14.867 55.835 1.00 13.60 377 ASP B O 1
ATOM 14109 N N . PHE B 1 363 ? 3.140 15.869 53.845 1.00 13.98 378 PHE B N 1
ATOM 14110 C CA . PHE B 1 363 ? 4.489 15.344 53.737 1.00 13.41 378 PHE B CA 1
ATOM 14111 C C . PHE B 1 363 ? 5.407 15.866 54.855 1.00 13.45 378 PHE B C 1
ATOM 14112 O O . PHE B 1 363 ? 6.102 15.029 55.488 1.00 13.77 378 PHE B O 1
ATOM 14129 N N . THR B 1 364 ? 5.455 17.175 55.048 1.00 13.24 379 THR B N 1
ATOM 14130 C CA . THR B 1 364 ? 6.356 17.714 56.056 1.00 12.45 379 THR B CA 1
ATOM 14131 C C . THR B 1 364 ? 6.081 17.116 57.435 1.00 14.97 379 THR B C 1
ATOM 14132 O O . THR B 1 364 ? 7.039 16.649 58.050 1.00 14.41 379 THR B O 1
ATOM 14143 N N . PRO B 1 365 ? 4.872 17.155 58.046 1.00 13.84 380 PRO B N 1
ATOM 14144 C CA . PRO B 1 365 ? 4.712 16.615 59.391 1.00 13.09 380 PRO B CA 1
ATOM 14145 C C . PRO B 1 365 ? 5.107 15.141 59.473 1.00 13.84 380 PRO B C 1
ATOM 14146 O O . PRO B 1 365 ? 5.597 14.702 60.506 1.00 14.98 380 PRO B O 1
ATOM 14157 N N . THR B 1 366 ? 4.911 14.388 58.395 1.00 13.59 381 THR B N 1
ATOM 14158 C CA . THR B 1 366 ? 5.247 12.964 58.349 1.00 12.97 381 THR B CA 1
ATOM 14159 C C . THR B 1 366 ? 6.752 12.823 58.463 1.00 13.55 381 THR B C 1
ATOM 14160 O O . THR B 1 366 ? 7.190 12.060 59.302 1.00 14.86 381 THR B O 1
ATOM 14171 N N . PHE B 1 367 ? 7.503 13.510 57.615 1.00 13.29 382 PHE B N 1
ATOM 14172 C CA . PHE B 1 367 ? 8.979 13.376 57.564 1.00 13.76 382 PHE B CA 1
ATOM 14173 C C . PHE B 1 367 ? 9.568 13.912 58.861 1.00 14.81 382 PHE B C 1
ATOM 14174 O O . PHE B 1 367 ? 10.534 13.334 59.304 1.00 15.42 382 PHE B O 1
ATOM 14191 N N . LEU B 1 368 ? 8.996 14.986 59.405 1.00 14.40 383 LEU B N 1
ATOM 14192 C CA . LEU B 1 368 ? 9.486 15.466 60.703 1.00 15.54 383 LEU B CA 1
ATOM 14193 C C . LEU B 1 368 ? 9.389 14.360 61.756 1.00 17.74 383 LEU B C 1
ATOM 14194 O O . LEU B 1 368 ? 10.321 14.156 62.551 1.00 16.30 383 LEU B O 1
ATOM 14210 N N . GLU B 1 369 ? 8.252 13.684 61.841 1.00 15.48 384 GLU B N 1
ATOM 14211 C CA . GLU B 1 369 ? 8.076 12.631 62.837 1.00 15.88 384 GLU B CA 1
ATOM 14212 C C . GLU B 1 369 ? 9.102 11.517 62.643 1.00 17.26 384 GLU B C 1
ATOM 14213 O O . GLU B 1 369 ? 9.751 11.034 63.594 1.00 17.61 384 GLU B O 1
ATOM 14225 N N . LEU B 1 370 ? 9.313 11.096 61.389 1.00 15.25 385 LEU B N 1
ATOM 14226 C CA . LEU B 1 370 ? 10.276 10.053 61.120 1.00 15.69 385 LEU B CA 1
ATOM 14227 C C . LEU B 1 370 ? 11.692 10.472 61.496 1.00 15.64 385 LEU B C 1
ATOM 14228 O O . LEU B 1 370 ? 12.485 9.594 61.833 1.00 18.69 385 LEU B O 1
ATOM 14244 N N . ALA B 1 371 ? 11.995 11.750 61.354 1.00 15.30 386 ALA B N 1
ATOM 14245 C CA . ALA B 1 371 ? 13.322 12.299 61.660 1.00 18.20 386 ALA B CA 1
ATOM 14246 C C . ALA B 1 371 ? 13.510 12.562 63.154 1.00 21.25 386 ALA B C 1
ATOM 14247 O O . ALA B 1 371 ? 14.569 13.073 63.560 1.00 21.63 386 ALA B O 1
ATOM 14254 N N . GLY B 1 372 ? 12.457 12.357 63.947 1.00 18.96 387 GLY B N 1
ATOM 14255 C CA . GLY B 1 372 ? 12.544 12.594 65.383 1.00 21.50 387 GLY B CA 1
ATOM 14256 C C . GLY B 1 372 ? 12.333 14.037 65.805 1.00 22.32 387 GLY B C 1
ATOM 14257 O O . GLY B 1 372 ? 12.623 14.377 66.966 1.00 24.46 387 GLY B O 1
ATOM 14261 N N . VAL B 1 373 ? 11.818 14.927 64.935 1.00 19.62 388 VAL B N 1
ATOM 14262 C CA . VAL B 1 373 ? 11.647 16.319 65.251 1.00 19.04 388 VAL B CA 1
ATOM 14263 C C . VAL B 1 373 ? 10.349 16.548 66.018 1.00 26.47 388 VAL B C 1
ATOM 14264 O O . VAL B 1 373 ? 9.259 16.291 65.472 1.00 26.89 388 VAL B O 1
ATOM 14277 N N . THR B 1 374 ? 10.459 17.162 67.207 1.00 26.74 389 THR B N 1
ATOM 14278 C CA . THR B 1 374 ? 9.275 17.416 68.024 1.00 32.08 389 THR B CA 1
ATOM 14279 C C . THR B 1 374 ? 9.047 18.907 68.258 1.00 35.35 389 THR B C 1
ATOM 14280 O O . THR B 1 374 ? 7.966 19.281 68.711 1.00 46.93 389 THR B O 1
ATOM 14291 N N . LYS B 1 375 ? 10.051 19.753 68.035 1.00 33.13 390 LYS B N 1
ATOM 14292 C CA . LYS B 1 375 ? 9.841 21.174 68.260 1.00 39.20 390 LYS B CA 1
ATOM 14293 C C . LYS B 1 375 ? 9.955 21.907 66.931 1.00 33.27 390 LYS B C 1
ATOM 14294 O O . LYS B 1 375 ? 10.981 21.849 66.250 1.00 35.17 390 LYS B O 1
ATOM 14313 N N . VAL B 1 376 ? 8.888 22.629 66.622 1.00 30.36 391 VAL B N 1
ATOM 14314 C CA . VAL B 1 376 ? 8.813 23.472 65.454 1.00 29.21 391 VAL B CA 1
ATOM 14315 C C . VAL B 1 376 ? 8.204 24.777 65.924 1.00 28.49 391 VAL B C 1
ATOM 14316 O O . VAL B 1 376 ? 7.498 24.804 66.926 1.00 34.93 391 VAL B O 1
ATOM 14329 N N . LYS B 1 377 ? 8.461 25.845 65.199 1.00 27.60 392 LYS B N 1
ATOM 14330 C CA . LYS B 1 377 ? 7.958 27.160 65.524 1.00 29.01 392 LYS B CA 1
ATOM 14331 C C . LYS B 1 377 ? 6.604 27.392 64.857 1.00 31.87 392 LYS B C 1
ATOM 14332 O O . LYS B 1 377 ? 5.625 27.741 65.514 1.00 31.20 392 LYS B O 1
ATOM 14351 N N . ASP B 1 378 ? 6.553 27.207 63.533 1.00 27.42 393 ASP B N 1
ATOM 14352 C CA . ASP B 1 378 ? 5.397 27.568 62.729 1.00 26.16 393 ASP B CA 1
ATOM 14353 C C . ASP B 1 378 ? 4.398 26.426 62.768 1.00 24.43 393 ASP B C 1
ATOM 14354 O O . ASP B 1 378 ? 4.766 25.268 62.825 1.00 26.37 393 ASP B O 1
ATOM 14363 N N . SER B 1 379 ? 3.130 26.798 62.792 1.00 25.31 394 SER B N 1
ATOM 14364 C CA . SER B 1 379 ? 2.032 25.862 62.806 1.00 22.03 394 SER B CA 1
ATOM 14365 C C . SER B 1 379 ? 1.951 25.100 61.476 1.00 20.58 394 SER B C 1
ATOM 14366 O O . SER B 1 379 ? 2.330 25.601 60.435 1.00 24.90 394 SER B O 1
ATOM 14374 N N . ILE B 1 380 ? 1.605 23.830 61.609 1.00 18.17 395 ILE B N 1
ATOM 14375 C CA . ILE B 1 380 ? 1.513 22.941 60.443 1.00 18.54 395 ILE B CA 1
ATOM 14376 C C . ILE B 1 380 ? 0.036 22.604 60.245 1.00 17.73 395 ILE B C 1
ATOM 14377 O O . ILE B 1 380 ? -0.616 22.185 61.184 1.00 18.49 395 ILE B O 1
ATOM 14393 N N . ASP B 1 381 ? -0.436 22.692 58.989 1.00 15.67 396 ASP B N 1
ATOM 14394 C CA . ASP B 1 381 ? -1.791 22.311 58.628 1.00 15.38 396 ASP B CA 1
ATOM 14395 C C . ASP B 1 381 ? -1.957 20.823 58.361 1.00 14.89 396 ASP B C 1
ATOM 14396 O O . ASP B 1 381 ? -3.034 20.251 58.577 1.00 16.65 396 ASP B O 1
ATOM 14405 N N . GLY B 1 382 ? -0.914 20.179 57.853 1.00 14.22 397 GLY B N 1
ATOM 14406 C CA . GLY B 1 382 ? -1.033 18.787 57.490 1.00 15.51 397 GLY B CA 1
ATOM 14407 C C . GLY B 1 382 ? -1.016 17.815 58.659 1.00 14.42 397 GLY B C 1
ATOM 14408 O O . GLY B 1 382 ? -0.759 18.212 59.799 1.00 16.46 397 GLY B O 1
ATOM 14412 N N . LEU B 1 383 ? -1.326 16.568 58.364 1.00 14.40 398 LEU B N 1
ATOM 14413 C CA . LEU B 1 383 ? -1.356 15.496 59.371 1.00 14.23 398 LEU B CA 1
ATOM 14414 C C . LEU B 1 383 ? -0.217 14.516 59.082 1.00 15.26 398 LEU B C 1
ATOM 14415 O O . LEU B 1 383 ? 0.018 14.237 57.905 1.00 15.60 398 LEU B O 1
ATOM 14431 N N . SER B 1 384 ? 0.462 14.042 60.119 1.00 14.23 399 SER B N 1
ATOM 14432 C CA . SER B 1 384 ? 1.493 12.992 59.946 1.00 14.71 399 SER B CA 1
ATOM 14433 C C . SER B 1 384 ? 0.813 11.724 59.412 1.00 15.62 399 SER B C 1
ATOM 14434 O O . SER B 1 384 ? -0.257 11.383 59.917 1.00 17.32 399 SER B O 1
ATOM 14442 N N . LEU B 1 385 ? 1.418 11.085 58.417 1.00 15.36 400 LEU B N 1
ATOM 14443 C CA . LEU B 1 385 ? 0.861 9.883 57.755 1.00 15.89 400 LEU B CA 1
ATOM 14444 C C . LEU B 1 385 ? 1.523 8.605 58.279 1.00 15.25 400 LEU B C 1
ATOM 14445 O O . LEU B 1 385 ? 1.260 7.601 57.718 1.00 15.71 400 LEU B O 1
ATOM 14461 N N . THR B 1 386 ? 2.280 8.661 59.378 1.00 15.62 401 THR B N 1
ATOM 14462 C CA . THR B 1 386 ? 3.027 7.485 59.782 1.00 16.89 401 THR B CA 1
ATOM 14463 C C . THR B 1 386 ? 2.155 6.324 60.255 1.00 15.88 401 THR B C 1
ATOM 14464 O O . THR B 1 386 ? 2.564 5.196 60.001 1.00 17.67 401 THR B O 1
ATOM 14475 N N . ASN B 1 387 ? 0.994 6.585 60.873 1.00 16.76 402 ASN B N 1
ATOM 14476 C CA . ASN B 1 387 ? 0.128 5.459 61.259 1.00 18.90 402 ASN B CA 1
ATOM 14477 C C . ASN B 1 387 ? -0.420 4.747 60.013 1.00 17.13 402 ASN B C 1
ATOM 14478 O O . ASN B 1 387 ? -0.544 3.524 59.972 1.00 17.32 402 ASN B O 1
ATOM 14489 N N . VAL B 1 388 ? -0.724 5.534 58.965 1.00 17.94 403 VAL B N 1
ATOM 14490 C CA . VAL B 1 388 ? -1.141 4.925 57.708 1.00 16.97 403 VAL B CA 1
ATOM 14491 C C . VAL B 1 388 ? -0.005 4.132 57.089 1.00 16.04 403 VAL B C 1
ATOM 14492 O O . VAL B 1 388 ? -0.233 3.007 56.691 1.00 18.45 403 VAL B O 1
ATOM 14505 N N . LEU B 1 389 ? 1.209 4.695 57.054 1.00 16.92 404 LEU B N 1
ATOM 14506 C CA . LEU B 1 389 ? 2.381 4.046 56.473 1.00 18.00 404 LEU B CA 1
ATOM 14507 C C . LEU B 1 389 ? 2.685 2.716 57.178 1.00 19.86 404 LEU B C 1
ATOM 14508 O O . LEU B 1 389 ? 3.113 1.774 56.510 1.00 19.54 404 LEU B O 1
ATOM 14524 N N . ALA B 1 390 ? 2.430 2.677 58.498 1.00 18.23 405 ALA B N 1
ATOM 14525 C CA . ALA B 1 390 ? 2.740 1.490 59.289 1.00 19.71 405 ALA B CA 1
ATOM 14526 C C . ALA B 1 390 ? 1.656 0.425 59.173 1.00 24.39 405 ALA B C 1
ATOM 14527 O O . ALA B 1 390 ? 1.792 -0.653 59.767 1.00 24.75 405 ALA B O 1
ATOM 14534 N N . GLY B 1 391 ? 0.561 0.758 58.504 1.00 24.18 406 GLY B N 1
ATOM 14535 C CA . GLY B 1 391 ? -0.540 -0.170 58.318 1.00 23.88 406 GLY B CA 1
ATOM 14536 C C . GLY B 1 391 ? -1.425 -0.232 59.548 1.00 23.63 406 GLY B C 1
ATOM 14537 O O . GLY B 1 391 ? -2.296 -1.088 59.610 1.00 28.76 406 GLY B O 1
ATOM 14541 N N . LYS B 1 392 ? -1.274 0.733 60.452 1.00 23.27 407 LYS B N 1
ATOM 14542 C CA . LYS B 1 392 ? -2.021 0.780 61.689 1.00 24.07 407 LYS B CA 1
ATOM 14543 C C . LYS B 1 392 ? -3.376 1.430 61.451 1.00 26.96 407 LYS B C 1
ATOM 14544 O O . LYS B 1 392 ? -4.377 1.013 62.022 1.00 29.42 407 LYS B O 1
ATOM 14563 N N . GLU B 1 393 ? -3.397 2.473 60.616 1.00 24.32 408 GLU B N 1
ATOM 14564 C CA . GLU B 1 393 ? -4.601 3.242 60.363 1.00 26.45 408 GLU B CA 1
ATOM 14565 C C . GLU B 1 393 ? -5.112 2.889 58.969 1.00 24.45 408 GLU B C 1
ATOM 14566 O O . GLU B 1 393 ? -4.387 3.068 57.993 1.00 25.06 408 GLU B O 1
ATOM 14578 N N . LYS B 1 394 ? -6.364 2.445 58.870 1.00 25.24 409 LYS B N 1
ATOM 14579 C CA . LYS B 1 394 ? -6.964 2.108 57.586 1.00 28.37 409 LYS B CA 1
ATOM 14580 C C . LYS B 1 394 ? -8.184 2.989 57.294 1.00 26.19 409 LYS B C 1
ATOM 14581 O O . LYS B 1 394 ? -8.702 2.983 56.178 1.00 28.49 409 LYS B O 1
ATOM 14600 N N . LYS B 1 395 ? -8.589 3.771 58.265 1.00 23.61 410 LYS B N 1
ATOM 14601 C CA . LYS B 1 395 ? -9.733 4.672 58.077 1.00 24.15 410 LYS B CA 1
ATOM 14602 C C . LYS B 1 395 ? -9.253 6.044 57.611 1.00 21.48 410 LYS B C 1
ATOM 14603 O O . LYS B 1 395 ? -8.051 6.279 57.571 1.00 21.40 410 LYS B O 1
ATOM 14622 N N . GLU B 1 396 ? -10.197 6.911 57.310 1.00 19.67 411 GLU B N 1
ATOM 14623 C CA . GLU B 1 396 ? -9.879 8.299 56.929 1.00 18.49 411 GLU B CA 1
ATOM 14624 C C . GLU B 1 396 ? -9.223 8.993 58.124 1.00 20.23 411 GLU B C 1
ATOM 14625 O O . GLU B 1 396 ? -9.613 8.692 59.250 1.00 20.25 411 GLU B O 1
ATOM 14637 N N . ILE B 1 397 ? -8.345 9.970 57.874 1.00 19.56 412 ILE B N 1
ATOM 14638 C CA . ILE B 1 397 ? -7.614 10.752 58.929 1.00 17.09 412 ILE B CA 1
ATOM 14639 C C . ILE B 1 397 ? -8.160 12.191 58.967 1.00 16.21 412 ILE B C 1
ATOM 14640 O O . ILE B 1 397 ? -7.708 12.950 59.815 1.00 18.75 412 ILE B O 1
ATOM 14656 N N . ARG B 1 398 ? -9.101 12.539 58.087 1.00 16.30 413 ARG B N 1
ATOM 14657 C CA . ARG B 1 398 ? -9.747 13.872 58.087 1.00 17.38 413 ARG B CA 1
ATOM 14658 C C . ARG B 1 398 ? -11.182 13.750 57.527 1.00 14.43 413 ARG B C 1
ATOM 14659 O O . ARG B 1 398 ? -11.456 12.770 56.827 1.00 19.45 413 ARG B O 1
ATOM 14680 N N . ASP B 1 399 ? -12.039 14.716 57.829 1.00 18.54 414 ASP B N 1
ATOM 14681 C CA . ASP B 1 399 ? -13.475 14.679 57.427 1.00 21.09 414 ASP B CA 1
ATOM 14682 C C . ASP B 1 399 ? -13.577 15.276 56.032 1.00 19.71 414 ASP B C 1
ATOM 14683 O O . ASP B 1 399 ? -14.437 14.874 55.261 1.00 20.03 414 ASP B O 1
ATOM 14692 N N . TYR B 1 400 ? -12.676 16.194 55.758 1.00 16.94 415 TYR B N 1
ATOM 14693 C CA . TYR B 1 400 ? -12.660 16.867 54.448 1.00 15.33 415 TYR B CA 1
ATOM 14694 C C . TYR B 1 400 ? -11.310 17.504 54.141 1.00 15.75 415 TYR B C 1
ATOM 14695 O O . TYR B 1 400 ? -10.503 17.716 55.044 1.00 17.08 415 TYR B O 1
ATOM 14713 N N . LEU B 1 401 ? -11.111 17.774 52.864 1.00 14.79 416 LEU B N 1
ATOM 14714 C CA . LEU B 1 401 ? -9.922 18.458 52.359 1.00 14.71 416 LEU B CA 1
ATOM 14715 C C . LEU B 1 401 ? -10.276 19.880 52.019 1.00 15.51 416 LEU B C 1
ATOM 14716 O O . LEU B 1 401 ? -11.389 20.142 51.548 1.00 16.04 416 LEU B O 1
ATOM 14732 N N . PHE B 1 402 ? -9.347 20.813 52.185 1.00 13.58 417 PHE B N 1
ATOM 14733 C CA . PHE B 1 402 ? -9.477 22.184 51.789 1.00 13.17 417 PHE B CA 1
ATOM 14734 C C . PHE B 1 402 ? -8.595 22.510 50.583 1.00 13.65 417 PHE B C 1
ATOM 14735 O O . PHE B 1 402 ? -7.456 22.001 50.499 1.00 12.86 417 PHE B O 1
ATOM 14752 N N . PHE B 1 403 ? -9.075 23.430 49.740 1.00 13.03 418 PHE B N 1
ATOM 14753 C CA . PHE B 1 403 ? -8.377 23.849 48.551 1.00 13.18 418 PHE B CA 1
ATOM 14754 C C . PHE B 1 403 ? -8.525 25.334 48.321 1.00 13.66 418 PHE B C 1
ATOM 14755 O O . PHE B 1 403 ? -9.516 25.964 48.731 1.00 14.36 418 PHE B O 1
ATOM 14772 N N . GLU B 1 404 ? -7.523 25.947 47.674 1.00 13.66 419 GLU B N 1
ATOM 14773 C CA . GLU B 1 404 ? -7.578 27.344 47.278 1.00 14.53 419 GLU B CA 1
ATOM 14774 C C . GLU B 1 404 ? -6.803 27.520 45.973 1.00 14.28 419 GLU B C 1
ATOM 14775 O O . GLU B 1 404 ? -5.702 26.997 45.811 1.00 14.88 419 GLU B O 1
ATOM 14787 N N . ILE B 1 405 ? -7.314 28.349 45.075 1.00 13.67 420 ILE B N 1
ATOM 14788 C CA . ILE B 1 405 ? -6.574 28.797 43.915 1.00 14.06 420 ILE B CA 1
ATOM 14789 C C . ILE B 1 405 ? -7.160 30.128 43.491 1.00 14.75 420 ILE B C 1
ATOM 14790 O O . ILE B 1 405 ? -8.339 30.237 43.161 1.00 14.60 420 ILE B O 1
ATOM 14806 N N . GLY B 1 406 ? -6.357 31.178 43.468 1.00 14.64 421 GLY B N 1
ATOM 14807 C CA . GLY B 1 406 ? -6.842 32.465 43.002 1.00 13.83 421 GLY B CA 1
ATOM 14808 C C . GLY B 1 406 ? -8.093 32.885 43.779 1.00 13.98 421 GLY B C 1
ATOM 14809 O O . GLY B 1 406 ? -8.129 32.844 44.997 1.00 14.22 421 GLY B O 1
ATOM 14813 N N . LEU B 1 407 ? -9.137 33.312 43.019 1.00 15.54 422 LEU B N 1
ATOM 14814 C CA . LEU B 1 407 ? -10.424 33.738 43.573 1.00 15.62 422 LEU B CA 1
ATOM 14815 C C . LEU B 1 407 ? -11.285 32.599 44.100 1.00 17.40 422 LEU B C 1
ATOM 14816 O O . LEU B 1 407 ? -12.316 32.860 44.712 1.00 16.27 422 LEU B O 1
ATOM 14832 N N . ALA B 1 408 ? -10.842 31.338 43.958 1.00 16.12 423 ALA B N 1
ATOM 14833 C CA . ALA B 1 408 ? -11.635 30.182 44.346 1.00 14.64 423 ALA B CA 1
ATOM 14834 C C . ALA B 1 408 ? -11.168 29.590 45.666 1.00 13.97 423 ALA B C 1
ATOM 14835 O O . ALA B 1 408 ? -9.933 29.574 45.966 1.00 14.88 423 ALA B O 1
ATOM 14842 N N . ARG B 1 409 ? -12.101 29.025 46.427 1.00 14.78 424 ARG B N 1
ATOM 14843 C CA . ARG B 1 409 ? -11.854 28.186 47.579 1.00 13.49 424 ARG B CA 1
ATOM 14844 C C . ARG B 1 409 ? -12.693 26.931 47.441 1.00 15.71 424 ARG B C 1
ATOM 14845 O O . ARG B 1 409 ? -13.761 26.968 46.813 1.00 15.70 424 ARG B O 1
ATOM 14866 N N . GLY B 1 410 ? -12.342 25.844 48.099 1.00 13.82 425 GLY B N 1
ATOM 14867 C CA . GLY B 1 410 ? -13.171 24.680 48.023 1.00 16.12 425 GLY B CA 1
ATOM 14868 C C . GLY B 1 410 ? -12.925 23.709 49.156 1.00 16.76 425 GLY B C 1
ATOM 14869 O O . GLY B 1 410 ? -11.889 23.807 49.867 1.00 15.57 425 GLY B O 1
ATOM 14873 N N . VAL B 1 411 ? -13.884 22.784 49.328 1.00 14.41 426 VAL B N 1
ATOM 14874 C CA . VAL B 1 411 ? -13.745 21.665 50.195 1.00 14.47 426 VAL B CA 1
ATOM 14875 C C . VAL B 1 411 ? -14.273 20.421 49.510 1.00 14.94 426 VAL B C 1
ATOM 14876 O O . VAL B 1 411 ? -15.155 20.506 48.640 1.00 15.33 426 VAL B O 1
ATOM 14889 N N . ARG B 1 412 ? -13.744 19.244 49.861 1.00 14.72 427 ARG B N 1
ATOM 14890 C CA . ARG B 1 412 ? -14.375 17.999 49.463 1.00 15.63 427 ARG B CA 1
ATOM 14891 C C . ARG B 1 412 ? -14.329 17.020 50.611 1.00 16.34 427 ARG B C 1
ATOM 14892 O O . ARG B 1 412 ? -13.369 16.891 51.362 1.00 15.30 427 ARG B O 1
ATOM 14913 N N . THR B 1 413 ? -15.419 16.249 50.695 1.00 16.44 428 THR B N 1
ATOM 14914 C CA . THR B 1 413 ? -15.455 14.998 51.412 1.00 16.81 428 THR B CA 1
ATOM 14915 C C . THR B 1 413 ? -15.207 13.868 50.430 1.00 17.25 428 THR B C 1
ATOM 14916 O O . THR B 1 413 ? -14.911 14.045 49.255 1.00 18.50 428 THR B O 1
ATOM 14927 N N . LYS B 1 414 ? -15.372 12.632 50.890 1.00 18.66 429 LYS B N 1
ATOM 14928 C CA . LYS B 1 414 ? -15.279 11.509 49.984 1.00 20.82 429 LYS B CA 1
ATOM 14929 C C . LYS B 1 414 ? -16.287 11.636 48.842 1.00 21.87 429 LYS B C 1
ATOM 14930 O O . LYS B 1 414 ? -16.009 11.269 47.720 1.00 23.70 429 LYS B O 1
ATOM 14949 N N . ASP B 1 415 ? -17.505 12.062 49.178 1.00 19.91 430 ASP B N 1
ATOM 14950 C CA . ASP B 1 415 ? -18.598 11.968 48.228 1.00 20.96 430 ASP B CA 1
ATOM 14951 C C . ASP B 1 415 ? -19.069 13.285 47.614 1.00 18.76 430 ASP B C 1
ATOM 14952 O O . ASP B 1 415 ? -19.828 13.265 46.629 1.00 20.20 430 ASP B O 1
ATOM 14961 N N . TRP B 1 416 ? -18.595 14.440 48.095 1.00 17.07 431 TRP B N 1
ATOM 14962 C CA . TRP B 1 416 ? -19.089 15.715 47.607 1.00 17.53 431 TRP B CA 1
ATOM 14963 C C . TRP B 1 416 ? -17.941 16.706 47.488 1.00 17.26 431 TRP B C 1
ATOM 14964 O O . TRP B 1 416 ? -17.047 16.624 48.305 1.00 19.18 431 TRP B O 1
ATOM 14985 N N . LYS B 1 417 ? -18.029 17.647 46.561 1.00 14.36 432 LYS B N 1
ATOM 14986 C CA . LYS B 1 417 ? -17.082 18.745 46.427 1.00 15.06 432 LYS B CA 1
ATOM 14987 C C . LYS B 1 417 ? -17.873 20.035 46.293 1.00 16.85 432 LYS B C 1
ATOM 14988 O O . LYS B 1 417 ? -18.821 20.105 45.493 1.00 16.21 432 LYS B O 1
ATOM 15007 N N . TYR B 1 418 ? -17.441 21.087 46.998 1.00 15.30 433 TYR B N 1
ATOM 15008 C CA . TYR B 1 418 ? -17.996 22.411 46.936 1.00 14.49 433 TYR B CA 1
ATOM 15009 C C . TYR B 1 418 ? -16.899 23.407 46.581 1.00 16.83 433 TYR B C 1
ATOM 15010 O O . TYR B 1 418 ? -15.834 23.375 47.254 1.00 16.34 433 TYR B O 1
ATOM 15028 N N . ILE B 1 419 ? -17.181 24.310 45.639 1.00 14.87 434 ILE B N 1
ATOM 15029 C CA . ILE B 1 419 ? -16.304 25.390 45.205 1.00 14.89 434 ILE B CA 1
ATOM 15030 C C . ILE B 1 419 ? -17.034 26.711 45.352 1.00 16.88 434 ILE B C 1
ATOM 15031 O O . ILE B 1 419 ? -18.187 26.830 44.876 1.00 15.25 434 ILE B O 1
ATOM 15047 N N . ALA B 1 420 ? -16.361 27.714 45.910 1.00 16.17 435 ALA B N 1
ATOM 15048 C CA . ALA B 1 420 ? -16.845 29.068 45.990 1.00 15.51 435 ALA B CA 1
ATOM 15049 C C . ALA B 1 420 ? -15.840 29.999 45.340 1.00 16.85 435 ALA B C 1
ATOM 15050 O O . ALA B 1 420 ? -14.624 29.898 45.633 1.00 16.71 435 ALA B O 1
ATOM 15057 N N . VAL B 1 421 ? -16.330 30.896 44.480 1.00 14.98 436 VAL B N 1
ATOM 15058 C CA . VAL B 1 421 ? -15.550 31.876 43.771 1.00 15.92 436 VAL B CA 1
ATOM 15059 C C . VAL B 1 421 ? -16.048 33.244 44.215 1.00 19.03 436 VAL B C 1
ATOM 15060 O O . VAL B 1 421 ? -17.263 33.489 44.138 1.00 18.70 436 VAL B O 1
ATOM 15073 N N . ARG B 1 422 ? -15.159 34.106 44.736 1.00 17.15 437 ARG B N 1
ATOM 15074 C CA . ARG B 1 422 ? -15.536 35.443 45.231 1.00 17.69 437 ARG B CA 1
ATOM 15075 C C . ARG B 1 422 ? -14.512 36.443 44.713 1.00 21.63 437 ARG B C 1
ATOM 15076 O O . ARG B 1 422 ? -13.315 36.146 44.714 1.00 19.78 437 ARG B O 1
ATOM 15097 N N . TYR B 1 423 ? -14.947 37.635 44.293 1.00 19.82 438 TYR B N 1
ATOM 15098 C CA . TYR B 1 423 ? -14.108 38.525 43.515 1.00 19.61 438 TYR B CA 1
ATOM 15099 C C . TYR B 1 423 ? -13.310 39.516 44.362 1.00 21.48 438 TYR B C 1
ATOM 15100 O O . TYR B 1 423 ? -13.784 39.967 45.407 1.00 23.81 438 TYR B O 1
ATOM 15118 N N . ASP B 1 424 ? -12.067 39.763 43.916 1.00 21.36 439 ASP B N 1
ATOM 15119 C CA . ASP B 1 424 ? -11.236 40.816 44.467 1.00 21.76 439 ASP B CA 1
ATOM 15120 C C . ASP B 1 424 ? -11.839 42.152 44.046 1.00 26.43 439 ASP B C 1
ATOM 15121 O O . ASP B 1 424 ? -12.548 42.239 43.053 1.00 25.69 439 ASP B O 1
ATOM 15130 N N . GLU B 1 425 ? -11.468 43.211 44.761 1.00 27.06 440 GLU B N 1
ATOM 15131 C CA . GLU B 1 425 ? -11.987 44.541 44.448 1.00 30.39 440 GLU B CA 1
ATOM 15132 C C . GLU B 1 425 ? -11.674 44.964 43.015 1.00 27.93 440 GLU B C 1
ATOM 15133 O O . GLU B 1 425 ? -12.541 45.530 42.365 1.00 29.98 440 GLU B O 1
ATOM 15145 N N . ALA B 1 426 ? -10.471 44.696 42.515 1.00 28.75 441 ALA B N 1
ATOM 15146 C CA . ALA B 1 426 ? -10.104 45.163 41.184 1.00 30.41 441 ALA B CA 1
ATOM 15147 C C . ALA B 1 426 ? -10.979 44.478 40.129 1.00 33.29 441 ALA B C 1
ATOM 15148 O O . ALA B 1 426 ? -11.453 45.117 39.194 1.00 33.16 441 ALA B O 1
ATOM 15155 N N . SER B 1 427 ? -11.183 43.155 40.267 1.00 28.70 442 SER B N 1
ATOM 15156 C CA . SER B 1 427 ? -12.030 42.424 39.337 1.00 27.12 442 SER B CA 1
ATOM 15157 C C . SER B 1 427 ? -13.476 42.916 39.434 1.00 26.07 442 SER B C 1
ATOM 15158 O O . SER B 1 427 ? -14.175 42.995 38.432 1.00 29.84 442 SER B O 1
ATOM 15166 N N . GLN B 1 428 ? -13.919 43.211 40.656 1.00 27.05 443 GLN B N 1
ATOM 15167 C CA . GLN B 1 428 ? -15.295 43.615 40.879 1.00 30.15 443 GLN B CA 1
ATOM 15168 C C . GLN B 1 428 ? -15.535 44.951 40.162 1.00 32.94 443 GLN B C 1
ATOM 15169 O O . GLN B 1 428 ? -16.544 45.107 39.495 1.00 33.95 443 GLN B O 1
ATOM 15183 N N . ARG B 1 429 ? -14.556 45.853 40.215 1.00 38.30 444 ARG B N 1
ATOM 15184 C CA . ARG B 1 429 ? -14.674 47.128 39.526 1.00 41.51 444 ARG B CA 1
ATOM 15185 C C . ARG B 1 429 ? -14.889 46.911 38.036 1.00 38.35 444 ARG B C 1
ATOM 15186 O O . ARG B 1 429 ? -15.762 47.547 37.446 1.00 36.07 444 ARG B O 1
ATOM 15207 N N . ILE B 1 430 ? -14.075 46.044 37.423 1.00 37.06 445 ILE B N 1
ATOM 15208 C CA . ILE B 1 430 ? -14.214 45.785 36.001 1.00 35.51 445 ILE B CA 1
ATOM 15209 C C . ILE B 1 430 ? -15.611 45.241 35.737 1.00 34.30 445 ILE B C 1
ATOM 15210 O O . ILE B 1 430 ? -16.265 45.679 34.802 1.00 36.17 445 ILE B O 1
ATOM 15226 N N . VAL B 1 431 ? -16.091 44.289 36.531 1.00 33.69 446 VAL B N 1
ATOM 15227 C CA . VAL B 1 431 ? -17.395 43.709 36.254 1.00 35.87 446 VAL B CA 1
ATOM 15228 C C . VAL B 1 431 ? -18.449 44.819 36.350 1.00 39.55 446 VAL B C 1
ATOM 15229 O O . VAL B 1 431 ? -19.361 44.879 35.540 1.00 41.64 446 VAL B O 1
ATOM 15242 N N . ASP B 1 432 ? -18.333 45.682 37.346 1.00 43.72 447 ASP B N 1
ATOM 15243 C CA . ASP B 1 432 ? -19.292 46.797 37.563 1.00 45.05 447 ASP B CA 1
ATOM 15244 C C . ASP B 1 432 ? -19.301 47.692 36.323 1.00 44.42 447 ASP B C 1
ATOM 15245 O O . ASP B 1 432 ? -20.397 48.101 35.922 1.00 48.38 447 ASP B O 1
ATOM 15254 N N . SER B 1 433 ? -18.138 47.974 35.740 1.00 47.14 448 SER B N 1
ATOM 15255 C CA . SER B 1 433 ? -17.989 48.828 34.535 1.00 51.29 448 SER B CA 1
ATOM 15256 C C . SER B 1 433 ? -18.822 48.316 33.357 1.00 63.08 448 SER B C 1
ATOM 15257 O O . SER B 1 433 ? -19.232 49.157 32.540 1.00 94.72 448 SER B O 1
ATOM 15265 N N . GLY B 1 434 ? -19.002 47.003 33.218 1.00 62.99 449 GLY B N 1
ATOM 15266 C CA . GLY B 1 434 ? -19.718 46.406 32.083 1.00 52.19 449 GLY B CA 1
ATOM 15267 C C . GLY B 1 434 ? -18.739 46.090 30.980 1.00 46.43 449 GLY B C 1
ATOM 15268 O O . GLY B 1 434 ? -19.127 45.406 30.025 1.00 51.04 449 GLY B O 1
ATOM 15272 N N . LYS B 1 435 ? -17.501 46.551 31.123 1.00 46.41 450 LYS B N 1
ATOM 15273 C CA . LYS B 1 435 ? -16.456 46.322 30.104 1.00 48.24 450 LYS B CA 1
ATOM 15274 C C . LYS B 1 435 ? -15.929 44.894 30.251 1.00 45.86 450 LYS B C 1
ATOM 15275 O O . LYS B 1 435 ? -15.987 44.351 31.361 1.00 38.84 450 LYS B O 1
ATOM 15294 N N . MET B 1 436 ? -15.386 44.359 29.171 1.00 42.13 451 MET B N 1
ATOM 15295 C CA . MET B 1 436 ? -14.828 42.994 29.190 1.00 39.89 451 MET B CA 1
ATOM 15296 C C . MET B 1 436 ? -13.378 43.007 29.653 1.00 36.23 451 MET B C 1
ATOM 15297 O O . MET B 1 436 ? -12.682 44.002 29.434 1.00 35.45 451 MET B O 1
ATOM 15311 N N . PHE B 1 437 ? -12.968 41.930 30.301 1.00 30.97 452 PHE B N 1
ATOM 15312 C CA . PHE B 1 437 ? -11.546 41.745 30.623 1.00 32.56 452 PHE B CA 1
ATOM 15313 C C . PHE B 1 437 ? -10.875 41.438 29.309 1.00 33.90 452 PHE B C 1
ATOM 15314 O O . PHE B 1 437 ? -11.480 40.789 28.463 1.00 31.19 452 PHE B O 1
ATOM 15331 N N . LYS B 1 438 ? -9.665 41.916 29.132 1.00 34.05 453 LYS B N 1
ATOM 15332 C CA . LYS B 1 438 ? -8.880 41.693 27.931 1.00 41.98 453 LYS B CA 1
ATOM 15333 C C . LYS B 1 438 ? -8.127 40.375 28.055 1.00 41.18 453 LYS B C 1
ATOM 15334 O O . LYS B 1 438 ? -7.340 40.198 28.977 1.00 43.49 453 LYS B O 1
ATOM 15353 N N . GLY B 1 439 ? -8.343 39.479 27.091 1.00 41.14 454 GLY B N 1
ATOM 15354 C CA . GLY B 1 439 ? -7.928 38.096 27.244 1.00 41.07 454 GLY B CA 1
ATOM 15355 C C . GLY B 1 439 ? -6.691 37.756 26.418 1.00 44.06 454 GLY B C 1
ATOM 15356 O O . GLY B 1 439 ? -6.322 38.467 25.478 1.00 43.32 454 GLY B O 1
ATOM 15360 N N . TYR B 1 440 ? -6.081 36.633 26.802 1.00 37.49 455 TYR B N 1
ATOM 15361 C CA . TYR B 1 440 ? -5.000 35.982 26.081 1.00 37.35 455 TYR B CA 1
ATOM 15362 C C . TYR B 1 440 ? -5.370 35.840 24.606 1.00 40.26 455 TYR B C 1
ATOM 15363 O O . TYR B 1 440 ? -6.466 35.384 24.288 1.00 39.41 455 TYR B O 1
ATOM 15381 N N . LYS B 1 441 ? -4.454 36.265 23.715 1.00 48.08 456 LYS B N 1
ATOM 15382 C CA . LYS B 1 441 ? -4.652 36.234 22.264 1.00 47.10 456 LYS B CA 1
ATOM 15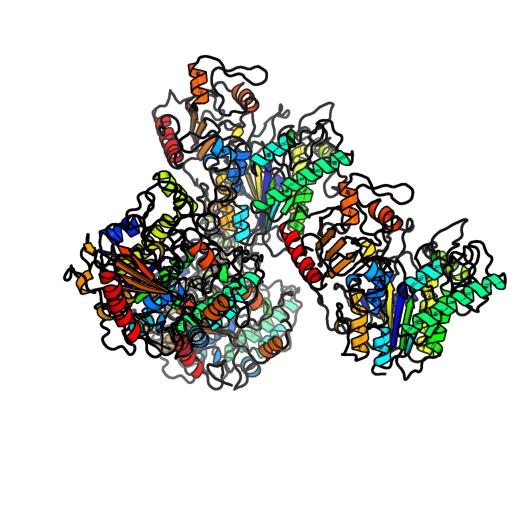383 C C . LYS B 1 441 ? -5.995 36.851 21.862 1.00 43.61 456 LYS B C 1
ATOM 15384 O O . LYS B 1 441 ? -6.681 36.351 20.972 1.00 45.57 456 LYS B O 1
ATOM 15403 N N . GLY B 1 442 ? -6.388 37.929 22.548 1.00 42.21 457 GLY B N 1
ATOM 15404 C CA . GLY B 1 442 ? -7.612 38.645 22.225 1.00 44.20 457 GLY B CA 1
ATOM 15405 C C . GLY B 1 442 ? -8.901 37.902 22.587 1.00 43.25 457 GLY B C 1
ATOM 15406 O O . GLY B 1 442 ? -9.975 38.285 22.125 1.00 39.80 457 GLY B O 1
ATOM 15410 N N . HIS B 1 443 ? -8.830 36.867 23.446 1.00 41.23 458 HIS B N 1
ATOM 15411 C CA . HIS B 1 443 ? -10.043 36.201 23.902 1.00 37.04 458 HIS B CA 1
ATOM 15412 C C . HIS B 1 443 ? -10.614 36.867 25.157 1.00 40.18 458 HIS B C 1
ATOM 15413 O O . HIS B 1 443 ? -10.426 36.394 26.274 1.00 37.54 458 HIS B O 1
ATOM 15428 N N . ASP B 1 444 ? -11.405 37.919 24.960 1.00 35.42 459 ASP B N 1
ATOM 15429 C CA . ASP B 1 444 ? -11.933 38.732 26.031 1.00 36.63 459 ASP B CA 1
ATOM 15430 C C . ASP B 1 444 ? -13.092 38.007 26.709 1.00 33.97 459 ASP B C 1
ATOM 15431 O O . ASP B 1 444 ? -13.808 37.227 26.096 1.00 38.13 459 ASP B O 1
ATOM 15440 N N . HIS B 1 445 ? -13.307 38.321 27.985 1.00 32.59 460 HIS B N 1
ATOM 15441 C CA . HIS B 1 445 ? -14.243 37.589 28.816 1.00 29.82 460 HIS B CA 1
ATOM 15442 C C . HIS B 1 445 ? -14.926 38.547 29.789 1.00 26.98 460 HIS B C 1
ATOM 15443 O O . HIS B 1 445 ? -14.315 39.521 30.231 1.00 31.73 460 HIS B O 1
ATOM 15458 N N . LYS B 1 446 ? -16.158 38.208 30.163 1.00 28.58 461 LYS B N 1
ATOM 15459 C CA . LYS B 1 446 ? -16.985 39.080 30.969 1.00 30.75 461 LYS B CA 1
ATOM 15460 C C . LYS B 1 446 ? -16.656 38.994 32.459 1.00 30.35 461 LYS B C 1
ATOM 15461 O O . LYS B 1 446 ? -16.720 39.986 33.171 1.00 28.55 461 LYS B O 1
ATOM 15480 N N . LEU B 1 447 ? -16.314 37.793 32.933 1.00 27.49 462 LEU B N 1
ATOM 15481 C CA . LEU B 1 447 ? -16.088 37.557 34.345 1.00 25.02 462 LEU B CA 1
ATOM 15482 C C . LEU B 1 447 ? -14.632 37.146 34.529 1.00 21.54 462 LEU B C 1
ATOM 15483 O O . LEU B 1 447 ? -14.018 36.596 33.630 1.00 23.54 462 LEU B O 1
ATOM 15499 N N . PRO B 1 448 ? -14.033 37.466 35.685 1.00 22.17 463 PRO B N 1
ATOM 15500 C CA . PRO B 1 448 ? -12.626 37.162 35.889 1.00 20.49 463 PRO B CA 1
ATOM 15501 C C . PRO B 1 448 ? -12.366 35.653 35.910 1.00 20.68 463 PRO B C 1
ATOM 15502 O O . PRO B 1 448 ? -13.201 34.863 36.326 1.00 20.57 463 PRO B O 1
ATOM 15513 N N . HIS B 1 449 ? -11.120 35.300 35.597 1.00 19.74 464 HIS B N 1
ATOM 15514 C CA . HIS B 1 449 ? -10.622 33.948 35.862 1.00 17.43 464 HIS B CA 1
ATOM 15515 C C . HIS B 1 449 ? -10.219 33.845 37.326 1.00 18.18 464 HIS B C 1
ATOM 15516 O O . HIS B 1 449 ? -10.040 34.827 38.057 1.00 18.85 464 HIS B O 1
ATOM 15531 N N . TYR B 1 450 ? -10.022 32.608 37.796 1.00 15.99 465 TYR B N 1
ATOM 15532 C CA . TYR B 1 450 ? -9.535 32.477 39.155 1.00 15.98 465 TYR B CA 1
ATOM 15533 C C . TYR B 1 450 ? -8.188 33.174 39.343 1.00 16.71 465 TYR B C 1
ATOM 15534 O O . TYR B 1 450 ? -7.956 33.773 40.413 1.00 17.08 465 TYR B O 1
ATOM 15552 N N . VAL B 1 451 ? -7.317 33.028 38.344 1.00 16.06 466 VAL B N 1
ATOM 15553 C CA . VAL B 1 451 ? -5.953 33.532 38.426 1.00 17.18 466 VAL B CA 1
ATOM 15554 C C . VAL B 1 451 ? -5.773 34.723 37.489 1.00 20.71 466 VAL B C 1
ATOM 15555 O O . VAL B 1 451 ? -6.463 34.865 36.488 1.00 20.44 466 VAL B O 1
ATOM 15568 N N . ARG B 1 452 ? -4.724 35.516 37.758 1.00 19.69 467 ARG B N 1
ATOM 15569 C CA . ARG B 1 452 ? -4.373 36.638 36.907 1.00 20.65 467 ARG B CA 1
ATOM 15570 C C . ARG B 1 452 ? -3.733 36.191 35.601 1.00 22.61 467 ARG B C 1
ATOM 15571 O O . ARG B 1 452 ? -3.803 36.900 34.594 1.00 25.01 467 ARG B O 1
ATOM 15592 N N . ASN B 1 453 ? -3.084 35.035 35.616 1.00 23.71 468 ASN B N 1
ATOM 15593 C CA . ASN B 1 453 ? -2.444 34.511 34.417 1.00 22.75 468 ASN B CA 1
ATOM 15594 C C . ASN B 1 453 ? -3.488 34.165 33.355 1.00 26.40 468 ASN B C 1
ATOM 15595 O O . ASN B 1 453 ? -4.237 33.198 33.491 1.00 24.43 468 ASN B O 1
ATOM 15606 N N . GLY B 1 454 ? -3.561 34.985 32.303 1.00 29.25 469 GLY B N 1
ATOM 15607 C CA . GLY B 1 454 ? -4.627 34.871 31.317 1.00 26.60 469 GLY B CA 1
ATOM 15608 C C . GLY B 1 454 ? -4.492 33.641 30.415 1.00 23.79 469 GLY B C 1
ATOM 15609 O O . GLY B 1 454 ? -5.487 33.183 29.849 1.00 25.92 469 GLY B O 1
ATOM 15613 N N . HIS B 1 455 ? -3.262 33.139 30.260 1.00 24.70 470 HIS B N 1
ATOM 15614 C CA . HIS B 1 455 ? -3.036 31.908 29.530 1.00 26.50 470 HIS B CA 1
ATOM 15615 C C . HIS B 1 455 ? -3.657 30.710 30.262 1.00 23.89 470 HIS B C 1
ATOM 15616 O O . HIS B 1 455 ? -4.459 29.969 29.682 1.00 25.78 470 HIS B O 1
ATOM 15631 N N . LEU B 1 456 ? -3.370 30.588 31.555 1.00 23.68 471 LEU B N 1
ATOM 15632 C CA . LEU B 1 456 ? -3.977 29.517 32.339 1.00 21.99 471 LEU B CA 1
ATOM 15633 C C . LEU B 1 456 ? -5.497 29.678 32.353 1.00 22.33 471 LEU B C 1
ATOM 15634 O O . LEU B 1 456 ? -6.213 28.695 32.232 1.00 23.43 471 LEU B O 1
ATOM 15650 N N . GLY B 1 457 ? -5.982 30.913 32.546 1.00 20.95 472 GLY B N 1
ATOM 15651 C CA . GLY B 1 457 ? -7.409 31.166 32.637 1.00 21.23 472 GLY B CA 1
ATOM 15652 C C . GLY B 1 457 ? -8.149 30.824 31.345 1.00 21.30 472 GLY B C 1
ATOM 15653 O O . GLY B 1 457 ? -9.190 30.167 31.376 1.00 21.96 472 GLY B O 1
ATOM 15657 N N . TYR B 1 458 ? -7.578 31.231 30.193 1.00 21.85 473 TYR B N 1
ATOM 15658 C CA . TYR B 1 458 ? -8.212 30.934 28.923 1.00 22.73 473 TYR B CA 1
ATOM 15659 C C . TYR B 1 458 ? -8.361 29.423 28.746 1.00 21.62 473 TYR B C 1
ATOM 15660 O O . TYR B 1 458 ? -9.452 28.939 28.427 1.00 21.66 473 TYR B O 1
ATOM 15678 N N . TYR B 1 459 ? -7.277 28.680 29.002 1.00 23.70 474 TYR B N 1
ATOM 15679 C CA . TYR B 1 459 ? -7.302 27.240 28.752 1.00 24.84 474 TYR B CA 1
ATOM 15680 C C . TYR B 1 459 ? -8.196 26.514 29.771 1.00 21.61 474 TYR B C 1
ATOM 15681 O O . TYR B 1 459 ? -8.932 25.617 29.377 1.00 23.81 474 TYR B O 1
ATOM 15699 N N . GLY B 1 460 ? -8.183 26.986 31.021 1.00 21.21 475 GLY B N 1
ATOM 15700 C CA . GLY B 1 460 ? -9.003 26.389 32.075 1.00 20.58 475 GLY B CA 1
ATOM 15701 C C . GLY B 1 460 ? -10.507 26.547 31.815 1.00 23.20 475 GLY B C 1
ATOM 15702 O O . GLY B 1 460 ? -11.279 25.658 32.124 1.00 21.04 475 GLY B O 1
ATOM 15706 N N . ALA B 1 461 ? -10.918 27.700 31.274 1.00 19.76 476 ALA B N 1
ATOM 15707 C CA . ALA B 1 461 ? -12.318 28.040 31.081 1.00 19.66 476 ALA B CA 1
ATOM 15708 C C . ALA B 1 461 ? -12.871 27.549 29.737 1.00 21.90 476 ALA B C 1
ATOM 15709 O O . ALA B 1 461 ? -14.072 27.344 29.639 1.00 22.61 476 ALA B O 1
ATOM 15716 N N . LYS B 1 462 ? -12.028 27.320 28.731 1.00 22.36 477 LYS B N 1
ATOM 15717 C CA . LYS B 1 462 ? -12.480 27.229 27.354 1.00 27.19 477 LYS B CA 1
ATOM 15718 C C . LYS B 1 462 ? -13.519 26.123 27.135 1.00 26.99 477 LYS B C 1
ATOM 15719 O O . LYS B 1 462 ? -14.489 26.355 26.430 1.00 29.26 477 LYS B O 1
ATOM 15738 N N . ASP B 1 463 ? -13.280 24.923 27.667 1.00 25.06 478 ASP B N 1
ATOM 15739 C CA . ASP B 1 463 ? -14.205 23.806 27.515 1.00 24.22 478 ASP B CA 1
ATOM 15740 C C . ASP B 1 463 ? -14.857 23.405 28.844 1.00 22.71 478 ASP B C 1
ATOM 15741 O O . ASP B 1 463 ? -15.258 22.255 29.026 1.00 23.34 478 ASP B O 1
ATOM 15750 N N . HIS B 1 464 ? -14.934 24.341 29.797 1.00 18.83 479 HIS B N 1
ATOM 15751 C CA . HIS B 1 464 ? -15.509 24.094 31.107 1.00 18.83 479 HIS B CA 1
ATOM 15752 C C . HIS B 1 464 ? -16.661 25.054 31.334 1.00 18.63 479 HIS B C 1
ATOM 15753 O O . HIS B 1 464 ? -16.485 26.175 31.803 1.00 18.28 479 HIS B O 1
ATOM 15768 N N . PRO B 1 465 ? -17.903 24.678 30.928 1.00 19.44 480 PRO B N 1
ATOM 15769 C CA . PRO B 1 465 ? -19.051 25.572 31.032 1.00 21.84 480 PRO B CA 1
ATOM 15770 C C . PRO B 1 465 ? -19.388 26.044 32.426 1.00 20.00 480 PRO B C 1
ATOM 15771 O O . PRO B 1 465 ? -20.056 27.065 32.540 1.00 20.37 480 PRO B O 1
ATOM 15782 N N . LEU B 1 466 ? -18.936 25.298 33.448 1.00 18.30 481 LEU B N 1
ATOM 15783 C CA . LEU B 1 466 ? -19.213 25.651 34.841 1.00 18.39 481 LEU B CA 1
ATOM 15784 C C . LEU B 1 466 ? -18.122 26.524 35.483 1.00 17.07 481 LEU B C 1
ATOM 15785 O O . LEU B 1 466 ? -18.294 26.977 36.618 1.00 17.43 481 LEU B O 1
ATOM 15801 N N . TYR B 1 467 ? -17.057 26.795 34.733 1.00 17.26 482 TYR B N 1
ATOM 15802 C CA . TYR B 1 467 ? -15.860 27.412 35.296 1.00 15.89 482 TYR B CA 1
ATOM 15803 C C . TYR B 1 467 ? -16.179 28.697 36.078 1.00 17.56 482 TYR B C 1
ATOM 15804 O O . TYR B 1 467 ? -15.681 28.937 37.190 1.00 16.65 482 TYR B O 1
ATOM 15822 N N . PHE B 1 468 ? -17.080 29.545 35.565 1.00 17.83 483 PHE B N 1
ATOM 15823 C CA . PHE B 1 468 ? -17.346 30.856 36.166 1.00 19.09 483 PHE B CA 1
ATOM 15824 C C . PHE B 1 468 ? -18.491 30.845 37.178 1.00 18.51 483 PHE B C 1
ATOM 15825 O O . PHE B 1 468 ? -18.784 31.897 37.755 1.00 19.67 483 PHE B O 1
ATOM 15842 N N . ASP B 1 469 ? -19.101 29.688 37.432 1.00 17.82 484 ASP B N 1
ATOM 15843 C CA . ASP B 1 469 ? -20.173 29.593 38.427 1.00 18.55 484 ASP B CA 1
ATOM 15844 C C . ASP B 1 469 ? -19.587 29.939 39.792 1.00 18.23 484 ASP B C 1
ATOM 15845 O O . ASP B 1 469 ? -18.573 29.346 40.201 1.00 18.76 484 ASP B O 1
ATOM 15854 N N . LYS B 1 470 ? -20.201 30.863 40.515 1.00 19.73 485 LYS B N 1
ATOM 15855 C CA . LYS B 1 470 ? -19.631 31.312 41.774 1.00 18.39 485 LYS B CA 1
ATOM 15856 C C . LYS B 1 470 ? -19.782 30.309 42.897 1.00 17.84 485 LYS B C 1
ATOM 15857 O O . LYS B 1 470 ? -19.096 30.413 43.923 1.00 16.80 485 LYS B O 1
ATOM 15876 N N . ASN B 1 471 ? -20.739 29.391 42.761 1.00 14.88 486 ASN B N 1
ATOM 15877 C CA . ASN B 1 471 ? -20.973 28.351 43.717 1.00 16.34 486 ASN B CA 1
ATOM 15878 C C . ASN B 1 471 ? -21.214 27.037 42.966 1.00 17.80 486 ASN B C 1
ATOM 15879 O O . ASN B 1 471 ? -22.136 26.939 42.132 1.00 17.96 486 ASN B O 1
ATOM 15890 N N . GLN B 1 472 ? -20.369 26.043 43.211 1.00 16.17 487 GLN B N 1
ATOM 15891 C CA . GLN B 1 472 ? -20.435 24.780 42.507 1.00 16.92 487 GLN B CA 1
ATOM 15892 C C . GLN B 1 472 ? -20.473 23.647 43.504 1.00 17.02 487 GLN B C 1
ATOM 15893 O O . GLN B 1 472 ? -19.681 23.596 44.449 1.00 16.96 487 GLN B O 1
ATOM 15907 N N . LEU B 1 473 ? -21.391 22.701 43.314 1.00 14.28 488 LEU B N 1
ATOM 15908 C CA . LEU B 1 473 ? -21.518 21.527 44.150 1.00 14.16 488 LEU B CA 1
ATOM 15909 C C . LEU B 1 473 ? -21.607 20.273 43.283 1.00 16.68 488 LEU B C 1
ATOM 15910 O O . LEU B 1 473 ? -22.489 20.156 42.421 1.00 16.10 488 LEU B O 1
ATOM 15926 N N . PHE B 1 474 ? -20.728 19.302 43.483 1.00 14.43 489 PHE B N 1
ATOM 15927 C CA . PHE B 1 474 ? -20.670 18.074 42.728 1.00 15.45 489 PHE B CA 1
ATOM 15928 C C . PHE B 1 474 ? -20.797 16.837 43.595 1.00 16.24 489 PHE B C 1
ATOM 15929 O O . PHE B 1 474 ? -20.214 16.705 44.672 1.00 16.60 489 PHE B O 1
ATOM 15946 N N . ASN B 1 475 ? -21.592 15.891 43.087 1.00 16.12 490 ASN B N 1
ATOM 15947 C CA . ASN B 1 475 ? -21.728 14.555 43.706 1.00 16.34 490 ASN B CA 1
ATOM 15948 C C . ASN B 1 475 ? -20.632 13.707 43.069 1.00 17.95 490 ASN B C 1
ATOM 15949 O O . ASN B 1 475 ? -20.727 13.463 41.886 1.00 20.34 490 ASN B O 1
ATOM 15960 N N . ARG B 1 476 ? -19.613 13.320 43.830 1.00 18.24 491 ARG B N 1
ATOM 15961 C CA . ARG B 1 476 ? -18.435 12.625 43.263 1.00 19.17 491 ARG B CA 1
ATOM 15962 C C . ARG B 1 476 ? -18.766 11.170 42.907 1.00 18.97 491 ARG B C 1
ATOM 15963 O O . ARG B 1 476 ? -17.995 10.562 42.175 1.00 22.33 491 ARG B O 1
ATOM 15984 N N . VAL B 1 477 ? -19.849 10.640 43.455 1.00 21.37 492 VAL B N 1
ATOM 15985 C CA . VAL B 1 477 ? -20.212 9.220 43.222 1.00 24.55 492 VAL B CA 1
ATOM 15986 C C . VAL B 1 477 ? -20.950 9.120 41.879 1.00 23.02 492 VAL B C 1
ATOM 15987 O O . VAL B 1 477 ? -20.568 8.268 41.079 1.00 25.31 492 VAL B O 1
ATOM 16000 N N . THR B 1 478 ? -21.906 10.016 41.633 1.00 22.97 493 THR B N 1
ATOM 16001 C CA . THR B 1 478 ? -22.715 9.931 40.424 1.00 26.35 493 THR B CA 1
ATOM 16002 C C . THR B 1 478 ? -22.182 10.767 39.278 1.00 24.77 493 THR B C 1
ATOM 16003 O O . THR B 1 478 ? -22.564 10.545 38.134 1.00 25.59 493 THR B O 1
ATOM 16014 N N . ASP B 1 479 ? -21.299 11.733 39.563 1.00 22.39 494 ASP B N 1
ATOM 16015 C CA . ASP B 1 479 ? -20.849 12.710 38.590 1.00 21.09 494 ASP B CA 1
ATOM 16016 C C . ASP B 1 479 ? -19.343 12.900 38.723 1.00 23.56 494 ASP B C 1
ATOM 16017 O O . ASP B 1 479 ? -18.830 14.020 38.914 1.00 22.56 494 ASP B O 1
ATOM 16026 N N . PRO B 1 480 ? -18.565 11.812 38.575 1.00 24.09 495 PRO B N 1
ATOM 16027 C CA . PRO B 1 480 ? -17.103 11.937 38.709 1.00 24.46 495 PRO B CA 1
ATOM 16028 C C . PRO B 1 480 ? -16.499 12.937 37.727 1.00 24.97 495 PRO B C 1
ATOM 16029 O O . PRO B 1 480 ? -15.474 13.551 38.024 1.00 25.48 495 PRO B O 1
ATOM 16040 N N . GLU B 1 481 ? -17.138 13.179 36.565 1.00 23.45 496 GLU B N 1
ATOM 16041 C CA . GLU B 1 481 ? -16.642 14.128 35.582 1.00 24.71 496 GLU B CA 1
ATOM 16042 C C . GLU B 1 481 ? -17.003 15.599 35.856 1.00 20.15 496 GLU B C 1
ATOM 16043 O O . GLU B 1 481 ? -16.638 16.478 35.081 1.00 22.81 496 GLU B O 1
ATOM 16055 N N . GLU B 1 482 ? -17.740 15.871 36.937 1.00 20.18 497 GLU B N 1
ATOM 16056 C CA . GLU B 1 482 ? -18.007 17.247 37.364 1.00 19.56 497 GLU B CA 1
ATOM 16057 C C . GLU B 1 482 ? -18.716 18.028 36.259 1.00 21.37 497 GLU B C 1
ATOM 16058 O O . GLU B 1 482 ? -18.314 19.138 35.901 1.00 20.96 497 GLU B O 1
ATOM 16070 N N . THR B 1 483 ? -19.873 17.484 35.795 1.00 21.48 498 THR B N 1
ATOM 16071 C CA . THR B 1 483 ? -20.581 18.093 34.676 1.00 22.57 498 THR B CA 1
ATOM 16072 C C . THR B 1 483 ? -21.903 18.709 35.126 1.00 20.35 498 THR B C 1
ATOM 16073 O O . THR B 1 483 ? -22.475 19.473 34.363 1.00 21.36 498 THR B O 1
ATOM 16084 N N . LYS B 1 484 ? -22.343 18.435 36.354 1.00 18.15 499 LYS B N 1
ATOM 16085 C CA . LYS B 1 484 ? -23.652 18.925 36.799 1.00 18.48 499 LYS B CA 1
ATOM 16086 C C . LYS B 1 484 ? -23.573 19.674 38.132 1.00 17.29 499 LYS B C 1
ATOM 16087 O O . LYS B 1 484 ? -23.249 19.075 39.144 1.00 18.71 499 LYS B O 1
ATOM 16106 N N . ASN B 1 485 ? -23.828 20.963 38.088 1.00 16.06 500 ASN B N 1
ATOM 16107 C CA . ASN B 1 485 ? -23.808 21.803 39.269 1.00 15.49 500 ASN B CA 1
ATOM 16108 C C . ASN B 1 485 ? -25.068 21.597 40.094 1.00 17.83 500 ASN B C 1
ATOM 16109 O O . ASN B 1 485 ? -26.162 21.986 39.620 1.00 20.10 500 ASN B O 1
ATOM 16120 N N . LEU B 1 486 ? -24.921 21.071 41.317 1.00 16.21 501 LEU B N 1
ATOM 16121 C CA . LEU B 1 486 ? -26.047 20.812 42.219 1.00 16.30 501 LEU B CA 1
ATOM 16122 C C . LEU B 1 486 ? -26.264 21.887 43.275 1.00 17.20 501 LEU B C 1
ATOM 16123 O O . LEU B 1 486 ? -27.064 21.713 44.186 1.00 15.89 501 LEU B O 1
ATOM 16139 N N . TYR B 1 487 ? -25.553 23.017 43.214 1.00 16.00 502 TYR B N 1
ATOM 16140 C CA . TYR B 1 487 ? -25.576 23.967 44.310 1.00 17.58 502 TYR B CA 1
ATOM 16141 C C . TYR B 1 487 ? -26.973 24.495 44.612 1.00 16.96 502 TYR B C 1
ATOM 16142 O O . TYR B 1 487 ? -27.327 24.597 45.768 1.00 17.61 502 TYR B O 1
ATOM 16160 N N . ASN B 1 488 ? -27.712 24.836 43.553 1.00 17.32 503 ASN B N 1
ATOM 16161 C CA . ASN B 1 488 ? -29.073 25.391 43.730 1.00 17.26 503 ASN B CA 1
ATOM 16162 C C . ASN B 1 488 ? -30.088 24.272 43.982 1.00 18.46 503 ASN B C 1
ATOM 16163 O O . ASN B 1 488 ? -31.099 24.528 44.636 1.00 19.70 503 ASN B O 1
ATOM 16174 N N . ILE B 1 489 ? -29.823 23.065 43.536 1.00 18.04 504 ILE B N 1
ATOM 16175 C CA . ILE B 1 489 ? -30.700 21.923 43.681 1.00 16.45 504 ILE B CA 1
ATOM 16176 C C . ILE B 1 489 ? -30.692 21.331 45.081 1.00 19.60 504 ILE B C 1
ATOM 16177 O O . ILE B 1 489 ? -31.736 20.950 45.617 1.00 17.74 504 ILE B O 1
ATOM 16193 N N . ASN B 1 490 ? -29.506 21.255 45.725 1.00 17.59 505 ASN B N 1
ATOM 16194 C CA . ASN B 1 490 ? -29.378 20.591 47.005 1.00 17.19 505 ASN B CA 1
ATOM 16195 C C . ASN B 1 490 ? -28.975 21.599 48.076 1.00 18.83 505 ASN B C 1
ATOM 16196 O O . ASN B 1 490 ? -27.785 21.708 48.450 1.00 18.13 505 ASN B O 1
ATOM 16207 N N . SER B 1 491 ? -29.933 22.330 48.625 1.00 17.17 506 SER B N 1
ATOM 16208 C CA . SER B 1 491 ? -29.667 23.344 49.636 1.00 17.10 506 SER B CA 1
ATOM 16209 C C . SER B 1 491 ? -29.061 22.705 50.874 1.00 18.80 506 SER B C 1
ATOM 16210 O O . SER B 1 491 ? -28.194 23.334 51.502 1.00 18.42 506 SER B O 1
ATOM 16218 N N . LYS B 1 492 ? -29.511 21.517 51.277 1.00 17.29 507 LYS B N 1
ATOM 16219 C CA . LYS B 1 492 ? -29.064 20.929 52.530 1.00 18.48 507 LYS B CA 1
ATOM 16220 C C . LYS B 1 492 ? -27.571 20.607 52.446 1.00 19.28 507 LYS B C 1
ATOM 16221 O O . LYS B 1 492 ? -26.833 20.973 53.361 1.00 19.37 507 LYS B O 1
ATOM 16240 N N . LYS B 1 493 ? -27.171 19.952 51.364 1.00 17.77 508 LYS B N 1
ATOM 16241 C CA . LYS B 1 493 ? -25.757 19.607 51.207 1.00 18.92 508 LYS B CA 1
ATOM 16242 C C . LYS B 1 493 ? -24.931 20.861 50.947 1.00 19.59 508 LYS B C 1
ATOM 16243 O O . LYS B 1 493 ? -23.815 20.973 51.496 1.00 18.92 508 LYS B O 1
ATOM 16262 N N . ALA B 1 494 ? -25.419 21.841 50.190 1.00 18.07 509 ALA B N 1
ATOM 16263 C CA . ALA B 1 494 ? -24.724 23.091 49.970 1.00 18.55 509 ALA B CA 1
ATOM 16264 C C . ALA B 1 494 ? -24.389 23.781 51.298 1.00 20.40 509 ALA B C 1
ATOM 16265 O O . ALA B 1 494 ? -23.237 24.160 51.568 1.00 18.13 509 ALA B O 1
ATOM 16272 N N . ASP B 1 495 ? -25.366 23.872 52.203 1.00 19.42 510 ASP B N 1
ATOM 16273 C CA . ASP B 1 495 ? -25.134 24.509 53.480 1.00 19.83 510 ASP B CA 1
ATOM 16274 C C . ASP B 1 495 ? -24.122 23.732 54.334 1.00 19.64 510 ASP B C 1
ATOM 16275 O O . ASP B 1 495 ? -23.342 24.370 55.047 1.00 18.83 510 ASP B O 1
ATOM 16284 N N . GLU B 1 496 ? -24.200 22.403 54.320 1.00 18.32 511 GLU B N 1
ATOM 16285 C CA . GLU B 1 496 ? -23.280 21.535 55.056 1.00 17.22 511 GLU B CA 1
ATOM 16286 C C . GLU B 1 496 ? -21.846 21.811 54.575 1.00 19.15 511 GLU B C 1
ATOM 16287 O O . GLU B 1 496 ? -20.918 21.980 55.381 1.00 19.57 511 GLU B O 1
ATOM 16299 N N . MET B 1 497 ? -21.649 21.850 53.251 1.00 17.70 512 MET B N 1
ATOM 16300 C CA . MET B 1 497 ? -20.295 22.084 52.703 1.00 17.44 512 MET B CA 1
ATOM 16301 C C . MET B 1 497 ? -19.820 23.514 52.951 1.00 19.48 512 MET B C 1
ATOM 16302 O O . MET B 1 497 ? -18.621 23.716 53.227 1.00 17.80 512 MET B O 1
ATOM 16316 N N . LYS B 1 498 ? -20.668 24.530 52.893 1.00 18.07 513 LYS B N 1
ATOM 16317 C CA . LYS B 1 498 ? -20.280 25.887 53.227 1.00 19.92 513 LYS B CA 1
ATOM 16318 C C . LYS B 1 498 ? -19.808 25.994 54.683 1.00 19.73 513 LYS B C 1
ATOM 16319 O O . LYS B 1 498 ? -18.884 26.781 54.949 1.00 20.99 513 LYS B O 1
ATOM 16338 N N . LYS B 1 499 ? -20.382 25.196 55.589 1.00 19.95 514 LYS B N 1
ATOM 16339 C CA . LYS B 1 499 ? -19.944 25.213 56.976 1.00 21.94 514 LYS B CA 1
ATOM 16340 C C . LYS B 1 499 ? -18.515 24.669 57.074 1.00 19.44 514 LYS B C 1
ATOM 16341 O O . LYS B 1 499 ? -17.710 25.178 57.877 1.00 20.12 514 LYS B O 1
ATOM 16360 N N . LYS B 1 500 ? -18.221 23.619 56.312 1.00 18.21 515 LYS B N 1
ATOM 16361 C CA . LYS B 1 500 ? -16.872 23.053 56.363 1.00 17.53 515 LYS B CA 1
ATOM 16362 C C . LYS B 1 500 ? -15.883 24.061 55.773 1.00 18.39 515 LYS B C 1
ATOM 16363 O O . LYS B 1 500 ? -14.771 24.269 56.307 1.00 17.64 515 LYS B O 1
ATOM 16382 N N . LEU B 1 501 ? -16.239 24.735 54.689 1.00 16.35 516 LEU B N 1
ATOM 16383 C CA . LEU B 1 501 ? -15.377 25.736 54.097 1.00 17.27 516 LEU B CA 1
ATOM 16384 C C . LEU B 1 501 ? -15.114 26.882 55.067 1.00 18.10 516 LEU B C 1
ATOM 16385 O O . LEU B 1 501 ? -13.955 27.265 55.293 1.00 17.05 516 LEU B O 1
ATOM 16401 N N . LEU B 1 502 ? -16.152 27.362 55.782 1.00 17.84 517 LEU B N 1
ATOM 16402 C CA . LEU B 1 502 ? -15.961 28.421 56.757 1.00 18.23 517 LEU B CA 1
ATOM 16403 C C . LEU B 1 502 ? -15.002 27.994 57.876 1.00 16.92 517 LEU B C 1
ATOM 16404 O O . LEU B 1 502 ? -14.180 28.787 58.308 1.00 19.47 517 LEU B O 1
ATOM 16420 N N . GLU B 1 503 ? -15.112 26.772 58.340 1.00 18.20 518 GLU B N 1
ATOM 16421 C CA . GLU B 1 503 ? -14.247 26.262 59.390 1.00 19.02 518 GLU B CA 1
ATOM 16422 C C . GLU B 1 503 ? -12.777 26.463 58.997 1.00 21.35 518 GLU B C 1
ATOM 16423 O O . GLU B 1 503 ? -11.963 26.827 59.845 1.00 20.71 518 GLU B O 1
ATOM 16435 N N . LYS B 1 504 ? -12.437 26.216 57.737 1.00 17.56 519 LYS B N 1
ATOM 16436 C CA . LYS B 1 504 ? -11.066 26.411 57.316 1.00 17.23 519 LYS B CA 1
ATOM 16437 C C . LYS B 1 504 ? -10.773 27.888 57.129 1.00 16.30 519 LYS B C 1
ATOM 16438 O O . LYS B 1 504 ? -9.675 28.369 57.460 1.00 16.87 519 LYS B O 1
ATOM 16457 N N . LEU B 1 505 ? -11.659 28.669 56.522 1.00 15.74 520 LEU B N 1
ATOM 16458 C CA . LEU B 1 505 ? -11.380 30.052 56.171 1.00 15.38 520 LEU B CA 1
ATOM 16459 C C . LEU B 1 505 ? -11.069 30.893 57.422 1.00 18.52 520 LEU B C 1
ATOM 16460 O O . LEU B 1 505 ? -10.230 31.800 57.353 1.00 19.76 520 LEU B O 1
ATOM 16476 N N . VAL B 1 506 ? -11.780 30.621 58.527 1.00 17.72 521 VAL B N 1
ATOM 16477 C CA . VAL B 1 506 ? -11.580 31.400 59.749 1.00 20.22 521 VAL B CA 1
ATOM 16478 C C . VAL B 1 506 ? -10.221 31.101 60.372 1.00 20.61 521 VAL B C 1
ATOM 16479 O O . VAL B 1 506 ? -9.864 31.825 61.308 1.00 22.10 521 VAL B O 1
ATOM 16492 N N . THR B 1 507 ? -9.479 30.093 59.899 1.00 19.84 522 THR B N 1
ATOM 16493 C CA . THR B 1 507 ? -8.136 29.873 60.466 1.00 20.62 522 THR B CA 1
ATOM 16494 C C . THR B 1 507 ? -7.064 30.766 59.826 1.00 21.55 522 THR B C 1
ATOM 16495 O O . THR B 1 507 ? -5.909 30.625 60.206 1.00 20.96 522 THR B O 1
ATOM 16506 N N . PHE B 1 508 ? -7.396 31.622 58.860 1.00 19.09 523 PHE B N 1
ATOM 16507 C CA . PHE B 1 508 ? -6.462 32.529 58.189 1.00 19.58 523 PHE B CA 1
ATOM 16508 C C . PHE B 1 508 ? -6.722 33.934 58.704 1.00 22.89 523 PHE B C 1
ATOM 16509 O O . PHE B 1 508 ? -7.601 34.641 58.197 1.00 23.88 523 PHE B O 1
ATOM 16526 N N . PRO B 1 509 ? -5.926 34.398 59.690 1.00 21.81 524 PRO B N 1
ATOM 16527 C CA . PRO B 1 509 ? -6.141 35.731 60.255 1.00 22.83 524 PRO B CA 1
ATOM 16528 C C . PRO B 1 509 ? -5.995 36.835 59.234 1.00 22.38 524 PRO B C 1
ATOM 16529 O O . PRO B 1 509 ? -5.115 36.804 58.372 1.00 22.18 524 PRO B O 1
ATOM 16540 N N . ASP B 1 510 ? -6.914 37.816 59.325 1.00 24.93 525 ASP B N 1
ATOM 16541 C CA . ASP B 1 510 ? -6.904 39.014 58.500 1.00 23.83 525 ASP B CA 1
ATOM 16542 C C . ASP B 1 510 ? -7.094 38.728 57.006 1.00 20.20 525 ASP B C 1
ATOM 16543 O O . ASP B 1 510 ? -6.700 39.520 56.176 1.00 23.27 525 ASP B O 1
ATOM 16552 N N . ARG B 1 511 ? -7.810 37.626 56.660 1.00 21.15 526 ARG B N 1
ATOM 16553 C CA . ARG B 1 511 ? -8.081 37.280 55.276 1.00 18.65 526 ARG B CA 1
ATOM 16554 C C . ARG B 1 511 ? -9.589 37.069 55.104 1.00 18.81 526 ARG B C 1
ATOM 16555 O O . ARG B 1 511 ? -10.145 36.050 55.525 1.00 19.70 526 ARG B O 1
ATOM 16576 N N . PRO B 1 512 ? -10.261 38.089 54.555 1.00 19.74 527 PRO B N 1
ATOM 16577 C CA . PRO B 1 512 ? -11.682 37.984 54.239 1.00 20.61 527 PRO B CA 1
ATOM 16578 C C . PRO B 1 512 ? -11.922 37.137 52.997 1.00 21.97 527 PRO B C 1
ATOM 16579 O O . PRO B 1 512 ? -11.012 36.895 52.215 1.00 21.85 527 PRO B O 1
ATOM 16590 N N . PHE B 1 513 ? -13.169 36.701 52.836 1.00 20.26 528 PHE B N 1
ATOM 16591 C CA . PHE B 1 513 ? -13.559 35.942 51.664 1.00 18.23 528 PHE B CA 1
ATOM 16592 C C . PHE B 1 513 ? -15.079 36.066 51.512 1.00 18.03 528 PHE B C 1
ATOM 16593 O O . PHE B 1 513 ? -15.806 35.437 52.274 1.00 19.93 528 PHE B O 1
ATOM 16610 N N . GLY B 1 514 ? -15.464 36.899 50.548 1.00 20.01 529 GLY B N 1
ATOM 16611 C CA . GLY B 1 514 ? -16.895 37.148 50.272 1.00 20.92 529 GLY B CA 1
ATOM 16612 C C . GLY B 1 514 ? -17.740 37.341 51.530 1.00 23.12 529 GLY B C 1
ATOM 16613 O O . GLY B 1 514 ? -17.341 38.074 52.442 1.00 25.65 529 GLY B O 1
ATOM 16617 N N . GLU B 1 515 ? -18.911 36.671 51.582 1.00 22.16 530 GLU B N 1
ATOM 16618 C CA . GLU B 1 515 ? -19.831 36.765 52.712 1.00 23.05 530 GLU B CA 1
ATOM 16619 C C . GLU B 1 515 ? -19.471 35.770 53.818 1.00 26.70 530 GLU B C 1
ATOM 16620 O O . GLU B 1 515 ? -20.082 35.747 54.880 1.00 26.15 530 GLU B O 1
ATOM 16632 N N . PHE B 1 516 ? -18.439 34.931 53.624 1.00 22.31 531 PHE B N 1
ATOM 16633 C CA . PHE B 1 516 ? -18.060 33.962 54.635 1.00 23.12 531 PHE B CA 1
ATOM 16634 C C . PHE B 1 516 ? -17.387 34.685 55.807 1.00 22.75 531 PHE B C 1
ATOM 16635 O O . PHE B 1 516 ? -17.663 34.392 56.967 1.00 24.57 531 PHE B O 1
ATOM 16652 N N . ILE B 1 517 ? -16.459 35.575 55.439 1.00 23.19 532 ILE B N 1
ATOM 16653 C CA . ILE B 1 517 ? -15.724 36.430 56.346 1.00 23.74 532 ILE B CA 1
ATOM 16654 C C . ILE B 1 517 ? -15.698 37.792 55.680 1.00 23.82 532 ILE B C 1
ATOM 16655 O O . ILE B 1 517 ? -15.073 38.001 54.649 1.00 25.11 532 ILE B O 1
ATOM 16671 N N . ASN B 1 518 ? -16.511 38.705 56.208 1.00 30.41 533 ASN B N 1
ATOM 16672 C CA . ASN B 1 518 ? -16.679 40.027 55.560 1.00 30.83 533 ASN B CA 1
ATOM 16673 C C . ASN B 1 518 ? -15.453 40.907 55.777 1.00 32.46 533 ASN B C 1
ATOM 16674 O O . ASN B 1 518 ? -14.918 40.916 56.892 1.00 34.28 533 ASN B O 1
ATOM 16685 N N . LYS B 1 519 ? -15.051 41.617 54.730 1.00 35.40 534 LYS B N 1
ATOM 16686 C CA . LYS B 1 519 ? -13.926 42.569 54.828 1.00 35.22 534 LYS B CA 1
ATOM 16687 C C . LYS B 1 519 ? -14.366 43.672 55.803 1.00 39.46 534 LYS B C 1
ATOM 16688 O O . LYS B 1 519 ? -13.515 44.058 56.621 1.00 39.95 534 LYS B O 1
ATOM 16707 N N . ASN C 1 1 ? 52.358 20.915 18.776 1.00 34.08 16 ASN C N 1
ATOM 16708 C CA . ASN C 1 1 ? 51.044 20.775 19.401 1.00 30.15 16 ASN C CA 1
ATOM 16709 C C . ASN C 1 1 ? 50.923 19.365 19.980 1.00 28.40 16 ASN C C 1
ATOM 16710 O O . ASN C 1 1 ? 51.478 18.389 19.468 1.00 31.60 16 ASN C O 1
ATOM 16721 N N . LYS C 1 2 ? 50.165 19.244 21.067 1.00 25.78 17 LYS C N 1
ATOM 16722 C CA . LYS C 1 2 ? 49.924 17.955 21.700 1.00 24.74 17 LYS C CA 1
ATOM 16723 C C . LYS C 1 2 ? 48.973 17.083 20.886 1.00 22.82 17 LYS C C 1
ATOM 16724 O O . LYS C 1 2 ? 49.058 15.865 21.016 1.00 24.95 17 LYS C O 1
ATOM 16743 N N . LYS C 1 3 ? 48.039 17.692 20.134 1.00 22.99 18 LYS C N 1
ATOM 16744 C CA . LYS C 1 3 ? 47.091 16.966 19.290 1.00 21.86 18 LYS C CA 1
ATOM 16745 C C . LYS C 1 3 ? 47.642 17.014 17.872 1.00 20.32 18 LYS C C 1
ATOM 16746 O O . LYS C 1 3 ? 47.798 18.091 17.297 1.00 22.27 18 LYS C O 1
ATOM 16765 N N . PRO C 1 4 ? 47.991 15.844 17.276 1.00 19.11 19 PRO C N 1
ATOM 16766 C CA . PRO C 1 4 ? 48.532 15.834 15.916 1.00 18.15 19 PRO C CA 1
ATOM 16767 C C . PRO C 1 4 ? 47.445 16.079 14.878 1.00 17.15 19 PRO C C 1
ATOM 16768 O O . PRO C 1 4 ? 46.302 15.717 15.086 1.00 18.88 19 PRO C O 1
ATOM 16779 N N . ASN C 1 5 ? 47.891 16.658 13.771 1.00 17.89 20 ASN C N 1
ATOM 16780 C CA . ASN C 1 5 ? 46.976 16.878 12.663 1.00 16.64 20 ASN C CA 1
ATOM 16781 C C . ASN C 1 5 ? 46.810 15.528 11.932 1.00 17.96 20 ASN C C 1
ATOM 16782 O O . ASN C 1 5 ? 47.662 14.644 12.069 1.00 18.29 20 ASN C O 1
ATOM 16793 N N . ILE C 1 6 ? 45.665 15.360 11.260 1.00 17.28 21 ILE C N 1
ATOM 16794 C CA . ILE C 1 6 ? 45.387 14.132 10.498 1.00 15.90 21 ILE C CA 1
ATOM 16795 C C . ILE C 1 6 ? 44.925 14.536 9.095 1.00 16.22 21 ILE C C 1
ATOM 16796 O O . ILE C 1 6 ? 43.970 15.306 8.962 1.00 15.65 21 ILE C O 1
ATOM 16812 N N . VAL C 1 7 ? 45.642 14.051 8.077 1.00 16.55 22 VAL C N 1
ATOM 16813 C CA . VAL C 1 7 ? 45.297 14.247 6.684 1.00 15.73 22 VAL C CA 1
ATOM 16814 C C . VAL C 1 7 ? 45.023 12.868 6.091 1.00 14.72 22 VAL C C 1
ATOM 16815 O O . VAL C 1 7 ? 45.954 12.083 6.004 1.00 16.79 22 VAL C O 1
ATOM 16828 N N . PHE C 1 8 ? 43.767 12.610 5.772 1.00 13.69 23 PHE C N 1
ATOM 16829 C CA . PHE C 1 8 ? 43.321 11.295 5.310 1.00 13.29 23 PHE C CA 1
ATOM 16830 C C . PHE C 1 8 ? 43.009 11.381 3.807 1.00 14.33 23 PHE C C 1
ATOM 16831 O O . PHE C 1 8 ? 42.074 12.085 3.426 1.00 13.75 23 PHE C O 1
ATOM 16848 N N . ILE C 1 9 ? 43.884 10.788 2.995 1.00 15.00 24 ILE C N 1
ATOM 16849 C CA . ILE C 1 9 ? 43.830 10.885 1.539 1.00 14.95 24 ILE C CA 1
ATOM 16850 C C . ILE C 1 9 ? 43.360 9.542 0.970 1.00 14.16 24 ILE C C 1
ATOM 16851 O O . ILE C 1 9 ? 43.969 8.478 1.199 1.00 15.59 24 ILE C O 1
ATOM 16867 N N . LEU C 1 10 ? 42.215 9.599 0.272 1.00 13.37 25 LEU C N 1
ATOM 16868 C CA . LEU C 1 10 ? 41.521 8.389 -0.144 1.00 13.65 25 LEU C CA 1
ATOM 16869 C C . LEU C 1 10 ? 41.304 8.401 -1.641 1.00 12.92 25 LEU C C 1
ATOM 16870 O O . LEU C 1 10 ? 40.665 9.317 -2.163 1.00 13.80 25 LEU C O 1
ATOM 16886 N N . THR C 1 11 ? 41.770 7.365 -2.355 1.00 12.85 26 THR C N 1
ATOM 16887 C CA . THR C 1 11 ? 41.426 7.168 -3.750 1.00 13.05 26 THR C CA 1
ATOM 16888 C C . THR C 1 11 ? 40.160 6.306 -3.821 1.00 12.45 26 THR C C 1
ATOM 16889 O O . THR C 1 11 ? 39.637 5.853 -2.799 1.00 13.46 26 THR C O 1
ATOM 16900 N N . ASP C 1 12 ? 39.679 6.098 -5.061 1.00 12.15 27 ASP C N 1
ATOM 16901 C CA . ASP C 1 12 ? 38.366 5.525 -5.347 1.00 12.63 27 ASP C CA 1
ATOM 16902 C C . ASP C 1 12 ? 38.530 4.343 -6.302 1.00 13.39 27 ASP C C 1
ATOM 16903 O O . ASP C 1 12 ? 38.851 4.544 -7.479 1.00 15.89 27 ASP C O 1
ATOM 16912 N N . ASP C 1 13 ? 38.192 3.154 -5.842 1.00 12.44 28 ASP C N 1
ATOM 16913 C CA . ASP C 1 13 ? 38.225 1.935 -6.659 1.00 13.09 28 ASP C CA 1
ATOM 16914 C C . ASP C 1 13 ? 39.631 1.559 -7.073 1.00 14.04 28 ASP C C 1
ATOM 16915 O O . ASP C 1 13 ? 39.823 1.011 -8.176 1.00 14.79 28 ASP C O 1
ATOM 16924 N N . GLN C 1 14 ? 40.554 1.607 -6.164 1.00 12.89 29 GLN C N 1
ATOM 16925 C CA . GLN C 1 14 ? 41.951 1.290 -6.404 1.00 12.61 29 GLN C CA 1
ATOM 16926 C C . GLN C 1 14 ? 42.372 0.126 -5.519 1.00 12.61 29 GLN C C 1
ATOM 16927 O O . GLN C 1 14 ? 42.653 0.272 -4.326 1.00 13.82 29 GLN C O 1
ATOM 16941 N N . SER C 1 15 ? 42.525 -1.061 -6.110 1.00 11.83 30 SER C N 1
ATOM 16942 C CA . SER C 1 15 ? 43.045 -2.223 -5.408 1.00 12.62 30 SER C CA 1
ATOM 16943 C C . SER C 1 15 ? 44.530 -2.059 -5.069 1.00 13.16 30 SER C C 1
ATOM 16944 O O . SER C 1 15 ? 45.251 -1.311 -5.713 1.00 14.13 30 SER C O 1
ATOM 16952 N N . SER C 1 16 ? 45.007 -2.837 -4.086 1.00 14.61 31 SER C N 1
ATOM 16953 C CA . SER C 1 16 ? 46.424 -2.958 -3.841 1.00 13.42 31 SER C CA 1
ATOM 16954 C C . SER C 1 16 ? 47.147 -3.964 -4.751 1.00 14.37 31 SER C C 1
ATOM 16955 O O . SER C 1 16 ? 48.361 -4.032 -4.673 1.00 17.34 31 SER C O 1
ATOM 16963 N N . ILE C 1 17 ? 46.412 -4.733 -5.549 1.00 15.10 32 ILE C N 1
ATOM 16964 C CA . ILE C 1 17 ? 47.002 -5.829 -6.329 1.00 16.20 32 ILE C CA 1
ATOM 16965 C C . ILE C 1 17 ? 47.834 -5.288 -7.484 1.00 15.68 32 ILE C C 1
ATOM 16966 O O . ILE C 1 17 ? 47.332 -4.566 -8.324 1.00 15.64 32 ILE C O 1
ATOM 16982 N N . PRO C 1 18 ? 49.155 -5.536 -7.551 1.00 15.99 33 PRO C N 1
ATOM 16983 C CA . PRO C 1 18 ? 49.974 -5.028 -8.642 1.00 16.12 33 PRO C CA 1
ATOM 16984 C C . PRO C 1 18 ? 49.772 -5.870 -9.900 1.00 18.46 33 PRO C C 1
ATOM 16985 O O . PRO C 1 18 ? 49.256 -7.005 -9.857 1.00 17.76 33 PRO C O 1
ATOM 16996 N N . ILE C 1 19 ? 50.046 -5.176 -11.017 1.00 18.35 34 ILE C N 1
ATOM 16997 C CA . ILE C 1 19 ? 49.901 -5.778 -12.336 1.00 18.27 34 ILE C CA 1
ATOM 16998 C C . ILE C 1 19 ? 51.310 -6.030 -12.868 1.00 16.86 34 ILE C C 1
ATOM 16999 O O . ILE C 1 19 ? 52.029 -5.086 -13.202 1.00 17.12 34 ILE C O 1
ATOM 17015 N N . ASN C 1 20 ? 51.732 -7.294 -12.860 1.00 18.65 35 ASN C N 1
ATOM 17016 C CA . ASN C 1 20 ? 53.149 -7.646 -13.152 1.00 20.85 35 ASN C CA 1
ATOM 17017 C C . ASN C 1 20 ? 53.377 -7.843 -14.646 1.00 21.26 35 ASN C C 1
ATOM 17018 O O . ASN C 1 20 ? 53.857 -8.900 -15.043 1.00 23.40 35 ASN C O 1
ATOM 17029 N N . LYS C 1 21 ? 53.031 -6.825 -15.408 1.00 17.47 36 LYS C N 1
ATOM 17030 C CA . LYS C 1 21 ? 53.234 -6.861 -16.851 1.00 16.83 36 LYS C CA 1
ATOM 17031 C C . LYS C 1 21 ? 53.030 -5.469 -17.376 1.00 18.18 36 LYS C C 1
ATOM 17032 O O . LYS C 1 21 ? 52.401 -4.664 -16.724 1.00 16.24 36 LYS C O 1
ATOM 17051 N N . PRO C 1 22 ? 53.563 -5.130 -18.553 1.00 16.06 37 PRO C N 1
ATOM 17052 C CA . PRO C 1 22 ? 53.560 -3.746 -19.011 1.00 15.12 37 PRO C CA 1
ATOM 17053 C C . PRO C 1 22 ? 52.246 -3.195 -19.515 1.00 16.27 37 PRO C C 1
ATOM 17054 O O . PRO C 1 22 ? 52.054 -1.972 -19.449 1.00 18.01 37 PRO C O 1
ATOM 17065 N N . HIS C 1 23 ? 51.377 -4.049 -20.039 1.00 15.01 38 HIS C N 1
ATOM 17066 C CA . HIS C 1 23 ? 50.068 -3.650 -20.522 1.00 16.12 38 HIS C CA 1
ATOM 17067 C C . HIS C 1 23 ? 49.065 -4.005 -19.434 1.00 16.34 38 HIS C C 1
ATOM 17068 O O . HIS C 1 23 ? 48.834 -5.176 -19.120 1.00 16.01 38 HIS C O 1
ATOM 17083 N N . SER C 1 24 ? 48.455 -3.002 -18.811 1.00 15.34 39 SER C N 1
ATOM 17084 C CA . SER C 1 24 ? 47.638 -3.281 -17.653 1.00 15.94 39 SER C CA 1
ATOM 17085 C C . SER C 1 24 ? 46.287 -3.856 -17.992 1.00 16.77 39 SER C C 1
ATOM 17086 O O . SER C 1 24 ? 45.599 -4.320 -17.077 1.00 16.75 39 SER C O 1
ATOM 17094 N N . ALA C 1 25 ? 45.907 -3.869 -19.290 1.00 17.24 40 ALA C N 1
ATOM 17095 C CA . ALA C 1 25 ? 44.704 -4.571 -19.711 1.00 17.93 40 ALA C CA 1
ATOM 17096 C C . ALA C 1 25 ? 43.467 -4.071 -18.946 1.00 17.33 40 ALA C C 1
ATOM 17097 O O . ALA C 1 25 ? 42.652 -4.859 -18.465 1.00 17.74 40 ALA C O 1
ATOM 17104 N N . GLY C 1 26 ? 43.336 -2.740 -18.870 1.00 16.94 41 GLY C N 1
ATOM 17105 C CA . GLY C 1 26 ? 42.092 -2.140 -18.392 1.00 17.09 41 GLY C CA 1
ATOM 17106 C C . GLY C 1 26 ? 41.932 -2.146 -16.882 1.00 15.84 41 GLY C C 1
ATOM 17107 O O . GLY C 1 26 ? 40.855 -1.813 -16.447 1.00 17.47 41 GLY C O 1
ATOM 17111 N N . GLU C 1 27 ? 42.996 -2.429 -16.169 1.00 14.95 42 GLU C N 1
ATOM 17112 C CA . GLU C 1 27 ? 42.981 -2.474 -14.700 1.00 15.66 42 GLU C CA 1
ATOM 17113 C C . GLU C 1 27 ? 43.702 -1.252 -14.174 1.00 14.91 42 GLU C C 1
ATOM 17114 O O . GLU C 1 27 ? 44.635 -0.707 -14.757 1.00 16.97 42 GLU C O 1
ATOM 17126 N N . SER C 1 28 ? 43.273 -0.807 -12.988 1.00 14.90 43 SER C N 1
ATOM 17127 C CA . SER C 1 28 ? 44.016 0.154 -12.193 1.00 13.93 43 SER C CA 1
ATOM 17128 C C . SER C 1 28 ? 45.360 -0.424 -11.764 1.00 14.94 43 SER C C 1
ATOM 17129 O O . SER C 1 28 ? 45.499 -1.645 -11.744 1.00 15.61 43 SER C O 1
ATOM 17137 N N . ARG C 1 29 ? 46.348 0.420 -11.514 1.00 14.75 44 ARG C N 1
ATOM 17138 C CA . ARG C 1 29 ? 47.582 0.005 -10.856 1.00 14.48 44 ARG C CA 1
ATOM 17139 C C . ARG C 1 29 ? 47.611 0.619 -9.458 1.00 14.23 44 ARG C C 1
ATOM 17140 O O . ARG C 1 29 ? 47.121 1.751 -9.278 1.00 13.91 44 ARG C O 1
ATOM 17161 N N . PRO C 1 30 ? 48.227 -0.059 -8.488 1.00 14.41 45 PRO C N 1
ATOM 17162 C CA . PRO C 1 30 ? 48.430 0.502 -7.149 1.00 15.61 45 PRO C CA 1
ATOM 17163 C C . PRO C 1 30 ? 49.681 1.379 -7.144 1.00 16.14 45 PRO C C 1
ATOM 17164 O O . PRO C 1 30 ? 50.287 1.641 -8.175 1.00 17.88 45 PRO C O 1
ATOM 17175 N N . PHE C 1 31 ? 50.062 1.871 -5.962 1.00 15.88 46 PHE C N 1
ATOM 17176 C CA . PHE C 1 31 ? 51.244 2.707 -5.818 1.00 15.25 46 PHE C CA 1
ATOM 17177 C C . PHE C 1 31 ? 52.521 1.888 -5.911 1.00 17.16 46 PHE C C 1
ATOM 17178 O O . PHE C 1 31 ? 52.539 0.671 -5.756 1.00 16.77 46 PHE C O 1
ATOM 17195 N N . GLY C 1 32 ? 53.642 2.574 -6.150 1.00 18.06 47 GLY C N 1
ATOM 17196 C CA . GLY C 1 32 ? 54.922 1.908 -6.156 1.00 18.08 47 GLY C CA 1
ATOM 17197 C C . GLY C 1 32 ? 55.199 1.081 -4.898 1.00 19.13 47 GLY C C 1
ATOM 17198 O O . GLY C 1 32 ? 55.778 -0.020 -4.958 1.00 20.26 47 GLY C O 1
ATOM 17202 N N . PHE C 1 33 ? 54.786 1.599 -3.735 1.00 18.71 48 PHE C N 1
ATOM 17203 C CA . PHE C 1 33 ? 55.076 0.949 -2.474 1.00 18.14 48 PHE C CA 1
ATOM 17204 C C . PHE C 1 33 ? 54.279 -0.346 -2.305 1.00 17.85 48 PHE C C 1
ATOM 17205 O O . PHE C 1 33 ? 54.569 -1.167 -1.431 1.00 18.86 48 PHE C O 1
ATOM 17222 N N . ASN C 1 34 ? 53.258 -0.537 -3.168 1.00 16.69 49 ASN C N 1
ATOM 17223 C CA . ASN C 1 34 ? 52.478 -1.772 -3.186 1.00 16.18 49 ASN C CA 1
ATOM 17224 C C . ASN C 1 34 ? 53.102 -2.834 -4.093 1.00 19.05 49 ASN C C 1
ATOM 17225 O O . ASN C 1 34 ? 52.570 -3.915 -4.176 1.00 20.25 49 ASN C O 1
ATOM 17236 N N . GLY C 1 35 ? 54.211 -2.507 -4.742 1.00 18.12 50 GLY C N 1
ATOM 17237 C CA . GLY C 1 35 ? 54.964 -3.459 -5.551 1.00 19.13 50 GLY C CA 1
ATOM 17238 C C . GLY C 1 35 ? 54.735 -3.359 -7.062 1.00 21.58 50 GLY C C 1
ATOM 17239 O O . GLY C 1 35 ? 55.147 -4.267 -7.791 1.00 22.56 50 GLY C O 1
ATOM 17243 N N . ASP C 1 36 ? 54.059 -2.308 -7.538 1.00 18.28 51 ASP C N 1
ATOM 17244 C CA . ASP C 1 36 ? 53.860 -2.129 -8.978 1.00 18.60 51 ASP C CA 1
ATOM 17245 C C . ASP C 1 36 ? 55.082 -1.380 -9.515 1.00 21.84 51 ASP C C 1
ATOM 17246 O O . ASP C 1 36 ? 55.351 -0.239 -9.160 1.00 21.70 51 ASP C O 1
ATOM 17255 N N . LYS C 1 37 ? 55.769 -2.033 -10.459 1.00 22.76 52 LYS C N 1
ATOM 17256 C CA . LYS C 1 37 ? 57.007 -1.532 -11.013 1.00 23.93 52 LYS C CA 1
ATOM 17257 C C . LYS C 1 37 ? 56.798 -0.579 -12.183 1.00 22.10 52 LYS C C 1
ATOM 17258 O O . LYS C 1 37 ? 57.780 -0.078 -12.724 1.00 27.07 52 LYS C O 1
ATOM 17277 N N . TYR C 1 38 ? 55.556 -0.326 -12.596 1.00 18.15 53 TYR C N 1
ATOM 17278 C CA . TYR C 1 38 ? 55.280 0.389 -13.828 1.00 17.34 53 TYR C CA 1
ATOM 17279 C C . TYR C 1 38 ? 54.760 1.802 -13.565 1.00 19.10 53 TYR C C 1
ATOM 17280 O O . TYR C 1 38 ? 54.330 2.492 -14.505 1.00 19.24 53 TYR C O 1
ATOM 17298 N N . VAL C 1 39 ? 54.721 2.195 -12.285 1.00 19.81 54 VAL C N 1
ATOM 17299 C CA . VAL C 1 39 ? 54.197 3.507 -11.909 1.00 20.20 54 VAL C CA 1
ATOM 17300 C C . VAL C 1 39 ? 55.313 4.381 -11.360 1.00 18.71 54 VAL C C 1
ATOM 17301 O O . VAL C 1 39 ? 56.378 3.897 -10.967 1.00 20.82 54 VAL C O 1
ATOM 17314 N N . HIS C 1 40 ? 55.067 5.697 -11.374 1.00 17.70 55 HIS C N 1
ATOM 17315 C CA . HIS C 1 40 ? 55.980 6.689 -10.859 1.00 18.97 55 HIS C CA 1
ATOM 17316 C C . HIS C 1 40 ? 55.244 7.501 -9.801 1.00 17.58 55 HIS C C 1
ATOM 17317 O O . HIS C 1 40 ? 54.588 8.498 -10.099 1.00 16.64 55 HIS C O 1
ATOM 17332 N N . THR C 1 41 ? 55.417 7.108 -8.532 1.00 17.01 56 THR C N 1
ATOM 17333 C CA . THR C 1 41 ? 54.758 7.725 -7.385 1.00 18.06 56 THR C CA 1
ATOM 17334 C C . THR C 1 41 ? 55.797 8.021 -6.294 1.00 19.23 56 THR C C 1
ATOM 17335 O O . THR C 1 41 ? 55.755 7.502 -5.195 1.00 18.04 56 THR C O 1
ATOM 17346 N N . PRO C 1 42 ? 56.810 8.854 -6.613 1.00 19.02 57 PRO C N 1
ATOM 17347 C CA . PRO C 1 42 ? 57.951 8.990 -5.699 1.00 20.64 57 PRO C CA 1
ATOM 17348 C C . PRO C 1 42 ? 57.617 9.637 -4.358 1.00 18.04 57 PRO C C 1
ATOM 17349 O O . PRO C 1 42 ? 58.160 9.241 -3.334 1.00 19.73 57 PRO C O 1
ATOM 17360 N N . ILE C 1 43 ? 56.749 10.645 -4.358 1.00 18.37 58 ILE C N 1
ATOM 17361 C CA . ILE C 1 43 ? 56.407 11.313 -3.118 1.00 17.94 58 ILE C CA 1
ATOM 17362 C C . ILE C 1 43 ? 55.677 10.350 -2.181 1.00 18.38 58 ILE C C 1
ATOM 17363 O O . ILE C 1 43 ? 55.976 10.239 -0.992 1.00 19.71 58 ILE C O 1
ATOM 17379 N N . ILE C 1 44 ? 54.670 9.678 -2.743 1.00 17.06 59 ILE C N 1
ATOM 17380 C CA . ILE C 1 44 ? 53.887 8.731 -1.979 1.00 17.09 59 ILE C CA 1
ATOM 17381 C C . ILE C 1 44 ? 54.759 7.569 -1.489 1.00 14.65 59 ILE C C 1
ATOM 17382 O O . ILE C 1 44 ? 54.644 7.116 -0.342 1.00 16.67 59 ILE C O 1
ATOM 17398 N N . ASP C 1 45 ? 55.633 7.055 -2.368 1.00 16.92 60 ASP C N 1
ATOM 17399 C CA . ASP C 1 45 ? 56.481 5.938 -1.992 1.00 17.43 60 ASP C CA 1
ATOM 17400 C C . ASP C 1 45 ? 57.448 6.354 -0.881 1.00 18.03 60 ASP C C 1
ATOM 17401 O O . ASP C 1 45 ? 57.714 5.554 -0.011 1.00 19.09 60 ASP C O 1
ATOM 17410 N N . GLU C 1 46 ? 57.914 7.614 -0.892 1.00 18.62 61 GLU C N 1
ATOM 17411 C CA . GLU C 1 46 ? 58.796 8.082 0.170 1.00 21.96 61 GLU C CA 1
ATOM 17412 C C . GLU C 1 46 ? 58.030 8.233 1.477 1.00 19.02 61 GLU C C 1
ATOM 17413 O O . GLU C 1 46 ? 58.566 7.956 2.543 1.00 20.19 61 GLU C O 1
ATOM 17425 N N . LEU C 1 47 ? 56.784 8.719 1.423 1.00 18.65 62 LEU C N 1
ATOM 17426 C CA . LEU C 1 47 ? 55.981 8.810 2.629 1.00 18.21 62 LEU C CA 1
ATOM 17427 C C . LEU C 1 47 ? 55.825 7.418 3.238 1.00 19.68 62 LEU C C 1
ATOM 17428 O O . LEU C 1 47 ? 55.865 7.228 4.458 1.00 17.66 62 LEU C O 1
ATOM 17444 N N . ALA C 1 48 ? 55.539 6.423 2.379 1.00 16.67 63 ALA C N 1
ATOM 17445 C CA . ALA C 1 48 ? 55.340 5.060 2.837 1.00 17.73 63 ALA C CA 1
ATOM 17446 C C . ALA C 1 48 ? 56.633 4.441 3.401 1.00 15.81 63 ALA C C 1
ATOM 17447 O O . ALA C 1 48 ? 56.591 3.840 4.480 1.00 18.24 63 ALA C O 1
ATOM 17454 N N . LYS C 1 49 ? 57.732 4.660 2.686 1.00 18.56 64 LYS C N 1
ATOM 17455 C CA . LYS C 1 49 ? 59.021 4.150 3.116 1.00 20.82 64 LYS C CA 1
ATOM 17456 C C . LYS C 1 49 ? 59.409 4.735 4.472 1.00 22.40 64 LYS C C 1
ATOM 17457 O O . LYS C 1 49 ? 59.930 4.011 5.309 1.00 22.21 64 LYS C O 1
ATOM 17476 N N . ASN C 1 50 ? 59.088 6.011 4.700 1.00 18.81 65 ASN C N 1
ATOM 17477 C CA . ASN C 1 50 ? 59.461 6.680 5.942 1.00 20.61 65 ASN C CA 1
ATOM 17478 C C . ASN C 1 50 ? 58.346 6.628 6.972 1.00 19.91 65 ASN C C 1
ATOM 17479 O O . ASN C 1 50 ? 58.337 7.372 7.941 1.00 22.16 65 ASN C O 1
ATOM 17490 N N . GLY C 1 51 ? 57.398 5.707 6.782 1.00 17.68 66 GLY C N 1
ATOM 17491 C CA . GLY C 1 51 ? 56.272 5.495 7.657 1.00 17.75 66 GLY C CA 1
ATOM 17492 C C . GLY C 1 51 ? 56.003 3.992 7.770 1.00 17.06 66 GLY C C 1
ATOM 17493 O O . GLY C 1 51 ? 56.977 3.191 7.801 1.00 18.57 66 GLY C O 1
ATOM 17497 N N . MET C 1 52 ? 54.724 3.608 7.825 1.00 16.60 67 MET C N 1
ATOM 17498 C CA . MET C 1 52 ? 54.338 2.211 8.005 1.00 16.72 67 MET C CA 1
ATOM 17499 C C . MET C 1 52 ? 53.451 1.793 6.828 1.00 17.06 67 MET C C 1
ATOM 17500 O O . MET C 1 52 ? 52.435 2.443 6.538 1.00 18.32 67 MET C O 1
ATOM 17514 N N . ILE C 1 53 ? 53.822 0.677 6.202 1.00 16.43 68 ILE C N 1
ATOM 17515 C CA . ILE C 1 53 ? 52.986 0.069 5.163 1.00 15.74 68 ILE C CA 1
ATOM 17516 C C . ILE C 1 53 ? 52.236 -1.109 5.753 1.00 16.12 68 ILE C C 1
ATOM 17517 O O . ILE C 1 53 ? 52.840 -1.952 6.419 1.00 17.34 68 ILE C O 1
ATOM 17533 N N . PHE C 1 54 ? 50.938 -1.129 5.529 1.00 15.03 69 PHE C N 1
ATOM 17534 C CA . PHE C 1 54 ? 50.054 -2.208 5.930 1.00 15.52 69 PHE C CA 1
ATOM 17535 C C . PHE C 1 54 ? 49.774 -3.124 4.730 1.00 16.51 69 PHE C C 1
ATOM 17536 O O . PHE C 1 54 ? 49.069 -2.709 3.786 1.00 16.08 69 PHE C O 1
ATOM 17553 N N . SER C 1 55 ? 50.236 -4.382 4.801 1.00 15.16 70 SER C N 1
ATOM 17554 C CA . SER C 1 55 ? 50.108 -5.291 3.660 1.00 15.62 70 SER C CA 1
ATOM 17555 C C . SER C 1 55 ? 48.811 -6.116 3.651 1.00 14.98 70 SER C C 1
ATOM 17556 O O . SER C 1 55 ? 48.544 -6.838 2.666 1.00 16.13 70 SER C O 1
ATOM 17564 N N . ASN C 1 56 ? 47.978 -6.020 4.696 1.00 15.48 71 ASN C N 1
ATOM 17565 C CA . ASN C 1 56 ? 46.728 -6.761 4.780 1.00 14.89 71 ASN C CA 1
ATOM 17566 C C . ASN C 1 56 ? 45.607 -5.842 5.250 1.00 15.19 71 ASN C C 1
ATOM 17567 O O . ASN C 1 56 ? 44.826 -6.196 6.134 1.00 14.78 71 ASN C O 1
ATOM 17578 N N . ALA C 1 57 ? 45.520 -4.661 4.599 1.00 15.47 72 ALA C N 1
ATOM 17579 C CA . ALA C 1 57 ? 44.407 -3.760 4.849 1.00 13.82 72 ALA C CA 1
ATOM 17580 C C . ALA C 1 57 ? 43.225 -4.121 3.965 1.00 13.67 72 ALA C C 1
ATOM 17581 O O . ALA C 1 57 ? 43.393 -4.329 2.769 1.00 13.91 72 ALA C O 1
ATOM 17588 N N . THR C 1 58 ? 42.044 -4.153 4.589 1.00 12.75 73 THR C N 1
ATOM 17589 C CA . THR C 1 58 ? 40.800 -4.583 3.971 1.00 13.40 73 THR C CA 1
ATOM 17590 C C . THR C 1 58 ? 39.716 -3.581 4.306 1.00 14.54 73 THR C C 1
ATOM 17591 O O . THR C 1 58 ? 39.910 -2.679 5.148 1.00 15.23 73 THR C O 1
ATOM 17602 N N . VAL C 1 59 ? 38.573 -3.805 3.684 1.00 12.95 74 VAL C N 1
ATOM 17603 C CA . VAL C 1 59 ? 37.380 -3.036 3.936 1.00 13.57 74 VAL C CA 1
ATOM 17604 C C . VAL C 1 59 ? 36.243 -3.963 4.287 1.00 15.14 74 VAL C C 1
ATOM 17605 O O . VAL C 1 59 ? 36.159 -5.086 3.767 1.00 16.01 74 VAL C O 1
ATOM 17618 N N . SER C 1 60 ? 35.307 -3.535 5.141 1.00 14.89 75 SER C N 1
ATOM 17619 C CA . SER C 1 60 ? 34.233 -4.425 5.537 1.00 14.32 75 SER C CA 1
ATOM 17620 C C . SER C 1 60 ? 33.147 -4.570 4.463 1.00 15.15 75 SER C C 1
ATOM 17621 O O . SER C 1 60 ? 32.533 -5.624 4.331 1.00 14.96 75 SER C O 1
ATOM 17629 N N . THR C 1 61 ? 32.901 -3.536 3.652 1.00 12.98 76 THR C N 1
ATOM 17630 C CA . THR C 1 61 ? 32.025 -3.581 2.520 1.00 13.12 76 THR C CA 1
ATOM 17631 C C . THR C 1 61 ? 32.724 -2.979 1.323 1.00 14.26 76 THR C C 1
ATOM 17632 O O . THR C 1 61 ? 33.005 -1.787 1.325 1.00 14.04 76 THR C O 1
ATOM 17643 N N . PRO C 1 62 ? 32.951 -3.742 0.241 1.00 13.84 77 PRO C N 1
ATOM 17644 C CA . PRO C 1 62 ? 33.724 -3.250 -0.917 1.00 14.70 77 PRO C CA 1
ATOM 17645 C C . PRO C 1 62 ? 32.875 -2.513 -1.942 1.00 14.19 77 PRO C C 1
ATOM 17646 O O . PRO C 1 62 ? 32.820 -2.850 -3.137 1.00 14.60 77 PRO C O 1
ATOM 17657 N N . VAL C 1 63 ? 32.171 -1.492 -1.469 1.00 12.92 78 VAL C N 1
ATOM 17658 C CA . VAL C 1 63 ? 31.456 -0.616 -2.432 1.00 12.98 78 VAL C CA 1
ATOM 17659 C C . VAL C 1 63 ? 31.530 0.785 -1.824 1.00 14.18 78 VAL C C 1
ATOM 17660 O O . VAL C 1 63 ? 31.591 0.888 -0.631 1.00 15.00 78 VAL C O 1
ATOM 17673 N N . CYS C 1 64 ? 31.513 1.800 -2.661 1.00 14.15 79 CYS C N 1
ATOM 17674 C CA . CYS C 1 64 ? 31.805 3.174 -2.219 1.00 14.28 79 CYS C CA 1
ATOM 17675 C C . CYS C 1 64 ? 31.077 3.686 -0.955 1.00 13.58 79 CYS C C 1
ATOM 17676 O O . CYS C 1 64 ? 31.737 3.969 -0.009 1.00 14.38 79 CYS C O 1
ATOM 17684 N N . SER C 1 65 ? 29.772 3.854 -0.995 1.00 13.18 80 SER C N 1
ATOM 17685 C CA . SER C 1 65 ? 29.058 4.501 0.117 1.00 13.31 80 SER C CA 1
ATOM 17686 C C . SER C 1 65 ? 29.321 3.739 1.401 1.00 13.53 80 SER C C 1
ATOM 17687 O O . SER C 1 65 ? 29.445 4.369 2.414 1.00 14.10 80 SER C O 1
ATOM 17695 N N . ALA C 1 66 ? 29.330 2.421 1.323 1.00 12.67 81 ALA C N 1
ATOM 17696 C CA . ALA C 1 66 ? 29.442 1.607 2.508 1.00 14.03 81 ALA C CA 1
ATOM 17697 C C . ALA C 1 66 ? 30.831 1.645 3.112 1.00 13.69 81 ALA C C 1
ATOM 17698 O O . ALA C 1 66 ? 30.997 1.643 4.325 1.00 15.44 81 ALA C O 1
ATOM 17705 N N . SER C 1 67 ? 31.868 1.663 2.243 1.00 12.74 82 SER C N 1
ATOM 17706 C CA . SER C 1 67 ? 33.218 1.761 2.757 1.00 12.54 82 SER C CA 1
ATOM 17707 C C . SER C 1 67 ? 33.452 3.113 3.437 1.00 13.57 82 SER C C 1
ATOM 17708 O O . SER C 1 67 ? 34.049 3.193 4.508 1.00 13.55 82 SER C O 1
ATOM 17716 N N . ARG C 1 68 ? 32.964 4.158 2.753 1.00 13.66 83 ARG C N 1
ATOM 17717 C CA . ARG C 1 68 ? 33.151 5.503 3.265 1.00 13.29 83 ARG C CA 1
ATOM 17718 C C . ARG C 1 68 ? 32.400 5.720 4.589 1.00 12.53 83 ARG C C 1
ATOM 17719 O O . ARG C 1 68 ? 32.945 6.378 5.493 1.00 13.71 83 ARG C O 1
ATOM 17740 N N . TYR C 1 69 ? 31.204 5.151 4.675 1.00 13.18 84 TYR C N 1
ATOM 17741 C CA . TYR C 1 69 ? 30.481 5.184 5.961 1.00 13.55 84 TYR C CA 1
ATOM 17742 C C . TYR C 1 69 ? 31.351 4.600 7.062 1.00 14.88 84 TYR C C 1
ATOM 17743 O O . TYR C 1 69 ? 31.479 5.153 8.160 1.00 14.43 84 TYR C O 1
ATOM 17761 N N . SER C 1 70 ? 31.913 3.392 6.853 1.00 13.56 85 SER C N 1
ATOM 17762 C CA . SER C 1 70 ? 32.700 2.764 7.884 1.00 13.77 85 SER C CA 1
ATOM 17763 C C . SER C 1 70 ? 33.951 3.564 8.220 1.00 14.36 85 SER C C 1
ATOM 17764 O O . SER C 1 70 ? 34.371 3.642 9.360 1.00 14.70 85 SER C O 1
ATOM 17772 N N . ILE C 1 71 ? 34.643 4.113 7.207 1.00 13.82 86 ILE C N 1
ATOM 17773 C CA . ILE C 1 71 ? 35.824 4.908 7.452 1.00 14.37 86 ILE C CA 1
ATOM 17774 C C . ILE C 1 71 ? 35.483 6.051 8.425 1.00 14.06 86 ILE C C 1
ATOM 17775 O O . ILE C 1 71 ? 36.242 6.266 9.348 1.00 15.08 86 ILE C O 1
ATOM 17791 N N . LEU C 1 72 ? 34.367 6.718 8.183 1.00 14.89 87 LEU C N 1
ATOM 17792 C CA . LEU C 1 72 ? 34.088 7.956 8.919 1.00 16.07 87 LEU C CA 1
ATOM 17793 C C . LEU C 1 72 ? 33.339 7.665 10.216 1.00 17.01 87 LEU C C 1
ATOM 17794 O O . LEU C 1 72 ? 32.998 8.605 10.940 1.00 15.87 87 LEU C O 1
ATOM 17810 N N . THR C 1 73 ? 33.039 6.397 10.524 1.00 15.52 88 THR C N 1
ATOM 17811 C CA . THR C 1 73 ? 32.297 6.087 11.753 1.00 15.12 88 THR C CA 1
ATOM 17812 C C . THR C 1 73 ? 32.971 5.076 12.670 1.00 17.61 88 THR C C 1
ATOM 17813 O O . THR C 1 73 ? 32.632 5.039 13.869 1.00 17.59 88 THR C O 1
ATOM 17824 N N . GLY C 1 74 ? 33.800 4.175 12.125 1.00 15.17 89 GLY C N 1
ATOM 17825 C CA . GLY C 1 74 ? 34.289 3.050 12.876 1.00 14.87 89 GLY C CA 1
ATOM 17826 C C . GLY C 1 74 ? 33.243 1.939 13.007 1.00 15.26 89 GLY C C 1
ATOM 17827 O O . GLY C 1 74 ? 33.520 0.986 13.757 1.00 17.08 89 GLY C O 1
ATOM 17831 N N . ARG C 1 75 ? 32.090 2.045 12.342 1.00 16.30 90 ARG C N 1
ATOM 17832 C CA . ARG C 1 75 ? 31.008 1.079 12.417 1.00 17.09 90 ARG C CA 1
ATOM 17833 C C . ARG C 1 75 ? 30.891 0.284 11.116 1.00 16.65 90 ARG C C 1
ATOM 17834 O O . ARG C 1 75 ? 30.992 0.830 10.029 1.00 14.72 90 ARG C O 1
ATOM 17855 N N . TYR C 1 76 ? 30.515 -0.992 11.204 1.00 14.38 91 TYR C N 1
ATOM 17856 C CA . TYR C 1 76 ? 30.126 -1.716 9.991 1.00 14.78 91 TYR C CA 1
ATOM 17857 C C . TYR C 1 76 ? 28.956 -1.005 9.324 1.00 13.83 91 TYR C C 1
ATOM 17858 O O . TYR C 1 76 ? 28.027 -0.513 9.985 1.00 14.78 91 TYR C O 1
ATOM 17876 N N . ALA C 1 77 ? 28.924 -1.023 7.998 1.00 14.79 92 ALA C N 1
ATOM 17877 C CA . ALA C 1 77 ? 27.899 -0.339 7.235 1.00 14.23 92 ALA C CA 1
ATOM 17878 C C . ALA C 1 77 ? 26.506 -0.890 7.448 1.00 17.09 92 ALA C C 1
ATOM 17879 O O . ALA C 1 77 ? 25.497 -0.206 7.279 1.00 17.36 92 ALA C O 1
ATOM 17886 N N . GLY C 1 78 ? 26.444 -2.171 7.801 1.00 15.55 93 GLY C N 1
ATOM 17887 C CA . GLY C 1 78 ? 25.158 -2.789 8.067 1.00 18.73 93 GLY C CA 1
ATOM 17888 C C . GLY C 1 78 ? 24.489 -2.279 9.344 1.00 18.60 93 GLY C C 1
ATOM 17889 O O . GLY C 1 78 ? 23.382 -2.707 9.613 1.00 21.67 93 GLY C O 1
ATOM 17893 N N . ARG C 1 79 ? 25.162 -1.420 10.102 1.00 17.05 94 ARG C N 1
ATOM 17894 C CA . ARG C 1 79 ? 24.563 -0.730 11.256 1.00 17.51 94 ARG C CA 1
ATOM 17895 C C . ARG C 1 79 ? 23.917 0.606 10.874 1.00 19.33 94 ARG C C 1
ATOM 17896 O O . ARG C 1 79 ? 23.282 1.243 11.741 1.00 20.47 94 ARG C O 1
ATOM 17917 N N . SER C 1 80 ? 24.040 1.052 9.625 1.00 18.25 95 SER C N 1
ATOM 17918 C CA . SER C 1 80 ? 23.542 2.372 9.223 1.00 19.84 95 SER C CA 1
ATOM 17919 C C . SER C 1 80 ? 22.059 2.504 9.517 1.00 21.46 95 SER C C 1
ATOM 17920 O O . SER C 1 80 ? 21.257 1.603 9.281 1.00 19.99 95 SER C O 1
ATOM 17928 N N . LYS C 1 81 ? 21.679 3.693 10.019 1.00 22.35 96 LYS C N 1
ATOM 17929 C CA . LYS C 1 81 ? 20.277 4.020 10.200 1.00 23.40 96 LYS C CA 1
ATOM 17930 C C . LYS C 1 81 ? 19.897 5.189 9.295 1.00 21.08 96 LYS C C 1
ATOM 17931 O O . LYS C 1 81 ? 18.965 5.948 9.575 1.00 22.03 96 LYS C O 1
ATOM 17950 N N . GLY C 1 82 ? 20.575 5.319 8.163 1.00 19.78 97 GLY C N 1
ATOM 17951 C CA . GLY C 1 82 ? 20.210 6.301 7.177 1.00 20.48 97 GLY C CA 1
ATOM 17952 C C . GLY C 1 82 ? 18.778 6.148 6.706 1.00 21.27 97 GLY C C 1
ATOM 17953 O O . GLY C 1 82 ? 18.199 5.049 6.637 1.00 20.38 97 GLY C O 1
ATOM 17957 N N . SER C 1 83 ? 18.234 7.266 6.256 1.00 22.28 98 SER C N 1
ATOM 17958 C CA . SER C 1 83 ? 16.835 7.296 5.912 1.00 22.25 98 SER C CA 1
ATOM 17959 C C . SER C 1 83 ? 16.514 6.323 4.774 1.00 23.43 98 SER C C 1
ATOM 17960 O O . SER C 1 83 ? 15.592 5.505 4.898 1.00 22.07 98 SER C O 1
ATOM 17968 N N . VAL C 1 84 ? 17.328 6.344 3.700 1.00 21.42 99 VAL C N 1
ATOM 17969 C CA . VAL C 1 84 ? 17.088 5.503 2.535 1.00 21.34 99 VAL C CA 1
ATOM 17970 C C . VAL C 1 84 ? 17.266 4.036 2.945 1.00 22.67 99 VAL C C 1
ATOM 17971 O O . VAL C 1 84 ? 16.455 3.172 2.576 1.00 21.46 99 VAL C O 1
ATOM 17984 N N . PHE C 1 85 ? 18.302 3.789 3.746 1.00 20.53 100 PHE C N 1
ATOM 17985 C CA . PHE C 1 85 ? 18.632 2.435 4.136 1.00 18.53 100 PHE C CA 1
ATOM 17986 C C . PHE C 1 85 ? 17.526 1.805 4.971 1.00 20.07 100 PHE C C 1
ATOM 17987 O O . PHE C 1 85 ? 17.195 0.624 4.764 1.00 20.09 100 PHE C O 1
ATOM 18004 N N . MET C 1 86 ? 16.944 2.589 5.903 1.00 20.10 101 MET C N 1
ATOM 18005 C CA . MET C 1 86 ? 15.912 2.059 6.795 1.00 19.61 101 MET C CA 1
ATOM 18006 C C . MET C 1 86 ? 14.611 1.822 6.027 1.00 20.49 101 MET C C 1
ATOM 18007 O O . MET C 1 86 ? 13.874 0.880 6.353 1.00 22.94 101 MET C O 1
ATOM 18021 N N . LYS C 1 87 ? 14.312 2.625 5.007 1.00 20.67 102 LYS C N 1
ATOM 18022 C CA . LYS C 1 87 ? 13.136 2.356 4.195 1.00 24.11 102 LYS C CA 1
ATOM 18023 C C . LYS C 1 87 ? 13.307 1.072 3.391 1.00 25.47 102 LYS C C 1
ATOM 18024 O O . LYS C 1 87 ? 12.371 0.295 3.246 1.00 26.62 102 LYS C O 1
ATOM 18043 N N . LEU C 1 88 ? 14.526 0.820 2.890 1.00 22.32 103 LEU C N 1
ATOM 18044 C CA . LEU C 1 88 ? 14.799 -0.410 2.164 1.00 21.35 103 LEU C CA 1
ATOM 18045 C C . LEU C 1 88 ? 14.787 -1.611 3.085 1.00 21.31 103 LEU C C 1
ATOM 18046 O O . LEU C 1 88 ? 14.390 -2.699 2.650 1.00 22.04 103 LEU C O 1
ATOM 18062 N N . HIS C 1 89 ? 15.253 -1.433 4.313 1.00 19.71 104 HIS C N 1
ATOM 18063 C CA . HIS C 1 89 ? 15.468 -2.500 5.285 1.00 18.91 104 HIS C CA 1
ATOM 18064 C C . HIS C 1 89 ? 14.848 -2.183 6.650 1.00 18.68 104 HIS C C 1
ATOM 18065 O O . HIS C 1 89 ? 15.512 -1.937 7.658 1.00 19.97 104 HIS C O 1
ATOM 18080 N N . PRO C 1 90 ? 13.512 -2.294 6.777 1.00 22.61 105 PRO C N 1
ATOM 18081 C CA . PRO C 1 90 ? 12.869 -2.120 8.076 1.00 23.94 105 PRO C CA 1
ATOM 18082 C C . PRO C 1 90 ? 13.367 -3.120 9.109 1.00 24.52 105 PRO C C 1
ATOM 18083 O O . PRO C 1 90 ? 13.798 -4.221 8.746 1.00 23.94 105 PRO C O 1
ATOM 18094 N N . LYS C 1 91 ? 13.278 -2.755 10.386 1.00 23.18 106 LYS C N 1
ATOM 18095 C CA . LYS C 1 91 ? 13.736 -3.640 11.440 1.00 27.25 106 LYS C CA 1
ATOM 18096 C C . LYS C 1 91 ? 13.073 -5.001 11.248 1.00 26.13 106 LYS C C 1
ATOM 18097 O O . LYS C 1 91 ? 11.906 -5.059 10.924 1.00 25.81 106 LYS C O 1
ATOM 18116 N N . GLY C 1 92 ? 13.840 -6.090 11.420 1.00 23.88 107 GLY C N 1
ATOM 18117 C CA . GLY C 1 92 ? 13.320 -7.436 11.256 1.00 23.99 107 GLY C CA 1
ATOM 18118 C C . GLY C 1 92 ? 13.594 -8.053 9.891 1.00 25.55 107 GLY C C 1
ATOM 18119 O O . GLY C 1 92 ? 13.326 -9.245 9.687 1.00 26.24 107 GLY C O 1
ATOM 18123 N N . LYS C 1 93 ? 14.092 -7.270 8.923 1.00 21.70 108 LYS C N 1
ATOM 18124 C CA . LYS C 1 93 ? 14.399 -7.788 7.606 1.00 20.74 108 LYS C CA 1
ATOM 18125 C C . LYS C 1 93 ? 15.919 -7.753 7.428 1.00 21.58 108 LYS C C 1
ATOM 18126 O O . LYS C 1 93 ? 16.620 -6.943 8.023 1.00 21.56 108 LYS C O 1
ATOM 18145 N N . MET C 1 94 ? 16.431 -8.707 6.649 1.00 20.93 109 MET C N 1
ATOM 18146 C CA . MET C 1 94 ? 17.850 -8.720 6.363 1.00 21.44 109 MET C CA 1
ATOM 18147 C C . MET C 1 94 ? 18.271 -7.429 5.631 1.00 17.21 109 MET C C 1
ATOM 18148 O O . MET C 1 94 ? 17.529 -6.863 4.839 1.00 18.88 109 MET C O 1
ATOM 18162 N N . THR C 1 95 ? 19.542 -7.063 5.850 1.00 19.10 110 THR C N 1
ATOM 18163 C CA . THR C 1 95 ? 20.131 -5.945 5.118 1.00 18.81 110 THR C CA 1
ATOM 18164 C C . THR C 1 95 ? 20.765 -6.404 3.813 1.00 20.37 110 THR C C 1
ATOM 18165 O O . THR C 1 95 ? 21.298 -7.519 3.710 1.00 18.58 110 THR C O 1
ATOM 18176 N N . ARG C 1 96 ? 20.750 -5.499 2.839 1.00 18.28 111 ARG C N 1
ATOM 18177 C CA . ARG C 1 96 ? 21.432 -5.628 1.552 1.00 15.64 111 ARG C CA 1
ATOM 18178 C C . ARG C 1 96 ? 22.181 -4.315 1.266 1.00 15.86 111 ARG C C 1
ATOM 18179 O O . ARG C 1 96 ? 21.678 -3.417 0.539 1.00 17.97 111 ARG C O 1
ATOM 18200 N N . VAL C 1 97 ? 23.364 -4.261 1.859 1.00 16.88 112 VAL C N 1
ATOM 18201 C CA . VAL C 1 97 ? 24.188 -3.055 1.833 1.00 16.61 112 VAL C CA 1
ATOM 18202 C C . VAL C 1 97 ? 24.796 -2.865 0.437 1.00 17.68 112 VAL C C 1
ATOM 18203 O O . VAL C 1 97 ? 25.431 -3.782 -0.079 1.00 17.50 112 VAL C O 1
ATOM 18216 N N . GLU C 1 98 ? 24.682 -1.658 -0.132 1.00 16.33 113 GLU C N 1
ATOM 18217 C CA . GLU C 1 98 ? 25.383 -1.273 -1.353 1.00 16.17 113 GLU C CA 1
ATOM 18218 C C . GLU C 1 98 ? 25.642 0.243 -1.274 1.00 15.01 113 GLU C C 1
ATOM 18219 O O . GLU C 1 98 ? 26.035 0.704 -0.200 1.00 16.12 113 GLU C O 1
ATOM 18231 N N . ASN C 1 99 ? 25.374 0.974 -2.351 1.00 15.42 114 ASN C N 1
ATOM 18232 C CA . ASN C 1 99 ? 25.541 2.431 -2.303 1.00 15.88 114 ASN C CA 1
ATOM 18233 C C . ASN C 1 99 ? 24.275 3.106 -1.769 1.00 16.48 114 ASN C C 1
ATOM 18234 O O . ASN C 1 99 ? 23.664 3.926 -2.447 1.00 19.56 114 ASN C O 1
ATOM 18245 N N . ASN C 1 100 ? 23.885 2.723 -0.559 1.00 15.91 115 ASN C N 1
ATOM 18246 C CA . ASN C 1 100 ? 22.582 3.034 0.016 1.00 16.51 115 ASN C CA 1
ATOM 18247 C C . ASN C 1 100 ? 22.721 3.364 1.497 1.00 17.05 115 ASN C C 1
ATOM 18248 O O . ASN C 1 100 ? 21.736 3.468 2.232 1.00 18.14 115 ASN C O 1
ATOM 18259 N N . VAL C 1 101 ? 23.935 3.573 2.000 1.00 16.90 116 VAL C N 1
ATOM 18260 C CA . VAL C 1 101 ? 24.107 3.939 3.375 1.00 17.29 116 VAL C CA 1
ATOM 18261 C C . VAL C 1 101 ? 24.656 5.379 3.427 1.00 16.98 116 VAL C C 1
ATOM 18262 O O . VAL C 1 101 ? 25.278 5.889 2.496 1.00 18.05 116 VAL C O 1
ATOM 18275 N N . GLU C 1 102 ? 24.423 6.041 4.551 1.00 15.63 117 GLU C N 1
ATOM 18276 C CA . GLU C 1 102 ? 24.771 7.444 4.739 1.00 17.59 117 GLU C CA 1
ATOM 18277 C C . GLU C 1 102 ? 24.953 7.726 6.209 1.00 15.72 117 GLU C C 1
ATOM 18278 O O . GLU C 1 102 ? 24.425 7.008 7.075 1.00 17.71 117 GLU C O 1
ATOM 18290 N N . LEU C 1 103 ? 25.737 8.756 6.478 1.00 16.97 118 LEU C N 1
ATOM 18291 C CA . LEU C 1 103 ? 25.908 9.267 7.810 1.00 17.11 118 LEU C CA 1
ATOM 18292 C C . LEU C 1 103 ? 24.565 9.767 8.321 1.00 18.89 118 LEU C C 1
ATOM 18293 O O . LEU C 1 103 ? 23.805 10.406 7.620 1.00 20.43 118 LEU C O 1
ATOM 18309 N N . GLU C 1 104 ? 24.368 9.500 9.601 1.00 20.80 119 GLU C N 1
ATOM 18310 C CA . GLU C 1 104 ? 23.108 9.853 10.234 1.00 21.21 119 GLU C CA 1
ATOM 18311 C C . GLU C 1 104 ? 23.266 11.232 10.862 1.00 20.89 119 GLU C C 1
ATOM 18312 O O . GLU C 1 104 ? 24.287 11.554 11.472 1.00 22.74 119 GLU C O 1
ATOM 18324 N N . GLU C 1 105 ? 22.172 11.986 10.778 1.00 26.12 120 GLU C N 1
ATOM 18325 C CA . GLU C 1 105 ? 22.154 13.345 11.309 1.00 31.18 120 GLU C CA 1
ATOM 18326 C C . GLU C 1 105 ? 22.275 13.352 12.841 1.00 30.31 120 GLU C C 1
ATOM 18327 O O . GLU C 1 105 ? 22.939 14.220 13.392 1.00 31.78 120 GLU C O 1
ATOM 18339 N N . ASP C 1 106 ? 21.740 12.318 13.501 1.00 30.75 121 ASP C N 1
ATOM 18340 C CA . ASP C 1 106 ? 21.680 12.278 14.959 1.00 34.98 121 ASP C CA 1
ATOM 18341 C C . ASP C 1 106 ? 22.696 11.316 15.582 1.00 38.72 121 ASP C C 1
ATOM 18342 O O . ASP C 1 106 ? 22.575 11.011 16.764 1.00 38.33 121 ASP C O 1
ATOM 18351 N N . GLN C 1 107 ? 23.687 10.849 14.826 1.00 29.44 122 GLN C N 1
ATOM 18352 C CA . GLN C 1 107 ? 24.664 9.882 15.377 1.00 27.06 122 GLN C CA 1
ATOM 18353 C C . GLN C 1 107 ? 26.084 10.432 15.253 1.00 25.13 122 GLN C C 1
ATOM 18354 O O . GLN C 1 107 ? 26.340 11.229 14.395 1.00 27.79 122 GLN C O 1
ATOM 18368 N N . ASP C 1 108 ? 26.968 9.978 16.109 1.00 24.20 123 ASP C N 1
ATOM 18369 C CA . ASP C 1 108 ? 28.381 10.385 16.047 1.00 25.37 123 ASP C CA 1
ATOM 18370 C C . ASP C 1 108 ? 29.039 10.011 14.726 1.00 21.10 123 ASP C C 1
ATOM 18371 O O . ASP C 1 108 ? 28.552 9.108 14.063 1.00 21.80 123 ASP C O 1
ATOM 18380 N N . ASN C 1 109 ? 30.067 10.743 14.355 1.00 17.67 124 ASN C N 1
ATOM 18381 C CA . ASN C 1 109 ? 30.940 10.351 13.229 1.00 17.13 124 ASN C CA 1
ATOM 18382 C C . ASN C 1 109 ? 32.307 10.909 13.631 1.00 18.30 124 ASN C C 1
ATOM 18383 O O . ASN C 1 109 ? 32.364 11.664 14.577 1.00 18.35 124 ASN C O 1
ATOM 18394 N N . LEU C 1 110 ? 33.371 10.491 12.986 1.00 17.30 125 LEU C N 1
ATOM 18395 C CA . LEU C 1 110 ? 34.703 10.931 13.287 1.00 17.21 125 LEU C CA 1
ATOM 18396 C C . LEU C 1 110 ? 34.798 12.454 13.324 1.00 17.95 125 LEU C C 1
ATOM 18397 O O . LEU C 1 110 ? 35.506 12.983 14.184 1.00 17.87 125 LEU C O 1
ATOM 18413 N N . ALA C 1 111 ? 34.190 13.114 12.346 1.00 17.17 126 ALA C N 1
ATOM 18414 C CA . ALA C 1 111 ? 34.403 14.552 12.195 1.00 18.32 126 ALA C CA 1
ATOM 18415 C C . ALA C 1 111 ? 33.754 15.283 13.371 1.00 17.94 126 ALA C C 1
ATOM 18416 O O . ALA C 1 111 ? 34.373 16.179 13.965 1.00 18.56 126 ALA C O 1
ATOM 18423 N N . LYS C 1 112 ? 32.533 14.886 13.668 1.00 18.23 127 LYS C N 1
ATOM 18424 C CA . LYS C 1 112 ? 31.784 15.479 14.784 1.00 19.03 127 LYS C CA 1
ATOM 18425 C C . LYS C 1 112 ? 32.573 15.277 16.074 1.00 20.48 127 LYS C C 1
ATOM 18426 O O . LYS C 1 112 ? 32.621 16.196 16.914 1.00 19.80 127 LYS C O 1
ATOM 18445 N N . LEU C 1 113 ? 33.173 14.101 16.286 1.00 17.89 128 LEU C N 1
ATOM 18446 C CA . LEU C 1 113 ? 33.864 13.823 17.535 1.00 19.74 128 LEU C CA 1
ATOM 18447 C C . LEU C 1 113 ? 35.177 14.579 17.605 1.00 20.18 128 LEU C C 1
ATOM 18448 O O . LEU C 1 113 ? 35.587 15.076 18.665 1.00 22.51 128 LEU C O 1
ATOM 18464 N N . LEU C 1 114 ? 35.862 14.733 16.487 1.00 17.67 129 LEU C N 1
ATOM 18465 C CA . LEU C 1 114 ? 37.082 15.508 16.459 1.00 18.29 129 LEU C CA 1
ATOM 18466 C C . LEU C 1 114 ? 36.783 17.005 16.704 1.00 17.70 129 LEU C C 1
ATOM 18467 O O . LEU C 1 114 ? 37.620 17.672 17.328 1.00 19.60 129 LEU C O 1
ATOM 18483 N N . GLN C 1 115 ? 35.696 17.531 16.188 1.00 18.48 130 GLN C N 1
ATOM 18484 C CA . GLN C 1 115 ? 35.328 18.922 16.519 1.00 18.86 130 GLN C CA 1
ATOM 18485 C C . GLN C 1 115 ? 35.213 19.101 18.038 1.00 22.99 130 GLN C C 1
ATOM 18486 O O . GLN C 1 115 ? 35.690 20.102 18.574 1.00 23.39 130 GLN C O 1
ATOM 18500 N N . LYS C 1 116 ? 34.586 18.151 18.727 1.00 23.16 131 LYS C N 1
ATOM 18501 C CA . LYS C 1 116 ? 34.451 18.218 20.185 1.00 26.64 131 LYS C CA 1
ATOM 18502 C C . LYS C 1 116 ? 35.815 18.137 20.861 1.00 27.31 131 LYS C C 1
ATOM 18503 O O . LYS C 1 116 ? 36.006 18.644 21.959 1.00 28.95 131 LYS C O 1
ATOM 18522 N N . ALA C 1 117 ? 36.798 17.563 20.203 1.00 25.43 132 ALA C N 1
ATOM 18523 C CA . ALA C 1 117 ? 38.128 17.474 20.757 1.00 26.00 132 ALA C CA 1
ATOM 18524 C C . ALA C 1 117 ? 38.987 18.688 20.423 1.00 26.94 132 ALA C C 1
ATOM 18525 O O . ALA C 1 117 ? 40.188 18.663 20.659 1.00 29.75 132 ALA C O 1
ATOM 18532 N N . GLY C 1 118 ? 38.396 19.703 19.788 1.00 24.93 133 GLY C N 1
ATOM 18533 C CA . GLY C 1 118 ? 39.076 20.956 19.495 1.00 22.09 133 GLY C CA 1
ATOM 18534 C C . GLY C 1 118 ? 39.680 21.032 18.097 1.00 21.98 133 GLY C C 1
ATOM 18535 O O . GLY C 1 118 ? 40.417 21.956 17.817 1.00 25.33 133 GLY C O 1
ATOM 18539 N N . TYR C 1 119 ? 39.347 20.069 17.206 1.00 20.19 134 TYR C N 1
ATOM 18540 C CA . TYR C 1 119 ? 39.927 20.058 15.880 1.00 19.56 134 TYR C CA 1
ATOM 18541 C C . TYR C 1 119 ? 39.088 20.918 14.943 1.00 15.13 134 TYR C C 1
ATOM 18542 O O . TYR C 1 119 ? 37.846 20.858 14.969 1.00 19.37 134 TYR C O 1
ATOM 18560 N N . LYS C 1 120 ? 39.788 21.613 14.050 1.00 17.93 135 LYS C N 1
ATOM 18561 C CA . LYS C 1 120 ? 39.146 22.175 12.875 1.00 17.59 135 LYS C CA 1
ATOM 18562 C C . LYS C 1 120 ? 39.012 21.062 11.830 1.00 17.88 135 LYS C C 1
ATOM 18563 O O . LYS C 1 120 ? 39.983 20.393 11.622 1.00 19.93 135 LYS C O 1
ATOM 18582 N N . THR C 1 121 ? 37.833 20.928 11.238 1.00 16.23 136 THR C N 1
ATOM 18583 C CA . THR C 1 121 ? 37.596 19.780 10.355 1.00 16.42 136 THR C CA 1
ATOM 18584 C C . THR C 1 121 ? 37.291 20.300 8.952 1.00 17.98 136 THR C C 1
ATOM 18585 O O . THR C 1 121 ? 36.468 21.214 8.756 1.00 17.68 136 THR C O 1
ATOM 18596 N N . GLY C 1 122 ? 37.880 19.630 7.934 1.00 14.87 137 GLY C N 1
ATOM 18597 C CA . GLY C 1 122 ? 37.616 20.024 6.573 1.00 15.58 137 GLY C CA 1
ATOM 18598 C C . GLY C 1 122 ? 37.332 18.798 5.713 1.00 16.24 137 GLY C C 1
ATOM 18599 O O . GLY C 1 122 ? 37.959 17.731 5.907 1.00 16.20 137 GLY C O 1
ATOM 18603 N N . PHE C 1 123 ? 36.519 19.020 4.706 1.00 14.92 138 PHE C N 1
ATOM 18604 C CA . PHE C 1 123 ? 36.122 17.985 3.743 1.00 13.69 138 PHE C CA 1
ATOM 18605 C C . PHE C 1 123 ? 36.431 18.495 2.336 1.00 15.89 138 PHE C C 1
ATOM 18606 O O . PHE C 1 123 ? 35.993 19.604 1.988 1.00 16.44 138 PHE C O 1
ATOM 18623 N N . VAL C 1 124 ? 37.060 17.651 1.516 1.00 13.29 139 VAL C N 1
ATOM 18624 C CA . VAL C 1 124 ? 37.246 17.933 0.104 1.00 14.84 139 VAL C CA 1
ATOM 18625 C C . VAL C 1 124 ? 36.920 16.683 -0.697 1.00 14.10 139 VAL C C 1
ATOM 18626 O O . VAL C 1 124 ? 37.352 15.589 -0.300 1.00 15.12 139 VAL C O 1
ATOM 18639 N N . GLY C 1 125 ? 36.211 16.827 -1.813 1.00 12.90 140 GLY C N 1
ATOM 18640 C CA . GLY C 1 125 ? 36.123 15.728 -2.763 1.00 12.05 140 GLY C CA 1
ATOM 18641 C C . GLY C 1 125 ? 34.852 14.930 -2.692 1.00 14.23 140 GLY C C 1
ATOM 18642 O O . GLY C 1 125 ? 33.759 15.457 -2.449 1.00 14.06 140 GLY C O 1
ATOM 18646 N N . LYS C 1 126 ? 34.984 13.651 -3.036 1.00 13.50 141 LYS C N 1
ATOM 18647 C CA . LYS C 1 126 ? 33.790 12.806 -3.171 1.00 14.42 141 LYS C CA 1
ATOM 18648 C C . LYS C 1 126 ? 33.142 12.476 -1.820 1.00 13.55 141 LYS C C 1
ATOM 18649 O O . LYS C 1 126 ? 33.812 12.107 -0.911 1.00 14.06 141 LYS C O 1
ATOM 18668 N N . SER C 1 127 ? 31.849 12.702 -1.729 1.00 13.93 142 SER C N 1
ATOM 18669 C CA . SER C 1 127 ? 31.053 12.304 -0.556 1.00 14.79 142 SER C CA 1
ATOM 18670 C C . SER C 1 127 ? 30.452 10.893 -0.667 1.00 15.37 142 SER C C 1
ATOM 18671 O O . SER C 1 127 ? 31.022 9.917 -0.163 1.00 15.56 142 SER C O 1
ATOM 18679 N N . HIS C 1 128 ? 29.304 10.770 -1.339 1.00 15.44 143 HIS C N 1
ATOM 18680 C CA . HIS C 1 128 ? 28.559 9.530 -1.521 1.00 15.26 143 HIS C CA 1
ATOM 18681 C C . HIS C 1 128 ? 27.899 9.019 -0.237 1.00 17.13 143 HIS C C 1
ATOM 18682 O O . HIS C 1 128 ? 27.294 7.937 -0.272 1.00 17.02 143 HIS C O 1
ATOM 18697 N N . ILE C 1 129 ? 28.019 9.721 0.890 1.00 15.06 144 ILE C N 1
ATOM 18698 C CA . ILE C 1 129 ? 27.544 9.265 2.186 1.00 15.16 144 ILE C CA 1
ATOM 18699 C C . ILE C 1 129 ? 26.770 10.356 2.930 1.00 16.53 144 ILE C C 1
ATOM 18700 O O . ILE C 1 129 ? 26.501 10.185 4.123 1.00 16.85 144 ILE C O 1
ATOM 18716 N N . ILE C 1 130 ? 26.386 11.390 2.201 1.00 15.50 145 ILE C N 1
ATOM 18717 C CA . ILE C 1 130 ? 25.633 12.522 2.798 1.00 16.83 145 ILE C CA 1
ATOM 18718 C C . ILE C 1 130 ? 24.277 12.687 2.106 1.00 15.64 145 ILE C C 1
ATOM 18719 O O . ILE C 1 130 ? 24.246 12.819 0.887 1.00 16.99 145 ILE C O 1
ATOM 18735 N N . ASP C 1 131 ? 23.201 12.556 2.863 1.00 16.57 146 ASP C N 1
ATOM 18736 C CA . ASP C 1 131 ? 21.851 12.905 2.432 1.00 17.79 146 ASP C CA 1
ATOM 18737 C C . ASP C 1 131 ? 21.456 12.272 1.100 1.00 17.72 146 ASP C C 1
ATOM 18738 O O . ASP C 1 131 ? 21.355 12.891 0.035 1.00 18.25 146 ASP C O 1
ATOM 18747 N N . HIS C 1 132 ? 21.221 10.960 1.142 1.00 17.32 147 HIS C N 1
ATOM 18748 C CA . HIS C 1 132 ? 20.802 10.273 -0.066 1.00 16.66 147 HIS C CA 1
ATOM 18749 C C . HIS C 1 132 ? 19.455 10.735 -0.630 1.00 18.68 147 HIS C C 1
ATOM 18750 O O . HIS C 1 132 ? 19.233 10.630 -1.813 1.00 19.88 147 HIS C O 1
ATOM 18765 N N . ASN C 1 133 ? 18.523 11.192 0.217 1.00 19.82 148 ASN C N 1
ATOM 18766 C CA . ASN C 1 133 ? 17.308 11.786 -0.316 1.00 21.97 148 ASN C CA 1
ATOM 18767 C C . ASN C 1 133 ? 17.610 12.998 -1.198 1.00 19.79 148 ASN C C 1
ATOM 18768 O O . ASN C 1 133 ? 17.048 13.162 -2.289 1.00 20.84 148 ASN C O 1
ATOM 18779 N N . LEU C 1 134 ? 18.523 13.853 -0.718 1.00 19.83 149 LEU C N 1
ATOM 18780 C CA . LEU C 1 134 ? 18.992 14.997 -1.500 1.00 18.57 149 LEU C CA 1
ATOM 18781 C C . LEU C 1 134 ? 19.758 14.568 -2.752 1.00 19.22 149 LEU C C 1
ATOM 18782 O O . LEU C 1 134 ? 19.657 15.202 -3.786 1.00 17.96 149 LEU C O 1
ATOM 18798 N N . LEU C 1 135 ? 20.520 13.470 -2.664 1.00 17.61 150 LEU C N 1
ATOM 18799 C CA . LEU C 1 135 ? 21.207 12.916 -3.813 1.00 18.62 150 LEU C CA 1
ATOM 18800 C C . LEU C 1 135 ? 20.197 12.601 -4.914 1.00 18.67 150 LEU C C 1
ATOM 18801 O O . LEU C 1 135 ? 20.454 12.829 -6.082 1.00 18.55 150 LEU C O 1
ATOM 18817 N N . HIS C 1 136 ? 19.055 12.006 -4.554 1.00 19.38 151 HIS C N 1
ATOM 18818 C CA . HIS C 1 136 ? 18.046 11.698 -5.544 1.00 21.91 151 HIS C CA 1
ATOM 18819 C C . HIS C 1 136 ? 17.612 12.977 -6.258 1.00 21.26 151 HIS C C 1
ATOM 18820 O O . HIS C 1 136 ? 17.461 13.009 -7.466 1.00 22.11 151 HIS C O 1
ATOM 18835 N N . LYS C 1 137 ? 17.409 14.051 -5.505 1.00 21.00 152 LYS C N 1
ATOM 18836 C CA . LYS C 1 137 ? 17.049 15.329 -6.110 1.00 21.42 152 LYS C CA 1
ATOM 18837 C C . LYS C 1 137 ? 18.139 15.880 -7.025 1.00 23.08 152 LYS C C 1
ATOM 18838 O O . LYS C 1 137 ? 17.850 16.498 -8.048 1.00 22.12 152 LYS C O 1
ATOM 18857 N N . GLN C 1 138 ? 19.411 15.713 -6.652 1.00 20.21 153 GLN C N 1
ATOM 18858 C CA . GLN C 1 138 ? 20.505 16.109 -7.531 1.00 19.73 153 GLN C CA 1
ATOM 18859 C C . GLN C 1 138 ? 20.424 15.326 -8.837 1.00 21.01 153 GLN C C 1
ATOM 18860 O O . GLN C 1 138 ? 20.528 15.899 -9.899 1.00 21.46 153 GLN C O 1
ATOM 18874 N N . GLU C 1 139 ? 20.264 14.005 -8.753 1.00 20.45 154 GLU C N 1
ATOM 18875 C CA . GLU C 1 139 ? 20.268 13.169 -9.947 1.00 22.16 154 GLU C CA 1
ATOM 18876 C C . GLU C 1 139 ? 19.143 13.544 -10.902 1.00 25.47 154 GLU C C 1
ATOM 18877 O O . GLU C 1 139 ? 19.382 13.566 -12.095 1.00 25.73 154 GLU C O 1
ATOM 18889 N N . LYS C 1 140 ? 17.957 13.846 -10.366 1.00 25.02 155 LYS C N 1
ATOM 18890 C CA . LYS C 1 140 ? 16.831 14.279 -11.179 1.00 26.99 155 LYS C CA 1
ATOM 18891 C C . LYS C 1 140 ? 16.800 15.796 -11.406 1.00 25.30 155 LYS C C 1
ATOM 18892 O O . LYS C 1 140 ? 15.916 16.293 -12.106 1.00 27.40 155 LYS C O 1
ATOM 18911 N N . GLN C 1 141 ? 17.740 16.543 -10.832 1.00 23.61 156 GLN C N 1
ATOM 18912 C CA . GLN C 1 141 ? 17.786 17.995 -10.941 1.00 24.17 156 GLN C CA 1
ATOM 18913 C C . GLN C 1 141 ? 16.449 18.640 -10.568 1.00 23.53 156 GLN C C 1
ATOM 18914 O O . GLN C 1 141 ? 15.970 19.536 -11.265 1.00 26.43 156 GLN C O 1
ATOM 18928 N N . LEU C 1 142 ? 15.939 18.218 -9.411 1.00 23.27 157 LEU C N 1
ATOM 18929 C CA . LEU C 1 142 ? 14.752 18.774 -8.780 1.00 25.77 157 LEU C CA 1
ATOM 18930 C C . LEU C 1 142 ? 15.135 19.819 -7.737 1.00 25.64 157 LEU C C 1
ATOM 18931 O O . LEU C 1 142 ? 16.243 19.845 -7.190 1.00 22.15 157 LEU C O 1
ATOM 18947 N N . PRO C 1 143 ? 14.231 20.765 -7.412 1.00 25.40 158 PRO C N 1
ATOM 18948 C CA . PRO C 1 143 ? 14.465 21.679 -6.293 1.00 25.38 158 PRO C CA 1
ATOM 18949 C C . PRO C 1 143 ? 14.987 20.951 -5.057 1.00 25.15 158 PRO C C 1
ATOM 18950 O O . PRO C 1 143 ? 14.439 19.892 -4.706 1.00 25.77 158 PRO C O 1
ATOM 18961 N N . PRO C 1 144 ? 16.029 21.478 -4.349 1.00 22.23 159 PRO C N 1
ATOM 18962 C CA . PRO C 1 144 ? 16.563 22.833 -4.540 1.00 21.03 159 PRO C CA 1
ATOM 18963 C C . PRO C 1 144 ? 17.589 23.076 -5.651 1.00 21.87 159 PRO C C 1
ATOM 18964 O O . PRO C 1 144 ? 18.071 24.193 -5.830 1.00 24.10 159 PRO C O 1
ATOM 18975 N N . PHE C 1 145 ? 17.885 22.039 -6.413 1.00 20.78 160 PHE C N 1
ATOM 18976 C CA . PHE C 1 145 ? 18.869 22.122 -7.492 1.00 20.00 160 PHE C CA 1
ATOM 18977 C C . PHE C 1 145 ? 18.297 22.793 -8.742 1.00 23.24 160 PHE C C 1
ATOM 18978 O O . PHE C 1 145 ? 17.068 22.918 -8.915 1.00 24.96 160 PHE C O 1
ATOM 18995 N N . LYS C 1 146 ? 19.226 23.318 -9.559 1.00 21.88 161 LYS C N 1
ATOM 18996 C CA . LYS C 1 146 ? 18.924 23.834 -10.887 1.00 23.55 161 LYS C CA 1
ATOM 18997 C C . LYS C 1 146 ? 19.299 22.823 -11.958 1.00 23.73 161 LYS C C 1
ATOM 18998 O O . LYS C 1 146 ? 20.257 22.056 -11.781 1.00 26.57 161 LYS C O 1
ATOM 19017 N N . SER C 1 147 ? 18.566 22.844 -13.082 1.00 23.72 162 SER C N 1
ATOM 19018 C CA . SER C 1 147 ? 18.753 21.847 -14.111 1.00 24.14 162 SER C CA 1
ATOM 19019 C C . SER C 1 147 ? 19.576 22.408 -15.267 1.00 23.16 162 SER C C 1
ATOM 19020 O O . SER C 1 147 ? 19.716 23.616 -15.443 1.00 24.41 162 SER C O 1
ATOM 19028 N N . TYR C 1 148 ? 20.074 21.489 -16.100 1.00 21.88 163 TYR C N 1
ATOM 19029 C CA . TYR C 1 148 ? 20.818 21.773 -17.323 1.00 22.81 163 TYR C CA 1
ATOM 19030 C C . TYR C 1 148 ? 20.864 20.522 -18.209 1.00 24.16 163 TYR C C 1
ATOM 19031 O O . TYR C 1 148 ? 20.659 19.391 -17.740 1.00 24.10 163 TYR C O 1
ATOM 19049 N N . ASP C 1 149 ? 21.111 20.714 -19.514 1.00 24.63 164 ASP C N 1
ATOM 19050 C CA . ASP C 1 149 ? 21.145 19.593 -20.442 1.00 25.26 164 ASP C CA 1
ATOM 19051 C C . ASP C 1 149 ? 22.439 18.785 -20.240 1.00 22.76 164 ASP C C 1
ATOM 19052 O O . ASP C 1 149 ? 23.480 19.344 -19.943 1.00 24.14 164 ASP C O 1
ATOM 19061 N N . LYS C 1 150 ? 22.378 17.474 -20.499 1.00 24.61 165 LYS C N 1
ATOM 19062 C CA . LYS C 1 150 ? 23.556 16.615 -20.451 1.00 26.61 165 LYS C CA 1
ATOM 19063 C C . LYS C 1 150 ? 24.636 17.115 -21.416 1.00 26.01 165 LYS C C 1
ATOM 19064 O O . LYS C 1 150 ? 25.842 16.958 -21.188 1.00 24.37 165 LYS C O 1
ATOM 19083 N N . LYS C 1 151 ? 24.225 17.726 -22.546 1.00 25.73 166 LYS C N 1
ATOM 19084 C CA . LYS C 1 151 ? 25.152 18.249 -23.526 1.00 25.46 166 LYS C CA 1
ATOM 19085 C C . LYS C 1 151 ? 25.401 19.738 -23.356 1.00 23.48 166 LYS C C 1
ATOM 19086 O O . LYS C 1 151 ? 26.015 20.321 -24.229 1.00 29.12 166 LYS C O 1
ATOM 19105 N N . ALA C 1 152 ? 24.934 20.332 -22.248 1.00 24.16 167 ALA C N 1
ATOM 19106 C CA . ALA C 1 152 ? 25.123 21.753 -22.024 1.00 24.23 167 ALA C CA 1
ATOM 19107 C C . ALA C 1 152 ? 26.596 22.111 -21.939 1.00 26.70 167 ALA C C 1
ATOM 19108 O O . ALA C 1 152 ? 27.432 21.389 -21.388 1.00 26.48 167 ALA C O 1
ATOM 19115 N N . ASN C 1 153 ? 26.897 23.317 -22.404 1.00 26.47 168 ASN C N 1
ATOM 19116 C CA . ASN C 1 153 ? 28.244 23.846 -22.359 1.00 25.64 168 ASN C CA 1
ATOM 19117 C C . ASN C 1 153 ? 28.437 24.620 -21.059 1.00 28.99 168 ASN C C 1
ATOM 19118 O O . ASN C 1 153 ? 27.781 25.636 -20.820 1.00 26.21 168 ASN C O 1
ATOM 19129 N N . PRO C 1 154 ? 29.274 24.144 -20.112 1.00 26.91 169 PRO C N 1
ATOM 19130 C CA . PRO C 1 154 ? 29.427 24.837 -18.830 1.00 22.87 169 PRO C CA 1
ATOM 19131 C C . PRO C 1 154 ? 30.033 26.237 -18.898 1.00 26.32 169 PRO C C 1
ATOM 19132 O O . PRO C 1 154 ? 29.986 26.955 -17.919 1.00 27.51 169 PRO C O 1
ATOM 19143 N N . LYS C 1 155 ? 30.596 26.627 -20.053 1.00 25.61 170 LYS C N 1
ATOM 19144 C CA . LYS C 1 155 ? 31.086 27.985 -20.221 1.00 29.25 170 LYS C CA 1
ATOM 19145 C C . LYS C 1 155 ? 29.914 28.961 -20.360 1.00 30.17 170 LYS C C 1
ATOM 19146 O O . LYS C 1 155 ? 30.062 30.140 -20.043 1.00 32.07 170 LYS C O 1
ATOM 19165 N N . ASP C 1 156 ? 28.767 28.481 -20.838 1.00 27.96 171 ASP C N 1
ATOM 19166 C CA . ASP C 1 156 ? 27.589 29.340 -20.984 1.00 28.91 171 ASP C CA 1
ATOM 19167 C C . ASP C 1 156 ? 27.210 29.840 -19.593 1.00 31.23 171 ASP C C 1
ATOM 19168 O O . ASP C 1 156 ? 27.013 29.044 -18.661 1.00 26.47 171 ASP C O 1
ATOM 19177 N N . PRO C 1 157 ? 27.186 31.165 -19.349 1.00 28.23 17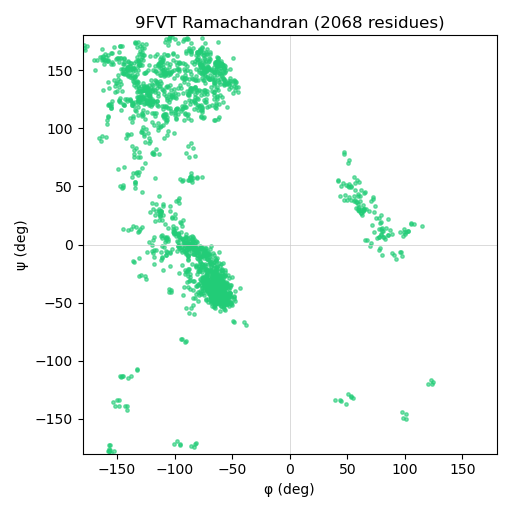2 PRO C N 1
ATOM 19178 C CA . PRO C 1 157 ? 26.944 31.677 -17.995 1.00 28.16 172 PRO C CA 1
ATOM 19179 C C . PRO C 1 157 ? 25.717 31.138 -17.241 1.00 27.76 172 PRO C C 1
ATOM 19180 O O . PRO C 1 157 ? 25.800 30.965 -16.031 1.00 25.95 172 PRO C O 1
ATOM 19191 N N . GLU C 1 158 ? 24.581 30.845 -17.919 1.00 26.96 173 GLU C N 1
ATOM 19192 C CA . GLU C 1 158 ? 23.387 30.339 -17.253 1.00 31.00 173 GLU C CA 1
ATOM 19193 C C . GLU C 1 158 ? 23.596 28.889 -16.787 1.00 27.16 173 GLU C C 1
ATOM 19194 O O . GLU C 1 158 ? 23.166 28.489 -15.709 1.00 29.20 173 GLU C O 1
ATOM 19206 N N . VAL C 1 159 ? 24.269 28.108 -17.627 1.00 26.32 174 VAL C N 1
ATOM 19207 C CA . VAL C 1 159 ? 24.600 26.740 -17.256 1.00 23.79 174 VAL C CA 1
ATOM 19208 C C . VAL C 1 159 ? 25.589 26.733 -16.093 1.00 23.64 174 VAL C C 1
ATOM 19209 O O . VAL C 1 159 ? 25.471 25.946 -15.147 1.00 20.39 174 VAL C O 1
ATOM 19222 N N . ASN C 1 160 ? 26.609 27.561 -16.203 1.00 22.01 175 ASN C N 1
ATOM 19223 C CA . ASN C 1 160 ? 27.662 27.605 -15.214 1.00 21.91 175 ASN C CA 1
ATOM 19224 C C . ASN C 1 160 ? 27.062 27.943 -13.851 1.00 22.94 175 ASN C C 1
ATOM 19225 O O . ASN C 1 160 ? 27.472 27.412 -12.812 1.00 21.10 175 ASN C O 1
ATOM 19236 N N . LYS C 1 161 ? 26.104 28.887 -13.840 1.00 22.32 176 LYS C N 1
ATOM 19237 C CA . LYS C 1 161 ? 25.461 29.292 -12.597 1.00 23.86 176 LYS C CA 1
ATOM 19238 C C . LYS C 1 161 ? 24.672 28.143 -11.973 1.00 19.09 176 LYS C C 1
ATOM 19239 O O . LYS C 1 161 ? 24.735 27.972 -10.750 1.00 20.97 176 LYS C O 1
ATOM 19258 N N . ALA C 1 162 ? 24.008 27.338 -12.805 1.00 20.69 177 ALA C N 1
ATOM 19259 C CA . ALA C 1 162 ? 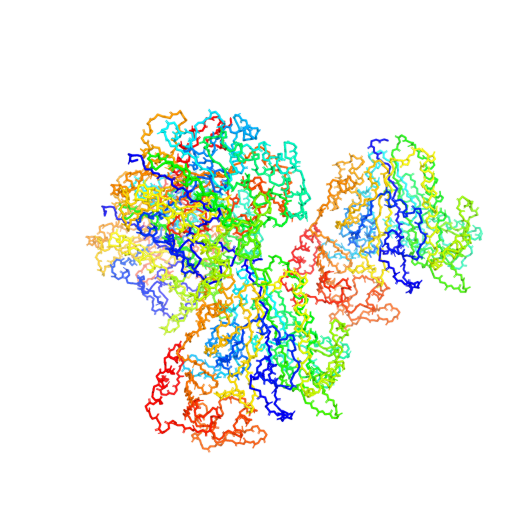23.310 26.163 -12.312 1.00 19.39 177 ALA C CA 1
ATOM 19260 C C . ALA C 1 162 ? 24.285 25.194 -11.651 1.00 19.96 177 ALA C C 1
ATOM 19261 O O . ALA C 1 162 ? 24.032 24.726 -10.536 1.00 20.19 177 ALA C O 1
ATOM 19268 N N . ILE C 1 163 ? 25.383 24.873 -12.344 1.00 19.61 178 ILE C N 1
ATOM 19269 C CA . ILE C 1 163 ? 26.311 23.870 -11.814 1.00 18.88 178 ILE C CA 1
ATOM 19270 C C . ILE C 1 163 ? 26.969 24.369 -10.530 1.00 17.26 178 ILE C C 1
ATOM 19271 O O . ILE C 1 163 ? 27.113 23.607 -9.550 1.00 18.19 178 ILE C O 1
ATOM 19287 N N . HIS C 1 164 ? 27.362 25.644 -10.466 1.00 18.29 179 HIS C N 1
ATOM 19288 C CA . HIS C 1 164 ? 27.919 26.235 -9.278 1.00 18.27 179 HIS C CA 1
ATOM 19289 C C . HIS C 1 164 ? 26.910 26.204 -8.126 1.00 19.27 179 HIS C C 1
ATOM 19290 O O . HIS C 1 164 ? 27.291 25.909 -6.997 1.00 18.48 179 HIS C O 1
ATOM 19305 N N . HIS C 1 165 ? 25.657 26.590 -8.410 1.00 17.78 180 HIS C N 1
ATOM 19306 C CA . HIS C 1 165 ? 24.578 26.606 -7.416 1.00 17.48 180 HIS C CA 1
ATOM 19307 C C . HIS C 1 165 ? 24.445 25.235 -6.747 1.00 16.82 180 HIS C C 1
ATOM 19308 O O . HIS C 1 165 ? 24.302 25.121 -5.539 1.00 18.15 180 HIS C O 1
ATOM 19323 N N . ASN C 1 166 ? 24.487 24.209 -7.584 1.00 17.44 181 ASN C N 1
ATOM 19324 C CA . ASN C 1 166 ? 24.252 22.866 -7.090 1.00 17.84 181 ASN C CA 1
ATOM 19325 C C . ASN C 1 166 ? 25.405 22.445 -6.165 1.00 18.25 181 ASN C C 1
ATOM 19326 O O . ASN C 1 166 ? 25.188 21.809 -5.128 1.00 17.32 181 ASN C O 1
ATOM 19337 N N . HIS C 1 167 ? 26.653 22.781 -6.534 1.00 17.75 182 HIS C N 1
ATOM 19338 C CA . HIS C 1 167 ? 27.841 22.430 -5.769 1.00 16.23 182 HIS C CA 1
ATOM 19339 C C . HIS C 1 167 ? 27.799 23.107 -4.411 1.00 16.16 182 HIS C C 1
ATOM 19340 O O . HIS C 1 167 ? 28.109 22.521 -3.386 1.00 16.61 182 HIS C O 1
ATOM 19355 N N . GLU C 1 168 ? 27.368 24.379 -4.409 1.00 16.21 183 GLU C N 1
ATOM 19356 C CA . GLU C 1 168 ? 27.243 25.127 -3.179 1.00 17.46 183 GLU C CA 1
ATOM 19357 C C . GLU C 1 168 ? 26.306 24.433 -2.183 1.00 16.58 183 GLU C C 1
ATOM 19358 O O . GLU C 1 168 ? 26.570 24.448 -1.004 1.00 16.28 183 GLU C O 1
ATOM 19370 N N . ILE C 1 169 ? 25.189 23.876 -2.672 1.00 17.16 184 ILE C N 1
ATOM 19371 C CA . ILE C 1 169 ? 24.245 23.177 -1.820 1.00 17.79 184 ILE C CA 1
ATOM 19372 C C . ILE C 1 169 ? 24.921 22.005 -1.120 1.00 15.50 184 ILE C C 1
ATOM 19373 O O . ILE C 1 169 ? 24.693 21.808 0.052 1.00 16.62 184 ILE C O 1
ATOM 19389 N N . TRP C 1 170 ? 25.744 21.243 -1.855 1.00 16.60 185 TRP C N 1
ATOM 19390 C CA . TRP C 1 170 ? 26.451 20.122 -1.244 1.00 15.19 185 TRP C CA 1
ATOM 19391 C C . TRP C 1 170 ? 27.475 20.601 -0.234 1.00 15.32 185 TRP C C 1
ATOM 19392 O O . TRP C 1 170 ? 27.636 20.032 0.842 1.00 16.37 185 TRP C O 1
ATOM 19413 N N . CYS C 1 171 ? 28.246 21.642 -0.585 1.00 16.14 186 CYS C N 1
ATOM 19414 C CA . CYS C 1 171 ? 29.207 22.147 0.370 1.00 15.16 186 CYS C CA 1
ATOM 19415 C C . CYS C 1 171 ? 28.503 22.477 1.700 1.00 16.61 186 CYS C C 1
ATOM 19416 O O . CYS C 1 171 ? 28.985 22.132 2.804 1.00 16.72 186 CYS C O 1
ATOM 19424 N N . LYS C 1 172 ? 27.374 23.167 1.579 1.00 17.50 187 LYS C N 1
ATOM 19425 C CA . LYS C 1 172 ? 26.643 23.563 2.774 1.00 17.51 187 LYS C CA 1
ATOM 19426 C C . LYS C 1 172 ? 26.127 22.353 3.565 1.00 16.35 187 LYS C C 1
ATOM 19427 O O . LYS C 1 172 ? 26.250 22.307 4.794 1.00 17.77 187 LYS C O 1
ATOM 19446 N N . ARG C 1 173 ? 25.560 21.394 2.843 1.00 16.25 188 ARG C N 1
ATOM 19447 C CA . ARG C 1 173 ? 24.966 20.207 3.469 1.00 17.08 188 ARG C CA 1
ATOM 19448 C C . ARG C 1 173 ? 26.024 19.384 4.207 1.00 17.61 188 ARG C C 1
ATOM 19449 O O . ARG C 1 173 ? 25.810 18.903 5.334 1.00 16.10 188 ARG C O 1
ATOM 19470 N N . ILE C 1 174 ? 27.204 19.252 3.585 1.00 14.63 189 ILE C N 1
ATOM 19471 C CA . ILE C 1 174 ? 28.268 18.476 4.193 1.00 15.76 189 ILE C CA 1
ATOM 19472 C C . ILE C 1 174 ? 28.673 19.029 5.562 1.00 15.90 189 ILE C C 1
ATOM 19473 O O . ILE C 1 174 ? 29.013 18.300 6.499 1.00 17.36 189 ILE C O 1
ATOM 19489 N N . GLN C 1 175 ? 28.679 20.368 5.714 1.00 17.00 190 GLN C N 1
ATOM 19490 C CA . GLN C 1 175 ? 29.000 21.008 6.977 1.00 18.23 190 GLN C CA 1
ATOM 19491 C C . GLN C 1 175 ? 28.014 20.683 8.096 1.00 20.56 190 GLN C C 1
ATOM 19492 O O . GLN C 1 175 ? 28.401 20.802 9.252 1.00 28.35 190 GLN C O 1
ATOM 19506 N N . ASP C 1 176 ? 26.813 20.207 7.792 1.00 17.12 191 ASP C N 1
ATOM 19507 C CA . ASP C 1 176 ? 25.880 19.768 8.817 1.00 19.30 191 ASP C CA 1
ATOM 19508 C C . ASP C 1 176 ? 26.335 18.465 9.505 1.00 21.54 191 ASP C C 1
ATOM 19509 O O . ASP C 1 176 ? 25.733 18.083 10.520 1.00 22.74 191 ASP C O 1
ATOM 19518 N N . PHE C 1 177 ? 27.399 17.818 9.003 1.00 18.89 192 PHE C N 1
ATOM 19519 C CA . PHE C 1 177 ? 27.782 16.484 9.464 1.00 17.35 192 PHE C CA 1
ATOM 19520 C C . PHE C 1 177 ? 29.117 16.531 10.178 1.00 18.29 192 PHE C C 1
ATOM 19521 O O . PHE C 1 177 ? 29.786 15.512 10.306 1.00 19.72 192 PHE C O 1
ATOM 19538 N N . GLY C 1 178 ? 29.538 17.703 10.679 1.00 17.95 193 GLY C N 1
ATOM 19539 C CA . GLY C 1 178 ? 30.755 17.767 11.478 1.00 19.10 193 GLY C CA 1
ATOM 19540 C C . GLY C 1 178 ? 31.993 18.365 10.828 1.00 16.61 193 GLY C C 1
ATOM 19541 O O . GLY C 1 178 ? 33.076 18.253 11.375 1.00 17.80 193 GLY C O 1
ATOM 19545 N N . PHE C 1 179 ? 31.813 19.109 9.736 1.00 17.44 194 PHE C N 1
ATOM 19546 C CA . PHE C 1 179 ? 32.880 19.804 9.058 1.00 16.30 194 PHE C CA 1
ATOM 19547 C C . PHE C 1 179 ? 32.697 21.326 9.167 1.00 16.43 194 PHE C C 1
ATOM 19548 O O . PHE C 1 179 ? 31.615 21.823 8.826 1.00 18.68 194 PHE C O 1
ATOM 19565 N N . ASP C 1 180 ? 33.807 21.977 9.437 1.00 17.37 195 ASP C N 1
ATOM 19566 C CA . ASP C 1 180 ? 33.884 23.451 9.456 1.00 18.33 195 ASP C CA 1
ATOM 19567 C C . ASP C 1 180 ? 34.042 24.049 8.064 1.00 21.29 195 ASP C C 1
ATOM 19568 O O . ASP C 1 180 ? 33.734 25.234 7.824 1.00 20.65 195 ASP C O 1
ATOM 19577 N N . TYR C 1 181 ? 34.463 23.228 7.091 1.00 16.52 196 TYR C N 1
ATOM 19578 C CA . TYR C 1 181 ? 34.817 23.630 5.749 1.00 15.60 196 TYR C CA 1
ATOM 19579 C C . TYR C 1 181 ? 34.464 22.479 4.808 1.00 16.12 196 TYR C C 1
ATOM 19580 O O . TYR C 1 181 ? 34.831 21.340 5.122 1.00 15.49 196 TYR C O 1
ATOM 19598 N N . ALA C 1 182 ? 33.848 22.769 3.657 1.00 14.23 197 ALA C N 1
ATOM 19599 C CA . ALA C 1 182 ? 33.686 21.738 2.621 1.00 15.29 197 ALA C CA 1
ATOM 19600 C C . ALA C 1 182 ? 33.794 22.443 1.282 1.00 16.87 197 ALA C C 1
ATOM 19601 O O . ALA C 1 182 ? 33.122 23.464 1.042 1.00 15.31 197 ALA C O 1
ATOM 19608 N N . ASN C 1 183 ? 34.604 21.899 0.379 1.00 15.49 198 ASN C N 1
ATOM 19609 C CA . ASN C 1 183 ? 34.859 22.529 -0.902 1.00 14.60 198 ASN C CA 1
ATOM 19610 C C . ASN C 1 183 ? 35.433 21.486 -1.870 1.00 15.70 198 ASN C C 1
ATOM 19611 O O . ASN C 1 183 ? 35.947 20.459 -1.436 1.00 15.69 198 ASN C O 1
ATOM 19622 N N . GLY C 1 184 ? 35.322 21.756 -3.167 1.00 15.98 199 GLY C N 1
ATOM 19623 C CA . GLY C 1 184 ? 35.834 20.847 -4.185 1.00 14.83 199 GLY C CA 1
ATOM 19624 C C . GLY C 1 184 ? 35.100 19.508 -4.092 1.00 16.24 199 GLY C C 1
ATOM 19625 O O . GLY C 1 184 ? 35.749 18.451 -4.151 1.00 15.20 199 GLY C O 1
ATOM 19629 N N . VAL C 1 185 ? 33.772 19.552 -3.994 1.00 14.44 200 VAL C N 1
ATOM 19630 C CA . VAL C 1 185 ? 33.020 18.351 -3.629 1.00 14.94 200 VAL C CA 1
ATOM 19631 C C . VAL C 1 185 ? 32.280 17.754 -4.808 1.00 14.46 200 VAL C C 1
ATOM 19632 O O . VAL C 1 185 ? 31.924 18.411 -5.776 1.00 14.51 200 VAL C O 1
ATOM 19645 N N . TYR C 1 186 ? 31.997 16.448 -4.696 1.00 13.74 201 TYR C N 1
ATOM 19646 C CA . TYR C 1 186 ? 31.043 15.732 -5.511 1.00 13.91 201 TYR C CA 1
ATOM 19647 C C . TYR C 1 186 ? 30.030 15.012 -4.605 1.00 13.98 201 TYR C C 1
ATOM 19648 O O . TYR C 1 186 ? 30.410 14.385 -3.592 1.00 15.17 201 TYR C O 1
ATOM 19666 N N . ALA C 1 187 ? 28.753 15.130 -4.933 1.00 15.61 202 ALA C N 1
ATOM 19667 C CA . ALA C 1 187 ? 27.714 14.469 -4.178 1.00 15.21 202 ALA C CA 1
ATOM 19668 C C . ALA C 1 187 ? 27.926 12.946 -4.206 1.00 14.29 202 ALA C C 1
ATOM 19669 O O . ALA C 1 187 ? 27.638 12.282 -3.199 1.00 15.13 202 ALA C O 1
ATOM 19676 N N . ALA C 1 188 ? 28.344 12.436 -5.358 1.00 15.41 203 ALA C N 1
ATOM 19677 C CA . ALA C 1 188 ? 28.548 11.005 -5.567 1.00 15.68 203 ALA C CA 1
ATOM 19678 C C . ALA C 1 188 ? 29.705 10.852 -6.544 1.00 15.67 203 ALA C C 1
ATOM 19679 O O . ALA C 1 188 ? 30.826 11.249 -6.197 1.00 17.07 203 ALA C O 1
ATOM 19686 N N . ASN C 1 189 ? 29.447 10.346 -7.757 1.00 15.64 204 ASN C N 1
ATOM 19687 C CA . ASN C 1 189 ? 30.485 10.180 -8.756 1.00 16.19 204 ASN C CA 1
ATOM 19688 C C . ASN C 1 189 ? 30.324 11.221 -9.857 1.00 18.72 204 ASN C C 1
ATOM 19689 O O . ASN C 1 189 ? 29.378 12.021 -9.861 1.00 18.37 204 ASN C O 1
ATOM 19700 N N . LEU C 1 190 ? 31.248 11.230 -10.811 1.00 16.11 205 LEU C N 1
ATOM 19701 C CA . LEU C 1 190 ? 31.098 12.112 -11.961 1.00 17.09 205 LEU C CA 1
ATOM 19702 C C . LEU C 1 190 ? 29.770 11.891 -12.700 1.00 18.92 205 LEU C C 1
ATOM 19703 O O . LEU C 1 190 ? 29.197 12.820 -13.211 1.00 18.43 205 LEU C O 1
ATOM 19719 N N . ARG C 1 191 ? 29.290 10.676 -12.777 1.00 16.95 206 ARG C N 1
ATOM 19720 C CA . ARG C 1 191 ? 28.048 10.333 -13.420 1.00 18.47 206 ARG C CA 1
ATOM 19721 C C . ARG C 1 191 ? 26.911 11.246 -12.980 1.00 19.36 206 ARG C C 1
ATOM 19722 O O . ARG C 1 191 ? 26.120 11.683 -13.834 1.00 20.34 206 ARG C O 1
ATOM 19743 N N . GLU C 1 192 ? 26.823 11.504 -11.679 1.00 17.93 207 GLU C N 1
ATOM 19744 C CA . GLU C 1 192 ? 25.612 12.123 -11.139 1.00 18.64 207 GLU C CA 1
ATOM 19745 C C . GLU C 1 192 ? 25.563 13.620 -11.429 1.00 19.02 207 GLU C C 1
ATOM 19746 O O . GLU C 1 192 ? 24.547 14.256 -11.157 1.00 21.62 207 GLU C O 1
ATOM 19758 N N . LEU C 1 193 ? 26.586 14.173 -12.061 1.00 17.55 208 LEU C N 1
ATOM 19759 C CA . LEU C 1 193 ? 26.510 15.526 -12.596 1.00 17.68 208 LEU C CA 1
ATOM 19760 C C . LEU C 1 193 ? 25.738 15.575 -13.927 1.00 19.62 208 LEU C C 1
ATOM 19761 O O . LEU C 1 193 ? 25.215 16.641 -14.292 1.00 20.16 208 LEU C O 1
ATOM 19777 N N . PHE C 1 194 ? 25.573 14.433 -14.605 1.00 18.05 209 PHE C N 1
ATOM 19778 C CA . PHE C 1 194 ? 24.833 14.341 -15.870 1.00 20.53 209 PHE C CA 1
ATOM 19779 C C . PHE C 1 194 ? 25.213 15.478 -16.800 1.00 21.01 209 PHE C C 1
ATOM 19780 O O . PHE C 1 194 ? 24.364 16.204 -17.336 1.00 22.81 209 PHE C O 1
ATOM 19797 N N . ASN C 1 195 ? 26.513 15.663 -16.976 1.00 19.95 210 ASN C N 1
ATOM 19798 C CA . ASN C 1 195 ? 26.980 16.647 -17.940 1.00 19.75 210 ASN C CA 1
ATOM 19799 C C . ASN C 1 195 ? 28.242 16.127 -18.571 1.00 21.85 210 ASN C C 1
ATOM 19800 O O . ASN C 1 195 ? 29.262 15.955 -17.900 1.00 21.96 210 ASN C O 1
ATOM 19811 N N . ASP C 1 196 ? 28.211 15.974 -19.889 1.00 23.12 211 ASP C N 1
ATOM 19812 C CA . ASP C 1 196 ? 29.362 15.425 -20.609 1.00 21.76 211 ASP C CA 1
ATOM 19813 C C . ASP C 1 196 ? 30.668 16.203 -20.391 1.00 22.40 211 ASP C C 1
ATOM 19814 O O . ASP C 1 196 ? 31.768 15.632 -20.218 1.00 22.64 211 ASP C O 1
ATOM 19823 N N . SER C 1 197 ? 30.641 17.542 -20.459 1.00 20.16 212 SER C N 1
ATOM 19824 C CA . SER C 1 197 ? 31.843 18.353 -20.410 1.00 21.81 212 SER C CA 1
ATOM 19825 C C . SER C 1 197 ? 32.554 18.210 -19.059 1.00 19.95 212 SER C C 1
ATOM 19826 O O . SER C 1 197 ? 33.776 18.281 -18.980 1.00 21.69 212 SER C O 1
ATOM 19834 N N . ILE C 1 198 ? 31.775 18.069 -17.960 1.00 17.89 213 ILE C N 1
ATOM 19835 C CA . ILE C 1 198 ? 32.410 18.035 -16.651 1.00 20.29 213 ILE C CA 1
ATOM 19836 C C . ILE C 1 198 ? 32.546 16.600 -16.135 1.00 19.14 213 ILE C C 1
ATOM 19837 O O . ILE C 1 198 ? 32.907 16.411 -14.982 1.00 18.52 213 ILE C O 1
ATOM 19853 N N . ASN C 1 199 ? 32.292 15.614 -16.987 1.00 18.97 214 ASN C N 1
ATOM 19854 C CA . ASN C 1 199 ? 32.487 14.198 -16.696 1.00 17.60 214 ASN C CA 1
ATOM 19855 C C . ASN C 1 199 ? 33.975 13.865 -16.874 1.00 16.79 214 ASN C C 1
ATOM 19856 O O . ASN C 1 199 ? 34.341 13.005 -17.692 1.00 18.46 214 ASN C O 1
ATOM 19867 N N . VAL C 1 200 ? 34.824 14.552 -16.133 1.00 17.27 215 VAL C N 1
ATOM 19868 C CA . VAL C 1 200 ? 36.262 14.414 -16.223 1.00 16.94 215 VAL C CA 1
ATOM 19869 C C . VAL C 1 200 ? 36.822 14.519 -14.798 1.00 17.70 215 VAL C C 1
ATOM 19870 O O . VAL C 1 200 ? 36.296 15.257 -13.971 1.00 16.29 215 VAL C O 1
ATOM 19883 N N . HIS C 1 201 ? 37.933 13.839 -14.513 1.00 15.05 216 HIS C N 1
ATOM 19884 C CA . HIS C 1 201 ? 38.607 13.961 -13.233 1.00 14.64 216 HIS C CA 1
ATOM 19885 C C . HIS C 1 201 ? 39.386 15.272 -13.235 1.00 16.33 216 HIS C C 1
ATOM 19886 O O . HIS C 1 201 ? 39.969 15.652 -14.274 1.00 17.59 216 HIS C O 1
ATOM 19901 N N . ASN C 1 202 ? 39.492 15.890 -12.057 1.00 16.09 217 ASN C N 1
ATOM 19902 C CA . ASN C 1 202 ? 40.258 17.101 -11.914 1.00 14.27 217 ASN C CA 1
ATOM 19903 C C . ASN C 1 202 ? 41.002 17.066 -10.585 1.00 15.46 217 ASN C C 1
ATOM 19904 O O . ASN C 1 202 ? 40.457 17.421 -9.544 1.00 15.37 217 ASN C O 1
ATOM 19915 N N . VAL C 1 203 ? 42.253 16.623 -10.598 1.00 14.27 218 VAL C N 1
ATOM 19916 C CA . VAL C 1 203 ? 43.077 16.518 -9.405 1.00 14.35 218 VAL C CA 1
ATOM 19917 C C . VAL C 1 203 ? 43.340 17.891 -8.801 1.00 14.44 218 VAL C C 1
ATOM 19918 O O . VAL C 1 203 ? 43.291 18.074 -7.589 1.00 13.27 218 VAL C O 1
ATOM 19931 N N . GLU C 1 204 ? 43.722 18.856 -9.657 1.00 15.08 219 GLU C N 1
ATOM 19932 C CA . GLU C 1 204 ? 44.146 20.172 -9.215 1.00 16.20 219 GLU C CA 1
ATOM 19933 C C . GLU C 1 204 ? 43.028 20.921 -8.477 1.00 16.08 219 GLU C C 1
ATOM 19934 O O . GLU C 1 204 ? 43.316 21.545 -7.450 1.00 16.69 219 GLU C O 1
ATOM 19946 N N . TRP C 1 205 ? 41.789 20.780 -8.955 1.00 16.12 220 TRP C N 1
ATOM 19947 C CA . TRP C 1 205 ? 40.679 21.520 -8.353 1.00 16.16 220 TRP C CA 1
ATOM 19948 C C . TRP C 1 205 ? 40.503 21.131 -6.891 1.00 16.90 220 TRP C C 1
ATOM 19949 O O . TRP C 1 205 ? 40.359 21.968 -6.007 1.00 16.10 220 TRP C O 1
ATOM 19970 N N . LYS C 1 206 ? 40.514 19.824 -6.629 1.00 16.33 221 LYS C N 1
ATOM 19971 C CA . LYS C 1 206 ? 40.367 19.365 -5.269 1.00 15.40 221 LYS C CA 1
ATOM 19972 C C . LYS C 1 206 ? 41.614 19.681 -4.460 1.00 14.60 221 LYS C C 1
ATOM 19973 O O . LYS C 1 206 ? 41.543 19.901 -3.266 1.00 15.07 221 LYS C O 1
ATOM 19992 N N . ASN C 1 207 ? 42.800 19.568 -5.065 1.00 15.11 222 ASN C N 1
ATOM 19993 C CA . ASN C 1 207 ? 44.012 19.835 -4.344 1.00 15.19 222 ASN C CA 1
ATOM 19994 C C . ASN C 1 207 ? 43.997 21.287 -3.838 1.00 16.58 222 ASN C C 1
ATOM 19995 O O . ASN C 1 207 ? 44.412 21.528 -2.709 1.00 15.85 222 ASN C O 1
ATOM 20006 N N . LYS C 1 208 ? 43.592 22.219 -4.683 1.00 15.66 223 LYS C N 1
ATOM 20007 C CA . LYS C 1 208 ? 43.596 23.645 -4.294 1.00 16.98 223 LYS C CA 1
ATOM 20008 C C . LYS C 1 208 ? 42.606 23.813 -3.139 1.00 16.64 223 LYS C C 1
ATOM 20009 O O . LYS C 1 208 ? 42.880 24.574 -2.275 1.00 17.62 223 LYS C O 1
ATOM 20028 N N . ALA C 1 209 ? 41.503 23.090 -3.174 1.00 15.73 224 ALA C N 1
ATOM 20029 C CA . ALA C 1 209 ? 40.537 23.150 -2.077 1.00 16.07 224 ALA C CA 1
ATOM 20030 C C . ALA C 1 209 ? 41.126 22.632 -0.763 1.00 16.67 224 ALA C C 1
ATOM 20031 O O . ALA C 1 209 ? 40.860 23.168 0.311 1.00 16.69 224 ALA C O 1
ATOM 20038 N N . ALA C 1 210 ? 41.965 21.590 -0.833 1.00 15.63 225 ALA C N 1
ATOM 20039 C CA . ALA C 1 210 ? 42.619 21.040 0.332 1.00 17.20 225 ALA C CA 1
ATOM 20040 C C . ALA C 1 210 ? 43.650 22.014 0.903 1.00 16.97 225 ALA C C 1
ATOM 20041 O O . ALA C 1 210 ? 43.729 22.216 2.107 1.00 17.12 225 ALA C O 1
ATOM 20048 N N . LEU C 1 211 ? 44.490 22.560 0.044 1.00 16.41 226 LEU C N 1
ATOM 20049 C CA . LEU C 1 211 ? 45.505 23.525 0.472 1.00 16.92 226 LEU C CA 1
ATOM 20050 C C . LEU C 1 211 ? 44.856 24.772 1.070 1.00 18.19 226 LEU C C 1
ATOM 20051 O O . LEU C 1 211 ? 45.381 25.314 2.061 1.00 17.29 226 LEU C O 1
ATOM 20067 N N . ASP C 1 212 ? 43.748 25.226 0.491 1.00 17.24 227 ASP C N 1
ATOM 20068 C CA . ASP C 1 212 ? 43.068 26.421 1.003 1.00 18.08 227 ASP C CA 1
ATOM 20069 C C . ASP C 1 212 ? 42.516 26.165 2.406 1.00 19.28 227 ASP C C 1
ATOM 20070 O O . ASP C 1 212 ? 42.537 27.051 3.266 1.00 22.49 227 ASP C O 1
ATOM 20079 N N . PHE C 1 213 ? 42.088 24.933 2.710 1.00 16.21 228 PHE C N 1
ATOM 20080 C CA . PHE C 1 213 ? 41.649 24.617 4.063 1.00 15.90 228 PHE C CA 1
ATOM 20081 C C . PHE C 1 213 ? 42.815 24.673 5.031 1.00 17.31 228 PHE C C 1
ATOM 20082 O O . PHE C 1 213 ? 42.712 25.244 6.121 1.00 17.62 228 PHE C O 1
ATOM 20099 N N . ILE C 1 214 ? 43.937 24.063 4.681 1.00 15.85 229 ILE C N 1
ATOM 20100 C CA . ILE C 1 214 ? 45.092 24.055 5.555 1.00 18.27 229 ILE C CA 1
ATOM 20101 C C . ILE C 1 214 ? 45.544 25.496 5.854 1.00 20.81 229 ILE C C 1
ATOM 20102 O O . ILE C 1 214 ? 45.886 25.821 6.984 1.00 20.93 229 ILE C O 1
ATOM 20118 N N . ASP C 1 215 ? 45.492 26.370 4.863 1.00 19.54 230 ASP C N 1
ATOM 20119 C CA . ASP C 1 215 ? 45.859 27.760 5.112 1.00 23.93 230 ASP C CA 1
ATOM 20120 C C . ASP C 1 215 ? 44.923 28.476 6.074 1.00 23.76 230 ASP C C 1
ATOM 20121 O O . ASP C 1 215 ? 45.302 29.494 6.633 1.00 29.46 230 ASP C O 1
ATOM 20130 N N . GLN C 1 216 ? 43.685 28.045 6.222 1.00 21.12 231 GLN C N 1
ATOM 20131 C CA . GLN C 1 216 ? 42.741 28.667 7.134 1.00 21.48 231 GLN C CA 1
ATOM 20132 C C . GLN C 1 216 ? 42.972 28.278 8.589 1.00 24.85 231 GLN C C 1
ATOM 20133 O O . GLN C 1 216 ? 42.387 28.896 9.489 1.00 27.70 231 GLN C O 1
ATOM 20147 N N . VAL C 1 217 ? 43.764 27.234 8.835 1.00 24.04 232 VAL C N 1
ATOM 20148 C CA . VAL C 1 217 ? 43.957 26.738 10.172 1.00 23.84 232 VAL C CA 1
ATOM 20149 C C . VAL C 1 217 ? 45.129 27.503 10.781 1.00 24.80 232 VAL C C 1
ATOM 20150 O O . VAL C 1 217 ? 46.185 27.613 10.178 1.00 26.29 232 VAL C O 1
ATOM 20163 N N . ASP C 1 218 ? 45.016 27.898 12.056 1.00 29.06 233 ASP C N 1
ATOM 20164 C CA . ASP C 1 218 ? 46.199 28.441 12.713 1.00 33.87 233 ASP C CA 1
ATOM 20165 C C . ASP C 1 218 ? 47.231 27.332 12.977 1.00 33.84 233 ASP C C 1
ATOM 20166 O O . ASP C 1 218 ? 46.876 26.230 13.358 1.00 32.56 233 ASP C O 1
ATOM 20175 N N . LYS C 1 219 ? 48.528 27.642 12.852 1.00 33.06 234 LYS C N 1
ATOM 20176 C CA . LYS C 1 219 ? 49.629 26.713 13.118 1.00 34.19 234 LYS C CA 1
ATOM 20177 C C . LYS C 1 219 ? 49.463 25.960 14.451 1.00 33.40 234 LYS C C 1
ATOM 20178 O O . LYS C 1 219 ? 49.782 24.771 14.549 1.00 31.58 234 LYS C O 1
ATOM 20197 N N . GLU C 1 220 ? 48.998 26.656 15.499 1.00 33.28 235 GLU C N 1
ATOM 20198 C CA . GLU C 1 220 ? 48.855 26.084 16.834 1.00 32.95 235 GLU C CA 1
ATOM 20199 C C . GLU C 1 220 ? 47.519 25.362 17.077 1.00 34.62 235 GLU C C 1
ATOM 20200 O O . GLU C 1 220 ? 47.236 24.976 18.205 1.00 31.38 235 GLU C O 1
ATOM 20212 N N . GLU C 1 221 ? 46.665 25.194 16.054 1.00 27.14 236 GLU C N 1
ATOM 20213 C CA . GLU C 1 221 ? 45.389 24.547 16.267 1.00 28.84 236 GLU C CA 1
ATOM 20214 C C . GLU C 1 221 ? 45.394 23.236 15.466 1.00 23.24 236 GLU C C 1
ATOM 20215 O O . GLU C 1 221 ? 45.945 23.138 14.361 1.00 23.98 236 GLU C O 1
ATOM 20227 N N . PRO C 1 222 ? 44.881 22.169 16.057 1.00 20.30 237 PRO C N 1
ATOM 20228 C CA . PRO C 1 222 ? 44.869 20.881 15.348 1.00 19.96 237 PRO C CA 1
ATOM 20229 C C . PRO C 1 222 ? 43.787 20.855 14.274 1.00 21.07 237 PRO C C 1
ATOM 20230 O O . PRO C 1 222 ? 42.725 21.472 14.402 1.00 18.23 237 PRO C O 1
ATOM 20241 N N . PHE C 1 223 ? 44.035 20.053 13.220 1.00 18.01 238 PHE C N 1
ATOM 20242 C CA . PHE C 1 223 ? 43.038 19.919 12.195 1.00 16.95 238 PHE C CA 1
ATOM 20243 C C . PHE C 1 223 ? 43.021 18.488 11.634 1.00 15.01 238 PHE C C 1
ATOM 20244 O O . PHE C 1 223 ? 43.997 17.738 11.730 1.00 16.51 238 PHE C O 1
ATOM 20261 N N . PHE C 1 224 ? 41.827 18.210 11.112 1.00 16.36 239 PHE C N 1
ATOM 20262 C CA . PHE C 1 224 ? 41.543 16.982 10.355 1.00 16.30 239 PHE C CA 1
ATOM 20263 C C . PHE C 1 224 ? 41.033 17.368 8.971 1.00 15.57 239 PHE C C 1
ATOM 20264 O O . PHE C 1 224 ? 40.051 18.085 8.827 1.00 17.42 239 PHE C O 1
ATOM 20281 N N . LEU C 1 225 ? 41.670 16.804 7.945 1.00 15.83 240 LEU C N 1
ATOM 20282 C CA . LEU C 1 225 ? 41.290 17.005 6.547 1.00 15.23 240 LEU C CA 1
ATOM 20283 C C . LEU C 1 225 ? 40.984 15.629 5.947 1.00 14.94 240 LEU C C 1
ATOM 20284 O O . LEU C 1 225 ? 41.842 14.767 5.951 1.00 15.38 240 LEU C O 1
ATOM 20300 N N . TYR C 1 226 ? 39.750 15.492 5.465 1.00 14.61 241 TYR C N 1
ATOM 20301 C CA . TYR C 1 226 ? 39.324 14.292 4.710 1.00 13.75 241 TYR C CA 1
ATOM 20302 C C . TYR C 1 226 ? 39.448 14.671 3.246 1.00 13.88 241 TYR C C 1
ATOM 20303 O O . TYR C 1 226 ? 38.679 15.497 2.834 1.00 13.78 241 TYR C O 1
ATOM 20321 N N . TYR C 1 227 ? 40.375 14.061 2.525 1.00 13.32 242 TYR C N 1
ATOM 20322 C CA . TYR C 1 227 ? 40.697 14.433 1.122 1.00 14.96 242 TYR C CA 1
ATOM 20323 C C . TYR C 1 227 ? 40.303 13.270 0.252 1.00 13.41 242 TYR C C 1
ATOM 20324 O O . TYR C 1 227 ? 41.083 12.374 0.145 1.00 15.35 242 TYR C O 1
ATOM 20342 N N . SER C 1 228 ? 39.161 13.364 -0.397 1.00 13.88 243 SER C N 1
ATOM 20343 C CA . SER C 1 228 ? 38.549 12.228 -1.115 1.00 13.44 243 SER C CA 1
ATOM 20344 C C . SER C 1 228 ? 38.616 12.432 -2.630 1.00 14.59 243 SER C C 1
ATOM 20345 O O . SER C 1 228 ? 37.924 13.236 -3.169 1.00 15.14 243 SER C O 1
ATOM 20353 N N . GLU C 1 229 ? 39.453 11.655 -3.269 1.00 13.48 244 GLU C N 1
ATOM 20354 C CA . GLU C 1 229 ? 39.556 11.771 -4.733 1.00 13.70 244 GLU C CA 1
ATOM 20355 C C . GLU C 1 229 ? 38.451 11.025 -5.499 1.00 14.09 244 GLU C C 1
ATOM 20356 O O . GLU C 1 229 ? 37.756 10.205 -4.910 1.00 16.22 244 GLU C O 1
ATOM 20368 N N . THR C 1 230 ? 38.231 11.418 -6.735 1.00 13.81 245 THR C N 1
ATOM 20369 C CA . THR C 1 230 ? 37.415 10.649 -7.667 1.00 14.13 245 THR C CA 1
ATOM 20370 C C . THR C 1 230 ? 38.282 9.634 -8.410 1.00 13.55 245 THR C C 1
ATOM 20371 O O . THR C 1 230 ? 37.741 8.623 -8.856 1.00 14.25 245 THR C O 1
ATOM 20382 N N . ILE C 1 231 ? 39.569 9.885 -8.581 1.00 13.74 246 ILE C N 1
ATOM 20383 C CA . ILE C 1 231 ? 40.403 8.979 -9.358 1.00 13.58 246 ILE C CA 1
ATOM 20384 C C . ILE C 1 231 ? 40.630 7.682 -8.585 1.00 13.95 246 ILE C C 1
ATOM 20385 O O . ILE C 1 231 ? 40.766 7.709 -7.369 1.00 14.49 246 ILE C O 1
ATOM 20401 N N . PRO C 1 232 ? 40.801 6.508 -9.250 1.00 14.10 247 PRO C N 1
ATOM 20402 C CA . PRO C 1 232 ? 40.592 6.329 -10.691 1.00 12.89 247 PRO C CA 1
ATOM 20403 C C . PRO C 1 232 ? 39.244 5.733 -11.090 1.00 14.36 247 PRO C C 1
ATOM 20404 O O . PRO C 1 232 ? 39.131 4.943 -12.046 1.00 15.15 247 PRO C O 1
ATOM 20415 N N . HIS C 1 233 ? 38.181 6.125 -10.379 1.00 14.19 248 HIS C N 1
ATOM 20416 C CA . HIS C 1 233 ? 36.862 5.596 -10.620 1.00 14.23 248 HIS C CA 1
ATOM 20417 C C . HIS C 1 233 ? 36.371 5.914 -12.034 1.00 14.95 248 HIS C C 1
ATOM 20418 O O . HIS C 1 233 ? 36.772 6.941 -12.623 1.00 17.01 248 HIS C O 1
ATOM 20433 N N . GLY C 1 234 ? 35.434 5.107 -12.523 1.00 15.74 249 GLY C N 1
ATOM 20434 C CA . GLY C 1 234 ? 34.838 5.330 -13.830 1.00 15.48 249 GLY C CA 1
ATOM 20435 C C . GLY C 1 234 ? 34.299 6.743 -13.936 1.00 17.47 249 GLY C C 1
ATOM 20436 O O . GLY C 1 234 ? 33.693 7.205 -12.978 1.00 17.92 249 GLY C O 1
ATOM 20440 N N . PRO C 1 235 ? 34.436 7.455 -15.081 1.00 17.89 250 PRO C N 1
ATOM 20441 C CA . PRO C 1 235 ? 35.232 6.992 -16.230 1.00 16.25 250 PRO C CA 1
ATOM 20442 C C . PRO C 1 235 ? 36.720 7.071 -15.963 1.00 15.48 250 PRO C C 1
ATOM 20443 O O . PRO C 1 235 ? 37.262 8.105 -15.546 1.00 15.66 250 PRO C O 1
ATOM 20454 N N . ALA C 1 236 ? 37.369 5.936 -16.140 1.00 15.62 251 ALA C N 1
ATOM 20455 C CA . ALA C 1 236 ? 38.704 5.778 -15.599 1.00 14.65 251 ALA C CA 1
ATOM 20456 C C . ALA C 1 236 ? 39.673 6.688 -16.321 1.00 16.43 251 ALA C C 1
ATOM 20457 O O . ALA C 1 236 ? 39.636 6.841 -17.554 1.00 17.03 251 ALA C O 1
ATOM 20464 N N . PRO C 1 237 ? 40.653 7.253 -15.610 1.00 15.12 252 PRO C N 1
ATOM 20465 C CA . PRO C 1 237 ? 41.545 8.251 -16.187 1.00 16.52 252 PRO C CA 1
ATOM 20466 C C . PRO C 1 237 ? 42.507 7.647 -17.206 1.00 17.22 252 PRO C C 1
ATOM 20467 O O . PRO C 1 237 ? 43.052 8.369 -18.040 1.00 17.53 252 PRO C O 1
ATOM 20478 N N . TRP C 1 238 ? 42.748 6.347 -17.135 1.00 15.98 253 TRP C N 1
ATOM 20479 C CA . TRP C 1 238 ? 43.661 5.653 -18.054 1.00 16.22 253 TRP C CA 1
ATOM 20480 C C . TRP C 1 238 ? 43.055 5.355 -19.423 1.00 19.45 253 TRP C C 1
ATOM 20481 O O . TRP C 1 238 ? 43.753 4.767 -20.272 1.00 19.14 253 TRP C O 1
ATOM 20502 N N . ILE C 1 239 ? 41.753 5.622 -19.636 1.00 17.65 254 ILE C N 1
ATOM 20503 C CA . ILE C 1 239 ? 41.140 5.264 -20.908 1.00 19.12 254 ILE C CA 1
ATOM 20504 C C . ILE C 1 239 ? 41.766 6.106 -22.016 1.00 19.23 254 ILE C C 1
ATOM 20505 O O . ILE C 1 239 ? 41.801 7.336 -21.932 1.00 17.27 254 ILE C O 1
ATOM 20521 N N . ARG C 1 240 ? 42.159 5.401 -23.093 1.00 19.78 255 ARG C N 1
ATOM 20522 C CA . ARG C 1 240 ? 42.959 6.009 -24.149 1.00 20.18 255 ARG C CA 1
ATOM 20523 C C . ARG C 1 240 ? 42.109 6.008 -25.416 1.00 22.91 255 ARG C C 1
ATOM 20524 O O . ARG C 1 240 ? 41.659 4.938 -25.815 1.00 22.96 255 ARG C O 1
ATOM 20545 N N . ARG C 1 241 ? 41.837 7.192 -25.980 1.00 20.96 256 ARG C N 1
ATOM 20546 C CA . ARG C 1 241 ? 40.998 7.351 -27.158 1.00 24.32 256 ARG C CA 1
ATOM 20547 C C . ARG C 1 241 ? 41.657 8.381 -28.067 1.00 24.83 256 ARG C C 1
ATOM 20548 O O . ARG C 1 241 ? 42.020 9.486 -27.657 1.00 23.48 256 ARG C O 1
ATOM 20569 N N . GLY C 1 242 ? 41.924 7.970 -29.313 1.00 25.65 257 GLY C N 1
ATOM 20570 C CA . GLY C 1 242 ? 42.581 8.858 -30.243 1.00 24.39 257 GLY C CA 1
ATOM 20571 C C . GLY C 1 242 ? 43.944 9.325 -29.775 1.00 24.27 257 GLY C C 1
ATOM 20572 O O . GLY C 1 242 ? 44.289 10.465 -30.049 1.00 27.69 257 GLY C O 1
ATOM 20576 N N . GLY C 1 243 ? 44.688 8.507 -29.013 1.00 21.66 258 GLY C N 1
ATOM 20577 C CA . GLY C 1 243 ? 46.016 8.867 -28.560 1.00 21.30 258 GLY C CA 1
ATOM 20578 C C . GLY C 1 243 ? 46.009 9.778 -27.323 1.00 21.09 258 GLY C C 1
ATOM 20579 O O . GLY C 1 243 ? 47.055 10.201 -26.870 1.00 24.95 258 GLY C O 1
ATOM 20583 N N . LYS C 1 244 ? 44.824 10.015 -26.750 1.00 20.38 259 LYS C N 1
ATOM 20584 C CA . LYS C 1 244 ? 44.685 10.942 -25.638 1.00 20.55 259 LYS C CA 1
ATOM 20585 C C . LYS C 1 244 ? 43.939 10.250 -24.488 1.00 18.84 259 LYS C C 1
ATOM 20586 O O . LYS C 1 244 ? 43.331 9.208 -24.680 1.00 20.32 259 LYS C O 1
ATOM 20605 N N . TYR C 1 245 ? 43.943 10.925 -23.323 1.00 17.85 260 TYR C N 1
ATOM 20606 C CA . TYR C 1 245 ? 43.308 10.446 -22.094 1.00 16.70 260 TYR C CA 1
ATOM 20607 C C . TYR C 1 245 ? 42.236 11.463 -21.706 1.00 15.94 260 TYR C C 1
ATOM 20608 O O . TYR C 1 245 ? 42.472 12.297 -20.818 1.00 16.55 260 TYR C O 1
ATOM 20626 N N . PRO C 1 246 ? 41.058 11.430 -22.394 1.00 16.52 261 PRO C N 1
ATOM 20627 C CA . PRO C 1 246 ? 40.024 12.455 -22.240 1.00 17.90 261 PRO C CA 1
ATOM 20628 C C . PRO C 1 246 ? 39.342 12.625 -20.894 1.00 18.23 261 PRO C C 1
ATOM 20629 O O . PRO C 1 246 ? 38.758 13.672 -20.672 1.00 21.25 261 PRO C O 1
ATOM 20640 N N . TYR C 1 247 ? 39.417 11.614 -20.033 1.00 16.29 262 TYR C N 1
ATOM 20641 C CA . TYR C 1 247 ? 38.794 11.677 -18.690 1.00 17.34 262 TYR C CA 1
ATOM 20642 C C . TYR C 1 247 ? 39.847 12.053 -17.661 1.00 17.31 262 TYR C C 1
ATOM 20643 O O . TYR C 1 247 ? 39.499 12.226 -16.521 1.00 15.97 262 TYR C O 1
ATOM 20661 N N . GLY C 1 248 ? 41.108 12.148 -18.063 1.00 16.88 263 GLY C N 1
ATOM 20662 C CA . GLY C 1 248 ? 42.171 12.463 -17.107 1.00 17.40 263 GLY C CA 1
ATOM 20663 C C . GLY C 1 248 ? 43.128 13.542 -17.559 1.00 18.18 263 GLY C C 1
ATOM 20664 O O . GLY C 1 248 ? 42.734 14.698 -17.548 1.00 18.36 263 GLY C O 1
ATOM 20668 N N . LEU C 1 249 ? 44.348 13.169 -17.916 1.00 17.45 264 LEU C N 1
ATOM 20669 C CA . LEU C 1 249 ? 45.397 14.153 -18.178 1.00 16.75 264 LEU C CA 1
ATOM 20670 C C . LEU C 1 249 ? 45.151 14.991 -19.443 1.00 18.63 264 LEU C C 1
ATOM 20671 O O . LEU C 1 249 ? 45.685 16.090 -19.518 1.00 21.91 264 LEU C O 1
ATOM 20687 N N . ASP C 1 250 ? 44.362 14.511 -20.397 1.00 17.45 265 ASP C N 1
ATOM 20688 C CA . ASP C 1 250 ? 44.041 15.299 -21.588 1.00 20.78 265 ASP C CA 1
ATOM 20689 C C . ASP C 1 250 ? 42.715 16.043 -21.455 1.00 19.74 265 ASP C C 1
ATOM 20690 O O . ASP C 1 250 ? 42.300 16.725 -22.401 1.00 21.86 265 ASP C O 1
ATOM 20699 N N . SER C 1 251 ? 42.083 16.003 -20.278 1.00 19.76 266 SER C N 1
ATOM 20700 C CA . SER C 1 251 ? 40.887 16.803 -20.074 1.00 17.73 266 SER C CA 1
ATOM 20701 C C . SER C 1 251 ? 41.282 18.254 -19.846 1.00 16.23 266 SER C C 1
ATOM 20702 O O . SER C 1 251 ? 42.410 18.583 -19.546 1.00 18.91 266 SER C O 1
ATOM 20710 N N . ASN C 1 252 ? 40.264 19.107 -19.965 1.00 18.06 267 ASN C N 1
ATOM 20711 C CA . ASN C 1 252 ? 40.440 20.542 -19.757 1.00 19.88 267 ASN C CA 1
ATOM 20712 C C . ASN C 1 252 ? 40.444 20.864 -18.263 1.00 19.03 267 ASN C C 1
ATOM 20713 O O . ASN C 1 252 ? 39.464 20.546 -17.584 1.00 19.09 267 ASN C O 1
ATOM 20724 N N . PRO C 1 253 ? 41.518 21.408 -17.683 1.00 17.15 268 PRO C N 1
ATOM 20725 C CA . PRO C 1 253 ? 41.563 21.729 -16.257 1.00 18.53 268 PRO C CA 1
ATOM 20726 C C . PRO C 1 253 ? 40.609 22.830 -15.776 1.00 18.43 268 PRO C C 1
ATOM 20727 O O . PRO C 1 253 ? 40.432 22.971 -14.557 1.00 18.75 268 PRO C O 1
ATOM 20738 N N . SER C 1 254 ? 39.967 23.515 -16.731 1.00 19.16 269 SER C N 1
ATOM 20739 C CA . SER C 1 254 ? 38.903 24.465 -16.411 1.00 20.54 269 SER C CA 1
ATOM 20740 C C . SER C 1 254 ? 37.563 23.809 -16.079 1.00 19.32 269 SER C C 1
ATOM 20741 O O . SER C 1 254 ? 36.633 24.496 -15.619 1.00 21.57 269 SER C O 1
ATOM 20749 N N . PHE C 1 255 ? 37.391 22.504 -16.318 1.00 18.47 270 PHE C N 1
ATOM 20750 C CA . PHE C 1 255 ? 36.158 21.811 -16.039 1.00 17.21 270 PHE C CA 1
ATOM 20751 C C . PHE C 1 255 ? 36.310 21.053 -14.716 1.00 19.33 270 PHE C C 1
ATOM 20752 O O . PHE C 1 255 ? 37.305 20.336 -14.509 1.00 17.19 270 PHE C O 1
ATOM 20769 N N . ASN C 1 256 ? 35.290 21.177 -13.841 1.00 17.50 271 ASN C N 1
ATOM 20770 C CA . ASN C 1 256 ? 35.391 20.565 -12.530 1.00 17.12 271 ASN C CA 1
ATOM 20771 C C . ASN C 1 256 ? 33.969 20.334 -12.018 1.00 16.85 271 ASN C C 1
ATOM 20772 O O . ASN C 1 256 ? 32.966 20.541 -12.710 1.00 16.69 271 ASN C O 1
ATOM 20783 N N . GLY C 1 257 ? 33.862 19.912 -10.744 1.00 16.57 272 GLY C N 1
ATOM 20784 C CA . GLY C 1 257 ? 32.572 19.581 -10.184 1.00 16.50 272 GLY C CA 1
ATOM 20785 C C . GLY C 1 257 ? 31.685 20.794 -9.886 1.00 18.24 272 GLY C C 1
ATOM 20786 O O . GLY C 1 257 ? 30.526 20.559 -9.584 1.00 17.52 272 GLY C O 1
ATOM 20790 N N . GLU C 1 258 ? 32.205 22.019 -9.978 1.00 18.38 273 GLU C N 1
ATOM 20791 C CA . GLU C 1 258 ? 31.339 23.192 -9.880 1.00 17.93 273 GLU C CA 1
ATOM 20792 C C . GLU C 1 258 ? 31.099 23.901 -11.221 1.00 19.99 273 GLU C C 1
ATOM 20793 O O . GLU C 1 258 ? 30.343 24.890 -11.268 1.00 19.73 273 GLU C O 1
ATOM 20805 N N . GLY C 1 259 ? 31.639 23.340 -12.320 1.00 19.26 274 GLY C N 1
ATOM 20806 C CA . GLY C 1 259 ? 31.364 23.820 -13.663 1.00 18.14 274 GLY C CA 1
ATOM 20807 C C . GLY C 1 259 ? 32.642 24.187 -14.381 1.00 19.00 274 GLY C C 1
ATOM 20808 O O . GLY C 1 259 ? 33.490 23.326 -14.573 1.00 20.77 274 GLY C O 1
ATOM 20812 N N . TYR C 1 260 ? 32.735 25.469 -14.786 1.00 19.87 275 TYR C N 1
ATOM 20813 C CA . TYR C 1 260 ? 33.861 25.987 -15.526 1.00 19.74 275 TYR C CA 1
ATOM 20814 C C . TYR C 1 260 ? 34.485 27.131 -14.759 1.00 20.16 275 TYR C C 1
ATOM 20815 O O . TYR C 1 260 ? 33.798 28.098 -14.376 1.00 20.96 275 TYR C O 1
ATOM 20833 N N . ASP C 1 261 ? 35.794 27.066 -14.599 1.00 20.93 276 ASP C N 1
ATOM 20834 C CA . ASP C 1 261 ? 36.535 28.227 -14.134 1.00 26.35 276 ASP C CA 1
ATOM 20835 C C . ASP C 1 261 ? 37.931 28.230 -14.747 1.00 31.70 276 ASP C C 1
ATOM 20836 O O . ASP C 1 261 ? 38.357 27.243 -15.323 1.00 41.16 276 ASP C O 1
ATOM 20845 N N . ASN C 1 262 ? 38.656 29.315 -14.578 1.00 29.14 277 ASN C N 1
ATOM 20846 C CA . ASN C 1 262 ? 39.998 29.414 -15.130 1.00 33.55 277 ASN C CA 1
ATOM 20847 C C . ASN C 1 262 ? 40.999 29.553 -13.986 1.00 32.64 277 ASN C C 1
ATOM 20848 O O . ASN C 1 262 ? 41.795 30.471 -13.947 1.00 42.13 277 ASN C O 1
ATOM 20859 N N . ASN C 1 263 ? 41.017 28.600 -13.060 1.00 33.07 278 ASN C N 1
ATOM 20860 C CA . ASN C 1 263 ? 41.871 28.675 -11.883 1.00 30.00 278 ASN C CA 1
ATOM 20861 C C . ASN C 1 263 ? 43.336 28.477 -12.269 1.00 31.41 278 ASN C C 1
ATOM 20862 O O . ASN C 1 263 ? 43.633 27.754 -13.222 1.00 31.80 278 ASN C O 1
ATOM 20873 N N . ASP C 1 264 ? 44.230 29.054 -11.455 1.00 28.61 279 ASP C N 1
ATOM 20874 C CA . ASP C 1 264 ? 45.672 28.943 -11.593 1.00 30.17 279 ASP C CA 1
ATOM 20875 C C . ASP C 1 264 ? 46.212 27.757 -10.792 1.00 27.69 279 ASP C C 1
ATOM 20876 O O . ASP C 1 264 ? 46.226 27.777 -9.561 1.00 31.20 279 ASP C O 1
ATOM 20885 N N . TYR C 1 265 ? 46.722 26.740 -11.499 1.00 25.44 280 TYR C N 1
ATOM 20886 C CA . TYR C 1 265 ? 47.317 25.570 -10.865 1.00 23.04 280 TYR C CA 1
ATOM 20887 C C . TYR C 1 265 ? 48.809 25.450 -11.206 1.00 23.94 280 TYR C C 1
ATOM 20888 O O . TYR C 1 265 ? 49.405 24.360 -11.229 1.00 22.28 280 TYR C O 1
ATOM 20906 N N . SER C 1 266 ? 49.470 26.605 -11.320 1.00 25.45 281 SER C N 1
ATOM 20907 C CA . SER C 1 266 ? 50.847 26.631 -11.797 1.00 26.67 281 SER C CA 1
ATOM 20908 C C . SER C 1 266 ? 51.829 26.136 -10.741 1.00 21.88 281 SER C C 1
ATOM 20909 O O . SER C 1 266 ? 52.961 25.860 -11.089 1.00 24.59 281 SER C O 1
ATOM 20917 N N . TYR C 1 267 ? 51.400 25.879 -9.486 1.00 20.08 282 TYR C N 1
ATOM 20918 C CA . TYR C 1 267 ? 52.213 25.324 -8.412 1.00 19.86 282 TYR C CA 1
ATOM 20919 C C . TYR C 1 267 ? 52.385 23.802 -8.590 1.00 19.52 282 TYR C C 1
ATOM 20920 O O . TYR C 1 267 ? 53.154 23.163 -7.882 1.00 21.81 282 TYR C O 1
ATOM 20938 N N . LEU C 1 268 ? 51.615 23.263 -9.518 1.00 20.71 283 LEU C N 1
ATOM 20939 C CA . LEU C 1 268 ? 51.761 21.872 -9.925 1.00 20.44 283 LEU C CA 1
ATOM 20940 C C . LEU C 1 268 ? 52.307 21.848 -11.351 1.00 22.48 283 LEU C C 1
ATOM 20941 O O . LEU C 1 268 ? 52.028 22.756 -12.156 1.00 22.73 283 LEU C O 1
ATOM 20957 N N . PRO C 1 269 ? 52.928 20.728 -11.806 1.00 22.14 284 PRO C N 1
ATOM 20958 C CA . PRO C 1 269 ? 53.305 20.612 -13.217 1.00 22.50 284 PRO C CA 1
ATOM 20959 C C . PRO C 1 269 ? 52.075 20.686 -14.101 1.00 22.79 284 PRO C C 1
ATOM 20960 O O . PRO C 1 269 ? 50.963 20.303 -13.707 1.00 21.97 284 PRO C O 1
ATOM 20971 N N . SER C 1 270 ? 52.263 21.101 -15.357 1.00 22.02 285 SER C N 1
ATOM 20972 C CA . SER C 1 270 ? 51.212 20.974 -16.334 1.00 20.83 285 SER C CA 1
ATOM 20973 C C . SER C 1 270 ? 50.904 19.507 -16.609 1.00 19.88 285 SER C C 1
ATOM 20974 O O . SER C 1 270 ? 51.758 18.656 -16.432 1.00 21.29 285 SER C O 1
ATOM 20982 N N . ARG C 1 271 ? 49.691 19.224 -17.055 1.00 21.30 286 ARG C N 1
ATOM 20983 C CA . ARG C 1 271 ? 49.269 17.837 -17.354 1.00 19.52 286 ARG C CA 1
ATOM 20984 C C . ARG C 1 271 ? 50.184 17.242 -18.440 1.00 23.18 286 ARG C C 1
ATOM 20985 O O . ARG C 1 271 ? 50.476 16.059 -18.390 1.00 21.67 286 ARG C O 1
ATOM 21006 N N . ASP C 1 272 ? 50.590 18.068 -19.388 1.00 23.94 287 ASP C N 1
ATOM 21007 C CA . ASP C 1 272 ? 51.491 17.611 -20.475 1.00 27.87 287 ASP C CA 1
ATOM 21008 C C . ASP C 1 272 ? 52.853 17.244 -19.897 1.00 24.17 287 ASP C C 1
ATOM 21009 O O . ASP C 1 272 ? 53.387 16.275 -20.362 1.00 25.94 287 ASP C O 1
ATOM 21018 N N . LYS C 1 273 ? 53.368 18.009 -18.944 1.00 21.05 288 LYS C N 1
ATOM 21019 C CA . LYS C 1 273 ? 54.677 17.729 -18.316 1.00 25.33 288 LYS C CA 1
ATOM 21020 C C . LYS C 1 273 ? 54.599 16.431 -17.512 1.00 23.60 288 LYS C C 1
ATOM 21021 O O . LYS C 1 273 ? 55.622 15.793 -17.372 1.00 26.38 288 LYS C O 1
ATOM 21040 N N . ILE C 1 274 ? 53.437 16.129 -16.942 1.00 23.16 289 ILE C N 1
ATOM 21041 C CA . ILE C 1 274 ? 53.243 14.868 -16.175 1.00 22.34 289 ILE C CA 1
ATOM 21042 C C . ILE C 1 274 ? 53.359 13.678 -17.145 1.00 20.59 289 ILE C C 1
ATOM 21043 O O . ILE C 1 274 ? 54.072 12.741 -16.828 1.00 22.84 289 ILE C O 1
ATOM 21059 N N . LYS C 1 275 ? 52.674 13.740 -18.278 1.00 22.93 290 LYS C N 1
ATOM 21060 C CA . LYS C 1 275 ? 52.718 12.640 -19.265 1.00 25.09 290 LYS C CA 1
ATOM 21061 C C . LYS C 1 275 ? 54.145 12.513 -19.790 1.00 25.12 290 LYS C C 1
ATOM 21062 O O . LYS C 1 275 ? 54.590 11.398 -19.950 1.00 24.05 290 LYS C O 1
ATOM 21081 N N . GLU C 1 276 ? 54.790 13.634 -20.051 1.00 27.33 291 GLU C N 1
ATOM 21082 C CA . GLU C 1 276 ? 56.159 13.648 -20.613 1.00 30.82 291 GLU C CA 1
ATOM 21083 C C . GLU C 1 276 ? 57.141 12.994 -19.641 1.00 26.40 291 GLU C C 1
ATOM 21084 O O . GLU C 1 276 ? 58.019 12.332 -20.104 1.00 27.70 291 GLU C O 1
ATOM 21096 N N . GLU C 1 277 ? 57.042 13.270 -18.354 1.00 23.20 292 GLU C N 1
ATOM 21097 C CA . GLU C 1 277 ? 57.975 12.717 -17.349 1.00 23.13 292 GLU C CA 1
ATOM 21098 C C . GLU C 1 277 ? 57.797 11.195 -17.301 1.00 22.97 292 GLU C C 1
ATOM 21099 O O . GLU C 1 277 ? 58.786 10.505 -17.234 1.00 25.41 292 GLU C O 1
ATOM 21111 N N . VAL C 1 278 ? 56.561 10.720 -17.263 1.00 20.57 293 VAL C N 1
ATOM 21112 C CA . VAL C 1 278 ? 56.297 9.259 -17.175 1.00 19.24 293 VAL C CA 1
ATOM 21113 C C . VAL C 1 278 ? 56.868 8.595 -18.439 1.00 22.14 293 VAL C C 1
ATOM 21114 O O . VAL C 1 278 ? 57.506 7.581 -18.309 1.00 23.88 293 VAL C O 1
ATOM 21127 N N . LYS C 1 279 ? 56.678 9.207 -19.597 1.00 25.24 294 LYS C N 1
ATOM 21128 C CA . LYS C 1 279 ? 57.238 8.652 -20.822 1.00 26.17 294 LYS C CA 1
ATOM 21129 C C . LYS C 1 279 ? 58.770 8.612 -20.759 1.00 27.08 294 LYS C C 1
ATOM 21130 O O . LYS C 1 279 ? 59.394 7.588 -21.077 1.00 28.14 294 LYS C O 1
ATOM 21149 N N . ARG C 1 280 ? 59.390 9.699 -20.329 1.00 25.88 295 ARG C N 1
ATOM 21150 C CA . ARG C 1 280 ? 60.843 9.792 -20.229 1.00 29.65 295 ARG C CA 1
ATOM 21151 C C . ARG C 1 280 ? 61.419 8.722 -19.298 1.00 31.81 295 ARG C C 1
ATOM 21152 O O . ARG C 1 280 ? 62.525 8.236 -19.530 1.00 31.03 295 ARG C O 1
ATOM 21173 N N . LEU C 1 281 ? 60.704 8.377 -18.213 1.00 25.69 296 LEU C N 1
ATOM 21174 C CA . LEU C 1 281 ? 61.153 7.376 -17.267 1.00 28.74 296 LEU C CA 1
ATOM 21175 C C . LEU C 1 281 ? 60.854 5.956 -17.750 1.00 25.15 296 LEU C C 1
ATOM 21176 O O . LEU C 1 281 ? 61.114 5.019 -17.000 1.00 28.70 296 LEU C O 1
ATOM 21192 N N . ASN C 1 282 ? 60.207 5.829 -18.914 1.00 26.41 297 ASN C N 1
ATOM 21193 C CA . ASN C 1 282 ? 59.840 4.545 -19.499 1.00 29.24 297 ASN C CA 1
ATOM 21194 C C . ASN C 1 282 ? 58.925 3.793 -18.531 1.00 29.50 297 ASN C C 1
ATOM 21195 O O . ASN C 1 282 ? 59.029 2.583 -18.306 1.00 27.48 297 ASN C O 1
ATOM 21206 N N . LYS C 1 283 ? 57.991 4.546 -17.936 1.00 23.89 298 LYS C N 1
ATOM 21207 C CA . LYS C 1 283 ? 56.937 3.924 -17.145 1.00 25.15 298 LYS C CA 1
ATOM 21208 C C . LYS C 1 283 ? 55.653 3.887 -17.972 1.00 22.07 298 LYS C C 1
ATOM 21209 O O . LYS C 1 283 ? 55.583 4.313 -19.117 1.00 21.11 298 LYS C O 1
ATOM 21228 N N . ASP C 1 284 ? 54.585 3.317 -17.392 1.00 19.05 299 ASP C N 1
ATOM 21229 C CA . ASP C 1 284 ? 53.378 3.084 -18.132 1.00 16.80 299 ASP C CA 1
ATOM 21230 C C . ASP C 1 284 ? 52.611 4.385 -18.337 1.00 18.55 299 ASP C C 1
ATOM 21231 O O . ASP C 1 284 ? 51.992 4.892 -17.401 1.00 17.97 299 ASP C O 1
ATOM 21240 N N . VAL C 1 285 ? 52.582 4.895 -19.571 1.00 19.11 300 VAL C N 1
ATOM 21241 C CA . VAL C 1 285 ? 51.913 6.165 -19.800 1.00 20.35 300 VAL C CA 1
ATOM 21242 C C . VAL C 1 285 ? 50.408 6.082 -19.539 1.00 18.30 300 VAL C C 1
ATOM 21243 O O . VAL C 1 285 ? 49.800 7.086 -19.201 1.00 18.67 300 VAL C O 1
ATOM 21256 N N . ASP C 1 286 ? 49.777 4.921 -19.578 1.00 16.14 301 ASP C N 1
ATOM 21257 C CA . ASP C 1 286 ? 48.346 4.838 -19.337 1.00 15.63 301 ASP C CA 1
ATOM 21258 C C . ASP C 1 286 ? 48.041 5.207 -17.875 1.00 15.27 301 ASP C C 1
ATOM 21259 O O . ASP C 1 286 ? 46.920 5.621 -17.606 1.00 15.35 301 ASP C O 1
ATOM 21268 N N . HIS C 1 287 ? 49.031 5.047 -17.011 1.00 15.79 302 HIS C N 1
ATOM 21269 C CA . HIS C 1 287 ? 48.830 5.281 -15.586 1.00 15.63 302 HIS C CA 1
ATOM 21270 C C . HIS C 1 287 ? 49.605 6.495 -15.082 1.00 15.17 302 HIS C C 1
ATOM 21271 O O . HIS C 1 287 ? 49.839 6.659 -13.891 1.00 15.01 302 HIS C O 1
ATOM 21286 N N . ALA C 1 288 ? 49.923 7.446 -15.979 1.00 14.77 303 ALA C N 1
ATOM 21287 C CA . ALA C 1 288 ? 50.443 8.735 -15.589 1.00 15.78 303 ALA C CA 1
ATOM 21288 C C . ALA C 1 288 ? 49.538 9.489 -14.610 1.00 15.75 303 ALA C C 1
ATOM 21289 O O . ALA C 1 288 ? 50.046 10.348 -13.909 1.00 16.26 303 ALA C O 1
ATOM 21296 N N . TRP C 1 289 ? 48.234 9.189 -14.586 1.00 16.44 304 TRP C N 1
ATOM 21297 C CA . TRP C 1 289 ? 47.319 9.768 -13.609 1.00 15.90 304 TRP C CA 1
ATOM 21298 C C . TRP C 1 289 ? 47.827 9.551 -12.185 1.00 15.44 304 TRP C C 1
ATOM 21299 O O . TRP C 1 289 ? 47.539 10.370 -11.311 1.00 15.87 304 TRP C O 1
ATOM 21320 N N . LEU C 1 290 ? 48.625 8.503 -11.931 1.00 14.09 305 LEU C N 1
ATOM 21321 C CA . LEU C 1 290 ? 49.205 8.308 -10.599 1.00 14.19 305 LEU C CA 1
ATOM 21322 C C . LEU C 1 290 ? 50.275 9.329 -10.249 1.00 15.21 305 LEU C C 1
ATOM 21323 O O . LEU C 1 290 ? 50.405 9.725 -9.088 1.00 16.89 305 LEU C O 1
ATOM 21339 N N . THR C 1 291 ? 51.048 9.747 -11.265 1.00 15.23 306 THR C N 1
ATOM 21340 C CA . THR C 1 291 ? 52.051 10.768 -11.098 1.00 16.56 306 THR C CA 1
ATOM 21341 C C . THR C 1 291 ? 51.375 12.132 -10.915 1.00 16.44 306 THR C C 1
ATOM 21342 O O . THR C 1 291 ? 51.828 12.882 -10.073 1.00 16.92 306 THR C O 1
ATOM 21353 N N . TRP C 1 292 ? 50.264 12.371 -11.608 1.00 17.20 307 TRP C N 1
ATOM 21354 C CA . TRP C 1 292 ? 49.398 13.539 -11.459 1.00 16.91 307 TRP C CA 1
ATOM 21355 C C . TRP C 1 292 ? 49.008 13.677 -9.979 1.00 18.03 307 TRP C C 1
ATOM 21356 O O . TRP C 1 292 ? 49.189 14.721 -9.339 1.00 18.03 307 TRP C O 1
ATOM 21377 N N . PHE C 1 293 ? 48.477 12.584 -9.408 1.00 15.05 308 PHE C N 1
ATOM 21378 C CA . PHE C 1 293 ? 48.111 12.567 -7.997 1.00 15.51 308 PHE C CA 1
ATOM 21379 C C . PHE C 1 293 ? 49.312 12.733 -7.056 1.00 17.48 308 PHE C C 1
ATOM 21380 O O . PHE C 1 293 ? 49.250 13.428 -6.041 1.00 16.60 308 PHE C O 1
ATOM 21397 N N . ASP C 1 294 ? 50.445 12.131 -7.392 1.00 17.58 309 ASP C N 1
ATOM 21398 C CA . ASP C 1 294 ? 51.642 12.203 -6.581 1.00 16.79 309 ASP C CA 1
ATOM 21399 C C . ASP C 1 294 ? 52.053 13.667 -6.381 1.00 18.19 309 ASP C C 1
ATOM 21400 O O . ASP C 1 294 ? 52.423 14.011 -5.256 1.00 17.39 309 ASP C O 1
ATOM 21409 N N . TYR C 1 295 ? 52.075 14.449 -7.458 1.00 17.64 310 TYR C N 1
ATOM 21410 C CA . TYR C 1 295 ? 52.447 15.857 -7.282 1.00 17.93 310 TYR C CA 1
ATOM 21411 C C . TYR C 1 295 ? 51.461 16.561 -6.357 1.00 18.22 310 TYR C C 1
ATOM 21412 O O . TYR C 1 295 ? 51.878 17.417 -5.570 1.00 18.75 310 TYR C O 1
ATOM 21430 N N . ALA C 1 296 ? 50.166 16.241 -6.484 1.00 17.80 311 ALA C N 1
ATOM 21431 C CA . ALA C 1 296 ? 49.176 16.849 -5.599 1.00 16.23 311 ALA C CA 1
ATOM 21432 C C . ALA C 1 296 ? 49.488 16.556 -4.132 1.00 17.39 311 ALA C C 1
ATOM 21433 O O . ALA C 1 296 ? 49.462 17.436 -3.262 1.00 17.37 311 ALA C O 1
ATOM 21440 N N . VAL C 1 297 ? 49.788 15.290 -3.828 1.00 16.39 312 VAL C N 1
ATOM 21441 C CA . VAL C 1 297 ? 50.195 14.902 -2.494 1.00 16.78 312 VAL C CA 1
ATOM 21442 C C . VAL C 1 297 ? 51.449 15.687 -2.101 1.00 17.95 312 VAL C C 1
ATOM 21443 O O . VAL C 1 297 ? 51.540 16.183 -0.985 1.00 19.47 312 VAL C O 1
ATOM 21456 N N . GLY C 1 298 ? 52.411 15.796 -3.010 1.00 18.67 313 GLY C N 1
ATOM 21457 C CA . GLY C 1 298 ? 53.628 16.563 -2.777 1.00 18.88 313 GLY C CA 1
ATOM 21458 C C . GLY C 1 298 ? 53.340 18.019 -2.370 1.00 19.22 313 GLY C C 1
ATOM 21459 O O . GLY C 1 298 ? 53.996 18.555 -1.465 1.00 18.44 313 GLY C O 1
ATOM 21463 N N . ALA C 1 299 ? 52.308 18.612 -2.946 1.00 18.39 314 ALA C N 1
ATOM 21464 C CA . ALA C 1 299 ? 51.987 20.009 -2.614 1.00 18.40 314 ALA C CA 1
ATOM 21465 C C . ALA C 1 299 ? 51.434 20.094 -1.189 1.00 18.74 314 ALA C C 1
ATOM 21466 O O . ALA C 1 299 ? 51.651 21.081 -0.457 1.00 18.23 314 ALA C O 1
ATOM 21473 N N . VAL C 1 300 ? 50.663 19.085 -0.772 1.00 17.06 315 VAL C N 1
ATOM 21474 C CA . VAL C 1 300 ? 50.197 19.029 0.601 1.00 17.04 315 VAL C CA 1
ATOM 21475 C C . VAL C 1 300 ? 51.405 18.994 1.533 1.00 17.12 315 VAL C C 1
ATOM 21476 O O . VAL C 1 300 ? 51.425 19.730 2.502 1.00 18.86 315 VAL C O 1
ATOM 21489 N N . VAL C 1 301 ? 52.339 18.061 1.314 1.00 18.54 316 VAL C N 1
ATOM 21490 C CA . VAL C 1 301 ? 53.517 17.930 2.150 1.00 19.46 316 VAL C CA 1
ATOM 21491 C C . VAL C 1 301 ? 54.253 19.275 2.212 1.00 19.99 316 VAL C C 1
ATOM 21492 O O . VAL C 1 301 ? 54.675 19.662 3.294 1.00 21.47 316 VAL C O 1
ATOM 21505 N N . LYS C 1 302 ? 54.417 19.934 1.076 1.00 21.18 317 LYS C N 1
ATOM 21506 C CA . LYS C 1 302 ? 55.160 21.201 1.012 1.00 20.71 317 LYS C CA 1
ATOM 21507 C C . LYS C 1 302 ? 54.493 22.257 1.895 1.00 22.59 317 LYS C C 1
ATOM 21508 O O . LYS C 1 302 ? 55.157 22.978 2.643 1.00 22.96 317 LYS C O 1
ATOM 21527 N N . LYS C 1 303 ? 53.171 22.324 1.857 1.00 20.51 318 LYS C N 1
ATOM 21528 C CA . LYS C 1 303 ? 52.437 23.268 2.680 1.00 21.03 318 LYS C CA 1
ATOM 21529 C C . LYS C 1 303 ? 52.566 22.895 4.152 1.00 21.43 318 LYS C C 1
ATOM 21530 O O . LYS C 1 303 ? 52.780 23.753 5.000 1.00 22.37 318 LYS C O 1
ATOM 21549 N N . LEU C 1 304 ? 52.484 21.613 4.505 1.00 20.54 319 LEU C N 1
ATOM 21550 C CA . LEU C 1 304 ? 52.632 21.246 5.897 1.00 20.29 319 LEU C CA 1
ATOM 21551 C C . LEU C 1 304 ? 53.999 21.677 6.439 1.00 21.33 319 LEU C C 1
ATOM 21552 O O . LEU C 1 304 ? 54.092 22.109 7.598 1.00 21.96 319 LEU C O 1
ATOM 21568 N N . LYS C 1 305 ? 55.041 21.506 5.628 1.00 19.55 320 LYS C N 1
ATOM 21569 C CA . LYS C 1 305 ? 56.396 21.796 6.050 1.00 23.46 320 LYS C CA 1
ATOM 21570 C C . LYS C 1 305 ? 56.537 23.298 6.217 1.00 25.87 320 LYS C C 1
ATOM 21571 O O . LYS C 1 305 ? 57.124 23.732 7.201 1.00 27.01 320 LYS C O 1
ATOM 21590 N N . GLU C 1 306 ? 55.986 24.061 5.281 1.00 24.27 321 GLU C N 1
ATOM 21591 C CA . GLU C 1 306 ? 56.057 25.515 5.397 1.00 27.59 321 GLU C CA 1
ATOM 21592 C C . GLU C 1 306 ? 55.322 26.033 6.635 1.00 27.79 321 GLU C C 1
ATOM 21593 O O . GLU C 1 306 ? 55.653 27.088 7.177 1.00 27.23 321 GLU C O 1
ATOM 21605 N N . LYS C 1 307 ? 54.240 25.366 7.047 1.00 23.42 322 LYS C N 1
ATOM 21606 C CA . LYS C 1 307 ? 53.425 25.740 8.190 1.00 22.64 322 LYS C CA 1
ATOM 21607 C C . LYS C 1 307 ? 54.151 25.368 9.482 1.00 22.14 322 LYS C C 1
ATOM 21608 O O . LYS C 1 307 ? 53.732 25.804 10.557 1.00 28.83 322 LYS C O 1
ATOM 21627 N N . GLY C 1 308 ? 55.130 24.464 9.383 1.00 23.05 323 GLY C N 1
ATOM 21628 C CA . GLY C 1 308 ? 55.896 23.980 10.511 1.00 25.84 323 GLY C CA 1
ATOM 21629 C C . GLY C 1 308 ? 55.150 22.916 11.308 1.00 28.02 323 GLY C C 1
ATOM 21630 O O . GLY C 1 308 ? 55.454 22.725 12.479 1.00 29.99 323 GLY C O 1
ATOM 21634 N N . VAL C 1 309 ? 54.212 22.187 10.676 1.00 23.73 324 VAL C N 1
ATOM 21635 C CA . VAL C 1 309 ? 53.415 21.190 11.398 1.00 22.66 324 VAL C CA 1
ATOM 21636 C C . VAL C 1 309 ? 53.630 19.779 10.822 1.00 23.75 324 VAL C C 1
ATOM 21637 O O . VAL C 1 309 ? 52.972 18.842 11.267 1.00 24.95 324 VAL C O 1
ATOM 21650 N N . TYR C 1 310 ? 54.535 19.642 9.853 1.00 21.69 325 TYR C N 1
ATOM 21651 C CA . TYR C 1 310 ? 54.693 18.387 9.118 1.00 21.33 325 TYR C CA 1
ATOM 21652 C C . TYR C 1 310 ? 55.056 17.215 10.035 1.00 25.41 325 TYR C C 1
ATOM 21653 O O . TYR C 1 310 ? 54.526 16.106 9.925 1.00 21.70 325 TYR C O 1
ATOM 21671 N N . GLU C 1 311 ? 55.994 17.417 10.964 1.00 22.15 326 GLU C N 1
ATOM 21672 C CA . GLU C 1 311 ? 56.471 16.302 11.744 1.00 23.43 326 GLU C CA 1
ATOM 21673 C C . GLU C 1 311 ? 55.372 15.775 12.646 1.00 19.53 326 GLU C C 1
ATOM 21674 O O . GLU C 1 311 ? 55.382 14.565 12.912 1.00 24.71 326 GLU C O 1
ATOM 21686 N N . ASN C 1 312 ? 54.402 16.589 13.036 1.00 22.75 327 ASN C N 1
ATOM 21687 C CA . ASN C 1 312 ? 53.320 16.112 13.867 1.00 19.61 327 ASN C CA 1
ATOM 21688 C C . ASN C 1 312 ? 51.961 16.133 13.140 1.00 18.26 327 ASN C C 1
ATOM 21689 O O . ASN C 1 312 ? 50.902 16.384 13.718 1.00 19.32 327 ASN C O 1
ATOM 21700 N N . THR C 1 313 ? 52.012 15.723 11.872 1.00 18.72 328 THR C N 1
ATOM 21701 C CA . THR C 1 313 ? 50.822 15.422 11.089 1.00 17.99 328 THR C CA 1
ATOM 21702 C C . THR C 1 313 ? 50.916 13.943 10.674 1.00 16.41 328 THR C C 1
ATOM 21703 O O . THR C 1 313 ? 51.938 13.497 10.157 1.00 17.93 328 THR C O 1
ATOM 21714 N N . LEU C 1 314 ? 49.813 13.245 10.892 1.00 15.90 329 LEU C N 1
ATOM 21715 C CA . LEU C 1 314 ? 49.611 11.888 10.390 1.00 16.40 329 LEU C CA 1
ATOM 21716 C C . LEU C 1 314 ? 48.932 11.990 9.019 1.00 14.99 329 LEU C C 1
ATOM 21717 O O . LEU C 1 314 ? 47.804 12.499 8.922 1.00 17.24 329 LEU C O 1
ATOM 21733 N N . ILE C 1 315 ? 49.635 11.495 8.006 1.00 16.61 330 ILE C N 1
ATOM 21734 C CA . ILE C 1 315 ? 49.112 11.429 6.649 1.00 15.60 330 ILE C CA 1
ATOM 21735 C C . ILE C 1 315 ? 48.798 9.954 6.370 1.00 16.40 330 ILE C C 1
ATOM 21736 O O . ILE C 1 315 ? 49.657 9.104 6.534 1.00 16.10 330 ILE C O 1
ATOM 21752 N N . VAL C 1 316 ? 47.571 9.702 5.961 1.00 16.26 331 VAL C N 1
ATOM 21753 C CA . VAL C 1 316 ? 47.119 8.340 5.617 1.00 15.13 331 VAL C CA 1
ATOM 21754 C C . VAL C 1 316 ? 46.805 8.327 4.135 1.00 16.06 331 VAL C C 1
ATOM 21755 O O . VAL C 1 316 ? 46.159 9.249 3.623 1.00 16.14 331 VAL C O 1
ATOM 21768 N N . ILE C 1 317 ? 47.336 7.334 3.428 1.00 15.82 332 ILE C N 1
ATOM 21769 C CA . ILE C 1 317 ? 47.040 7.148 2.007 1.00 15.66 332 ILE C CA 1
ATOM 21770 C C . ILE C 1 317 ? 46.402 5.775 1.804 1.00 13.87 332 ILE C C 1
ATOM 21771 O O . ILE C 1 317 ? 46.985 4.759 2.186 1.00 15.47 332 ILE C O 1
ATOM 21787 N N . THR C 1 318 ? 45.181 5.756 1.260 1.00 13.96 333 THR C N 1
ATOM 21788 C CA . THR C 1 318 ? 44.446 4.490 1.099 1.00 15.40 333 THR C CA 1
ATOM 21789 C C . THR C 1 318 ? 43.408 4.641 0.005 1.00 13.47 333 THR C C 1
ATOM 21790 O O . THR C 1 318 ? 43.377 5.660 -0.663 1.00 13.76 333 THR C O 1
ATOM 21801 N N . SER C 1 319 ? 42.625 3.591 -0.228 1.00 13.33 334 SER C N 1
ATOM 21802 C CA . SER C 1 319 ? 41.514 3.599 -1.194 1.00 12.47 334 SER C CA 1
ATOM 21803 C C . SER C 1 319 ? 40.250 3.078 -0.499 1.00 13.30 334 SER C C 1
ATOM 21804 O O . SER C 1 319 ? 40.379 2.397 0.509 1.00 13.42 334 SER C O 1
ATOM 21812 N N . ASP C 1 320 ? 39.082 3.387 -1.054 1.00 12.39 335 ASP C N 1
ATOM 21813 C CA . ASP C 1 320 ? 37.870 2.945 -0.413 1.00 13.47 335 ASP C CA 1
ATOM 21814 C C . ASP C 1 320 ? 37.651 1.425 -0.570 1.00 13.23 335 ASP C C 1
ATOM 21815 O O . ASP C 1 320 ? 37.045 0.813 0.298 1.00 15.01 335 ASP C O 1
ATOM 21824 N N . HIS C 1 321 ? 38.054 0.838 -1.688 1.00 12.58 336 HIS C N 1
ATOM 218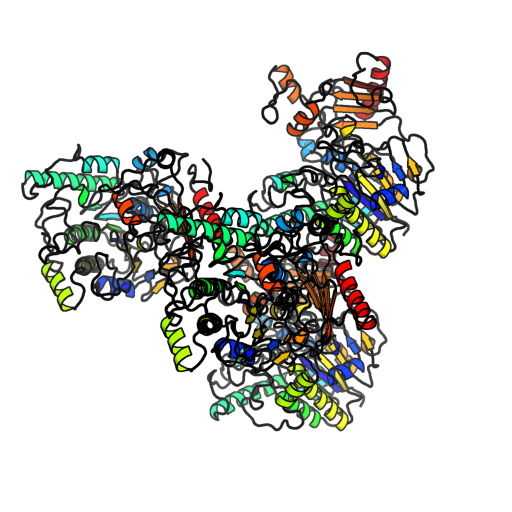25 C CA . HIS C 1 321 ? 37.936 -0.598 -1.940 1.00 12.25 336 HIS C CA 1
ATOM 21826 C C . HIS C 1 321 ? 38.566 -0.846 -3.301 1.00 12.78 336 HIS C C 1
ATOM 21827 O O . HIS C 1 321 ? 38.943 0.078 -4.021 1.00 12.49 336 HIS C O 1
ATOM 21842 N N . GLY C 1 322 ? 38.791 -2.127 -3.613 1.00 11.41 337 GLY C N 1
ATOM 21843 C CA . GLY C 1 322 ? 39.365 -2.451 -4.894 1.00 11.84 337 GLY C CA 1
ATOM 21844 C C . GLY C 1 322 ? 38.302 -2.615 -5.970 1.00 12.76 337 GLY C C 1
ATOM 21845 O O . GLY C 1 322 ? 37.114 -2.785 -5.723 1.00 13.61 337 GLY C O 1
ATOM 21849 N N . ASN C 1 323 ? 38.809 -2.687 -7.212 1.00 14.52 338 ASN C N 1
ATOM 21850 C CA . ASN C 1 323 ? 37.997 -3.092 -8.361 1.00 13.64 338 ASN C CA 1
ATOM 21851 C C . ASN C 1 323 ? 38.883 -3.832 -9.366 1.00 13.93 338 ASN C C 1
ATOM 21852 O O . ASN C 1 323 ? 38.926 -3.489 -10.553 1.00 15.80 338 ASN C O 1
ATOM 21863 N N . PHE C 1 324 ? 39.610 -4.796 -8.873 1.00 13.61 339 PHE C N 1
ATOM 21864 C CA . PHE C 1 324 ? 40.445 -5.635 -9.716 1.00 13.94 339 PHE C CA 1
ATOM 21865 C C . PHE C 1 324 ? 39.623 -6.809 -10.216 1.00 14.96 339 PHE C C 1
ATOM 21866 O O . PHE C 1 324 ? 38.871 -7.410 -9.453 1.00 13.89 339 PHE C O 1
ATOM 21883 N N . ASP C 1 325 ? 39.657 -7.019 -11.544 1.00 15.60 340 ASP C N 1
ATOM 21884 C CA . ASP C 1 325 ? 38.913 -8.126 -12.158 1.00 16.39 340 ASP C CA 1
ATOM 21885 C C . ASP C 1 325 ? 37.422 -8.041 -11.853 1.00 15.46 340 ASP C C 1
ATOM 21886 O O . ASP C 1 325 ? 36.738 -9.042 -11.649 1.00 17.57 340 ASP C O 1
ATOM 21895 N N . TYR C 1 326 ? 36.881 -6.812 -11.820 1.00 14.38 341 TYR C N 1
ATOM 21896 C CA . TYR C 1 326 ? 35.451 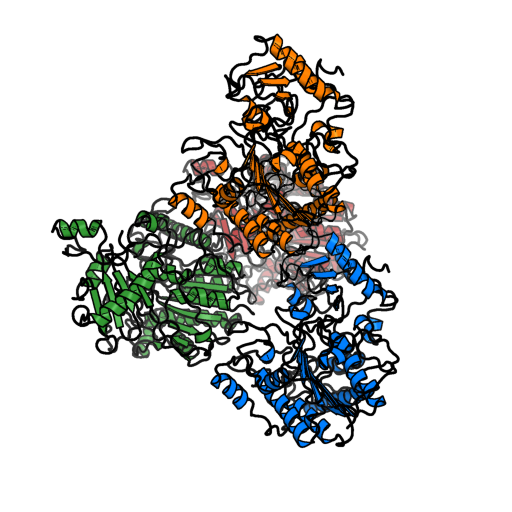-6.588 -11.599 1.00 17.32 341 TYR C CA 1
ATOM 21897 C C . TYR C 1 326 ? 35.013 -7.121 -10.230 1.00 16.89 341 TYR C C 1
ATOM 21898 O O . TYR C 1 326 ? 33.834 -7.386 -10.056 1.00 18.90 341 TYR C O 1
ATOM 21916 N N . GLU C 1 327 ? 35.908 -7.176 -9.243 1.00 14.23 342 GLU C N 1
ATOM 21917 C CA . GLU C 1 327 ? 35.543 -7.732 -7.961 1.00 13.32 342 GLU C CA 1
ATOM 21918 C C . GLU C 1 327 ? 34.987 -6.685 -6.972 1.00 14.48 342 GLU C C 1
ATOM 21919 O O . GLU C 1 327 ? 34.731 -7.009 -5.826 1.00 13.81 342 GLU C O 1
ATOM 21931 N N . LYS C 1 328 ? 34.856 -5.412 -7.385 1.00 14.60 343 LYS C N 1
ATOM 21932 C CA . LYS C 1 328 ? 34.013 -4.494 -6.644 1.00 13.93 343 LYS C CA 1
ATOM 21933 C C . LYS C 1 328 ? 32.665 -5.121 -6.340 1.00 13.79 343 LYS C C 1
ATOM 21934 O O . LYS C 1 328 ? 32.095 -5.791 -7.198 1.00 14.26 343 LYS C O 1
ATOM 21953 N N . ALA C 1 329 ? 32.126 -4.874 -5.144 1.00 14.51 344 ALA C N 1
ATOM 21954 C CA . ALA C 1 329 ? 30.820 -5.361 -4.733 1.00 13.89 344 ALA C CA 1
ATOM 21955 C C . ALA C 1 329 ? 30.743 -6.904 -4.717 1.00 14.27 344 ALA C C 1
ATOM 21956 O O . ALA C 1 329 ? 29.656 -7.474 -4.860 1.00 15.26 344 ALA C O 1
ATOM 21963 N N . THR C 1 330 ? 31.886 -7.533 -4.505 1.00 14.66 345 THR C N 1
ATOM 21964 C CA . THR C 1 330 ? 32.020 -8.975 -4.248 1.00 14.39 345 THR C CA 1
ATOM 21965 C C . THR C 1 330 ? 32.876 -9.128 -3.011 1.00 15.68 345 THR C C 1
ATOM 21966 O O . THR C 1 330 ? 33.602 -8.217 -2.616 1.00 16.69 345 THR C O 1
ATOM 21977 N N . LEU C 1 331 ? 32.903 -10.339 -2.439 1.00 15.07 346 LEU C N 1
ATOM 21978 C CA . LEU C 1 331 ? 33.807 -10.616 -1.351 1.00 14.54 346 LEU C CA 1
ATOM 21979 C C . LEU C 1 331 ? 35.068 -11.360 -1.783 1.00 13.58 346 LEU C C 1
ATOM 21980 O O . LEU C 1 331 ? 35.758 -11.934 -0.928 1.00 14.90 346 LEU C O 1
ATOM 21996 N N . TYR C 1 332 ? 35.448 -11.186 -3.044 1.00 14.29 347 TYR C N 1
ATOM 21997 C CA . TYR C 1 332 ? 36.736 -11.633 -3.526 1.00 13.64 347 TYR C CA 1
ATOM 21998 C C . TYR C 1 332 ? 37.829 -10.600 -3.290 1.00 13.94 347 TYR C C 1
ATOM 21999 O O . TYR C 1 332 ? 37.562 -9.411 -3.011 1.00 13.88 347 TYR C O 1
ATOM 22017 N N . GLU C 1 333 ? 39.069 -11.018 -3.419 1.00 14.70 348 GLU C N 1
ATOM 22018 C CA . GLU C 1 333 ? 40.175 -10.191 -2.968 1.00 15.37 348 GLU C CA 1
ATOM 22019 C C . GLU C 1 333 ? 40.312 -8.888 -3.768 1.00 15.55 348 GLU C C 1
ATOM 22020 O O . GLU C 1 333 ? 40.833 -7.881 -3.243 1.00 14.88 348 GLU C O 1
ATOM 22032 N N . GLY C 1 334 ? 39.861 -8.893 -5.040 1.00 13.70 349 GLY C N 1
ATOM 22033 C CA . GLY C 1 334 ? 39.955 -7.708 -5.868 1.00 14.46 349 GLY C CA 1
ATOM 22034 C C . GLY C 1 334 ? 38.955 -6.637 -5.486 1.00 13.74 349 GLY C C 1
ATOM 22035 O O . GLY C 1 334 ? 38.978 -5.555 -6.106 1.00 13.50 349 GLY C O 1
ATOM 22039 N N . GLY C 1 335 ? 38.066 -6.920 -4.528 1.00 13.06 350 GLY C N 1
ATOM 22040 C CA . GLY C 1 335 ? 37.215 -5.876 -3.926 1.00 12.69 350 GLY C CA 1
ATOM 22041 C C . GLY C 1 335 ? 37.722 -5.533 -2.517 1.00 13.19 350 GLY C C 1
ATOM 22042 O O . GLY C 1 335 ? 37.664 -4.362 -2.094 1.00 13.25 350 GLY C O 1
ATOM 22046 N N . LEU C 1 336 ? 38.135 -6.530 -1.727 1.00 13.56 351 LEU C N 1
ATOM 22047 C CA . LEU C 1 336 ? 38.392 -6.328 -0.306 1.00 13.68 351 LEU C CA 1
ATOM 22048 C C . LEU C 1 336 ? 39.708 -5.630 -0.005 1.00 14.33 351 LEU C C 1
ATOM 22049 O O . LEU C 1 336 ? 39.796 -4.986 1.046 1.00 15.79 351 LEU C O 1
ATOM 22065 N N . GLU C 1 337 ? 40.784 -5.844 -0.769 1.00 13.68 352 GLU C N 1
ATOM 22066 C CA . GLU C 1 337 ? 42.146 -5.458 -0.467 1.00 14.36 352 GLU C CA 1
ATOM 22067 C C . GLU C 1 337 ? 42.432 -4.042 -0.970 1.00 15.06 352 GLU C C 1
ATOM 22068 O O . GLU C 1 337 ? 42.221 -3.736 -2.153 1.00 14.87 352 GLU C O 1
ATOM 22080 N N . VAL C 1 338 ? 42.984 -3.196 -0.074 1.00 14.17 353 VAL C N 1
ATOM 22081 C CA . VAL C 1 338 ? 43.293 -1.827 -0.437 1.00 13.99 353 VAL C CA 1
ATOM 22082 C C . VAL C 1 338 ? 44.705 -1.473 -0.025 1.00 13.85 353 VAL C C 1
ATOM 22083 O O . VAL C 1 338 ? 45.272 -2.014 0.930 1.00 14.10 353 VAL C O 1
ATOM 22096 N N . PRO C 1 339 ? 45.324 -0.498 -0.720 1.00 13.46 354 PRO C N 1
ATOM 22097 C CA . PRO C 1 339 ? 46.592 0.065 -0.274 1.00 12.04 354 PRO C CA 1
ATOM 22098 C C . PRO C 1 339 ? 46.378 0.809 1.043 1.00 13.68 354 PRO C C 1
ATOM 22099 O O . PRO C 1 339 ? 45.312 1.365 1.245 1.00 13.10 354 PRO C O 1
ATOM 22110 N N . LEU C 1 340 ? 47.406 0.801 1.881 1.00 13.88 355 LEU C N 1
ATOM 22111 C CA . LEU C 1 340 ? 47.363 1.590 3.114 1.00 13.71 355 LEU C CA 1
ATOM 22112 C C . LEU C 1 340 ? 48.782 1.849 3.561 1.00 13.54 355 LEU C C 1
ATOM 22113 O O . LEU C 1 340 ? 49.537 0.925 3.892 1.00 14.19 355 LEU C O 1
ATOM 22129 N N . ALA C 1 341 ? 49.114 3.143 3.651 1.00 14.55 356 ALA C N 1
ATOM 22130 C CA . ALA C 1 341 ? 50.364 3.583 4.271 1.00 14.50 356 ALA C CA 1
ATOM 22131 C C . ALA C 1 341 ? 50.036 4.750 5.183 1.00 15.62 356 ALA C C 1
ATOM 22132 O O . ALA C 1 341 ? 49.106 5.530 4.921 1.00 14.98 356 ALA C O 1
ATOM 22139 N N . MET C 1 342 ? 50.760 4.804 6.303 1.00 15.75 357 MET C N 1
ATOM 22140 C CA . MET C 1 342 ? 50.641 5.920 7.249 1.00 16.04 357 MET C CA 1
ATOM 22141 C C . MET C 1 342 ? 52.003 6.552 7.489 1.00 16.19 357 MET C C 1
ATOM 22142 O O . MET C 1 342 ? 52.951 5.855 7.738 1.00 18.88 357 MET C O 1
ATOM 22156 N N . HIS C 1 343 ? 52.061 7.880 7.465 1.00 16.31 358 HIS C N 1
ATOM 22157 C CA . HIS C 1 343 ? 53.304 8.623 7.622 1.00 16.48 358 HIS C CA 1
ATOM 22158 C C . HIS C 1 343 ? 53.116 9.658 8.725 1.00 16.67 358 HIS C C 1
ATOM 22159 O O . HIS C 1 343 ? 52.179 10.420 8.704 1.00 17.15 358 HIS C O 1
ATOM 22174 N N . TRP C 1 344 ? 53.986 9.652 9.734 1.00 17.90 359 TRP C N 1
ATOM 22175 C CA . TRP C 1 344 ? 53.797 10.527 10.879 1.00 19.03 359 TRP C CA 1
ATOM 22176 C C . TRP C 1 344 ? 55.128 10.574 11.627 1.00 17.97 359 TRP C C 1
ATOM 22177 O O . TRP C 1 344 ? 55.399 9.683 12.424 1.00 18.95 359 TRP C O 1
ATOM 22198 N N . PRO C 1 345 ? 56.043 11.498 11.284 1.00 19.95 360 PRO C N 1
ATOM 22199 C CA . PRO C 1 345 ? 57.421 11.400 11.824 1.00 17.88 360 PRO C CA 1
ATOM 22200 C C . PRO C 1 345 ? 57.430 11.324 13.349 1.00 19.40 360 PRO C C 1
ATOM 22201 O O . PRO C 1 345 ? 58.268 10.645 13.909 1.00 21.57 360 PRO C O 1
ATOM 22212 N N . ASN C 1 346 ? 56.490 12.012 14.000 1.00 19.86 361 ASN C N 1
ATOM 22213 C CA . ASN C 1 346 ? 56.514 12.134 15.456 1.00 19.82 361 ASN C CA 1
ATOM 22214 C C . ASN C 1 346 ? 56.001 10.859 16.117 1.00 21.61 361 ASN C C 1
ATOM 22215 O O . ASN C 1 346 ? 56.292 10.599 17.287 1.00 22.15 361 ASN C O 1
ATOM 22226 N N . GLY C 1 347 ? 55.300 9.986 15.369 1.00 18.55 362 GLY C N 1
ATOM 22227 C CA . GLY C 1 347 ? 54.608 8.866 15.990 1.00 19.66 362 GLY C CA 1
ATOM 22228 C C . GLY C 1 347 ? 54.825 7.482 15.365 1.00 19.20 362 GLY C C 1
ATOM 22229 O O . GLY C 1 347 ? 54.428 6.477 15.964 1.00 20.37 362 GLY C O 1
ATOM 22233 N N . ILE C 1 348 ? 55.433 7.423 14.166 1.00 18.57 363 ILE C N 1
ATOM 22234 C CA . ILE C 1 348 ? 55.676 6.190 13.405 1.00 18.88 363 ILE C CA 1
ATOM 22235 C C . ILE C 1 348 ? 57.113 6.143 12.934 1.00 17.59 363 ILE C C 1
ATOM 22236 O O . ILE C 1 348 ? 57.583 7.028 12.227 1.00 18.71 363 ILE C O 1
ATOM 22252 N N . LYS C 1 349 ? 57.833 5.092 13.329 1.00 18.68 364 LYS C N 1
ATOM 22253 C CA . LYS C 1 349 ? 59.233 4.945 12.907 1.00 19.51 364 LYS C CA 1
ATOM 22254 C C . LYS C 1 349 ? 59.351 4.615 11.421 1.00 21.17 364 LYS C C 1
ATOM 22255 O O . LYS C 1 349 ? 58.496 3.938 10.862 1.00 21.94 364 LYS C O 1
ATOM 22274 N N . PRO C 1 350 ? 60.354 5.150 10.716 1.00 21.87 365 PRO C N 1
ATOM 22275 C CA . PRO C 1 350 ? 60.522 4.866 9.293 1.00 19.97 365 PRO C CA 1
ATOM 22276 C C . PRO C 1 350 ? 60.803 3.383 9.050 1.00 19.54 365 PRO C C 1
ATOM 22277 O O . PRO C 1 350 ? 61.195 2.632 9.940 1.00 22.86 365 PRO C O 1
ATOM 22288 N N . ASN C 1 351 ? 60.588 2.967 7.793 1.00 18.75 366 ASN C N 1
ATOM 22289 C CA . ASN C 1 351 ? 60.870 1.606 7.358 1.00 19.94 366 ASN C CA 1
ATOM 22290 C C . ASN C 1 351 ? 60.020 0.559 8.061 1.00 21.40 366 ASN C C 1
ATOM 22291 O O . ASN C 1 351 ? 60.445 -0.585 8.201 1.00 22.86 366 ASN C O 1
ATOM 22302 N N . SER C 1 352 ? 58.809 0.921 8.488 1.00 19.14 367 SER C N 1
ATOM 22303 C CA . SER C 1 352 ? 57.982 0.024 9.269 1.00 20.33 367 SER C CA 1
ATOM 22304 C C . SER C 1 352 ? 57.000 -0.702 8.357 1.00 18.16 367 SER C C 1
ATOM 22305 O O . SER C 1 352 ? 56.536 -0.149 7.363 1.00 16.74 367 SER C O 1
ATOM 22313 N N . THR C 1 353 ? 56.625 -1.913 8.759 1.00 18.12 368 THR C N 1
ATOM 22314 C CA . THR C 1 353 ? 55.596 -2.703 8.089 1.00 18.85 368 THR C CA 1
ATOM 22315 C C . THR C 1 353 ? 54.733 -3.381 9.135 1.00 19.87 368 THR C C 1
ATOM 22316 O O . THR C 1 353 ? 55.156 -3.718 10.258 1.00 21.07 368 THR C O 1
ATOM 22327 N N . TYR C 1 354 ? 53.486 -3.652 8.743 1.00 18.80 369 TYR C N 1
ATOM 22328 C CA . TYR C 1 354 ? 52.565 -4.443 9.592 1.00 16.81 369 TYR C CA 1
ATOM 22329 C C . TYR C 1 354 ? 51.778 -5.343 8.648 1.00 16.83 369 TYR C C 1
ATOM 22330 O O . TYR C 1 354 ? 51.154 -4.821 7.752 1.00 17.87 369 TYR C O 1
ATOM 22348 N N . ASP C 1 355 ? 51.813 -6.656 8.864 1.00 17.54 370 ASP C N 1
ATOM 22349 C CA . ASP C 1 355 ? 51.150 -7.638 7.968 1.00 20.54 370 ASP C CA 1
ATOM 22350 C C . ASP C 1 355 ? 49.899 -8.218 8.627 1.00 17.34 370 ASP C C 1
ATOM 22351 O O . ASP C 1 355 ? 49.280 -9.099 8.072 1.00 18.21 370 ASP C O 1
ATOM 22360 N N . GLY C 1 356 ? 49.530 -7.702 9.779 1.00 16.75 371 GLY C N 1
ATOM 22361 C CA . GLY C 1 356 ? 48.306 -8.175 10.428 1.00 15.13 371 GLY C CA 1
ATOM 22362 C C . GLY C 1 356 ? 47.048 -7.701 9.728 1.00 15.98 371 GLY C C 1
ATOM 22363 O O . GLY C 1 356 ? 47.111 -6.704 9.022 1.00 15.48 371 GLY C O 1
ATOM 22367 N N . MET C 1 357 ? 45.949 -8.409 9.929 1.00 15.13 372 MET C N 1
ATOM 22368 C CA . MET C 1 357 ? 44.661 -8.037 9.391 1.00 15.29 372 MET C CA 1
ATOM 22369 C C . MET C 1 357 ? 44.200 -6.716 9.988 1.00 14.63 372 MET C C 1
ATOM 22370 O O . MET C 1 357 ? 44.083 -6.613 11.199 1.00 15.41 372 MET C O 1
ATOM 22384 N N . VAL C 1 358 ? 43.975 -5.709 9.130 1.00 14.50 373 VAL C N 1
ATOM 22385 C CA . VAL C 1 358 ? 43.400 -4.446 9.558 1.00 15.02 373 VAL C CA 1
ATOM 22386 C C . VAL C 1 358 ? 42.254 -4.079 8.624 1.00 15.17 373 VAL C C 1
ATOM 22387 O O . VAL C 1 358 ? 42.137 -4.662 7.529 1.00 14.10 373 VAL C O 1
ATOM 22400 N N . GLN C 1 359 ? 41.394 -3.141 9.025 1.00 14.39 374 GLN C N 1
ATOM 22401 C CA . GLN C 1 359 ? 40.180 -2.893 8.280 1.00 13.41 374 GLN C CA 1
ATOM 22402 C C . GLN C 1 359 ? 39.797 -1.426 8.410 1.00 14.28 374 GLN C C 1
ATOM 22403 O O . GLN C 1 359 ? 40.210 -0.779 9.363 1.00 14.44 374 GLN C O 1
ATOM 22417 N N . ASN C 1 360 ? 38.968 -0.972 7.470 1.00 13.04 375 ASN C N 1
ATOM 22418 C CA . ASN C 1 360 ? 38.605 0.447 7.407 1.00 14.05 375 ASN C CA 1
ATOM 22419 C C . ASN C 1 360 ? 37.870 0.884 8.679 1.00 14.91 375 ASN C C 1
ATOM 22420 O O . ASN C 1 360 ? 37.978 2.080 9.011 1.00 15.44 375 ASN C O 1
ATOM 22431 N N . ILE C 1 361 ? 37.182 0.006 9.408 1.00 13.78 376 ILE C N 1
ATOM 22432 C CA . ILE C 1 361 ? 36.562 0.329 10.674 1.00 14.38 376 ILE C CA 1
ATOM 22433 C C . ILE C 1 361 ? 37.590 0.770 11.703 1.00 15.13 376 ILE C C 1
ATOM 22434 O O . ILE C 1 361 ? 37.199 1.303 12.756 1.00 16.80 376 ILE C O 1
ATOM 22450 N N . ASP C 1 362 ? 38.872 0.519 11.496 1.00 14.05 377 ASP C N 1
ATOM 22451 C CA . ASP C 1 362 ? 39.909 0.797 12.498 1.00 14.84 377 ASP C CA 1
ATOM 22452 C C . ASP C 1 362 ? 40.343 2.267 12.496 1.00 16.40 377 ASP C C 1
ATOM 22453 O O . ASP C 1 362 ? 41.044 2.726 13.414 1.00 17.15 377 ASP C O 1
ATOM 22462 N N . PHE C 1 363 ? 40.076 3.003 11.403 1.00 15.35 378 PHE C N 1
ATOM 22463 C CA . PHE C 1 363 ? 40.617 4.348 11.313 1.00 16.01 378 PHE C CA 1
ATOM 22464 C C . PHE C 1 363 ? 40.040 5.258 12.404 1.00 15.86 378 PHE C C 1
ATOM 22465 O O . PHE C 1 363 ? 40.844 5.973 13.021 1.00 16.43 378 PHE C O 1
ATOM 22482 N N . THR C 1 364 ? 38.719 5.281 12.536 1.00 15.60 379 THR C N 1
ATOM 22483 C CA . THR C 1 364 ? 38.083 6.197 13.485 1.00 16.27 379 THR C CA 1
ATOM 22484 C C . THR C 1 364 ? 38.622 5.978 14.902 1.00 17.14 379 THR C C 1
ATOM 22485 O O . THR C 1 364 ? 39.111 6.926 15.513 1.00 15.85 379 THR C O 1
ATOM 22496 N N . PRO C 1 365 ? 38.638 4.769 15.495 1.00 16.29 380 PRO C N 1
ATOM 22497 C CA . PRO C 1 365 ? 39.159 4.646 16.850 1.00 16.18 380 PRO C CA 1
ATOM 22498 C C . PRO C 1 365 ? 40.636 5.017 17.018 1.00 19.45 380 PRO C C 1
ATOM 22499 O O . PRO C 1 365 ? 40.983 5.489 18.098 1.00 18.82 380 PRO C O 1
ATOM 22510 N N . THR C 1 366 ? 41.486 4.812 16.009 1.00 15.61 381 THR C N 1
ATOM 22511 C CA . THR C 1 366 ? 42.917 5.192 16.043 1.00 15.50 381 THR C CA 1
ATOM 22512 C C . THR C 1 366 ? 43.025 6.693 16.102 1.00 16.99 381 THR C C 1
ATOM 22513 O O . THR C 1 366 ? 43.849 7.172 16.867 1.00 16.42 381 THR C O 1
ATOM 22524 N N . PHE C 1 367 ? 42.229 7.394 15.308 1.00 17.30 382 PHE C N 1
ATOM 22525 C CA . PHE C 1 367 ? 42.336 8.868 15.216 1.00 17.71 382 PHE C CA 1
ATOM 22526 C C . PHE C 1 367 ? 41.804 9.491 16.477 1.00 18.95 382 PHE C C 1
ATOM 22527 O O . PHE C 1 367 ? 42.309 10.502 16.938 1.00 18.81 382 PHE C O 1
ATOM 22544 N N . LEU C 1 368 ? 40.767 8.884 17.006 1.00 17.49 383 LEU C N 1
ATOM 22545 C CA . LEU C 1 368 ? 40.195 9.395 18.238 1.00 20.55 383 LEU C CA 1
ATOM 22546 C C . LEU C 1 368 ? 41.217 9.298 19.365 1.00 20.92 383 LEU C C 1
ATOM 22547 O O . LEU C 1 368 ? 41.396 10.265 20.119 1.00 19.62 383 LEU C O 1
ATOM 22563 N N . GLU C 1 369 ? 41.952 8.198 19.441 1.00 18.47 384 GLU C N 1
ATOM 22564 C CA . GLU C 1 369 ? 42.939 8.025 20.508 1.00 17.96 384 GLU C CA 1
ATOM 22565 C C . GLU C 1 369 ? 44.058 9.048 20.365 1.00 24.05 384 GLU C C 1
ATOM 22566 O O . GLU C 1 369 ? 44.504 9.648 21.361 1.00 22.46 384 GLU C O 1
ATOM 22578 N N . LEU C 1 370 ? 44.520 9.262 19.132 1.00 19.58 385 LEU C N 1
ATOM 22579 C CA . LEU C 1 370 ? 45.613 10.183 18.893 1.00 21.04 385 LEU C CA 1
ATOM 22580 C C . LEU C 1 370 ? 45.181 11.615 19.205 1.00 21.42 385 LEU C C 1
ATOM 22581 O O . LEU C 1 370 ? 46.043 12.425 19.515 1.00 22.04 385 LEU C O 1
ATOM 22597 N N . ALA C 1 371 ? 43.887 11.914 19.128 1.00 20.12 386 ALA C N 1
ATOM 22598 C CA . ALA C 1 371 ? 43.329 13.246 19.340 1.00 18.45 386 ALA C CA 1
ATOM 22599 C C . ALA C 1 371 ? 43.046 13.463 20.818 1.00 22.62 386 ALA C C 1
ATOM 22600 O O . ALA C 1 371 ? 42.546 14.511 21.197 1.00 26.16 386 ALA C O 1
ATOM 22607 N N . GLY C 1 372 ? 43.291 12.423 21.622 1.00 21.45 387 GLY C N 1
ATOM 22608 C CA . GLY C 1 372 ? 43.157 12.519 23.089 1.00 23.11 387 GLY C CA 1
ATOM 22609 C C . GLY C 1 372 ? 41.748 12.196 23.567 1.00 25.73 387 GLY C C 1
ATOM 22610 O O . GLY C 1 372 ? 41.417 12.444 24.727 1.00 31.18 387 GLY C O 1
ATOM 22614 N N . VAL C 1 373 ? 40.883 11.693 22.687 1.00 24.54 388 VAL C N 1
ATOM 22615 C CA . VAL C 1 373 ? 39.501 11.388 23.006 1.00 26.31 388 VAL C CA 1
ATOM 22616 C C . VAL C 1 373 ? 39.479 10.037 23.717 1.00 33.95 388 VAL C C 1
ATOM 22617 O O . VAL C 1 373 ? 40.136 9.087 23.281 1.00 35.52 388 VAL C O 1
ATOM 22630 N N . THR C 1 374 ? 38.787 9.952 24.859 1.00 37.03 389 THR C N 1
ATOM 22631 C CA . THR C 1 374 ? 38.643 8.673 25.550 1.00 42.27 389 THR C CA 1
ATOM 22632 C C . THR C 1 374 ? 37.172 8.264 25.670 1.00 42.17 389 THR C C 1
ATOM 22633 O O . THR C 1 374 ? 36.899 7.138 26.073 1.00 57.50 389 THR C O 1
ATOM 22644 N N . LYS C 1 375 ? 36.234 9.137 25.265 1.00 40.98 390 LYS C N 1
ATOM 22645 C CA . LYS C 1 375 ? 34.807 8.934 25.490 1.00 44.38 390 LYS C CA 1
ATOM 22646 C C . LYS C 1 375 ? 34.033 9.158 24.192 1.00 47.25 390 LYS C C 1
ATOM 22647 O O . LYS C 1 375 ? 34.236 10.181 23.541 1.00 45.48 390 LYS C O 1
ATOM 22666 N N . VAL C 1 376 ? 33.113 8.234 23.843 1.00 42.55 391 VAL C N 1
ATOM 22667 C CA . VAL C 1 376 ? 32.237 8.404 22.680 1.00 43.76 391 VAL C CA 1
ATOM 22668 C C . VAL C 1 376 ? 30.849 7.829 22.967 1.00 37.83 391 VAL C C 1
ATOM 22669 O O . VAL C 1 376 ? 30.703 6.952 23.811 1.00 45.00 391 VAL C O 1
ATOM 22682 N N . LYS C 1 377 ? 29.842 8.276 22.200 1.00 36.45 392 LYS C N 1
ATOM 22683 C CA . LYS C 1 377 ? 28.465 7.831 22.386 1.00 40.62 392 LYS C CA 1
ATOM 22684 C C . LYS C 1 377 ? 28.183 6.495 21.683 1.00 44.83 392 LYS C C 1
ATOM 22685 O O . LYS C 1 377 ? 27.715 5.543 22.307 1.00 39.86 392 LYS C O 1
ATOM 22704 N N . ASP C 1 378 ? 28.359 6.463 20.353 1.00 39.52 393 ASP C N 1
ATOM 22705 C CA . ASP C 1 378 ? 27.990 5.305 19.550 1.00 38.74 393 ASP C CA 1
ATOM 22706 C C . ASP C 1 378 ? 29.129 4.281 19.626 1.00 31.59 393 ASP C C 1
ATOM 22707 O O . ASP C 1 378 ? 30.305 4.645 19.700 1.00 32.78 393 ASP C O 1
ATOM 22716 N N . SER C 1 379 ? 28.754 2.987 19.682 1.00 31.12 394 SER C N 1
ATOM 22717 C CA . SER C 1 379 ? 29.684 1.871 19.721 1.00 32.56 394 SER C CA 1
ATOM 22718 C C . SER C 1 379 ? 30.489 1.756 18.416 1.00 29.75 394 SER C C 1
ATOM 22719 O O . SER C 1 379 ? 29.948 1.915 17.321 1.00 37.24 394 SER C O 1
ATOM 22727 N N . ILE C 1 380 ? 31.776 1.503 18.585 1.00 22.85 395 ILE C N 1
ATOM 22728 C CA . ILE C 1 380 ? 32.727 1.407 17.485 1.00 20.14 395 ILE C CA 1
ATOM 22729 C C . ILE C 1 380 ? 33.053 -0.083 17.337 1.00 20.79 395 ILE C C 1
ATOM 22730 O O . ILE C 1 380 ? 33.288 -0.751 18.354 1.00 22.21 395 ILE C O 1
ATOM 22746 N N . ASP C 1 381 ? 33.087 -0.583 16.077 1.00 19.60 396 ASP C N 1
ATOM 22747 C CA . ASP C 1 381 ? 33.463 -1.968 15.764 1.00 18.49 396 ASP C CA 1
ATOM 22748 C C . ASP C 1 381 ? 34.971 -2.117 15.577 1.00 19.42 396 ASP C C 1
ATOM 22749 O O . ASP C 1 381 ? 35.540 -3.186 15.799 1.00 19.47 396 ASP C O 1
ATOM 22758 N N . GLY C 1 382 ? 35.629 -1.081 15.087 1.00 17.47 397 GLY C N 1
ATOM 22759 C CA . GLY C 1 382 ? 37.056 -1.159 14.848 1.00 17.62 397 GLY C CA 1
ATOM 22760 C C . GLY C 1 382 ? 37.921 -1.134 16.093 1.00 18.61 397 GLY C C 1
ATOM 22761 O O . GLY C 1 382 ? 37.450 -0.870 17.213 1.00 20.11 397 GLY C O 1
ATOM 22765 N N . LEU C 1 383 ? 39.210 -1.341 15.843 1.00 18.00 398 LEU C N 1
ATOM 22766 C CA . LEU C 1 383 ? 40.224 -1.388 16.862 1.00 17.10 398 LEU C CA 1
ATOM 22767 C C . LEU C 1 383 ? 41.189 -0.253 16.631 1.00 17.43 398 LEU C C 1
ATOM 22768 O O . LEU C 1 383 ? 41.595 0.032 15.515 1.00 18.43 398 LEU C O 1
ATOM 22784 N N . SER C 1 384 ? 41.663 0.384 17.707 1.00 16.82 399 SER C N 1
ATOM 22785 C CA . SER C 1 384 ? 42.726 1.348 17.584 1.00 19.06 399 SER C CA 1
ATOM 22786 C C . SER C 1 384 ? 44.000 0.648 17.144 1.00 16.70 399 SER C C 1
ATOM 22787 O O . SER C 1 384 ? 44.380 -0.393 17.690 1.00 21.58 399 SER C O 1
ATOM 22795 N N . LEU C 1 385 ? 44.656 1.194 16.134 1.00 17.63 400 LEU C N 1
ATOM 22796 C CA . LEU C 1 385 ? 45.933 0.759 15.623 1.00 17.56 400 LEU C CA 1
ATOM 22797 C C . LEU C 1 385 ? 47.120 1.443 16.291 1.00 16.58 400 LEU C C 1
ATOM 22798 O O . LEU C 1 385 ? 48.227 1.267 15.805 1.00 17.92 400 LEU C O 1
ATOM 22814 N N . THR C 1 386 ? 46.929 2.215 17.388 1.00 19.10 401 THR C N 1
ATOM 22815 C CA . THR C 1 386 ? 48.076 2.975 17.899 1.00 19.50 401 THR C CA 1
ATOM 22816 C C . THR C 1 386 ? 49.212 2.112 18.447 1.00 17.22 401 THR C C 1
ATOM 22817 O O . THR C 1 386 ? 50.387 2.465 18.247 1.00 19.45 401 THR C O 1
ATOM 22828 N N . ASN C 1 387 ? 48.903 0.957 19.015 1.00 18.23 402 ASN C N 1
ATOM 22829 C CA . ASN C 1 387 ? 49.986 0.077 19.430 1.00 19.66 402 ASN C CA 1
ATOM 22830 C C . ASN C 1 387 ? 50.820 -0.447 18.238 1.00 20.61 402 ASN C C 1
ATOM 22831 O O . ASN C 1 387 ? 52.051 -0.546 18.331 1.00 19.08 402 ASN C O 1
ATOM 22842 N N . VAL C 1 388 ? 50.156 -0.760 17.104 1.00 17.79 403 VAL C N 1
ATOM 22843 C CA . VAL C 1 388 ? 50.842 -1.136 15.877 1.00 19.02 403 VAL C CA 1
ATOM 22844 C C . VAL C 1 388 ? 51.699 0.016 15.353 1.00 17.85 403 VAL C C 1
ATOM 22845 O O . VAL C 1 388 ? 52.898 -0.177 15.045 1.00 19.89 403 VAL C O 1
ATOM 22858 N N . LEU C 1 389 ? 51.117 1.226 15.298 1.00 18.47 404 LEU C N 1
ATOM 22859 C CA . LEU C 1 389 ? 51.802 2.404 14.806 1.00 19.91 404 LEU C CA 1
ATOM 22860 C C . LEU C 1 389 ? 53.059 2.726 15.595 1.00 17.98 404 LEU C C 1
ATOM 22861 O O . LEU C 1 389 ? 54.071 3.087 15.019 1.00 21.65 404 LEU C O 1
ATOM 22877 N N . ALA C 1 390 ? 52.990 2.547 16.923 1.00 21.02 405 ALA C N 1
ATOM 22878 C CA . ALA C 1 390 ? 54.130 2.888 17.773 1.00 23.77 405 ALA C CA 1
ATOM 22879 C C . ALA C 1 390 ? 55.199 1.800 17.771 1.00 26.99 405 ALA C C 1
ATOM 22880 O O . ALA C 1 390 ? 56.222 1.986 18.438 1.00 26.40 405 ALA C O 1
ATOM 22887 N N . GLY C 1 391 ? 54.941 0.660 17.115 1.00 23.85 406 GLY C N 1
ATOM 22888 C CA . GLY C 1 391 ? 55.922 -0.402 17.002 1.00 29.78 406 GLY C CA 1
ATOM 22889 C C . GLY C 1 391 ? 55.896 -1.344 18.208 1.00 31.05 406 GLY C C 1
ATOM 22890 O O . GLY C 1 391 ? 56.794 -2.158 18.324 1.00 35.91 406 GLY C O 1
ATOM 22894 N N . LYS C 1 392 ? 54.911 -1.187 19.099 1.00 29.47 407 LYS C N 1
ATOM 22895 C CA . LYS C 1 392 ? 54.740 -1.975 20.310 1.00 32.87 407 LYS C CA 1
ATOM 22896 C C . LYS C 1 392 ? 54.094 -3.313 19.963 1.00 33.97 407 LYS C C 1
ATOM 22897 O O . LYS C 1 392 ? 54.457 -4.330 20.523 1.00 32.73 407 LYS C O 1
ATOM 22916 N N . GLU C 1 393 ? 53.102 -3.311 19.060 1.00 29.88 408 GLU C N 1
ATOM 22917 C CA . GLU C 1 393 ? 52.429 -4.541 18.655 1.00 31.95 408 GLU C CA 1
ATOM 22918 C C . GLU C 1 393 ? 52.890 -5.014 17.278 1.00 33.44 408 GLU C C 1
ATOM 22919 O O . GLU C 1 393 ? 52.740 -4.315 16.273 1.00 32.41 408 GLU C O 1
ATOM 22931 N N . LYS C 1 394 ? 53.360 -6.263 17.211 1.00 31.17 409 LYS C N 1
ATOM 22932 C CA . LYS C 1 394 ? 53.752 -6.859 15.943 1.00 31.46 409 LYS C CA 1
ATOM 22933 C C . LYS C 1 394 ? 52.907 -8.089 15.607 1.00 30.78 409 LYS C C 1
ATOM 22934 O O . LYS C 1 394 ? 53.045 -8.634 14.532 1.00 33.09 409 LYS C O 1
ATOM 22953 N N . LYS C 1 395 ? 52.027 -8.524 16.509 1.00 28.59 410 LYS C N 1
ATOM 22954 C CA . LYS C 1 395 ? 51.193 -9.689 16.268 1.00 28.02 410 LYS C CA 1
ATOM 22955 C C . LYS C 1 395 ? 49.823 -9.222 15.765 1.00 24.30 410 LYS C C 1
ATOM 22956 O O . LYS C 1 395 ? 49.567 -8.020 15.688 1.00 22.97 410 LYS C O 1
ATOM 22975 N N . GLU C 1 396 ? 49.000 -10.184 15.364 1.00 22.93 411 GLU C N 1
ATOM 22976 C CA . GLU C 1 396 ? 47.622 -9.933 14.959 1.00 23.55 411 GLU C CA 1
ATOM 22977 C C . GLU C 1 396 ? 46.828 -9.308 16.102 1.00 22.63 411 GLU C C 1
ATOM 22978 O O . GLU C 1 396 ? 47.075 -9.602 17.274 1.00 22.75 411 GLU C O 1
ATOM 22990 N N . ILE C 1 397 ? 45.902 -8.428 15.752 1.00 19.96 412 ILE C N 1
ATOM 22991 C CA . ILE C 1 397 ? 45.061 -7.790 16.757 1.00 20.47 412 ILE C CA 1
ATOM 22992 C C . ILE C 1 397 ? 43.639 -8.334 16.744 1.00 20.54 412 ILE C C 1
ATOM 22993 O O . ILE C 1 397 ? 42.818 -7.962 17.599 1.00 21.04 412 ILE C O 1
ATOM 23009 N N . ARG C 1 398 ? 43.313 -9.191 15.766 1.00 20.08 413 ARG C N 1
ATOM 23010 C CA . ARG C 1 398 ? 42.040 -9.857 15.704 1.00 18.42 413 ARG C CA 1
ATOM 23011 C C . ARG C 1 398 ? 42.218 -11.281 15.155 1.00 20.21 413 ARG C C 1
ATOM 23012 O O . ARG C 1 398 ? 43.206 -11.568 14.495 1.00 21.97 413 ARG C O 1
ATOM 23033 N N . ASP C 1 399 ? 41.262 -12.142 15.485 1.00 21.02 414 ASP C N 1
ATOM 23034 C CA . ASP C 1 399 ? 41.261 -13.527 15.019 1.00 21.91 414 ASP C CA 1
ATOM 23035 C C . ASP C 1 399 ? 40.739 -13.635 13.587 1.00 20.39 414 ASP C C 1
ATOM 23036 O O . ASP C 1 399 ? 41.160 -14.508 12.823 1.00 19.84 414 ASP C O 1
ATOM 23045 N N . TYR C 1 400 ? 39.771 -12.795 13.237 1.00 18.56 415 TYR C N 1
ATOM 23046 C CA . TYR C 1 400 ? 39.229 -12.808 11.900 1.00 16.74 415 TYR C CA 1
ATOM 23047 C C . TYR C 1 400 ? 38.632 -11.444 11.574 1.00 19.43 415 TYR C C 1
ATOM 23048 O O . TYR C 1 400 ? 38.306 -10.661 12.467 1.00 19.58 415 TYR C O 1
ATOM 23066 N N . LEU C 1 401 ? 38.396 -11.251 10.275 1.00 14.49 416 LEU C N 1
ATOM 23067 C CA . LEU C 1 401 ? 37.701 -10.087 9.741 1.00 14.50 416 LEU C CA 1
ATOM 23068 C C . LEU C 1 401 ? 36.308 -10.465 9.280 1.00 15.96 416 LEU C C 1
ATOM 23069 O O . LEU C 1 401 ? 36.060 -11.601 8.828 1.00 17.93 416 LEU C O 1
ATOM 23085 N N . PHE C 1 402 ? 35.375 -9.529 9.408 1.00 13.81 417 PHE C N 1
ATOM 23086 C CA . PHE C 1 402 ? 34.019 -9.645 8.928 1.00 12.78 417 PHE C CA 1
ATOM 23087 C C . PHE C 1 402 ? 33.784 -8.760 7.706 1.00 15.88 417 PHE C C 1
ATOM 23088 O O . PHE C 1 402 ? 34.316 -7.624 7.635 1.00 15.40 417 PHE C O 1
ATOM 23105 N N . PHE C 1 403 ? 32.917 -9.225 6.807 1.00 13.68 418 PHE C N 1
ATOM 23106 C CA . PHE C 1 403 ? 32.579 -8.579 5.563 1.00 14.16 418 PHE C CA 1
ATOM 23107 C C . PHE C 1 403 ? 31.095 -8.715 5.244 1.00 14.78 418 PHE C C 1
ATOM 23108 O O . PHE C 1 403 ? 30.430 -9.721 5.560 1.00 16.45 418 PHE C O 1
ATOM 23125 N N . GLU C 1 404 ? 30.549 -7.722 4.514 1.00 15.05 419 GLU C N 1
ATOM 23126 C CA . GLU C 1 404 ? 29.163 -7.749 4.102 1.00 14.08 419 GLU C CA 1
ATOM 23127 C C . GLU C 1 404 ? 29.031 -7.010 2.790 1.00 15.23 419 GLU C C 1
ATOM 23128 O O . GLU C 1 404 ? 29.608 -5.917 2.629 1.00 15.76 419 GLU C O 1
ATOM 23140 N N . ILE C 1 405 ? 28.236 -7.522 1.866 1.00 13.68 420 ILE C N 1
ATOM 23141 C CA . ILE C 1 405 ? 27.900 -6.802 0.642 1.00 14.34 420 ILE C CA 1
ATOM 23142 C C . ILE C 1 405 ? 26.619 -7.385 0.115 1.00 16.11 420 ILE C C 1
ATOM 23143 O O . ILE C 1 405 ? 26.533 -8.566 -0.219 1.00 15.65 420 ILE C O 1
ATOM 23159 N N . GLY C 1 406 ? 25.562 -6.566 -0.013 1.00 14.71 421 GLY C N 1
ATOM 23160 C CA . GLY C 1 406 ? 24.330 -7.091 -0.512 1.00 14.85 421 GLY C CA 1
ATOM 23161 C C . GLY C 1 406 ? 23.807 -8.332 0.246 1.00 15.36 421 GLY C C 1
ATOM 23162 O O . GLY C 1 406 ? 23.804 -8.378 1.467 1.00 15.81 421 GLY C O 1
ATOM 23166 N N . LEU C 1 407 ? 23.466 -9.352 -0.555 1.00 15.49 422 LEU C N 1
ATOM 23167 C CA . LEU C 1 407 ? 23.022 -10.652 -0.044 1.00 16.90 422 LEU C CA 1
ATOM 23168 C C . LEU C 1 407 ? 24.143 -11.504 0.556 1.00 17.36 422 LEU C C 1
ATOM 23169 O O . LEU C 1 407 ? 23.843 -12.558 1.151 1.00 17.87 422 LEU C O 1
ATOM 23185 N N . ALA C 1 408 ? 25.399 -11.053 0.521 1.00 16.58 423 ALA C N 1
ATOM 23186 C CA . ALA C 1 408 ? 26.512 -11.847 0.982 1.00 15.86 423 ALA C CA 1
ATOM 23187 C C . ALA C 1 408 ? 27.051 -11.382 2.334 1.00 17.08 423 ALA C C 1
ATOM 23188 O O . ALA C 1 408 ? 27.064 -10.175 2.653 1.00 16.39 423 ALA C O 1
ATOM 23195 N N . ARG C 1 409 ? 27.566 -12.309 3.114 1.00 16.01 424 ARG C N 1
ATOM 23196 C CA . ARG C 1 409 ? 28.307 -12.044 4.318 1.00 15.09 424 ARG C CA 1
ATOM 23197 C C . ARG C 1 409 ? 29.565 -12.903 4.241 1.00 16.35 424 ARG C C 1
ATOM 23198 O O . ARG C 1 409 ? 29.571 -13.949 3.564 1.00 17.58 424 ARG C O 1
ATOM 23219 N N . GLY C 1 410 ? 30.608 -12.526 4.966 1.00 15.82 425 GLY C N 1
ATOM 23220 C CA . GLY C 1 410 ? 31.752 -13.407 5.034 1.00 15.98 425 GLY C CA 1
ATOM 23221 C C . GLY C 1 410 ? 32.683 -13.099 6.175 1.00 17.60 425 GLY C C 1
ATOM 23222 O O . GLY C 1 410 ? 32.535 -12.070 6.860 1.00 16.49 425 GLY C O 1
ATOM 23226 N N . VAL C 1 411 ? 33.621 -14.030 6.419 1.00 14.83 426 VAL C N 1
ATOM 23227 C CA . VAL C 1 411 ? 34.650 -13.882 7.398 1.00 15.81 426 VAL C CA 1
ATOM 23228 C C . VAL C 1 411 ? 35.931 -14.419 6.762 1.00 17.41 426 VAL C C 1
ATOM 23229 O O . VAL C 1 411 ? 35.858 -15.323 5.914 1.00 16.70 426 VAL C O 1
ATOM 23242 N N . ARG C 1 412 ? 37.062 -13.878 7.153 1.00 15.47 427 ARG C N 1
ATOM 23243 C CA . ARG C 1 412 ? 38.328 -14.543 6.890 1.00 16.19 427 ARG C CA 1
ATOM 23244 C C . ARG C 1 412 ? 39.265 -14.490 8.087 1.00 16.13 427 ARG C C 1
ATOM 23245 O O . ARG C 1 412 ? 39.340 -13.490 8.798 1.00 16.00 427 ARG C O 1
ATOM 23266 N N . THR C 1 413 ? 40.044 -15.573 8.251 1.00 17.58 428 THR C N 1
ATOM 23267 C CA . THR C 1 413 ? 41.249 -15.614 9.055 1.00 17.95 428 THR C CA 1
ATOM 23268 C C . THR C 1 413 ? 42.433 -15.364 8.143 1.00 17.38 428 THR C C 1
ATOM 23269 O O . THR C 1 413 ? 42.299 -15.065 6.945 1.00 18.50 428 THR C O 1
ATOM 23280 N N . LYS C 1 414 ? 43.659 -15.515 8.656 1.00 21.18 429 LYS C N 1
ATOM 23281 C CA . LYS C 1 414 ? 44.820 -15.445 7.806 1.00 22.96 429 LYS C CA 1
ATOM 23282 C C . LYS C 1 414 ? 44.755 -16.479 6.684 1.00 23.66 429 LYS C C 1
ATOM 23283 O O . LYS C 1 414 ? 45.166 -16.213 5.572 1.00 23.64 429 LYS C O 1
ATOM 23302 N N . ASP C 1 415 ? 44.309 -17.702 7.004 1.00 20.99 430 ASP C N 1
ATOM 23303 C CA . ASP C 1 415 ? 44.451 -18.805 6.084 1.00 21.44 430 ASP C CA 1
ATOM 23304 C C . ASP C 1 415 ? 43.149 -19.251 5.432 1.00 17.82 430 ASP C C 1
ATOM 23305 O O . ASP C 1 415 ? 43.210 -20.027 4.473 1.00 19.30 430 ASP C O 1
ATOM 23314 N N . TRP C 1 416 ? 41.972 -18.770 5.847 1.00 16.87 431 TRP C N 1
ATOM 23315 C CA . TRP C 1 416 ? 40.739 -19.226 5.245 1.00 14.87 431 TRP C CA 1
ATOM 23316 C C . TRP C 1 416 ? 39.749 -18.079 5.057 1.00 17.89 431 TRP C C 1
ATOM 23317 O O . TRP C 1 416 ? 39.721 -17.182 5.896 1.00 17.16 431 TRP C O 1
ATOM 23338 N N . LYS C 1 417 ? 38.926 -18.182 4.018 1.00 15.19 432 LYS C N 1
ATOM 23339 C CA . LYS C 1 417 ? 37.818 -17.289 3.788 1.00 14.78 432 LYS C CA 1
ATOM 23340 C C . LYS C 1 417 ? 36.535 -18.082 3.610 1.00 17.69 432 LYS C C 1
ATOM 23341 O O . LYS C 1 417 ? 36.516 -19.066 2.869 1.00 16.74 432 LYS C O 1
ATOM 23360 N N . TYR C 1 418 ? 35.448 -17.631 4.238 1.00 14.63 433 TYR C N 1
ATOM 23361 C CA . TYR C 1 418 ? 34.114 -18.188 4.065 1.00 14.40 433 TYR C CA 1
ATOM 23362 C C . TYR C 1 418 ? 33.144 -17.091 3.650 1.00 15.89 433 TYR C C 1
ATOM 23363 O O . TYR C 1 418 ? 33.101 -16.020 4.314 1.00 16.07 433 TYR C O 1
ATOM 23381 N N . ILE C 1 419 ? 32.341 -17.358 2.617 1.00 15.29 434 ILE C N 1
ATOM 23382 C CA . ILE C 1 419 ? 31.295 -16.493 2.085 1.00 16.17 434 ILE C CA 1
ATOM 23383 C C . ILE C 1 419 ? 29.969 -17.221 2.115 1.00 18.09 434 ILE C C 1
ATOM 23384 O O . ILE C 1 419 ? 29.897 -18.368 1.645 1.00 17.80 434 ILE C O 1
ATOM 23400 N N . ALA C 1 420 ? 28.935 -16.568 2.663 1.00 15.29 435 ALA C N 1
ATOM 23401 C CA . ALA C 1 420 ? 27.571 -17.078 2.642 1.00 15.75 435 ALA C CA 1
ATOM 23402 C C . ALA C 1 420 ? 26.674 -16.089 1.921 1.00 18.32 435 ALA C C 1
ATOM 23403 O O . ALA C 1 420 ? 26.753 -14.872 2.169 1.00 17.93 435 ALA C O 1
ATOM 23410 N N . VAL C 1 421 ? 25.830 -16.579 1.033 1.00 15.59 436 VAL C N 1
ATOM 23411 C CA . VAL C 1 421 ? 24.891 -15.771 0.296 1.00 16.65 436 VAL C CA 1
ATOM 23412 C C . VAL C 1 421 ? 23.505 -16.281 0.640 1.00 19.97 436 VAL C C 1
ATOM 23413 O O . VAL C 1 421 ? 23.283 -17.484 0.532 1.00 19.52 436 VAL C O 1
ATOM 23426 N N . ARG C 1 422 ? 22.612 -15.419 1.143 1.00 18.82 437 ARG C N 1
ATOM 23427 C CA . ARG C 1 422 ? 21.237 -15.799 1.474 1.00 18.50 437 ARG C CA 1
ATOM 23428 C C . ARG C 1 422 ? 20.284 -14.751 0.910 1.00 20.68 437 ARG C C 1
ATOM 23429 O O . ARG C 1 422 ? 20.575 -13.554 0.958 1.00 19.81 437 ARG C O 1
ATOM 23450 N N . TYR C 1 423 ? 19.141 -15.202 0.364 1.00 20.37 438 TYR C N 1
ATOM 23451 C CA . TYR C 1 423 ? 18.299 -14.348 -0.444 1.00 21.16 438 TYR C CA 1
ATOM 23452 C C . TYR C 1 423 ? 17.232 -13.607 0.368 1.00 22.98 438 TYR C C 1
ATOM 23453 O O . TYR C 1 423 ? 16.700 -14.104 1.359 1.00 23.52 438 TYR C O 1
ATOM 23471 N N . ASP C 1 424 ? 16.997 -12.360 -0.060 1.00 22.80 439 ASP C N 1
ATOM 23472 C CA . ASP C 1 424 ? 15.887 -11.538 0.393 1.00 25.39 439 ASP C CA 1
ATOM 23473 C C . ASP C 1 424 ? 14.598 -12.126 -0.154 1.00 24.75 439 ASP C C 1
ATOM 23474 O O . ASP C 1 424 ? 14.598 -12.954 -1.060 1.00 25.54 439 ASP C O 1
ATOM 23483 N N . GLU C 1 425 ? 13.480 -11.654 0.431 1.00 30.62 440 GLU C N 1
ATOM 23484 C CA . GLU C 1 425 ? 12.171 -12.217 0.115 1.00 31.70 440 GLU C CA 1
ATOM 23485 C C . GLU C 1 425 ? 11.798 -11.986 -1.352 1.00 28.62 440 GLU C C 1
ATOM 23486 O O . GLU C 1 425 ? 11.289 -12.897 -1.993 1.00 31.58 440 GLU C O 1
ATOM 23498 N N . ALA C 1 426 ? 12.051 -10.790 -1.882 1.00 27.86 441 ALA C N 1
ATOM 23499 C CA . ALA C 1 426 ? 11.750 -10.473 -3.267 1.00 29.73 441 ALA C CA 1
ATOM 23500 C C . ALA C 1 426 ? 12.553 -11.320 -4.255 1.00 32.22 441 ALA C C 1
ATOM 23501 O O . ALA C 1 426 ? 12.021 -11.775 -5.252 1.00 34.45 441 ALA C O 1
ATOM 23508 N N . SER C 1 427 ? 13.851 -11.515 -4.012 1.00 27.83 442 SER C N 1
ATOM 23509 C CA . SER C 1 427 ? 14.639 -12.372 -4.867 1.00 26.31 442 SER C CA 1
ATOM 23510 C C . SER C 1 427 ? 14.113 -13.811 -4.814 1.00 29.45 442 SER C C 1
ATOM 23511 O O . SER C 1 427 ? 14.084 -14.475 -5.831 1.00 31.50 442 SER C O 1
ATOM 23519 N N . GLN C 1 428 ? 13.808 -14.293 -3.614 1.00 32.06 443 GLN C N 1
ATOM 23520 C CA . GLN C 1 428 ? 13.381 -15.705 -3.415 1.00 31.95 443 GLN C CA 1
ATOM 23521 C C . GLN C 1 428 ? 12.055 -15.975 -4.108 1.00 34.48 443 GLN C C 1
ATOM 23522 O O . GLN C 1 428 ? 11.829 -17.130 -4.435 1.00 36.54 443 GLN C O 1
ATOM 23536 N N . ARG C 1 429 ? 11.198 -14.973 -4.230 1.00 36.80 444 ARG C N 1
ATOM 23537 C CA . ARG C 1 429 ? 9.882 -15.121 -4.884 1.00 43.64 444 ARG C CA 1
ATOM 23538 C C . ARG C 1 429 ? 10.130 -15.244 -6.383 1.00 41.32 444 ARG C C 1
ATOM 23539 O O . ARG C 1 429 ? 9.354 -15.920 -7.032 1.00 44.09 444 ARG C O 1
ATOM 23560 N N . ILE C 1 430 ? 11.154 -14.571 -6.889 1.00 37.39 445 ILE C N 1
ATOM 23561 C CA . ILE C 1 430 ? 11.454 -14.578 -8.350 1.00 35.70 445 ILE C CA 1
ATOM 23562 C C . ILE C 1 430 ? 12.067 -15.945 -8.665 1.00 37.13 445 ILE C C 1
ATOM 23563 O O . ILE C 1 430 ? 11.705 -16.525 -9.693 1.00 39.94 445 ILE C O 1
ATOM 23579 N N . VAL C 1 431 ? 12.973 -16.413 -7.817 1.00 35.21 446 VAL C N 1
ATOM 23580 C CA . VAL C 1 431 ? 13.629 -17.740 -7.987 1.00 34.53 446 VAL C CA 1
ATOM 23581 C C . VAL C 1 431 ? 12.532 -18.810 -7.970 1.00 44.64 446 VAL C C 1
ATOM 23582 O O . VAL C 1 431 ? 12.591 -19.709 -8.811 1.00 42.81 446 VAL C O 1
ATOM 23595 N N . ASP C 1 432 ? 11.598 -18.695 -7.033 1.00 43.06 447 ASP C N 1
ATOM 23596 C CA . ASP C 1 432 ? 10.504 -19.644 -6.876 1.00 44.34 447 ASP C CA 1
ATOM 23597 C C . ASP C 1 432 ? 9.546 -19.626 -8.068 1.00 44.52 447 ASP C C 1
ATOM 23598 O O . ASP C 1 432 ? 9.031 -20.671 -8.457 1.00 45.45 447 ASP C O 1
ATOM 23607 N N . SER C 1 433 ? 9.286 -18.452 -8.647 1.00 44.42 448 SER C N 1
ATOM 23608 C CA . SER C 1 433 ? 8.452 -18.365 -9.838 1.00 48.95 448 SER C CA 1
ATOM 23609 C C . SER C 1 433 ? 9.107 -19.087 -11.025 1.00 51.00 448 SER C C 1
ATOM 23610 O O . SER C 1 433 ? 8.432 -19.433 -11.987 1.00 49.39 448 SER C O 1
ATOM 23618 N N . GLY C 1 434 ? 10.427 -19.305 -10.970 1.00 50.31 449 GLY C N 1
ATOM 23619 C CA . GLY C 1 434 ? 11.167 -19.932 -12.057 1.00 48.47 449 GLY C CA 1
ATOM 23620 C C . GLY C 1 434 ? 11.464 -18.976 -13.217 1.00 46.34 449 GLY C C 1
ATOM 23621 O O . GLY C 1 434 ? 12.125 -19.385 -14.165 1.00 51.73 449 GLY C O 1
ATOM 23625 N N . LYS C 1 435 ? 10.970 -17.726 -13.150 1.00 44.72 450 LYS C N 1
ATOM 23626 C CA . LYS C 1 435 ? 11.246 -16.698 -14.145 1.00 43.10 450 LYS C CA 1
ATOM 23627 C C . LYS C 1 435 ? 12.634 -16.117 -13.893 1.00 44.54 450 LYS C C 1
ATOM 23628 O O . LYS C 1 435 ? 13.078 -16.060 -12.748 1.00 41.98 450 LYS C O 1
ATOM 23647 N N . MET C 1 436 ? 13.297 -15.672 -14.959 1.00 41.20 451 MET C N 1
ATOM 23648 C CA . MET C 1 436 ? 14.648 -15.146 -14.813 1.00 42.61 451 MET C CA 1
ATOM 23649 C C . MET C 1 436 ? 14.568 -13.684 -14.372 1.00 42.51 451 MET C C 1
ATOM 23650 O O . MET C 1 436 ? 13.552 -13.014 -14.565 1.00 42.94 451 MET C O 1
ATOM 23664 N N . PHE C 1 437 ? 15.637 -13.206 -13.714 1.00 36.25 452 PHE C N 1
ATOM 23665 C CA . PHE C 1 437 ? 15.780 -11.793 -13.449 1.00 30.72 452 PHE C CA 1
ATOM 23666 C C . PHE C 1 437 ? 16.182 -11.100 -14.744 1.00 31.71 452 PHE C C 1
ATOM 23667 O O . PHE C 1 437 ? 16.973 -11.634 -15.511 1.00 30.78 452 PHE C O 1
ATOM 23684 N N . LYS C 1 438 ? 15.637 -9.904 -14.978 1.00 34.72 453 LYS C N 1
ATOM 23685 C CA . LYS C 1 438 ? 16.013 -9.123 -16.147 1.00 38.72 453 LYS C CA 1
ATOM 23686 C C . LYS C 1 438 ? 17.339 -8.427 -15.870 1.00 37.42 453 LYS C C 1
ATOM 23687 O O . LYS C 1 438 ? 17.423 -7.693 -14.894 1.00 39.84 453 LYS C O 1
ATOM 23706 N N . GLY C 1 439 ? 18.336 -8.633 -16.742 1.00 38.34 454 GLY C N 1
ATOM 23707 C CA . GLY C 1 439 ? 19.695 -8.175 -16.507 1.00 37.66 454 GLY C CA 1
ATOM 23708 C C . GLY C 1 439 ? 20.101 -6.973 -17.362 1.00 41.79 454 GLY C C 1
ATOM 23709 O O . GLY C 1 439 ? 19.457 -6.656 -18.373 1.00 41.69 454 GLY C O 1
ATOM 23713 N N . TYR C 1 440 ? 21.195 -6.319 -16.926 1.00 34.91 455 TYR C N 1
ATOM 23714 C CA . TYR C 1 440 ? 21.858 -5.243 -17.655 1.00 34.07 455 TYR C CA 1
ATOM 23715 C C . TYR C 1 440 ? 22.054 -5.645 -19.124 1.00 35.87 455 TYR C C 1
ATOM 23716 O O . TYR C 1 440 ? 22.517 -6.746 -19.425 1.00 35.38 455 TYR C O 1
ATOM 23734 N N . LYS C 1 441 ? 21.693 -4.722 -20.037 1.00 43.52 456 LYS C N 1
ATOM 23735 C CA . LYS C 1 441 ? 21.805 -4.902 -21.486 1.00 45.55 456 LYS C CA 1
ATOM 23736 C C . LYS C 1 441 ? 21.259 -6.264 -21.929 1.00 45.70 456 LYS C C 1
ATOM 23737 O O . LYS C 1 441 ? 21.830 -6.925 -22.803 1.00 44.22 456 LYS C O 1
ATOM 23756 N N . GLY C 1 442 ? 20.163 -6.707 -21.306 1.00 44.66 457 GLY C N 1
ATOM 23757 C CA . GLY C 1 442 ? 19.509 -7.938 -21.730 1.00 47.93 457 GLY C CA 1
ATOM 23758 C C . GLY C 1 442 ? 20.204 -9.222 -21.261 1.00 48.12 457 GLY C C 1
ATOM 23759 O O . GLY C 1 442 ? 19.857 -10.304 -21.732 1.00 41.77 457 GLY C O 1
ATOM 23763 N N . HIS C 1 443 ? 21.154 -9.135 -20.313 1.00 44.62 458 HIS C N 1
ATOM 23764 C CA . HIS C 1 443 ? 21.825 -10.331 -19.823 1.00 44.38 458 HIS C CA 1
ATOM 23765 C C . HIS C 1 443 ? 21.067 -10.911 -18.630 1.00 44.87 458 HIS C C 1
ATOM 23766 O O . HIS C 1 443 ? 21.470 -10.753 -17.480 1.00 37.00 458 HIS C O 1
ATOM 23781 N N . ASP C 1 444 ? 19.975 -11.623 -18.923 1.00 40.59 459 ASP C N 1
ATOM 23782 C CA . ASP C 1 444 ? 19.084 -12.130 -17.894 1.00 37.90 459 ASP C CA 1
ATOM 23783 C C . ASP C 1 444 ? 19.770 -13.272 -17.148 1.00 34.53 459 ASP C C 1
ATOM 23784 O O . ASP C 1 444 ? 20.640 -13.937 -17.714 1.00 37.43 459 ASP C O 1
ATOM 23793 N N . HIS C 1 445 ? 19.380 -13.496 -15.881 1.00 33.26 460 HIS C N 1
ATOM 23794 C CA . HIS C 1 445 ? 20.071 -14.436 -15.003 1.00 32.48 460 HIS C CA 1
ATOM 23795 C C . HIS C 1 445 ? 19.087 -15.160 -14.085 1.00 31.17 460 HIS C C 1
ATOM 23796 O O . HIS C 1 445 ? 18.096 -14.590 -13.643 1.00 31.06 460 HIS C O 1
ATOM 23811 N N . LYS C 1 446 ? 19.401 -16.414 -13.763 1.00 31.77 461 LYS C N 1
ATOM 23812 C CA . LYS C 1 446 ? 18.517 -17.271 -12.989 1.00 34.61 461 LYS C CA 1
ATOM 23813 C C . LYS C 1 446 ? 18.507 -16.895 -11.508 1.00 33.41 461 LYS C C 1
ATOM 23814 O O . LYS C 1 446 ? 17.457 -16.919 -10.882 1.00 30.43 461 LYS C O 1
ATOM 23833 N N . LEU C 1 447 ? 19.684 -16.598 -10.937 1.00 27.65 462 LEU C N 1
ATOM 23834 C CA . LEU C 1 447 ? 19.806 -16.315 -9.526 1.00 23.43 462 LEU C CA 1
ATOM 23835 C C . LEU C 1 447 ? 20.213 -14.853 -9.296 1.00 22.28 462 LEU C C 1
ATOM 23836 O O . LEU C 1 447 ? 20.772 -14.212 -10.165 1.00 23.69 462 LEU C O 1
ATOM 23852 N N . PRO C 1 448 ? 19.846 -14.283 -8.140 1.00 23.14 463 PRO C N 1
ATOM 23853 C CA . PRO C 1 448 ? 20.094 -12.861 -7.881 1.00 22.48 463 PRO C CA 1
ATOM 23854 C C . PRO C 1 448 ? 21.579 -12.588 -7.741 1.00 19.70 463 PRO C C 1
ATOM 23855 O O . PRO C 1 448 ? 22.351 -13.422 -7.275 1.00 21.32 463 PRO C O 1
ATOM 23866 N N . HIS C 1 449 ? 21.967 -11.371 -8.092 1.00 20.02 464 HIS C N 1
ATOM 23867 C CA . HIS C 1 449 ? 23.295 -10.883 -7.742 1.00 19.80 464 HIS C CA 1
ATOM 23868 C C . HIS C 1 449 ? 23.306 -10.441 -6.289 1.00 19.94 464 HIS C C 1
ATOM 23869 O O . HIS C 1 449 ? 22.256 -10.265 -5.657 1.00 18.49 464 HIS C O 1
ATOM 23884 N N . TYR C 1 450 ? 24.506 -10.239 -5.738 1.00 17.21 465 TYR C N 1
ATOM 23885 C CA . TYR C 1 450 ? 24.572 -9.768 -4.359 1.00 17.12 465 TYR C CA 1
ATOM 23886 C C . TYR C 1 450 ? 23.828 -8.431 -4.210 1.00 17.73 465 TYR C C 1
ATOM 23887 O O . TYR C 1 450 ? 23.175 -8.203 -3.184 1.00 17.05 465 TYR C O 1
ATOM 23905 N N . VAL C 1 451 ? 24.007 -7.558 -5.190 1.00 18.75 466 VAL C N 1
ATOM 23906 C CA . VAL C 1 451 ? 23.530 -6.193 -5.148 1.00 19.17 466 VAL C CA 1
ATOM 23907 C C . VAL C 1 451 ? 22.429 -6.007 -6.181 1.00 19.45 466 VAL C C 1
ATOM 23908 O O . VAL C 1 451 ? 22.351 -6.707 -7.201 1.00 19.95 466 VAL C O 1
ATOM 23921 N N . ARG C 1 452 ? 21.583 -5.017 -5.891 1.00 20.53 467 ARG C N 1
ATOM 23922 C CA . ARG C 1 452 ? 20.513 -4.610 -6.775 1.00 22.67 467 ARG C CA 1
ATOM 23923 C C . ARG C 1 452 ? 21.031 -3.983 -8.064 1.00 23.51 467 ARG C C 1
ATOM 23924 O O . ARG C 1 452 ? 20.407 -4.136 -9.086 1.00 24.53 467 ARG C O 1
ATOM 23945 N N . ASN C 1 453 ? 22.196 -3.323 -8.019 1.00 22.78 468 ASN C N 1
ATOM 23946 C CA . ASN C 1 453 ? 22.797 -2.691 -9.185 1.00 24.01 468 ASN C CA 1
ATOM 23947 C C . ASN C 1 453 ? 23.181 -3.761 -10.223 1.00 24.74 468 ASN C C 1
ATOM 23948 O O . ASN C 1 453 ? 24.133 -4.522 -10.028 1.00 23.87 468 ASN C O 1
ATOM 23959 N N . GLY C 1 454 ? 22.421 -3.833 -11.324 1.00 27.21 469 GLY C N 1
ATOM 23960 C CA . GLY C 1 454 ? 22.585 -4.849 -12.344 1.00 27.30 469 GLY C CA 1
ATOM 23961 C C . GLY C 1 454 ? 23.879 -4.680 -13.137 1.00 27.50 469 GLY C C 1
ATOM 23962 O O . GLY C 1 454 ? 24.401 -5.678 -13.607 1.00 26.85 469 GLY C O 1
ATOM 23966 N N . HIS C 1 455 ? 24.381 -3.439 -13.284 1.00 26.78 470 HIS C N 1
ATOM 23967 C CA . HIS C 1 455 ? 25.676 -3.190 -13.896 1.00 28.61 470 HIS C CA 1
ATOM 23968 C C . HIS C 1 455 ? 26.787 -3.881 -13.097 1.00 26.16 470 HIS C C 1
ATOM 23969 O O . HIS C 1 455 ? 27.552 -4.682 -13.640 1.00 24.35 470 HIS C O 1
ATOM 23984 N N . LEU C 1 456 ? 26.890 -3.551 -11.805 1.00 24.35 471 LEU C N 1
ATOM 23985 C CA . LEU C 1 456 ? 27.897 -4.141 -10.937 1.00 23.13 471 LEU C CA 1
ATOM 23986 C C . LEU C 1 456 ? 27.749 -5.666 -10.933 1.00 24.02 471 LEU C C 1
ATOM 23987 O O . LEU C 1 456 ? 28.744 -6.405 -10.974 1.00 22.34 471 LEU C O 1
ATOM 24003 N N . GLY C 1 457 ? 26.508 -6.148 -10.840 1.00 22.28 472 GLY C N 1
ATOM 24004 C CA . GLY C 1 457 ? 26.273 -7.569 -10.749 1.00 21.75 472 GLY C CA 1
ATOM 24005 C C . GLY C 1 457 ? 26.682 -8.310 -12.013 1.00 21.53 472 GLY C C 1
ATOM 24006 O O . GLY C 1 457 ? 27.318 -9.364 -11.935 1.00 20.23 472 GLY C O 1
ATOM 24010 N N . TYR C 1 458 ? 26.310 -7.792 -13.180 1.00 21.98 473 TYR C N 1
ATOM 24011 C CA . TYR C 1 458 ? 26.700 -8.408 -14.430 1.00 21.58 473 TYR C CA 1
ATOM 24012 C C . TYR C 1 458 ? 28.224 -8.559 -14.541 1.00 21.91 473 TYR C C 1
ATOM 24013 O O . TYR C 1 458 ? 28.735 -9.629 -14.888 1.00 21.70 473 TYR C O 1
ATOM 24031 N N . TYR C 1 459 ? 28.953 -7.479 -14.236 1.00 20.40 474 TYR C N 1
ATOM 24032 C CA . TYR C 1 459 ? 30.409 -7.534 -14.399 1.00 20.91 474 TYR C CA 1
ATOM 24033 C C . TYR C 1 459 ? 31.028 -8.456 -13.360 1.00 21.05 474 TYR C C 1
ATOM 24034 O O . TYR C 1 459 ? 32.019 -9.098 -13.663 1.00 22.67 474 TYR C O 1
ATOM 24052 N N . GLY C 1 460 ? 30.563 -8.371 -12.116 1.00 20.14 475 GLY C N 1
ATOM 24053 C CA . GLY C 1 460 ? 31.073 -9.193 -11.031 1.00 17.99 475 GLY C CA 1
ATOM 24054 C C . GLY C 1 460 ? 30.961 -10.677 -11.328 1.00 21.44 475 GLY C C 1
ATOM 24055 O O . GLY C 1 460 ? 31.843 -11.461 -10.994 1.00 21.86 475 GLY C O 1
ATOM 24059 N N . ALA C 1 461 ? 29.836 -11.066 -11.934 1.00 20.59 476 ALA C N 1
ATOM 24060 C CA . ALA C 1 461 ? 29.539 -12.469 -12.130 1.00 20.46 476 ALA C CA 1
ATOM 24061 C C . ALA C 1 461 ? 30.100 -13.011 -13.441 1.00 23.25 476 ALA C C 1
ATOM 24062 O O . ALA C 1 461 ? 30.264 -14.228 -13.538 1.00 24.85 476 ALA C O 1
ATOM 24069 N N . LYS C 1 462 ? 30.364 -12.156 -14.432 1.00 22.93 477 LYS C N 1
ATOM 24070 C CA . LYS C 1 462 ? 30.482 -12.681 -15.784 1.00 27.36 477 LYS C CA 1
ATOM 24071 C C . LYS C 1 462 ? 31.621 -13.686 -15.939 1.00 26.77 477 LYS C C 1
ATOM 24072 O O . LYS C 1 462 ? 31.422 -14.685 -16.636 1.00 29.86 477 LYS C O 1
ATOM 24091 N N . ASP C 1 463 ? 32.772 -13.452 -15.305 1.00 22.59 478 ASP C N 1
ATOM 24092 C CA . ASP C 1 463 ? 33.937 -14.333 -15.422 1.00 25.10 478 ASP C CA 1
ATOM 24093 C C . ASP C 1 463 ? 34.297 -14.960 -14.079 1.00 22.20 478 ASP C C 1
ATOM 24094 O O . ASP C 1 463 ? 35.447 -15.326 -13.842 1.00 25.00 478 ASP C O 1
ATOM 24103 N N . HIS C 1 464 ? 33.295 -15.066 -13.200 1.00 20.36 479 HIS C N 1
ATOM 24104 C CA . HIS C 1 464 ? 33.503 -15.618 -11.872 1.00 19.13 479 HIS C CA 1
ATOM 24105 C C . HIS C 1 464 ? 32.570 -16.800 -11.711 1.00 18.62 479 HIS C C 1
ATOM 24106 O O . HIS C 1 464 ? 31.429 -16.668 -11.268 1.00 18.46 479 HIS C O 1
ATOM 24121 N N . PRO C 1 465 ? 33.013 -18.003 -12.140 1.00 20.24 480 PRO C N 1
ATOM 24122 C CA . PRO C 1 465 ? 32.109 -19.146 -12.085 1.00 21.76 480 PRO C CA 1
ATOM 24123 C C . PRO C 1 465 ? 31.588 -19.509 -10.709 1.00 19.57 480 PRO C C 1
ATOM 24124 O O . PRO C 1 465 ? 30.582 -20.196 -10.637 1.00 21.21 480 PRO C O 1
ATOM 24135 N N . LEU C 1 466 ? 32.212 -19.022 -9.609 1.00 18.14 481 LEU C N 1
ATOM 24136 C CA . LEU C 1 466 ? 31.745 -19.348 -8.265 1.00 17.28 481 LEU C CA 1
ATOM 24137 C C . LEU C 1 466 ? 30.798 -18.281 -7.681 1.00 17.13 481 LEU C C 1
ATOM 24138 O O . LEU C 1 466 ? 30.343 -18.448 -6.550 1.00 18.77 481 LEU C O 1
ATOM 24154 N N . TYR C 1 467 ? 30.588 -17.201 -8.440 1.00 17.72 482 TYR C N 1
ATOM 24155 C CA . TYR C 1 467 ? 29.895 -16.027 -7.916 1.00 16.26 482 TYR C CA 1
ATOM 24156 C C . TYR C 1 467 ? 28.599 -16.392 -7.199 1.00 18.64 482 TYR C C 1
ATOM 24157 O O . TYR C 1 467 ? 28.329 -15.876 -6.115 1.00 17.74 482 TYR C O 1
ATOM 24175 N N . PHE C 1 468 ? 27.774 -17.260 -7.815 1.00 18.19 483 PHE C N 1
ATOM 24176 C CA . PHE C 1 468 ? 26.450 -17.530 -7.285 1.00 18.04 483 PHE C CA 1
ATOM 24177 C C . PHE C 1 468 ? 26.425 -18.685 -6.277 1.00 20.14 483 PHE C C 1
ATOM 24178 O O . PHE C 1 468 ? 25.358 -19.026 -5.775 1.00 19.58 483 PHE C O 1
ATOM 24195 N N . ASP C 1 469 ? 27.565 -19.299 -5.950 1.00 18.88 484 ASP C N 1
ATOM 24196 C CA . ASP C 1 469 ? 27.584 -20.380 -4.965 1.00 18.79 484 ASP C CA 1
ATOM 24197 C C . ASP C 1 469 ? 27.144 -19.779 -3.626 1.00 20.36 484 ASP C C 1
ATOM 24198 O O . ASP C 1 469 ? 27.708 -18.791 -3.171 1.00 18.94 484 ASP C O 1
ATOM 24207 N N . LYS C 1 470 ? 26.146 -20.371 -2.971 1.00 20.11 485 LYS C N 1
ATOM 24208 C CA . LYS C 1 470 ? 25.594 -19.829 -1.743 1.00 20.98 485 LYS C CA 1
ATOM 24209 C C . LYS C 1 470 ? 26.519 -19.983 -0.549 1.00 18.10 485 LYS C C 1
ATOM 24210 O O . LYS C 1 470 ? 26.330 -19.331 0.452 1.00 17.93 485 LYS C O 1
ATOM 24229 N N . ASN C 1 471 ? 27.473 -20.914 -0.617 1.00 16.95 486 ASN C N 1
ATOM 24230 C CA . ASN C 1 471 ? 28.467 -21.114 0.406 1.00 16.02 486 ASN C CA 1
ATOM 24231 C C . ASN C 1 471 ? 29.804 -21.375 -0.278 1.00 17.74 486 ASN C C 1
ATOM 24232 O O . ASN C 1 471 ? 29.932 -22.278 -1.131 1.00 18.18 486 ASN C O 1
ATOM 24243 N N . GLN C 1 472 ? 30.813 -20.569 0.089 1.00 15.90 487 GLN C N 1
ATOM 24244 C CA . GLN C 1 472 ? 32.106 -20.617 -0.547 1.00 15.81 487 GLN C CA 1
ATOM 24245 C C . GLN C 1 472 ? 33.168 -20.643 0.520 1.00 16.67 487 GLN C C 1
ATOM 24246 O O . GLN C 1 472 ? 33.127 -19.849 1.460 1.00 18.25 487 GLN C O 1
ATOM 24260 N N . LEU C 1 473 ? 34.128 -21.562 0.411 1.00 14.68 488 LEU C N 1
ATOM 24261 C CA . LEU C 1 473 ? 35.222 -21.693 1.347 1.00 16.15 488 LEU C CA 1
ATOM 24262 C C . LEU C 1 473 ? 36.527 -21.785 0.574 1.00 18.07 488 LEU C C 1
ATOM 24263 O O . LEU C 1 473 ? 36.668 -22.703 -0.263 1.00 16.54 488 LEU C O 1
ATOM 24279 N N . PHE C 1 474 ? 37.499 -20.914 0.857 1.00 15.28 489 PHE C N 1
ATOM 24280 C CA . PHE C 1 474 ? 38.786 -20.884 0.195 1.00 14.62 489 PHE C CA 1
ATOM 24281 C C . PHE C 1 474 ? 39.957 -20.971 1.134 1.00 15.86 489 PHE C C 1
ATOM 24282 O O . PHE C 1 474 ? 39.991 -20.389 2.211 1.00 15.84 489 PHE C O 1
ATOM 24299 N N . ASN C 1 475 ? 40.910 -21.822 0.740 1.00 15.61 490 ASN C N 1
ATOM 24300 C CA . ASN C 1 475 ? 42.183 -21.937 1.397 1.00 15.69 490 ASN C CA 1
ATOM 24301 C C . ASN C 1 475 ? 43.108 -20.884 0.813 1.00 16.41 490 ASN C C 1
ATOM 24302 O O . ASN C 1 475 ? 43.471 -20.943 -0.356 1.00 17.41 490 ASN C O 1
ATOM 24313 N N . ARG C 1 476 ? 43.374 -19.831 1.621 1.00 16.93 491 ARG C N 1
ATOM 24314 C CA . ARG C 1 476 ? 44.119 -18.676 1.159 1.00 17.29 491 ARG C CA 1
ATOM 24315 C C . ARG C 1 476 ? 45.583 -18.986 0.862 1.00 18.20 491 ARG C C 1
ATOM 24316 O O . ARG C 1 476 ? 46.242 -18.247 0.120 1.00 22.00 491 ARG C O 1
ATOM 24337 N N . VAL C 1 477 ? 46.129 -20.054 1.483 1.00 18.56 492 VAL C N 1
ATOM 24338 C CA . VAL C 1 477 ? 47.520 -20.397 1.295 1.00 19.95 492 VAL C CA 1
ATOM 24339 C C . VAL C 1 477 ? 47.699 -21.142 -0.041 1.00 20.07 492 VAL C C 1
ATOM 24340 O O . VAL C 1 477 ? 48.600 -20.807 -0.819 1.00 24.06 492 VAL C O 1
ATOM 24353 N N . THR C 1 478 ? 46.866 -22.145 -0.287 1.00 20.79 493 THR C N 1
ATOM 24354 C CA . THR C 1 478 ? 46.988 -22.996 -1.473 1.00 23.12 493 THR C CA 1
ATOM 24355 C C . THR C 1 478 ? 46.237 -22.438 -2.674 1.00 23.86 493 THR C C 1
ATOM 24356 O O . THR C 1 478 ? 46.529 -22.794 -3.811 1.00 25.30 493 THR C O 1
ATOM 24367 N N . ASP C 1 479 ? 45.252 -21.556 -2.457 1.00 20.62 494 ASP C N 1
ATOM 24368 C CA . ASP C 1 479 ? 44.412 -21.080 -3.536 1.00 19.03 494 ASP C CA 1
ATOM 24369 C C . ASP C 1 479 ? 44.213 -19.566 -3.436 1.00 20.73 494 ASP C C 1
ATOM 24370 O O . ASP C 1 479 ? 43.081 -19.121 -3.312 1.00 19.22 494 ASP C O 1
ATOM 24379 N N . PRO C 1 480 ? 45.279 -18.751 -3.526 1.00 21.40 495 PRO C N 1
ATOM 24380 C CA . PRO C 1 480 ? 45.130 -17.305 -3.345 1.00 21.51 495 PRO C CA 1
ATOM 24381 C C . PRO C 1 480 ? 44.241 -16.690 -4.420 1.00 21.97 495 PRO C C 1
ATOM 24382 O O . PRO C 1 480 ? 43.639 -15.631 -4.212 1.00 23.75 495 PRO C O 1
ATOM 24393 N N . GLU C 1 481 ? 44.070 -17.346 -5.570 1.00 21.68 496 GLU C N 1
ATOM 24394 C CA . GLU C 1 481 ? 43.219 -16.813 -6.633 1.00 21.44 496 GLU C CA 1
ATOM 24395 C C . GLU C 1 481 ? 41.736 -17.153 -6.445 1.00 19.77 496 GLU C C 1
ATOM 24396 O O . GLU C 1 481 ? 40.884 -16.757 -7.264 1.00 22.94 496 GLU C O 1
ATOM 24408 N N . GLU C 1 482 ? 41.390 -17.925 -5.424 1.00 17.66 497 GLU C N 1
ATOM 24409 C CA . GLU C 1 482 ? 39.963 -18.225 -5.122 1.00 18.58 497 GLU C CA 1
ATOM 24410 C C . GLU C 1 482 ? 39.300 -18.941 -6.300 1.00 19.48 497 GLU C C 1
ATOM 24411 O O . GLU C 1 482 ? 38.217 -18.510 -6.706 1.00 21.15 497 GLU C O 1
ATOM 24423 N N . THR C 1 483 ? 39.893 -20.046 -6.753 1.00 19.35 498 THR C N 1
ATOM 24424 C CA . THR C 1 483 ? 39.418 -20.837 -7.907 1.00 20.75 498 THR C CA 1
ATOM 24425 C C . THR C 1 483 ? 38.722 -22.110 -7.481 1.00 18.86 498 THR C C 1
ATOM 24426 O O . THR C 1 483 ? 37.995 -22.657 -8.293 1.00 20.71 498 THR C O 1
ATOM 24437 N N . LYS C 1 484 ? 38.934 -22.562 -6.255 1.00 18.40 499 LYS C N 1
ATOM 24438 C CA . LYS C 1 484 ? 38.409 -23.874 -5.808 1.00 19.32 499 LYS C CA 1
ATOM 24439 C C . LYS C 1 484 ? 37.543 -23.727 -4.553 1.00 16.46 499 LYS C C 1
ATOM 24440 O O . LYS C 1 484 ? 38.083 -23.433 -3.496 1.00 17.99 499 LYS C O 1
ATOM 24459 N N . ASN C 1 485 ? 36.262 -24.010 -4.690 1.00 16.35 500 ASN C N 1
ATOM 24460 C CA . ASN C 1 485 ? 35.315 -23.973 -3.550 1.00 16.49 500 ASN C CA 1
ATOM 24461 C C . ASN C 1 485 ? 35.473 -25.262 -2.738 1.00 17.76 500 ASN C C 1
ATOM 24462 O O . ASN C 1 485 ? 35.184 -26.327 -3.273 1.00 20.44 500 ASN C O 1
ATOM 24473 N N . LEU C 1 486 ? 35.906 -25.132 -1.496 1.00 17.38 501 LEU C N 1
ATOM 24474 C CA . LEU C 1 486 ? 36.078 -26.275 -0.599 1.00 17.14 501 LEU C CA 1
ATOM 24475 C C . LEU C 1 486 ? 34.922 -26.470 0.382 1.00 18.23 501 LEU C C 1
ATOM 24476 O O . LEU C 1 486 ? 35.002 -27.298 1.316 1.00 16.51 501 LEU C O 1
ATOM 24492 N N . TYR C 1 487 ? 33.813 -25.739 0.211 1.00 16.78 502 TYR C N 1
ATOM 24493 C CA . TYR C 1 487 ? 32.755 -25.785 1.199 1.00 16.57 502 TYR C CA 1
ATOM 24494 C C . TYR C 1 487 ? 32.190 -27.194 1.411 1.00 19.06 502 TYR C C 1
ATOM 24495 O O . TYR C 1 487 ? 31.979 -27.557 2.539 1.00 17.50 502 TYR C O 1
ATOM 24513 N N . ASN C 1 488 ? 31.908 -27.897 0.317 1.00 18.08 503 ASN C N 1
ATOM 24514 C CA . ASN C 1 488 ? 31.309 -29.227 0.415 1.00 19.05 503 ASN C CA 1
ATOM 24515 C C . ASN C 1 488 ? 32.365 -30.261 0.781 1.00 20.38 503 ASN C C 1
ATOM 24516 O O . ASN C 1 488 ? 32.009 -31.291 1.340 1.00 23.71 503 ASN C O 1
ATOM 24527 N N . ILE C 1 489 ? 33.630 -29.989 0.522 1.00 18.72 504 ILE C N 1
ATOM 24528 C CA . ILE C 1 489 ? 34.726 -30.908 0.792 1.00 17.06 504 ILE C CA 1
ATOM 24529 C C . ILE C 1 489 ? 35.111 -30.922 2.256 1.00 18.15 504 ILE C C 1
ATOM 24530 O O . ILE C 1 489 ? 35.454 -31.994 2.780 1.00 19.50 504 ILE C O 1
ATOM 24546 N N . ASN C 1 490 ? 35.177 -29.747 2.932 1.00 17.74 505 ASN C N 1
ATOM 24547 C CA . ASN C 1 490 ? 35.778 -29.615 4.248 1.00 17.66 505 ASN C CA 1
ATOM 24548 C C . ASN C 1 490 ? 34.718 -29.152 5.235 1.00 19.53 505 ASN C C 1
ATOM 24549 O O . ASN C 1 490 ? 34.654 -27.951 5.571 1.00 18.20 505 ASN C O 1
ATOM 24560 N N . SER C 1 491 ? 33.853 -30.063 5.676 1.00 17.76 506 SER C N 1
ATOM 24561 C CA . SER C 1 491 ? 32.733 -29.746 6.543 1.00 18.44 506 SER C CA 1
ATOM 24562 C C . SER C 1 491 ? 33.228 -29.233 7.876 1.00 18.70 506 SER C C 1
ATOM 24563 O O . SER C 1 491 ? 32.595 -28.350 8.485 1.00 20.08 506 SER C O 1
ATOM 24571 N N . LYS C 1 492 ? 34.353 -29.708 8.365 1.00 16.93 507 LYS C N 1
ATOM 24572 C CA . LYS C 1 492 ? 34.834 -29.291 9.676 1.00 17.33 507 LYS C CA 1
ATOM 24573 C C . LYS C 1 492 ? 35.232 -27.811 9.650 1.00 19.46 507 LYS C C 1
ATOM 24574 O O . LYS C 1 492 ? 34.857 -27.052 10.565 1.00 19.43 507 LYS C O 1
ATOM 24593 N N . LYS C 1 493 ? 36.040 -27.451 8.643 1.00 18.03 508 LYS C N 1
ATOM 24594 C CA . LYS C 1 493 ? 36.479 -26.056 8.533 1.00 17.71 508 LYS C CA 1
ATOM 24595 C C . LYS C 1 493 ? 35.296 -25.168 8.233 1.00 20.21 508 LYS C C 1
ATOM 24596 O O . LYS C 1 493 ? 35.227 -24.066 8.792 1.00 19.44 508 LYS C O 1
ATOM 24615 N N . ALA C 1 494 ? 34.394 -25.590 7.358 1.00 17.62 509 ALA C N 1
ATOM 24616 C CA . ALA C 1 494 ? 33.234 -24.799 7.029 1.00 19.47 509 ALA C CA 1
ATOM 24617 C C . ALA C 1 494 ? 32.442 -24.498 8.290 1.00 20.08 509 ALA C C 1
ATOM 24618 O O . ALA C 1 494 ? 32.044 -23.362 8.527 1.00 18.52 509 ALA C O 1
ATOM 24625 N N . ASP C 1 495 ? 32.214 -25.488 9.124 1.00 18.75 510 ASP C N 1
ATOM 24626 C CA . ASP C 1 495 ? 31.447 -25.265 10.334 1.00 20.38 510 ASP C CA 1
ATOM 24627 C C . ASP C 1 495 ? 32.185 -24.314 11.282 1.00 18.80 510 ASP C C 1
ATOM 24628 O O . ASP C 1 495 ? 31.519 -23.534 11.981 1.00 20.31 510 ASP C O 1
ATOM 24637 N N . GLU C 1 496 ? 33.510 -24.374 11.379 1.00 18.57 511 GLU C N 1
ATOM 24638 C CA . GLU C 1 496 ? 34.298 -23.488 12.231 1.00 19.62 511 GLU C CA 1
ATOM 24639 C C . GLU C 1 496 ? 34.122 -22.045 11.736 1.00 18.24 511 GLU C C 1
ATOM 24640 O O . GLU C 1 496 ? 33.968 -21.118 12.539 1.00 19.46 511 GLU C O 1
ATOM 24652 N N . MET C 1 497 ? 34.163 -21.859 10.415 1.00 17.56 512 MET C N 1
ATOM 24653 C CA . MET C 1 497 ? 34.011 -20.514 9.850 1.00 16.99 512 MET C CA 1
ATOM 24654 C C . MET C 1 497 ? 32.589 -19.999 10.032 1.00 19.07 512 MET C C 1
ATOM 24655 O O . MET C 1 497 ? 32.381 -18.797 10.281 1.00 19.27 512 MET C O 1
ATOM 24669 N N . LYS C 1 498 ? 31.587 -20.849 9.953 1.00 17.38 513 LYS C N 1
ATOM 24670 C CA . LYS C 1 498 ? 30.207 -20.440 10.171 1.00 18.46 513 LYS C CA 1
ATOM 24671 C C . LYS C 1 498 ? 30.015 -19.951 11.598 1.00 19.90 513 LYS C C 1
ATOM 24672 O O . LYS C 1 498 ? 29.226 -19.007 11.828 1.00 20.96 513 LYS C O 1
ATOM 24691 N N . LYS C 1 499 ? 30.757 -20.516 12.546 1.00 19.13 514 LYS C N 1
ATOM 24692 C CA . LYS C 1 499 ? 30.636 -20.068 13.939 1.00 21.60 514 LYS C CA 1
ATOM 24693 C C . LYS C 1 499 ? 31.193 -18.647 14.085 1.00 20.95 514 LYS C C 1
ATOM 24694 O O . LYS C 1 499 ? 30.631 -17.810 14.818 1.00 20.91 514 LYS C O 1
ATOM 24713 N N . LYS C 1 500 ? 32.311 -18.372 13.422 1.00 20.16 515 LYS C N 1
ATOM 24714 C CA . LYS C 1 500 ? 32.862 -17.015 13.416 1.00 19.16 515 LYS C CA 1
ATOM 24715 C C . LYS C 1 500 ? 31.883 -16.032 12.792 1.00 18.62 515 LYS C C 1
ATOM 24716 O O . LYS C 1 500 ? 31.701 -14.915 13.314 1.00 17.70 515 LYS C O 1
ATOM 24735 N N . LEU C 1 501 ? 31.289 -16.401 11.668 1.00 16.97 516 LEU C N 1
ATOM 24736 C CA . LEU C 1 501 ? 30.314 -15.558 11.013 1.00 16.51 516 LEU C CA 1
ATOM 24737 C C . LEU C 1 501 ? 29.143 -15.252 11.951 1.00 17.71 516 LEU C C 1
ATOM 24738 O O . LEU C 1 501 ? 28.703 -14.097 12.103 1.00 17.47 516 LEU C O 1
ATOM 24754 N N . LEU C 1 502 ? 28.635 -16.282 12.608 1.00 18.82 517 LEU C N 1
ATOM 24755 C CA . LEU C 1 502 ? 27.517 -16.138 13.526 1.00 19.01 517 LEU C CA 1
ATOM 24756 C C . LEU C 1 502 ? 27.854 -15.167 14.656 1.00 17.25 517 LEU C C 1
ATOM 24757 O O . LEU C 1 502 ? 26.997 -14.333 15.022 1.00 19.33 517 LEU C O 1
ATOM 24773 N N . GLU C 1 503 ? 29.057 -15.211 15.154 1.00 17.96 518 GLU C N 1
ATOM 24774 C CA . GLU C 1 503 ? 29.480 -14.366 16.267 1.00 18.09 518 GLU C CA 1
ATOM 24775 C C . GLU C 1 503 ? 29.350 -12.889 15.869 1.00 21.41 518 GLU C C 1
ATOM 24776 O O . GLU C 1 503 ? 28.934 -12.071 16.700 1.00 21.86 518 GLU C O 1
ATOM 24788 N N . LYS C 1 504 ? 29.605 -12.560 14.598 1.00 18.50 519 LYS C N 1
ATOM 24789 C CA . LYS C 1 504 ? 29.399 -11.187 14.113 1.00 16.47 519 LYS C CA 1
ATOM 24790 C C . LYS C 1 504 ? 27.930 -10.884 13.829 1.00 18.48 519 LYS C C 1
ATOM 24791 O O . LYS C 1 504 ? 27.403 -9.837 14.195 1.00 19.89 519 LYS C O 1
ATOM 24810 N N . LEU C 1 505 ? 27.198 -11.796 13.200 1.00 16.77 520 LEU C N 1
ATOM 24811 C CA . LEU C 1 505 ? 25.842 -11.565 12.781 1.00 18.01 520 LEU C CA 1
ATOM 24812 C C . LEU C 1 505 ? 24.952 -11.277 13.998 1.00 19.06 520 LEU C C 1
ATOM 24813 O O . LEU C 1 505 ? 24.077 -10.419 13.882 1.00 19.49 520 LEU C O 1
ATOM 24829 N N . VAL C 1 506 ? 25.225 -11.920 15.133 1.00 20.15 521 VAL C N 1
ATOM 24830 C CA . VAL C 1 506 ? 24.327 -11.763 16.280 1.00 20.87 521 VAL C CA 1
ATOM 24831 C C . VAL C 1 506 ? 24.488 -10.371 16.884 1.00 23.47 521 VAL C C 1
ATOM 24832 O O . VAL C 1 506 ? 23.679 -10.023 17.745 1.00 25.20 521 VAL C O 1
ATOM 24845 N N . THR C 1 507 ? 25.522 -9.614 16.500 1.00 21.31 522 THR C N 1
ATOM 24846 C CA . THR C 1 507 ? 25.754 -8.287 17.095 1.00 20.23 522 THR C CA 1
ATOM 24847 C C . THR C 1 507 ? 24.929 -7.223 16.377 1.00 21.84 522 THR C C 1
ATOM 24848 O O . THR C 1 507 ? 25.015 -6.060 16.768 1.00 21.08 522 THR C O 1
ATOM 24859 N N . PHE C 1 508 ? 24.124 -7.568 15.376 1.00 19.92 523 PHE C N 1
ATOM 24860 C CA . PHE C 1 508 ? 23.267 -6.644 14.649 1.00 19.77 523 PHE C CA 1
ATOM 24861 C C . PHE C 1 508 ? 21.825 -6.880 15.085 1.00 23.26 523 PHE C C 1
ATOM 24862 O O . PHE C 1 508 ? 21.174 -7.804 14.611 1.00 22.38 523 PHE C O 1
ATOM 24879 N N . PRO C 1 509 ? 21.304 -6.120 16.079 1.00 24.58 524 PRO C N 1
ATOM 24880 C CA . PRO C 1 509 ? 19.924 -6.325 16.526 1.00 27.76 524 PRO C CA 1
ATOM 24881 C C . PRO C 1 509 ? 18.884 -6.286 15.411 1.00 24.03 524 PRO C C 1
ATOM 24882 O O . PRO C 1 509 ? 18.940 -5.415 14.541 1.00 23.32 524 PRO C O 1
ATOM 24893 N N . ASP C 1 510 ? 17.961 -7.271 15.420 1.00 23.85 525 ASP C N 1
ATOM 24894 C CA . ASP C 1 510 ? 16.789 -7.311 14.553 1.00 23.64 525 ASP C CA 1
ATOM 24895 C C . ASP C 1 510 ? 17.138 -7.425 13.065 1.00 20.13 525 ASP C C 1
ATOM 24896 O O . ASP C 1 510 ? 16.412 -6.951 12.168 1.00 23.70 525 ASP C O 1
ATOM 24905 N N . ARG C 1 511 ? 18.241 -8.154 12.815 1.00 22.37 526 ARG C N 1
ATOM 24906 C CA . ARG C 1 511 ? 18.722 -8.385 11.462 1.00 20.45 526 ARG C CA 1
ATOM 24907 C C . ARG C 1 511 ? 18.930 -9.878 11.246 1.00 20.57 526 ARG C C 1
ATOM 24908 O O . ARG C 1 511 ? 19.950 -10.440 11.657 1.00 21.73 526 ARG C O 1
ATOM 24929 N N . PRO C 1 512 ? 17.955 -10.548 10.615 1.00 19.95 527 PRO C N 1
ATOM 24930 C CA . PRO C 1 512 ? 18.100 -11.974 10.325 1.00 19.70 527 PRO C CA 1
ATOM 24931 C C . PRO C 1 512 ? 19.062 -12.195 9.155 1.00 21.75 527 PRO C C 1
ATOM 24932 O O . PRO C 1 512 ? 19.311 -11.274 8.361 1.00 21.29 527 PRO C O 1
ATOM 24943 N N . PHE C 1 513 ? 19.508 -13.465 9.004 1.00 19.93 528 PHE C N 1
ATOM 24944 C CA . PHE C 1 513 ? 20.294 -13.853 7.852 1.00 19.32 528 PHE C CA 1
ATOM 24945 C C . PHE C 1 513 ? 20.161 -15.370 7.698 1.00 17.96 528 PHE C C 1
ATOM 24946 O O . PHE C 1 513 ? 20.738 -16.104 8.477 1.00 21.79 528 PHE C O 1
ATOM 24963 N N . GLY C 1 514 ? 19.450 -15.779 6.664 1.00 21.17 529 GLY C N 1
ATOM 24964 C CA . GLY C 1 514 ? 19.308 -17.204 6.363 1.00 23.77 529 GLY C CA 1
ATOM 24965 C C . GLY C 1 514 ? 18.913 -18.018 7.602 1.00 22.54 529 GLY C C 1
ATOM 24966 O O . GLY C 1 514 ? 18.152 -17.562 8.461 1.00 23.32 529 GLY C O 1
ATOM 24970 N N . GLU C 1 515 ? 19.565 -19.169 7.742 1.00 24.87 530 GLU C N 1
ATOM 24971 C CA . GLU C 1 515 ? 19.365 -20.086 8.845 1.00 23.20 530 GLU C CA 1
ATOM 24972 C C . GLU C 1 515 ? 20.265 -19.710 10.011 1.00 24.19 530 GLU C C 1
ATOM 24973 O O . GLU C 1 515 ? 20.162 -20.295 11.091 1.00 24.85 530 GLU C O 1
ATOM 24985 N N . PHE C 1 516 ? 21.152 -18.706 9.843 1.00 21.78 531 PHE C N 1
ATOM 24986 C CA . PHE C 1 516 ? 22.049 -18.334 10.927 1.00 21.05 531 PHE C CA 1
ATOM 24987 C C . PHE C 1 516 ? 21.259 -17.696 12.062 1.00 20.81 531 PHE C C 1
ATOM 24988 O O . PHE C 1 516 ? 21.453 -17.984 13.234 1.00 22.13 531 PHE C O 1
ATOM 25005 N N . ILE C 1 517 ? 20.413 -16.751 11.673 1.00 23.39 532 ILE C N 1
ATOM 25006 C CA . ILE C 1 517 ? 19.526 -16.020 12.565 1.00 22.29 532 ILE C CA 1
ATOM 25007 C C . ILE C 1 517 ? 18.194 -15.972 11.836 1.00 25.15 532 ILE C C 1
ATOM 25008 O O . ILE C 1 517 ? 18.057 -15.373 10.777 1.00 22.60 532 ILE C O 1
ATOM 25024 N N . ASN C 1 518 ? 17.186 -16.704 12.350 1.00 27.80 533 ASN C N 1
ATOM 25025 C CA . ASN C 1 518 ? 15.953 -16.893 11.597 1.00 31.87 533 ASN C CA 1
ATOM 25026 C C . ASN C 1 518 ? 15.067 -15.660 11.773 1.00 30.67 533 ASN C C 1
ATOM 25027 O O . ASN C 1 518 ? 14.978 -15.090 12.859 1.00 37.97 533 ASN C O 1
ATOM 25038 N N . LYS C 1 519 ? 14.403 -15.280 10.692 1.00 31.93 534 LYS C N 1
ATOM 25039 C CA . LYS C 1 519 ? 13.476 -14.135 10.726 1.00 38.91 534 LYS C CA 1
ATOM 25040 C C . LYS C 1 519 ? 12.264 -14.515 11.599 1.00 43.71 534 LYS C C 1
ATOM 25041 O O . LYS C 1 519 ? 11.625 -13.581 12.114 1.00 47.24 534 LYS C O 1
ATOM 25060 N N . ASN D 1 1 ? 50.577 76.713 20.086 1.00 30.00 16 ASN D N 1
ATOM 25061 C CA . ASN D 1 1 ? 49.459 76.619 21.065 1.00 30.00 16 ASN D CA 1
ATOM 25062 C C . ASN D 1 1 ? 49.402 75.197 21.637 1.00 30.00 16 ASN D C 1
ATOM 25063 O O . ASN D 1 1 ? 50.177 74.351 21.165 1.00 30.00 16 ASN D O 1
ATOM 25068 N N . LYS D 1 2 ? 48.578 74.968 22.662 1.00 39.86 17 LYS D N 1
ATOM 25069 C CA . LYS D 1 2 ? 48.362 73.618 23.232 1.00 41.43 17 LYS D CA 1
ATOM 25070 C C . LYS D 1 2 ? 47.495 72.835 22.242 1.00 37.00 17 LYS D C 1
ATOM 25071 O O . LYS D 1 2 ? 47.383 71.617 22.384 1.00 40.50 17 LYS D O 1
ATOM 25090 N N . LYS D 1 3 ? 46.844 73.546 21.331 1.00 28.06 18 LYS D N 1
ATOM 25091 C CA . LYS D 1 3 ? 45.997 72.922 20.302 1.00 27.75 18 LYS D CA 1
ATOM 25092 C C . LYS D 1 3 ? 46.785 72.994 18.981 1.00 26.82 18 LYS D C 1
ATOM 25093 O O . LYS D 1 3 ? 47.168 74.098 18.598 1.00 25.17 18 LYS D O 1
ATOM 25112 N N . PRO D 1 4 ? 47.057 71.867 18.295 1.00 20.46 19 PRO D N 1
ATOM 25113 C CA . PRO D 1 4 ? 47.767 71.939 17.011 1.00 19.61 19 PRO D CA 1
ATOM 25114 C C . PRO D 1 4 ? 46.876 72.403 15.860 1.00 17.81 19 PRO D C 1
ATOM 25115 O O . PRO D 1 4 ? 45.668 72.240 15.882 1.00 18.00 19 PRO D O 1
ATOM 25126 N N . ASN D 1 5 ? 47.484 72.983 14.828 1.00 17.37 20 ASN D N 1
ATOM 25127 C CA . ASN D 1 5 ? 46.755 73.284 13.604 1.00 17.76 20 ASN D CA 1
ATOM 25128 C C . ASN D 1 5 ? 46.526 71.967 12.866 1.00 15.59 20 ASN D C 1
ATOM 25129 O O . ASN D 1 5 ? 47.252 71.004 13.055 1.00 16.79 20 ASN D O 1
ATOM 25140 N N . ILE D 1 6 ? 45.547 71.988 11.972 1.00 15.28 21 ILE D N 1
ATOM 25141 C CA . ILE D 1 6 ? 45.199 70.785 11.194 1.00 15.02 21 ILE D CA 1
ATOM 25142 C C . ILE D 1 6 ? 44.980 71.208 9.743 1.00 15.28 21 ILE D C 1
ATOM 25143 O O . ILE D 1 6 ? 44.138 72.076 9.464 1.00 16.47 21 ILE D O 1
ATOM 25159 N N . VAL D 1 7 ? 45.756 70.604 8.819 1.00 14.43 22 VAL D N 1
ATOM 25160 C CA . VAL D 1 7 ? 45.565 70.762 7.394 1.00 14.66 22 VAL D CA 1
ATOM 25161 C C . VAL D 1 7 ? 45.230 69.384 6.801 1.00 14.81 22 VAL D C 1
ATOM 25162 O O . VAL D 1 7 ? 46.067 68.494 6.833 1.00 15.11 22 VAL D O 1
ATOM 25175 N N . PHE D 1 8 ? 44.004 69.262 6.326 1.00 13.59 23 PHE D N 1
ATOM 25176 C CA . PHE D 1 8 ? 43.469 67.986 5.876 1.00 13.80 23 PHE D CA 1
ATOM 25177 C C . PHE D 1 8 ? 43.365 68.057 4.352 1.00 14.02 23 PHE D C 1
ATOM 25178 O O . PHE D 1 8 ? 42.511 68.777 3.815 1.00 14.11 23 PHE D O 1
ATOM 25195 N N . ILE D 1 9 ? 44.215 67.287 3.656 1.00 13.44 24 ILE D N 1
ATOM 25196 C CA . ILE D 1 9 ? 44.309 67.359 2.198 1.00 14.14 24 ILE D CA 1
ATOM 25197 C C . ILE D 1 9 ? 43.763 66.059 1.592 1.00 14.50 24 ILE D C 1
ATOM 25198 O O . ILE D 1 9 ? 44.252 64.961 1.958 1.00 16.11 24 ILE D O 1
ATOM 25214 N N . LEU D 1 10 ? 42.722 66.178 0.784 1.00 13.61 25 LEU D N 1
ATOM 25215 C CA . LEU D 1 10 ? 41.960 65.038 0.312 1.00 15.50 25 LEU D CA 1
ATOM 25216 C C . LEU D 1 10 ? 41.916 65.022 -1.199 1.00 13.86 25 LEU D C 1
ATOM 25217 O O . LEU D 1 10 ? 41.429 65.979 -1.802 1.00 14.60 25 LEU D O 1
ATOM 25233 N N . THR D 1 11 ? 42.344 63.914 -1.812 1.00 14.06 26 THR D N 1
ATOM 25234 C CA . THR D 1 11 ? 42.123 63.713 -3.241 1.00 13.80 26 THR D CA 1
ATOM 25235 C C . THR D 1 11 ? 40.808 62.966 -3.432 1.00 13.96 26 THR D C 1
ATOM 25236 O O . THR D 1 11 ? 40.142 62.609 -2.464 1.00 13.81 26 THR D O 1
ATOM 25247 N N . ASP D 1 12 ? 40.423 62.758 -4.717 1.00 14.34 27 ASP D N 1
ATOM 25248 C CA . ASP D 1 12 ? 39.083 62.302 -5.097 1.00 15.05 27 ASP D CA 1
ATOM 25249 C C . ASP D 1 12 ? 39.148 61.077 -6.017 1.00 15.23 27 ASP D C 1
ATOM 25250 O O . ASP D 1 12 ? 39.644 61.186 -7.151 1.00 16.20 27 ASP D O 1
ATOM 25259 N N . ASP D 1 13 ? 38.726 59.922 -5.528 1.00 15.17 28 ASP D N 1
ATOM 25260 C CA . ASP D 1 13 ? 38.669 58.662 -6.282 1.00 14.21 28 ASP D CA 1
ATOM 25261 C C . ASP D 1 13 ? 40.084 58.099 -6.528 1.00 15.19 28 ASP D C 1
ATOM 25262 O O . ASP D 1 13 ? 40.352 57.519 -7.576 1.00 16.67 28 ASP D O 1
ATOM 25271 N N . GLN D 1 14 ? 40.955 58.206 -5.529 1.00 12.65 29 GLN D N 1
ATOM 25272 C CA . GLN D 1 14 ? 42.328 57.702 -5.632 1.00 12.76 29 GLN D CA 1
ATOM 25273 C C . GLN D 1 14 ? 42.567 56.561 -4.664 1.00 13.30 29 GLN D C 1
ATOM 25274 O O . GLN D 1 14 ? 42.723 56.734 -3.459 1.00 14.09 29 GLN D O 1
ATOM 25288 N N . SER D 1 15 ? 42.609 55.326 -5.189 1.00 13.94 30 SER D N 1
ATOM 25289 C CA . SER D 1 15 ? 42.995 54.128 -4.448 1.00 14.86 30 SER D CA 1
ATOM 25290 C C . SER D 1 15 ? 44.440 54.204 -3.960 1.00 14.37 30 SER D C 1
ATOM 25291 O O . SER D 1 15 ? 45.247 54.880 -4.576 1.00 15.00 30 SER D O 1
ATOM 25299 N N . SER D 1 16 ? 44.751 53.433 -2.888 1.00 14.97 31 SER D N 1
ATOM 25300 C CA . SER D 1 16 ? 46.122 53.198 -2.472 1.00 14.50 31 SER D CA 1
ATOM 25301 C C . SER D 1 16 ? 46.801 52.075 -3.259 1.00 15.02 31 SER D C 1
ATOM 25302 O O . SER D 1 16 ? 48.004 51.905 -3.074 1.00 17.49 31 SER D O 1
ATOM 25310 N N . ILE D 1 17 ? 46.106 51.371 -4.147 1.00 15.57 32 ILE D N 1
ATOM 25311 C CA . ILE D 1 17 ? 46.672 50.198 -4.821 1.00 16.45 32 ILE D CA 1
ATOM 25312 C C . ILE D 1 17 ? 47.653 50.630 -5.907 1.00 17.82 32 ILE D C 1
ATOM 25313 O O . ILE D 1 17 ? 47.288 51.311 -6.878 1.00 17.85 32 ILE D O 1
ATOM 25329 N N . PRO D 1 18 ? 48.940 50.268 -5.814 1.00 18.19 33 PRO D N 1
ATOM 25330 C CA . PRO D 1 18 ? 49.899 50.637 -6.848 1.00 18.39 33 PRO D CA 1
ATOM 25331 C C . PRO D 1 18 ? 49.730 49.796 -8.118 1.00 20.18 33 PRO D C 1
ATOM 25332 O O . PRO D 1 18 ? 49.222 48.690 -8.054 1.00 20.53 33 PRO D O 1
ATOM 25343 N N . ILE D 1 19 ? 50.182 50.346 -9.243 1.00 20.43 34 ILE D N 1
ATOM 25344 C CA . ILE D 1 19 ? 50.090 49.669 -10.530 1.00 21.10 34 ILE D CA 1
ATOM 25345 C C . ILE D 1 19 ? 51.522 49.270 -10.886 1.00 22.06 34 ILE D C 1
ATOM 25346 O O . ILE D 1 19 ? 52.372 50.123 -11.143 1.00 20.66 34 ILE D O 1
ATOM 25362 N N . ASN D 1 20 ? 51.820 47.963 -10.895 1.00 24.65 35 ASN D N 1
ATOM 25363 C CA . ASN D 1 20 ? 53.193 47.500 -10.957 1.00 26.70 35 ASN D CA 1
ATOM 25364 C C . ASN D 1 20 ? 53.617 47.254 -12.414 1.00 30.07 35 ASN D C 1
ATOM 25365 O O . ASN D 1 20 ? 54.031 46.148 -12.793 1.00 30.45 35 ASN D O 1
ATOM 25376 N N . LYS D 1 21 ? 53.480 48.285 -13.242 1.00 26.76 36 LYS D N 1
ATOM 25377 C CA . LYS D 1 21 ? 53.782 48.194 -14.664 1.00 28.08 36 LYS D CA 1
ATOM 25378 C C . LYS D 1 21 ? 53.772 49.616 -15.188 1.00 27.75 36 LYS D C 1
ATOM 25379 O O . LYS D 1 21 ? 53.118 50.489 -14.605 1.00 21.31 36 LYS D O 1
ATOM 25398 N N . PRO D 1 22 ? 54.574 49.922 -16.232 1.00 24.30 37 PRO D N 1
ATOM 25399 C CA . PRO D 1 22 ? 54.743 51.300 -16.676 1.00 24.19 37 PRO D CA 1
ATOM 25400 C C . PRO D 1 22 ? 53.525 51.955 -17.304 1.00 22.58 37 PRO D C 1
ATOM 25401 O O . PRO D 1 22 ? 53.479 53.186 -17.294 1.00 26.89 37 PRO D O 1
ATOM 25412 N N . HIS D 1 23 ? 52.611 51.179 -17.852 1.00 25.19 38 HIS D N 1
ATOM 25413 C CA . HIS D 1 23 ? 51.392 51.740 -18.405 1.00 27.25 38 HIS D CA 1
ATOM 25414 C C . HIS D 1 23 ? 50.224 51.386 -17.472 1.00 27.27 38 HIS D C 1
ATOM 25415 O O . HIS D 1 23 ? 50.056 50.235 -17.106 1.00 26.14 38 HIS D O 1
ATOM 25430 N N . SER D 1 24 ? 49.433 52.384 -17.053 1.00 23.18 39 SER D N 1
ATOM 25431 C CA . SER D 1 24 ? 48.472 52.150 -15.980 1.00 21.37 39 SER D CA 1
ATOM 25432 C C . SER D 1 24 ? 47.124 51.645 -16.475 1.00 19.23 39 SER D C 1
ATOM 25433 O O . SER D 1 24 ? 46.267 51.266 -15.689 1.00 20.44 39 SER D O 1
ATOM 25441 N N . ALA D 1 25 ? 46.893 51.665 -17.809 1.00 21.02 40 ALA D N 1
ATOM 25442 C CA . ALA D 1 25 ? 45.716 51.019 -18.389 1.00 22.72 40 ALA D CA 1
ATOM 25443 C C . ALA D 1 25 ? 44.416 51.636 -17.854 1.00 23.02 40 ALA D C 1
ATOM 25444 O O . ALA D 1 25 ? 43.450 50.937 -17.540 1.00 27.12 40 ALA D O 1
ATOM 25451 N N . GLY D 1 26 ? 44.407 52.962 -17.743 1.00 23.03 41 GLY D N 1
ATOM 25452 C CA . GLY D 1 26 ? 43.212 53.708 -17.398 1.00 21.96 41 GLY D CA 1
ATOM 25453 C C . GLY D 1 26 ? 42.966 53.804 -15.878 1.00 20.02 41 GLY D C 1
ATOM 25454 O O . GLY D 1 26 ? 41.889 54.201 -15.497 1.00 21.74 41 GLY D O 1
ATOM 25458 N N . GLU D 1 27 ? 43.921 53.363 -15.066 1.00 20.60 42 GLU D N 1
ATOM 25459 C CA . GLU D 1 27 ? 43.748 53.441 -13.619 1.00 18.15 42 GLU D CA 1
ATOM 25460 C C . GLU D 1 27 ? 44.440 54.705 -13.112 1.00 17.00 42 GLU D C 1
ATOM 25461 O O . GLU D 1 27 ? 45.448 55.148 -13.652 1.00 17.70 42 GLU D O 1
ATOM 25473 N N . SER D 1 28 ? 44.001 55.173 -11.942 1.00 16.10 43 SER D N 1
ATOM 25474 C CA . SER D 1 28 ? 44.778 56.062 -11.099 1.00 15.34 43 SER D CA 1
ATOM 25475 C C . SER D 1 28 ? 46.038 55.395 -10.561 1.00 16.40 43 SER D C 1
ATOM 25476 O O . SER D 1 28 ? 46.126 54.177 -10.529 1.00 17.19 43 SER D O 1
ATOM 25484 N N . ARG D 1 29 ? 47.018 56.202 -10.196 1.00 13.99 44 ARG D N 1
ATOM 25485 C CA . ARG D 1 29 ? 48.142 55.730 -9.419 1.00 14.41 44 ARG D CA 1
ATOM 25486 C C . ARG D 1 29 ? 48.122 56.426 -8.071 1.00 14.89 44 ARG D C 1
ATOM 25487 O O . ARG D 1 29 ? 47.688 57.599 -7.954 1.00 15.59 44 ARG D O 1
ATOM 25508 N N . PRO D 1 30 ? 48.588 55.712 -7.021 1.00 14.20 45 PRO D N 1
ATOM 25509 C CA . PRO D 1 30 ? 48.740 56.313 -5.700 1.00 14.66 45 PRO D CA 1
ATOM 25510 C C . PRO D 1 30 ? 50.029 57.112 -5.569 1.00 17.36 45 PRO D C 1
ATOM 25511 O O . PRO D 1 30 ? 50.726 57.319 -6.546 1.00 17.02 45 PRO D O 1
ATOM 25522 N N . PHE D 1 31 ? 50.361 57.551 -4.354 1.00 16.71 46 PHE D N 1
ATOM 25523 C CA . PHE D 1 31 ? 51.595 58.281 -4.140 1.00 15.98 46 PHE D CA 1
ATOM 25524 C C . PHE D 1 31 ? 52.782 57.324 -4.062 1.00 16.66 46 PHE D C 1
ATOM 25525 O O . PHE D 1 31 ? 52.651 56.108 -3.904 1.00 16.65 46 PHE D O 1
ATOM 25542 N N . GLY D 1 32 ? 53.975 57.891 -4.183 1.00 16.70 47 GLY D N 1
ATOM 25543 C CA . GLY D 1 32 ? 55.177 57.077 -4.128 1.00 17.18 47 GLY D CA 1
ATOM 25544 C C . GLY D 1 32 ? 55.258 56.280 -2.819 1.00 17.57 47 GLY D C 1
ATOM 25545 O O . GLY D 1 32 ? 55.680 55.129 -2.832 1.00 20.42 47 GLY D O 1
ATOM 25549 N N . PHE D 1 33 ? 54.785 56.904 -1.724 1.00 16.86 48 PHE D N 1
ATOM 25550 C CA . PHE D 1 33 ? 54.885 56.265 -0.415 1.00 17.22 48 PHE D CA 1
ATOM 25551 C C . PHE D 1 33 ? 53.975 55.054 -0.300 1.00 17.16 48 PHE D C 1
ATOM 25552 O O . PHE D 1 33 ? 54.129 54.225 0.587 1.00 18.86 48 PHE D O 1
ATOM 25569 N N . ASN D 1 34 ? 52.996 54.892 -1.208 1.00 15.50 49 ASN D N 1
ATOM 25570 C CA . ASN D 1 34 ? 52.117 53.747 -1.258 1.00 16.51 49 ASN D CA 1
ATOM 25571 C C . ASN D 1 34 ? 52.706 52.592 -2.097 1.00 17.16 49 ASN D C 1
ATOM 25572 O O . ASN D 1 34 ? 52.036 51.577 -2.276 1.00 18.64 49 ASN D O 1
ATOM 25583 N N . GLY D 1 35 ? 53.909 52.819 -2.654 1.00 18.65 50 GLY D N 1
ATOM 25584 C CA . GLY D 1 35 ? 54.691 51.794 -3.334 1.00 19.60 50 GLY D CA 1
ATOM 25585 C C . GLY D 1 35 ? 54.573 51.837 -4.857 1.00 21.49 50 GLY D C 1
ATOM 25586 O O . GLY D 1 35 ? 54.999 50.876 -5.525 1.00 23.23 50 GLY D O 1
ATOM 25590 N N . ASP D 1 36 ? 54.019 52.913 -5.433 1.00 17.82 51 ASP D N 1
ATOM 25591 C CA . ASP D 1 36 ? 54.013 53.041 -6.903 1.00 18.95 51 ASP D CA 1
ATOM 25592 C C . ASP D 1 36 ? 55.356 53.618 -7.345 1.00 19.96 51 ASP D C 1
ATOM 25593 O O . ASP D 1 36 ? 55.742 54.718 -6.974 1.00 21.32 51 ASP D O 1
ATOM 25602 N N . LYS D 1 37 ? 56.071 52.889 -8.235 1.00 22.00 52 LYS D N 1
ATOM 25603 C CA . LYS D 1 37 ? 57.422 53.269 -8.634 1.00 23.35 52 LYS D CA 1
ATOM 25604 C C . LYS D 1 37 ? 57.428 54.161 -9.880 1.00 24.12 52 LYS D C 1
ATOM 25605 O O . LYS D 1 37 ? 58.490 54.553 -10.319 1.00 26.03 52 LYS D O 1
ATOM 25624 N N . TYR D 1 38 ? 56.255 54.530 -10.389 1.00 19.51 53 TYR D N 1
ATOM 25625 C CA . TYR D 1 38 ? 56.158 55.244 -11.661 1.00 19.44 53 TYR D CA 1
ATOM 25626 C C . TYR D 1 38 ? 55.685 56.678 -11.480 1.00 20.09 53 TYR D C 1
ATOM 25627 O O . TYR D 1 38 ? 55.384 57.372 -12.453 1.00 19.13 53 TYR D O 1
ATOM 25645 N N . VAL D 1 39 ? 55.577 57.143 -10.225 1.00 18.41 54 VAL D N 1
ATOM 25646 C CA . VAL D 1 39 ? 55.162 58.522 -9.932 1.00 18.62 54 VAL D CA 1
ATOM 25647 C C . VAL D 1 39 ? 56.320 59.312 -9.332 1.00 18.70 54 VAL D C 1
ATOM 25648 O O . VAL D 1 39 ? 57.276 58.709 -8.806 1.00 21.12 54 VAL D O 1
ATOM 25661 N N . HIS D 1 40 ? 56.204 60.632 -9.372 1.00 17.86 55 HIS D N 1
ATOM 25662 C CA . HIS D 1 40 ? 57.199 61.512 -8.787 1.00 17.93 55 HIS D CA 1
ATOM 25663 C C . HIS D 1 40 ? 56.454 62.459 -7.848 1.00 17.37 55 HIS D C 1
ATOM 25664 O O . HIS D 1 40 ? 55.952 63.494 -8.248 1.00 17.18 55 HIS D O 1
ATOM 25679 N N . THR D 1 41 ? 56.390 62.059 -6.553 1.00 16.33 56 THR D N 1
ATOM 25680 C CA . THR D 1 41 ? 55.733 62.854 -5.515 1.00 16.91 56 THR D CA 1
ATOM 25681 C C . THR D 1 41 ? 56.708 63.030 -4.356 1.00 16.67 56 THR D C 1
ATOM 25682 O O . THR D 1 41 ? 56.449 62.624 -3.217 1.00 16.66 56 THR D O 1
ATOM 25693 N N . PRO D 1 42 ? 57.825 63.748 -4.552 1.00 18.21 57 PRO D N 1
ATOM 25694 C CA . PRO D 1 42 ? 58.869 63.821 -3.540 1.00 18.25 57 PRO D CA 1
ATOM 25695 C C . PRO D 1 42 ? 58.479 64.570 -2.278 1.00 17.85 57 PRO D C 1
ATOM 25696 O O . PRO D 1 42 ? 58.897 64.161 -1.177 1.00 20.14 57 PRO D O 1
ATOM 25707 N N . ILE D 1 43 ? 57.722 65.642 -2.411 1.00 16.94 58 ILE D N 1
ATOM 25708 C CA . ILE D 1 43 ? 57.331 66.422 -1.260 1.00 18.23 58 ILE D CA 1
ATOM 25709 C C . ILE D 1 43 ? 56.440 65.559 -0.367 1.00 18.09 58 ILE D C 1
ATOM 25710 O O . ILE D 1 43 ? 56.649 65.442 0.855 1.00 17.43 58 ILE D O 1
ATOM 25726 N N . ILE D 1 44 ? 55.401 64.980 -0.984 1.00 15.21 59 ILE D N 1
ATOM 25727 C CA . ILE D 1 44 ? 54.451 64.172 -0.243 1.00 14.73 59 ILE D CA 1
ATOM 25728 C C . ILE D 1 44 ? 55.140 62.952 0.369 1.00 17.30 59 ILE D C 1
ATOM 25729 O O . ILE D 1 44 ? 54.877 62.567 1.503 1.00 16.93 59 ILE D O 1
ATOM 25745 N N . ASP D 1 45 ? 56.027 62.323 -0.381 1.00 16.03 60 ASP D N 1
ATOM 25746 C CA . ASP D 1 45 ? 56.713 61.134 0.102 1.00 16.39 60 ASP D CA 1
ATOM 25747 C C . ASP D 1 45 ? 57.593 61.481 1.321 1.00 17.57 60 ASP D C 1
ATOM 25748 O O . ASP D 1 45 ? 57.707 60.651 2.226 1.00 18.27 60 ASP D O 1
ATOM 25757 N N . GLU D 1 46 ? 58.235 62.654 1.286 1.00 16.46 61 GLU D N 1
ATOM 25758 C CA . GLU D 1 46 ? 59.080 63.087 2.402 1.00 19.09 61 GLU D CA 1
ATOM 25759 C C . GLU D 1 46 ? 58.228 63.402 3.628 1.00 19.58 61 GLU D C 1
ATOM 25760 O O . GLU D 1 46 ? 58.610 63.064 4.747 1.00 18.76 61 GLU D O 1
ATOM 25772 N N . LEU D 1 47 ? 57.050 64.011 3.446 1.00 16.22 62 LEU D N 1
ATOM 25773 C CA . LEU D 1 47 ? 56.158 64.265 4.567 1.00 17.92 62 LEU D CA 1
ATOM 25774 C C . LEU D 1 47 ? 55.761 62.935 5.203 1.00 17.43 62 LEU D C 1
ATOM 25775 O O . LEU D 1 47 ? 55.716 62.785 6.443 1.00 17.14 62 LEU D O 1
ATOM 25791 N N . ALA D 1 48 ? 55.438 61.932 4.378 1.00 15.27 63 ALA D N 1
ATOM 25792 C CA . ALA D 1 48 ? 55.029 60.623 4.858 1.00 16.16 63 ALA D CA 1
ATOM 25793 C C . ALA D 1 48 ? 56.177 59.908 5.573 1.00 17.27 63 ALA D C 1
ATOM 25794 O O . ALA D 1 48 ? 55.987 59.345 6.645 1.00 17.03 63 ALA D O 1
ATOM 25801 N N . LYS D 1 49 ? 57.371 59.936 4.955 1.00 18.01 64 LYS D N 1
ATOM 25802 C CA . LYS D 1 49 ? 58.553 59.296 5.516 1.00 18.98 64 LYS D CA 1
ATOM 25803 C C . LYS D 1 49 ? 58.890 59.913 6.872 1.00 18.59 64 LYS D C 1
ATOM 25804 O O . LYS D 1 49 ? 59.258 59.166 7.775 1.00 18.75 64 LYS D O 1
ATOM 25823 N N . ASN D 1 50 ? 58.664 61.219 7.025 1.00 16.30 65 ASN D N 1
ATOM 25824 C CA . ASN D 1 50 ? 58.966 61.928 8.258 1.00 18.24 65 ASN D CA 1
ATOM 25825 C C . ASN D 1 50 ? 57.731 62.036 9.156 1.00 17.65 65 ASN D C 1
ATOM 25826 O O . ASN D 1 50 ? 57.697 62.878 10.066 1.00 19.64 65 ASN D O 1
ATOM 25837 N N . GLY D 1 51 ? 56.743 61.165 8.910 1.00 16.12 66 GLY D N 1
ATOM 25838 C CA . GLY D 1 51 ? 55.542 61.053 9.730 1.00 16.07 66 GLY D CA 1
ATOM 25839 C C . GLY D 1 51 ? 55.113 59.594 9.844 1.00 16.01 66 GLY D C 1
ATOM 25840 O O . GLY D 1 51 ? 55.933 58.704 10.016 1.00 16.59 66 GLY D O 1
ATOM 25844 N N . MET D 1 52 ? 53.798 59.346 9.763 1.00 14.70 67 MET D N 1
ATOM 25845 C CA . MET D 1 52 ? 53.257 58.024 9.950 1.00 14.44 67 MET D CA 1
ATOM 25846 C C . MET D 1 52 ? 52.440 57.660 8.707 1.00 15.79 67 MET D C 1
ATOM 25847 O O . MET D 1 52 ? 51.541 58.413 8.319 1.00 17.52 67 MET D O 1
ATOM 25861 N N . ILE D 1 53 ? 52.746 56.490 8.149 1.00 15.49 68 ILE D N 1
ATOM 25862 C CA . ILE D 1 53 ? 52.006 55.911 7.042 1.00 15.91 68 ILE D CA 1
ATOM 25863 C C . ILE D 1 53 ? 51.055 54.855 7.597 1.00 15.93 68 ILE D C 1
ATOM 25864 O O . ILE D 1 53 ? 51.464 53.941 8.345 1.00 16.02 68 ILE D O 1
ATOM 25880 N N . PHE D 1 54 ? 49.790 54.934 7.200 1.00 14.94 69 PHE D N 1
ATOM 25881 C CA . PHE D 1 54 ? 48.786 53.972 7.614 1.00 16.04 69 PHE D CA 1
ATOM 25882 C C . PHE D 1 54 ? 48.534 53.038 6.433 1.00 15.24 69 PHE D C 1
ATOM 25883 O O . PHE D 1 54 ? 48.027 53.503 5.409 1.00 15.78 69 PHE D O 1
ATOM 25900 N N . SER D 1 55 ? 48.820 51.742 6.592 1.00 15.85 70 SER D N 1
ATOM 25901 C CA . SER D 1 55 ? 48.716 50.795 5.480 1.00 15.86 70 SER D CA 1
ATOM 25902 C C . SER D 1 55 ? 47.373 50.097 5.368 1.00 15.52 70 SER D C 1
ATOM 25903 O O . SER D 1 55 ? 47.156 49.407 4.376 1.00 17.28 70 SER D O 1
ATOM 25911 N N . ASN D 1 56 ? 46.445 50.284 6.321 1.00 15.38 71 ASN D N 1
ATOM 25912 C CA . ASN D 1 56 ? 45.130 49.694 6.237 1.00 15.49 71 ASN D CA 1
ATOM 25913 C C . ASN D 1 56 ? 44.084 50.744 6.589 1.00 16.43 71 ASN D C 1
ATOM 25914 O O . ASN D 1 56 ? 43.208 50.485 7.419 1.00 16.15 71 ASN D O 1
ATOM 25925 N N . ALA D 1 57 ? 44.144 51.878 5.882 1.00 14.46 72 ALA D N 1
ATOM 25926 C CA . ALA D 1 57 ? 43.134 52.909 5.959 1.00 14.40 72 ALA D CA 1
ATOM 25927 C C . ALA D 1 57 ? 42.003 52.614 4.987 1.00 13.58 72 ALA D C 1
ATOM 25928 O O . ALA D 1 57 ? 42.237 52.307 3.821 1.00 14.66 72 ALA D O 1
ATOM 25935 N N . THR D 1 58 ? 40.763 52.729 5.477 1.00 14.32 73 THR D N 1
ATOM 25936 C CA . THR D 1 58 ? 39.577 52.414 4.737 1.00 13.15 73 THR D CA 1
ATOM 25937 C C . THR D 1 58 ? 38.549 53.513 4.922 1.00 14.62 73 THR D C 1
ATOM 25938 O O . THR D 1 58 ? 38.706 54.428 5.737 1.00 13.38 73 THR D O 1
ATOM 25949 N N . VAL D 1 59 ? 37.467 53.366 4.179 1.00 13.72 74 VAL D N 1
ATOM 25950 C CA . VAL D 1 59 ? 36.319 54.270 4.298 1.00 14.15 74 VAL D CA 1
ATOM 25951 C C . VAL D 1 59 ? 35.074 53.442 4.568 1.00 18.29 74 VAL D C 1
ATOM 25952 O O . VAL D 1 59 ? 34.931 52.361 4.000 1.00 18.34 74 VAL D O 1
ATOM 25965 N N . SER D 1 60 ? 34.093 53.974 5.320 1.00 15.99 75 SER D N 1
ATOM 25966 C CA . SER D 1 60 ? 32.913 53.180 5.637 1.00 15.11 75 SER D CA 1
ATOM 25967 C C . SER D 1 60 ? 31.967 53.125 4.455 1.00 14.80 75 SER D C 1
ATOM 25968 O O . SER D 1 60 ? 31.244 52.137 4.289 1.00 16.30 75 SER D O 1
ATOM 25976 N N . THR D 1 61 ? 31.918 54.156 3.582 1.00 14.63 76 THR D N 1
ATOM 25977 C CA . THR D 1 61 ? 31.124 54.157 2.373 1.00 14.26 76 THR D CA 1
ATOM 25978 C C . THR D 1 61 ? 31.991 54.671 1.237 1.00 16.44 76 THR D C 1
ATOM 25979 O O . THR D 1 61 ? 32.359 55.844 1.189 1.00 15.93 76 THR D O 1
ATOM 25990 N N . PRO D 1 62 ? 32.302 53.836 0.222 1.00 14.85 77 PRO D N 1
ATOM 25991 C CA . PRO D 1 62 ? 33.187 54.236 -0.856 1.00 14.42 77 PRO D CA 1
ATOM 25992 C C . PRO D 1 62 ? 32.504 54.968 -2.005 1.00 14.28 77 PRO D C 1
ATOM 25993 O O . PRO D 1 62 ? 32.584 54.602 -3.179 1.00 14.86 77 PRO D O 1
ATOM 26004 N N . VAL D 1 63 ? 31.831 56.037 -1.633 1.00 15.34 78 VAL D N 1
ATOM 26005 C CA . VAL D 1 63 ? 31.227 56.926 -2.637 1.00 14.52 78 VAL D CA 1
ATOM 26006 C C . VAL D 1 63 ? 31.449 58.307 -2.029 1.00 15.16 78 VAL D C 1
ATOM 26007 O O . VAL D 1 63 ? 31.496 58.413 -0.853 1.00 16.18 78 VAL D O 1
ATOM 26020 N N . CYS D 1 64 ? 31.654 59.272 -2.871 1.00 15.34 79 CYS D N 1
ATOM 26021 C CA . CYS D 1 64 ? 32.027 60.632 -2.472 1.00 16.15 79 CYS D CA 1
ATOM 26022 C C . CYS D 1 64 ? 31.200 61.315 -1.380 1.00 15.04 79 CYS D C 1
ATOM 26023 O O . CYS D 1 64 ? 31.774 61.602 -0.377 1.00 16.20 79 CYS D O 1
ATOM 26031 N N . SER D 1 65 ? 29.928 61.623 -1.593 1.00 15.46 80 SER D N 1
ATOM 26032 C CA . SER D 1 65 ? 29.198 62.427 -0.584 1.00 14.71 80 SER D CA 1
ATOM 26033 C C . SER D 1 65 ? 29.227 61.683 0.746 1.00 14.77 80 SER D C 1
ATOM 26034 O O . SER D 1 65 ? 29.311 62.332 1.744 1.00 16.13 80 SER D O 1
ATOM 26042 N N . ALA D 1 66 ? 29.164 60.364 0.718 1.00 15.54 81 ALA D N 1
ATOM 26043 C CA . ALA D 1 66 ? 29.072 59.613 1.937 1.00 15.51 81 ALA D CA 1
ATOM 26044 C C . ALA D 1 66 ? 30.396 59.528 2.674 1.00 14.48 81 ALA D C 1
ATOM 26045 O O . ALA D 1 66 ? 30.425 59.578 3.888 1.00 15.80 81 ALA D O 1
ATOM 26052 N N . SER D 1 67 ? 31.521 59.412 1.910 1.00 13.26 82 SER D N 1
ATOM 26053 C CA . SER D 1 67 ? 32.791 59.377 2.575 1.00 13.81 82 SER D CA 1
ATOM 26054 C C . SER D 1 67 ? 33.118 60.741 3.214 1.00 13.64 82 SER D C 1
ATOM 26055 O O . SER D 1 67 ? 33.572 60.816 4.341 1.00 14.61 82 SER D O 1
ATOM 26063 N N . ARG D 1 68 ? 32.841 61.781 2.451 1.00 13.88 83 ARG D N 1
ATOM 26064 C CA . ARG D 1 68 ? 33.112 63.131 2.944 1.00 15.63 83 ARG D CA 1
ATOM 26065 C C . ARG D 1 68 ? 32.238 63.481 4.147 1.00 15.70 83 ARG D C 1
ATOM 26066 O O . ARG D 1 68 ? 32.713 64.143 5.080 1.00 15.89 83 ARG D O 1
ATOM 26087 N N . TYR D 1 69 ? 30.986 63.040 4.129 1.00 15.58 84 TYR D N 1
ATOM 26088 C CA . TYR D 1 69 ? 30.127 63.203 5.286 1.00 16.58 84 TYR D CA 1
ATOM 26089 C C . TYR D 1 69 ? 30.741 62.565 6.524 1.00 15.41 84 TYR D C 1
ATOM 26090 O O . TYR D 1 69 ? 30.865 63.148 7.616 1.00 16.84 84 TYR D O 1
ATOM 26108 N N . SER D 1 70 ? 31.276 61.324 6.373 1.00 13.98 85 SER D N 1
ATOM 26109 C CA . SER D 1 70 ? 31.844 60.654 7.509 1.00 14.97 85 SER D CA 1
ATOM 26110 C C . SER D 1 70 ? 33.134 61.314 7.979 1.00 13.70 85 SER D C 1
ATOM 26111 O O . SER D 1 70 ? 33.413 61.423 9.170 1.00 14.55 85 SER D O 1
ATOM 26119 N N . ILE D 1 71 ? 33.969 61.763 7.039 1.00 14.27 86 ILE D N 1
ATOM 26120 C CA . ILE D 1 71 ? 35.192 62.465 7.378 1.00 14.52 86 ILE D CA 1
ATOM 26121 C C . ILE D 1 71 ? 34.874 63.666 8.282 1.00 15.14 86 ILE D C 1
ATOM 26122 O O . ILE D 1 71 ? 35.564 63.846 9.288 1.00 15.84 86 ILE D O 1
ATOM 26138 N N . LEU D 1 72 ? 33.877 64.450 7.865 1.00 15.78 87 LEU D N 1
ATOM 26139 C CA . LEU D 1 72 ? 33.612 65.728 8.542 1.00 15.69 87 LEU D CA 1
ATOM 26140 C C . LEU D 1 72 ? 32.678 65.579 9.744 1.00 19.07 87 LEU D C 1
ATOM 26141 O O . LEU D 1 72 ? 32.363 66.600 10.366 1.00 19.14 87 LEU D O 1
ATOM 26157 N N . THR D 1 73 ? 32.247 64.353 10.104 1.00 16.44 88 THR D N 1
ATOM 26158 C CA . THR D 1 73 ? 31.317 64.175 11.233 1.00 16.50 88 THR D CA 1
ATOM 26159 C C . THR D 1 73 ? 31.767 63.135 12.252 1.00 17.59 88 THR D C 1
ATOM 26160 O O . THR D 1 73 ? 31.324 63.142 13.419 1.00 17.60 88 THR D O 1
ATOM 26171 N N . GLY D 1 74 ? 32.583 62.141 11.820 1.00 17.36 89 GLY D N 1
ATOM 26172 C CA . GLY D 1 74 ? 32.871 60.966 12.629 1.00 17.05 89 GLY D CA 1
ATOM 26173 C C . GLY D 1 74 ? 31.732 59.926 12.686 1.00 16.53 89 GLY D C 1
ATOM 26174 O O . GLY D 1 74 ? 31.813 59.030 13.514 1.00 17.65 89 GLY D O 1
ATOM 26178 N N . ARG D 1 75 ? 30.673 60.128 11.924 1.00 16.07 90 ARG D N 1
ATOM 26179 C CA . ARG D 1 75 ? 29.490 59.267 11.939 1.00 18.48 90 ARG D CA 1
ATOM 26180 C C . ARG D 1 75 ? 29.441 58.481 10.630 1.00 16.89 90 ARG D C 1
ATOM 26181 O O . ARG D 1 75 ? 29.714 58.997 9.550 1.00 16.10 90 ARG D O 1
ATOM 26202 N N . TYR D 1 76 ? 28.917 57.255 10.693 1.00 16.87 91 TYR D N 1
ATOM 26203 C CA . TYR D 1 76 ? 28.571 56.531 9.492 1.00 17.30 91 TYR D CA 1
ATOM 26204 C C . TYR D 1 76 ? 27.564 57.308 8.659 1.00 17.58 91 TYR D C 1
ATOM 26205 O O . TYR D 1 76 ? 26.619 57.884 9.221 1.00 17.83 91 TYR D O 1
ATOM 26223 N N . ALA D 1 77 ? 27.674 57.256 7.338 1.00 17.16 92 ALA D N 1
ATOM 26224 C CA . ALA D 1 77 ? 26.835 58.009 6.420 1.00 18.04 92 ALA D CA 1
ATOM 26225 C C . ALA D 1 77 ? 25.367 57.595 6.564 1.00 20.24 92 ALA D C 1
ATOM 26226 O O . ALA D 1 77 ? 24.461 58.349 6.287 1.00 19.92 92 ALA D O 1
ATOM 26233 N N . GLY D 1 78 ? 25.137 56.334 6.919 1.00 19.22 93 GLY D N 1
ATOM 26234 C CA . GLY D 1 78 ? 23.763 55.847 7.115 1.00 22.20 93 GLY D CA 1
ATOM 26235 C C . GLY D 1 78 ? 23.056 56.457 8.331 1.00 24.54 93 GLY D C 1
ATOM 26236 O O . GLY D 1 78 ? 21.863 56.158 8.527 1.00 24.26 93 GLY D O 1
ATOM 26240 N N . ARG D 1 79 ? 23.743 57.339 9.094 1.00 21.70 94 ARG D N 1
ATOM 26241 C CA . ARG D 1 79 ? 23.097 58.151 10.136 1.00 21.48 94 ARG D CA 1
ATOM 26242 C C . ARG D 1 79 ? 22.600 59.487 9.590 1.00 23.55 94 ARG D C 1
ATOM 26243 O O . ARG D 1 79 ? 21.917 60.197 10.349 1.00 25.61 94 ARG D O 1
ATOM 26264 N N . SER D 1 80 ? 22.899 59.851 8.331 1.00 23.16 95 SER D N 1
ATOM 26265 C CA . SER D 1 80 ? 22.567 61.202 7.862 1.00 23.93 95 SER D CA 1
ATOM 26266 C C . SER D 1 80 ? 21.068 61.480 8.055 1.00 26.67 95 SER D C 1
ATOM 26267 O O . SER D 1 80 ? 20.227 60.610 7.850 1.00 24.39 95 SER D O 1
ATOM 26275 N N . LYS D 1 81 ? 20.764 62.706 8.504 1.00 24.48 96 LYS D N 1
ATOM 26276 C CA . LYS D 1 81 ? 19.399 63.228 8.483 1.00 27.52 96 LYS D CA 1
ATOM 26277 C C . LYS D 1 81 ? 19.278 64.374 7.487 1.00 26.76 96 LYS D C 1
ATOM 26278 O O . LYS D 1 81 ? 18.391 65.222 7.618 1.00 29.79 96 LYS D O 1
ATOM 26297 N N . GLY D 1 82 ? 20.091 64.360 6.434 1.00 26.71 97 GLY D N 1
ATOM 26298 C CA . GLY D 1 82 ? 19.974 65.332 5.371 1.00 29.68 97 GLY D CA 1
ATOM 26299 C C . GLY D 1 82 ? 18.572 65.328 4.773 1.00 29.41 97 GLY D C 1
ATOM 26300 O O . GLY D 1 82 ? 17.870 64.303 4.752 1.00 28.05 97 GLY D O 1
ATOM 26304 N N . SER D 1 83 ? 18.158 66.519 4.322 1.00 30.53 98 SER D N 1
ATOM 26305 C CA . SER D 1 83 ? 16.825 66.716 3.788 1.00 33.15 98 SER D CA 1
ATOM 26306 C C . SER D 1 83 ? 16.559 65.755 2.637 1.00 30.72 98 SER D C 1
ATOM 26307 O O . SER D 1 83 ? 15.548 65.068 2.606 1.00 30.31 98 SER D O 1
ATOM 26315 N N . VAL D 1 84 ? 17.477 65.675 1.674 1.00 31.10 99 VAL D N 1
ATOM 26316 C CA . VAL D 1 84 ? 17.285 64.782 0.542 1.00 30.53 99 VAL D CA 1
ATOM 26317 C C . VAL D 1 84 ? 17.254 63.321 1.037 1.00 28.49 99 VAL D C 1
ATOM 26318 O O . VAL D 1 84 ? 16.452 62.526 0.549 1.00 27.25 99 VAL D O 1
ATOM 26331 N N . PHE D 1 85 ? 18.145 62.972 1.984 1.00 27.08 100 PHE D N 1
ATOM 26332 C CA . PHE D 1 85 ? 18.306 61.601 2.446 1.00 25.98 100 PHE D CA 1
ATOM 26333 C C . PHE D 1 85 ? 17.039 61.109 3.138 1.00 27.00 100 PHE D C 1
ATOM 26334 O O . PHE D 1 85 ? 16.594 59.991 2.884 1.00 25.61 100 PHE D O 1
ATOM 26351 N N . MET D 1 86 ? 16.439 61.952 3.977 1.00 27.45 101 MET D N 1
ATOM 26352 C CA . MET D 1 86 ? 15.271 61.565 4.765 1.00 28.77 101 MET D CA 1
ATOM 26353 C C . MET D 1 86 ? 14.031 61.436 3.887 1.00 26.11 101 MET D C 1
ATOM 26354 O O . MET D 1 86 ? 13.150 60.608 4.172 1.00 28.63 101 MET D O 1
ATOM 26368 N N . LYS D 1 87 ? 13.984 62.208 2.790 1.00 28.80 102 LYS D N 1
ATOM 26369 C CA . LYS D 1 87 ? 12.890 62.095 1.839 1.00 31.47 102 LYS D CA 1
ATOM 26370 C C . LYS D 1 87 ? 12.948 60.718 1.179 1.00 33.95 102 LYS D C 1
ATOM 26371 O O . LYS D 1 87 ? 11.924 60.063 1.046 1.00 32.79 102 LYS D O 1
ATOM 26390 N N . LEU D 1 88 ? 14.166 60.265 0.809 1.00 26.21 103 LEU D N 1
ATOM 26391 C CA . LEU D 1 88 ? 14.374 58.973 0.164 1.00 28.18 103 LEU D CA 1
ATOM 26392 C C . LEU D 1 88 ? 14.166 57.818 1.142 1.00 24.16 103 LEU D C 1
ATOM 26393 O O . LEU D 1 88 ? 13.737 56.750 0.709 1.00 26.87 103 LEU D O 1
ATOM 26409 N N . HIS D 1 89 ? 14.472 58.041 2.426 1.00 25.36 104 HIS D N 1
ATOM 26410 C CA . HIS D 1 89 ? 14.490 56.991 3.432 1.00 24.28 104 HIS D CA 1
ATOM 26411 C C . HIS D 1 89 ? 13.797 57.447 4.691 1.00 23.11 104 HIS D C 1
ATOM 26412 O O . HIS D 1 89 ? 14.386 57.689 5.741 1.00 25.47 104 HIS D O 1
ATOM 26427 N N . PRO D 1 90 ? 12.439 57.430 4.647 1.00 29.98 105 PRO D N 1
ATOM 26428 C CA . PRO D 1 90 ? 11.662 57.674 5.856 1.00 29.70 105 PRO D CA 1
ATOM 26429 C C . PRO D 1 90 ? 12.053 56.677 6.934 1.00 28.42 105 PRO D C 1
ATOM 26430 O O . PRO D 1 90 ? 12.453 55.563 6.633 1.00 30.69 105 PRO D O 1
ATOM 26441 N N . LYS D 1 91 ? 11.913 57.078 8.178 1.00 30.41 106 LYS D N 1
ATOM 26442 C CA . LYS D 1 91 ? 12.072 56.185 9.309 1.00 33.14 106 LYS D CA 1
ATOM 26443 C C . LYS D 1 91 ? 11.266 54.912 9.068 1.00 31.79 106 LYS D C 1
ATOM 26444 O O . LYS D 1 91 ? 10.177 54.968 8.500 1.00 32.00 106 LYS D O 1
ATOM 26463 N N . GLY D 1 92 ? 11.825 53.761 9.467 1.00 29.37 107 GLY D N 1
ATOM 26464 C CA . GLY D 1 92 ? 11.192 52.471 9.223 1.00 30.19 107 GLY D CA 1
ATOM 26465 C C . GLY D 1 92 ? 11.613 51.774 7.921 1.00 29.68 107 GLY D C 1
ATOM 26466 O O . GLY D 1 92 ? 11.270 50.621 7.733 1.00 28.83 107 GLY D O 1
ATOM 26470 N N . LYS D 1 93 ? 12.296 52.456 6.988 1.00 27.09 108 LYS D N 1
ATOM 26471 C CA . LYS D 1 93 ? 12.714 51.859 5.730 1.00 27.60 108 LYS D CA 1
ATOM 26472 C C . LYS D 1 93 ? 14.247 51.735 5.712 1.00 23.05 108 LYS D C 1
ATOM 26473 O O . LYS D 1 93 ? 14.918 52.545 6.338 1.00 22.02 108 LYS D O 1
ATOM 26492 N N . MET D 1 94 ? 14.770 50.744 4.975 1.00 26.52 109 MET D N 1
ATOM 26493 C CA . MET D 1 94 ? 16.214 50.538 4.875 1.00 23.20 109 MET D CA 1
ATOM 26494 C C . MET D 1 94 ? 16.849 51.745 4.193 1.00 24.98 109 MET D C 1
ATOM 26495 O O . MET D 1 94 ? 16.233 52.379 3.337 1.00 22.67 109 MET D O 1
ATOM 26509 N N . THR D 1 95 ? 18.124 52.025 4.532 1.00 21.75 110 THR D N 1
ATOM 26510 C CA . THR D 1 95 ? 18.815 53.085 3.793 1.00 22.35 110 THR D CA 1
ATOM 26511 C C . THR D 1 95 ? 19.568 52.527 2.585 1.00 23.08 110 THR D C 1
ATOM 26512 O O . THR D 1 95 ? 19.966 51.363 2.565 1.00 22.41 110 THR D O 1
ATOM 26523 N N . ARG D 1 96 ? 19.790 53.383 1.594 1.00 20.80 111 ARG D N 1
ATOM 26524 C CA . ARG D 1 96 ? 20.522 53.111 0.377 1.00 18.50 111 ARG D CA 1
ATOM 26525 C C . ARG D 1 96 ? 21.413 54.346 0.134 1.00 17.35 111 ARG D C 1
ATOM 26526 O O . ARG D 1 96 ? 21.088 55.221 -0.659 1.00 18.83 111 ARG D O 1
ATOM 26547 N N . VAL D 1 97 ? 22.587 54.322 0.790 1.00 18.89 112 VAL D N 1
ATOM 26548 C CA . VAL D 1 97 ? 23.486 55.464 0.843 1.00 18.98 112 VAL D CA 1
ATOM 26549 C C . VAL D 1 97 ? 24.253 55.543 -0.454 1.00 18.03 112 VAL D C 1
ATOM 26550 O O . VAL D 1 97 ? 24.821 54.545 -0.913 1.00 19.03 112 VAL D O 1
ATOM 26563 N N . GLU D 1 98 ? 24.330 56.717 -1.047 1.00 18.27 113 GLU D N 1
ATOM 26564 C CA . GLU D 1 98 ? 25.114 56.981 -2.230 1.00 17.64 113 GLU D CA 1
ATOM 26565 C C . GLU D 1 98 ? 25.509 58.472 -2.174 1.00 14.60 113 GLU D C 1
ATOM 26566 O O . GLU D 1 98 ? 25.870 58.883 -1.100 1.00 17.89 113 GLU D O 1
ATOM 26578 N N . ASN D 1 99 ? 25.458 59.170 -3.299 1.00 17.44 114 ASN D N 1
ATOM 26579 C CA . ASN D 1 99 ? 25.811 60.599 -3.318 1.00 17.29 114 ASN D CA 1
ATOM 26580 C C . ASN D 1 99 ? 24.568 61.395 -2.927 1.00 19.87 114 ASN D C 1
ATOM 26581 O O . ASN D 1 99 ? 24.182 62.320 -3.645 1.00 22.45 114 ASN D O 1
ATOM 26592 N N . ASN D 1 100 ? 23.999 61.043 -1.780 1.00 19.33 115 ASN D N 1
ATOM 26593 C CA . ASN D 1 100 ? 22.699 61.567 -1.345 1.00 20.55 115 ASN D CA 1
ATOM 26594 C C . ASN D 1 100 ? 22.708 61.960 0.118 1.00 20.43 115 ASN D C 1
ATOM 26595 O O . ASN D 1 100 ? 21.648 62.133 0.733 1.00 22.44 115 ASN D O 1
ATOM 26606 N N . VAL D 1 101 ? 23.880 62.104 0.736 1.00 18.75 116 VAL D N 1
ATOM 26607 C CA . VAL D 1 101 ? 23.968 62.533 2.107 1.00 19.25 116 VAL D CA 1
ATOM 26608 C C . VAL D 1 101 ? 24.641 63.902 2.154 1.00 21.23 116 VAL D C 1
ATOM 26609 O O . VAL D 1 101 ? 25.406 64.308 1.276 1.00 22.53 116 VAL D O 1
ATOM 26622 N N . GLU D 1 102 ? 24.339 64.634 3.227 1.00 21.48 117 GLU D N 1
ATOM 26623 C CA . GLU D 1 102 ? 24.845 65.993 3.376 1.00 22.36 117 GLU D CA 1
ATOM 26624 C C . GLU D 1 102 ? 24.910 66.355 4.853 1.00 20.75 117 GLU D C 1
ATOM 26625 O O . GLU D 1 102 ? 24.253 65.782 5.721 1.00 20.80 117 GLU D O 1
ATOM 26637 N N . LEU D 1 103 ? 25.763 67.326 5.155 1.00 20.23 118 LEU D N 1
ATOM 26638 C CA . LEU D 1 103 ? 25.806 67.887 6.495 1.00 21.40 118 LEU D CA 1
ATOM 26639 C C . LEU D 1 103 ? 24.463 68.529 6.850 1.00 22.37 118 LEU D C 1
ATOM 26640 O O . LEU D 1 103 ? 23.854 69.210 6.039 1.00 23.22 118 LEU D O 1
ATOM 26656 N N . GLU D 1 104 ? 24.069 68.307 8.096 1.00 19.30 119 GLU D N 1
ATOM 26657 C CA . GLU D 1 104 ? 22.798 68.823 8.601 1.00 22.75 119 GLU D CA 1
ATOM 26658 C C . GLU D 1 104 ? 23.052 70.209 9.202 1.00 24.18 119 GLU D C 1
ATOM 26659 O O . GLU D 1 104 ? 24.032 70.445 9.912 1.00 24.94 119 GLU D O 1
ATOM 26671 N N . GLU D 1 105 ? 22.071 71.082 9.003 1.00 32.79 120 GLU D N 1
ATOM 26672 C CA . GLU D 1 105 ? 22.159 72.454 9.486 1.00 35.68 120 GLU D CA 1
ATOM 26673 C C . GLU D 1 105 ? 22.143 72.498 11.008 1.00 35.10 120 GLU D C 1
ATOM 26674 O O . GLU D 1 105 ? 22.871 73.301 11.588 1.00 42.87 120 GLU D O 1
ATOM 26686 N N . ASP D 1 106 ? 21.413 71.570 11.628 1.00 34.78 121 ASP D N 1
ATOM 26687 C CA . ASP D 1 106 ? 21.136 71.593 13.059 1.00 42.05 121 ASP D CA 1
ATOM 26688 C C . ASP D 1 106 ? 21.867 70.468 13.783 1.00 40.05 121 ASP D C 1
ATOM 26689 O O . ASP D 1 106 ? 21.431 69.987 14.821 1.00 38.40 121 ASP D O 1
ATOM 26698 N N . GLN D 1 107 ? 22.981 69.997 13.208 1.00 34.20 122 GLN D N 1
ATOM 26699 C CA . GLN D 1 107 ? 23.727 68.922 13.832 1.00 32.05 122 GLN D CA 1
ATOM 26700 C C . GLN D 1 107 ? 25.188 69.306 13.806 1.00 25.90 122 GLN D C 1
ATOM 26701 O O . GLN D 1 107 ? 25.604 70.145 12.996 1.00 26.66 122 GLN D O 1
ATOM 26715 N N . ASP D 1 108 ? 25.925 68.685 14.725 1.00 25.73 123 ASP D N 1
ATOM 26716 C CA . ASP D 1 108 ? 27.354 68.915 14.805 1.00 25.26 123 ASP D CA 1
ATOM 26717 C C . ASP D 1 108 ? 28.057 68.446 13.536 1.00 24.40 123 ASP D C 1
ATOM 26718 O O . ASP D 1 108 ? 27.588 67.595 12.778 1.00 24.32 123 ASP D O 1
ATOM 26727 N N . ASN D 1 109 ? 29.221 69.047 13.357 1.00 21.19 124 ASN D N 1
ATOM 26728 C CA . ASN D 1 109 ? 30.243 68.548 12.437 1.00 19.92 124 ASN D CA 1
ATOM 26729 C C . ASN D 1 109 ? 31.589 69.015 12.976 1.00 19.54 124 ASN D C 1
ATOM 26730 O O . ASN D 1 109 ? 31.693 69.818 13.926 1.00 18.92 124 ASN D O 1
ATOM 26741 N N . LEU D 1 110 ? 32.675 68.489 12.397 1.00 17.26 125 LEU D N 1
ATOM 26742 C CA . LEU D 1 110 ? 34.020 68.765 12.856 1.00 18.16 125 LEU D CA 1
ATOM 26743 C C . LEU D 1 110 ? 34.305 70.274 12.882 1.00 17.30 125 LEU D C 1
ATOM 26744 O O . LEU D 1 110 ? 34.925 70.734 13.832 1.00 17.71 125 LEU D O 1
ATOM 26760 N N . ALA D 1 111 ? 33.864 70.948 11.846 1.00 18.05 126 ALA D N 1
ATOM 26761 C CA . ALA D 1 111 ? 34.189 72.368 11.677 1.00 17.83 126 ALA D CA 1
ATOM 26762 C C . ALA D 1 111 ? 33.479 73.169 12.765 1.00 18.51 126 ALA D C 1
ATOM 26763 O O . ALA D 1 111 ? 34.158 73.953 13.433 1.00 18.73 126 ALA D O 1
ATOM 26770 N N . LYS D 1 112 ? 32.200 72.887 12.994 1.00 19.07 127 LYS D N 1
ATOM 26771 C CA . LYS D 1 112 ? 31.416 73.607 13.997 1.00 18.56 127 LYS D CA 1
ATOM 26772 C C . LYS D 1 112 ? 32.041 73.364 15.355 1.00 20.88 127 LYS D C 1
ATOM 26773 O O . LYS D 1 112 ? 32.180 74.281 16.181 1.00 22.22 127 LYS D O 1
ATOM 26792 N N . LEU D 1 113 ? 32.457 72.121 15.623 1.00 19.37 128 LEU D N 1
ATOM 26793 C CA . LEU D 1 113 ? 32.987 71.780 16.926 1.00 19.92 128 LEU D CA 1
ATOM 26794 C C . LEU D 1 113 ? 34.370 72.394 17.152 1.00 19.70 128 LEU D C 1
ATOM 26795 O O . LEU D 1 113 ? 34.731 72.778 18.280 1.00 22.07 128 LEU D O 1
ATOM 26811 N N . LEU D 1 114 ? 35.236 72.392 16.122 1.00 17.89 129 LEU D N 1
ATOM 26812 C CA . LEU D 1 114 ? 36.517 73.065 16.239 1.00 17.95 129 LEU D CA 1
ATOM 26813 C C . LEU D 1 114 ? 36.337 74.583 16.462 1.00 17.45 129 LEU D C 1
ATOM 26814 O O . LEU D 1 114 ? 37.147 75.139 17.190 1.00 20.32 129 LEU D O 1
ATOM 26830 N N . GLN D 1 115 ? 35.385 75.211 15.792 1.00 19.75 130 GLN D N 1
ATOM 26831 C CA . GLN D 1 115 ? 35.120 76.640 16.072 1.00 20.82 130 GLN D CA 1
ATOM 26832 C C . GLN D 1 115 ? 34.870 76.872 17.562 1.00 24.95 130 GLN D C 1
ATOM 26833 O O . GLN D 1 115 ? 35.430 77.806 18.151 1.00 24.34 130 GLN D O 1
ATOM 26847 N N . LYS D 1 116 ? 34.091 75.994 18.178 1.00 23.81 131 LYS D N 1
ATOM 26848 C CA . LYS D 1 116 ? 33.750 76.134 19.596 1.00 26.48 131 LYS D CA 1
ATOM 26849 C C . LYS D 1 116 ? 34.969 75.926 20.474 1.00 30.69 131 LYS D C 1
ATOM 26850 O O . LYS D 1 116 ? 35.060 76.514 21.546 1.00 33.27 131 LYS D O 1
ATOM 26869 N N . ALA D 1 117 ? 35.950 75.155 20.002 1.00 23.80 132 ALA D N 1
ATOM 26870 C CA . ALA D 1 117 ? 37.206 74.958 20.689 1.00 23.67 132 ALA D CA 1
ATOM 26871 C C . ALA D 1 117 ? 38.241 76.046 20.407 1.00 20.93 132 ALA D C 1
ATOM 26872 O O . ALA D 1 117 ? 39.387 75.878 20.805 1.00 27.04 132 ALA D O 1
ATOM 26879 N N . GLY D 1 118 ? 37.858 77.083 19.640 1.00 22.93 133 GLY D N 1
ATOM 26880 C CA . GLY D 1 118 ? 38.674 78.259 19.408 1.00 23.01 133 GLY D CA 1
ATOM 26881 C C . GLY D 1 118 ? 39.432 78.253 18.075 1.00 22.92 133 GLY D C 1
ATOM 26882 O O . GLY D 1 118 ? 40.340 79.069 17.892 1.00 23.68 133 GLY D O 1
ATOM 26886 N N . TYR D 1 119 ? 39.113 77.307 17.167 1.00 19.78 134 TYR D N 1
ATOM 26887 C CA . TYR D 1 119 ? 39.822 77.237 15.894 1.00 17.97 134 TYR D CA 1
ATOM 26888 C C . TYR D 1 119 ? 39.189 78.174 14.868 1.00 16.80 134 TYR D C 1
ATOM 26889 O O . TYR D 1 119 ? 37.962 78.310 14.767 1.00 17.67 134 TYR D O 1
ATOM 26907 N N . LYS D 1 120 ? 40.035 78.720 14.008 1.00 17.16 135 LYS D N 1
ATOM 26908 C CA . LYS D 1 120 ? 39.603 79.373 12.791 1.00 17.94 135 LYS D CA 1
ATOM 26909 C C . LYS D 1 120 ? 39.522 78.286 11.710 1.00 16.27 135 LYS D C 1
ATOM 26910 O O . LYS D 1 120 ? 40.498 77.576 11.539 1.00 18.49 135 LYS D O 1
ATOM 26929 N N . THR D 1 121 ? 38.396 78.226 11.029 1.00 16.68 136 THR D N 1
ATOM 26930 C CA . THR D 1 121 ? 38.193 77.113 10.090 1.00 16.93 136 THR D CA 1
ATOM 26931 C C . THR D 1 121 ? 38.089 77.606 8.654 1.00 18.78 136 THR D C 1
ATOM 26932 O O . THR D 1 121 ? 37.425 78.590 8.368 1.00 16.82 136 THR D O 1
ATOM 26943 N N . GLY D 1 122 ? 38.688 76.851 7.720 1.00 17.32 137 GLY D N 1
ATOM 26944 C CA . GLY D 1 122 ? 38.735 77.212 6.310 1.00 16.37 137 GLY D CA 1
ATOM 26945 C C . GLY D 1 122 ? 38.399 76.011 5.416 1.00 16.11 137 GLY D C 1
ATOM 26946 O O . GLY D 1 122 ? 38.743 74.862 5.742 1.00 16.15 137 GLY D O 1
ATOM 26950 N N . PHE D 1 123 ? 37.705 76.300 4.310 1.00 14.70 138 PHE D N 1
ATOM 26951 C CA . PHE D 1 123 ? 37.284 75.333 3.320 1.00 14.26 138 PHE D CA 1
ATOM 26952 C C . PHE D 1 123 ? 37.781 75.730 1.935 1.00 15.33 138 PHE D C 1
ATOM 26953 O O . PHE D 1 123 ? 37.582 76.865 1.488 1.00 16.50 138 PHE D O 1
ATOM 26970 N N . VAL D 1 124 ? 38.434 74.818 1.209 1.00 14.51 139 VAL D N 1
ATOM 26971 C CA . VAL D 1 124 ? 38.814 75.013 -0.162 1.00 14.39 139 VAL D CA 1
ATOM 26972 C C . VAL D 1 124 ? 38.402 73.756 -0.936 1.00 15.70 139 VAL D C 1
ATOM 26973 O O . VAL D 1 124 ? 38.644 72.653 -0.454 1.00 14.98 139 VAL D O 1
ATOM 26986 N N . GLY D 1 125 ? 37.864 73.928 -2.140 1.00 15.30 140 GLY D N 1
ATOM 26987 C CA . GLY D 1 125 ? 37.748 72.842 -3.109 1.00 16.21 140 GLY D CA 1
ATOM 26988 C C . GLY D 1 125 ? 36.376 72.186 -3.132 1.00 16.47 140 GLY D C 1
ATOM 26989 O O . GLY D 1 125 ? 35.307 72.804 -3.004 1.00 16.26 140 GLY D O 1
ATOM 26993 N N . LYS D 1 126 ? 36.374 70.867 -3.467 1.00 15.33 141 LYS D N 1
ATOM 26994 C CA . LYS D 1 126 ? 35.128 70.154 -3.714 1.00 14.57 141 LYS D CA 1
ATOM 26995 C C . LYS D 1 126 ? 34.368 69.919 -2.414 1.00 14.79 141 LYS D C 1
ATOM 26996 O O . LYS D 1 126 ? 34.915 69.451 -1.422 1.00 14.60 141 LYS D O 1
ATOM 27015 N N . SER D 1 127 ? 33.061 70.234 -2.444 1.00 17.11 142 SER D N 1
ATOM 27016 C CA . SER D 1 127 ? 32.137 70.019 -1.355 1.00 16.64 142 SER D CA 1
ATOM 27017 C C . SER D 1 127 ? 31.390 68.679 -1.484 1.00 18.71 142 SER D C 1
ATOM 27018 O O . SER D 1 127 ? 31.761 67.694 -0.825 1.00 17.99 142 SER D O 1
ATOM 27026 N N . HIS D 1 128 ? 30.328 68.640 -2.311 1.00 17.82 143 HIS D N 1
ATOM 27027 C CA . HIS D 1 128 ? 29.473 67.451 -2.483 1.00 16.01 143 HIS D CA 1
ATOM 27028 C C . HIS D 1 128 ? 28.688 67.059 -1.230 1.00 17.39 143 HIS D C 1
ATOM 27029 O O . HIS D 1 128 ? 27.939 66.061 -1.305 1.00 21.42 143 HIS D O 1
ATOM 27044 N N . ILE D 1 129 ? 28.765 67.826 -0.129 1.00 17.91 144 ILE D N 1
ATOM 27045 C CA . ILE D 1 129 ? 28.080 67.485 1.117 1.00 18.62 144 ILE D CA 1
ATOM 27046 C C . ILE D 1 129 ? 27.279 68.647 1.712 1.00 18.14 144 ILE D C 1
ATOM 27047 O O . ILE D 1 129 ? 26.903 68.572 2.886 1.00 21.20 144 ILE D O 1
ATOM 27063 N N . ILE D 1 130 ? 27.116 69.701 0.933 1.00 17.17 145 ILE D N 1
ATOM 27064 C CA . ILE D 1 130 ? 26.430 70.920 1.441 1.00 19.31 145 ILE D CA 1
ATOM 27065 C C . ILE D 1 130 ? 25.185 71.211 0.595 1.00 17.67 145 ILE D C 1
ATOM 27066 O O . ILE D 1 130 ? 25.320 71.326 -0.619 1.00 20.89 145 ILE D O 1
ATOM 27082 N N . ASP D 1 131 ? 24.025 71.242 1.233 1.00 18.95 146 ASP D N 1
ATOM 27083 C CA . ASP D 1 131 ? 22.740 71.663 0.615 1.00 19.61 146 ASP D CA 1
ATOM 27084 C C . ASP D 1 131 ? 22.469 71.022 -0.743 1.00 19.33 146 ASP D C 1
ATOM 27085 O O . ASP D 1 131 ? 22.626 71.688 -1.714 1.00 19.89 146 ASP D O 1
ATOM 27094 N N . HIS D 1 132 ? 22.032 69.764 -0.762 1.00 21.88 147 HIS D N 1
ATOM 27095 C CA . HIS D 1 132 ? 21.755 69.036 -2.026 1.00 20.40 147 HIS D CA 1
ATOM 27096 C C . HIS D 1 132 ? 20.521 69.620 -2.717 1.00 21.93 147 HIS D C 1
ATOM 27097 O O . HIS D 1 132 ? 20.385 69.435 -3.897 1.00 22.36 147 HIS D O 1
ATOM 27112 N N . ASN D 1 133 ? 19.637 70.271 -1.970 1.00 25.84 148 ASN D N 1
ATOM 27113 C CA . ASN D 1 133 ? 18.498 70.990 -2.602 1.00 26.40 148 ASN D CA 1
ATOM 27114 C C . ASN D 1 133 ? 19.072 72.117 -3.467 1.00 24.02 148 ASN D C 1
ATOM 27115 O O . ASN D 1 133 ? 18.643 72.282 -4.602 1.00 23.19 148 ASN D O 1
ATOM 27126 N N . LEU D 1 134 ? 20.061 72.830 -2.934 1.00 21.63 149 LEU D N 1
ATOM 27127 C CA . LEU D 1 134 ? 20.665 73.908 -3.682 1.00 21.32 149 LEU D CA 1
ATOM 27128 C C . LEU D 1 134 ? 21.506 73.348 -4.821 1.00 20.89 149 LEU D C 1
ATOM 27129 O O . LEU D 1 134 ? 21.539 73.933 -5.900 1.00 21.96 149 LEU D O 1
ATOM 27145 N N . LEU D 1 135 ? 22.152 72.162 -4.602 1.00 20.31 150 LEU D N 1
ATOM 27146 C CA . LEU D 1 135 ? 22.889 71.528 -5.684 1.00 20.85 150 LEU D CA 1
ATOM 27147 C C . LEU D 1 135 ? 21.952 71.281 -6.872 1.00 19.54 150 LEU D C 1
ATOM 27148 O O . LEU D 1 135 ? 22.315 71.474 -8.021 1.00 21.22 150 LEU D O 1
ATOM 27164 N N . HIS D 1 136 ? 20.725 70.849 -6.575 1.00 22.33 151 HIS D N 1
ATOM 27165 C CA . HIS D 1 136 ? 19.735 70.622 -7.623 1.00 25.94 151 HIS D CA 1
ATOM 27166 C C . HIS D 1 136 ? 19.487 71.909 -8.434 1.00 24.94 151 HIS D C 1
ATOM 27167 O O . HIS D 1 136 ? 19.452 71.880 -9.656 1.00 25.30 151 HIS D O 1
ATOM 27182 N N . LYS D 1 137 ? 19.393 73.055 -7.745 1.00 25.80 152 LYS D N 1
ATOM 27183 C CA . LYS D 1 137 ? 19.198 74.327 -8.427 1.00 25.34 152 LYS D CA 1
ATOM 27184 C C . LYS D 1 137 ? 20.429 74.739 -9.225 1.00 26.03 152 LYS D C 1
ATOM 27185 O O . LYS D 1 137 ? 20.283 75.290 -10.316 1.00 26.14 152 LYS D O 1
ATOM 27204 N N . GLN D 1 138 ? 21.646 74.474 -8.692 1.00 23.03 153 GLN D N 1
ATOM 27205 C CA . GLN D 1 138 ? 22.864 74.672 -9.460 1.00 24.47 153 GLN D CA 1
ATOM 27206 C C . GLN D 1 138 ? 22.824 73.857 -10.751 1.00 23.39 153 GLN D C 1
ATOM 27207 O O . GLN D 1 138 ? 23.156 74.360 -11.816 1.00 24.75 153 GLN D O 1
ATOM 27221 N N . GLU D 1 139 ? 22.525 72.549 -10.652 1.00 24.38 154 GLU D N 1
ATOM 27222 C CA . GLU D 1 139 ? 22.541 71.693 -11.831 1.00 26.77 154 GLU D CA 1
ATOM 27223 C C . GLU D 1 139 ? 21.572 72.210 -12.892 1.00 27.00 154 GLU D C 1
ATOM 27224 O O . GLU D 1 139 ? 21.917 72.216 -14.073 1.00 29.82 154 GLU D O 1
ATOM 27236 N N . LYS D 1 140 ? 20.368 72.607 -12.445 1.00 28.25 155 LYS D N 1
ATOM 27237 C CA . LYS D 1 140 ? 19.337 73.137 -13.341 1.00 31.17 155 LYS D CA 1
ATOM 27238 C C . LYS D 1 140 ? 19.498 74.635 -13.654 1.00 35.20 155 LYS D C 1
ATOM 27239 O O . LYS D 1 140 ? 18.762 75.179 -14.496 1.00 31.69 155 LYS D O 1
ATOM 27258 N N . GLN D 1 141 ? 20.474 75.309 -13.019 1.00 28.23 156 GLN D N 1
ATOM 27259 C CA . GLN D 1 141 ? 20.696 76.742 -13.167 1.00 26.01 156 GLN D CA 1
ATOM 27260 C C . GLN D 1 141 ? 19.383 77.518 -12.984 1.00 27.64 156 GLN D C 1
ATOM 27261 O O . GLN D 1 141 ? 19.070 78.417 -13.783 1.00 30.38 156 GLN D O 1
ATOM 27275 N N . LEU D 1 142 ? 18.726 77.211 -11.868 1.00 29.72 157 LEU D N 1
ATOM 27276 C CA . LEU D 1 142 ? 17.544 77.901 -11.376 1.00 28.48 157 LEU D CA 1
ATOM 27277 C C . LEU D 1 142 ? 17.964 78.957 -10.360 1.00 31.63 157 LEU D C 1
ATOM 27278 O O . LEU D 1 142 ? 18.995 78.816 -9.698 1.00 28.22 157 LEU D O 1
ATOM 27294 N N . PRO D 1 143 ? 17.149 80.019 -10.135 1.00 30.32 158 PRO D N 1
ATOM 27295 C CA . PRO D 1 143 ? 17.402 80.967 -9.050 1.00 31.32 158 PRO D CA 1
ATOM 27296 C C . PRO D 1 143 ? 17.672 80.223 -7.751 1.00 31.60 158 PRO D C 1
ATOM 27297 O O . PRO D 1 143 ? 16.970 79.267 -7.422 1.00 30.89 158 PRO D O 1
ATOM 27308 N N . PRO D 1 144 ? 18.685 80.620 -6.950 1.00 28.14 159 PRO D N 1
ATOM 27309 C CA . PRO D 1 144 ? 19.405 81.885 -7.110 1.00 26.47 159 PRO D CA 1
ATOM 27310 C C . PRO D 1 144 ? 20.569 81.945 -8.094 1.00 26.33 159 PRO D C 1
ATOM 27311 O O . PRO D 1 144 ? 21.211 82.983 -8.177 1.00 27.48 159 PRO D O 1
ATOM 27322 N N . PHE D 1 145 ? 20.819 80.852 -8.833 1.00 24.46 160 PHE D N 1
ATOM 27323 C CA . PHE D 1 145 ? 21.925 80.818 -9.774 1.00 24.23 160 PHE D CA 1
ATOM 27324 C C . PHE D 1 145 ? 21.586 81.536 -11.077 1.00 27.02 160 PHE D C 1
ATOM 27325 O O . PHE D 1 145 ? 20.408 81.782 -11.373 1.00 30.21 160 PHE D O 1
ATOM 27342 N N . LYS D 1 146 ? 22.637 81.837 -11.843 1.00 23.42 161 LYS D N 1
ATOM 27343 C CA . LYS D 1 146 ? 22.504 82.402 -13.180 1.00 27.10 161 LYS D CA 1
ATOM 27344 C C . LYS D 1 146 ? 22.913 81.346 -14.211 1.00 30.35 161 LYS D C 1
ATOM 27345 O O . LYS D 1 146 ? 23.813 80.528 -13.982 1.00 28.90 161 LYS D O 1
ATOM 27364 N N . SER D 1 147 ? 22.249 81.344 -15.358 1.00 27.84 162 SER D N 1
ATOM 27365 C CA . SER D 1 147 ? 22.431 80.315 -16.356 1.00 24.58 162 SER D CA 1
ATOM 27366 C C . SER D 1 147 ? 23.387 80.767 -17.456 1.00 26.97 162 SER D C 1
ATOM 27367 O O . SER D 1 147 ? 23.660 81.970 -17.638 1.00 25.95 162 SER D O 1
ATOM 27375 N N . TYR D 1 148 ? 23.880 79.761 -18.191 1.00 24.37 163 TYR D N 1
ATOM 27376 C CA . TYR D 1 148 ? 24.742 79.912 -19.359 1.00 27.21 163 TYR D CA 1
ATOM 27377 C C . TYR D 1 148 ? 24.685 78.615 -20.188 1.00 29.42 163 TYR D C 1
ATOM 27378 O O . TYR D 1 148 ? 24.296 77.554 -19.704 1.00 28.18 163 TYR D O 1
ATOM 27396 N N . ASP D 1 149 ? 25.042 78.720 -21.473 1.00 32.66 164 ASP D N 1
ATOM 27397 C CA . ASP D 1 149 ? 25.105 77.558 -22.349 1.00 34.50 164 ASP D CA 1
ATOM 27398 C C . ASP D 1 149 ? 26.328 76.673 -22.023 1.00 30.00 164 ASP D C 1
ATOM 27399 O O . ASP D 1 149 ? 27.412 77.185 -21.691 1.00 27.72 164 ASP D O 1
ATOM 27408 N N . LYS D 1 150 ? 26.141 75.350 -22.200 1.00 31.28 165 LYS D N 1
ATOM 27409 C CA . LYS D 1 150 ? 27.204 74.361 -22.036 1.00 26.77 165 LYS D CA 1
ATOM 27410 C C . LYS D 1 150 ? 28.391 74.718 -22.924 1.00 30.32 165 LYS D C 1
ATOM 27411 O O . LYS D 1 150 ? 29.537 74.507 -22.535 1.00 27.96 165 LYS D O 1
ATOM 27430 N N . LYS D 1 151 ? 28.165 75.328 -24.102 1.00 27.64 166 LYS D N 1
ATOM 27431 C CA . LYS D 1 151 ? 29.283 75.673 -24.976 1.00 28.44 166 LYS D CA 1
ATOM 27432 C C . LYS D 1 151 ? 29.707 77.136 -24.876 1.00 29.73 166 LYS D C 1
ATOM 27433 O O . LYS D 1 151 ? 30.541 77.602 -25.656 1.00 29.00 166 LYS D O 1
ATOM 27452 N N . ALA D 1 152 ? 29.170 77.858 -23.899 1.00 28.58 167 ALA D N 1
ATOM 27453 C CA . ALA D 1 152 ? 29.492 79.267 -23.742 1.00 31.54 167 ALA D CA 1
ATOM 27454 C C . ALA D 1 152 ? 30.969 79.426 -23.435 1.00 33.20 167 ALA D C 1
ATOM 27455 O O . ALA D 1 152 ? 31.564 78.601 -22.750 1.00 27.65 167 ALA D O 1
ATOM 27462 N N . ASN D 1 153 ? 31.509 80.554 -23.876 1.00 34.19 168 ASN D N 1
ATOM 27463 C CA . ASN D 1 153 ? 32.879 80.926 -23.641 1.00 33.27 168 ASN D CA 1
ATOM 27464 C C . ASN D 1 153 ? 32.932 81.766 -22.367 1.00 33.45 168 ASN D C 1
ATOM 27465 O O . ASN D 1 153 ? 32.389 82.885 -22.335 1.00 32.39 168 ASN D O 1
ATOM 27476 N N . PRO D 1 154 ? 33.624 81.315 -21.297 1.00 30.21 169 PRO D N 1
ATOM 27477 C CA . PRO D 1 154 ? 33.590 82.038 -20.022 1.00 26.73 169 PRO D CA 1
ATOM 27478 C C . PRO D 1 154 ? 34.361 83.349 -20.043 1.00 29.31 169 PRO D C 1
ATOM 27479 O O . PRO D 1 154 ? 34.363 84.057 -19.047 1.00 30.16 169 PRO D O 1
ATOM 27490 N N . LYS D 1 155 ? 35.061 83.645 -21.154 1.00 29.88 170 LYS D N 1
ATOM 27491 C CA . LYS D 1 155 ? 35.703 84.935 -21.364 1.00 35.23 170 LYS D CA 1
ATOM 27492 C C . LYS D 1 155 ? 34.645 85.998 -21.677 1.00 34.98 170 LYS D C 1
ATOM 27493 O O . LYS D 1 155 ? 34.858 87.167 -21.333 1.00 40.60 170 LYS D O 1
ATOM 27512 N N . ASP D 1 156 ? 33.525 85.597 -22.299 1.00 29.92 171 ASP D N 1
ATOM 27513 C CA . ASP D 1 156 ? 32.420 86.509 -22.559 1.00 34.99 171 ASP D CA 1
ATOM 27514 C C . ASP D 1 156 ? 32.037 87.125 -21.220 1.00 35.02 171 ASP D C 1
ATOM 27515 O O . ASP D 1 156 ? 31.773 86.409 -20.255 1.00 32.16 171 ASP D O 1
ATOM 27524 N N . PRO D 1 157 ? 32.135 88.464 -21.050 1.00 33.58 172 PRO D N 1
ATOM 27525 C CA . PRO D 1 157 ? 31.928 89.067 -19.728 1.00 32.91 172 PRO D CA 1
ATOM 27526 C C . PRO D 1 157 ? 30.637 88.686 -19.013 1.00 29.00 172 PRO D C 1
ATOM 27527 O O . PRO D 1 157 ? 30.614 88.558 -17.795 1.00 29.21 172 PRO D O 1
ATOM 27538 N N . GLU D 1 158 ? 29.552 88.491 -19.758 1.00 28.15 173 GLU D N 1
ATOM 27539 C CA . GLU D 1 158 ? 28.273 88.152 -19.147 1.00 25.52 173 GLU D CA 1
ATOM 27540 C C . GLU D 1 158 ? 28.301 86.683 -18.672 1.00 27.79 173 GLU D C 1
ATOM 27541 O O . GLU D 1 158 ? 27.710 86.340 -17.645 1.00 28.93 173 GLU D O 1
ATOM 27553 N N . VAL D 1 159 ? 28.994 85.824 -19.430 1.00 27.98 174 VAL D N 1
ATOM 27554 C CA . VAL D 1 159 ? 29.127 84.428 -19.044 1.00 25.77 174 VAL D CA 1
ATOM 27555 C C . VAL D 1 159 ? 29.998 84.362 -17.791 1.00 22.90 174 VAL D C 1
ATOM 27556 O O . VAL D 1 159 ? 29.627 83.691 -16.844 1.00 22.65 174 VAL D O 1
ATOM 27569 N N . ASN D 1 160 ? 31.107 85.091 -17.790 1.00 23.84 175 ASN D N 1
ATOM 27570 C CA . ASN D 1 160 ? 32.037 85.091 -16.677 1.00 20.67 175 ASN D CA 1
ATOM 27571 C C . ASN D 1 160 ? 31.314 85.536 -15.408 1.00 22.47 175 ASN D C 1
ATOM 27572 O O . ASN D 1 160 ? 31.540 85.020 -14.312 1.00 22.04 175 ASN D O 1
ATOM 27583 N N . LYS D 1 161 ? 30.511 86.611 -15.512 1.00 22.58 176 LYS D N 1
ATOM 27584 C CA . LYS D 1 161 ? 29.777 87.129 -14.373 1.00 24.73 176 LYS D CA 1
ATOM 27585 C C . LYS D 1 161 ? 28.840 86.063 -13.803 1.00 21.60 176 LYS D C 1
ATOM 27586 O O . LYS D 1 161 ? 28.709 85.945 -12.583 1.00 23.72 176 LYS D O 1
ATOM 27605 N N . ALA D 1 162 ? 28.127 85.342 -14.675 1.00 20.75 177 ALA D N 1
ATOM 27606 C CA . ALA D 1 162 ? 27.233 84.269 -14.247 1.00 22.79 177 ALA D CA 1
ATOM 27607 C C . ALA D 1 162 ? 27.999 83.197 -13.446 1.00 20.82 177 ALA D C 1
ATOM 27608 O O . ALA D 1 162 ? 27.567 82.800 -12.377 1.00 20.06 177 ALA D O 1
ATOM 27615 N N . ILE D 1 163 ? 29.122 82.730 -13.996 1.00 20.24 178 ILE D N 1
ATOM 27616 C CA . ILE D 1 163 ? 29.844 81.615 -13.351 1.00 19.84 178 ILE D CA 1
ATOM 27617 C C . ILE D 1 163 ? 30.437 82.085 -12.015 1.00 21.78 178 ILE D C 1
ATOM 27618 O O . ILE D 1 163 ? 30.430 81.375 -11.003 1.00 19.56 178 ILE D O 1
ATOM 27634 N N . HIS D 1 164 ? 30.983 83.304 -11.968 1.00 20.10 179 HIS D N 1
ATOM 27635 C CA . HIS D 1 164 ? 31.486 83.844 -10.714 1.00 20.15 179 HIS D CA 1
ATOM 27636 C C . HIS D 1 164 ? 30.380 84.008 -9.681 1.00 20.57 179 HIS D C 1
ATOM 27637 O O . HIS D 1 164 ? 30.591 83.757 -8.510 1.00 20.84 179 HIS D O 1
ATOM 27652 N N . HIS D 1 165 ? 29.216 84.531 -10.106 1.00 21.06 180 HIS D N 1
ATOM 27653 C CA . HIS D 1 165 ? 28.087 84.691 -9.210 1.00 21.75 180 HIS D CA 1
ATOM 27654 C C . HIS D 1 165 ? 27.699 83.368 -8.528 1.00 21.89 180 HIS D C 1
ATOM 27655 O O . HIS D 1 165 ? 27.463 83.269 -7.314 1.00 21.27 180 HIS D O 1
ATOM 27670 N N . ASN D 1 166 ? 27.662 82.314 -9.338 1.00 19.92 181 ASN D N 1
ATOM 27671 C CA . ASN D 1 166 ? 27.292 81.022 -8.803 1.00 20.89 181 ASN D CA 1
ATOM 27672 C C . ASN D 1 166 ? 28.301 80.513 -7.770 1.00 20.55 181 ASN D C 1
ATOM 27673 O O . ASN D 1 166 ? 27.879 79.973 -6.768 1.00 18.89 181 ASN D O 1
ATOM 27684 N N . HIS D 1 167 ? 29.598 80.678 -8.056 1.00 19.10 182 HIS D N 1
ATOM 27685 C CA . HIS D 1 167 ? 30.654 80.276 -7.126 1.00 17.93 182 HIS D CA 1
ATOM 27686 C C . HIS D 1 167 ? 30.520 81.003 -5.795 1.00 18.43 182 HIS D C 1
ATOM 27687 O O . HIS D 1 167 ? 30.700 80.421 -4.733 1.00 19.80 182 HIS D O 1
ATOM 27702 N N . GLU D 1 168 ? 30.249 82.320 -5.835 1.00 19.31 183 GLU D N 1
ATOM 27703 C CA . GLU D 1 168 ? 30.095 83.111 -4.631 1.00 20.56 183 GLU D CA 1
ATOM 27704 C C . GLU D 1 168 ? 28.945 82.599 -3.761 1.00 17.55 183 GLU D C 1
ATOM 27705 O O . GLU D 1 168 ? 29.043 82.626 -2.532 1.00 19.19 183 GLU D O 1
ATOM 27717 N N . ILE D 1 169 ? 27.852 82.164 -4.402 1.00 18.30 184 ILE D N 1
ATOM 27718 C CA . ILE D 1 169 ? 26.759 81.570 -3.646 1.00 19.43 184 ILE D CA 1
ATOM 27719 C C . ILE D 1 169 ? 27.207 80.359 -2.817 1.00 18.20 184 ILE D C 1
ATOM 27720 O O . ILE D 1 169 ? 26.836 80.215 -1.661 1.00 18.76 184 ILE D O 1
ATOM 27736 N N . TRP D 1 170 ? 27.948 79.457 -3.447 1.00 18.53 185 TRP D N 1
ATOM 27737 C CA . TRP D 1 170 ? 28.491 78.325 -2.694 1.00 16.78 185 TRP D CA 1
ATOM 27738 C C . TRP D 1 170 ? 29.493 78.713 -1.621 1.00 16.01 185 TRP D C 1
ATOM 27739 O O . TRP D 1 170 ? 29.477 78.147 -0.543 1.00 18.00 185 TRP D O 1
ATOM 27760 N N . CYS D 1 171 ? 30.360 79.701 -1.866 1.00 17.94 186 CYS D N 1
ATOM 27761 C CA . CYS D 1 171 ? 31.307 80.125 -0.850 1.00 16.84 186 CYS D CA 1
ATOM 27762 C C . CYS D 1 171 ? 30.516 80.559 0.381 1.00 19.16 186 CYS D C 1
ATOM 27763 O O . CYS D 1 171 ? 30.851 80.248 1.501 1.00 19.67 186 CYS D O 1
ATOM 27771 N N . LYS D 1 172 ? 29.417 81.293 0.150 1.00 19.86 187 LYS D N 1
ATOM 27772 C CA . LYS D 1 172 ? 28.637 81.795 1.267 1.00 19.76 187 LYS D CA 1
ATOM 27773 C C . LYS D 1 172 ? 27.926 80.657 2.008 1.00 19.29 187 LYS D C 1
ATOM 27774 O O . LYS D 1 172 ? 27.928 80.577 3.249 1.00 18.96 187 LYS D O 1
ATOM 27793 N N . ARG D 1 173 ? 27.354 79.746 1.212 1.00 18.04 188 ARG D N 1
ATOM 27794 C CA . ARG D 1 173 ? 26.604 78.645 1.791 1.00 18.79 188 ARG D CA 1
ATOM 27795 C C . ARG D 1 173 ? 27.454 77.701 2.623 1.00 18.29 188 ARG D C 1
ATOM 27796 O O . ARG D 1 173 ? 27.050 77.302 3.701 1.00 18.23 188 ARG D O 1
ATOM 27817 N N . ILE D 1 174 ? 28.664 77.397 2.152 1.00 17.43 189 ILE D N 1
ATOM 27818 C CA . ILE D 1 174 ? 29.549 76.522 2.894 1.00 17.52 189 ILE D CA 1
ATOM 27819 C C . ILE D 1 174 ? 29.812 77.069 4.289 1.00 17.72 189 ILE D C 1
ATOM 27820 O O . ILE D 1 174 ? 29.926 76.345 5.258 1.00 19.39 189 ILE D O 1
ATOM 27836 N N . GLN D 1 175 ? 29.933 78.407 4.399 1.00 17.59 190 GLN D N 1
ATOM 27837 C CA . GLN D 1 175 ? 30.268 79.029 5.664 1.00 17.74 190 GLN D CA 1
ATOM 27838 C C . GLN D 1 175 ? 29.088 79.049 6.629 1.00 21.11 190 GLN D C 1
ATOM 27839 O O . GLN D 1 175 ? 29.281 79.428 7.767 1.00 24.67 190 GLN D O 1
ATOM 27853 N N . ASP D 1 176 ? 27.909 78.614 6.202 1.00 20.36 191 ASP D N 1
ATOM 27854 C CA . ASP D 1 176 ? 26.795 78.353 7.120 1.00 20.51 191 ASP D CA 1
ATOM 27855 C C . ASP D 1 176 ? 26.967 77.061 7.928 1.00 23.01 191 ASP D C 1
ATOM 27856 O O . ASP D 1 176 ? 26.245 76.797 8.875 1.00 22.46 191 ASP D O 1
ATOM 27865 N N . PHE D 1 177 ? 27.947 76.231 7.554 1.00 20.18 192 PHE D N 1
ATOM 27866 C CA . PHE D 1 177 ? 28.156 74.937 8.208 1.00 18.35 192 PHE D CA 1
ATOM 27867 C C . PHE D 1 177 ? 29.459 74.840 8.991 1.00 21.04 192 PHE D C 1
ATOM 27868 O O . PHE D 1 177 ? 30.002 73.731 9.166 1.00 21.58 192 PHE D O 1
ATOM 27885 N N . GLY D 1 178 ? 29.949 75.975 9.552 1.00 19.18 193 GLY D N 1
ATOM 27886 C CA . GLY D 1 178 ? 31.017 75.972 10.527 1.00 17.99 193 GLY D CA 1
ATOM 27887 C C . GLY D 1 178 ? 32.367 76.434 9.990 1.00 16.59 193 GLY D C 1
ATOM 27888 O O . GLY D 1 178 ? 33.384 76.196 10.650 1.00 19.26 193 GLY D O 1
ATOM 27892 N N . PHE D 1 179 ? 32.383 77.138 8.848 1.00 19.19 194 PHE D N 1
ATOM 27893 C CA . PHE D 1 179 ? 33.632 77.641 8.271 1.00 17.36 194 PHE D CA 1
ATOM 27894 C C . PHE D 1 179 ? 33.685 79.184 8.319 1.00 18.91 194 PHE D C 1
ATOM 27895 O O . PHE D 1 179 ? 32.654 79.826 8.085 1.00 19.19 194 PHE D O 1
ATOM 27912 N N . ASP D 1 180 ? 34.880 79.681 8.627 1.00 15.86 195 ASP D N 1
ATOM 27913 C CA . ASP D 1 180 ? 35.188 81.130 8.653 1.00 16.34 195 ASP D CA 1
ATOM 27914 C C . ASP D 1 180 ? 35.681 81.656 7.289 1.00 19.10 195 ASP D C 1
ATOM 27915 O O . ASP D 1 180 ? 35.823 82.875 7.076 1.00 17.63 195 ASP D O 1
ATOM 27924 N N . TYR D 1 181 ? 35.915 80.760 6.333 1.00 15.24 196 TYR D N 1
ATOM 27925 C CA . TYR D 1 181 ? 36.456 81.069 5.018 1.00 17.22 196 TYR D CA 1
ATOM 27926 C C . TYR D 1 181 ? 36.079 79.955 4.049 1.00 17.06 196 TYR D C 1
ATOM 27927 O O . TYR D 1 181 ? 36.183 78.778 4.446 1.00 17.06 196 TYR D O 1
ATOM 27945 N N . ALA D 1 182 ? 35.724 80.306 2.831 1.00 14.88 197 ALA D N 1
ATOM 27946 C CA . ALA D 1 182 ? 35.554 79.297 1.784 1.00 16.38 197 ALA D CA 1
ATOM 27947 C C . ALA D 1 182 ? 35.877 79.933 0.444 1.00 17.46 197 ALA D C 1
ATOM 27948 O O . ALA D 1 182 ? 35.378 81.013 0.107 1.00 15.69 197 ALA D O 1
ATOM 27955 N N . ASN D 1 183 ? 36.690 79.252 -0.346 1.00 16.83 198 ASN D N 1
ATOM 27956 C CA . ASN D 1 183 ? 37.108 79.772 -1.627 1.00 17.66 198 ASN D CA 1
ATOM 27957 C C . ASN D 1 183 ? 37.653 78.639 -2.492 1.00 17.05 198 ASN D C 1
ATOM 27958 O O . ASN D 1 183 ? 38.018 77.586 -1.966 1.00 17.33 198 ASN D O 1
ATOM 27969 N N . GLY D 1 184 ? 37.733 78.884 -3.800 1.00 15.22 199 GLY D N 1
ATOM 27970 C CA . GLY D 1 184 ? 38.187 77.850 -4.727 1.00 14.46 199 GLY D CA 1
ATOM 27971 C C . GLY D 1 184 ? 37.296 76.611 -4.670 1.00 15.40 199 GLY D C 1
ATOM 27972 O O . GLY D 1 184 ? 37.831 75.476 -4.625 1.00 16.02 199 GLY D O 1
ATOM 27976 N N . VAL D 1 185 ? 35.955 76.766 -4.624 1.00 15.38 200 VAL D N 1
ATOM 27977 C CA . VAL D 1 185 ? 35.033 75.677 -4.337 1.00 16.39 200 VAL D CA 1
ATOM 27978 C C . VAL D 1 185 ? 34.296 75.161 -5.586 1.00 14.76 200 VAL D C 1
ATOM 27979 O O . VAL D 1 185 ? 34.207 75.786 -6.655 1.00 15.12 200 VAL D O 1
ATOM 27992 N N . TYR D 1 186 ? 33.939 73.863 -5.462 1.00 15.92 201 TYR D N 1
ATOM 27993 C CA . TYR D 1 186 ? 33.031 73.227 -6.373 1.00 15.53 201 TYR D CA 1
ATOM 27994 C C . TYR D 1 186 ? 31.888 72.650 -5.561 1.00 15.51 201 TYR D C 1
ATOM 27995 O O . TYR D 1 186 ? 32.075 72.037 -4.487 1.00 17.20 201 TYR D O 1
ATOM 28013 N N . ALA D 1 187 ? 30.661 72.850 -6.053 1.00 16.49 202 ALA D N 1
ATOM 28014 C CA . ALA D 1 187 ? 29.507 72.366 -5.325 1.00 17.55 202 ALA D CA 1
ATOM 28015 C C . ALA D 1 187 ? 29.487 70.826 -5.281 1.00 16.86 202 ALA D C 1
ATOM 28016 O O . ALA D 1 187 ? 29.036 70.260 -4.298 1.00 17.93 202 ALA D O 1
ATOM 28023 N N . ALA D 1 188 ? 29.936 70.238 -6.388 1.00 17.48 203 ALA D N 1
ATOM 28024 C CA . ALA D 1 188 ? 29.995 68.772 -6.527 1.00 17.44 203 ALA D CA 1
ATOM 28025 C C . ALA D 1 188 ? 31.219 68.443 -7.378 1.00 18.42 203 ALA D C 1
ATOM 28026 O O . ALA D 1 188 ? 32.329 68.751 -6.971 1.00 19.81 203 ALA D O 1
ATOM 28033 N N . ASN D 1 189 ? 31.053 67.917 -8.597 1.00 17.46 204 ASN D N 1
ATOM 28034 C CA . ASN D 1 189 ? 32.139 67.622 -9.518 1.00 17.73 204 ASN D CA 1
ATOM 28035 C C . ASN D 1 189 ? 32.218 68.647 -10.653 1.00 17.75 204 ASN D C 1
ATOM 28036 O O . ASN D 1 189 ? 31.406 69.583 -10.736 1.00 19.98 204 ASN D O 1
ATOM 28047 N N . LEU D 1 190 ? 33.194 68.503 -11.527 1.00 17.88 205 LEU D N 1
ATOM 28048 C CA . LEU D 1 190 ? 33.314 69.361 -12.690 1.00 16.81 205 LEU D CA 1
ATOM 28049 C C . LEU D 1 190 ? 32.048 69.274 -13.532 1.00 17.55 205 LEU D C 1
ATOM 28050 O O . LEU D 1 190 ? 31.610 70.275 -14.117 1.00 19.40 205 LEU D O 1
ATOM 28066 N N . ARG D 1 191 ? 31.438 68.096 -13.605 1.00 17.43 206 ARG D N 1
ATOM 28067 C CA . ARG D 1 191 ? 30.239 67.890 -14.419 1.00 19.14 206 ARG D CA 1
ATOM 28068 C C . ARG D 1 191 ? 29.172 68.924 -14.107 1.00 20.11 206 ARG D C 1
ATOM 28069 O O . ARG D 1 191 ? 28.581 69.477 -15.060 1.00 20.15 206 ARG D O 1
ATOM 28090 N N . GLU D 1 192 ? 28.971 69.250 -12.828 1.00 19.30 207 GLU D N 1
ATOM 28091 C CA . GLU D 1 192 ? 27.787 70.006 -12.411 1.00 20.55 207 GLU D CA 1
ATOM 28092 C C . GLU D 1 192 ? 27.922 71.494 -12.728 1.00 20.55 207 GLU D C 1
ATOM 28093 O O . GLU D 1 192 ? 26.960 72.222 -12.516 1.00 23.45 207 GLU D O 1
ATOM 28105 N N . LEU D 1 193 ? 29.057 71.902 -13.296 1.00 18.98 208 LEU D N 1
ATOM 28106 C CA . LEU D 1 193 ? 29.182 73.243 -13.856 1.00 19.18 208 LEU D CA 1
ATOM 28107 C C . LEU D 1 193 ? 28.526 73.328 -15.237 1.00 22.17 208 LEU D C 1
ATOM 28108 O O . LEU D 1 193 ? 28.275 74.437 -15.698 1.00 22.59 208 LEU D O 1
ATOM 28124 N N . PHE D 1 194 ? 28.366 72.190 -15.932 1.00 22.33 209 PHE D N 1
ATOM 28125 C CA . PHE D 1 194 ? 27.775 72.173 -17.272 1.00 22.93 209 PHE D CA 1
ATOM 28126 C C . PHE D 1 194 ? 28.370 73.266 -18.164 1.00 22.08 209 PHE D C 1
ATOM 28127 O O . PHE D 1 194 ? 27.634 74.046 -18.811 1.00 23.45 209 PHE D O 1
ATOM 28144 N N . ASN D 1 195 ? 29.702 73.298 -18.268 1.00 21.64 210 ASN D N 1
ATOM 28145 C CA . ASN D 1 195 ? 30.389 74.140 -19.217 1.00 21.06 210 ASN D CA 1
ATOM 28146 C C . ASN D 1 195 ? 31.674 73.463 -19.676 1.00 24.42 210 ASN D C 1
ATOM 28147 O O . ASN D 1 195 ? 32.565 73.141 -18.876 1.00 23.29 210 ASN D O 1
ATOM 28158 N N . ASP D 1 196 ? 31.789 73.279 -20.988 1.00 24.15 211 ASP D N 1
ATOM 28159 C CA . ASP D 1 196 ? 32.890 72.515 -21.557 1.00 25.94 211 ASP D CA 1
ATOM 28160 C C . ASP D 1 196 ? 34.237 73.187 -21.259 1.00 25.14 211 ASP D C 1
ATOM 28161 O O . ASP D 1 196 ? 35.216 72.511 -20.909 1.00 23.07 211 ASP D O 1
ATOM 28170 N N . SER D 1 197 ? 34.325 74.517 -21.398 1.00 22.48 212 SER D N 1
ATOM 28171 C CA . SER D 1 197 ? 35.593 75.208 -21.215 1.00 21.94 212 SER D CA 1
ATOM 28172 C C . SER D 1 197 ? 36.152 75.004 -19.800 1.00 21.96 212 SER D C 1
ATOM 28173 O O . SER D 1 197 ? 37.380 74.921 -19.669 1.00 23.83 212 SER D O 1
ATOM 28181 N N . ILE D 1 198 ? 35.288 75.004 -18.799 1.00 18.85 213 ILE D N 1
ATOM 28182 C CA . ILE D 1 198 ? 35.766 74.952 -17.410 1.00 19.45 213 ILE D CA 1
ATOM 28183 C C . ILE D 1 198 ? 35.640 73.540 -16.834 1.00 20.63 213 ILE D C 1
ATOM 28184 O O . ILE D 1 198 ? 35.846 73.343 -15.628 1.00 19.78 213 ILE D O 1
ATOM 28200 N N . ASN D 1 199 ? 35.352 72.558 -17.708 1.00 19.68 214 ASN D N 1
ATOM 28201 C CA . ASN D 1 199 ? 35.351 71.140 -17.317 1.00 18.87 214 ASN D CA 1
ATOM 28202 C C . ASN D 1 199 ? 36.784 70.613 -17.300 1.00 17.76 214 ASN D C 1
ATOM 28203 O O . ASN D 1 199 ? 37.147 69.720 -18.069 1.00 20.16 214 ASN D O 1
ATOM 28214 N N . VAL D 1 200 ? 37.644 71.264 -16.498 1.00 17.39 215 VAL D N 1
ATOM 28215 C CA . VAL D 1 200 ? 39.079 71.019 -16.451 1.00 16.05 215 VAL D CA 1
ATOM 28216 C C . VAL D 1 200 ? 39.485 71.104 -14.986 1.00 15.84 215 VAL D C 1
ATOM 28217 O O . VAL D 1 200 ? 38.917 71.896 -14.233 1.00 17.12 215 VAL D O 1
ATOM 28230 N N . HIS D 1 201 ? 40.449 70.282 -14.585 1.00 15.85 216 HIS D N 1
ATOM 28231 C CA . HIS D 1 201 ? 40.978 70.381 -13.232 1.00 15.23 216 HIS D CA 1
ATOM 28232 C C . HIS D 1 201 ? 41.861 71.620 -13.167 1.00 15.29 216 HIS D C 1
ATOM 28233 O O . HIS D 1 201 ? 42.564 71.940 -14.111 1.00 16.90 216 HIS D O 1
ATOM 28248 N N . ASN D 1 202 ? 41.931 72.245 -11.987 1.00 15.27 217 ASN D N 1
ATOM 28249 C CA . ASN D 1 202 ? 42.820 73.384 -11.783 1.00 15.37 217 ASN D CA 1
ATOM 28250 C C . ASN D 1 202 ? 43.418 73.329 -10.382 1.00 15.71 217 ASN D C 1
ATOM 28251 O O . ASN D 1 202 ? 42.791 73.805 -9.426 1.00 15.18 217 ASN D O 1
ATOM 28262 N N . VAL D 1 203 ? 44.591 72.688 -10.270 1.00 14.68 218 VAL D N 1
ATOM 28263 C CA . VAL D 1 203 ? 45.265 72.568 -8.980 1.00 14.44 218 VAL D CA 1
ATOM 28264 C C . VAL D 1 203 ? 45.605 73.956 -8.413 1.00 15.20 218 VAL D C 1
ATOM 28265 O O . VAL D 1 203 ? 45.483 74.192 -7.192 1.00 14.61 218 VAL D O 1
ATOM 28278 N N . GLU D 1 204 ? 46.151 74.808 -9.268 1.00 15.97 219 GLU D N 1
ATOM 28279 C CA . GLU D 1 204 ? 46.670 76.097 -8.862 1.00 15.96 219 GLU D CA 1
ATOM 28280 C C . GLU D 1 204 ? 45.605 76.981 -8.245 1.00 15.55 219 GLU D C 1
ATOM 28281 O O . GLU D 1 204 ? 45.884 77.641 -7.252 1.00 15.83 219 GLU D O 1
ATOM 28293 N N . TRP D 1 205 ? 44.426 77.025 -8.862 1.00 16.24 220 TRP D N 1
ATOM 28294 C CA . TRP D 1 205 ? 43.342 77.876 -8.409 1.00 16.36 220 TRP D CA 1
ATOM 28295 C C . TRP D 1 205 ? 42.992 77.571 -6.962 1.00 16.28 220 TRP D C 1
ATOM 28296 O O . TRP D 1 205 ? 42.882 78.484 -6.138 1.00 16.86 220 TRP D O 1
ATOM 28317 N N . LYS D 1 206 ? 42.805 76.264 -6.654 1.00 15.97 221 LYS D N 1
ATOM 28318 C CA . LYS D 1 206 ? 42.468 75.877 -5.285 1.00 16.98 221 LYS D CA 1
ATOM 28319 C C . LYS D 1 206 ? 43.644 76.105 -4.354 1.00 15.82 221 LYS D C 1
ATOM 28320 O O . LYS D 1 206 ? 43.482 76.429 -3.166 1.00 14.72 221 LYS D O 1
ATOM 28339 N N . ASN D 1 207 ? 44.871 75.855 -4.835 1.00 15.05 222 ASN D N 1
ATOM 28340 C CA . ASN D 1 207 ? 46.050 76.024 -4.019 1.00 15.03 222 ASN D CA 1
ATOM 28341 C C . ASN D 1 207 ? 46.199 77.477 -3.581 1.00 15.22 222 ASN D C 1
ATOM 28342 O O . ASN D 1 207 ? 46.447 77.732 -2.403 1.00 15.53 222 ASN D O 1
ATOM 28353 N N . LYS D 1 208 ? 45.992 78.417 -4.490 1.00 15.16 223 LYS D N 1
ATOM 28354 C CA . LYS D 1 208 ? 46.090 79.813 -4.094 1.00 16.56 223 LYS D CA 1
ATOM 28355 C C . LYS D 1 208 ? 45.027 80.165 -3.054 1.00 16.61 223 LYS D C 1
ATOM 28356 O O . LYS D 1 208 ? 45.349 80.885 -2.104 1.00 17.53 223 LYS D O 1
ATOM 28375 N N . ALA D 1 209 ? 43.833 79.612 -3.179 1.00 16.74 224 ALA D N 1
ATOM 28376 C CA . ALA D 1 209 ? 42.785 79.808 -2.202 1.00 16.55 224 ALA D CA 1
ATOM 28377 C C . ALA D 1 209 ? 43.206 79.285 -0.824 1.00 18.42 224 ALA D C 1
ATOM 28378 O O . ALA D 1 209 ? 42.950 79.922 0.212 1.00 17.38 224 ALA D O 1
ATOM 28385 N N . ALA D 1 210 ? 43.891 78.131 -0.798 1.00 15.78 225 ALA D N 1
ATOM 28386 C CA . ALA D 1 210 ? 44.376 77.580 0.460 1.00 16.14 225 ALA D CA 1
ATOM 28387 C C . ALA D 1 210 ? 45.453 78.465 1.067 1.00 16.49 225 ALA D C 1
ATOM 28388 O O . ALA D 1 210 ? 45.448 78.688 2.282 1.00 17.17 225 ALA D O 1
ATOM 28395 N N . LEU D 1 211 ? 46.414 78.915 0.243 1.00 17.10 226 LEU D N 1
ATOM 28396 C CA . LEU D 1 211 ? 47.499 79.783 0.719 1.00 18.06 226 LEU D CA 1
ATOM 28397 C C . LEU D 1 211 ? 46.951 81.119 1.224 1.00 19.93 226 LEU D C 1
ATOM 28398 O O . LEU D 1 211 ? 47.497 81.626 2.206 1.00 19.25 226 LEU D O 1
ATOM 28414 N N . ASP D 1 212 ? 45.852 81.616 0.640 1.00 17.96 227 ASP D N 1
ATOM 28415 C CA . ASP D 1 212 ? 45.254 82.880 1.052 1.00 20.00 227 ASP D CA 1
ATOM 28416 C C . ASP D 1 212 ? 44.632 82.721 2.442 1.00 21.98 227 ASP D C 1
ATOM 28417 O O . ASP D 1 212 ? 44.622 83.667 3.229 1.00 22.89 227 ASP D O 1
ATOM 28426 N N . PHE D 1 213 ? 44.075 81.533 2.753 1.00 17.44 228 PHE D N 1
ATOM 28427 C CA . PHE D 1 213 ? 43.592 81.234 4.088 1.00 17.21 228 PHE D CA 1
ATOM 28428 C C . PHE D 1 213 ? 44.731 81.220 5.079 1.00 18.60 228 PHE D C 1
ATOM 28429 O O . PHE D 1 213 ? 44.672 81.893 6.127 1.00 20.00 228 PHE D O 1
ATOM 28446 N N . ILE D 1 214 ? 45.811 80.524 4.752 1.00 18.16 229 ILE D N 1
ATOM 28447 C CA . ILE D 1 214 ? 46.917 80.387 5.679 1.00 17.86 229 ILE D CA 1
ATOM 28448 C C . ILE D 1 214 ? 47.571 81.758 5.928 1.00 19.12 229 ILE D C 1
ATOM 28449 O O . ILE D 1 214 ? 47.945 82.068 7.082 1.00 20.99 229 ILE D O 1
ATOM 28465 N N . ASP D 1 215 ? 47.610 82.611 4.899 1.00 19.58 230 ASP D N 1
ATOM 28466 C CA . ASP D 1 215 ? 48.227 83.938 5.055 1.00 22.63 230 ASP D CA 1
ATOM 28467 C C . ASP D 1 215 ? 47.502 84.778 6.091 1.00 23.84 230 ASP D C 1
ATOM 28468 O O . ASP D 1 215 ? 48.107 85.700 6.629 1.00 26.40 230 ASP D O 1
ATOM 28477 N N . GLN D 1 216 ? 46.223 84.528 6.331 1.00 21.53 231 GLN D N 1
ATOM 28478 C CA . GLN D 1 216 ? 45.446 85.302 7.288 1.00 24.62 231 GLN D CA 1
ATOM 28479 C C . GLN D 1 216 ? 45.255 84.626 8.646 1.00 24.21 231 GLN D C 1
ATOM 28480 O O . GLN D 1 216 ? 44.491 85.126 9.466 1.00 28.97 231 GLN D O 1
ATOM 28494 N N . VAL D 1 217 ? 45.942 83.517 8.907 1.00 25.38 232 VAL D N 1
ATOM 28495 C CA . VAL D 1 217 ? 45.877 82.950 10.242 1.00 28.28 232 VAL D CA 1
ATOM 28496 C C . VAL D 1 217 ? 46.727 83.805 11.184 1.00 30.02 232 VAL D C 1
ATOM 28497 O O . VAL D 1 217 ? 47.763 84.340 10.809 1.00 26.86 232 VAL D O 1
ATOM 28510 N N . ASP D 1 218 ? 46.322 83.765 12.461 1.00 35.42 233 ASP D N 1
ATOM 28511 C CA . ASP D 1 218 ? 47.129 84.251 13.574 1.00 34.89 233 ASP D CA 1
ATOM 28512 C C . ASP D 1 218 ? 47.815 83.058 14.270 1.00 35.67 233 ASP D C 1
ATOM 28513 O O . ASP D 1 218 ? 47.183 82.056 14.634 1.00 36.33 233 ASP D O 1
ATOM 28522 N N . LYS D 1 219 ? 49.146 83.162 14.420 1.00 35.07 234 LYS D N 1
ATOM 28523 C CA . LYS D 1 219 ? 50.008 82.184 15.074 1.00 40.21 234 LYS D CA 1
ATOM 28524 C C . LYS D 1 219 ? 49.473 81.796 16.458 1.00 36.80 234 LYS D C 1
ATOM 28525 O O . LYS D 1 219 ? 49.699 80.682 16.919 1.00 37.73 234 LYS D O 1
ATOM 28544 N N . GLU D 1 220 ? 48.737 82.709 17.118 1.00 37.56 235 GLU D N 1
ATOM 28545 C CA . GLU D 1 220 ? 48.243 82.478 18.472 1.00 36.69 235 GLU D CA 1
ATOM 28546 C C . GLU D 1 220 ? 46.849 81.830 18.517 1.00 33.78 235 GLU D C 1
ATOM 28547 O O . GLU D 1 220 ? 46.275 81.657 19.596 1.00 34.74 235 GLU D O 1
ATOM 28559 N N . GLU D 1 221 ? 46.283 81.530 17.341 1.00 28.75 236 GLU D N 1
ATOM 28560 C CA . GLU D 1 221 ? 44.928 81.037 17.170 1.00 27.82 236 GLU D CA 1
ATOM 28561 C C . GLU D 1 221 ? 45.085 79.759 16.337 1.00 23.61 236 GLU D C 1
ATOM 28562 O O . GLU D 1 221 ? 45.717 79.777 15.301 1.00 24.66 236 GLU D O 1
ATOM 28574 N N . PRO D 1 222 ? 44.646 78.593 16.839 1.00 21.47 237 PRO D N 1
ATOM 28575 C CA . PRO D 1 222 ? 44.714 77.374 16.038 1.00 20.18 237 PRO D CA 1
ATOM 28576 C C . PRO D 1 222 ? 43.852 77.527 14.792 1.00 20.18 237 PRO D C 1
ATOM 28577 O O . PRO D 1 222 ? 42.829 78.173 14.828 1.00 18.92 237 PRO D O 1
ATOM 28588 N N . PHE D 1 223 ? 44.194 76.763 13.739 1.00 17.03 238 PHE D N 1
ATOM 28589 C CA . PHE D 1 223 ? 43.368 76.741 12.546 1.00 16.41 238 PHE D CA 1
ATOM 28590 C C . PHE D 1 223 ? 43.216 75.324 12.015 1.00 14.95 238 PHE D C 1
ATOM 28591 O O . PHE D 1 223 ? 44.022 74.449 12.300 1.00 16.94 238 PHE D O 1
ATOM 28608 N N . PHE D 1 224 ? 42.123 75.176 11.273 1.00 16.49 239 PHE D N 1
ATOM 28609 C CA . PHE D 1 224 ? 41.811 73.934 10.565 1.00 15.41 239 PHE D CA 1
ATOM 28610 C C . PHE D 1 224 ? 41.483 74.326 9.129 1.00 15.45 239 PHE D C 1
ATOM 28611 O O . PHE D 1 224 ? 40.576 75.113 8.893 1.00 17.08 239 PHE D O 1
ATOM 28628 N N . LEU D 1 225 ? 42.180 73.700 8.186 1.00 14.35 240 LEU D N 1
ATOM 28629 C CA . LEU D 1 225 ? 41.933 73.910 6.745 1.00 14.52 240 LEU D CA 1
ATOM 28630 C C . LEU D 1 225 ? 41.509 72.573 6.117 1.00 13.60 240 LEU D C 1
ATOM 28631 O O . LEU D 1 225 ? 42.230 71.649 6.282 1.00 16.08 240 LEU D O 1
ATOM 28647 N N . TYR D 1 226 ? 40.353 72.525 5.476 1.00 13.70 241 TYR D N 1
ATOM 28648 C CA . TYR D 1 226 ? 39.898 71.340 4.710 1.00 14.39 241 TYR D CA 1
ATOM 28649 C C . TYR D 1 226 ? 40.205 71.644 3.259 1.00 15.29 241 TYR D C 1
ATOM 28650 O O . TYR D 1 226 ? 39.582 72.524 2.755 1.00 15.28 241 TYR D O 1
ATOM 28668 N N . TYR D 1 227 ? 41.150 70.941 2.657 1.00 14.00 242 TYR D N 1
ATOM 28669 C CA . TYR D 1 227 ? 41.637 71.214 1.282 1.00 13.86 242 TYR D CA 1
ATOM 28670 C C . TYR D 1 227 ? 41.205 70.056 0.424 1.00 13.97 242 TYR D C 1
ATOM 28671 O O . TYR D 1 227 ? 41.864 69.055 0.454 1.00 14.50 242 TYR D O 1
ATOM 28689 N N . SER D 1 228 ? 40.156 70.244 -0.351 1.00 15.16 243 SER D N 1
ATOM 28690 C CA . SER D 1 228 ? 39.521 69.133 -1.097 1.00 14.21 243 SER D CA 1
ATOM 28691 C C . SER D 1 228 ? 39.764 69.265 -2.602 1.00 14.85 243 SER D C 1
ATOM 28692 O O . SER D 1 228 ? 39.247 70.133 -3.233 1.00 14.81 243 SER D O 1
ATOM 28700 N N . GLU D 1 229 ? 40.569 68.373 -3.134 1.00 13.52 244 GLU D N 1
ATOM 28701 C CA . GLU D 1 229 ? 40.842 68.417 -4.574 1.00 14.04 244 GLU D CA 1
ATOM 28702 C C . GLU D 1 229 ? 39.734 67.776 -5.411 1.00 15.35 244 GLU D C 1
ATOM 28703 O O . GLU D 1 229 ? 38.903 67.054 -4.874 1.00 16.78 244 GLU D O 1
ATOM 28715 N N . THR D 1 230 ? 39.704 68.153 -6.676 1.00 14.82 245 THR D N 1
ATOM 28716 C CA . THR D 1 230 ? 38.891 67.425 -7.660 1.00 16.30 245 THR D CA 1
ATOM 28717 C C . THR D 1 230 ? 39.703 66.288 -8.308 1.00 15.25 245 THR D C 1
ATOM 28718 O O . THR D 1 230 ? 39.098 65.326 -8.790 1.00 16.53 245 THR D O 1
ATOM 28729 N N . ILE D 1 231 ? 41.007 66.350 -8.322 1.00 15.06 246 ILE D N 1
ATOM 28730 C CA . ILE D 1 231 ? 41.821 65.327 -8.986 1.00 14.02 246 ILE D CA 1
ATOM 28731 C C . ILE D 1 231 ? 41.851 64.060 -8.146 1.00 15.69 246 ILE D C 1
ATOM 28732 O O . ILE D 1 231 ? 41.861 64.130 -6.907 1.00 15.18 246 ILE D O 1
ATOM 28748 N N . PRO D 1 232 ? 41.972 62.869 -8.765 1.00 15.17 247 PRO D N 1
ATOM 28749 C CA . PRO D 1 232 ? 41.845 62.660 -10.220 1.00 15.12 247 PRO D CA 1
ATOM 28750 C C . PRO D 1 232 ? 40.485 62.200 -10.702 1.00 15.39 247 PRO D C 1
ATOM 28751 O O . PRO D 1 232 ? 40.424 61.417 -11.654 1.00 16.80 247 PRO D O 1
ATOM 28762 N N . HIS D 1 233 ? 39.412 62.720 -10.110 1.00 15.60 248 HIS D N 1
ATOM 28763 C CA . HIS D 1 233 ? 38.049 62.363 -10.472 1.00 15.89 248 HIS D CA 1
ATOM 28764 C C . HIS D 1 233 ? 37.758 62.711 -11.931 1.00 16.93 248 HIS D C 1
ATOM 28765 O O . HIS D 1 233 ? 38.370 63.614 -12.526 1.00 17.78 248 HIS D O 1
ATOM 28780 N N . GLY D 1 234 ? 36.864 61.897 -12.521 1.00 18.06 249 GLY D N 1
ATOM 28781 C CA . GLY D 1 234 ? 36.416 62.141 -13.885 1.00 17.81 249 GLY D CA 1
ATOM 28782 C C . GLY D 1 234 ? 36.024 63.615 -14.084 1.00 18.30 249 GLY D C 1
ATOM 28783 O O . GLY D 1 234 ? 35.385 64.198 -13.196 1.00 18.88 249 GLY D O 1
ATOM 28787 N N . PRO D 1 235 ? 36.376 64.258 -15.224 1.00 18.18 250 PRO D N 1
ATOM 28788 C CA . PRO D 1 235 ? 37.192 63.696 -16.296 1.00 18.08 250 PRO D CA 1
ATOM 28789 C C . PRO D 1 235 ? 38.644 63.594 -15.860 1.00 17.34 250 PRO D C 1
ATOM 28790 O O . PRO D 1 235 ? 39.257 64.552 -15.446 1.00 17.07 250 PRO D O 1
ATOM 28801 N N . ALA D 1 236 ? 39.193 62.381 -15.902 1.00 16.97 251 ALA D N 1
ATOM 28802 C CA . ALA D 1 236 ? 40.460 62.148 -15.252 1.00 16.48 251 ALA D CA 1
ATOM 28803 C C . ALA D 1 236 ? 41.579 62.931 -15.906 1.00 18.69 251 ALA D C 1
ATOM 28804 O O . ALA D 1 236 ? 41.688 63.059 -17.133 1.00 17.58 251 ALA D O 1
ATOM 28811 N N . PRO D 1 237 ? 42.516 63.465 -15.100 1.00 15.11 252 PRO D N 1
ATOM 28812 C CA . PRO D 1 237 ? 43.606 64.253 -15.652 1.00 16.28 252 PRO D CA 1
ATOM 28813 C C . PRO D 1 237 ? 44.598 63.512 -16.531 1.00 16.55 252 PRO D C 1
ATOM 28814 O O . PRO D 1 237 ? 45.320 64.135 -17.290 1.00 18.14 252 PRO D O 1
ATOM 28825 N N . TRP D 1 238 ? 44.601 62.167 -16.437 1.00 16.80 253 TRP D N 1
ATOM 28826 C CA . TRP D 1 238 ? 45.499 61.336 -17.221 1.00 18.66 253 TRP D CA 1
ATOM 28827 C C . TRP D 1 238 ? 44.959 61.045 -18.616 1.00 17.98 253 TRP D C 1
ATOM 28828 O O . TRP D 1 238 ? 45.679 60.397 -19.404 1.00 20.16 253 TRP D O 1
ATOM 28849 N N . ILE D 1 239 ? 43.732 61.501 -18.940 1.00 18.49 254 ILE D N 1
ATOM 28850 C CA . ILE D 1 239 ? 43.193 61.207 -20.264 1.00 18.02 254 ILE D CA 1
ATOM 28851 C C . ILE D 1 239 ? 44.029 61.912 -21.310 1.00 18.25 254 ILE D C 1
ATOM 28852 O O . ILE D 1 239 ? 44.239 63.127 -21.284 1.00 17.64 254 ILE D O 1
ATOM 28868 N N . ARG D 1 240 ? 44.463 61.138 -22.305 1.00 19.05 255 ARG D N 1
ATOM 28869 C CA . ARG D 1 240 ? 45.350 61.660 -23.361 1.00 19.40 255 ARG D CA 1
ATOM 28870 C C . ARG D 1 240 ? 44.596 61.762 -24.688 1.00 19.70 255 ARG D C 1
ATOM 28871 O O . ARG D 1 240 ? 43.984 60.785 -25.090 1.00 19.63 255 ARG D O 1
ATOM 28892 N N . ARG D 1 241 ? 44.676 62.923 -25.314 1.00 20.95 256 ARG D N 1
ATOM 28893 C CA . ARG D 1 241 ? 43.988 63.193 -26.601 1.00 23.99 256 ARG D CA 1
ATOM 28894 C C . ARG D 1 241 ? 44.901 64.086 -27.441 1.00 25.58 256 ARG D C 1
ATOM 28895 O O . ARG D 1 241 ? 45.227 65.181 -27.001 1.00 25.13 256 ARG D O 1
ATOM 28916 N N . GLY D 1 242 ? 45.302 63.614 -28.612 1.00 28.62 257 GLY D N 1
ATOM 28917 C CA . GLY D 1 242 ? 46.160 64.400 -29.509 1.00 28.49 257 GLY D CA 1
ATOM 28918 C C . GLY D 1 242 ? 47.518 64.665 -28.908 1.00 29.00 257 GLY D C 1
ATOM 28919 O O . GLY D 1 242 ? 48.082 65.720 -29.205 1.00 29.29 257 GLY D O 1
ATOM 28923 N N . GLY D 1 243 ? 48.016 63.748 -28.078 1.00 26.18 258 GLY D N 1
ATOM 28924 C CA . GLY D 1 243 ? 49.321 63.908 -27.475 1.00 24.43 258 GLY D CA 1
ATOM 28925 C C . GLY D 1 243 ? 49.308 64.868 -26.284 1.00 24.19 258 GLY D C 1
ATOM 28926 O O . GLY D 1 243 ? 50.366 65.247 -25.781 1.00 28.75 258 GLY D O 1
ATOM 28930 N N . LYS D 1 244 ? 48.114 65.274 -25.863 1.00 23.41 259 LYS D N 1
ATOM 28931 C CA . LYS D 1 244 ? 47.944 66.245 -24.793 1.00 23.46 259 LYS D CA 1
ATOM 28932 C C . LYS D 1 244 ? 47.015 65.694 -23.710 1.00 18.42 259 LYS D C 1
ATOM 28933 O O . LYS D 1 244 ? 46.305 64.700 -23.868 1.00 19.54 259 LYS D O 1
ATOM 28952 N N . TYR D 1 245 ? 46.983 66.421 -22.576 1.00 17.91 260 TYR D N 1
ATOM 28953 C CA . TYR D 1 245 ? 46.167 66.027 -21.430 1.00 18.60 260 TYR D CA 1
ATOM 28954 C C . TYR D 1 245 ? 45.146 67.129 -21.160 1.00 18.83 260 TYR D C 1
ATOM 28955 O O . TYR D 1 245 ? 45.388 68.008 -20.325 1.00 19.05 260 TYR D O 1
ATOM 28973 N N . PRO D 1 246 ? 44.040 67.185 -21.933 1.00 20.14 261 PRO D N 1
ATOM 28974 C CA . PRO D 1 246 ? 43.183 68.363 -21.932 1.00 19.10 261 PRO D CA 1
ATOM 28975 C C . PRO D 1 246 ? 42.411 68.646 -20.664 1.00 20.35 261 PRO D C 1
ATOM 28976 O O . PRO D 1 246 ? 41.906 69.757 -20.527 1.00 20.02 261 PRO D O 1
ATOM 28987 N N . TYR D 1 247 ? 42.289 67.645 -19.788 1.00 18.08 262 TYR D N 1
ATOM 28988 C CA . TYR D 1 247 ? 41.548 67.831 -18.554 1.00 18.26 262 TYR D CA 1
ATOM 28989 C C . TYR D 1 247 ? 42.475 68.167 -17.398 1.00 16.85 262 TYR D C 1
ATOM 28990 O O . TYR D 1 247 ? 41.963 68.373 -16.300 1.00 18.88 262 TYR D O 1
ATOM 29008 N N . GLY D 1 248 ? 43.774 68.183 -17.654 1.00 17.87 263 GLY D N 1
ATOM 29009 C CA . GLY D 1 248 ? 44.754 68.411 -16.601 1.00 17.99 263 GLY D CA 1
ATOM 29010 C C . GLY D 1 248 ? 45.835 69.342 -17.077 1.00 18.44 263 GLY D C 1
ATOM 29011 O O . GLY D 1 248 ? 45.596 70.543 -17.274 1.00 19.28 263 GLY D O 1
ATOM 29015 N N . LEU D 1 249 ? 47.061 68.825 -17.209 1.00 16.90 264 LEU D N 1
ATOM 29016 C CA . LEU D 1 249 ? 48.209 69.684 -17.377 1.00 17.29 264 LEU D CA 1
ATOM 29017 C C . LEU D 1 249 ? 48.218 70.475 -18.686 1.00 19.89 264 LEU D C 1
ATOM 29018 O O . LEU D 1 249 ? 48.913 71.488 -18.746 1.00 21.09 264 LEU D O 1
ATOM 29034 N N . ASP D 1 250 ? 47.471 70.045 -19.709 1.00 18.18 265 ASP D N 1
ATOM 29035 C CA . ASP D 1 250 ? 47.444 70.835 -20.946 1.00 20.25 265 ASP D CA 1
ATOM 29036 C C . ASP D 1 250 ? 46.236 71.743 -21.018 1.00 19.78 265 ASP D C 1
ATOM 29037 O O . ASP D 1 250 ? 46.065 72.413 -22.048 1.00 21.73 265 ASP D O 1
ATOM 29046 N N . SER D 1 251 ? 45.383 71.787 -19.977 1.00 17.73 266 SER D N 1
ATOM 29047 C CA . SER D 1 251 ? 44.276 72.719 -19.928 1.00 17.15 266 SER D CA 1
ATOM 29048 C C . SER D 1 251 ? 44.814 74.126 -19.666 1.00 17.63 266 SER D C 1
ATOM 29049 O O . SER D 1 251 ? 45.957 74.329 -19.255 1.00 19.04 266 SER D O 1
ATOM 29057 N N . ASN D 1 252 ? 43.935 75.122 -19.886 1.00 18.77 267 ASN D N 1
ATOM 29058 C CA . ASN D 1 252 ? 44.283 76.530 -19.729 1.00 19.16 267 ASN D CA 1
ATOM 29059 C C . ASN D 1 252 ? 44.172 76.886 -18.242 1.00 18.20 267 ASN D C 1
ATOM 29060 O O . ASN D 1 252 ? 43.093 76.726 -17.681 1.00 17.62 267 ASN D O 1
ATOM 29071 N N . PRO D 1 253 ? 45.252 77.388 -17.582 1.00 17.34 268 PRO D N 1
ATOM 29072 C CA . PRO D 1 253 ? 45.205 77.729 -16.159 1.00 17.11 268 PRO D CA 1
ATOM 29073 C C . PRO D 1 253 ? 44.244 78.858 -15.804 1.00 17.52 268 PRO D C 1
ATOM 29074 O O . PRO D 1 253 ? 43.938 79.061 -14.631 1.00 19.42 268 PRO D O 1
ATOM 29085 N N . SER D 1 254 ? 43.766 79.582 -16.825 1.00 20.14 269 SER D N 1
ATOM 29086 C CA . SER D 1 254 ? 42.839 80.667 -16.588 1.00 19.32 269 SER D CA 1
ATOM 29087 C C . SER D 1 254 ? 41.431 80.152 -16.375 1.00 18.47 269 SER D C 1
ATOM 29088 O O . SER D 1 254 ? 40.569 80.916 -15.992 1.00 19.54 269 SER D O 1
ATOM 29096 N N . PHE D 1 255 ? 41.150 78.873 -16.671 1.00 18.17 270 PHE D N 1
ATOM 29097 C CA . PHE D 1 255 ? 39.811 78.331 -16.506 1.00 17.85 270 PHE D CA 1
ATOM 29098 C C . PHE D 1 255 ? 39.705 77.590 -15.165 1.00 18.62 270 PHE D C 1
ATOM 29099 O O . PHE D 1 255 ? 40.599 76.835 -14.826 1.00 18.32 270 PHE D O 1
ATOM 29116 N N . ASN D 1 256 ? 38.625 77.839 -14.432 1.00 17.07 271 ASN D N 1
ATOM 29117 C CA . ASN D 1 256 ? 38.482 77.368 -13.061 1.00 16.98 271 ASN D CA 1
ATOM 29118 C C . ASN D 1 256 ? 37.011 77.291 -12.698 1.00 16.81 271 ASN D C 1
ATOM 29119 O O . ASN D 1 256 ? 36.139 77.547 -13.518 1.00 17.02 271 ASN D O 1
ATOM 29130 N N . GLY D 1 257 ? 36.730 76.945 -11.435 1.00 16.30 272 GLY D N 1
ATOM 29131 C CA . GLY D 1 257 ? 35.397 76.750 -10.924 1.00 16.12 272 GLY D CA 1
ATOM 29132 C C . GLY D 1 257 ? 34.570 78.029 -10.806 1.00 17.55 272 GLY D C 1
ATOM 29133 O O . GLY D 1 257 ? 33.383 77.937 -10.541 1.00 18.26 272 GLY D O 1
ATOM 29137 N N . GLU D 1 258 ? 35.209 79.186 -10.976 1.00 18.28 273 GLU D N 1
ATOM 29138 C CA . GLU D 1 258 ? 34.484 80.464 -10.928 1.00 17.62 273 GLU D CA 1
ATOM 29139 C C . GLU D 1 258 ? 34.442 81.106 -12.316 1.00 20.60 273 GLU D C 1
ATOM 29140 O O . GLU D 1 258 ? 33.957 82.228 -12.409 1.00 21.66 273 GLU D O 1
ATOM 29152 N N . GLY D 1 259 ? 35.052 80.476 -13.349 1.00 18.55 274 GLY D N 1
ATOM 29153 C CA . GLY D 1 259 ? 35.021 80.955 -14.718 1.00 18.47 274 GLY D CA 1
ATOM 29154 C C . GLY D 1 259 ? 36.411 81.150 -15.313 1.00 21.25 274 GLY D C 1
ATOM 29155 O O . GLY D 1 259 ? 37.171 80.198 -15.438 1.00 21.77 274 GLY D O 1
ATOM 29159 N N . TYR D 1 260 ? 36.680 82.405 -15.677 1.00 18.09 275 TYR D N 1
ATOM 29160 C CA . TYR D 1 260 ? 37.964 82.790 -16.291 1.00 21.19 275 TYR D CA 1
ATOM 29161 C C . TYR D 1 260 ? 38.636 83.865 -15.468 1.00 22.12 275 TYR D C 1
ATOM 29162 O O . TYR D 1 260 ? 38.024 84.842 -15.110 1.00 24.14 275 TYR D O 1
ATOM 29180 N N . ASP D 1 261 ? 39.891 83.646 -15.129 1.00 24.09 276 ASP D N 1
ATOM 29181 C CA . ASP D 1 261 ? 40.688 84.712 -14.472 1.00 27.45 276 ASP D CA 1
ATOM 29182 C C . ASP D 1 261 ? 42.175 84.461 -14.690 1.00 32.26 276 ASP D C 1
ATOM 29183 O O . ASP D 1 261 ? 42.628 83.334 -14.431 1.00 35.88 276 ASP D O 1
ATOM 29192 N N . ASN D 1 262 ? 42.902 85.508 -15.037 1.00 27.08 277 ASN D N 1
ATOM 29193 C CA . ASN D 1 262 ? 44.358 85.431 -15.282 1.00 29.27 277 ASN D CA 1
ATOM 29194 C C . ASN D 1 262 ? 45.085 85.624 -13.956 1.00 30.05 277 ASN D C 1
ATOM 29195 O O . ASN D 1 262 ? 45.649 86.695 -13.740 1.00 36.72 277 ASN D O 1
ATOM 29206 N N . ASN D 1 263 ? 45.084 84.608 -13.110 1.00 27.16 278 ASN D N 1
ATOM 29207 C CA . ASN D 1 263 ? 45.720 84.706 -11.779 1.00 25.72 278 ASN D CA 1
ATOM 29208 C C . ASN D 1 263 ? 47.211 84.389 -11.906 1.00 28.96 278 ASN D C 1
ATOM 29209 O O . ASN D 1 263 ? 47.597 83.716 -12.871 1.00 27.66 278 ASN D O 1
ATOM 29220 N N . ASP D 1 264 ? 48.009 84.865 -10.957 1.00 28.03 279 ASP D N 1
ATOM 29221 C CA . ASP D 1 264 ? 49.441 84.659 -10.920 1.00 30.84 279 ASP D CA 1
ATOM 29222 C C . ASP D 1 264 ? 49.772 83.404 -10.110 1.00 26.52 279 ASP D C 1
ATOM 29223 O O . ASP D 1 264 ? 49.635 83.391 -8.881 1.00 27.24 279 ASP D O 1
ATOM 29232 N N . TYR D 1 265 ? 50.182 82.354 -10.826 1.00 22.97 280 TYR D N 1
ATOM 29233 C CA . TYR D 1 265 ? 50.587 81.107 -10.195 1.00 20.05 280 TYR D CA 1
ATOM 29234 C C . TYR D 1 265 ? 52.069 80.856 -10.403 1.00 21.21 280 TYR D C 1
ATOM 29235 O O . TYR D 1 265 ? 52.521 79.710 -10.393 1.00 20.06 280 TYR D O 1
ATOM 29253 N N . SER D 1 266 ? 52.860 81.931 -10.530 1.00 24.36 281 SER D N 1
ATOM 29254 C CA . SER D 1 266 ? 54.269 81.761 -10.855 1.00 23.63 281 SER D CA 1
ATOM 29255 C C . SER D 1 266 ? 55.085 81.198 -9.689 1.00 21.86 281 SER D C 1
ATOM 29256 O O . SER D 1 266 ? 56.251 80.866 -9.856 1.00 24.23 281 SER D O 1
ATOM 29264 N N . TYR D 1 267 ? 54.483 81.062 -8.487 1.00 22.55 282 TYR D N 1
ATOM 29265 C CA . TYR D 1 267 ? 55.132 80.441 -7.341 1.00 21.73 282 TYR D CA 1
ATOM 29266 C C . TYR D 1 267 ? 55.108 78.915 -7.452 1.00 20.56 282 TYR D C 1
ATOM 29267 O O . TYR D 1 267 ? 55.822 78.220 -6.711 1.00 21.60 282 TYR D O 1
ATOM 29285 N N . LEU D 1 268 ? 54.400 78.401 -8.479 1.00 18.43 283 LEU D N 1
ATOM 29286 C CA . LEU D 1 268 ? 54.448 76.991 -8.839 1.00 18.87 283 LEU D CA 1
ATOM 29287 C C . LEU D 1 268 ? 55.138 76.853 -10.188 1.00 20.08 283 LEU D C 1
ATOM 29288 O O . LEU D 1 268 ? 55.073 77.809 -10.962 1.00 21.66 283 LEU D O 1
ATOM 29304 N N . PRO D 1 269 ? 55.715 75.678 -10.531 1.00 19.25 284 PRO D N 1
ATOM 29305 C CA . PRO D 1 269 ? 56.221 75.461 -11.888 1.00 20.94 284 PRO D CA 1
ATOM 29306 C C . PRO D 1 269 ? 55.099 75.672 -12.900 1.00 21.81 284 PRO D C 1
ATOM 29307 O O . PRO D 1 269 ? 53.921 75.445 -12.630 1.00 19.36 284 PRO D O 1
ATOM 29318 N N . SER D 1 270 ? 55.450 76.087 -14.119 1.00 21.58 285 SER D N 1
ATOM 29319 C CA . SER D 1 270 ? 54.466 76.035 -15.187 1.00 20.39 285 SER D CA 1
ATOM 29320 C C . SER D 1 270 ? 54.060 74.578 -15.413 1.00 20.25 285 SER D C 1
ATOM 29321 O O . SER D 1 270 ? 54.797 73.636 -15.143 1.00 18.58 285 SER D O 1
ATOM 29329 N N . ARG D 1 271 ? 52.916 74.401 -16.051 1.00 19.49 286 ARG D N 1
ATOM 29330 C CA . ARG D 1 271 ? 52.415 73.066 -16.307 1.00 19.22 286 ARG D CA 1
ATOM 29331 C C . ARG D 1 271 ? 53.349 72.334 -17.256 1.00 20.03 286 ARG D C 1
ATOM 29332 O O . ARG D 1 271 ? 53.553 71.134 -17.106 1.00 19.36 286 ARG D O 1
ATOM 29353 N N . ASP D 1 272 ? 53.882 73.053 -18.257 1.00 21.17 287 ASP D N 1
ATOM 29354 C CA . ASP D 1 272 ? 54.800 72.438 -19.195 1.00 22.81 287 ASP D CA 1
ATOM 29355 C C . ASP D 1 272 ? 56.039 71.925 -18.472 1.00 21.15 287 ASP D C 1
ATOM 29356 O O . ASP D 1 272 ? 56.500 70.837 -18.800 1.00 23.74 287 ASP D O 1
ATOM 29365 N N . LYS D 1 273 ? 56.538 72.677 -17.485 1.00 21.10 288 LYS D N 1
ATOM 29366 C CA . LYS D 1 273 ? 57.730 72.299 -16.734 1.00 22.00 288 LYS D CA 1
ATOM 29367 C C . LYS D 1 273 ? 57.468 71.050 -15.879 1.00 23.07 288 LYS D C 1
ATOM 29368 O O . LYS D 1 273 ? 58.363 70.225 -15.668 1.00 22.74 288 LYS D O 1
ATOM 29387 N N . ILE D 1 274 ? 56.241 70.894 -15.393 1.00 20.17 289 ILE D N 1
ATOM 29388 C CA . ILE D 1 274 ? 55.887 69.693 -14.644 1.00 20.85 289 ILE D CA 1
ATOM 29389 C C . ILE D 1 274 ? 55.978 68.475 -15.550 1.00 19.37 289 ILE D C 1
ATOM 29390 O O . ILE D 1 274 ? 56.556 67.454 -15.199 1.00 20.11 289 ILE D O 1
ATOM 29406 N N . LYS D 1 275 ? 55.346 68.582 -16.729 1.00 19.64 290 LYS D N 1
ATOM 29407 C CA . LYS D 1 275 ? 55.357 67.461 -17.649 1.00 21.20 290 LYS D CA 1
ATOM 29408 C C . LYS D 1 275 ? 56.789 67.081 -18.013 1.00 21.46 290 LYS D C 1
ATOM 29409 O O . LYS D 1 275 ? 57.110 65.886 -18.090 1.00 23.33 290 LYS D O 1
ATOM 29428 N N . GLU D 1 276 ? 57.621 68.081 -18.236 1.00 21.76 291 GLU D N 1
ATOM 29429 C CA . GLU D 1 276 ? 58.962 67.793 -18.731 1.00 25.18 291 GLU D CA 1
ATOM 29430 C C . GLU D 1 276 ? 59.778 67.166 -17.607 1.00 24.50 291 GLU D C 1
ATOM 29431 O O . GLU D 1 276 ? 60.635 66.312 -17.858 1.00 23.56 291 GLU D O 1
ATOM 29443 N N . GLU D 1 277 ? 59.559 67.609 -16.356 1.00 21.13 292 GLU D N 1
ATOM 29444 C CA . GLU D 1 277 ? 60.301 66.988 -15.262 1.00 20.43 292 GLU D CA 1
ATOM 29445 C C . GLU D 1 277 ? 59.990 65.487 -15.159 1.00 21.07 292 GLU D C 1
ATOM 29446 O O . GLU D 1 277 ? 60.863 64.659 -14.986 1.00 20.96 292 GLU D O 1
ATOM 29458 N N . VAL D 1 278 ? 58.712 65.106 -15.251 1.00 19.87 293 VAL D N 1
ATOM 29459 C CA . VAL D 1 278 ? 58.298 63.721 -15.155 1.00 20.68 293 VAL D CA 1
ATOM 29460 C C . VAL D 1 278 ? 58.920 62.904 -16.291 1.00 21.82 293 VAL D C 1
ATOM 29461 O O . VAL D 1 278 ? 59.363 61.789 -16.067 1.00 21.86 293 VAL D O 1
ATOM 29474 N N . LYS D 1 279 ? 58.941 63.480 -17.489 1.00 23.51 294 LYS D N 1
ATOM 29475 C CA . LYS D 1 279 ? 59.534 62.825 -18.647 1.00 23.50 294 LYS D CA 1
ATOM 29476 C C . LYS D 1 279 ? 61.021 62.565 -18.403 1.00 25.54 294 LYS D C 1
ATOM 29477 O O . LYS D 1 279 ? 61.493 61.446 -18.606 1.00 26.22 294 LYS D O 1
ATOM 29496 N N . ARG D 1 280 ? 61.718 63.604 -17.966 1.00 22.14 295 ARG D N 1
ATOM 29497 C CA . ARG D 1 280 ? 63.154 63.553 -17.729 1.00 24.92 295 ARG D CA 1
ATOM 29498 C C . ARG D 1 280 ? 63.522 62.475 -16.717 1.00 26.15 295 ARG D C 1
ATOM 29499 O O . ARG D 1 280 ? 64.574 61.843 -16.845 1.00 26.24 295 ARG D O 1
ATOM 29520 N N . LEU D 1 281 ? 62.682 62.276 -15.680 1.00 24.02 296 LEU D N 1
ATOM 29521 C CA . LEU D 1 281 ? 62.924 61.321 -14.617 1.00 25.42 296 LEU D CA 1
ATOM 29522 C C . LEU D 1 281 ? 62.462 59.921 -14.981 1.00 24.86 296 LEU D C 1
ATOM 29523 O O . LEU D 1 281 ? 62.513 59.051 -14.133 1.00 25.83 296 LEU D O 1
ATOM 29539 N N . ASN D 1 282 ? 62.046 59.708 -16.241 1.00 23.87 297 ASN D N 1
ATOM 29540 C CA . ASN D 1 282 ? 61.634 58.402 -16.744 1.00 27.16 297 ASN D CA 1
ATOM 29541 C C . ASN D 1 282 ? 60.473 57.871 -15.902 1.00 25.91 297 ASN D C 1
ATOM 29542 O O . ASN D 1 282 ? 60.395 56.692 -15.581 1.00 28.25 297 ASN D O 1
ATOM 29553 N N . LYS D 1 283 ? 59.601 58.783 -15.476 1.00 21.86 298 LYS D N 1
ATOM 29554 C CA . LYS D 1 283 ? 58.370 58.388 -14.828 1.00 22.39 298 LYS D CA 1
ATOM 29555 C C . LYS D 1 283 ? 57.201 58.446 -15.812 1.00 21.43 298 LYS D C 1
ATOM 29556 O O . LYS D 1 283 ? 57.307 58.853 -16.992 1.00 21.88 298 LYS D O 1
ATOM 29575 N N . ASP D 1 284 ? 56.026 58.030 -15.331 1.00 20.26 299 ASP D N 1
ATOM 29576 C CA . ASP D 1 284 ? 54.865 57.901 -16.177 1.00 19.05 299 ASP D CA 1
ATOM 29577 C C . ASP D 1 284 ? 54.252 59.265 -16.468 1.00 21.62 299 ASP D C 1
ATOM 29578 O O . ASP D 1 284 ? 53.549 59.870 -15.634 1.00 19.08 299 ASP D O 1
ATOM 29587 N N . VAL D 1 285 ? 54.385 59.714 -17.723 1.00 20.08 300 VAL D N 1
ATOM 29588 C CA . VAL D 1 285 ? 53.892 61.029 -18.071 1.00 19.67 300 VAL D CA 1
ATOM 29589 C C . VAL D 1 285 ? 52.370 61.108 -17.950 1.00 18.81 300 VAL D C 1
ATOM 29590 O O . VAL D 1 285 ? 51.847 62.172 -17.697 1.00 20.34 300 VAL D O 1
ATOM 29603 N N . ASP D 1 286 ? 51.635 60.011 -18.076 1.00 16.85 301 ASP D N 1
ATOM 29604 C CA . ASP D 1 286 ? 50.190 60.049 -17.957 1.00 16.46 301 ASP D CA 1
ATOM 29605 C C . ASP D 1 286 ? 49.780 60.573 -16.576 1.00 16.45 301 ASP D C 1
ATOM 29606 O O . ASP D 1 286 ? 48.696 61.154 -16.404 1.00 16.95 301 ASP D O 1
ATOM 29615 N N . HIS D 1 287 ? 50.641 60.320 -15.577 1.00 15.23 302 HIS D N 1
ATOM 29616 C CA . HIS D 1 287 ? 50.314 60.636 -14.187 1.00 15.54 302 HIS D CA 1
ATOM 29617 C C . HIS D 1 287 ? 51.186 61.758 -13.663 1.00 16.73 302 HIS D C 1
ATOM 29618 O O . HIS D 1 287 ? 51.315 61.930 -12.433 1.00 16.49 302 HIS D O 1
ATOM 29633 N N . ALA D 1 288 ? 51.659 62.643 -14.550 1.00 16.00 303 ALA D N 1
ATOM 29634 C CA . ALA D 1 288 ? 52.321 63.870 -14.143 1.00 16.01 303 ALA D CA 1
ATOM 29635 C C . ALA D 1 288 ? 51.416 64.753 -13.277 1.00 16.14 303 ALA D C 1
ATOM 29636 O O . ALA D 1 288 ? 51.935 65.635 -12.581 1.00 16.32 303 ALA D O 1
ATOM 29643 N N . TRP D 1 289 ? 50.091 64.586 -13.353 1.00 16.09 304 TRP D N 1
ATOM 29644 C CA . TRP D 1 289 ? 49.169 65.297 -12.478 1.00 14.81 304 TRP D CA 1
ATOM 29645 C C . TRP D 1 289 ? 49.529 65.117 -11.001 1.00 14.94 304 TRP D C 1
ATOM 29646 O O . TRP D 1 289 ? 49.214 65.994 -10.198 1.00 16.69 304 TRP D O 1
ATOM 29667 N N . LEU D 1 290 ? 50.152 63.996 -10.638 1.00 14.61 305 LEU D N 1
ATOM 29668 C CA . LEU D 1 290 ? 50.573 63.804 -9.248 1.00 14.32 305 LEU D CA 1
ATOM 29669 C C . LEU D 1 290 ? 51.724 64.709 -8.863 1.00 15.25 305 LEU D C 1
ATOM 29670 O O . LEU D 1 290 ? 51.779 65.139 -7.692 1.00 16.37 305 LEU D O 1
ATOM 29686 N N . THR D 1 291 ? 52.634 65.012 -9.807 1.00 16.59 306 THR D N 1
ATOM 29687 C CA . THR D 1 291 ? 53.728 65.943 -9.577 1.00 15.85 306 THR D CA 1
ATOM 29688 C C . THR D 1 291 ? 53.202 67.373 -9.487 1.00 15.99 306 THR D C 1
ATOM 29689 O O . THR D 1 291 ? 53.655 68.170 -8.668 1.00 16.19 306 THR D O 1
ATOM 29700 N N . TRP D 1 292 ? 52.209 67.681 -10.328 1.00 16.64 307 TRP D N 1
ATOM 29701 C CA . TRP D 1 292 ? 51.446 68.929 -10.291 1.00 15.40 307 TRP D CA 1
ATOM 29702 C C . TRP D 1 292 ? 50.901 69.209 -8.876 1.00 15.76 307 TRP D C 1
ATOM 29703 O O . TRP D 1 292 ? 51.135 70.264 -8.288 1.00 17.70 307 TRP D O 1
ATOM 29724 N N . PHE D 1 293 ? 50.244 68.187 -8.314 1.00 15.32 308 PHE D N 1
ATOM 29725 C CA . PHE D 1 293 ? 49.700 68.234 -6.960 1.00 15.27 308 PHE D CA 1
ATOM 29726 C C . PHE D 1 293 ? 50.841 68.320 -5.943 1.00 16.36 308 PHE D C 1
ATOM 29727 O O . PHE D 1 293 ? 50.745 69.062 -4.948 1.00 16.09 308 PHE D O 1
ATOM 29744 N N . ASP D 1 294 ? 51.911 67.528 -6.136 1.00 15.35 309 ASP D N 1
ATOM 29745 C CA . ASP D 1 294 ? 53.045 67.531 -5.198 1.00 15.52 309 ASP D CA 1
ATOM 29746 C C . ASP D 1 294 ? 53.629 68.937 -5.011 1.00 15.75 309 ASP D C 1
ATOM 29747 O O . ASP D 1 294 ? 53.909 69.345 -3.871 1.00 16.13 309 ASP D O 1
ATOM 29756 N N . TYR D 1 295 ? 53.834 69.711 -6.074 1.00 15.28 310 TYR D N 1
ATOM 29757 C CA . TYR D 1 295 ? 54.308 71.082 -5.911 1.00 16.16 310 TYR D CA 1
ATOM 29758 C C . TYR D 1 295 ? 53.318 71.937 -5.105 1.00 16.18 310 TYR D C 1
ATOM 29759 O O . TYR D 1 295 ? 53.702 72.844 -4.356 1.00 18.23 310 TYR D O 1
ATOM 29777 N N . ALA D 1 296 ? 52.028 71.755 -5.317 1.00 14.43 311 ALA D N 1
ATOM 29778 C CA . ALA D 1 296 ? 50.988 72.450 -4.578 1.00 16.53 311 ALA D CA 1
ATOM 29779 C C . ALA D 1 296 ? 51.097 72.162 -3.072 1.00 15.94 311 ALA D C 1
ATOM 29780 O O . ALA D 1 296 ? 51.052 73.097 -2.243 1.00 16.41 311 ALA D O 1
ATOM 29787 N N . VAL D 1 297 ? 51.296 70.883 -2.712 1.00 15.23 312 VAL D N 1
ATOM 29788 C CA . VAL D 1 297 ? 51.465 70.551 -1.304 1.00 15.50 312 VAL D CA 1
ATOM 29789 C C . VAL D 1 297 ? 52.749 71.227 -0.834 1.00 17.02 312 VAL D C 1
ATOM 29790 O O . VAL D 1 297 ? 52.801 71.699 0.309 1.00 16.40 312 VAL D O 1
ATOM 29803 N N . GLY D 1 298 ? 53.794 71.245 -1.682 1.00 15.51 313 GLY D N 1
ATOM 29804 C CA . GLY D 1 298 ? 55.031 71.861 -1.226 1.00 16.50 313 GLY D CA 1
ATOM 29805 C C . GLY D 1 298 ? 54.856 73.349 -0.914 1.00 16.44 313 GLY D C 1
ATOM 29806 O O . GLY D 1 298 ? 55.485 73.832 0.029 1.00 17.64 313 GLY D O 1
ATOM 29810 N N . ALA D 1 299 ? 54.001 74.049 -1.664 1.00 16.71 314 ALA D N 1
ATOM 29811 C CA . ALA D 1 299 ? 53.738 75.457 -1.430 1.00 17.18 314 ALA D CA 1
ATOM 29812 C C . ALA D 1 299 ? 53.009 75.640 -0.093 1.00 18.58 314 ALA D C 1
ATOM 29813 O O . ALA D 1 299 ? 53.208 76.624 0.612 1.00 17.32 314 ALA D O 1
ATOM 29820 N N . VAL D 1 300 ? 52.124 74.714 0.280 1.00 16.56 315 VAL D N 1
ATOM 29821 C CA . VAL D 1 300 ? 51.474 74.776 1.581 1.00 16.30 315 VAL D CA 1
ATOM 29822 C C . VAL D 1 300 ? 52.527 74.674 2.675 1.00 17.53 315 VAL D C 1
ATOM 29823 O O . VAL D 1 300 ? 52.478 75.439 3.638 1.00 17.32 315 VAL D O 1
ATOM 29836 N N . VAL D 1 301 ? 53.427 73.702 2.587 1.00 17.74 316 VAL D N 1
ATOM 29837 C CA . VAL D 1 301 ? 54.445 73.499 3.611 1.00 17.47 316 VAL D CA 1
ATOM 29838 C C . VAL D 1 301 ? 55.311 74.756 3.715 1.00 17.88 316 VAL D C 1
ATOM 29839 O O . VAL D 1 301 ? 55.567 75.271 4.813 1.00 19.10 316 VAL D O 1
ATOM 29852 N N . LYS D 1 302 ? 55.721 75.300 2.554 1.00 18.31 317 LYS D N 1
ATOM 29853 C CA . LYS D 1 302 ? 56.512 76.526 2.527 1.00 19.73 317 LYS D CA 1
ATOM 29854 C C . LYS D 1 302 ? 55.778 77.648 3.251 1.00 18.84 317 LYS D C 1
ATOM 29855 O O . LYS D 1 302 ? 56.419 78.335 4.072 1.00 22.62 317 LYS D O 1
ATOM 29874 N N . LYS D 1 303 ? 54.473 77.794 3.048 1.00 19.73 318 LYS D N 1
ATOM 29875 C CA . LYS D 1 303 ? 53.699 78.853 3.691 1.00 20.50 318 LYS D CA 1
ATOM 29876 C C . LYS D 1 303 ? 53.589 78.611 5.203 1.00 24.36 318 LYS D C 1
ATOM 29877 O O . LYS D 1 303 ? 53.697 79.545 5.987 1.00 22.61 318 LYS D O 1
ATOM 29896 N N . LEU D 1 304 ? 53.365 77.359 5.621 1.00 19.63 319 LEU D N 1
ATOM 29897 C CA . LEU D 1 304 ? 53.321 77.042 7.042 1.00 19.75 319 LEU D CA 1
ATOM 29898 C C . LEU D 1 304 ? 54.623 77.475 7.728 1.00 20.65 319 LEU D C 1
ATOM 29899 O O . LEU D 1 304 ? 54.560 78.024 8.861 1.00 22.08 319 LEU D O 1
ATOM 29915 N N . LYS D 1 305 ? 55.765 77.184 7.102 1.00 19.27 320 LYS D N 1
ATOM 29916 C CA . LYS D 1 305 ? 57.088 77.503 7.645 1.00 22.69 320 LYS D CA 1
ATOM 29917 C C . LYS D 1 305 ? 57.250 79.025 7.686 1.00 26.42 320 LYS D C 1
ATOM 29918 O O . LYS D 1 305 ? 57.693 79.572 8.688 1.00 25.46 320 LYS D O 1
ATOM 29937 N N . GLU D 1 306 ? 56.786 79.713 6.648 1.00 24.48 321 GLU D N 1
ATOM 29938 C CA . GLU D 1 306 ? 56.869 81.172 6.579 1.00 28.18 321 GLU D CA 1
ATOM 29939 C C . GLU D 1 306 ? 56.056 81.850 7.684 1.00 31.32 321 GLU D C 1
ATOM 29940 O O . GLU D 1 306 ? 56.449 82.893 8.191 1.00 31.50 321 GLU D O 1
ATOM 29952 N N . LYS D 1 307 ? 54.919 81.262 8.069 1.00 26.81 322 LYS D N 1
ATOM 29953 C CA . LYS D 1 307 ? 54.050 81.787 9.106 1.00 27.60 322 LYS D CA 1
ATOM 29954 C C . LYS D 1 307 ? 54.508 81.394 10.510 1.00 26.95 322 LYS D C 1
ATOM 29955 O O . LYS D 1 307 ? 53.894 81.886 11.449 1.00 30.68 322 LYS D O 1
ATOM 29974 N N . GLY D 1 308 ? 55.496 80.510 10.638 1.00 26.11 323 GLY D N 1
ATOM 29975 C CA . GLY D 1 308 ? 56.030 80.023 11.911 1.00 28.51 323 GLY D CA 1
ATOM 29976 C C . GLY D 1 308 ? 55.146 78.967 12.584 1.00 32.33 323 GLY D C 1
ATOM 29977 O O . GLY D 1 308 ? 55.222 78.788 13.805 1.00 30.13 323 GLY D O 1
ATOM 29981 N N . VAL D 1 309 ? 54.303 78.265 11.803 1.00 26.41 324 VAL D N 1
ATOM 29982 C CA . VAL D 1 309 ? 53.295 77.396 12.392 1.00 24.70 324 VAL D CA 1
ATOM 29983 C C . VAL D 1 309 ? 53.517 75.939 11.986 1.00 26.02 324 VAL D C 1
ATOM 29984 O O . VAL D 1 309 ? 52.727 75.083 12.402 1.00 21.81 324 VAL D O 1
ATOM 29997 N N . TYR D 1 310 ? 54.612 75.622 11.294 1.00 22.16 325 TYR D N 1
ATOM 29998 C CA . TYR D 1 310 ? 54.771 74.307 10.690 1.00 21.05 325 TYR D CA 1
ATOM 29999 C C . TYR D 1 310 ? 54.909 73.184 11.721 1.00 20.99 325 TYR D C 1
ATOM 30000 O O . TYR D 1 310 ? 54.306 72.111 11.590 1.00 20.76 325 TYR D O 1
ATOM 30018 N N . GLU D 1 311 ? 55.745 73.367 12.732 1.00 20.59 326 GLU D N 1
ATOM 30019 C CA . GLU D 1 311 ? 56.048 72.256 13.659 1.00 21.20 326 GLU D CA 1
ATOM 30020 C C . GLU D 1 311 ? 54.799 71.848 14.435 1.00 18.37 326 GLU D C 1
ATOM 30021 O O . GLU D 1 311 ? 54.718 70.688 14.800 1.00 18.68 326 GLU D O 1
ATOM 30033 N N . ASN D 1 312 ? 53.874 72.774 14.633 1.00 18.11 327 ASN D N 1
ATOM 30034 C CA . ASN D 1 312 ? 52.660 72.454 15.419 1.00 21.46 327 ASN D CA 1
ATOM 30035 C C . ASN D 1 312 ? 51.463 72.274 14.486 1.00 18.82 327 ASN D C 1
ATOM 30036 O O . ASN D 1 312 ? 50.377 72.460 14.952 1.00 17.94 327 ASN D O 1
ATOM 30047 N N . THR D 1 313 ? 51.699 71.846 13.248 1.00 17.88 328 THR D N 1
ATOM 30048 C CA . THR D 1 313 ? 50.622 71.582 12.274 1.00 17.22 328 THR D CA 1
ATOM 30049 C C . THR D 1 313 ? 50.575 70.105 11.908 1.00 15.37 328 THR D C 1
ATOM 30050 O O . THR D 1 313 ? 51.618 69.562 11.556 1.00 16.65 328 THR D O 1
ATOM 30061 N N . LEU D 1 314 ? 49.419 69.482 12.107 1.00 15.12 329 LEU D N 1
ATOM 30062 C CA . LEU D 1 314 ? 49.143 68.117 11.657 1.00 14.56 329 LEU D CA 1
ATOM 30063 C C . LEU D 1 314 ? 48.598 68.201 10.222 1.00 14.08 329 LEU D C 1
ATOM 30064 O O . LEU D 1 314 ? 47.508 68.752 10.003 1.00 16.62 329 LEU D O 1
ATOM 30080 N N . ILE D 1 315 ? 49.393 67.700 9.300 1.00 14.08 330 ILE D N 1
ATOM 30081 C CA . ILE D 1 315 ? 49.053 67.568 7.888 1.00 14.52 330 ILE D CA 1
ATOM 30082 C C . ILE D 1 315 ? 48.608 66.124 7.664 1.00 13.85 330 ILE D C 1
ATOM 30083 O O . ILE D 1 315 ? 49.353 65.184 7.941 1.00 15.12 330 ILE D O 1
ATOM 30099 N N . VAL D 1 316 ? 47.431 65.998 7.090 1.00 14.15 331 VAL D N 1
ATOM 30100 C CA . VAL D 1 316 ? 46.891 64.679 6.728 1.00 13.75 331 VAL D CA 1
ATOM 30101 C C . VAL D 1 316 ? 46.721 64.620 5.212 1.00 15.56 331 VAL D C 1
ATOM 30102 O O . VAL D 1 316 ? 46.132 65.535 4.624 1.00 16.40 331 VAL D O 1
ATOM 30115 N N . ILE D 1 317 ? 47.208 63.547 4.574 1.00 13.81 332 ILE D N 1
ATOM 30116 C CA . ILE D 1 317 ? 47.034 63.378 3.132 1.00 13.68 332 ILE D CA 1
ATOM 30117 C C . ILE D 1 317 ? 46.327 62.053 2.891 1.00 14.14 332 ILE D C 1
ATOM 30118 O O . ILE D 1 317 ? 46.764 61.008 3.358 1.00 14.17 332 ILE D O 1
ATOM 30134 N N . THR D 1 318 ? 45.176 62.101 2.234 1.00 13.94 333 THR D N 1
ATOM 30135 C CA . THR D 1 318 ? 44.355 60.919 2.024 1.00 13.79 333 THR D CA 1
ATOM 30136 C C . THR D 1 318 ? 43.462 61.137 0.800 1.00 13.48 333 THR D C 1
ATOM 30137 O O . THR D 1 318 ? 43.575 62.136 0.101 1.00 13.58 333 THR D O 1
ATOM 30148 N N . SER D 1 319 ? 42.596 60.152 0.516 1.00 14.44 334 SER D N 1
ATOM 30149 C CA . SER D 1 319 ? 41.603 60.286 -0.539 1.00 12.82 334 SER D CA 1
ATOM 30150 C C . SER D 1 319 ? 40.255 59.906 0.037 1.00 13.11 334 SER D C 1
ATOM 30151 O O . SER D 1 319 ? 40.157 59.243 1.070 1.00 13.37 334 SER D O 1
ATOM 30159 N N . ASP D 1 320 ? 39.170 60.273 -0.668 1.00 12.43 335 ASP D N 1
ATOM 30160 C CA . ASP D 1 320 ? 37.836 59.986 -0.150 1.00 12.62 335 ASP D CA 1
ATOM 30161 C C . ASP D 1 320 ? 37.455 58.501 -0.284 1.00 13.83 335 ASP D C 1
ATOM 30162 O O . ASP D 1 320 ? 36.767 57.983 0.566 1.00 15.22 335 ASP D O 1
ATOM 30171 N N . HIS D 1 321 ? 37.969 57.829 -1.318 1.00 12.38 336 HIS D N 1
ATOM 30172 C CA . HIS D 1 321 ? 37.745 56.410 -1.525 1.00 12.51 336 HIS D CA 1
ATOM 30173 C C . HIS D 1 321 ? 38.533 56.047 -2.774 1.00 12.79 336 HIS D C 1
ATOM 30174 O O . HIS D 1 321 ? 38.986 56.865 -3.563 1.00 13.40 336 HIS D O 1
ATOM 30189 N N . GLY D 1 322 ? 38.597 54.756 -3.030 1.00 13.05 337 GLY D N 1
ATOM 30190 C CA . GLY D 1 322 ? 39.260 54.274 -4.235 1.00 14.13 337 GLY D CA 1
ATOM 30191 C C . GLY D 1 322 ? 38.330 54.140 -5.449 1.00 12.94 337 GLY D C 1
ATOM 30192 O O . GLY D 1 322 ? 37.103 54.145 -5.330 1.00 13.97 337 GLY D O 1
ATOM 30196 N N . ASN D 1 323 ? 38.936 53.986 -6.608 1.00 14.53 338 ASN D N 1
ATOM 30197 C CA . ASN D 1 323 ? 38.227 53.604 -7.818 1.00 15.44 338 ASN D CA 1
ATOM 30198 C C . ASN D 1 323 ? 39.144 52.723 -8.668 1.00 16.83 338 ASN D C 1
ATOM 30199 O O . ASN D 1 323 ? 39.347 52.972 -9.854 1.00 16.97 338 ASN D O 1
ATOM 30210 N N . PHE D 1 324 ? 39.738 51.725 -8.022 1.00 15.54 339 PHE D N 1
ATOM 30211 C CA . PHE D 1 324 ? 40.578 50.782 -8.739 1.00 15.97 339 PHE D CA 1
ATOM 30212 C C . PHE D 1 324 ? 39.676 49.685 -9.302 1.00 14.49 339 PHE D C 1
ATOM 30213 O O . PHE D 1 324 ? 38.772 49.184 -8.653 1.00 14.73 339 PHE D O 1
ATOM 30230 N N . ASP D 1 325 ? 39.886 49.367 -10.592 1.00 17.02 340 ASP D N 1
ATOM 30231 C CA . ASP D 1 325 ? 39.084 48.361 -11.288 1.00 18.21 340 ASP D CA 1
ATOM 30232 C C . ASP D 1 325 ? 37.580 48.629 -11.167 1.00 17.66 340 ASP D C 1
ATOM 30233 O O . ASP D 1 325 ? 36.781 47.740 -11.027 1.00 18.11 340 ASP D O 1
ATOM 30242 N N . TYR D 1 326 ? 37.207 49.911 -11.218 1.00 17.04 341 TYR D N 1
ATOM 30243 C CA . TYR D 1 326 ? 35.820 50.336 -11.193 1.00 19.90 341 TYR D CA 1
ATOM 30244 C C . TYR D 1 326 ? 35.134 49.883 -9.912 1.00 18.39 341 TYR D C 1
ATOM 30245 O O . TYR D 1 326 ? 33.922 49.717 -9.882 1.00 18.95 341 TYR D O 1
ATOM 30263 N N . GLU D 1 327 ? 35.876 49.817 -8.794 1.00 15.76 342 GLU D N 1
ATOM 30264 C CA . GLU D 1 327 ? 35.292 49.330 -7.556 1.00 14.91 342 GLU D CA 1
ATOM 30265 C C . GLU D 1 327 ? 34.735 50.427 -6.631 1.00 14.72 342 GLU D C 1
ATOM 30266 O O . GLU D 1 327 ? 34.323 50.146 -5.519 1.00 15.05 342 GLU D O 1
ATOM 30278 N N . LYS D 1 328 ? 34.768 51.677 -7.119 1.00 14.63 343 LYS D N 1
ATOM 30279 C CA . LYS D 1 328 ? 33.982 52.707 -6.464 1.00 15.29 343 LYS D CA 1
ATOM 30280 C C . LYS D 1 328 ? 32.544 52.231 -6.259 1.00 16.15 343 LYS D C 1
ATOM 30281 O O . LYS D 1 328 ? 31.980 51.603 -7.167 1.00 16.36 343 LYS D O 1
ATOM 30300 N N . ALA D 1 329 ? 31.938 52.558 -5.123 1.00 15.03 344 ALA D N 1
ATOM 30301 C CA . ALA D 1 329 ? 30.550 52.208 -4.828 1.00 16.55 344 ALA D CA 1
ATOM 30302 C C . ALA D 1 329 ? 30.337 50.695 -4.782 1.00 16.84 344 ALA D C 1
ATOM 30303 O O . ALA D 1 329 ? 29.217 50.247 -5.022 1.00 17.41 344 ALA D O 1
ATOM 30310 N N . THR D 1 330 ? 31.397 49.961 -4.486 1.00 15.63 345 THR D N 1
ATOM 30311 C CA . THR D 1 330 ? 31.289 48.545 -4.144 1.00 15.63 345 THR D CA 1
ATOM 30312 C C . THR D 1 330 ? 31.950 48.378 -2.798 1.00 16.09 345 THR D C 1
ATOM 30313 O O . THR D 1 330 ? 32.742 49.237 -2.384 1.00 16.12 345 THR D O 1
ATOM 30324 N N . LEU D 1 331 ? 31.827 47.185 -2.210 1.00 14.87 346 LEU D N 1
ATOM 30325 C CA . LEU D 1 331 ? 32.557 46.848 -0.998 1.00 14.90 346 LEU D CA 1
ATOM 30326 C C . LEU D 1 331 ? 33.815 45.999 -1.277 1.00 13.79 346 LEU D C 1
ATOM 30327 O O . LEU D 1 331 ? 34.314 45.356 -0.377 1.00 15.76 346 LEU D O 1
ATOM 30343 N N . TYR D 1 332 ? 34.319 46.093 -2.499 1.00 15.07 347 TYR D N 1
ATOM 30344 C CA . TYR D 1 332 ? 35.585 45.461 -2.830 1.00 15.42 347 TYR D CA 1
ATOM 30345 C C . TYR D 1 332 ? 36.761 46.395 -2.522 1.00 16.95 347 TYR D C 1
ATOM 30346 O O . TYR D 1 332 ? 36.594 47.608 -2.280 1.00 15.21 347 TYR D O 1
ATOM 30364 N N . GLU D 1 333 ? 38.005 45.873 -2.524 1.00 15.71 348 GLU D N 1
ATOM 30365 C CA . GLU D 1 333 ? 39.139 46.591 -1.978 1.00 17.12 348 GLU D CA 1
ATOM 30366 C C . GLU D 1 333 ? 39.469 47.835 -2.807 1.00 15.02 348 GLU D C 1
ATOM 30367 O O . GLU D 1 333 ? 40.021 48.795 -2.249 1.00 15.68 348 GLU D O 1
ATOM 30379 N N . GLY D 1 334 ? 39.138 47.845 -4.109 1.00 14.15 349 GLY D N 1
ATOM 30380 C CA . GLY D 1 334 ? 39.454 48.984 -4.954 1.00 14.39 349 GLY D CA 1
ATOM 30381 C C . GLY D 1 334 ? 38.528 50.191 -4.742 1.00 14.59 349 GLY D C 1
ATOM 30382 O O . GLY D 1 334 ? 38.720 51.214 -5.390 1.00 15.94 349 GLY D O 1
ATOM 30386 N N . GLY D 1 335 ? 37.515 50.033 -3.886 1.00 12.98 350 GLY D N 1
ATOM 30387 C CA . GLY D 1 335 ? 36.736 51.143 -3.373 1.00 13.88 350 GLY D CA 1
ATOM 30388 C C . GLY D 1 335 ? 37.137 51.473 -1.945 1.00 14.92 350 GLY D C 1
ATOM 30389 O O . GLY D 1 335 ? 37.184 52.663 -1.620 1.00 14.70 350 GLY D O 1
ATOM 30393 N N . LEU D 1 336 ? 37.405 50.492 -1.115 1.00 14.65 351 LEU D N 1
ATOM 30394 C CA . LEU D 1 336 ? 37.482 50.699 0.331 1.00 15.25 351 LEU D CA 1
ATOM 30395 C C . LEU D 1 336 ? 38.819 51.290 0.769 1.00 15.53 351 LEU D C 1
ATOM 30396 O O . LEU D 1 336 ? 38.852 52.006 1.787 1.00 15.15 351 LEU D O 1
ATOM 30412 N N . GLU D 1 337 ? 39.902 50.891 0.102 1.00 14.15 352 GLU D N 1
ATOM 30413 C CA . GLU D 1 337 ? 41.271 51.233 0.550 1.00 14.84 352 GLU D CA 1
ATOM 30414 C C . GLU D 1 337 ? 41.758 52.584 0.019 1.00 15.14 352 GLU D C 1
ATOM 30415 O O . GLU D 1 337 ? 41.691 52.822 -1.178 1.00 15.37 352 GLU D O 1
ATOM 30427 N N . VAL D 1 338 ? 42.281 53.398 0.924 1.00 14.31 353 VAL D N 1
ATOM 30428 C CA . VAL D 1 338 ? 42.737 54.760 0.544 1.00 13.85 353 VAL D CA 1
ATOM 30429 C C . VAL D 1 338 ? 44.148 55.004 1.073 1.00 14.75 353 VAL D C 1
ATOM 30430 O O . VAL D 1 338 ? 44.534 54.381 2.064 1.00 14.04 353 VAL D O 1
ATOM 30443 N N . PRO D 1 339 ? 44.903 55.911 0.436 1.00 13.53 354 PRO D N 1
ATOM 30444 C CA . PRO D 1 339 ? 46.179 56.307 0.987 1.00 14.23 354 PRO D CA 1
ATOM 30445 C C . PRO D 1 339 ? 45.908 57.094 2.257 1.00 13.38 354 PRO D C 1
ATOM 30446 O O . PRO D 1 339 ? 44.878 57.729 2.356 1.00 13.69 354 PRO D O 1
ATOM 30457 N N . LEU D 1 340 ? 46.833 57.022 3.195 1.00 14.79 355 LEU D N 1
ATOM 30458 C CA . LEU D 1 340 ? 46.725 57.836 4.421 1.00 13.51 355 LEU D CA 1
ATOM 30459 C C . LEU D 1 340 ? 48.113 58.057 5.002 1.00 13.47 355 LEU D C 1
ATOM 30460 O O . LEU D 1 340 ? 48.738 57.085 5.351 1.00 14.01 355 LEU D O 1
ATOM 30476 N N . ALA D 1 341 ? 48.548 59.296 5.072 1.00 12.86 356 ALA D N 1
ATOM 30477 C CA . ALA D 1 341 ? 49.790 59.646 5.775 1.00 15.44 356 ALA D CA 1
ATOM 30478 C C . ALA D 1 341 ? 49.495 60.845 6.667 1.00 14.50 356 ALA D C 1
ATOM 30479 O O . ALA D 1 341 ? 48.662 61.625 6.333 1.00 13.76 356 ALA D O 1
ATOM 30486 N N . MET D 1 342 ? 50.155 60.912 7.804 1.00 14.42 357 MET D N 1
ATOM 30487 C CA . MET D 1 342 ? 50.040 62.038 8.704 1.00 14.65 357 MET D CA 1
ATOM 30488 C C . MET D 1 342 ? 51.428 62.545 9.023 1.00 13.91 357 MET D C 1
ATOM 30489 O O . MET D 1 342 ? 52.320 61.760 9.329 1.00 18.15 357 MET D O 1
ATOM 30503 N N . HIS D 1 343 ? 51.562 63.859 9.060 1.00 13.17 358 HIS D N 1
ATOM 30504 C CA . HIS D 1 343 ? 52.834 64.525 9.331 1.00 14.57 358 HIS D CA 1
ATOM 30505 C C . HIS D 1 343 ? 52.599 65.607 10.384 1.00 16.01 358 HIS D C 1
ATOM 30506 O O . HIS D 1 343 ? 51.735 66.429 10.214 1.00 17.09 358 HIS D O 1
ATOM 30521 N N . TRP D 1 344 ? 53.390 65.594 11.485 1.00 16.16 359 TRP D N 1
ATOM 30522 C CA . TRP D 1 344 ? 53.194 66.541 12.571 1.00 16.74 359 TRP D CA 1
ATOM 30523 C C . TRP D 1 344 ? 54.506 66.605 13.355 1.00 16.32 359 TRP D C 1
ATOM 30524 O O . TRP D 1 344 ? 54.779 65.701 14.142 1.00 17.23 359 TRP D O 1
ATOM 30545 N N . PRO D 1 345 ? 55.416 67.546 13.032 1.00 17.01 360 PRO D N 1
ATOM 30546 C CA . PRO D 1 345 ? 56.782 67.433 13.600 1.00 16.87 360 PRO D CA 1
ATOM 30547 C C . PRO D 1 345 ? 56.787 67.332 15.127 1.00 17.95 360 PRO D C 1
ATOM 30548 O O . PRO D 1 345 ? 57.554 66.558 15.694 1.00 18.82 360 PRO D O 1
ATOM 30559 N N . ASN D 1 346 ? 55.874 68.035 15.772 1.00 18.47 361 ASN D N 1
ATOM 30560 C CA . ASN D 1 346 ? 55.859 67.975 17.234 1.00 20.06 361 ASN D CA 1
ATOM 30561 C C . ASN D 1 346 ? 55.294 66.668 17.795 1.00 22.75 361 ASN D C 1
ATOM 30562 O O . ASN D 1 346 ? 55.639 66.294 18.926 1.00 24.68 361 ASN D O 1
ATOM 30573 N N . GLY D 1 347 ? 54.323 66.051 17.113 1.00 18.37 362 GLY D N 1
ATOM 30574 C CA . GLY D 1 347 ? 53.562 64.964 17.679 1.00 18.30 362 GLY D CA 1
ATOM 30575 C C . GLY D 1 347 ? 53.808 63.577 17.105 1.00 19.49 362 GLY D C 1
ATOM 30576 O O . GLY D 1 347 ? 53.385 62.605 17.736 1.00 19.90 362 GLY D O 1
ATOM 30580 N N . ILE D 1 348 ? 54.336 63.446 15.869 1.00 17.07 363 ILE D N 1
ATOM 30581 C CA . ILE D 1 348 ? 54.504 62.150 15.235 1.00 17.29 363 ILE D CA 1
ATOM 30582 C C . ILE D 1 348 ? 55.979 61.956 14.903 1.00 17.59 363 ILE D C 1
ATOM 30583 O O . ILE D 1 348 ? 56.560 62.776 14.196 1.00 18.85 363 ILE D O 1
ATOM 30599 N N . LYS D 1 349 ? 56.551 60.850 15.399 1.00 17.76 364 LYS D N 1
ATOM 30600 C CA . LYS D 1 349 ? 57.939 60.547 15.159 1.00 20.63 364 LYS D CA 1
ATOM 30601 C C . LYS D 1 349 ? 58.112 60.166 13.703 1.00 19.15 364 LYS D C 1
ATOM 30602 O O . LYS D 1 349 ? 57.251 59.498 13.113 1.00 19.87 364 LYS D O 1
ATOM 30621 N N . PRO D 1 350 ? 59.232 60.565 13.070 1.00 19.38 365 PRO D N 1
ATOM 30622 C CA . PRO D 1 350 ? 59.485 60.093 11.711 1.00 18.56 365 PRO D CA 1
ATOM 30623 C C . PRO D 1 350 ? 59.638 58.593 11.560 1.00 19.06 365 PRO D C 1
ATOM 30624 O O . PRO D 1 350 ? 59.918 57.872 12.518 1.00 18.77 365 PRO D O 1
ATOM 30635 N N . ASN D 1 351 ? 59.456 58.118 10.310 1.00 17.52 366 ASN D N 1
ATOM 30636 C CA . ASN D 1 351 ? 59.695 56.734 9.931 1.00 18.22 366 ASN D CA 1
ATOM 30637 C C . ASN D 1 351 ? 58.721 55.812 10.621 1.00 18.95 366 ASN D C 1
ATOM 30638 O O . ASN D 1 351 ? 59.012 54.624 10.837 1.00 21.97 366 ASN D O 1
ATOM 30649 N N . SER D 1 352 ? 57.531 56.327 10.889 1.00 17.05 367 SER D N 1
ATOM 30650 C CA . SER D 1 352 ? 56.507 55.599 11.616 1.00 16.64 367 SER D CA 1
ATOM 30651 C C . SER D 1 352 ? 55.529 54.926 10.659 1.00 17.48 367 SER D C 1
ATOM 30652 O O . SER D 1 352 ? 55.271 55.443 9.593 1.00 16.56 367 SER D O 1
ATOM 30660 N N . THR D 1 353 ? 54.982 53.793 11.091 1.00 18.44 368 THR D N 1
ATOM 30661 C CA . THR D 1 353 ? 53.950 53.068 10.360 1.00 18.68 368 THR D CA 1
ATOM 30662 C C . THR D 1 353 ? 52.948 52.526 11.360 1.00 19.32 368 THR D C 1
ATOM 30663 O O . THR D 1 353 ? 53.243 52.292 12.539 1.00 19.89 368 THR D O 1
ATOM 30674 N N . TYR D 1 354 ? 51.713 52.366 10.887 1.00 17.04 369 TYR D N 1
ATOM 30675 C CA . TYR D 1 354 ? 50.638 51.713 11.669 1.00 18.26 369 TYR D CA 1
ATOM 30676 C C . TYR D 1 354 ? 49.894 50.836 10.667 1.00 18.57 369 TYR D C 1
ATOM 30677 O O . TYR D 1 354 ? 49.401 51.357 9.682 1.00 17.28 369 TYR D O 1
ATOM 30695 N N . ASP D 1 355 ? 49.781 49.549 10.948 1.00 18.33 370 ASP D N 1
ATOM 30696 C CA . ASP D 1 355 ? 49.142 48.590 10.019 1.00 19.05 370 ASP D CA 1
ATOM 30697 C C . ASP D 1 355 ? 47.776 48.151 10.537 1.00 16.99 370 ASP D C 1
ATOM 30698 O O . ASP D 1 355 ? 47.173 47.305 9.938 1.00 18.42 370 ASP D O 1
ATOM 30707 N N . GLY D 1 356 ? 47.313 48.740 11.627 1.00 16.54 371 GLY D N 1
ATOM 30708 C CA . GLY D 1 356 ? 45.982 48.418 12.141 1.00 16.20 371 GLY D CA 1
ATOM 30709 C C . GLY D 1 356 ? 44.861 48.955 11.269 1.00 16.74 371 GLY D C 1
ATOM 30710 O O . GLY D 1 356 ? 45.091 49.919 10.543 1.00 17.16 371 GLY D O 1
ATOM 30714 N N . MET D 1 357 ? 43.684 48.349 11.368 1.00 16.23 372 MET D N 1
ATOM 30715 C CA . MET D 1 357 ? 42.493 48.818 10.661 1.00 14.64 372 MET D CA 1
ATOM 30716 C C . MET D 1 357 ? 42.111 50.217 11.175 1.00 16.44 372 MET D C 1
ATOM 30717 O O . MET D 1 357 ? 41.826 50.377 12.365 1.00 16.62 372 MET D O 1
ATOM 30731 N N . VAL D 1 358 ? 42.063 51.207 10.252 1.00 14.39 373 VAL D N 1
ATOM 30732 C CA . VAL D 1 358 ? 41.585 52.550 10.569 1.00 14.66 373 VAL D CA 1
ATOM 30733 C C . VAL D 1 358 ? 40.609 52.968 9.488 1.00 15.06 373 VAL D C 1
ATOM 30734 O O . VAL D 1 358 ? 40.515 52.360 8.407 1.00 14.79 373 VAL D O 1
ATOM 30747 N N . GLN D 1 359 ? 39.771 53.981 9.785 1.00 14.86 374 GLN D N 1
ATOM 30748 C CA . GLN D 1 359 ? 38.672 54.291 8.897 1.00 14.75 374 GLN D CA 1
ATOM 30749 C C . GLN D 1 359 ? 38.385 55.799 8.941 1.00 14.91 374 GLN D C 1
ATOM 30750 O O . GLN D 1 359 ? 38.768 56.456 9.916 1.00 16.31 374 GLN D O 1
ATOM 30764 N N . ASN D 1 360 ? 37.763 56.289 7.878 1.00 14.62 375 ASN D N 1
ATOM 30765 C CA . ASN D 1 360 ? 37.506 57.731 7.728 1.00 14.94 375 ASN D CA 1
ATOM 30766 C C . ASN D 1 360 ? 36.711 58.305 8.904 1.00 15.85 375 ASN D C 1
ATOM 30767 O O . ASN D 1 360 ? 36.903 59.478 9.230 1.00 17.10 375 ASN D O 1
ATOM 30778 N N . ILE D 1 361 ? 35.914 57.488 9.583 1.00 14.82 376 ILE D N 1
ATOM 30779 C CA . ILE D 1 361 ? 35.182 57.906 10.783 1.00 15.12 376 ILE D CA 1
ATOM 30780 C C . ILE D 1 361 ? 36.096 58.292 11.944 1.00 15.73 376 ILE D C 1
ATOM 30781 O O . ILE D 1 361 ? 35.613 58.898 12.914 1.00 16.93 376 ILE D O 1
ATOM 30797 N N . ASP D 1 362 ? 37.384 57.935 11.904 1.00 14.27 377 ASP D N 1
ATOM 30798 C CA . ASP D 1 362 ? 38.355 58.172 12.947 1.00 15.97 377 ASP D CA 1
ATOM 30799 C C . ASP D 1 362 ? 38.914 59.604 12.946 1.00 17.37 377 ASP D C 1
ATOM 30800 O O . ASP D 1 362 ? 39.468 60.026 13.954 1.00 17.32 377 ASP D O 1
ATOM 30809 N N . PHE D 1 363 ? 38.856 60.303 11.814 1.00 16.29 378 PHE D N 1
ATOM 30810 C CA . PHE D 1 363 ? 39.506 61.617 11.745 1.00 14.55 378 PHE D CA 1
ATOM 30811 C C . PHE D 1 363 ? 38.890 62.623 12.727 1.00 15.45 378 PHE D C 1
ATOM 30812 O O . PHE D 1 363 ? 39.638 63.196 13.487 1.00 16.66 378 PHE D O 1
ATOM 30829 N N . THR D 1 364 ? 37.582 62.766 12.718 1.00 16.71 379 THR D N 1
ATOM 30830 C CA . THR D 1 364 ? 36.894 63.734 13.584 1.00 17.11 379 THR D CA 1
ATOM 30831 C C . THR D 1 364 ? 37.247 63.502 15.051 1.00 16.90 379 THR D C 1
ATOM 30832 O O . THR D 1 364 ? 37.709 64.423 15.726 1.00 17.07 379 THR D O 1
ATOM 30843 N N . PRO D 1 365 ? 37.055 62.309 15.664 1.00 15.98 380 PRO D N 1
ATOM 30844 C CA . PRO D 1 365 ? 37.427 62.083 17.064 1.00 15.88 380 PRO D CA 1
ATOM 30845 C C . PRO D 1 365 ? 38.899 62.315 17.362 1.00 17.70 380 PRO D C 1
ATOM 30846 O O . PRO D 1 365 ? 39.259 62.780 18.448 1.00 17.94 380 PRO D O 1
ATOM 30857 N N . THR D 1 366 ? 39.795 62.044 16.415 1.00 15.74 381 THR D N 1
ATOM 30858 C CA . THR D 1 366 ? 41.237 62.281 16.599 1.00 15.20 381 THR D CA 1
ATOM 30859 C C . THR D 1 366 ? 41.434 63.766 16.743 1.00 16.95 381 THR D C 1
ATOM 30860 O O . THR D 1 366 ? 42.077 64.167 17.705 1.00 16.98 381 THR D O 1
ATOM 30871 N N . PHE D 1 367 ? 40.883 64.546 15.815 1.00 16.15 382 PHE D N 1
ATOM 30872 C CA . PHE D 1 367 ? 41.131 65.990 15.795 1.00 16.34 382 PHE D CA 1
ATOM 30873 C C . PHE D 1 367 ? 40.460 66.648 17.005 1.00 18.68 382 PHE D C 1
ATOM 30874 O O . PHE D 1 367 ? 41.058 67.560 17.592 1.00 18.44 382 PHE D O 1
ATOM 30891 N N . LEU D 1 368 ? 39.279 66.165 17.392 1.00 17.64 383 LEU D N 1
ATOM 30892 C CA . LEU D 1 368 ? 38.585 66.731 18.554 1.00 19.11 383 LEU D CA 1
ATOM 30893 C C . LEU D 1 368 ? 39.405 66.515 19.809 1.00 21.67 383 LEU D C 1
ATOM 30894 O O . LEU D 1 368 ? 39.438 67.412 20.657 1.00 20.87 383 LEU D O 1
ATOM 30910 N N . GLU D 1 369 ? 39.971 65.321 19.992 1.00 18.80 384 GLU D N 1
ATOM 30911 C CA . GLU D 1 369 ? 40.811 65.064 21.150 1.00 19.96 384 GLU D CA 1
ATOM 30912 C C . GLU D 1 369 ? 42.014 66.008 21.160 1.00 21.41 384 GLU D C 1
ATOM 30913 O O . GLU D 1 369 ? 42.343 66.608 22.185 1.00 22.82 384 GLU D O 1
ATOM 30925 N N . LEU D 1 370 ? 42.639 66.229 20.005 1.00 19.59 385 LEU D N 1
ATOM 30926 C CA . LEU D 1 370 ? 43.810 67.085 19.944 1.00 18.61 385 LEU D CA 1
ATOM 30927 C C . LEU D 1 370 ? 43.435 68.533 20.253 1.00 21.46 385 LEU D C 1
ATOM 30928 O O . LEU D 1 370 ? 44.236 69.275 20.806 1.00 24.77 385 LEU D O 1
ATOM 30944 N N . ALA D 1 371 ? 42.216 68.914 19.938 1.00 22.04 386 ALA D N 1
ATOM 30945 C CA . ALA D 1 371 ? 41.680 70.251 20.163 1.00 24.70 386 ALA D CA 1
ATOM 30946 C C . ALA D 1 371 ? 41.169 70.449 21.596 1.00 26.92 386 ALA D C 1
ATOM 30947 O O . ALA D 1 371 ? 40.643 71.539 21.903 1.00 27.42 386 ALA D O 1
ATOM 30954 N N . GLY D 1 372 ? 41.204 69.373 22.408 1.00 26.00 387 GLY D N 1
ATOM 30955 C CA . GLY D 1 372 ? 40.772 69.391 23.805 1.00 30.70 387 GLY D CA 1
ATOM 30956 C C . GLY D 1 372 ? 39.259 69.320 24.002 1.00 31.76 387 GLY D C 1
ATOM 30957 O O . GLY D 1 372 ? 38.783 69.712 25.081 1.00 34.34 387 GLY D O 1
ATOM 30961 N N . VAL D 1 373 ? 38.499 68.862 22.987 1.00 26.10 388 VAL D N 1
ATOM 30962 C CA . VAL D 1 373 ? 37.042 68.792 23.030 1.00 26.62 388 VAL D CA 1
ATOM 30963 C C . VAL D 1 373 ? 36.666 67.507 23.766 1.00 34.01 388 VAL D C 1
ATOM 30964 O O . VAL D 1 373 ? 37.261 66.469 23.524 1.00 40.46 388 VAL D O 1
ATOM 30977 N N . THR D 1 374 ? 35.699 67.565 24.692 1.00 39.46 389 THR D N 1
ATOM 30978 C CA . THR D 1 374 ? 35.309 66.335 25.371 1.00 44.88 389 THR D CA 1
ATOM 30979 C C . THR D 1 374 ? 33.794 66.178 25.319 1.00 52.07 389 THR D C 1
ATOM 30980 O O . THR D 1 374 ? 33.250 65.295 25.972 1.00 57.96 389 THR D O 1
ATOM 30991 N N . LYS D 1 375 ? 33.150 66.991 24.469 1.00 54.44 390 LYS D N 1
ATOM 30992 C CA . LYS D 1 375 ? 31.729 67.282 24.563 1.00 55.23 390 LYS D CA 1
ATOM 30993 C C . LYS D 1 375 ? 31.125 67.477 23.167 1.00 44.76 390 LYS D C 1
ATOM 30994 O O . LYS D 1 375 ? 31.446 68.440 22.469 1.00 40.24 390 LYS D O 1
ATOM 31013 N N . VAL D 1 376 ? 30.194 66.584 22.788 1.00 38.73 391 VAL D N 1
ATOM 31014 C CA . VAL D 1 376 ? 29.519 66.654 21.495 1.00 41.62 391 VAL D CA 1
ATOM 31015 C C . VAL D 1 376 ? 28.034 66.335 21.677 1.00 37.63 391 VAL D C 1
ATOM 31016 O O . VAL D 1 376 ? 27.684 65.628 22.625 1.00 39.13 391 VAL D O 1
ATOM 31029 N N . LYS D 1 377 ? 27.180 66.816 20.753 1.00 37.31 392 LYS D N 1
ATOM 31030 C CA . LYS D 1 377 ? 25.755 66.483 20.737 1.00 35.97 392 LYS D CA 1
ATOM 31031 C C . LYS D 1 377 ? 25.546 65.167 19.976 1.00 39.25 392 LYS D C 1
ATOM 31032 O O . LYS D 1 377 ? 24.971 64.230 20.511 1.00 41.59 392 LYS D O 1
ATOM 31051 N N . ASP D 1 378 ? 26.028 65.074 18.730 1.00 40.26 393 ASP D N 1
ATOM 31052 C CA . ASP D 1 378 ? 25.780 63.896 17.904 1.00 39.91 393 ASP D CA 1
ATOM 31053 C C . ASP D 1 378 ? 26.843 62.833 18.231 1.00 38.07 393 ASP D C 1
ATOM 31054 O O . ASP D 1 378 ? 28.035 63.139 18.322 1.00 35.93 393 ASP D O 1
ATOM 31063 N N . SER D 1 379 ? 26.420 61.578 18.466 1.00 33.16 394 SER D N 1
ATOM 31064 C CA . SER D 1 379 ? 27.358 60.531 18.859 1.00 36.70 394 SER D CA 1
ATOM 31065 C C . SER D 1 379 ? 28.341 60.245 17.708 1.00 26.81 394 SER D C 1
ATOM 31066 O O . SER D 1 379 ? 27.992 60.461 16.557 1.00 30.64 394 SER D O 1
ATOM 31074 N N . ILE D 1 380 ? 29.563 59.868 18.074 1.00 26.14 395 ILE D N 1
ATOM 31075 C CA . ILE D 1 380 ? 30.640 59.605 17.114 1.00 21.94 395 ILE D CA 1
ATOM 31076 C C . ILE D 1 380 ? 30.837 58.089 17.031 1.00 21.11 395 ILE D C 1
ATOM 31077 O O . ILE D 1 380 ? 30.982 57.417 18.041 1.00 23.60 395 ILE D O 1
ATOM 31093 N N . ASP D 1 381 ? 30.974 57.587 15.799 1.00 20.28 396 ASP D N 1
ATOM 31094 C CA . ASP D 1 381 ? 31.262 56.170 15.564 1.00 19.23 396 ASP D CA 1
ATOM 31095 C C . ASP D 1 381 ? 32.759 55.866 15.588 1.00 20.14 396 ASP D C 1
ATOM 31096 O O . ASP D 1 381 ? 33.154 54.776 15.921 1.00 23.17 396 ASP D O 1
ATOM 31105 N N . GLY D 1 382 ? 33.559 56.772 15.044 1.00 18.27 397 GLY D N 1
ATOM 31106 C CA . GLY D 1 382 ? 35.006 56.575 14.975 1.00 19.14 397 GLY D CA 1
ATOM 31107 C C . GLY D 1 382 ? 35.714 56.465 16.322 1.00 19.70 397 GLY D C 1
ATOM 31108 O O . GLY D 1 382 ? 35.130 56.761 17.402 1.00 21.05 397 GLY D O 1
ATOM 31112 N N . LEU D 1 383 ? 37.030 56.168 16.258 1.00 17.09 398 LEU D N 1
ATOM 31113 C CA . LEU D 1 383 ? 37.921 56.074 17.389 1.00 17.87 398 LEU D CA 1
ATOM 31114 C C . LEU D 1 383 ? 39.036 57.092 17.240 1.00 18.30 398 LEU D C 1
ATOM 31115 O O . LEU D 1 383 ? 39.591 57.260 16.147 1.00 18.86 398 LEU D O 1
ATOM 31131 N N . SER D 1 384 ? 39.387 57.761 18.337 1.00 19.55 399 SER D N 1
ATOM 31132 C CA . SER D 1 384 ? 40.530 58.646 18.318 1.00 18.89 399 SER D CA 1
ATOM 31133 C C . SER D 1 384 ? 41.806 57.857 18.064 1.00 17.98 399 SER D C 1
ATOM 31134 O O . SER D 1 384 ? 42.058 56.825 18.703 1.00 19.09 399 SER D O 1
ATOM 31142 N N . LEU D 1 385 ? 42.634 58.377 17.147 1.00 17.84 400 LEU D N 1
ATOM 31143 C CA . LEU D 1 385 ? 43.928 57.795 16.811 1.00 16.71 400 LEU D CA 1
ATOM 31144 C C . LEU D 1 385 ? 45.090 58.408 17.580 1.00 16.58 400 LEU D C 1
ATOM 31145 O O . LEU D 1 385 ? 46.239 58.156 17.245 1.00 16.35 400 LEU D O 1
ATOM 31161 N N . THR D 1 386 ? 44.826 59.232 18.623 1.00 18.38 401 THR D N 1
ATOM 31162 C CA . THR D 1 386 ? 45.930 59.947 19.223 1.00 19.79 401 THR D CA 1
ATOM 31163 C C . THR D 1 386 ? 46.955 59.018 19.884 1.00 17.45 401 THR D C 1
ATOM 31164 O O . THR D 1 386 ? 48.151 59.342 19.856 1.00 18.01 401 THR D O 1
ATOM 31175 N N . ASN D 1 387 ? 46.570 57.860 20.455 1.00 17.52 402 ASN D N 1
ATOM 31176 C CA . ASN D 1 387 ? 47.566 56.971 21.020 1.00 17.66 402 ASN D CA 1
ATOM 31177 C C . ASN D 1 387 ? 48.393 56.268 19.941 1.00 17.61 402 ASN D C 1
ATOM 31178 O O . ASN D 1 387 ? 49.592 56.007 20.121 1.00 18.65 402 ASN D O 1
ATOM 31189 N N . VAL D 1 388 ? 47.757 56.041 18.761 1.00 16.87 403 VAL D N 1
ATOM 31190 C CA . VAL D 1 388 ? 48.473 55.512 17.614 1.00 17.68 403 VAL D CA 1
ATOM 31191 C C . VAL D 1 388 ? 49.506 56.512 17.093 1.00 17.99 403 VAL D C 1
ATOM 31192 O O . VAL D 1 388 ? 50.664 56.148 16.877 1.00 19.55 403 VAL D O 1
ATOM 31205 N N . LEU D 1 389 ? 49.076 57.766 16.936 1.00 18.19 404 LEU D N 1
ATOM 31206 C CA . LEU D 1 389 ? 49.922 58.862 16.468 1.00 17.93 404 LEU D CA 1
ATOM 31207 C C . LEU D 1 389 ? 51.153 59.034 17.348 1.00 21.64 404 LEU D C 1
ATOM 31208 O O . LEU D 1 389 ? 52.247 59.255 16.831 1.00 20.25 404 LEU D O 1
ATOM 31224 N N . ALA D 1 390 ? 50.976 58.860 18.663 1.00 20.72 405 ALA D N 1
ATOM 31225 C CA . ALA D 1 390 ? 52.064 58.964 19.628 1.00 24.67 405 ALA D CA 1
ATOM 31226 C C . ALA D 1 390 ? 53.008 57.758 19.624 1.00 26.57 405 ALA D C 1
ATOM 31227 O O . ALA D 1 390 ? 54.054 57.811 20.280 1.00 28.25 405 ALA D O 1
ATOM 31234 N N . GLY D 1 391 ? 52.671 56.672 18.927 1.00 23.57 406 GLY D N 1
ATOM 31235 C CA . GLY D 1 391 ? 53.504 55.492 18.950 1.00 26.89 406 GLY D CA 1
ATOM 31236 C C . GLY D 1 391 ? 53.276 54.652 20.205 1.00 27.86 406 GLY D C 1
ATOM 31237 O O . GLY D 1 391 ? 54.007 53.699 20.425 1.00 29.36 406 GLY D O 1
ATOM 31241 N N . LYS D 1 392 ? 52.223 54.965 20.959 1.00 24.71 407 LYS D N 1
ATOM 31242 C CA . LYS D 1 392 ? 51.930 54.252 22.193 1.00 26.69 407 LYS D CA 1
ATOM 31243 C C . LYS D 1 392 ? 51.149 52.993 21.875 1.00 27.95 407 LYS D C 1
ATOM 31244 O O . LYS D 1 392 ? 51.342 51.968 22.512 1.00 30.08 407 LYS D O 1
ATOM 31263 N N . GLU D 1 393 ? 50.133 53.127 21.020 1.00 25.21 408 GLU D N 1
ATOM 31264 C CA . GLU D 1 393 ? 49.329 51.988 20.610 1.00 26.88 408 GLU D CA 1
ATOM 31265 C C . GLU D 1 393 ? 49.923 51.369 19.346 1.00 28.89 408 GLU D C 1
ATOM 31266 O O . GLU D 1 393 ? 50.017 52.045 18.321 1.00 30.33 408 GLU D O 1
ATOM 31278 N N . LYS D 1 394 ? 50.269 50.083 19.405 1.00 26.99 409 LYS D N 1
ATOM 31279 C CA . LYS D 1 394 ? 50.762 49.376 18.229 1.00 32.36 409 LYS D CA 1
ATOM 31280 C C . LYS D 1 394 ? 49.843 48.217 17.829 1.00 34.37 409 LYS D C 1
ATOM 31281 O O . LYS D 1 394 ? 50.027 47.644 16.760 1.00 35.43 409 LYS D O 1
ATOM 31300 N N . LYS D 1 395 ? 48.878 47.861 18.687 1.00 29.67 410 LYS D N 1
ATOM 31301 C CA . LYS D 1 395 ? 47.900 46.807 18.422 1.00 27.80 410 LYS D CA 1
ATOM 31302 C C . LYS D 1 395 ? 46.742 47.380 17.603 1.00 25.16 410 LYS D C 1
ATOM 31303 O O . LYS D 1 395 ? 46.606 48.608 17.482 1.00 23.76 410 LYS D O 1
ATOM 31322 N N . GLU D 1 396 ? 45.894 46.484 17.106 1.00 24.30 411 GLU D N 1
ATOM 31323 C CA . GLU D 1 396 ? 44.601 46.865 16.546 1.00 21.55 411 GLU D CA 1
ATOM 31324 C C . GLU D 1 396 ? 43.818 47.625 17.606 1.00 21.38 411 GLU D C 1
ATOM 31325 O O . GLU D 1 396 ? 43.921 47.282 18.799 1.00 23.93 411 GLU D O 1
ATOM 31337 N N . ILE D 1 397 ? 42.999 48.589 17.184 1.00 19.57 412 ILE D N 1
ATOM 31338 C CA . ILE D 1 397 ? 42.102 49.359 18.093 1.00 19.00 412 ILE D CA 1
ATOM 31339 C C . ILE D 1 397 ? 40.641 48.915 17.881 1.00 20.28 412 ILE D C 1
ATOM 31340 O O . ILE D 1 397 ? 39.776 49.392 18.613 1.00 21.09 412 ILE D O 1
ATOM 31356 N N . ARG D 1 398 ? 40.382 48.054 16.897 1.00 19.82 413 ARG D N 1
ATOM 31357 C CA . ARG D 1 398 ? 39.023 47.507 16.677 1.00 18.96 413 ARG D CA 1
ATOM 31358 C C . ARG D 1 398 ? 39.129 46.045 16.215 1.00 20.89 413 ARG D C 1
ATOM 31359 O O . ARG D 1 398 ? 40.156 45.673 15.663 1.00 21.57 413 ARG D O 1
ATOM 31380 N N . ASP D 1 399 ? 38.070 45.272 16.453 1.00 19.64 414 ASP D N 1
ATOM 31381 C CA . ASP D 1 399 ? 38.035 43.842 16.057 1.00 22.39 414 ASP D CA 1
ATOM 31382 C C . ASP D 1 399 ? 37.625 43.746 14.590 1.00 22.86 414 ASP D C 1
ATOM 31383 O O . ASP D 1 399 ? 38.055 42.820 13.919 1.00 22.21 414 ASP D O 1
ATOM 31392 N N . TYR D 1 400 ? 36.803 44.689 14.144 1.00 17.92 415 TYR D N 1
ATOM 31393 C CA . TYR D 1 400 ? 36.316 44.674 12.754 1.00 16.76 415 TYR D CA 1
ATOM 31394 C C . TYR D 1 400 ? 35.834 46.042 12.296 1.00 18.29 415 TYR D C 1
ATOM 31395 O O . TYR D 1 400 ? 35.550 46.891 13.122 1.00 20.76 415 TYR D O 1
ATOM 31413 N N . LEU D 1 401 ? 35.819 46.232 10.990 1.00 17.22 416 LEU D N 1
ATOM 31414 C CA . LEU D 1 401 ? 35.292 47.426 10.346 1.00 16.54 416 LEU D CA 1
ATOM 31415 C C . LEU D 1 401 ? 33.917 47.155 9.762 1.00 16.91 416 LEU D C 1
ATOM 31416 O O . LEU D 1 401 ? 33.628 46.016 9.338 1.00 17.78 416 LEU D O 1
ATOM 31432 N N . PHE D 1 402 ? 33.084 48.183 9.734 1.00 15.25 417 PHE D N 1
ATOM 31433 C CA . PHE D 1 402 ? 31.777 48.187 9.139 1.00 16.44 417 PHE D CA 1
ATOM 31434 C C . PHE D 1 402 ? 31.771 49.036 7.874 1.00 15.76 417 PHE D C 1
ATOM 31435 O O . PHE D 1 402 ? 32.405 50.117 7.836 1.00 15.50 417 PHE D O 1
ATOM 31452 N N . PHE D 1 403 ? 30.969 48.653 6.881 1.00 13.86 418 PHE D N 1
ATOM 31453 C CA . PHE D 1 403 ? 30.832 49.291 5.587 1.00 14.96 418 PHE D CA 1
ATOM 31454 C C . PHE D 1 403 ? 29.381 49.279 5.146 1.00 15.84 418 PHE D C 1
ATOM 31455 O O . PHE D 1 403 ? 28.645 48.319 5.469 1.00 17.30 418 PHE D O 1
ATOM 31472 N N . GLU D 1 404 ? 29.018 50.267 4.329 1.00 15.98 419 GLU D N 1
ATOM 31473 C CA . GLU D 1 404 ? 27.688 50.326 3.736 1.00 15.08 419 GLU D CA 1
ATOM 31474 C C . GLU D 1 404 ? 27.766 51.040 2.411 1.00 17.76 419 GLU D C 1
ATOM 31475 O O . GLU D 1 404 ? 28.438 52.078 2.324 1.00 18.56 419 GLU D O 1
ATOM 31487 N N . ILE D 1 405 ? 27.062 50.560 1.407 1.00 16.22 420 ILE D N 1
ATOM 31488 C CA . ILE D 1 405 ? 26.905 51.297 0.172 1.00 16.87 420 ILE D CA 1
ATOM 31489 C C . ILE D 1 405 ? 25.606 50.837 -0.463 1.00 19.59 420 ILE D C 1
ATOM 31490 O O . ILE D 1 405 ? 25.449 49.642 -0.759 1.00 17.45 420 ILE D O 1
ATOM 31506 N N . GLY D 1 406 ? 24.681 51.764 -0.735 1.00 17.22 421 GLY D N 1
ATOM 31507 C CA . GLY D 1 406 ? 23.457 51.318 -1.372 1.00 17.59 421 GLY D CA 1
ATOM 31508 C C . GLY D 1 406 ? 22.776 50.157 -0.612 1.00 15.67 421 GLY D C 1
ATOM 31509 O O . GLY D 1 406 ? 22.617 50.138 0.587 1.00 17.04 421 GLY D O 1
ATOM 31513 N N . LEU D 1 407 ? 22.420 49.117 -1.383 1.00 19.60 422 LEU D N 1
ATOM 31514 C CA . LEU D 1 407 ? 21.774 47.920 -0.831 1.00 20.62 422 LEU D CA 1
ATOM 31515 C C . LEU D 1 407 ? 22.714 46.942 -0.122 1.00 20.92 422 LEU D C 1
ATOM 31516 O O . LEU D 1 407 ? 22.254 45.979 0.487 1.00 18.82 422 LEU D O 1
ATOM 31532 N N . ALA D 1 408 ? 24.023 47.229 -0.131 1.00 18.43 423 ALA D N 1
ATOM 31533 C CA . ALA D 1 408 ? 25.027 46.383 0.489 1.00 18.15 423 ALA D CA 1
ATOM 31534 C C . ALA D 1 408 ? 25.431 46.869 1.869 1.00 20.29 423 ALA D C 1
ATOM 31535 O O . ALA D 1 408 ? 25.506 48.080 2.142 1.00 18.22 423 ALA D O 1
ATOM 31542 N N . ARG D 1 409 ? 25.727 45.920 2.737 1.00 17.20 424 ARG D N 1
ATOM 31543 C CA . ARG D 1 409 ? 26.381 46.176 4.007 1.00 16.89 424 ARG D CA 1
ATOM 31544 C C . ARG D 1 409 ? 27.514 45.183 4.126 1.00 18.69 424 ARG D C 1
ATOM 31545 O O . ARG D 1 409 ? 27.438 44.098 3.531 1.00 18.05 424 ARG D O 1
ATOM 31566 N N . GLY D 1 410 ? 28.540 45.515 4.872 1.00 16.16 425 GLY D N 1
ATOM 31567 C CA . GLY D 1 410 ? 29.634 44.586 5.049 1.00 17.43 425 GLY D CA 1
ATOM 31568 C C . GLY D 1 410 ? 30.412 44.775 6.337 1.00 17.26 425 GLY D C 1
ATOM 31569 O O . GLY D 1 410 ? 30.294 45.823 7.009 1.00 16.56 425 GLY D O 1
ATOM 31573 N N . VAL D 1 411 ? 31.204 43.753 6.687 1.00 16.42 426 VAL D N 1
ATOM 31574 C CA . VAL D 1 411 ? 32.196 43.831 7.731 1.00 15.18 426 VAL D CA 1
ATOM 31575 C C . VAL D 1 411 ? 33.497 43.189 7.287 1.00 15.73 426 VAL D C 1
ATOM 31576 O O . VAL D 1 411 ? 33.436 42.227 6.496 1.00 15.49 426 VAL D O 1
ATOM 31589 N N . ARG D 1 412 ? 34.628 43.646 7.827 1.00 15.70 427 ARG D N 1
ATOM 31590 C CA . ARG D 1 412 ? 35.820 42.850 7.676 1.00 16.95 427 ARG D CA 1
ATOM 31591 C C . ARG D 1 412 ? 36.630 42.841 8.969 1.00 19.28 427 ARG D C 1
ATOM 31592 O O . ARG D 1 412 ? 36.711 43.840 9.710 1.00 17.23 427 ARG D O 1
ATOM 31613 N N . THR D 1 413 ? 37.281 41.693 9.217 1.00 17.01 428 THR D N 1
ATOM 31614 C CA . THR D 1 413 ? 38.395 41.563 10.132 1.00 18.07 428 THR D CA 1
ATOM 31615 C C . THR D 1 413 ? 39.719 41.595 9.370 1.00 16.77 428 THR D C 1
ATOM 31616 O O . THR D 1 413 ? 39.768 41.834 8.168 1.00 18.84 428 THR D O 1
ATOM 31627 N N . LYS D 1 414 ? 40.840 41.258 10.037 1.00 19.70 429 LYS D N 1
ATOM 31628 C CA . LYS D 1 414 ? 42.114 41.145 9.364 1.00 24.75 429 LYS D CA 1
ATOM 31629 C C . LYS D 1 414 ? 42.086 40.095 8.251 1.00 22.77 429 LYS D C 1
ATOM 31630 O O . LYS D 1 414 ? 42.626 40.324 7.175 1.00 24.47 429 LYS D O 1
ATOM 31649 N N . ASP D 1 415 ? 41.395 38.980 8.485 1.00 21.57 430 ASP D N 1
ATOM 31650 C CA . ASP D 1 415 ? 41.487 37.833 7.592 1.00 22.24 430 ASP D CA 1
ATOM 31651 C C . ASP D 1 415 ? 40.213 37.529 6.797 1.00 20.84 430 ASP D C 1
ATOM 31652 O O . ASP D 1 415 ? 40.269 36.718 5.849 1.00 19.86 430 ASP D O 1
ATOM 31661 N N . TRP D 1 416 ? 39.064 38.120 7.138 1.00 18.82 431 TRP D N 1
ATOM 31662 C CA . TRP D 1 416 ? 37.836 37.817 6.445 1.00 18.31 431 TRP D CA 1
ATOM 31663 C C . TRP D 1 416 ? 37.029 39.061 6.096 1.00 17.54 431 TRP D C 1
ATOM 31664 O O . TRP D 1 416 ? 37.005 40.007 6.880 1.00 19.92 431 TRP D O 1
ATOM 31685 N N . LYS D 1 417 ? 36.257 38.984 5.035 1.00 16.55 432 LYS D N 1
ATOM 31686 C CA . LYS D 1 417 ? 35.285 40.007 4.634 1.00 15.56 432 LYS D CA 1
ATOM 31687 C C . LYS D 1 417 ? 33.944 39.359 4.315 1.00 17.61 432 LYS D C 1
ATOM 31688 O O . LYS D 1 417 ? 33.886 38.343 3.623 1.00 16.45 432 LYS D O 1
ATOM 31707 N N . TYR D 1 418 ? 32.858 39.905 4.857 1.00 15.44 433 TYR D N 1
ATOM 31708 C CA . TYR D 1 418 ? 31.504 39.467 4.600 1.00 16.58 433 TYR D CA 1
ATOM 31709 C C . TYR D 1 418 ? 30.696 40.631 4.047 1.00 19.19 433 TYR D C 1
ATOM 31710 O O . TYR D 1 418 ? 30.708 41.707 4.658 1.00 17.19 433 TYR D O 1
ATOM 31728 N N . ILE D 1 419 ? 29.945 40.377 2.982 1.00 16.94 434 ILE D N 1
ATOM 31729 C CA . ILE D 1 419 ? 29.081 41.342 2.325 1.00 16.04 434 ILE D CA 1
ATOM 31730 C C . ILE D 1 419 ? 27.693 40.733 2.251 1.00 18.80 434 ILE D C 1
ATOM 31731 O O . ILE D 1 419 ? 27.562 39.595 1.777 1.00 18.33 434 ILE D O 1
ATOM 31747 N N . ALA D 1 420 ? 26.672 41.516 2.599 1.00 18.19 435 ALA D N 1
ATOM 31748 C CA . ALA D 1 420 ? 25.270 41.147 2.458 1.00 19.93 435 ALA D CA 1
ATOM 31749 C C . ALA D 1 420 ? 24.585 42.198 1.615 1.00 19.37 435 ALA D C 1
ATOM 31750 O O . ALA D 1 420 ? 24.727 43.401 1.909 1.00 19.26 435 ALA D O 1
ATOM 31757 N N . VAL D 1 421 ? 23.799 41.784 0.623 1.00 18.39 436 VAL D N 1
ATOM 31758 C CA . VAL D 1 421 ? 23.035 42.649 -0.230 1.00 19.48 436 VAL D CA 1
ATOM 31759 C C . VAL D 1 421 ? 21.558 42.312 -0.009 1.00 22.54 436 VAL D C 1
ATOM 31760 O O . VAL D 1 421 ? 21.196 41.138 -0.135 1.00 21.47 436 VAL D O 1
ATOM 31773 N N . ARG D 1 422 ? 20.731 43.290 0.384 1.00 20.48 437 ARG D N 1
ATOM 31774 C CA . ARG D 1 422 ? 19.298 43.026 0.615 1.00 20.87 437 ARG D CA 1
ATOM 31775 C C . ARG D 1 422 ? 18.497 44.113 -0.091 1.00 22.86 437 ARG D C 1
ATOM 31776 O O . ARG D 1 422 ? 18.900 45.274 -0.099 1.00 23.19 437 ARG D O 1
ATOM 31797 N N . TYR D 1 423 ? 17.358 43.758 -0.710 1.00 22.32 438 TYR D N 1
ATOM 31798 C CA . TYR D 1 423 ? 16.742 44.674 -1.650 1.00 25.51 438 TYR D CA 1
ATOM 31799 C C . TYR D 1 423 ? 15.723 45.591 -0.989 1.00 27.10 438 TYR D C 1
ATOM 31800 O O . TYR D 1 423 ? 15.018 45.174 -0.096 1.00 25.88 438 TYR D O 1
ATOM 31818 N N . ASP D 1 424 ? 15.626 46.826 -1.488 1.00 26.72 439 ASP D N 1
ATOM 31819 C CA . ASP D 1 424 ? 14.531 47.728 -1.151 1.00 29.25 439 ASP D CA 1
ATOM 31820 C C . ASP D 1 424 ? 13.238 47.243 -1.835 1.00 28.47 439 ASP D C 1
ATOM 31821 O O . ASP D 1 424 ? 13.266 46.491 -2.808 1.00 29.10 439 ASP D O 1
ATOM 31830 N N . GLU D 1 425 ? 12.106 47.834 -1.413 1.00 32.74 440 GLU D N 1
ATOM 31831 C CA . GLU D 1 425 ? 10.794 47.438 -1.919 1.00 40.16 440 GLU D CA 1
ATOM 31832 C C . GLU D 1 425 ? 10.659 47.670 -3.421 1.00 35.43 440 GLU D C 1
ATOM 31833 O O . GLU D 1 425 ? 10.195 46.768 -4.126 1.00 34.45 440 GLU D O 1
ATOM 31845 N N . ALA D 1 426 ? 11.085 48.842 -3.918 1.00 35.34 441 ALA D N 1
ATOM 31846 C CA . ALA D 1 426 ? 10.946 49.169 -5.331 1.00 38.58 441 ALA D CA 1
ATOM 31847 C C . ALA D 1 426 ? 11.698 48.143 -6.168 1.00 38.57 441 ALA D C 1
ATOM 31848 O O . ALA D 1 426 ? 11.160 47.647 -7.152 1.00 40.94 441 ALA D O 1
ATOM 31855 N N . SER D 1 427 ? 12.933 47.808 -5.741 1.00 34.89 442 SER D N 1
ATOM 31856 C CA . SER D 1 427 ? 13.759 46.870 -6.491 1.00 31.73 442 SER D CA 1
ATOM 31857 C C . SER D 1 427 ? 13.134 45.480 -6.523 1.00 26.43 442 SER D C 1
ATOM 31858 O O . SER D 1 427 ? 13.128 44.866 -7.578 1.00 31.31 442 SER D O 1
ATOM 31866 N N . GLN D 1 428 ? 12.665 45.019 -5.365 1.00 30.98 443 GLN D N 1
ATOM 31867 C CA . GLN D 1 428 ? 12.038 43.710 -5.224 1.00 34.57 443 GLN D CA 1
ATOM 31868 C C . GLN D 1 428 ? 10.782 43.560 -6.100 1.00 38.84 443 GLN D C 1
ATOM 31869 O O . GLN D 1 428 ? 10.551 42.491 -6.662 1.00 39.12 443 GLN D O 1
ATOM 31883 N N . ARG D 1 429 ? 9.987 44.622 -6.242 1.00 43.55 444 ARG D N 1
ATOM 31884 C CA . ARG D 1 429 ? 8.814 44.607 -7.114 1.00 46.43 444 ARG D CA 1
ATOM 31885 C C . ARG D 1 429 ? 9.216 44.413 -8.578 1.00 50.12 444 ARG D C 1
ATOM 31886 O O . ARG D 1 429 ? 8.577 43.649 -9.309 1.00 45.72 444 ARG D O 1
ATOM 31907 N N . ILE D 1 430 ? 10.263 45.124 -9.030 1.00 43.50 445 ILE D N 1
ATOM 31908 C CA . ILE D 1 430 ? 10.730 44.970 -10.403 1.00 44.54 445 ILE D CA 1
ATOM 31909 C C . ILE D 1 430 ? 11.265 43.552 -10.610 1.00 42.48 445 ILE D C 1
ATOM 31910 O O . ILE D 1 430 ? 11.043 42.952 -11.669 1.00 41.99 445 ILE D O 1
ATOM 31926 N N . VAL D 1 431 ? 11.944 42.990 -9.594 1.00 39.42 446 VAL D N 1
ATOM 31927 C CA . VAL D 1 431 ? 12.468 41.640 -9.710 1.00 39.70 446 VAL D CA 1
ATOM 31928 C C . VAL D 1 431 ? 11.279 40.686 -9.836 1.00 42.97 446 VAL D C 1
ATOM 31929 O O . VAL D 1 431 ? 11.302 39.805 -10.689 1.00 41.77 446 VAL D O 1
ATOM 31942 N N . ASP D 1 432 ? 10.247 40.900 -9.014 1.00 44.55 447 ASP D N 1
ATOM 31943 C CA . ASP D 1 432 ? 9.068 40.033 -8.973 1.00 49.62 447 ASP D CA 1
ATOM 31944 C C . ASP D 1 432 ? 8.253 40.159 -10.261 1.00 53.93 447 ASP D C 1
ATOM 31945 O O . ASP D 1 432 ? 7.669 39.178 -10.716 1.00 55.69 447 ASP D O 1
ATOM 31954 N N . SER D 1 433 ? 8.266 41.352 -10.873 1.00 50.03 448 SER D N 1
ATOM 31955 C CA . SER D 1 433 ? 7.619 41.580 -12.158 1.00 52.35 448 SER D CA 1
ATOM 31956 C C . SER D 1 433 ? 8.262 40.749 -13.264 1.00 54.02 448 SER D C 1
ATOM 31957 O O . SER D 1 433 ? 7.650 40.563 -14.312 1.00 61.84 448 SER D O 1
ATOM 31965 N N . GLY D 1 434 ? 9.512 40.315 -13.070 1.00 50.61 449 GLY D N 1
ATOM 31966 C CA . GLY D 1 434 ? 10.246 39.574 -14.088 1.00 46.09 449 GLY D CA 1
ATOM 31967 C C . GLY D 1 434 ? 10.850 40.490 -15.154 1.00 48.10 449 GLY D C 1
ATOM 31968 O O . GLY D 1 434 ? 11.625 40.027 -15.989 1.00 52.85 449 GLY D O 1
ATOM 31972 N N . LYS D 1 435 ? 10.491 41.783 -15.129 1.00 46.62 450 LYS D N 1
ATOM 31973 C CA . LYS D 1 435 ? 11.063 42.749 -16.050 1.00 51.50 450 LYS D CA 1
ATOM 31974 C C . LYS D 1 435 ? 12.481 43.064 -15.582 1.00 48.11 450 LYS D C 1
ATOM 31975 O O . LYS D 1 435 ? 12.748 43.104 -14.390 1.00 44.45 450 LYS D O 1
ATOM 31994 N N . MET D 1 436 ? 13.362 43.345 -16.532 1.00 50.15 451 MET D N 1
ATOM 31995 C CA . MET D 1 436 ? 14.706 43.770 -16.197 1.00 47.26 451 MET D CA 1
ATOM 31996 C C . MET D 1 436 ? 14.710 45.253 -15.834 1.00 46.32 451 MET D C 1
ATOM 31997 O O . MET D 1 436 ? 13.755 45.991 -16.083 1.00 46.49 451 MET D O 1
ATOM 32011 N N . PHE D 1 437 ? 15.779 45.662 -15.147 1.00 43.57 452 PHE D N 1
ATOM 32012 C CA . PHE D 1 437 ? 16.027 47.067 -14.893 1.00 38.11 452 PHE D CA 1
ATOM 32013 C C . PHE D 1 437 ? 16.549 47.705 -16.172 1.00 38.12 452 PHE D C 1
ATOM 32014 O O . PHE D 1 437 ? 17.329 47.078 -16.897 1.00 40.53 452 PHE D O 1
ATOM 32031 N N . LYS D 1 438 ? 16.129 48.959 -16.391 1.00 42.00 453 LYS D N 1
ATOM 32032 C CA . LYS D 1 438 ? 16.653 49.805 -17.449 1.00 51.08 453 LYS D CA 1
ATOM 32033 C C . LYS D 1 438 ? 18.033 50.336 -17.054 1.00 44.76 453 LYS D C 1
ATOM 32034 O O . LYS D 1 438 ? 18.152 51.153 -16.149 1.00 51.44 453 LYS D O 1
ATOM 32053 N N . GLY D 1 439 ? 19.067 49.923 -17.787 1.00 49.90 454 GLY D N 1
ATOM 32054 C CA . GLY D 1 439 ? 20.432 50.255 -17.407 1.00 50.60 454 GLY D CA 1
ATOM 32055 C C . GLY D 1 439 ? 21.092 51.272 -18.336 1.00 55.75 454 GLY D C 1
ATOM 32056 O O . GLY D 1 439 ? 20.639 51.508 -19.459 1.00 49.83 454 GLY D O 1
ATOM 32060 N N . TYR D 1 440 ? 22.198 51.838 -17.824 1.00 50.81 455 TYR D N 1
ATOM 32061 C CA . TYR D 1 440 ? 23.033 52.810 -18.511 1.00 50.50 455 TYR D CA 1
ATOM 32062 C C . TYR D 1 440 ? 23.269 52.343 -19.946 1.00 48.07 455 TYR D C 1
ATOM 32063 O O . TYR D 1 440 ? 23.574 51.177 -20.165 1.00 52.46 455 TYR D O 1
ATOM 32081 N N . LYS D 1 441 ? 23.065 53.258 -20.912 1.00 53.57 456 LYS D N 1
ATOM 32082 C CA . LYS D 1 441 ? 23.403 53.043 -22.314 1.00 56.33 456 LYS D CA 1
ATOM 32083 C C . LYS D 1 441 ? 22.883 51.691 -22.811 1.00 55.57 456 LYS D C 1
ATOM 32084 O O . LYS D 1 441 ? 23.602 50.963 -23.492 1.00 53.12 456 LYS D O 1
ATOM 32103 N N . GLY D 1 442 ? 21.650 51.339 -22.433 1.00 53.52 457 GLY D N 1
ATOM 32104 C CA . GLY D 1 442 ? 20.989 50.170 -22.984 1.00 52.86 457 GLY D CA 1
ATOM 32105 C C . GLY D 1 442 ? 21.273 48.881 -22.218 1.00 53.88 457 GLY D C 1
ATOM 32106 O O . GLY D 1 442 ? 20.638 47.874 -22.518 1.00 49.09 457 GLY D O 1
ATOM 32110 N N . HIS D 1 443 ? 22.195 48.912 -21.237 1.00 50.84 458 HIS D N 1
ATOM 32111 C CA . HIS D 1 443 ? 22.647 47.705 -20.555 1.00 52.15 458 HIS D CA 1
ATOM 32112 C C . HIS D 1 443 ? 21.693 47.333 -19.422 1.00 55.42 458 HIS D C 1
ATOM 32113 O O . HIS D 1 443 ? 21.948 47.614 -18.256 1.00 52.84 458 HIS D O 1
ATOM 32128 N N . ASP D 1 444 ? 20.609 46.646 -19.781 1.00 51.32 459 ASP D N 1
ATOM 32129 C CA . ASP D 1 444 ? 19.581 46.247 -18.836 1.00 50.85 459 ASP D CA 1
ATOM 32130 C C . ASP D 1 444 ? 20.080 45.046 -18.038 1.00 43.98 459 ASP D C 1
ATOM 32131 O O . ASP D 1 444 ? 20.922 44.285 -18.504 1.00 43.69 459 ASP D O 1
ATOM 32140 N N . HIS D 1 445 ? 19.536 44.881 -16.828 1.00 38.46 460 HIS D N 1
ATOM 32141 C CA . HIS D 1 445 ? 20.050 43.901 -15.891 1.00 35.66 460 HIS D CA 1
ATOM 32142 C C . HIS D 1 445 ? 18.890 43.295 -15.106 1.00 31.40 460 HIS D C 1
ATOM 32143 O O . HIS D 1 445 ? 17.932 43.987 -14.765 1.00 36.59 460 HIS D O 1
ATOM 32158 N N . LYS D 1 446 ? 19.028 42.017 -14.752 1.00 34.01 461 LYS D N 1
ATOM 32159 C CA . LYS D 1 446 ? 17.988 41.283 -14.036 1.00 38.04 461 LYS D CA 1
ATOM 32160 C C . LYS D 1 446 ? 17.881 41.683 -12.563 1.00 35.29 461 LYS D C 1
ATOM 32161 O O . LYS D 1 446 ? 16.791 41.726 -12.001 1.00 34.51 461 LYS D O 1
ATOM 32180 N N . LEU D 1 447 ? 19.027 41.919 -11.903 1.00 31.39 462 LEU D N 1
ATOM 32181 C CA . LEU D 1 447 ? 19.028 42.175 -10.471 1.00 29.36 462 LEU D CA 1
ATOM 32182 C C . LEU D 1 447 ? 19.484 43.605 -10.228 1.00 26.24 462 LEU D C 1
ATOM 32183 O O . LEU D 1 447 ? 20.183 44.158 -11.070 1.00 26.32 462 LEU D O 1
ATOM 32199 N N . PRO D 1 448 ? 19.090 44.241 -9.108 1.00 25.62 463 PRO D N 1
ATOM 32200 C CA . PRO D 1 448 ? 19.418 45.654 -8.909 1.00 24.86 463 PRO D CA 1
ATOM 32201 C C . PRO D 1 448 ? 20.916 45.843 -8.638 1.00 24.70 463 PRO D C 1
ATOM 32202 O O . PRO D 1 448 ? 21.576 44.976 -8.079 1.00 22.89 463 PRO D O 1
ATOM 32213 N N . HIS D 1 449 ? 21.430 47.022 -8.992 1.00 23.43 464 HIS D N 1
ATOM 32214 C CA . HIS D 1 449 ? 22.770 47.406 -8.525 1.00 22.21 464 HIS D CA 1
ATOM 32215 C C . HIS D 1 449 ? 22.681 47.869 -7.076 1.00 23.41 464 HIS D C 1
ATOM 32216 O O . HIS D 1 449 ? 21.617 48.155 -6.555 1.00 21.29 464 HIS D O 1
ATOM 32231 N N . TYR D 1 450 ? 23.835 48.026 -6.397 1.00 19.84 465 TYR D N 1
ATOM 32232 C CA . TYR D 1 450 ? 23.779 48.485 -5.011 1.00 18.27 465 TYR D CA 1
ATOM 32233 C C . TYR D 1 450 ? 23.173 49.889 -4.965 1.00 18.06 465 TYR D C 1
ATOM 32234 O O . TYR D 1 450 ? 22.473 50.217 -4.018 1.00 19.31 465 TYR D O 1
ATOM 32252 N N . VAL D 1 451 ? 23.544 50.698 -5.954 1.00 20.28 466 VAL D N 1
ATOM 32253 C CA . VAL D 1 451 ? 23.186 52.114 -5.988 1.00 19.43 466 VAL D CA 1
ATOM 32254 C C . VAL D 1 451 ? 22.226 52.384 -7.143 1.00 21.23 466 VAL D C 1
ATOM 32255 O O . VAL D 1 451 ? 22.202 51.681 -8.154 1.00 22.74 466 VAL D O 1
ATOM 32268 N N . ARG D 1 452 ? 21.476 53.481 -7.005 1.00 22.95 467 ARG D N 1
ATOM 32269 C CA . ARG D 1 452 ? 20.564 53.930 -8.047 1.00 24.74 467 ARG D CA 1
ATOM 32270 C C . ARG D 1 452 ? 21.296 54.419 -9.296 1.00 28.74 467 ARG D C 1
ATOM 32271 O O . ARG D 1 452 ? 20.780 54.351 -10.414 1.00 28.91 467 ARG D O 1
ATOM 32292 N N . ASN D 1 453 ? 22.469 55.019 -9.107 1.00 24.68 468 ASN D N 1
ATOM 32293 C CA . ASN D 1 453 ? 23.224 55.565 -10.217 1.00 26.71 468 ASN D CA 1
ATOM 32294 C C . ASN D 1 453 ? 23.609 54.436 -11.182 1.00 28.48 468 ASN D C 1
ATOM 32295 O O . ASN D 1 453 ? 24.423 53.563 -10.835 1.00 27.90 468 ASN D O 1
ATOM 32306 N N . GLY D 1 454 ? 22.956 54.417 -12.363 1.00 32.21 469 GLY D N 1
ATOM 32307 C CA . GLY D 1 454 ? 23.168 53.407 -13.390 1.00 30.63 469 GLY D CA 1
ATOM 32308 C C . GLY D 1 454 ? 24.592 53.383 -13.951 1.00 28.27 469 GLY D C 1
ATOM 32309 O O . GLY D 1 454 ? 25.053 52.330 -14.389 1.00 31.10 469 GLY D O 1
ATOM 32313 N N . HIS D 1 455 ? 25.278 54.533 -13.960 1.00 29.09 470 HIS D N 1
ATOM 32314 C CA . HIS D 1 455 ? 26.642 54.634 -14.469 1.00 29.33 470 HIS D CA 1
ATOM 32315 C C . HIS D 1 455 ? 27.586 53.866 -13.544 1.00 29.57 470 HIS D C 1
ATOM 32316 O O . HIS D 1 455 ? 28.383 53.024 -13.994 1.00 24.66 470 HIS D O 1
ATOM 32331 N N . LEU D 1 456 ? 27.503 54.191 -12.251 1.00 26.63 471 LEU D N 1
ATOM 32332 C CA . LEU D 1 456 ? 28.330 53.554 -11.237 1.00 24.72 471 LEU D CA 1
ATOM 32333 C C . LEU D 1 456 ? 28.021 52.063 -11.195 1.00 26.28 471 LEU D C 1
ATOM 32334 O O . LEU D 1 456 ? 28.934 51.252 -11.047 1.00 26.50 471 LEU D O 1
ATOM 32350 N N . GLY D 1 457 ? 26.728 51.722 -11.265 1.00 24.52 472 GLY D N 1
ATOM 32351 C CA . GLY D 1 457 ? 26.313 50.327 -11.202 1.00 23.95 472 GLY D CA 1
ATOM 32352 C C . GLY D 1 457 ? 26.858 49.501 -12.364 1.00 24.19 472 GLY D C 1
ATOM 32353 O O . GLY D 1 457 ? 27.408 48.407 -12.180 1.00 24.37 472 GLY D O 1
ATOM 32357 N N . TYR D 1 458 ? 26.708 50.037 -13.592 1.00 22.22 473 TYR D N 1
ATOM 32358 C CA . TYR D 1 458 ? 27.139 49.335 -14.789 1.00 26.42 473 TYR D CA 1
ATOM 32359 C C . TYR D 1 458 ? 28.635 49.070 -14.703 1.00 24.28 473 TYR D C 1
ATOM 32360 O O . TYR D 1 458 ? 29.061 47.925 -14.881 1.00 22.68 473 TYR D O 1
ATOM 32378 N N . TYR D 1 459 ? 29.419 50.071 -14.312 1.00 24.71 474 TYR D N 1
ATOM 32379 C CA . TYR D 1 459 ? 30.869 49.898 -14.368 1.00 25.37 474 TYR D CA 1
ATOM 32380 C C . TYR D 1 459 ? 31.329 49.000 -13.216 1.00 23.78 474 TYR D C 1
ATOM 32381 O O . TYR D 1 459 ? 32.330 48.285 -13.381 1.00 23.69 474 TYR D O 1
ATOM 32399 N N . GLY D 1 460 ? 30.622 49.072 -12.086 1.00 22.55 475 GLY D N 1
ATOM 32400 C CA . GLY D 1 460 ? 30.987 48.301 -10.910 1.00 21.98 475 GLY D CA 1
ATOM 32401 C C . GLY D 1 460 ? 30.751 46.817 -11.145 1.00 23.36 475 GLY D C 1
ATOM 32402 O O . GLY D 1 460 ? 31.489 45.980 -10.634 1.00 25.45 475 GLY D O 1
ATOM 32406 N N . ALA D 1 461 ? 29.697 46.502 -11.901 1.00 22.63 476 ALA D N 1
ATOM 32407 C CA . ALA D 1 461 ? 29.324 45.114 -12.116 1.00 23.84 476 ALA D CA 1
ATOM 32408 C C . ALA D 1 461 ? 29.987 44.517 -13.347 1.00 25.70 476 ALA D C 1
ATOM 32409 O O . ALA D 1 461 ? 30.148 43.308 -13.414 1.00 28.18 476 ALA D O 1
ATOM 32416 N N . LYS D 1 462 ? 30.426 45.346 -14.298 1.00 29.57 477 LYS D N 1
ATOM 32417 C CA . LYS D 1 462 ? 30.835 44.860 -15.617 1.00 29.44 477 LYS D CA 1
ATOM 32418 C C . LYS D 1 462 ? 31.845 43.708 -15.566 1.00 32.40 477 LYS D C 1
ATOM 32419 O O . LYS D 1 462 ? 31.695 42.686 -16.245 1.00 30.99 477 LYS D O 1
ATOM 32438 N N . ASP D 1 463 ? 32.933 43.873 -14.820 1.00 29.12 478 ASP D N 1
ATOM 32439 C CA . ASP D 1 463 ? 33.944 42.816 -14.781 1.00 28.35 478 ASP D CA 1
ATOM 32440 C C . ASP D 1 463 ? 33.992 42.165 -13.411 1.00 27.23 478 ASP D C 1
ATOM 32441 O O . ASP D 1 463 ? 35.050 41.677 -13.033 1.00 28.06 478 ASP D O 1
ATOM 32450 N N . HIS D 1 464 ? 32.868 42.147 -12.686 1.00 23.09 479 HIS D N 1
ATOM 32451 C CA . HIS D 1 464 ? 32.778 41.559 -11.327 1.00 22.68 479 HIS D CA 1
ATOM 32452 C C . HIS D 1 464 ? 31.707 40.472 -11.304 1.00 20.61 479 HIS D C 1
ATOM 32453 O O . HIS D 1 464 ? 30.563 40.784 -11.041 1.00 20.92 479 HIS D O 1
ATOM 32468 N N . PRO D 1 465 ? 32.088 39.205 -11.551 1.00 21.80 480 PRO D N 1
ATOM 32469 C CA . PRO D 1 465 ? 31.141 38.101 -11.552 1.00 23.31 480 PRO D CA 1
ATOM 32470 C C . PRO D 1 465 ? 30.366 37.865 -10.262 1.00 21.32 480 PRO D C 1
ATOM 32471 O O . PRO D 1 465 ? 29.290 37.290 -10.326 1.00 25.16 480 PRO D O 1
ATOM 32482 N N . LEU D 1 466 ? 30.909 38.290 -9.128 1.00 22.69 481 LEU D N 1
ATOM 32483 C CA . LEU D 1 466 ? 30.275 38.075 -7.804 1.00 20.51 481 LEU D CA 1
ATOM 32484 C C . LEU D 1 466 ? 29.485 39.316 -7.359 1.00 19.84 481 LEU D C 1
ATOM 32485 O O . LEU D 1 466 ? 28.946 39.272 -6.267 1.00 18.93 481 LEU D O 1
ATOM 32501 N N . TYR D 1 467 ? 29.434 40.358 -8.194 1.00 21.62 482 TYR D N 1
ATOM 32502 C CA . TYR D 1 467 ? 28.811 41.612 -7.780 1.00 19.01 482 TYR D CA 1
ATOM 32503 C C . TYR D 1 467 ? 27.410 41.418 -7.207 1.00 18.79 482 TYR D C 1
ATOM 32504 O O . TYR D 1 467 ? 27.078 41.974 -6.189 1.00 20.29 482 TYR D O 1
ATOM 32522 N N . PHE D 1 468 ? 26.572 40.610 -7.868 1.00 20.05 483 PHE D N 1
ATOM 32523 C CA . PHE D 1 468 ? 25.176 40.496 -7.504 1.00 21.27 483 PHE D CA 1
ATOM 32524 C C . PHE D 1 468 ? 24.927 39.379 -6.485 1.00 22.69 483 PHE D C 1
ATOM 32525 O O . PHE D 1 468 ? 23.791 39.195 -6.035 1.00 24.36 483 PHE D O 1
ATOM 32542 N N . ASP D 1 469 ? 25.983 38.671 -6.068 1.00 22.16 484 ASP D N 1
ATOM 32543 C CA . ASP D 1 469 ? 25.813 37.659 -5.049 1.00 20.26 484 ASP D CA 1
ATOM 32544 C C . ASP D 1 469 ? 25.286 38.281 -3.766 1.00 21.20 484 ASP D C 1
ATOM 32545 O O . ASP D 1 469 ? 25.893 39.187 -3.188 1.00 21.36 484 ASP D O 1
ATOM 32554 N N . LYS D 1 470 ? 24.219 37.724 -3.206 1.00 21.05 485 LYS D N 1
ATOM 32555 C CA . LYS D 1 470 ? 23.598 38.388 -2.077 1.00 20.08 485 LYS D CA 1
ATOM 32556 C C . LYS D 1 470 ? 24.353 38.182 -0.757 1.00 19.53 485 LYS D C 1
ATOM 32557 O O . LYS D 1 470 ? 24.129 38.911 0.201 1.00 17.49 485 LYS D O 1
ATOM 32576 N N . ASN D 1 471 ? 25.181 37.141 -0.658 1.00 17.05 486 ASN D N 1
ATOM 32577 C CA . ASN D 1 471 ? 25.994 36.868 0.502 1.00 18.29 486 ASN D CA 1
ATOM 32578 C C . ASN D 1 471 ? 27.354 36.470 -0.018 1.00 17.71 486 ASN D C 1
ATOM 32579 O O . ASN D 1 471 ? 27.442 35.542 -0.838 1.00 19.77 486 ASN D O 1
ATOM 32590 N N . GLN D 1 472 ? 28.385 37.233 0.372 1.00 17.42 487 GLN D N 1
ATOM 32591 C CA . GLN D 1 472 ? 29.728 37.031 -0.123 1.00 17.59 487 GLN D CA 1
ATOM 32592 C C . GLN D 1 472 ? 30.645 36.935 1.069 1.00 16.80 487 GLN D C 1
ATOM 32593 O O . GLN D 1 472 ? 30.610 37.785 1.971 1.00 17.55 487 GLN D O 1
ATOM 32607 N N . LEU D 1 473 ? 31.525 35.925 1.099 1.00 14.81 488 LEU D N 1
ATOM 32608 C CA . LEU D 1 473 ? 32.527 35.732 2.126 1.00 15.85 488 LEU D CA 1
ATOM 32609 C C . LEU D 1 473 ? 33.868 35.513 1.475 1.00 18.03 488 LEU D C 1
ATOM 32610 O O . LEU D 1 473 ? 33.992 34.565 0.696 1.00 17.34 488 LEU D O 1
ATOM 32626 N N . PHE D 1 474 ? 34.871 36.295 1.864 1.00 15.10 489 PHE D N 1
ATOM 32627 C CA . PHE D 1 474 ? 36.223 36.202 1.319 1.00 16.03 489 PHE D CA 1
ATOM 32628 C C . PHE D 1 474 ? 37.244 36.000 2.407 1.00 18.18 489 PHE D C 1
ATOM 32629 O O . PHE D 1 474 ? 37.196 36.604 3.465 1.00 16.93 489 PHE D O 1
ATOM 32646 N N . ASN D 1 475 ? 38.197 35.076 2.157 1.00 16.39 490 ASN D N 1
ATOM 32647 C CA . ASN D 1 475 ? 39.357 34.948 2.994 1.00 16.22 490 ASN D CA 1
ATOM 32648 C C . ASN D 1 475 ? 40.469 35.791 2.396 1.00 18.30 490 ASN D C 1
ATOM 32649 O O . ASN D 1 475 ? 40.866 35.586 1.272 1.00 18.46 490 ASN D O 1
ATOM 32660 N N . ARG D 1 476 ? 40.917 36.767 3.178 1.00 19.91 491 ARG D N 1
ATOM 32661 C CA . ARG D 1 476 ? 41.808 37.805 2.701 1.00 20.59 491 ARG D CA 1
ATOM 32662 C C . ARG D 1 476 ? 43.227 37.293 2.544 1.00 25.45 491 ARG D C 1
ATOM 32663 O O . ARG D 1 476 ? 43.993 37.947 1.850 1.00 27.65 491 ARG D O 1
ATOM 32684 N N . VAL D 1 477 ? 43.541 36.147 3.166 1.00 23.51 492 VAL D N 1
ATOM 32685 C CA . VAL D 1 477 ? 44.834 35.476 3.045 1.00 28.96 492 VAL D CA 1
ATOM 32686 C C . VAL D 1 477 ? 44.908 34.591 1.807 1.00 26.58 492 VAL D C 1
ATOM 32687 O O . VAL D 1 477 ? 45.861 34.712 1.046 1.00 32.62 492 VAL D O 1
ATOM 32700 N N . THR D 1 478 ? 43.945 33.694 1.607 1.00 24.75 493 THR D N 1
ATOM 32701 C CA . THR D 1 478 ? 43.976 32.804 0.451 1.00 25.97 493 THR D CA 1
ATOM 32702 C C . THR D 1 478 ? 43.509 33.529 -0.812 1.00 28.76 493 THR D C 1
ATOM 32703 O O . THR D 1 478 ? 43.795 33.066 -1.912 1.00 32.52 493 THR D O 1
ATOM 32714 N N . ASP D 1 479 ? 42.774 34.628 -0.654 1.00 23.85 494 ASP D N 1
ATOM 32715 C CA . ASP D 1 479 ? 42.097 35.252 -1.813 1.00 21.56 494 ASP D CA 1
ATOM 32716 C C . ASP D 1 479 ? 42.089 36.777 -1.710 1.00 21.98 494 ASP D C 1
ATOM 32717 O O . ASP D 1 479 ? 41.021 37.375 -1.662 1.00 21.18 494 ASP D O 1
ATOM 32726 N N . PRO D 1 480 ? 43.263 37.412 -1.791 1.00 21.08 495 PRO D N 1
ATOM 32727 C CA . PRO D 1 480 ? 43.325 38.857 -1.729 1.00 24.90 495 PRO D CA 1
ATOM 32728 C C . PRO D 1 480 ? 42.583 39.588 -2.853 1.00 24.41 495 PRO D C 1
ATOM 32729 O O . PRO D 1 480 ? 42.187 40.731 -2.640 1.00 25.94 495 PRO D O 1
ATOM 32740 N N . GLU D 1 481 ? 42.363 38.929 -3.990 1.00 21.66 496 GLU D N 1
ATOM 32741 C CA . GLU D 1 481 ? 41.668 39.553 -5.150 1.00 21.66 496 GLU D CA 1
ATOM 32742 C C . GLU D 1 481 ? 40.144 39.378 -5.054 1.00 17.93 496 GLU D C 1
ATOM 32743 O O . GLU D 1 481 ? 39.468 39.866 -5.937 1.00 21.83 496 GLU D O 1
ATOM 32755 N N . GLU D 1 482 ? 39.656 38.680 -4.036 1.00 17.85 497 GLU D N 1
ATOM 32756 C CA . GLU D 1 482 ? 38.198 38.517 -3.795 1.00 19.25 497 GLU D CA 1
ATOM 32757 C C . GLU D 1 482 ? 37.536 37.901 -5.024 1.00 21.38 497 GLU D C 1
ATOM 32758 O O . GLU D 1 482 ? 36.543 38.438 -5.508 1.00 20.62 497 GLU D O 1
ATOM 32770 N N . THR D 1 483 ? 38.085 36.773 -5.467 1.00 20.02 498 THR D N 1
ATOM 32771 C CA . THR D 1 483 ? 37.515 36.097 -6.622 1.00 22.84 498 THR D CA 1
ATOM 32772 C C . THR D 1 483 ? 36.705 34.849 -6.267 1.00 22.10 498 THR D C 1
ATOM 32773 O O . THR D 1 483 ? 36.066 34.293 -7.163 1.00 22.32 498 THR D O 1
ATOM 32784 N N . LYS D 1 484 ? 36.713 34.420 -5.005 1.00 18.83 499 LYS D N 1
ATOM 32785 C CA . LYS D 1 484 ? 36.104 33.134 -4.643 1.00 20.45 499 LYS D CA 1
ATOM 32786 C C . LYS D 1 484 ? 35.184 33.292 -3.424 1.00 17.63 499 LYS D C 1
ATOM 32787 O O . LYS D 1 484 ? 35.647 33.547 -2.328 1.00 18.87 499 LYS D O 1
ATOM 32806 N N . ASN D 1 485 ? 33.901 33.138 -3.662 1.00 18.38 500 ASN D N 1
ATOM 32807 C CA . ASN D 1 485 ? 32.909 33.306 -2.622 1.00 15.57 500 ASN D CA 1
ATOM 32808 C C . ASN D 1 485 ? 32.886 32.055 -1.735 1.00 18.36 500 ASN D C 1
ATOM 32809 O O . ASN D 1 485 ? 32.514 30.974 -2.230 1.00 21.62 500 ASN D O 1
ATOM 32820 N N . LEU D 1 486 ? 33.166 32.188 -0.444 1.00 17.67 501 LEU D N 1
ATOM 32821 C CA . LEU D 1 486 ? 33.203 31.076 0.506 1.00 17.42 501 LEU D CA 1
ATOM 32822 C C . LEU D 1 486 ? 31.939 30.996 1.359 1.00 17.60 501 LEU D C 1
ATOM 32823 O O . LEU D 1 486 ? 31.929 30.260 2.342 1.00 17.64 501 LEU D O 1
ATOM 32839 N N . TYR D 1 487 ? 30.865 31.714 0.985 1.00 17.15 502 TYR D N 1
ATOM 32840 C CA . TYR D 1 487 ? 29.698 31.773 1.834 1.00 16.56 502 TYR D CA 1
ATOM 32841 C C . TYR D 1 487 ? 29.157 30.366 2.153 1.00 18.76 502 TYR D C 1
ATOM 32842 O O . TYR D 1 487 ? 28.711 30.138 3.260 1.00 18.91 502 TYR D O 1
ATOM 32860 N N . ASN D 1 488 ? 29.120 29.482 1.159 1.00 19.37 503 ASN D N 1
ATOM 32861 C CA . ASN D 1 488 ? 28.582 28.133 1.389 1.00 17.61 503 ASN D CA 1
ATOM 32862 C C . ASN D 1 488 ? 29.670 27.120 1.724 1.00 18.83 503 ASN D C 1
ATOM 32863 O O . ASN D 1 488 ? 29.325 25.967 2.070 1.00 20.97 503 ASN D O 1
ATOM 32874 N N . ILE D 1 489 ? 30.944 27.512 1.685 1.00 17.16 504 ILE D N 1
ATOM 32875 C CA . ILE D 1 489 ? 32.103 26.653 1.943 1.00 18.28 504 ILE D CA 1
ATOM 32876 C C . ILE D 1 489 ? 32.485 26.706 3.409 1.00 20.30 504 ILE D C 1
ATOM 32877 O O . ILE D 1 489 ? 32.963 25.744 3.985 1.00 18.35 504 ILE D O 1
ATOM 32893 N N . ASN D 1 490 ? 32.350 27.892 4.027 1.00 19.10 505 ASN D N 1
ATOM 32894 C CA . ASN D 1 490 ? 32.710 28.153 5.404 1.00 19.56 505 ASN D CA 1
ATOM 32895 C C . ASN D 1 490 ? 31.496 28.754 6.121 1.00 22.99 505 ASN D C 1
ATOM 32896 O O . ASN D 1 490 ? 31.483 29.925 6.510 1.00 20.12 505 ASN D O 1
ATOM 32907 N N . SER D 1 491 ? 30.470 27.944 6.353 1.00 20.10 506 SER D N 1
ATOM 32908 C CA . SER D 1 491 ? 29.175 28.410 6.801 1.00 21.53 506 SER D CA 1
ATOM 32909 C C . SER D 1 491 ? 29.239 28.886 8.247 1.00 22.06 506 SER D C 1
ATOM 32910 O O . SER D 1 491 ? 28.605 29.907 8.583 1.00 23.70 506 SER D O 1
ATOM 32918 N N . LYS D 1 492 ? 30.030 28.232 9.087 1.00 22.11 507 LYS D N 1
ATOM 32919 C CA . LYS D 1 492 ? 30.194 28.673 10.477 1.00 26.57 507 LYS D CA 1
ATOM 32920 C C . LYS D 1 492 ? 30.886 30.050 10.525 1.00 24.18 507 LYS D C 1
ATOM 32921 O O . LYS D 1 492 ? 30.560 30.881 11.373 1.00 20.66 507 LYS D O 1
ATOM 32940 N N . LYS D 1 493 ? 31.889 30.251 9.664 1.00 18.88 508 LYS D N 1
ATOM 32941 C CA . LYS D 1 493 ? 32.570 31.542 9.617 1.00 20.06 508 LYS D CA 1
ATOM 32942 C C . LYS D 1 493 ? 31.600 32.591 9.144 1.00 18.66 508 LYS D C 1
ATOM 32943 O O . LYS D 1 493 ? 31.589 33.725 9.694 1.00 19.14 508 LYS D O 1
ATOM 32962 N N . ALA D 1 494 ? 30.775 32.270 8.155 1.00 17.70 509 ALA D N 1
ATOM 32963 C CA . ALA D 1 494 ? 29.788 33.232 7.689 1.00 19.53 509 ALA D CA 1
ATOM 32964 C C . ALA D 1 494 ? 28.891 33.664 8.842 1.00 21.00 509 ALA D C 1
ATOM 32965 O O . ALA D 1 494 ? 28.557 34.858 8.967 1.00 20.83 509 ALA D O 1
ATOM 32972 N N . ASP D 1 495 ? 28.449 32.695 9.651 1.00 19.56 510 ASP D N 1
ATOM 32973 C CA . ASP D 1 495 ? 27.543 33.019 10.762 1.00 21.49 510 ASP D CA 1
ATOM 32974 C C . ASP D 1 495 ? 28.237 33.929 11.774 1.00 23.20 510 ASP D C 1
ATOM 32975 O O . ASP D 1 495 ? 27.589 34.836 12.329 1.00 23.25 510 ASP D O 1
ATOM 32984 N N . GLU D 1 496 ? 29.532 33.731 12.000 1.00 20.13 511 GLU D N 1
ATOM 32985 C CA . GLU D 1 496 ? 30.341 34.553 12.898 1.00 21.80 511 GLU D CA 1
ATOM 32986 C C . GLU D 1 496 ? 30.382 36.000 12.370 1.00 22.78 511 GLU D C 1
ATOM 32987 O O . GLU D 1 496 ? 30.187 36.965 13.129 1.00 21.52 511 GLU D O 1
ATOM 32999 N N . MET D 1 497 ? 30.563 36.155 11.061 1.00 20.19 512 MET D N 1
ATOM 33000 C CA . MET D 1 497 ? 30.655 37.490 10.473 1.00 18.23 512 MET D CA 1
ATOM 33001 C C . MET D 1 497 ? 29.297 38.170 10.499 1.00 20.08 512 MET D C 1
ATOM 33002 O O . MET D 1 497 ? 29.202 39.388 10.685 1.00 19.76 512 MET D O 1
ATOM 33016 N N . LYS D 1 498 ? 28.215 37.419 10.317 1.00 21.03 513 LYS D N 1
ATOM 33017 C CA . LYS D 1 498 ? 26.877 37.977 10.389 1.00 21.59 513 LYS D CA 1
ATOM 33018 C C . LYS D 1 498 ? 26.622 38.570 11.775 1.00 22.99 513 LYS D C 1
ATOM 33019 O O . LYS D 1 498 ? 25.854 39.537 11.876 1.00 21.79 513 LYS D O 1
ATOM 33038 N N . LYS D 1 499 ? 27.148 37.949 12.826 1.00 22.25 514 LYS D N 1
ATOM 33039 C CA . LYS D 1 499 ? 26.909 38.430 14.181 1.00 24.89 514 LYS D CA 1
ATOM 33040 C C . LYS D 1 499 ? 27.546 39.814 14.338 1.00 22.30 514 LYS D C 1
ATOM 33041 O O . LYS D 1 499 ? 26.960 40.717 14.981 1.00 22.29 514 LYS D O 1
ATOM 33060 N N . LYS D 1 500 ? 28.741 39.976 13.751 1.00 20.13 515 LYS D N 1
ATOM 33061 C CA . LYS D 1 500 ? 29.478 41.248 13.773 1.00 21.60 515 LYS D CA 1
ATOM 33062 C C . LYS D 1 500 ? 28.708 42.304 13.005 1.00 21.87 515 LYS D C 1
ATOM 33063 O O . LYS D 1 500 ? 28.541 43.453 13.480 1.00 20.10 515 LYS D O 1
ATOM 33082 N N . LEU D 1 501 ? 28.191 41.943 11.833 1.00 19.18 516 LEU D N 1
ATOM 33083 C CA . LEU D 1 501 ? 27.346 42.824 11.057 1.00 18.85 516 LEU D CA 1
ATOM 33084 C C . LEU D 1 501 ? 26.136 43.267 11.893 1.00 21.82 516 LEU D C 1
ATOM 33085 O O . LEU D 1 501 ? 25.793 44.445 11.965 1.00 18.79 516 LEU D O 1
ATOM 33101 N N . LEU D 1 502 ? 25.425 42.307 12.469 1.00 19.19 517 LEU D N 1
ATOM 33102 C CA . LEU D 1 502 ? 24.224 42.620 13.233 1.00 22.39 517 LEU D CA 1
ATOM 33103 C C . LEU D 1 502 ? 24.512 43.624 14.353 1.00 19.61 517 LEU D C 1
ATOM 33104 O O . LEU D 1 502 ? 23.733 44.570 14.567 1.00 22.90 517 LEU D O 1
ATOM 33120 N N . GLU D 1 503 ? 25.626 43.461 15.031 1.00 19.06 518 GLU D N 1
ATOM 33121 C CA . GLU D 1 503 ? 26.041 44.322 16.130 1.00 20.83 518 GLU D CA 1
ATOM 33122 C C . GLU D 1 503 ? 26.099 45.782 15.657 1.00 22.63 518 GLU D C 1
ATOM 33123 O O . GLU D 1 503 ? 25.705 46.686 16.402 1.00 23.75 518 GLU D O 1
ATOM 33135 N N . LYS D 1 504 ? 26.621 46.035 14.447 1.00 20.12 519 LYS D N 1
ATOM 33136 C CA . LYS D 1 504 ? 26.565 47.379 13.894 1.00 19.65 519 LYS D CA 1
ATOM 33137 C C . LYS D 1 504 ? 25.150 47.780 13.493 1.00 21.35 519 LYS D C 1
ATOM 33138 O O . LYS D 1 504 ? 24.724 48.912 13.755 1.00 23.29 519 LYS D O 1
ATOM 33157 N N . LEU D 1 505 ? 24.421 46.904 12.777 1.00 20.74 520 LEU D N 1
ATOM 33158 C CA . LEU D 1 505 ? 23.142 47.245 12.191 1.00 19.77 520 LEU D CA 1
ATOM 33159 C C . LEU D 1 505 ? 22.152 47.718 13.272 1.00 19.08 520 LEU D C 1
ATOM 33160 O O . LEU D 1 505 ? 21.351 48.626 12.962 1.00 20.06 520 LEU D O 1
ATOM 33176 N N . VAL D 1 506 ? 22.197 47.078 14.455 1.00 22.61 521 VAL D N 1
ATOM 33177 C CA . VAL D 1 506 ? 21.204 47.395 15.486 1.00 23.16 521 VAL D CA 1
ATOM 33178 C C . VAL D 1 506 ? 21.469 48.776 16.086 1.00 25.69 521 VAL D C 1
ATOM 33179 O O . VAL D 1 506 ? 20.601 49.293 16.801 1.00 25.12 521 VAL D O 1
ATOM 33192 N N . THR D 1 507 ? 22.603 49.410 15.760 1.00 23.36 522 THR D N 1
ATOM 33193 C CA . THR D 1 507 ? 22.919 50.722 16.337 1.00 23.12 522 THR D CA 1
ATOM 33194 C C . THR D 1 507 ? 22.269 51.844 15.546 1.00 24.67 522 THR D C 1
ATOM 33195 O O . THR D 1 507 ? 22.486 53.011 15.897 1.00 23.92 522 THR D O 1
ATOM 33206 N N . PHE D 1 508 ? 21.525 51.519 14.483 1.00 21.42 523 PHE D N 1
ATOM 33207 C CA . PHE D 1 508 ? 20.853 52.440 13.591 1.00 22.00 523 PHE D CA 1
ATOM 33208 C C . PHE D 1 508 ? 19.343 52.322 13.831 1.00 25.77 523 PHE D C 1
ATOM 33209 O O . PHE D 1 508 ? 18.672 51.504 13.190 1.00 26.20 523 PHE D O 1
ATOM 33226 N N . PRO D 1 509 ? 18.786 53.154 14.733 1.00 26.06 524 PRO D N 1
ATOM 33227 C CA . PRO D 1 509 ? 17.352 53.074 15.065 1.00 28.00 524 PRO D CA 1
ATOM 33228 C C . PRO D 1 509 ? 16.456 53.231 13.850 1.00 24.02 524 PRO D C 1
ATOM 33229 O O . PRO D 1 509 ? 16.698 54.063 12.977 1.00 27.66 524 PRO D O 1
ATOM 33240 N N . ASP D 1 510 ? 15.393 52.407 13.789 1.00 29.27 525 ASP D N 1
ATOM 33241 C CA . ASP D 1 510 ? 14.347 52.456 12.768 1.00 31.11 525 ASP D CA 1
ATOM 33242 C C . ASP D 1 510 ? 14.870 52.207 11.350 1.00 25.38 525 ASP D C 1
ATOM 33243 O O . ASP D 1 510 ? 14.287 52.685 10.365 1.00 25.77 525 ASP D O 1
ATOM 33252 N N . ARG D 1 511 ? 15.958 51.411 11.262 1.00 25.67 526 ARG D N 1
ATOM 33253 C CA . ARG D 1 511 ? 16.546 51.042 9.986 1.00 23.51 526 ARG D CA 1
ATOM 33254 C C . ARG D 1 511 ? 16.637 49.525 9.859 1.00 24.13 526 ARG D C 1
ATOM 33255 O O . ARG D 1 511 ? 17.475 48.863 10.486 1.00 23.59 526 ARG D O 1
ATOM 33276 N N . PRO D 1 512 ? 15.676 48.921 9.139 1.00 22.58 527 PRO D N 1
ATOM 33277 C CA . PRO D 1 512 ? 15.696 47.478 8.966 1.00 23.77 527 PRO D CA 1
ATOM 33278 C C . PRO D 1 512 ? 16.734 47.130 7.905 1.00 24.42 527 PRO D C 1
ATOM 33279 O O . PRO D 1 512 ? 17.152 47.993 7.122 1.00 24.71 527 PRO D O 1
ATOM 33290 N N . PHE D 1 513 ? 17.066 45.833 7.850 1.00 23.60 528 PHE D N 1
ATOM 33291 C CA . PHE D 1 513 ? 17.904 45.331 6.774 1.00 21.25 528 PHE D CA 1
ATOM 33292 C C . PHE D 1 513 ? 17.694 43.812 6.638 1.00 20.99 528 PHE D C 1
ATOM 33293 O O . PHE D 1 513 ? 18.070 43.054 7.531 1.00 22.68 528 PHE D O 1
ATOM 33310 N N . GLY D 1 514 ? 17.001 43.456 5.573 1.00 21.92 529 GLY D N 1
ATOM 33311 C CA . GLY D 1 514 ? 16.665 42.059 5.288 1.00 25.15 529 GLY D CA 1
ATOM 33312 C C . GLY D 1 514 ? 16.173 41.331 6.531 1.00 27.28 529 GLY D C 1
ATOM 33313 O O . GLY D 1 514 ? 15.301 41.841 7.246 1.00 25.04 529 GLY D O 1
ATOM 33317 N N . GLU D 1 515 ? 16.697 40.115 6.719 1.00 26.12 530 GLU D N 1
ATOM 33318 C CA . GLU D 1 515 ? 16.340 39.262 7.846 1.00 25.01 530 GLU D CA 1
ATOM 33319 C C . GLU D 1 515 ? 17.139 39.587 9.108 1.00 25.79 530 GLU D C 1
ATOM 33320 O O . GLU D 1 515 ? 16.912 38.990 10.161 1.00 26.30 530 GLU D O 1
ATOM 33332 N N . PHE D 1 516 ? 18.150 40.463 9.005 1.00 23.39 531 PHE D N 1
ATOM 33333 C CA . PHE D 1 516 ? 18.956 40.797 10.153 1.00 23.44 531 PHE D CA 1
ATOM 33334 C C . PHE D 1 516 ? 18.092 41.569 11.156 1.00 22.45 531 PHE D C 1
ATOM 33335 O O . PHE D 1 516 ? 18.193 41.339 12.345 1.00 26.21 531 PHE D O 1
ATOM 33352 N N . ILE D 1 517 ? 17.358 42.550 10.627 1.00 25.60 532 ILE D N 1
ATOM 33353 C CA . ILE D 1 517 ? 16.463 43.400 11.398 1.00 26.24 532 ILE D CA 1
ATOM 33354 C C . ILE D 1 517 ? 15.228 43.557 10.534 1.00 24.60 532 ILE D C 1
ATOM 33355 O O . ILE D 1 517 ? 15.291 44.126 9.459 1.00 26.20 532 ILE D O 1
ATOM 33371 N N . ASN D 1 518 ? 14.119 42.919 10.939 1.00 36.28 533 ASN D N 1
ATOM 33372 C CA . ASN D 1 518 ? 12.936 42.874 10.088 1.00 38.54 533 ASN D CA 1
ATOM 33373 C C . ASN D 1 518 ? 12.171 44.184 10.245 1.00 41.54 533 ASN D C 1
ATOM 33374 O O . ASN D 1 518 ? 12.154 44.763 11.329 1.00 45.05 533 ASN D O 1
ATOM 33385 N N . LYS D 1 519 ? 11.565 44.658 9.148 1.00 47.48 534 LYS D N 1
ATOM 33386 C CA . LYS D 1 519 ? 10.680 45.818 9.205 1.00 51.32 534 LYS D CA 1
ATOM 33387 C C . LYS D 1 519 ? 9.517 45.522 10.180 1.00 53.88 534 LYS D C 1
ATOM 33388 O O . LYS D 1 519 ? 8.453 46.187 10.028 1.00 67.03 534 LYS D O 1
#